Protein 2KDN (pdb70)

CATH classification: 3.30.300.90

Radius of gyration: 14.61 Å; Cα contacts (8 Å, |Δi|>4): 121; chains: 1; bounding box: 39×32×35 Å

Structure (mmCIF, N/CA/C/O backbone):
data_2KDN
#
_entry.id   2KDN
#
loop_
_atom_site.group_PDB
_atom_site.id
_atom_site.type_symbol
_atom_site.label_atom_id
_atom_site.label_alt_id
_atom_site.label_comp_id
_atom_site.label_asym_id
_atom_site.label_entity_id
_atom_site.label_seq_id
_atom_site.pdbx_PDB_ins_code
_atom_site.Cartn_x
_atom_site.Cartn_y
_atom_site.Cartn_z
_atom_site.occupancy
_atom_site.B_iso_or_equiv
_atom_site.auth_seq_id
_atom_site.auth_comp_id
_atom_site.auth_asym_id
_atom_site.auth_atom_id
_atom_site.pdbx_PDB_model_num
ATOM 1 N N . MET A 1 1 ? 23.202 -7.676 -58.547 1.00 34.77 1 MET A N 1
ATOM 2 C CA . MET A 1 1 ? 23.295 -7.493 -57.081 1.00 34.67 1 MET A CA 1
ATOM 3 C C . MET A 1 1 ? 22.211 -6.535 -56.605 1.00 34.12 1 MET A C 1
ATOM 4 O O . MET A 1 1 ? 21.767 -5.670 -57.358 1.00 34.13 1 MET A O 1
ATOM 20 N N . GLY A 1 2 ? 21.778 -6.703 -55.364 1.00 33.70 2 GLY A N 1
ATOM 21 C CA . GLY A 1 2 ? 20.760 -5.840 -54.805 1.00 33.20 2 GLY A CA 1
ATOM 22 C C . GLY A 1 2 ? 20.176 -6.417 -53.537 1.00 32.51 2 GLY A C 1
ATOM 23 O O . GLY A 1 2 ? 20.913 -6.713 -52.591 1.00 32.38 2 GLY A O 1
ATOM 27 N N . SER A 1 3 ? 18.855 -6.579 -53.523 1.00 32.14 3 SER A N 1
ATOM 28 C CA . SER A 1 3 ? 18.146 -7.179 -52.394 1.00 31.53 3 SER A CA 1
ATOM 29 C C . SER A 1 3 ? 18.305 -6.346 -51.119 1.00 30.66 3 SER A C 1
ATOM 30 O O . SER A 1 3 ? 18.189 -6.870 -50.011 1.00 30.36 3 SER A O 1
ATOM 38 N N . SER A 1 4 ? 18.546 -5.049 -51.278 1.00 30.35 4 SER A N 1
ATOM 39 C CA . SER A 1 4 ? 18.738 -4.163 -50.139 1.00 29.61 4 SER A CA 1
ATOM 40 C C . SER A 1 4 ? 17.411 -3.559 -49.689 1.00 28.85 4 SER A C 1
ATOM 41 O O . SER A 1 4 ? 16.802 -2.754 -50.400 1.00 28.81 4 SER A O 1
ATOM 49 N N . HIS A 1 5 ? 16.959 -3.970 -48.512 1.00 28.34 5 HIS A N 1
ATOM 50 C CA . HIS A 1 5 ? 15.766 -3.404 -47.900 1.00 27.68 5 HIS A CA 1
ATOM 51 C C . HIS A 1 5 ? 15.933 -3.405 -46.386 1.00 27.14 5 HIS A C 1
ATOM 52 O O . HIS A 1 5 ? 15.687 -4.410 -45.719 1.00 26.86 5 HIS A O 1
ATOM 67 N N . HIS A 1 6 ? 16.371 -2.279 -45.853 1.00 27.11 6 HIS A N 1
ATOM 68 C CA . HIS A 1 6 ? 16.733 -2.191 -44.447 1.00 26.72 6 HIS A CA 1
ATOM 69 C C . HIS A 1 6 ? 15.548 -1.770 -43.593 1.00 26.14 6 HIS A C 1
ATOM 70 O O . HIS A 1 6 ? 14.775 -0.885 -43.970 1.00 26.08 6 HIS A O 1
ATOM 85 N N . HIS A 1 7 ? 15.410 -2.408 -42.442 1.00 25.80 7 HIS A N 1
ATOM 86 C CA . HIS A 1 7 ? 14.373 -2.044 -41.489 1.00 25.30 7 HIS A CA 1
ATOM 87 C C . HIS A 1 7 ? 14.859 -0.913 -40.581 1.00 24.72 7 HIS A C 1
ATOM 88 O O . HIS A 1 7 ? 15.233 -1.122 -39.429 1.00 24.71 7 HIS A O 1
ATOM 103 N N . HIS A 1 8 ? 14.885 0.283 -41.147 1.00 24.34 8 HIS A N 1
ATOM 104 C CA . HIS A 1 8 ? 15.306 1.481 -40.431 1.00 23.83 8 HIS A CA 1
ATOM 105 C C . HIS A 1 8 ? 14.228 1.893 -39.432 1.00 23.17 8 HIS A C 1
ATOM 106 O O . HIS A 1 8 ? 13.083 2.130 -39.814 1.00 23.09 8 HIS A O 1
ATOM 121 N N . HIS A 1 9 ? 14.598 1.976 -38.159 1.00 22.79 9 HIS A N 1
ATOM 122 C CA . HIS A 1 9 ? 13.631 2.246 -37.095 1.00 22.26 9 HIS A CA 1
ATOM 123 C C . HIS A 1 9 ? 13.166 3.695 -37.139 1.00 21.56 9 HIS A C 1
ATOM 124 O O . HIS A 1 9 ? 12.001 3.978 -37.407 1.00 21.72 9 HIS A O 1
ATOM 139 N N . HIS A 1 10 ? 14.091 4.605 -36.874 1.00 20.90 10 HIS A N 1
ATOM 140 C CA . HIS A 1 10 ? 13.796 6.030 -36.855 1.00 20.28 10 HIS A CA 1
ATOM 141 C C . HIS A 1 10 ? 15.108 6.801 -36.857 1.00 19.70 10 HIS A C 1
ATOM 142 O O . HIS A 1 10 ? 15.942 6.602 -35.976 1.00 19.62 10 HIS A O 1
ATOM 157 N N . SER A 1 11 ? 15.277 7.675 -37.844 1.00 19.43 11 SER A N 1
ATOM 158 C CA . SER A 1 11 ? 16.556 8.334 -38.100 1.00 19.01 11 SER A CA 1
ATOM 159 C C . SER A 1 11 ? 17.111 9.027 -36.859 1.00 18.01 11 SER A C 1
ATOM 160 O O . SER A 1 11 ? 18.250 8.771 -36.463 1.00 18.01 11 SER A O 1
ATOM 168 N N . SER A 1 12 ? 16.301 9.892 -36.254 1.00 17.26 12 SER A N 1
ATOM 169 C CA . SER A 1 12 ? 16.713 10.641 -35.074 1.00 16.34 12 SER A CA 1
ATOM 170 C C . SER A 1 12 ? 17.958 11.466 -35.401 1.00 16.15 12 SER A C 1
ATOM 171 O O . SER A 1 12 ? 18.949 11.456 -34.666 1.00 16.20 12 SER A O 1
ATOM 179 N N . GLY A 1 13 ? 17.893 12.171 -36.524 1.00 16.12 13 GLY A N 1
ATOM 180 C CA . GLY A 1 13 ? 19.032 12.934 -36.998 1.00 16.13 13 GLY A CA 1
ATOM 181 C C . GLY A 1 13 ? 18.677 13.880 -38.131 1.00 16.30 13 GLY A C 1
ATOM 182 O O . GLY A 1 13 ? 19.299 14.929 -38.287 1.00 16.67 13 GLY A O 1
ATOM 186 N N . ARG A 1 14 ? 17.675 13.519 -38.924 1.00 16.15 14 ARG A N 1
ATOM 187 C CA . ARG A 1 14 ? 17.242 14.356 -40.039 1.00 16.46 14 ARG A CA 1
ATOM 188 C C . ARG A 1 14 ? 16.047 15.193 -39.606 1.00 15.51 14 ARG A C 1
ATOM 189 O O . ARG A 1 14 ? 15.851 16.317 -40.060 1.00 15.72 14 ARG A O 1
ATOM 210 N N . GLU A 1 15 ? 15.271 14.628 -38.696 1.00 14.57 15 GLU A N 1
ATOM 211 C CA . GLU A 1 15 ? 14.055 15.249 -38.198 1.00 13.69 15 GLU A CA 1
ATOM 212 C C . GLU A 1 15 ? 14.354 16.165 -37.010 1.00 12.97 15 GLU A C 1
ATOM 213 O O . GLU A 1 15 ? 13.455 16.535 -36.253 1.00 12.15 15 GLU A O 1
ATOM 225 N N . ASN A 1 16 ? 15.615 16.570 -36.885 1.00 13.44 16 ASN A N 1
ATOM 226 C CA . ASN A 1 16 ? 16.073 17.368 -35.743 1.00 13.06 16 ASN A CA 1
ATOM 227 C C . ASN A 1 16 ? 15.530 18.798 -35.798 1.00 13.07 16 ASN A C 1
ATOM 228 O O . ASN A 1 16 ? 15.788 19.606 -34.900 1.00 12.89 16 ASN A O 1
ATOM 239 N N . LEU A 1 17 ? 14.786 19.106 -36.850 1.00 13.46 17 LEU A N 1
ATOM 240 C CA . LEU A 1 17 ? 14.246 20.444 -37.040 1.00 13.68 17 LEU A CA 1
ATOM 241 C C . LEU A 1 17 ? 12.966 20.648 -36.237 1.00 12.77 17 LEU A C 1
ATOM 242 O O . LEU A 1 17 ? 12.594 21.779 -35.926 1.00 12.88 17 LEU A O 1
ATOM 258 N N . TYR A 1 18 ? 12.289 19.560 -35.897 1.00 12.00 18 TYR A N 1
ATOM 259 C CA . TYR A 1 18 ? 11.022 19.665 -35.190 1.00 11.22 18 TYR A CA 1
ATOM 260 C C . TYR A 1 18 ? 11.195 19.530 -33.683 1.00 10.27 18 TYR A C 1
ATOM 261 O O . TYR A 1 18 ? 11.857 18.617 -33.193 1.00 9.92 18 TYR A O 1
ATOM 279 N N . PHE A 1 19 ? 10.579 20.460 -32.965 1.00 10.05 19 PHE A N 1
ATOM 280 C CA . PHE A 1 19 ? 10.659 20.521 -31.508 1.00 9.38 19 PHE A CA 1
ATOM 281 C C . PHE A 1 19 ? 9.463 19.825 -30.868 1.00 8.44 19 PHE A C 1
ATOM 282 O O . PHE A 1 19 ? 9.224 19.941 -29.667 1.00 7.95 19 PHE A O 1
ATOM 299 N N . GLN A 1 20 ? 8.730 19.085 -31.678 1.00 8.42 20 GLN A N 1
ATOM 300 C CA . GLN A 1 20 ? 7.500 18.442 -31.238 1.00 7.85 20 GLN A CA 1
ATOM 301 C C . GLN A 1 20 ? 7.778 17.118 -30.529 1.00 7.07 20 GLN A C 1
ATOM 302 O O . GLN A 1 20 ? 6.962 16.202 -30.568 1.00 7.05 20 GLN A O 1
ATOM 316 N N . GLY A 1 21 ? 8.920 17.037 -29.858 1.00 6.73 21 GLY A N 1
ATOM 317 C CA . GLY A 1 21 ? 9.252 15.855 -29.093 1.00 6.33 21 GLY A CA 1
ATOM 318 C C . GLY A 1 21 ? 8.641 15.886 -27.707 1.00 5.42 21 GLY A C 1
ATOM 319 O O . GLY A 1 21 ? 8.831 14.964 -26.913 1.00 5.50 21 GLY A O 1
ATOM 323 N N . HIS A 1 22 ? 7.913 16.958 -27.411 1.00 4.89 22 HIS A N 1
ATOM 324 C CA . HIS A 1 22 ? 7.233 17.089 -26.130 1.00 4.23 22 HIS A CA 1
ATOM 325 C C . HIS A 1 22 ? 5.949 16.274 -26.142 1.00 3.24 22 HIS A C 1
ATOM 326 O O . HIS A 1 22 ? 5.155 16.372 -27.077 1.00 3.42 22 HIS A O 1
ATOM 341 N N . MET A 1 23 ? 5.750 15.478 -25.100 1.00 2.70 23 MET A N 1
ATOM 342 C CA . MET A 1 23 ? 4.622 14.556 -25.039 1.00 2.18 23 MET A CA 1
ATOM 343 C C . MET A 1 23 ? 3.289 15.287 -25.074 1.00 1.83 23 MET A C 1
ATOM 344 O O . MET A 1 23 ? 3.002 16.142 -24.235 1.00 2.36 23 MET A O 1
ATOM 358 N N . CYS A 1 24 ? 2.489 14.933 -26.066 1.00 1.24 24 CYS A N 1
ATOM 359 C CA . CYS A 1 24 ? 1.188 15.535 -26.288 1.00 0.95 24 CYS A CA 1
ATOM 360 C C . CYS A 1 24 ? 0.371 14.601 -27.174 1.00 0.84 24 CYS A C 1
ATOM 361 O O . CYS A 1 24 ? 0.922 13.653 -27.739 1.00 0.77 24 CYS A O 1
ATOM 369 N N . ILE A 1 25 ? -0.927 14.859 -27.292 1.00 0.89 25 ILE A N 1
ATOM 370 C CA . ILE A 1 25 ? -1.803 14.041 -28.126 1.00 0.88 25 ILE A CA 1
ATOM 371 C C . ILE A 1 25 ? -1.292 13.993 -29.572 1.00 0.74 25 ILE A C 1
ATOM 372 O O . ILE A 1 25 ? -1.370 12.960 -30.235 1.00 0.71 25 ILE A O 1
ATOM 388 N N . GLN A 1 26 ? -0.732 15.108 -30.036 1.00 0.69 26 GLN A N 1
ATOM 389 C CA . GLN A 1 26 ? -0.176 15.185 -31.383 1.00 0.64 26 GLN A CA 1
ATOM 390 C C . GLN A 1 26 ? 1.036 14.265 -31.516 1.00 0.56 26 GLN A C 1
ATOM 391 O O . GLN A 1 26 ? 1.206 13.585 -32.527 1.00 0.59 26 GLN A O 1
ATOM 405 N N . LYS A 1 27 ? 1.857 14.234 -30.469 1.00 0.56 27 LYS A N 1
ATOM 406 C CA . LYS A 1 27 ? 3.075 13.426 -30.450 1.00 0.60 27 LYS A CA 1
ATOM 407 C C . LYS A 1 27 ? 2.735 11.946 -30.595 1.00 0.58 27 LYS A C 1
ATOM 408 O O . LYS A 1 27 ? 3.418 11.207 -31.305 1.00 0.58 27 LYS A O 1
ATOM 427 N N . VAL A 1 28 ? 1.672 11.525 -29.916 1.00 0.62 28 VAL A N 1
ATOM 428 C CA . VAL A 1 28 ? 1.250 10.131 -29.933 1.00 0.68 28 VAL A CA 1
ATOM 429 C C . VAL A 1 28 ? 0.838 9.706 -31.337 1.00 0.62 28 VAL A C 1
ATOM 430 O O . VAL A 1 28 ? 1.388 8.752 -31.886 1.00 0.62 28 VAL A O 1
ATOM 443 N N . ILE A 1 29 ? -0.104 10.443 -31.919 1.00 0.60 29 ILE A N 1
ATOM 444 C CA . ILE A 1 29 ? -0.605 10.144 -33.262 1.00 0.57 29 ILE A CA 1
ATOM 445 C C . ILE A 1 29 ? 0.532 10.161 -34.284 1.00 0.52 29 ILE A C 1
ATOM 446 O O . ILE A 1 29 ? 0.677 9.233 -35.083 1.00 0.51 29 ILE A O 1
ATOM 462 N N . GLU A 1 30 ? 1.354 11.205 -34.227 1.00 0.53 30 GLU A N 1
ATOM 463 C CA . GLU A 1 30 ? 2.475 11.359 -35.147 1.00 0.55 30 GLU A CA 1
ATOM 464 C C . GLU A 1 30 ? 3.400 10.144 -35.096 1.00 0.55 30 GLU A C 1
ATOM 465 O O . GLU A 1 30 ? 3.703 9.545 -36.127 1.00 0.58 30 GLU A O 1
ATOM 477 N N . ASP A 1 31 ? 3.814 9.766 -33.894 1.00 0.57 31 ASP A N 1
ATOM 478 C CA . ASP A 1 31 ? 4.765 8.674 -33.722 1.00 0.64 31 ASP A CA 1
ATOM 479 C C . ASP A 1 31 ? 4.156 7.337 -34.136 1.00 0.57 31 ASP A C 1
ATOM 480 O O . ASP A 1 31 ? 4.849 6.475 -34.685 1.00 0.61 31 ASP A O 1
ATOM 489 N N . LYS A 1 32 ? 2.859 7.175 -33.896 1.00 0.53 32 LYS A N 1
ATOM 490 C CA . LYS A 1 32 ? 2.178 5.922 -34.203 1.00 0.55 32 LYS A CA 1
ATOM 491 C C . LYS A 1 32 ? 2.187 5.623 -35.699 1.00 0.48 32 LYS A C 1
ATOM 492 O O . LYS A 1 32 ? 2.647 4.556 -36.121 1.00 0.52 32 LYS A O 1
ATOM 511 N N . LEU A 1 33 ? 1.689 6.553 -36.505 1.00 0.44 33 LEU A N 1
ATOM 512 C CA . LEU A 1 33 ? 1.665 6.357 -37.949 1.00 0.44 33 LEU A CA 1
ATOM 513 C C . LEU A 1 33 ? 3.076 6.422 -38.536 1.00 0.46 33 LEU A C 1
ATOM 514 O O . LEU A 1 33 ? 3.367 5.773 -39.545 1.00 0.51 33 LEU A O 1
ATOM 530 N N . SER A 1 34 ? 3.957 7.173 -37.883 1.00 0.47 34 SER A N 1
ATOM 531 C CA . SER A 1 34 ? 5.340 7.295 -38.328 1.00 0.53 34 SER A CA 1
ATOM 532 C C . SER A 1 34 ? 6.061 5.952 -38.214 1.00 0.54 34 SER A C 1
ATOM 533 O O . SER A 1 34 ? 6.825 5.570 -39.094 1.00 0.59 34 SER A O 1
ATOM 541 N N . SER A 1 35 ? 5.784 5.224 -37.142 1.00 0.55 35 SER A N 1
ATOM 542 C CA . SER A 1 35 ? 6.421 3.933 -36.913 1.00 0.62 35 SER A CA 1
ATOM 543 C C . SER A 1 35 ? 5.965 2.896 -37.942 1.00 0.59 35 SER A C 1
ATOM 544 O O . SER A 1 35 ? 6.704 1.964 -38.272 1.00 0.65 35 SER A O 1
ATOM 552 N N . ALA A 1 36 ? 4.753 3.069 -38.454 1.00 0.54 36 ALA A N 1
ATOM 553 C CA . ALA A 1 36 ? 4.159 2.086 -39.347 1.00 0.57 36 ALA A CA 1
ATOM 554 C C . ALA A 1 36 ? 4.529 2.342 -40.804 1.00 0.51 36 ALA A C 1
ATOM 555 O O . ALA A 1 36 ? 5.067 1.464 -41.476 1.00 0.52 36 ALA A O 1
ATOM 562 N N . LEU A 1 37 ? 4.256 3.547 -41.283 1.00 0.50 37 LEU A N 1
ATOM 563 C CA . LEU A 1 37 ? 4.472 3.872 -42.690 1.00 0.53 37 LEU A CA 1
ATOM 564 C C . LEU A 1 37 ? 5.895 4.366 -42.926 1.00 0.52 37 LEU A C 1
ATOM 565 O O . LEU A 1 37 ? 6.368 4.402 -44.063 1.00 0.62 37 LEU A O 1
ATOM 581 N N . LYS A 1 38 ? 6.554 4.744 -41.836 1.00 0.47 38 LYS A N 1
ATOM 582 C CA . LYS A 1 38 ? 7.940 5.212 -41.856 1.00 0.52 38 LYS A CA 1
ATOM 583 C C . LYS A 1 38 ? 8.182 6.288 -42.913 1.00 0.47 38 LYS A C 1
ATOM 584 O O . LYS A 1 38 ? 8.744 6.021 -43.980 1.00 0.54 38 LYS A O 1
ATOM 603 N N . PRO A 1 39 ? 7.743 7.521 -42.636 1.00 0.46 39 PRO A N 1
ATOM 604 C CA . PRO A 1 39 ? 7.983 8.650 -43.508 1.00 0.47 39 PRO A CA 1
ATOM 605 C C . PRO A 1 39 ? 9.293 9.356 -43.172 1.00 0.51 39 PRO A C 1
ATOM 606 O O . PRO A 1 39 ? 9.535 9.730 -42.025 1.00 0.63 39 PRO A O 1
ATOM 617 N N . THR A 1 40 ? 10.143 9.524 -44.176 1.00 0.52 40 THR A N 1
ATOM 618 C CA . THR A 1 40 ? 11.402 10.232 -44.005 1.00 0.61 40 THR A CA 1
ATOM 619 C C . THR A 1 40 ? 11.161 11.691 -43.623 1.00 0.62 40 THR A C 1
ATOM 620 O O . THR A 1 40 ? 12.007 12.334 -43.002 1.00 0.73 40 THR A O 1
ATOM 631 N N . PHE A 1 41 ? 10.000 12.201 -44.011 1.00 0.54 41 PHE A N 1
ATOM 632 C CA . PHE A 1 41 ? 9.584 13.541 -43.646 1.00 0.55 41 PHE A CA 1
ATOM 633 C C . PHE A 1 41 ? 8.090 13.547 -43.353 1.00 0.48 41 PHE A C 1
ATOM 634 O O . PHE A 1 41 ? 7.318 12.851 -44.019 1.00 0.45 41 PHE A O 1
ATOM 651 N N . LEU A 1 42 ? 7.691 14.310 -42.347 1.00 0.50 42 LEU A N 1
ATOM 652 C CA . LEU A 1 42 ? 6.289 14.430 -41.991 1.00 0.48 42 LEU A CA 1
ATOM 653 C C . LEU A 1 42 ? 5.978 15.865 -41.573 1.00 0.54 42 LEU A C 1
ATOM 654 O O . LEU A 1 42 ? 6.532 16.368 -40.596 1.00 0.64 42 LEU A O 1
ATOM 670 N N . GLU A 1 43 ? 5.113 16.525 -42.329 1.00 0.57 43 GLU A N 1
ATOM 671 C CA . GLU A 1 43 ? 4.733 17.901 -42.035 1.00 0.69 43 GLU A CA 1
ATOM 672 C C . GLU A 1 43 ? 3.330 17.940 -41.445 1.00 0.60 43 GLU A C 1
ATOM 673 O O . GLU A 1 43 ? 2.410 17.349 -41.997 1.00 0.53 43 GLU A O 1
ATOM 685 N N . LEU A 1 44 ? 3.167 18.628 -40.329 1.00 0.67 44 LEU A N 1
ATOM 686 C CA . LEU A 1 44 ? 1.866 18.710 -39.680 1.00 0.65 44 LEU A CA 1
ATOM 687 C C . LEU A 1 44 ? 1.380 20.152 -39.622 1.00 0.64 44 LEU A C 1
ATOM 688 O O . LEU A 1 44 ? 1.991 21.004 -38.976 1.00 0.77 44 LEU A O 1
ATOM 704 N N . VAL A 1 45 ? 0.282 20.419 -40.310 1.00 0.57 45 VAL A N 1
ATOM 705 C CA . VAL A 1 45 ? -0.310 21.749 -40.334 1.00 0.63 45 VAL A CA 1
ATOM 706 C C . VAL A 1 45 ? -1.752 21.691 -39.834 1.00 0.60 45 VAL A C 1
ATOM 707 O O . VAL A 1 45 ? -2.459 20.711 -40.075 1.00 0.56 45 VAL A O 1
ATOM 720 N N . ASP A 1 46 ? -2.175 22.727 -39.120 1.00 0.76 46 ASP A N 1
ATOM 721 C CA . ASP A 1 46 ? -3.557 22.816 -38.664 1.00 0.83 46 ASP A CA 1
ATOM 722 C C . ASP A 1 46 ? -4.485 23.129 -39.827 1.00 0.80 46 ASP A C 1
ATOM 723 O O . ASP A 1 46 ? -4.399 24.193 -40.442 1.00 0.99 46 ASP A O 1
ATOM 732 N N . LYS A 1 47 ? -5.357 22.189 -40.137 1.00 0.81 47 LYS A N 1
ATOM 733 C CA . LYS A 1 47 ? -6.378 22.394 -41.142 1.00 1.03 47 LYS A CA 1
ATOM 734 C C . LYS A 1 47 ? -7.703 21.942 -40.556 1.00 1.12 47 LYS A C 1
ATOM 735 O O . LYS A 1 47 ? -8.163 20.826 -40.808 1.00 1.66 47 LYS A O 1
ATOM 754 N N . SER A 1 48 ? -8.277 22.804 -39.728 1.00 1.40 48 SER A N 1
ATOM 755 C CA . SER A 1 48 ? -9.488 22.484 -38.998 1.00 1.68 48 SER A CA 1
ATOM 756 C C . SER A 1 48 ? -10.671 22.312 -39.947 1.00 1.52 48 SER A C 1
ATOM 757 O O . SER A 1 48 ? -10.919 23.162 -40.804 1.00 1.97 48 SER A O 1
ATOM 765 N N . CYS A 1 49 ? -11.384 21.203 -39.785 1.00 2.02 49 CYS A N 1
ATOM 766 C CA . CYS A 1 49 ? -12.555 20.903 -40.603 1.00 2.76 49 CYS A CA 1
ATOM 767 C C . CYS A 1 49 ? -13.687 21.880 -40.298 1.00 2.78 49 CYS A C 1
ATOM 768 O O . CYS A 1 49 ? -14.581 22.095 -41.118 1.00 3.32 49 CYS A O 1
ATOM 776 N N . GLY A 1 50 ? -13.633 22.478 -39.114 1.00 2.67 50 GLY A N 1
ATOM 777 C CA . GLY A 1 50 ? -14.652 23.424 -38.710 1.00 2.93 50 GLY A CA 1
ATOM 778 C C . GLY A 1 50 ? -15.028 23.247 -37.260 1.00 2.80 50 GLY A C 1
ATOM 779 O O . GLY A 1 50 ? -15.281 24.215 -36.546 1.00 3.16 50 GLY A O 1
ATOM 783 N N . CYS A 1 51 ? -15.062 22.001 -36.827 1.00 2.72 51 CYS A N 1
ATOM 784 C CA . CYS A 1 51 ? -15.353 21.685 -35.443 1.00 2.86 51 CYS A CA 1
ATOM 785 C C . CYS A 1 51 ? -14.095 21.182 -34.747 1.00 2.48 51 CYS A C 1
ATOM 786 O O . CYS A 1 51 ? -13.709 20.020 -34.899 1.00 3.01 51 CYS A O 1
ATOM 794 N N . GLY A 1 52 ? -13.435 22.075 -34.023 1.00 2.09 52 GLY A N 1
ATOM 795 C CA . GLY A 1 52 ? -12.255 21.701 -33.273 1.00 2.20 52 GLY A CA 1
ATOM 796 C C . GLY A 1 52 ? -11.016 21.592 -34.142 1.00 1.68 52 GLY A C 1
ATOM 797 O O . GLY A 1 52 ? -11.078 21.779 -35.360 1.00 2.26 52 GLY A O 1
ATOM 801 N N . THR A 1 53 ? -9.895 21.283 -33.510 1.00 1.51 53 THR A N 1
ATOM 802 C CA . THR A 1 53 ? -8.626 21.150 -34.206 1.00 1.81 53 THR A CA 1
ATOM 803 C C . THR A 1 53 ? -8.627 19.939 -35.139 1.00 1.47 53 THR A C 1
ATOM 804 O O . THR A 1 53 ? -9.163 18.880 -34.811 1.00 1.48 53 THR A O 1
ATOM 815 N N . SER A 1 54 ? -8.052 20.119 -36.318 1.00 1.25 54 SER A N 1
ATOM 816 C CA . SER A 1 54 ? -7.903 19.041 -37.276 1.00 1.00 54 SER A CA 1
ATOM 817 C C . SER A 1 54 ? -6.500 19.100 -37.869 1.00 0.82 54 SER A C 1
ATOM 818 O O . SER A 1 54 ? -5.944 20.186 -38.048 1.00 0.89 54 SER A O 1
ATOM 826 N N . PHE A 1 55 ? -5.930 17.952 -38.186 1.00 0.67 55 PHE A N 1
ATOM 827 C CA . PHE A 1 55 ? -4.545 17.907 -38.616 1.00 0.60 55 PHE A CA 1
ATOM 828 C C . PHE A 1 55 ? -4.449 17.531 -40.080 1.00 0.52 55 PHE A C 1
ATOM 829 O O . PHE A 1 55 ? -5.106 16.596 -40.542 1.00 0.50 55 PHE A O 1
ATOM 846 N N . ASP A 1 56 ? -3.645 18.286 -40.807 1.00 0.51 56 ASP A N 1
ATOM 847 C CA . ASP A 1 56 ? -3.378 18.001 -42.203 1.00 0.52 56 ASP A CA 1
ATOM 848 C C . ASP A 1 56 ? -1.896 17.706 -42.355 1.00 0.50 56 ASP A C 1
ATOM 849 O O . ASP A 1 56 ? -1.059 18.602 -42.229 1.00 0.55 56 ASP A O 1
ATOM 858 N N . ALA A 1 57 ? -1.574 16.449 -42.602 1.00 0.48 57 ALA A N 1
ATOM 859 C CA . ALA A 1 57 ? -0.189 16.012 -42.585 1.00 0.48 57 ALA A CA 1
ATOM 860 C C . ALA A 1 57 ? 0.311 15.646 -43.971 1.00 0.44 57 ALA A C 1
ATOM 861 O O . ALA A 1 57 ? -0.277 14.815 -44.660 1.00 0.46 57 ALA A O 1
ATOM 868 N N . VAL A 1 58 ? 1.400 16.274 -44.369 1.00 0.42 58 VAL A N 1
ATOM 869 C CA . VAL A 1 58 ? 2.064 15.945 -45.615 1.00 0.41 58 VAL A CA 1
ATOM 870 C C . VAL A 1 58 ? 3.103 14.865 -45.364 1.00 0.39 58 VAL A C 1
ATOM 871 O O . VAL A 1 58 ? 4.060 15.078 -44.614 1.00 0.41 58 VAL A O 1
ATOM 884 N N . ILE A 1 59 ? 2.913 13.707 -45.972 1.00 0.38 59 ILE A N 1
ATOM 885 C CA . ILE A 1 59 ? 3.809 12.593 -45.746 1.00 0.40 59 ILE A CA 1
ATOM 886 C C . ILE A 1 59 ? 4.851 12.506 -46.851 1.00 0.44 59 ILE A C 1
ATOM 887 O O . ILE A 1 59 ? 4.582 12.834 -48.008 1.00 0.65 59 ILE A O 1
ATOM 903 N N . VAL A 1 60 ? 6.042 12.094 -46.475 1.00 0.39 60 VAL A N 1
ATOM 904 C CA . VAL A 1 60 ? 7.106 11.847 -47.424 1.00 0.42 60 VAL A CA 1
ATOM 905 C C . VAL A 1 60 ? 7.728 10.488 -47.127 1.00 0.40 60 VAL A C 1
ATOM 906 O O . VAL A 1 60 ? 8.556 10.361 -46.225 1.00 0.44 60 VAL A O 1
ATOM 919 N N . SER A 1 61 ? 7.304 9.466 -47.859 1.00 0.39 61 SER A N 1
ATOM 920 C CA . SER A 1 61 ? 7.740 8.105 -47.574 1.00 0.42 61 SER A CA 1
ATOM 921 C C . SER A 1 61 ? 7.922 7.283 -48.845 1.00 0.42 61 SER A C 1
ATOM 922 O O . SER A 1 61 ? 7.119 7.358 -49.777 1.00 0.43 61 SER A O 1
ATOM 930 N N . ASN A 1 62 ? 8.993 6.500 -48.866 1.00 0.51 62 ASN A N 1
ATOM 931 C CA . ASN A 1 62 ? 9.262 5.555 -49.949 1.00 0.57 62 ASN A CA 1
ATOM 932 C C . ASN A 1 62 ? 8.242 4.419 -49.963 1.00 0.56 62 ASN A C 1
ATOM 933 O O . ASN A 1 62 ? 8.082 3.730 -50.969 1.00 0.59 62 ASN A O 1
ATOM 944 N N . ASN A 1 63 ? 7.558 4.219 -48.845 1.00 0.57 63 ASN A N 1
ATOM 945 C CA . ASN A 1 63 ? 6.578 3.140 -48.721 1.00 0.66 63 ASN A CA 1
ATOM 946 C C . ASN A 1 63 ? 5.444 3.326 -49.728 1.00 0.67 63 ASN A C 1
ATOM 947 O O . ASN A 1 63 ? 4.764 2.374 -50.110 1.00 0.86 63 ASN A O 1
ATOM 958 N N . PHE A 1 64 ? 5.265 4.559 -50.178 1.00 0.60 64 PHE A N 1
ATOM 959 C CA . PHE A 1 64 ? 4.153 4.902 -51.047 1.00 0.67 64 PHE A CA 1
ATOM 960 C C . PHE A 1 64 ? 4.583 5.036 -52.508 1.00 0.60 64 PHE A C 1
ATOM 961 O O . PHE A 1 64 ? 3.738 5.185 -53.392 1.00 0.65 64 PHE A O 1
ATOM 978 N N . GLU A 1 65 ? 5.887 4.950 -52.775 1.00 0.58 65 GLU A N 1
ATOM 979 C CA . GLU A 1 65 ? 6.388 5.136 -54.139 1.00 0.61 65 GLU A CA 1
ATOM 980 C C . GLU A 1 65 ? 6.222 3.859 -54.952 1.00 0.65 65 GLU A C 1
ATOM 981 O O . GLU A 1 65 ? 6.393 3.858 -56.172 1.00 0.75 65 GLU A O 1
ATOM 993 N N . ASP A 1 66 ? 5.870 2.777 -54.265 1.00 0.69 66 ASP A N 1
ATOM 994 C CA . ASP A 1 66 ? 5.660 1.488 -54.914 1.00 0.84 66 ASP A CA 1
ATOM 995 C C . ASP A 1 66 ? 4.319 1.490 -55.649 1.00 0.80 66 ASP A C 1
ATOM 996 O O . ASP A 1 66 ? 4.005 0.571 -56.404 1.00 0.93 66 ASP A O 1
ATOM 1005 N N . LYS A 1 67 ? 3.537 2.547 -55.403 1.00 0.78 67 LYS A N 1
ATOM 1006 C CA . LYS A 1 67 ? 2.257 2.779 -56.077 1.00 0.88 67 LYS A CA 1
ATOM 1007 C C . LYS A 1 67 ? 1.203 1.755 -55.667 1.00 0.78 67 LYS A C 1
ATOM 1008 O O . LYS A 1 67 ? 0.187 1.591 -56.344 1.00 0.86 67 LYS A O 1
ATOM 1027 N N . LYS A 1 68 ? 1.435 1.089 -54.544 1.00 0.83 68 LYS A N 1
ATOM 1028 C CA . LYS A 1 68 ? 0.454 0.166 -53.986 1.00 0.90 68 LYS A CA 1
ATOM 1029 C C . LYS A 1 68 ? -0.750 0.940 -53.460 1.00 0.82 68 LYS A C 1
ATOM 1030 O O . LYS A 1 68 ? -0.774 1.343 -52.300 1.00 0.87 68 LYS A O 1
ATOM 1049 N N . LEU A 1 69 ? -1.739 1.157 -54.319 1.00 0.84 69 LEU A N 1
ATOM 1050 C CA . LEU A 1 69 ? -2.900 1.961 -53.960 1.00 0.91 69 LEU A CA 1
ATOM 1051 C C . LEU A 1 69 ? -3.680 1.297 -52.831 1.00 0.85 69 LEU A C 1
ATOM 1052 O O . LEU A 1 69 ? -3.835 1.869 -51.752 1.00 0.83 69 LEU A O 1
ATOM 1068 N N . LEU A 1 70 ? -4.148 0.084 -53.079 1.00 0.89 70 LEU A N 1
ATOM 1069 C CA . LEU A 1 70 ? -4.957 -0.631 -52.103 1.00 0.91 70 LEU A CA 1
ATOM 1070 C C . LEU A 1 70 ? -4.139 -1.001 -50.869 1.00 0.79 70 LEU A C 1
ATOM 1071 O O . LEU A 1 70 ? -4.665 -1.042 -49.758 1.00 0.80 70 LEU A O 1
ATOM 1087 N N . ASP A 1 71 ? -2.847 -1.239 -51.064 1.00 0.72 71 ASP A N 1
ATOM 1088 C CA . ASP A 1 71 ? -1.991 -1.685 -49.972 1.00 0.70 71 ASP A CA 1
ATOM 1089 C C . ASP A 1 71 ? -1.696 -0.539 -49.014 1.00 0.63 71 ASP A C 1
ATOM 1090 O O . ASP A 1 71 ? -1.770 -0.705 -47.801 1.00 0.63 71 ASP A O 1
ATOM 1099 N N . ARG A 1 72 ? -1.388 0.631 -49.550 1.00 0.67 72 ARG A N 1
ATOM 1100 C CA . ARG A 1 72 ? -1.143 1.786 -48.700 1.00 0.74 72 ARG A CA 1
ATOM 1101 C C . ARG A 1 72 ? -2.448 2.227 -48.039 1.00 0.67 72 ARG A C 1
ATOM 1102 O O . ARG A 1 72 ? -2.453 2.699 -46.908 1.00 0.68 72 ARG A O 1
ATOM 1123 N N . HIS A 1 73 ? -3.559 2.030 -48.745 1.00 0.68 73 HIS A N 1
ATOM 1124 C CA . HIS A 1 73 ? -4.879 2.358 -48.220 1.00 0.71 73 HIS A CA 1
ATOM 1125 C C . HIS A 1 73 ? -5.213 1.473 -47.019 1.00 0.62 73 HIS A C 1
ATOM 1126 O O . HIS A 1 73 ? -5.599 1.973 -45.964 1.00 0.62 73 HIS A O 1
ATOM 1141 N N . ARG A 1 74 ? -5.035 0.163 -47.178 1.00 0.60 74 ARG A N 1
ATOM 1142 C CA . ARG A 1 74 ? -5.335 -0.786 -46.108 1.00 0.59 74 ARG A CA 1
ATOM 1143 C C . ARG A 1 74 ? -4.426 -0.547 -44.900 1.00 0.51 74 ARG A C 1
ATOM 1144 O O . ARG A 1 74 ? -4.884 -0.581 -43.759 1.00 0.52 74 ARG A O 1
ATOM 1165 N N . LEU A 1 75 ? -3.146 -0.273 -45.154 1.00 0.47 75 LEU A N 1
ATOM 1166 C CA . LEU A 1 75 ? -2.188 -0.014 -44.082 1.00 0.46 75 LEU A CA 1
ATOM 1167 C C . LEU A 1 75 ? -2.556 1.251 -43.317 1.00 0.42 75 LEU A C 1
ATOM 1168 O O . LEU A 1 75 ? -2.637 1.240 -42.085 1.00 0.42 75 LEU A O 1
ATOM 1184 N N . VAL A 1 76 ? -2.792 2.337 -44.051 1.00 0.45 76 VAL A N 1
ATOM 1185 C CA . VAL A 1 76 ? -3.169 3.606 -43.440 1.00 0.50 76 VAL A CA 1
ATOM 1186 C C . VAL A 1 76 ? -4.419 3.447 -42.580 1.00 0.48 76 VAL A C 1
ATOM 1187 O O . VAL A 1 76 ? -4.451 3.892 -41.438 1.00 0.50 76 VAL A O 1
ATOM 1200 N N . ASN A 1 77 ? -5.434 2.784 -43.117 1.00 0.48 77 ASN A N 1
ATOM 1201 C CA . ASN A 1 77 ? -6.697 2.628 -42.400 1.00 0.53 77 ASN A CA 1
ATOM 1202 C C . ASN A 1 77 ? -6.534 1.757 -41.156 1.00 0.49 77 ASN A C 1
ATOM 1203 O O . ASN A 1 77 ? -7.242 1.951 -40.170 1.00 0.54 77 ASN A O 1
ATOM 1214 N N . THR A 1 78 ? -5.596 0.818 -41.193 1.00 0.45 78 THR A N 1
ATOM 1215 C CA . THR A 1 78 ? -5.374 -0.078 -40.065 1.00 0.50 78 THR A CA 1
ATOM 1216 C C . THR A 1 78 ? -4.816 0.678 -38.855 1.00 0.46 78 THR A C 1
ATOM 1217 O O . THR A 1 78 ? -5.260 0.476 -37.724 1.00 0.50 78 THR A O 1
ATOM 1228 N N . ILE A 1 79 ? -3.851 1.559 -39.090 1.00 0.44 79 ILE A N 1
ATOM 1229 C CA . ILE A 1 79 ? -3.255 2.332 -38.003 1.00 0.45 79 ILE A CA 1
ATOM 1230 C C . ILE A 1 79 ? -4.137 3.532 -37.648 1.00 0.45 79 ILE A C 1
ATOM 1231 O O . ILE A 1 79 ? -4.387 3.821 -36.471 1.00 0.50 79 ILE A O 1
ATOM 1247 N N . LEU A 1 80 ? -4.644 4.207 -38.670 1.00 0.45 80 LEU A N 1
ATOM 1248 C CA . LEU A 1 80 ? -5.497 5.364 -38.456 1.00 0.52 80 LEU A CA 1
ATOM 1249 C C . LEU A 1 80 ? -6.875 4.946 -37.962 1.00 0.56 80 LEU A C 1
ATOM 1250 O O . LEU A 1 80 ? -7.713 5.789 -37.660 1.00 0.63 80 LEU A O 1
ATOM 1266 N N . LYS A 1 81 ? -7.100 3.639 -37.881 1.00 0.57 81 LYS A N 1
ATOM 1267 C CA . LYS A 1 81 ? -8.278 3.101 -37.216 1.00 0.68 81 LYS A CA 1
ATOM 1268 C C . LYS A 1 81 ? -8.393 3.700 -35.820 1.00 0.68 81 LYS A C 1
ATOM 1269 O O . LYS A 1 81 ? -9.337 4.421 -35.523 1.00 0.72 81 LYS A O 1
ATOM 1288 N N . GLU A 1 82 ? -7.412 3.421 -34.975 1.00 0.69 82 GLU A N 1
ATOM 1289 C CA . GLU A 1 82 ? -7.406 3.962 -33.623 1.00 0.73 82 GLU A CA 1
ATOM 1290 C C . GLU A 1 82 ? -7.022 5.435 -33.644 1.00 0.67 82 GLU A C 1
ATOM 1291 O O . GLU A 1 82 ? -7.498 6.224 -32.831 1.00 0.68 82 GLU A O 1
ATOM 1303 N N . GLU A 1 83 ? -6.157 5.785 -34.584 1.00 0.64 83 GLU A N 1
ATOM 1304 C CA . GLU A 1 83 ? -5.618 7.137 -34.698 1.00 0.64 83 GLU A CA 1
ATOM 1305 C C . GLU A 1 83 ? -6.725 8.181 -34.773 1.00 0.55 83 GLU A C 1
ATOM 1306 O O . GLU A 1 83 ? -6.789 9.118 -33.973 1.00 0.58 83 GLU A O 1
ATOM 1318 N N . LEU A 1 84 ? -7.589 7.987 -35.756 1.00 0.49 84 LEU A N 1
ATOM 1319 C CA . LEU A 1 84 ? -8.762 8.838 -35.977 1.00 0.48 84 LEU A CA 1
ATOM 1320 C C . LEU A 1 84 ? -9.595 9.042 -34.712 1.00 0.52 84 LEU A C 1
ATOM 1321 O O . LEU A 1 84 ? -10.231 10.081 -34.565 1.00 0.58 84 LEU A O 1
ATOM 1337 N N . GLN A 1 85 ? -9.621 8.056 -33.812 1.00 0.57 85 GLN A N 1
ATOM 1338 C CA . GLN A 1 85 ? -10.418 8.165 -32.582 1.00 0.67 85 GLN A CA 1
ATOM 1339 C C . GLN A 1 85 ? -10.067 9.429 -31.793 1.00 0.70 85 GLN A C 1
ATOM 1340 O O . GLN A 1 85 ? -10.880 9.935 -31.020 1.00 0.81 85 GLN A O 1
ATOM 1354 N N . ASN A 1 86 ? -8.858 9.937 -31.994 1.00 0.64 86 ASN A N 1
ATOM 1355 C CA . ASN A 1 86 ? -8.383 11.090 -31.238 1.00 0.71 86 ASN A CA 1
ATOM 1356 C C . ASN A 1 86 ? -8.446 12.372 -32.063 1.00 0.67 86 ASN A C 1
ATOM 1357 O O . ASN A 1 86 ? -8.091 13.447 -31.578 1.00 0.77 86 ASN A O 1
ATOM 1368 N N . ILE A 1 87 ? -8.905 12.264 -33.303 1.00 0.61 87 ILE A N 1
ATOM 1369 C CA . ILE A 1 87 ? -8.938 13.411 -34.203 1.00 0.62 87 ILE A CA 1
ATOM 1370 C C . ILE A 1 87 ? -10.340 13.604 -34.765 1.00 0.67 87 ILE A C 1
ATOM 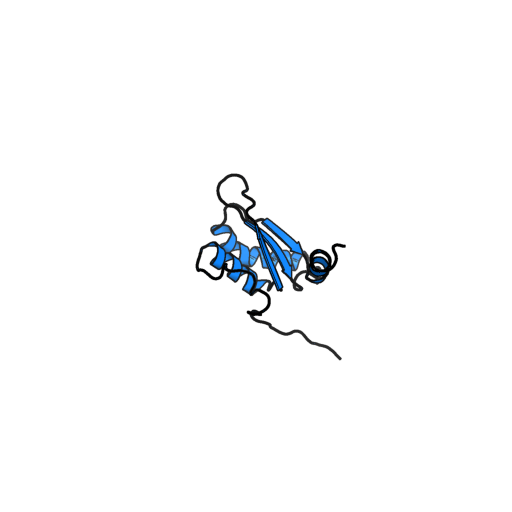1371 O O . ILE A 1 87 ? -11.028 12.635 -35.082 1.00 0.77 87 ILE A O 1
ATOM 1387 N N . HIS A 1 88 ? -10.776 14.850 -34.871 1.00 0.71 88 HIS A N 1
ATOM 1388 C CA . HIS A 1 88 ? -12.064 15.137 -35.483 1.00 0.80 88 HIS A CA 1
ATOM 1389 C C . HIS A 1 88 ? -11.993 14.874 -36.985 1.00 0.76 88 HIS A C 1
ATOM 1390 O O . HIS A 1 88 ? -12.910 14.299 -37.568 1.00 0.89 88 HIS A O 1
ATOM 1405 N N . ALA A 1 89 ? -10.893 15.291 -37.601 1.00 0.69 89 ALA A N 1
ATOM 1406 C CA . ALA A 1 89 ? -10.674 15.067 -39.024 1.00 0.68 89 ALA A CA 1
ATOM 1407 C C . ALA A 1 89 ? -9.187 15.124 -39.354 1.00 0.62 89 ALA A C 1
ATOM 1408 O O . ALA A 1 89 ? -8.560 16.177 -39.246 1.00 0.73 89 ALA A O 1
ATOM 1415 N N . PHE A 1 90 ? -8.621 13.984 -39.718 1.00 0.52 90 PHE A N 1
ATOM 1416 C CA . PHE A 1 90 ? -7.225 13.926 -40.130 1.00 0.47 90 PHE A CA 1
ATOM 1417 C C . PHE A 1 90 ? -7.120 13.818 -41.647 1.00 0.48 90 PHE A C 1
ATOM 1418 O O . PHE A 1 90 ? -7.659 12.890 -42.254 1.00 0.63 90 PHE A O 1
ATOM 1435 N N . SER A 1 91 ? -6.432 14.776 -42.245 1.00 0.44 91 SER A N 1
ATOM 1436 C CA . SER A 1 91 ? -6.199 14.778 -43.678 1.00 0.48 91 SER A CA 1
ATOM 1437 C C . SER A 1 91 ? -4.717 14.528 -43.954 1.00 0.45 91 SER A C 1
ATOM 1438 O O . SER A 1 91 ? -3.860 14.926 -43.161 1.00 0.52 91 SER A O 1
ATOM 1446 N N . MET A 1 92 ? -4.410 13.862 -45.056 1.00 0.48 92 MET A N 1
ATOM 1447 C CA . MET A 1 92 ? -3.025 13.552 -45.378 1.00 0.48 92 MET A CA 1
ATOM 1448 C C . MET A 1 92 ? -2.721 13.820 -46.850 1.00 0.53 92 MET A C 1
ATOM 1449 O O . MET A 1 92 ? -3.560 13.595 -47.722 1.00 0.62 92 MET A O 1
ATOM 1463 N N . LYS A 1 93 ? -1.525 14.327 -47.109 1.00 0.52 93 LYS A N 1
ATOM 1464 C CA . LYS A 1 93 ? -1.032 14.502 -48.468 1.00 0.59 93 LYS A CA 1
ATOM 1465 C C . LYS A 1 93 ? 0.079 13.502 -48.731 1.00 0.49 93 LYS A C 1
ATOM 1466 O O . LYS A 1 93 ? 1.147 13.575 -48.133 1.00 0.42 93 LYS A O 1
ATOM 1485 N N . CYS A 1 94 ? -0.186 12.569 -49.617 1.00 0.56 94 CYS A N 1
ATOM 1486 C CA . CYS A 1 94 ? 0.753 11.498 -49.901 1.00 0.54 94 CYS A CA 1
ATOM 1487 C C . CYS A 1 94 ? 1.807 11.941 -50.911 1.00 0.52 94 CYS A C 1
ATOM 1488 O O . CYS A 1 94 ? 1.485 12.276 -52.052 1.00 0.64 94 CYS A O 1
ATOM 1496 N N . HIS A 1 95 ? 3.061 11.972 -50.477 1.00 0.44 95 HIS A N 1
ATOM 1497 C CA . HIS A 1 95 ? 4.168 12.296 -51.368 1.00 0.50 95 HIS A CA 1
ATOM 1498 C C . HIS A 1 95 ? 5.412 11.478 -51.030 1.00 0.44 95 HIS A C 1
ATOM 1499 O O . HIS A 1 95 ? 5.490 10.835 -49.981 1.00 0.44 95 HIS A O 1
ATOM 1514 N N . THR A 1 96 ? 6.375 11.501 -51.939 1.00 0.46 96 THR A N 1
ATOM 1515 C CA . THR A 1 96 ? 7.613 10.763 -51.777 1.00 0.49 96 THR A CA 1
ATOM 1516 C C . THR A 1 96 ? 8.798 11.713 -51.632 1.00 0.46 96 THR A C 1
ATOM 1517 O O . THR A 1 96 ? 8.693 12.895 -51.967 1.00 0.47 96 THR A O 1
ATOM 1528 N N . PRO A 1 97 ? 9.944 11.213 -51.139 1.00 0.47 97 PRO A N 1
ATOM 1529 C CA . PRO A 1 97 ? 11.168 12.014 -51.005 1.00 0.48 97 PRO A CA 1
ATOM 1530 C C . PRO A 1 97 ? 11.657 12.533 -52.350 1.00 0.52 97 PRO A C 1
ATOM 1531 O O . PRO A 1 97 ? 12.355 13.542 -52.421 1.00 0.54 97 PRO A O 1
ATOM 1542 N N . LEU A 1 98 ? 11.272 11.837 -53.414 1.00 0.60 98 LEU A N 1
ATOM 1543 C CA . LEU A 1 98 ? 11.630 12.240 -54.767 1.00 0.71 98 LEU A CA 1
ATOM 1544 C C . LEU A 1 98 ? 10.946 13.557 -55.118 1.00 0.66 98 LEU A C 1
ATOM 1545 O O . LEU A 1 98 ? 11.591 14.503 -55.578 1.00 0.71 98 LEU A O 1
ATOM 1561 N N . GLU A 1 99 ? 9.641 13.621 -54.873 1.00 0.65 99 GLU A N 1
ATOM 1562 C CA . GLU A 1 99 ? 8.870 14.820 -55.164 1.00 0.72 99 GLU A CA 1
ATOM 1563 C C . GLU A 1 99 ? 9.114 15.888 -54.103 1.00 0.64 99 GLU A C 1
ATOM 1564 O O . GLU A 1 99 ? 9.063 17.083 -54.389 1.00 0.71 99 GLU A O 1
ATOM 1576 N N . TYR A 1 100 ? 9.392 15.453 -52.879 1.00 0.57 100 TYR A N 1
ATOM 1577 C CA . TYR A 1 100 ? 9.698 16.377 -51.793 1.00 0.63 100 TYR A CA 1
ATOM 1578 C C . TYR A 1 100 ? 11.020 17.098 -52.045 1.00 0.66 100 TYR A C 1
ATOM 1579 O O . TYR A 1 100 ? 11.132 18.302 -51.812 1.00 0.76 100 TYR A O 1
ATOM 1597 N N . ASP A 1 101 ? 12.014 16.359 -52.532 1.00 0.66 101 ASP A N 1
ATOM 1598 C CA . ASP A 1 101 ? 13.316 16.938 -52.854 1.00 0.78 101 ASP A CA 1
ATOM 1599 C C . ASP A 1 101 ? 13.169 18.071 -53.856 1.00 0.81 101 ASP A C 1
ATOM 1600 O O . ASP A 1 101 ? 13.851 19.090 -53.765 1.00 0.93 101 ASP A O 1
ATOM 1609 N N . LYS A 1 102 ? 12.262 17.890 -54.803 1.00 0.75 102 LYS A N 1
ATOM 1610 C CA . LYS A 1 102 ? 11.993 18.900 -55.808 1.00 0.84 102 LYS A CA 1
ATOM 1611 C C . LYS A 1 102 ? 11.572 20.202 -55.155 1.00 0.89 102 LYS A C 1
ATOM 1612 O O . LYS A 1 102 ? 12.110 21.258 -55.465 1.00 1.05 102 LYS A O 1
ATOM 1631 N N . LEU A 1 103 ? 10.640 20.104 -54.221 1.00 0.83 103 LEU A N 1
ATOM 1632 C CA . LEU A 1 103 ? 10.067 21.273 -53.564 1.00 0.97 103 LEU A CA 1
ATOM 1633 C C . LEU A 1 103 ? 11.098 21.996 -52.698 1.00 1.12 103 LEU A C 1
ATOM 1634 O O . LEU A 1 103 ? 11.176 23.226 -52.696 1.00 1.31 103 LEU A O 1
ATOM 1650 N N . LYS A 1 104 ? 11.897 21.226 -51.975 1.00 1.09 104 LYS A N 1
ATOM 1651 C CA . LYS A 1 104 ? 12.814 21.793 -50.995 1.00 1.27 104 LYS A CA 1
ATOM 1652 C C . LYS A 1 104 ? 14.120 22.279 -51.630 1.00 1.37 104 LYS A C 1
ATOM 1653 O O . LYS A 1 104 ? 14.641 23.329 -51.256 1.00 1.56 104 LYS A O 1
ATOM 1672 N N . SER A 1 105 ? 14.651 21.517 -52.577 1.00 1.32 105 SER A N 1
ATOM 1673 C CA . SER A 1 105 ? 15.972 21.800 -53.121 1.00 1.51 105 SER A CA 1
ATOM 1674 C C . SER A 1 105 ? 15.923 22.864 -54.213 1.00 1.66 105 SER A C 1
ATOM 1675 O O . SER A 1 105 ? 16.676 23.837 -54.173 1.00 1.77 105 SER A O 1
ATOM 1683 N N . LYS A 1 106 ? 15.036 22.692 -55.182 1.00 1.79 106 LYS A N 1
ATOM 1684 C CA . LYS A 1 106 ? 14.995 23.607 -56.319 1.00 2.10 106 LYS A CA 1
ATOM 1685 C C . LYS A 1 106 ? 13.669 24.356 -56.416 1.00 2.28 106 LYS A C 1
ATOM 1686 O O . LYS A 1 106 ? 13.648 25.585 -56.478 1.00 2.61 106 LYS A O 1
ATOM 1705 N N . GLY A 1 107 ? 12.572 23.628 -56.419 1.00 2.51 107 GLY A N 1
ATOM 1706 C CA . GLY A 1 107 ? 11.274 24.240 -56.587 1.00 2.97 107 GLY A CA 1
ATOM 1707 C C . GLY A 1 107 ? 10.406 23.450 -57.539 1.00 3.39 107 GLY A C 1
ATOM 1708 O O . GLY A 1 107 ? 9.221 23.254 -57.294 1.00 3.92 107 GLY A O 1
ATOM 1712 N N . SER A 1 108 ? 11.003 22.984 -58.628 1.00 3.41 108 SER A N 1
ATOM 1713 C CA . SER A 1 108 ? 10.290 22.186 -59.613 1.00 4.00 108 SER A CA 1
ATOM 1714 C C . SER A 1 108 ? 11.196 21.085 -60.155 1.00 4.47 108 SER A C 1
ATOM 1715 O O . SER A 1 108 ? 12.145 21.405 -60.896 1.00 4.98 108 SER A O 1
ATOM 1724 N N . MET A 1 1 ? 1.908 -0.978 0.947 1.00 34.77 1 MET A N 2
ATOM 1725 C CA . MET A 1 1 ? 2.051 -0.920 -0.524 1.00 34.67 1 MET A CA 2
ATOM 1726 C C . MET A 1 1 ? 3.313 -1.648 -0.957 1.00 34.12 1 MET A C 2
ATOM 1727 O O . MET A 1 1 ? 4.302 -1.681 -0.224 1.00 34.13 1 MET A O 2
ATOM 1743 N N . GLY A 1 2 ? 3.272 -2.252 -2.131 1.00 33.70 2 GLY A N 2
ATOM 1744 C CA . GLY A 1 2 ? 4.414 -2.998 -2.613 1.00 33.20 2 GLY A CA 2
ATOM 1745 C C . GLY A 1 2 ? 5.057 -2.350 -3.818 1.00 32.51 2 GLY A C 2
ATOM 1746 O O . GLY A 1 2 ? 4.748 -1.209 -4.158 1.00 32.38 2 GLY A O 2
ATOM 1750 N N . SER A 1 3 ? 5.954 -3.079 -4.461 1.00 32.14 3 SER A N 2
ATOM 1751 C CA . SER A 1 3 ? 6.622 -2.592 -5.653 1.00 31.53 3 SER A CA 2
ATOM 1752 C C . SER A 1 3 ? 5.771 -2.861 -6.891 1.00 30.66 3 SER A C 2
ATOM 1753 O O . SER A 1 3 ? 6.081 -2.397 -7.986 1.00 30.36 3 SER A O 2
ATOM 1761 N N . SER A 1 4 ? 4.695 -3.613 -6.704 1.00 30.35 4 SER A N 2
ATOM 1762 C CA . SER A 1 4 ? 3.770 -3.900 -7.785 1.00 29.61 4 SER A CA 2
ATOM 1763 C C . SER A 1 4 ? 2.863 -2.699 -8.035 1.00 28.85 4 SER A C 2
ATOM 1764 O O . SER A 1 4 ? 2.060 -2.321 -7.179 1.00 28.81 4 SER A O 2
ATOM 1772 N N . HIS A 1 5 ? 3.010 -2.092 -9.202 1.00 28.34 5 HIS A N 2
ATOM 1773 C CA . HIS A 1 5 ? 2.249 -0.900 -9.545 1.00 27.68 5 HIS A CA 2
ATOM 1774 C C . HIS A 1 5 ? 1.024 -1.247 -10.379 1.00 27.14 5 HIS A C 2
ATOM 1775 O O . HIS A 1 5 ? 0.913 -2.349 -10.915 1.00 26.86 5 HIS A O 2
ATOM 1790 N N . HIS A 1 6 ? 0.117 -0.288 -10.492 1.00 27.11 6 HIS A N 2
ATOM 1791 C CA . HIS A 1 6 ? -1.087 -0.456 -11.289 1.00 26.72 6 HIS A CA 2
ATOM 1792 C C . HIS A 1 6 ? -0.842 0.053 -12.700 1.00 26.14 6 HIS A C 2
ATOM 1793 O O . HIS A 1 6 ? 0.104 0.806 -12.941 1.00 26.08 6 HIS A O 2
ATOM 1808 N N . HIS A 1 7 ? -1.685 -0.353 -13.633 1.00 25.80 7 HIS A N 2
ATOM 1809 C CA . HIS A 1 7 ? -1.519 0.038 -15.025 1.00 25.30 7 HIS A CA 2
ATOM 1810 C C . HIS A 1 7 ? -2.752 0.774 -15.531 1.00 24.72 7 HIS A C 2
ATOM 1811 O O . HIS A 1 7 ? -3.756 0.158 -15.889 1.00 24.71 7 HIS A O 2
ATOM 1826 N N . HIS A 1 8 ? -2.683 2.097 -15.526 1.00 24.34 8 HIS A N 2
ATOM 1827 C CA . HIS A 1 8 ? -3.758 2.919 -16.066 1.00 23.83 8 HIS A CA 2
ATOM 1828 C C . HIS A 1 8 ? -3.564 3.124 -17.561 1.00 23.17 8 HIS A C 2
ATOM 1829 O O . HIS A 1 8 ? -2.649 3.830 -17.986 1.00 23.09 8 HIS A O 2
ATOM 1844 N N . HIS A 1 9 ? -4.425 2.504 -18.355 1.00 22.79 9 HIS A N 2
ATOM 1845 C CA . HIS A 1 9 ? -4.313 2.581 -19.807 1.00 22.26 9 HIS A CA 2
ATOM 1846 C C . HIS A 1 9 ? -5.150 3.733 -20.348 1.00 21.56 9 HIS A C 2
ATOM 1847 O O . HIS A 1 9 ? -6.098 4.174 -19.696 1.00 21.72 9 HIS A O 2
ATOM 1862 N N . HIS A 1 10 ? -4.794 4.200 -21.543 1.00 20.90 10 HIS A N 2
ATOM 1863 C CA . HIS A 1 10 ? -5.432 5.361 -22.165 1.00 20.28 10 HIS A CA 2
ATOM 1864 C C . HIS A 1 10 ? -5.180 6.609 -21.318 1.00 19.70 10 HIS A C 2
ATOM 1865 O O . HIS A 1 10 ? -6.069 7.100 -20.621 1.00 19.62 10 HIS A O 2
ATOM 1880 N N . SER A 1 11 ? -3.949 7.090 -21.359 1.00 19.43 11 SER A N 2
ATOM 1881 C CA . SER A 1 11 ? -3.556 8.276 -20.618 1.00 19.01 11 SER A CA 2
ATOM 1882 C C . SER A 1 11 ? -2.373 8.942 -21.310 1.00 18.01 11 SER A C 2
ATOM 1883 O O . SER A 1 11 ? -1.268 8.394 -21.341 1.00 18.01 11 SER A O 2
ATOM 1891 N N . SER A 1 12 ? -2.606 10.113 -21.880 1.00 17.26 12 SER A N 2
ATOM 1892 C CA . SER A 1 12 ? -1.577 10.810 -22.625 1.00 16.34 12 SER A CA 2
ATOM 1893 C C . SER A 1 12 ? -0.841 11.814 -21.744 1.00 16.15 12 SER A C 2
ATOM 1894 O O . SER A 1 12 ? -1.242 12.974 -21.633 1.00 16.20 12 SER A O 2
ATOM 1902 N N . GLY A 1 13 ? 0.215 11.345 -21.093 1.00 16.12 13 GLY A N 2
ATOM 1903 C CA . GLY A 1 13 ? 1.044 12.227 -20.301 1.00 16.13 13 GLY A CA 2
ATOM 1904 C C . GLY A 1 13 ? 1.163 11.789 -18.857 1.00 16.30 13 GLY A C 2
ATOM 1905 O O . GLY A 1 13 ? 0.745 12.508 -17.951 1.00 16.67 13 GLY A O 2
ATOM 1909 N N . ARG A 1 14 ? 1.738 10.616 -18.628 1.00 16.15 14 ARG A N 2
ATOM 1910 C CA . ARG A 1 14 ? 1.950 10.143 -17.267 1.00 16.46 14 ARG A CA 2
ATOM 1911 C C . ARG A 1 14 ? 3.332 10.567 -16.791 1.00 15.51 14 ARG A C 2
ATOM 1912 O O . ARG A 1 14 ? 3.495 11.055 -15.672 1.00 15.72 14 ARG A O 2
ATOM 1933 N N . GLU A 1 15 ? 4.321 10.402 -17.659 1.00 14.57 15 GLU A N 2
ATOM 1934 C CA . GLU A 1 15 ? 5.673 10.868 -17.385 1.00 13.69 15 GLU A CA 2
ATOM 1935 C C . GLU A 1 15 ? 5.842 12.309 -17.861 1.00 12.97 15 GLU A C 2
ATOM 1936 O O . GLU A 1 15 ? 6.917 12.711 -18.303 1.00 12.15 15 GLU A O 2
ATOM 1948 N N . ASN A 1 16 ? 4.778 13.096 -17.711 1.00 13.44 16 ASN A N 2
ATOM 1949 C CA . ASN A 1 16 ? 4.751 14.490 -18.167 1.00 13.06 16 ASN A CA 2
ATOM 1950 C C . ASN A 1 16 ? 5.787 15.341 -17.435 1.00 13.07 16 ASN A C 2
ATOM 1951 O O . ASN A 1 16 ? 6.027 16.493 -17.799 1.00 12.89 16 ASN A O 2
ATOM 1962 N N . LEU A 1 17 ? 6.399 14.768 -16.408 1.00 13.46 17 LEU A N 2
ATOM 1963 C CA . LEU A 1 17 ? 7.432 15.453 -15.647 1.00 13.68 17 LEU A CA 2
ATOM 1964 C C . LEU A 1 17 ? 8.705 15.577 -16.478 1.00 12.77 17 LEU A C 2
ATOM 1965 O O . LEU A 1 17 ? 9.535 16.457 -16.240 1.00 12.88 17 LEU A O 2
ATOM 1981 N N . TYR A 1 18 ? 8.843 14.692 -17.458 1.00 12.00 18 TYR A N 2
ATOM 1982 C CA . TYR A 1 18 ? 9.978 14.720 -18.368 1.00 11.22 18 TYR A CA 2
ATOM 1983 C C . TYR A 1 18 ? 9.774 15.809 -19.411 1.00 10.27 18 TYR A C 2
ATOM 1984 O O . TYR A 1 18 ? 8.706 15.897 -20.016 1.00 9.92 18 TYR A O 2
ATOM 2002 N N . PHE A 1 19 ? 10.790 16.629 -19.639 1.00 10.05 19 PHE A N 2
ATOM 2003 C CA . PHE A 1 19 ? 10.676 17.700 -20.625 1.00 9.38 19 PHE A CA 2
ATOM 2004 C C . PHE A 1 19 ? 10.705 17.114 -22.034 1.00 8.44 19 PHE A C 2
ATOM 2005 O O . PHE A 1 19 ? 10.123 17.667 -22.963 1.00 7.95 19 PHE A O 2
ATOM 2022 N N . GLN A 1 20 ? 11.372 15.974 -22.175 1.00 8.42 20 GLN A N 2
ATOM 2023 C CA . GLN A 1 20 ? 11.491 15.305 -23.466 1.00 7.85 20 GLN A CA 2
ATOM 2024 C C . GLN A 1 20 ? 10.377 14.285 -23.652 1.00 7.07 20 GLN A C 2
ATOM 2025 O O . GLN A 1 20 ? 10.326 13.574 -24.655 1.00 7.05 20 GLN A O 2
ATOM 2039 N N . GLY A 1 21 ? 9.477 14.228 -22.682 1.00 6.73 21 GLY A N 2
ATOM 2040 C CA . GLY A 1 21 ? 8.404 13.262 -22.726 1.00 6.33 21 GLY A CA 2
ATOM 2041 C C . GLY A 1 21 ? 7.179 13.751 -21.996 1.00 5.42 21 GLY A C 2
ATOM 2042 O O . GLY A 1 21 ? 6.602 13.030 -21.187 1.00 5.50 21 GLY A O 2
ATOM 2046 N N . HIS A 1 22 ? 6.785 14.987 -22.280 1.00 4.89 22 HIS A N 2
ATOM 2047 C CA . HIS A 1 22 ? 5.600 15.567 -21.659 1.00 4.23 22 HIS A CA 2
ATOM 2048 C C . HIS A 1 22 ? 4.364 14.861 -22.203 1.00 3.24 22 HIS A C 2
ATOM 2049 O O . HIS A 1 22 ? 3.310 14.837 -21.564 1.00 3.42 22 HIS A O 2
ATOM 2064 N N . MET A 1 23 ? 4.531 14.302 -23.401 1.00 2.70 23 MET A N 2
ATOM 2065 C CA . MET A 1 23 ? 3.554 13.418 -24.020 1.00 2.18 23 MET A CA 2
ATOM 2066 C C . MET A 1 23 ? 2.323 14.188 -24.484 1.00 1.83 23 MET A C 2
ATOM 2067 O O . MET A 1 23 ? 1.249 14.104 -23.884 1.00 2.36 23 MET A O 2
ATOM 2081 N N . CYS A 1 24 ? 2.504 14.964 -25.541 1.00 1.24 24 CYS A N 2
ATOM 2082 C CA . CYS A 1 24 ? 1.398 15.653 -26.183 1.00 0.95 24 CYS A CA 2
ATOM 2083 C C . CYS A 1 24 ? 0.601 14.666 -27.024 1.00 0.84 24 CYS A C 2
ATOM 2084 O O . CYS A 1 24 ? 1.184 13.861 -27.751 1.00 0.77 24 CYS A O 2
ATOM 2092 N N . ILE A 1 25 ? -0.724 14.737 -26.930 1.00 0.89 25 ILE A N 2
ATOM 2093 C CA . ILE A 1 25 ? -1.602 13.803 -27.628 1.00 0.88 25 ILE A CA 2
ATOM 2094 C C . ILE A 1 25 ? -1.341 13.824 -29.136 1.00 0.74 25 ILE A C 2
ATOM 2095 O O . ILE A 1 25 ? -1.333 12.779 -29.788 1.00 0.71 25 ILE A O 2
ATOM 2111 N N . GLN A 1 26 ? -1.087 15.013 -29.676 1.00 0.69 26 GLN A N 2
ATOM 2112 C CA . GLN A 1 26 ? -0.778 15.160 -31.092 1.00 0.64 26 GLN A CA 2
ATOM 2113 C C . GLN A 1 26 ? 0.495 14.396 -31.437 1.00 0.56 26 GLN A C 2
ATOM 2114 O O . GLN A 1 26 ? 0.551 13.679 -32.434 1.00 0.59 26 GLN A O 2
ATOM 2128 N N . LYS A 1 27 ? 1.504 14.524 -30.582 1.00 0.56 27 LYS A N 2
ATOM 2129 C CA . LYS A 1 27 ? 2.796 13.891 -30.824 1.00 0.60 27 LYS A CA 2
ATOM 2130 C C . LYS A 1 27 ? 2.705 12.378 -30.650 1.00 0.58 27 LYS A C 2
ATOM 2131 O O . LYS A 1 27 ? 3.489 11.632 -31.240 1.00 0.58 27 LYS A O 2
ATOM 2150 N N . VAL A 1 28 ? 1.752 11.933 -29.834 1.00 0.62 28 VAL A N 2
ATOM 2151 C CA . VAL A 1 28 ? 1.509 10.507 -29.647 1.00 0.68 28 VAL A CA 2
ATOM 2152 C C . VAL A 1 28 ? 1.098 9.867 -30.965 1.00 0.62 28 VAL A C 2
ATOM 2153 O O . VAL A 1 28 ? 1.709 8.900 -31.413 1.00 0.62 28 VAL A O 2
ATOM 2166 N N . ILE A 1 29 ? 0.070 10.434 -31.587 1.00 0.60 29 ILE A N 2
ATOM 2167 C CA . ILE A 1 29 ? -0.414 9.950 -32.876 1.00 0.57 29 ILE A CA 2
ATOM 2168 C C . ILE A 1 29 ? 0.686 10.066 -33.931 1.00 0.52 29 ILE A C 2
ATOM 2169 O O . ILE A 1 29 ? 0.916 9.133 -34.703 1.00 0.51 29 ILE A O 2
ATOM 2185 N N . GLU A 1 30 ? 1.381 11.204 -33.929 1.00 0.53 30 GLU A N 2
ATOM 2186 C CA . GLU A 1 30 ? 2.490 11.439 -34.851 1.00 0.55 30 GLU A CA 2
ATOM 2187 C C . GLU A 1 30 ? 3.514 10.315 -34.800 1.00 0.55 30 GLU A C 2
ATOM 2188 O O . GLU A 1 30 ? 3.857 9.733 -35.822 1.00 0.58 30 GLU A O 2
ATOM 2200 N N . ASP A 1 31 ? 3.974 9.985 -33.600 1.00 0.57 31 ASP A N 2
ATOM 2201 C CA . ASP A 1 31 ? 4.999 8.958 -33.428 1.00 0.64 31 ASP A CA 2
ATOM 2202 C C . ASP A 1 31 ? 4.438 7.581 -33.745 1.00 0.57 31 ASP A C 2
ATOM 2203 O O . ASP A 1 31 ? 5.144 6.701 -34.236 1.00 0.61 31 ASP A O 2
ATOM 2212 N N . LYS A 1 32 ? 3.154 7.420 -33.486 1.00 0.53 32 LYS A N 2
ATOM 2213 C CA . LYS A 1 32 ? 2.482 6.147 -33.653 1.00 0.55 32 LYS A CA 2
ATOM 2214 C C . LYS A 1 32 ? 2.381 5.768 -35.133 1.00 0.48 32 LYS A C 2
ATOM 2215 O O . LYS A 1 32 ? 2.835 4.692 -35.532 1.00 0.52 32 LYS A O 2
ATOM 2234 N N . LEU A 1 33 ? 1.818 6.654 -35.951 1.00 0.44 33 LEU A N 2
ATOM 2235 C CA . LEU A 1 33 ? 1.745 6.403 -37.387 1.00 0.44 33 LEU A CA 2
ATOM 2236 C C . LEU A 1 33 ? 3.127 6.529 -38.039 1.00 0.46 33 LEU A C 2
ATOM 2237 O O . LEU A 1 33 ? 3.396 5.898 -39.065 1.00 0.51 33 LEU A O 2
ATOM 2253 N N . SER A 1 34 ? 4.003 7.334 -37.437 1.00 0.47 34 SER A N 2
ATOM 2254 C CA . SER A 1 34 ? 5.375 7.472 -37.920 1.00 0.53 34 SER A CA 2
ATOM 2255 C C . SER A 1 34 ? 6.097 6.137 -37.840 1.00 0.54 34 SER A C 2
ATOM 2256 O O . SER A 1 34 ? 6.777 5.737 -38.772 1.00 0.59 34 SER A O 2
ATOM 2264 N N . SER A 1 35 ? 5.923 5.443 -36.731 1.00 0.55 35 SER A N 2
ATOM 2265 C CA . SER A 1 35 ? 6.565 4.155 -36.531 1.00 0.62 35 SER A CA 2
ATOM 2266 C C . SER A 1 35 ? 6.055 3.124 -37.546 1.00 0.59 35 SER A C 2
ATOM 2267 O O . SER A 1 35 ? 6.768 2.183 -37.906 1.00 0.65 35 SER A O 2
ATOM 2275 N N . ALA A 1 36 ? 4.823 3.313 -38.016 1.00 0.54 36 ALA A N 2
ATOM 2276 C CA . ALA A 1 36 ? 4.207 2.375 -38.945 1.00 0.57 36 ALA A CA 2
ATOM 2277 C C . ALA A 1 36 ? 4.672 2.602 -40.385 1.00 0.51 36 ALA A C 2
ATOM 2278 O O . ALA A 1 36 ? 5.163 1.677 -41.037 1.00 0.52 36 ALA A O 2
ATOM 2285 N N . LEU A 1 37 ? 4.525 3.828 -40.877 1.00 0.50 37 LEU A N 2
ATOM 2286 C CA . LEU A 1 37 ? 4.820 4.127 -42.281 1.00 0.53 37 LEU A CA 2
ATOM 2287 C C . LEU A 1 37 ? 6.223 4.707 -42.453 1.00 0.52 37 LEU A C 2
ATOM 2288 O O . LEU A 1 37 ? 6.907 4.427 -43.441 1.00 0.62 37 LEU A O 2
ATOM 2304 N N . LYS A 1 38 ? 6.634 5.499 -41.473 1.00 0.47 38 LYS A N 2
ATOM 2305 C CA . LYS A 1 38 ? 7.923 6.188 -41.478 1.00 0.52 38 LYS A CA 2
ATOM 2306 C C . LYS A 1 38 ? 8.101 7.102 -42.684 1.00 0.47 38 LYS A C 2
ATOM 2307 O O . LYS A 1 38 ? 8.632 6.701 -43.722 1.00 0.54 38 LYS A O 2
ATOM 2326 N N . PRO A 1 39 ? 7.639 8.353 -42.565 1.00 0.46 39 PRO A N 2
ATOM 2327 C CA . PRO A 1 39 ? 7.890 9.379 -43.563 1.00 0.47 39 PRO A CA 2
ATOM 2328 C C . PRO A 1 39 ? 9.255 10.026 -43.362 1.00 0.51 39 PRO A C 2
ATOM 2329 O O . PRO A 1 39 ? 9.655 10.311 -42.232 1.00 0.63 39 PRO A O 2
ATOM 2340 N N . THR A 1 40 ? 9.973 10.250 -44.448 1.00 0.52 40 THR A N 2
ATOM 2341 C CA . THR A 1 40 ? 11.271 10.888 -44.375 1.00 0.61 40 THR A CA 2
ATOM 2342 C C . THR A 1 40 ? 11.095 12.391 -44.185 1.00 0.62 40 THR A C 2
ATOM 2343 O O . THR A 1 40 ? 11.973 13.080 -43.659 1.00 0.73 40 THR A O 2
ATOM 2354 N N . PHE A 1 41 ? 9.937 12.880 -44.607 1.00 0.54 41 PHE A N 2
ATOM 2355 C CA . PHE A 1 41 ? 9.536 14.253 -44.366 1.00 0.55 41 PHE A CA 2
ATOM 2356 C C . PHE A 1 41 ? 8.075 14.279 -43.931 1.00 0.48 41 PHE A C 2
ATOM 2357 O O . PHE A 1 41 ? 7.204 13.753 -44.626 1.00 0.45 41 PHE A O 2
ATOM 2374 N N . LEU A 1 42 ? 7.815 14.867 -42.773 1.00 0.50 42 LEU A N 2
ATOM 2375 C CA . LEU A 1 42 ? 6.465 14.913 -42.228 1.00 0.48 42 LEU A CA 2
ATOM 2376 C C . LEU A 1 42 ? 6.151 16.311 -41.708 1.00 0.54 42 LEU A C 2
ATOM 2377 O O . LEU A 1 42 ? 6.766 16.777 -40.749 1.00 0.64 42 LEU A O 2
ATOM 2393 N N . GLU A 1 43 ? 5.208 16.980 -42.352 1.00 0.57 43 GLU A N 2
ATOM 2394 C CA . GLU A 1 43 ? 4.809 18.317 -41.939 1.00 0.69 43 GLU A CA 2
ATOM 2395 C C . GLU A 1 43 ? 3.335 18.357 -41.578 1.00 0.60 43 GLU A C 2
ATOM 2396 O O . GLU A 1 43 ? 2.481 17.982 -42.377 1.00 0.53 43 GLU A O 2
ATOM 2408 N N . LEU A 1 44 ? 3.039 18.812 -40.375 1.00 0.67 44 LEU A N 2
ATOM 2409 C CA . LEU A 1 44 ? 1.660 18.992 -39.964 1.00 0.65 44 LEU A CA 2
ATOM 2410 C C . LEU A 1 44 ? 1.145 20.358 -40.387 1.00 0.64 44 LEU A C 2
ATOM 2411 O O . LEU A 1 44 ? 1.710 21.394 -40.025 1.00 0.77 44 LEU A O 2
ATOM 2427 N N . VAL A 1 45 ? 0.079 20.347 -41.161 1.00 0.57 45 VAL A N 2
ATOM 2428 C CA . VAL A 1 45 ? -0.585 21.562 -41.581 1.00 0.63 45 VAL A CA 2
ATOM 2429 C C . VAL A 1 45 ? -1.897 21.695 -40.829 1.00 0.60 45 VAL A C 2
ATOM 2430 O O . VAL A 1 45 ? -2.823 20.902 -41.028 1.00 0.56 45 VAL A O 2
ATOM 2443 N N . ASP A 1 46 ? -1.960 22.673 -39.943 1.00 0.76 46 ASP A N 2
ATOM 2444 C CA . ASP A 1 46 ? -3.140 22.885 -39.120 1.00 0.83 46 ASP A CA 2
ATOM 2445 C C . ASP A 1 46 ? -4.296 23.381 -39.984 1.00 0.80 46 ASP A C 2
ATOM 2446 O O . ASP A 1 46 ? -4.333 24.547 -40.381 1.00 0.99 46 ASP A O 2
ATOM 2455 N N . LYS A 1 47 ? -5.215 22.478 -40.302 1.00 0.81 47 LYS A N 2
ATOM 2456 C CA . LYS A 1 47 ? -6.349 22.795 -41.165 1.00 1.03 47 LYS A CA 2
ATOM 2457 C C . LYS A 1 47 ? -7.407 23.586 -40.409 1.00 1.12 47 LYS A C 2
ATOM 2458 O O . LYS A 1 47 ? -7.369 23.680 -39.182 1.00 1.66 47 LYS A O 2
ATOM 2477 N N . SER A 1 48 ? -8.345 24.153 -41.150 1.00 1.40 48 SER A N 2
ATOM 2478 C CA . SER A 1 48 ? -9.457 24.870 -40.556 1.00 1.68 48 SER A CA 2
ATOM 2479 C C . SER A 1 48 ? -10.310 23.925 -39.714 1.00 1.52 48 SER A C 2
ATOM 2480 O O . SER A 1 48 ? -10.673 22.838 -40.167 1.00 1.97 48 SER A O 2
ATOM 2488 N N . CYS A 1 49 ? -10.594 24.334 -38.487 1.00 2.02 49 CYS A N 2
ATOM 2489 C CA . CYS A 1 49 ? -11.364 23.514 -37.563 1.00 2.76 49 CYS A CA 2
ATOM 2490 C C . CYS A 1 49 ? -12.774 23.250 -38.091 1.00 2.78 49 CYS A C 2
ATOM 2491 O O . CYS A 1 49 ? -13.109 22.116 -38.437 1.00 3.32 49 CYS A O 2
ATOM 2499 N N . GLY A 1 50 ? -13.588 24.298 -38.162 1.00 2.67 50 GLY A N 2
ATOM 2500 C CA . GLY A 1 50 ? -14.946 24.159 -38.658 1.00 2.93 50 GLY A CA 2
ATOM 2501 C C . GLY A 1 50 ? -15.827 23.355 -37.721 1.00 2.80 50 GLY A C 2
ATOM 2502 O O . GLY A 1 50 ? -16.568 23.921 -36.916 1.00 3.16 50 GLY A O 2
ATOM 2506 N N . CYS A 1 51 ? -15.742 22.039 -37.817 1.00 2.72 51 CYS A N 2
ATOM 2507 C CA . CYS A 1 51 ? -16.544 21.154 -36.987 1.00 2.86 51 CYS A CA 2
ATOM 2508 C C . CYS A 1 51 ? -15.772 20.722 -35.743 1.00 2.48 51 CYS A C 2
ATOM 2509 O O . CYS A 1 51 ? -16.361 20.268 -34.760 1.00 3.01 51 CYS A O 2
ATOM 2517 N N . GLY A 1 52 ? -14.452 20.859 -35.794 1.00 2.09 52 GLY A N 2
ATOM 2518 C CA . GLY A 1 52 ? -13.624 20.494 -34.663 1.00 2.20 52 GLY A CA 2
ATOM 2519 C C . GLY A 1 52 ? -12.156 20.458 -35.024 1.00 1.68 52 GLY A C 2
ATOM 2520 O O . GLY A 1 52 ? -11.784 20.786 -36.148 1.00 2.26 52 GLY A O 2
ATOM 2524 N N . THR A 1 53 ? -11.328 20.055 -34.071 1.00 1.51 53 THR A N 2
ATOM 2525 C CA . THR A 1 53 ? -9.886 19.986 -34.272 1.00 1.81 53 THR A CA 2
ATOM 2526 C C . THR A 1 53 ? -9.531 19.057 -35.433 1.00 1.47 53 THR A C 2
ATOM 2527 O O . THR A 1 53 ? -9.777 17.847 -35.375 1.00 1.48 53 THR A O 2
ATOM 2538 N N . SER A 1 54 ? -8.957 19.632 -36.478 1.00 1.25 54 SER A N 2
ATOM 2539 C CA . SER A 1 54 ? -8.630 18.882 -37.677 1.00 1.00 54 SER A CA 2
ATOM 2540 C C . SER A 1 54 ? -7.165 19.072 -38.058 1.00 0.82 54 SER A C 2
ATOM 2541 O O . SER A 1 54 ? -6.715 20.193 -38.304 1.00 0.89 54 SER A O 2
ATOM 2549 N N . PHE A 1 55 ? -6.430 17.973 -38.110 1.00 0.67 55 PHE A N 2
ATOM 2550 C CA . PHE A 1 55 ? -5.016 18.014 -38.460 1.00 0.60 55 PHE A CA 2
ATOM 2551 C C . PHE A 1 55 ? -4.787 17.364 -39.813 1.00 0.52 55 PHE A C 2
ATOM 2552 O O . PHE A 1 55 ? -5.384 16.339 -40.119 1.00 0.50 55 PHE A O 2
ATOM 2569 N N . ASP A 1 56 ? -3.935 17.971 -40.619 1.00 0.51 56 ASP A N 2
ATOM 2570 C CA . ASP A 1 56 ? -3.564 17.408 -41.911 1.00 0.52 56 ASP A CA 2
ATOM 2571 C C . ASP A 1 56 ? -2.080 17.086 -41.909 1.00 0.50 56 ASP A C 2
ATOM 2572 O O . ASP A 1 56 ? -1.256 17.955 -41.652 1.00 0.55 56 ASP A O 2
ATOM 2581 N N . ALA A 1 57 ? -1.739 15.841 -42.172 1.00 0.48 57 ALA A N 2
ATOM 2582 C CA . ALA A 1 57 ? -0.351 15.419 -42.126 1.00 0.48 57 ALA A CA 2
ATOM 2583 C C . ALA A 1 57 ? 0.200 15.216 -43.526 1.00 0.44 57 ALA A C 2
ATOM 2584 O O . ALA A 1 57 ? -0.270 14.351 -44.273 1.00 0.46 57 ALA A O 2
ATOM 2591 N N . VAL A 1 58 ? 1.179 16.026 -43.890 1.00 0.42 58 VAL A N 2
ATOM 2592 C CA . VAL A 1 58 ? 1.879 15.846 -45.145 1.00 0.41 58 VAL A CA 2
ATOM 2593 C C . VAL A 1 58 ? 2.925 14.763 -44.965 1.00 0.39 58 VAL A C 2
ATOM 2594 O O . VAL A 1 58 ? 3.921 14.958 -44.265 1.00 0.41 58 VAL A O 2
ATOM 2607 N N . ILE A 1 59 ? 2.700 13.635 -45.603 1.00 0.38 59 ILE A N 2
ATOM 2608 C CA . ILE A 1 59 ? 3.544 12.478 -45.421 1.00 0.40 59 ILE A CA 2
ATOM 2609 C C . ILE A 1 59 ? 4.337 12.191 -46.691 1.00 0.44 59 ILE A C 2
ATOM 2610 O O . ILE A 1 59 ? 3.791 11.770 -47.715 1.00 0.65 59 ILE A O 2
ATOM 2626 N N . VAL A 1 60 ? 5.624 12.473 -46.619 1.00 0.39 60 VAL A N 2
ATOM 2627 C CA . VAL A 1 60 ? 6.547 12.166 -47.691 1.00 0.42 60 VAL A CA 2
ATOM 2628 C C . VAL A 1 60 ? 7.367 10.956 -47.287 1.00 0.40 60 VAL A C 2
ATOM 2629 O O . VAL A 1 60 ? 8.230 11.050 -46.416 1.00 0.44 60 VAL A O 2
ATOM 2642 N N . SER A 1 61 ? 7.087 9.811 -47.890 1.00 0.39 61 SER A N 2
ATOM 2643 C CA . SER A 1 61 ? 7.676 8.568 -47.413 1.00 0.42 61 SER A CA 2
ATOM 2644 C C . SER A 1 61 ? 8.036 7.616 -48.543 1.00 0.42 61 SER A C 2
ATOM 2645 O O . SER A 1 61 ? 7.366 7.567 -49.578 1.00 0.43 61 SER A O 2
ATOM 2653 N N . ASN A 1 62 ? 9.104 6.857 -48.319 1.00 0.51 62 ASN A N 2
ATOM 2654 C CA . ASN A 1 62 ? 9.520 5.793 -49.211 1.00 0.57 62 ASN A CA 2
ATOM 2655 C C . ASN A 1 62 ? 8.468 4.691 -49.268 1.00 0.56 62 ASN A C 2
ATOM 2656 O O . ASN A 1 62 ? 8.403 3.933 -50.235 1.00 0.59 62 ASN A O 2
ATOM 2667 N N . ASN A 1 63 ? 7.637 4.622 -48.235 1.00 0.57 63 ASN A N 2
ATOM 2668 C CA . ASN A 1 63 ? 6.618 3.582 -48.129 1.00 0.66 63 ASN A CA 2
ATOM 2669 C C . ASN A 1 63 ? 5.614 3.706 -49.263 1.00 0.67 63 ASN A C 2
ATOM 2670 O O . ASN A 1 63 ? 5.125 2.710 -49.792 1.00 0.86 63 ASN A O 2
ATOM 2681 N N . PHE A 1 64 ? 5.324 4.940 -49.650 1.00 0.60 64 PHE A N 2
ATOM 2682 C CA . PHE A 1 64 ? 4.383 5.184 -50.727 1.00 0.67 64 PHE A CA 2
ATOM 2683 C C . PHE A 1 64 ? 5.133 5.485 -52.021 1.00 0.60 64 PHE A C 2
ATOM 2684 O O . PHE A 1 64 ? 4.548 5.909 -53.014 1.00 0.65 64 PHE A O 2
ATOM 2701 N N . GLU A 1 65 ? 6.437 5.234 -52.015 1.00 0.58 65 GLU A N 2
ATOM 2702 C CA . GLU A 1 65 ? 7.244 5.398 -53.193 1.00 0.61 65 GLU A CA 2
ATOM 2703 C C . GLU A 1 65 ? 7.073 4.157 -54.060 1.00 0.65 65 GLU A C 2
ATOM 2704 O O . GLU A 1 65 ? 7.158 4.214 -55.290 1.00 0.75 65 GLU A O 2
ATOM 2716 N N . ASP A 1 66 ? 6.789 3.037 -53.396 1.00 0.69 66 ASP A N 2
ATOM 2717 C CA . ASP A 1 66 ? 6.308 1.842 -54.078 1.00 0.84 66 ASP A CA 2
ATOM 2718 C C . ASP A 1 66 ? 5.038 2.204 -54.839 1.00 0.80 66 ASP A C 2
ATOM 2719 O O . ASP A 1 66 ? 4.823 1.767 -55.971 1.00 0.93 66 ASP A O 2
ATOM 2728 N N . LYS A 1 67 ? 4.206 3.007 -54.175 1.00 0.78 67 LYS A N 2
ATOM 2729 C CA . LYS A 1 67 ? 3.158 3.790 -54.825 1.00 0.88 67 LYS A CA 2
ATOM 2730 C C . LYS A 1 67 ? 1.947 2.946 -55.246 1.00 0.78 67 LYS A C 2
ATOM 2731 O O . LYS A 1 67 ? 1.200 3.323 -56.150 1.00 0.86 67 LYS A O 2
ATOM 2750 N N . LYS A 1 68 ? 1.728 1.819 -54.576 1.00 0.83 68 LYS A N 2
ATOM 2751 C CA . LYS A 1 68 ? 0.490 1.075 -54.759 1.00 0.90 68 LYS A CA 2
ATOM 2752 C C . LYS A 1 68 ? -0.655 1.788 -54.050 1.00 0.82 68 LYS A C 2
ATOM 2753 O O . LYS A 1 68 ? -0.603 2.007 -52.838 1.00 0.87 68 LYS A O 2
ATOM 2772 N N . LEU A 1 69 ? -1.696 2.134 -54.793 1.00 0.84 69 LEU A N 2
ATOM 2773 C CA . LEU A 1 69 ? -2.792 2.911 -54.226 1.00 0.91 69 LEU A CA 2
ATOM 2774 C C . LEU A 1 69 ? -3.658 2.047 -53.311 1.00 0.85 69 LEU A C 2
ATOM 2775 O O . LEU A 1 69 ? -4.200 2.538 -52.319 1.00 0.83 69 LEU A O 2
ATOM 2791 N N . LEU A 1 70 ? -3.774 0.760 -53.630 1.00 0.89 70 LEU A N 2
ATOM 2792 C CA . LEU A 1 70 ? -4.534 -0.152 -52.780 1.00 0.91 70 LEU A CA 2
ATOM 2793 C C . LEU A 1 70 ? -3.826 -0.346 -51.439 1.00 0.79 70 LEU A C 2
ATOM 2794 O O . LEU A 1 70 ? -4.467 -0.540 -50.404 1.00 0.80 70 LEU A O 2
ATOM 2810 N N . ASP A 1 71 ? -2.498 -0.259 -51.460 1.00 0.72 71 ASP A N 2
ATOM 2811 C CA . ASP A 1 71 ? -1.700 -0.413 -50.249 1.00 0.70 71 ASP A CA 2
ATOM 2812 C C . ASP A 1 71 ? -1.862 0.820 -49.368 1.00 0.63 71 ASP A C 2
ATOM 2813 O O . ASP A 1 71 ? -1.918 0.724 -48.144 1.00 0.63 71 ASP A O 2
ATOM 2822 N N . ARG A 1 72 ? -1.956 1.977 -50.015 1.00 0.67 72 ARG A N 2
ATOM 2823 C CA . ARG A 1 72 ? -2.278 3.226 -49.333 1.00 0.74 72 ARG A CA 2
ATOM 2824 C C . ARG A 1 72 ? -3.618 3.086 -48.616 1.00 0.67 72 ARG A C 2
ATOM 2825 O O . ARG A 1 72 ? -3.755 3.435 -47.446 1.00 0.68 72 ARG A O 2
ATOM 2846 N N . HIS A 1 73 ? -4.593 2.554 -49.342 1.00 0.68 73 HIS A N 2
ATOM 2847 C CA . HIS A 1 73 ? -5.943 2.352 -48.826 1.00 0.71 73 HIS A CA 2
ATOM 2848 C C . HIS A 1 73 ? -5.932 1.482 -47.567 1.00 0.62 73 HIS A C 2
ATOM 2849 O O . HIS A 1 73 ? -6.445 1.880 -46.515 1.00 0.62 73 HIS A O 2
ATOM 2864 N N . ARG A 1 74 ? -5.330 0.306 -47.674 1.00 0.60 74 ARG A N 2
ATOM 2865 C CA . ARG A 1 74 ? -5.387 -0.672 -46.596 1.00 0.59 74 ARG A CA 2
ATOM 2866 C C . ARG A 1 74 ? -4.558 -0.246 -45.381 1.00 0.51 74 ARG A C 2
ATOM 2867 O O . ARG A 1 74 ? -5.046 -0.316 -44.253 1.00 0.52 74 ARG A O 2
ATOM 2888 N N . LEU A 1 75 ? -3.327 0.210 -45.601 1.00 0.47 75 LEU A N 2
ATOM 2889 C CA . LEU A 1 75 ? -2.444 0.571 -44.492 1.00 0.46 75 LEU A CA 2
ATOM 2890 C C . LEU A 1 75 ? -3.004 1.729 -43.679 1.00 0.42 75 LEU A C 2
ATOM 2891 O O . LEU A 1 75 ? -3.022 1.675 -42.449 1.00 0.42 75 LEU A O 2
ATOM 2907 N N . VAL A 1 76 ? -3.471 2.765 -44.365 1.00 0.45 76 VAL A N 2
ATOM 2908 C CA . VAL A 1 76 ? -4.049 3.917 -43.685 1.00 0.50 76 VAL A CA 2
ATOM 2909 C C . VAL A 1 76 ? -5.223 3.488 -42.813 1.00 0.48 76 VAL A C 2
ATOM 2910 O O . VAL A 1 76 ? -5.289 3.835 -41.638 1.00 0.50 76 VAL A O 2
ATOM 2923 N N . ASN A 1 77 ? -6.127 2.697 -43.373 1.00 0.48 77 ASN A N 2
ATOM 2924 C CA . ASN A 1 77 ? -7.290 2.246 -42.619 1.00 0.53 77 ASN A CA 2
ATOM 2925 C C . ASN A 1 77 ? -6.891 1.314 -41.475 1.00 0.49 77 ASN A C 2
ATOM 2926 O O . ASN A 1 77 ? -7.534 1.313 -40.431 1.00 0.54 77 ASN A O 2
ATOM 2937 N N . THR A 1 78 ? -5.817 0.545 -41.665 1.00 0.45 78 THR A N 2
ATOM 2938 C CA . THR A 1 78 ? -5.368 -0.408 -40.648 1.00 0.50 78 THR A CA 2
ATOM 2939 C C . THR A 1 78 ? -4.980 0.297 -39.345 1.00 0.46 78 THR A C 2
ATOM 2940 O O . THR A 1 78 ? -5.595 0.068 -38.303 1.00 0.50 78 THR A O 2
ATOM 2951 N N . ILE A 1 79 ? -3.980 1.170 -39.406 1.00 0.44 79 ILE A N 2
ATOM 2952 C CA . ILE A 1 79 ? -3.486 1.830 -38.202 1.00 0.45 79 ILE A CA 2
ATOM 2953 C C . ILE A 1 79 ? -4.443 2.930 -37.755 1.00 0.45 79 ILE A C 2
ATOM 2954 O O . ILE A 1 79 ? -4.772 3.047 -36.567 1.00 0.50 79 ILE A O 2
ATOM 2970 N N . LEU A 1 80 ? -4.915 3.712 -38.715 1.00 0.45 80 LEU A N 2
ATOM 2971 C CA . LEU A 1 80 ? -5.693 4.895 -38.401 1.00 0.52 80 LEU A CA 2
ATOM 2972 C C . LEU A 1 80 ? -7.132 4.559 -38.023 1.00 0.56 80 LEU A C 2
ATOM 2973 O O . LEU A 1 80 ? -7.868 5.439 -37.594 1.00 0.63 80 LEU A O 2
ATOM 2989 N N . LYS A 1 81 ? -7.533 3.297 -38.173 1.00 0.57 81 LYS A N 2
ATOM 2990 C CA . LYS A 1 81 ? -8.829 2.849 -37.663 1.00 0.68 81 LYS A CA 2
ATOM 2991 C C . LYS A 1 81 ? -8.989 3.274 -36.207 1.00 0.68 81 LYS A C 2
ATOM 2992 O O . LYS A 1 81 ? -9.862 4.065 -35.867 1.00 0.72 81 LYS A O 2
ATOM 3011 N N . GLU A 1 82 ? -8.113 2.756 -35.365 1.00 0.69 82 GLU A N 2
ATOM 3012 C CA . GLU A 1 82 ? -8.095 3.102 -33.954 1.00 0.73 82 GLU A CA 2
ATOM 3013 C C . GLU A 1 82 ? -7.503 4.494 -33.747 1.00 0.67 82 GLU A C 2
ATOM 3014 O O . GLU A 1 82 ? -7.916 5.228 -32.854 1.00 0.68 82 GLU A O 2
ATOM 3026 N N . GLU A 1 83 ? -6.549 4.845 -34.590 1.00 0.64 83 GLU A N 2
ATOM 3027 C CA . GLU A 1 83 ? -5.833 6.108 -34.471 1.00 0.64 83 GLU A CA 2
ATOM 3028 C C . GLU A 1 83 ? -6.778 7.304 -34.481 1.00 0.55 83 GLU A C 2
ATOM 3029 O O . GLU A 1 83 ? -6.751 8.153 -33.588 1.00 0.58 83 GLU A O 2
ATOM 3041 N N . LEU A 1 84 ? -7.607 7.346 -35.513 1.00 0.49 84 LEU A N 2
ATOM 3042 C CA . LEU A 1 84 ? -8.599 8.412 -35.702 1.00 0.48 84 LEU A CA 2
ATOM 3043 C C . LEU A 1 84 ? -9.452 8.644 -34.457 1.00 0.52 84 LEU A C 2
ATOM 3044 O O . LEU A 1 84 ? -9.906 9.762 -34.239 1.00 0.58 84 LEU A O 2
ATOM 3060 N N . GLN A 1 85 ? -9.686 7.601 -33.662 1.00 0.57 85 GLN A N 2
ATOM 3061 C CA . GLN A 1 85 ? -10.524 7.721 -32.463 1.00 0.67 85 GLN A CA 2
ATOM 3062 C C . GLN A 1 85 ? -10.033 8.855 -31.561 1.00 0.70 85 GLN A C 2
ATOM 3063 O O . GLN A 1 85 ? -10.810 9.461 -30.823 1.00 0.81 85 GLN A O 2
ATOM 3077 N N . ASN A 1 86 ? -8.742 9.140 -31.644 1.00 0.64 86 ASN A N 2
ATOM 3078 C CA . ASN A 1 86 ? -8.108 10.129 -30.782 1.00 0.71 86 ASN A CA 2
ATOM 3079 C C . ASN A 1 86 ? -8.212 11.537 -31.366 1.00 0.67 86 ASN A C 2
ATOM 3080 O O . ASN A 1 86 ? -7.846 12.514 -30.713 1.00 0.77 86 ASN A O 2
ATOM 3091 N N . ILE A 1 87 ? -8.715 11.640 -32.591 1.00 0.61 87 ILE A N 2
ATOM 3092 C CA . ILE A 1 87 ? -8.804 12.922 -33.284 1.00 0.62 87 ILE A CA 2
ATOM 3093 C C . ILE A 1 87 ? -10.241 13.170 -33.740 1.00 0.67 87 ILE A C 2
ATOM 3094 O O . ILE A 1 87 ? -11.034 12.236 -33.827 1.00 0.77 87 ILE A O 2
ATOM 3110 N N . HIS A 1 88 ? -10.584 14.421 -34.018 1.00 0.71 88 HIS A N 2
ATOM 3111 C CA . HIS A 1 88 ? -11.898 14.728 -34.568 1.00 0.80 88 HIS A CA 2
ATOM 3112 C C . HIS A 1 88 ? -11.905 14.427 -36.061 1.00 0.76 88 HIS A C 2
ATOM 3113 O O . HIS A 1 88 ? -12.747 13.679 -36.552 1.00 0.89 88 HIS A O 2
ATOM 3128 N N . ALA A 1 89 ? -10.962 15.023 -36.774 1.00 0.69 89 ALA A N 2
ATOM 3129 C CA . ALA A 1 89 ? -10.824 14.793 -38.201 1.00 0.68 89 ALA A CA 2
ATOM 3130 C C . ALA A 1 89 ? -9.356 14.825 -38.598 1.00 0.62 89 ALA A C 2
ATOM 3131 O O . ALA A 1 89 ? -8.686 15.848 -38.454 1.00 0.73 89 ALA A O 2
ATOM 3138 N N . PHE A 1 90 ? -8.847 13.696 -39.062 1.00 0.52 90 PHE A N 2
ATOM 3139 C CA . PHE A 1 90 ? -7.471 13.622 -39.514 1.00 0.47 90 PHE A CA 2
ATOM 3140 C C . PHE A 1 90 ? -7.411 13.496 -41.032 1.00 0.48 90 PHE A C 2
ATOM 3141 O O . PHE A 1 90 ? -8.080 12.652 -41.628 1.00 0.63 90 PHE A O 2
ATOM 3158 N N . SER A 1 91 ? -6.611 14.353 -41.637 1.00 0.44 91 SER A N 2
ATOM 3159 C CA . SER A 1 91 ? -6.399 14.350 -43.068 1.00 0.48 91 SER A CA 2
ATOM 3160 C C . SER A 1 91 ? -4.946 13.994 -43.360 1.00 0.45 91 SER A C 2
ATOM 3161 O O . SER A 1 91 ? -4.053 14.323 -42.577 1.00 0.52 91 SER A O 2
ATOM 3169 N N . MET A 1 92 ? -4.711 13.307 -44.463 1.00 0.48 92 MET A N 2
ATOM 3170 C CA . MET A 1 92 ? -3.363 12.916 -44.837 1.00 0.48 92 MET A CA 2
ATOM 3171 C C . MET A 1 92 ? -3.075 13.314 -46.279 1.00 0.53 92 MET A C 2
ATOM 3172 O O . MET A 1 92 ? -3.876 13.055 -47.180 1.00 0.62 92 MET A O 2
ATOM 3186 N N . LYS A 1 93 ? -1.945 13.965 -46.489 1.00 0.52 93 LYS A N 2
ATOM 3187 C CA . LYS A 1 93 ? -1.522 14.335 -47.827 1.00 0.59 93 LYS A CA 2
ATOM 3188 C C . LYS A 1 93 ? -0.263 13.558 -48.177 1.00 0.49 93 LYS A C 2
ATOM 3189 O O . LYS A 1 93 ? 0.802 13.826 -47.635 1.00 0.42 93 LYS A O 2
ATOM 3208 N N . CYS A 1 94 ? -0.377 12.603 -49.081 1.00 0.56 94 CYS A N 2
ATOM 3209 C CA . CYS A 1 94 ? 0.736 11.709 -49.368 1.00 0.54 94 CYS A CA 2
ATOM 3210 C C . CYS A 1 94 ? 1.588 12.235 -50.513 1.00 0.52 94 CYS A C 2
ATOM 3211 O O . CYS A 1 94 ? 1.071 12.794 -51.483 1.00 0.64 94 CYS A O 2
ATOM 3219 N N . HIS A 1 95 ? 2.897 12.076 -50.382 1.00 0.44 95 HIS A N 2
ATOM 3220 C CA . HIS A 1 95 ? 3.822 12.481 -51.423 1.00 0.50 95 HIS A CA 2
ATOM 3221 C C . HIS A 1 95 ? 5.096 11.641 -51.336 1.00 0.44 95 HIS A C 2
ATOM 3222 O O . HIS A 1 95 ? 5.437 11.111 -50.270 1.00 0.44 95 HIS A O 2
ATOM 3237 N N . THR A 1 96 ? 5.784 11.501 -52.454 1.00 0.46 96 THR A N 2
ATOM 3238 C CA . THR A 1 96 ? 6.977 10.681 -52.512 1.00 0.49 96 THR A CA 2
ATOM 3239 C C . THR A 1 96 ? 8.251 11.508 -52.350 1.00 0.46 96 THR A C 2
ATOM 3240 O O . THR A 1 96 ? 8.304 12.678 -52.739 1.00 0.47 96 THR A O 2
ATOM 3251 N N . PRO A 1 97 ? 9.293 10.897 -51.757 1.00 0.47 97 PRO A N 2
ATOM 3252 C CA . PRO A 1 97 ? 10.559 11.578 -51.451 1.00 0.48 97 PRO A CA 2
ATOM 3253 C C . PRO A 1 97 ? 11.347 11.963 -52.698 1.00 0.52 97 PRO A C 2
ATOM 3254 O O . PRO A 1 97 ? 11.995 13.005 -52.728 1.00 0.54 97 PRO A O 2
ATOM 3265 N N . LEU A 1 98 ? 11.283 11.123 -53.725 1.00 0.60 98 LEU A N 2
ATOM 3266 C CA . LEU A 1 98 ? 11.978 11.397 -54.978 1.00 0.71 98 LEU A CA 2
ATOM 3267 C C . LEU A 1 98 ? 11.490 12.708 -55.574 1.00 0.66 98 LEU A C 2
ATOM 3268 O O . LEU A 1 98 ? 12.283 13.571 -55.946 1.00 0.71 98 LEU A O 2
ATOM 3284 N N . GLU A 1 99 ? 10.179 12.856 -55.632 1.00 0.65 99 GLU A N 2
ATOM 3285 C CA . GLU A 1 99 ? 9.561 14.075 -56.123 1.00 0.72 99 GLU A CA 2
ATOM 3286 C C . GLU A 1 99 ? 9.850 15.252 -55.188 1.00 0.64 99 GLU A C 2
ATOM 3287 O O . GLU A 1 99 ? 10.003 16.389 -55.635 1.00 0.71 99 GLU A O 2
ATOM 3299 N N . TYR A 1 100 ? 9.937 14.971 -53.890 1.00 0.57 100 TYR A N 2
ATOM 3300 C CA . TYR A 1 100 ? 10.223 16.004 -52.897 1.00 0.63 100 TYR A CA 2
ATOM 3301 C C . TYR A 1 100 ? 11.663 16.505 -53.012 1.00 0.66 100 TYR A C 2
ATOM 3302 O O . TYR A 1 100 ? 11.938 17.684 -52.779 1.00 0.76 100 TYR A O 2
ATOM 3320 N N . ASP A 1 101 ? 12.576 15.613 -53.375 1.00 0.66 101 ASP A N 2
ATOM 3321 C CA . ASP A 1 101 ? 13.991 15.962 -53.492 1.00 0.78 101 ASP A CA 2
ATOM 3322 C C . ASP A 1 101 ? 14.196 17.101 -54.492 1.00 0.81 101 ASP A C 2
ATOM 3323 O O . ASP A 1 101 ? 15.047 17.969 -54.297 1.00 0.93 101 ASP A O 2
ATOM 3332 N N . LYS A 1 102 ? 13.388 17.115 -55.545 1.00 0.75 102 LYS A N 2
ATOM 3333 C CA . LYS A 1 102 ? 13.473 18.172 -56.545 1.00 0.84 102 LYS A CA 2
ATOM 3334 C C . LYS A 1 102 ? 12.866 19.463 -56.006 1.00 0.89 102 LYS A C 2
ATOM 3335 O O . LYS A 1 102 ? 13.285 20.562 -56.375 1.00 1.05 102 LYS A O 2
ATOM 3354 N N . LEU A 1 103 ? 11.892 19.319 -55.112 1.00 0.83 103 LEU A N 2
ATOM 3355 C CA . LEU A 1 103 ? 11.230 20.463 -54.497 1.00 0.97 103 LEU A CA 2
ATOM 3356 C C . LEU A 1 103 ? 12.190 21.212 -53.583 1.00 1.12 103 LEU A C 2
ATOM 3357 O O . LEU A 1 103 ? 12.289 22.437 -53.641 1.00 1.31 103 LEU A O 2
ATOM 3373 N N . LYS A 1 104 ? 12.900 20.469 -52.744 1.00 1.09 104 LYS A N 2
ATOM 3374 C CA . LYS A 1 104 ? 13.864 21.065 -51.824 1.00 1.27 104 LYS A CA 2
ATOM 3375 C C . LYS A 1 104 ? 15.110 21.542 -52.565 1.00 1.37 104 LYS A C 2
ATOM 3376 O O . LYS A 1 104 ? 15.916 22.297 -52.022 1.00 1.56 104 LYS A O 2
ATOM 3395 N N . SER A 1 105 ? 15.280 21.075 -53.794 1.00 1.32 105 SER A N 2
ATOM 3396 C CA . SER A 1 105 ? 16.392 21.507 -54.623 1.00 1.51 105 SER A CA 2
ATOM 3397 C C . SER A 1 105 ? 16.066 22.854 -55.263 1.00 1.66 105 SER A C 2
ATOM 3398 O O . SER A 1 105 ? 16.924 23.729 -55.366 1.00 1.77 105 SER A O 2
ATOM 3406 N N . LYS A 1 106 ? 14.814 23.007 -55.685 1.00 1.79 106 LYS A N 2
ATOM 3407 C CA . LYS A 1 106 ? 14.344 24.246 -56.301 1.00 2.10 106 LYS A CA 2
ATOM 3408 C C . LYS A 1 106 ? 12.825 24.247 -56.420 1.00 2.28 106 LYS A C 2
ATOM 3409 O O . LYS A 1 106 ? 12.163 25.256 -56.172 1.00 2.61 106 LYS A O 2
ATOM 3428 N N . GLY A 1 107 ? 12.287 23.108 -56.811 1.00 2.51 107 GLY A N 2
ATOM 3429 C CA . GLY A 1 107 ? 10.855 22.973 -56.984 1.00 2.97 107 GLY A CA 2
ATOM 3430 C C . GLY A 1 107 ? 10.492 22.666 -58.420 1.00 3.39 107 GLY A C 2
ATOM 3431 O O . GLY A 1 107 ? 9.395 22.990 -58.876 1.00 3.92 107 GLY A O 2
ATOM 3435 N N . SER A 1 108 ? 11.414 22.037 -59.132 1.00 3.41 108 SER A N 2
ATOM 3436 C CA . SER A 1 108 ? 11.211 21.714 -60.531 1.00 4.00 108 SER A CA 2
ATOM 3437 C C . SER A 1 108 ? 11.738 20.309 -60.810 1.00 4.47 108 SER A C 2
ATOM 3438 O O . SER A 1 108 ? 10.912 19.377 -60.915 1.00 4.98 108 SER A O 2
ATOM 3447 N N . MET A 1 1 ? -15.321 9.209 7.952 1.00 34.77 1 MET A N 3
ATOM 3448 C CA . MET A 1 1 ? -16.365 9.278 6.907 1.00 34.67 1 MET A CA 3
ATOM 3449 C C . MET A 1 1 ? -15.759 8.959 5.546 1.00 34.12 1 MET A C 3
ATOM 3450 O O . MET A 1 1 ? -14.573 8.649 5.451 1.00 34.13 1 MET A O 3
ATOM 3466 N N . GLY A 1 2 ? -16.569 9.038 4.498 1.00 33.70 2 GLY A N 3
ATOM 3467 C CA . GLY A 1 2 ? -16.064 8.794 3.162 1.00 33.20 2 GLY A CA 3
ATOM 3468 C C . GLY A 1 2 ? -16.600 7.512 2.565 1.00 32.51 2 GLY A C 3
ATOM 3469 O O . GLY A 1 2 ? -15.968 6.909 1.697 1.00 32.38 2 GLY A O 3
ATOM 3473 N N . SER A 1 3 ? -17.764 7.087 3.028 1.00 32.14 3 SER A N 3
ATOM 3474 C CA . SER A 1 3 ? -18.399 5.889 2.502 1.00 31.53 3 SER A CA 3
ATOM 3475 C C . SER A 1 3 ? -19.512 6.271 1.534 1.00 30.66 3 SER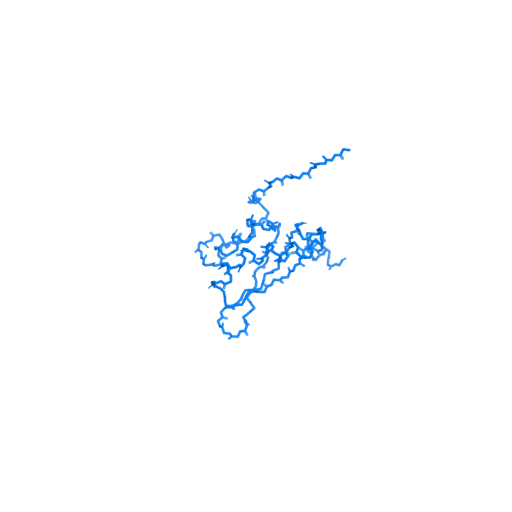 A C 3
ATOM 3476 O O . SER A 1 3 ? -20.129 5.414 0.900 1.00 30.36 3 SER A O 3
ATOM 3484 N N . SER A 1 4 ? -19.748 7.568 1.424 1.00 30.35 4 SER A N 3
ATOM 3485 C CA . SER A 1 4 ? -20.812 8.092 0.589 1.00 29.61 4 SER A CA 3
ATOM 3486 C C . SER A 1 4 ? -20.221 8.809 -0.618 1.00 28.85 4 SER A C 3
ATOM 3487 O O . SER A 1 4 ? -19.147 9.405 -0.524 1.00 28.81 4 SER A O 3
ATOM 3495 N N . HIS A 1 5 ? -20.910 8.758 -1.751 1.00 28.34 5 HIS A N 3
ATOM 3496 C CA . HIS A 1 5 ? -20.397 9.393 -2.957 1.00 27.68 5 HIS A CA 3
ATOM 3497 C C . HIS A 1 5 ? -20.928 10.819 -3.107 1.00 27.14 5 HIS A C 3
ATOM 3498 O O . HIS A 1 5 ? -21.958 11.057 -3.726 1.00 26.86 5 HIS A O 3
ATOM 3513 N N . HIS A 1 6 ? -20.225 11.766 -2.498 1.00 27.11 6 HIS A N 3
ATOM 3514 C CA . HIS A 1 6 ? -20.562 13.181 -2.646 1.00 26.72 6 HIS A CA 3
ATOM 3515 C C . HIS A 1 6 ? -19.504 13.891 -3.480 1.00 26.14 6 HIS A C 3
ATOM 3516 O O . HIS A 1 6 ? -19.458 15.119 -3.524 1.00 26.08 6 HIS A O 3
ATOM 3531 N N . HIS A 1 7 ? -18.656 13.110 -4.138 1.00 25.80 7 HIS A N 3
ATOM 3532 C CA . HIS A 1 7 ? -17.573 13.657 -4.947 1.00 25.30 7 HIS A CA 3
ATOM 3533 C C . HIS A 1 7 ? -17.044 12.599 -5.910 1.00 24.72 7 HIS A C 3
ATOM 3534 O O . HIS A 1 7 ? -16.992 11.416 -5.575 1.00 24.71 7 HIS A O 3
ATOM 3549 N N . HIS A 1 8 ? -16.675 13.031 -7.106 1.00 24.34 8 HIS A N 3
ATOM 3550 C CA . HIS A 1 8 ? -16.138 12.134 -8.122 1.00 23.83 8 HIS A CA 3
ATOM 3551 C C . HIS A 1 8 ? -14.613 12.108 -8.034 1.00 23.17 8 HIS A C 3
ATOM 3552 O O . HIS A 1 8 ? -13.994 13.108 -7.669 1.00 23.09 8 HIS A O 3
ATOM 3567 N N . HIS A 1 9 ? -14.011 10.970 -8.350 1.00 22.79 9 HIS A N 3
ATOM 3568 C CA . HIS A 1 9 ? -12.555 10.847 -8.328 1.00 22.26 9 HIS A CA 3
ATOM 3569 C C . HIS A 1 9 ? -11.942 11.376 -9.620 1.00 21.56 9 HIS A C 3
ATOM 3570 O O . HIS A 1 9 ? -12.640 11.931 -10.472 1.00 21.72 9 HIS A O 3
ATOM 3585 N N . HIS A 1 10 ? -10.635 11.208 -9.756 1.00 20.90 10 HIS A N 3
ATOM 3586 C CA . HIS A 1 10 ? -9.914 11.726 -10.911 1.00 20.28 10 HIS A CA 3
ATOM 3587 C C . HIS A 1 10 ? -9.716 10.655 -11.971 1.00 19.70 10 HIS A C 3
ATOM 3588 O O . HIS A 1 10 ? -9.246 9.556 -11.683 1.00 19.62 10 HIS A O 3
ATOM 3603 N N . SER A 1 11 ? -10.077 10.993 -13.199 1.00 19.43 11 SER A N 3
ATOM 3604 C CA . SER A 1 11 ? -9.871 10.114 -14.336 1.00 19.01 11 SER A CA 3
ATOM 3605 C C . SER A 1 11 ? -8.482 10.350 -14.943 1.00 18.01 11 SER A C 3
ATOM 3606 O O . SER A 1 11 ? -7.527 10.646 -14.219 1.00 18.01 11 SER A O 3
ATOM 3614 N N . SER A 1 12 ? -8.362 10.205 -16.259 1.00 17.26 12 SER A N 3
ATOM 3615 C CA . SER A 1 12 ? -7.099 10.458 -16.941 1.00 16.34 12 SER A CA 3
ATOM 3616 C C . SER A 1 12 ? -6.688 11.918 -16.748 1.00 16.15 12 SER A C 3
ATOM 3617 O O . SER A 1 12 ? -7.490 12.831 -16.964 1.00 16.20 12 SER A O 3
ATOM 3625 N N . GLY A 1 13 ? -5.454 12.128 -16.318 1.00 16.12 13 GLY A N 3
ATOM 3626 C CA . GLY A 1 13 ? -4.980 13.465 -16.024 1.00 16.13 13 GLY A CA 3
ATOM 3627 C C . GLY A 1 13 ? -4.352 13.548 -14.648 1.00 16.30 13 GLY A C 3
ATOM 3628 O O . GLY A 1 13 ? -3.883 14.602 -14.226 1.00 16.67 13 GLY A O 3
ATOM 3632 N N . ARG A 1 14 ? -4.346 12.423 -13.950 1.00 16.15 14 ARG A N 3
ATOM 3633 C CA . ARG A 1 14 ? -3.766 12.337 -12.616 1.00 16.46 14 ARG A CA 3
ATOM 3634 C C . ARG A 1 14 ? -2.320 11.864 -12.710 1.00 15.51 14 ARG A C 3
ATOM 3635 O O . ARG A 1 14 ? -1.488 12.176 -11.860 1.00 15.72 14 ARG A O 3
ATOM 3656 N N . GLU A 1 15 ? -2.031 11.126 -13.772 1.00 14.57 15 GLU A N 3
ATOM 3657 C CA . GLU A 1 15 ? -0.716 10.543 -13.979 1.00 13.69 15 GLU A CA 3
ATOM 3658 C C . GLU A 1 15 ? 0.209 11.513 -14.708 1.00 12.97 15 GLU A C 3
ATOM 3659 O O . GLU A 1 15 ? 1.262 11.123 -15.213 1.00 12.15 15 GLU A O 3
ATOM 3671 N N . ASN A 1 16 ? -0.167 12.790 -14.724 1.00 13.44 16 ASN A N 3
ATOM 3672 C CA . ASN A 1 16 ? 0.647 13.821 -15.366 1.00 13.06 16 ASN A CA 3
ATOM 3673 C C . ASN A 1 16 ? 1.935 14.049 -14.579 1.00 13.07 16 ASN A C 3
ATOM 3674 O O . ASN A 1 16 ? 2.836 14.758 -15.027 1.00 12.89 16 ASN A O 3
ATOM 3685 N N . LEU A 1 17 ? 2.007 13.445 -13.398 1.00 13.46 17 LEU A N 3
ATOM 3686 C CA . LEU A 1 17 ? 3.195 13.522 -12.561 1.00 13.68 17 LEU A CA 3
ATOM 3687 C C . LEU A 1 17 ? 4.347 12.749 -13.197 1.00 12.77 17 LEU A C 3
ATOM 3688 O O . LEU A 1 17 ? 5.516 12.985 -12.885 1.00 12.88 17 LEU A O 3
ATOM 3704 N N . TYR A 1 18 ? 4.008 11.841 -14.100 1.00 12.00 18 TYR A N 3
ATOM 3705 C CA . TYR A 1 18 ? 5.003 11.048 -14.804 1.00 11.22 18 TYR A CA 3
ATOM 3706 C C . TYR A 1 18 ? 5.155 11.561 -16.230 1.00 10.27 18 TYR A C 3
ATOM 3707 O O . TYR A 1 18 ? 4.170 11.956 -16.856 1.00 9.92 18 TYR A O 3
ATOM 3725 N N . PHE A 1 19 ? 6.383 11.549 -16.741 1.00 10.05 19 PHE A N 3
ATOM 3726 C CA . PHE A 1 19 ? 6.667 12.087 -18.075 1.00 9.38 19 PHE A CA 3
ATOM 3727 C C . PHE A 1 19 ? 5.864 11.359 -19.154 1.00 8.44 19 PHE A C 3
ATOM 3728 O O . PHE A 1 19 ? 5.353 11.981 -20.083 1.00 7.95 19 PHE A O 3
ATOM 3745 N N . GLN A 1 20 ? 5.725 10.047 -19.010 1.00 8.42 20 GLN A N 3
ATOM 3746 C CA . GLN A 1 20 ? 4.986 9.247 -19.983 1.00 7.85 20 GLN A CA 3
ATOM 3747 C C . GLN A 1 20 ? 3.505 9.172 -19.627 1.00 7.07 20 GLN A C 3
ATOM 3748 O O . GLN A 1 20 ? 2.743 8.432 -20.249 1.00 7.05 20 GLN A O 3
ATOM 3762 N N . GLY A 1 21 ? 3.101 9.951 -18.631 1.00 6.73 21 GLY A N 3
ATOM 3763 C CA . GLY A 1 21 ? 1.724 9.924 -18.180 1.00 6.33 21 GLY A CA 3
ATOM 3764 C C . GLY A 1 21 ? 0.886 10.995 -18.840 1.00 5.42 21 GLY A C 3
ATOM 3765 O O . GLY A 1 21 ? -0.335 11.011 -18.705 1.00 5.50 21 GLY A O 3
ATOM 3769 N N . HIS A 1 22 ? 1.544 11.896 -19.556 1.00 4.89 22 HIS A N 3
ATOM 3770 C CA . HIS A 1 22 ? 0.848 12.971 -20.248 1.00 4.23 22 HIS A CA 3
ATOM 3771 C C . HIS A 1 22 ? 1.599 13.348 -21.521 1.00 3.24 22 HIS A C 3
ATOM 3772 O O . HIS A 1 22 ? 2.726 13.834 -21.475 1.00 3.42 22 HIS A O 3
ATOM 3787 N N . MET A 1 23 ? 0.983 13.089 -22.659 1.00 2.70 23 MET A N 3
ATOM 3788 C CA . MET A 1 23 ? 1.593 13.403 -23.939 1.00 2.18 23 MET A CA 3
ATOM 3789 C C . MET A 1 23 ? 0.611 14.164 -24.811 1.00 1.83 23 MET A C 3
ATOM 3790 O O . MET A 1 23 ? -0.594 13.925 -24.754 1.00 2.36 23 MET A O 3
ATOM 3804 N N . CYS A 1 24 ? 1.132 15.087 -25.603 1.00 1.24 24 CYS A N 3
ATOM 3805 C CA . CYS A 1 24 ? 0.308 15.895 -26.486 1.00 0.95 24 CYS A CA 3
ATOM 3806 C C . CYS A 1 24 ? -0.336 15.030 -27.566 1.00 0.84 24 CYS A C 3
ATOM 3807 O O . CYS A 1 24 ? 0.263 14.057 -28.029 1.00 0.77 24 CYS A O 3
ATOM 3815 N N . ILE A 1 25 ? -1.550 15.395 -27.964 1.00 0.89 25 ILE A N 3
ATOM 3816 C CA . ILE A 1 25 ? -2.292 14.655 -28.984 1.00 0.88 25 ILE A CA 3
ATOM 3817 C C . ILE A 1 25 ? -1.491 14.569 -30.290 1.00 0.74 25 ILE A C 3
ATOM 3818 O O . ILE A 1 25 ? -1.533 13.565 -30.997 1.00 0.71 25 ILE A O 3
ATOM 3834 N N . GLN A 1 26 ? -0.732 15.619 -30.580 1.00 0.69 26 GLN A N 3
ATOM 3835 C CA . GLN A 1 26 ? 0.103 15.659 -31.772 1.00 0.64 26 GLN A CA 3
ATOM 3836 C C . GLN A 1 26 ? 1.211 14.608 -31.698 1.00 0.56 26 GLN A C 3
ATOM 3837 O O . GLN A 1 26 ? 1.532 13.959 -32.690 1.00 0.59 26 GLN A O 3
ATOM 3851 N N . LYS A 1 27 ? 1.772 14.433 -30.506 1.00 0.56 27 LYS A N 3
ATOM 3852 C CA . LYS A 1 27 ? 2.900 13.534 -30.314 1.00 0.60 27 LYS A CA 3
ATOM 3853 C C . LYS A 1 27 ? 2.484 12.079 -30.504 1.00 0.58 27 LYS A C 3
ATOM 3854 O O . LYS A 1 27 ? 3.163 11.324 -31.198 1.00 0.58 27 LYS A O 3
ATOM 3873 N N . VAL A 1 28 ? 1.371 11.690 -29.896 1.00 0.62 28 VAL A N 3
ATOM 3874 C CA . VAL A 1 28 ? 0.923 10.307 -29.973 1.00 0.68 28 VAL A CA 3
ATOM 3875 C C . VAL A 1 28 ? 0.555 9.924 -31.410 1.00 0.62 28 VAL A C 3
ATOM 3876 O O . VAL A 1 28 ? 0.992 8.883 -31.899 1.00 0.62 28 VAL A O 3
ATOM 3889 N N . ILE A 1 29 ? -0.200 10.785 -32.093 1.00 0.60 29 ILE A N 3
ATOM 3890 C CA . ILE A 1 29 ? -0.586 10.534 -33.486 1.00 0.57 29 ILE A CA 3
ATOM 3891 C C . ILE A 1 29 ? 0.653 10.427 -34.381 1.00 0.52 29 ILE A C 3
ATOM 3892 O O . ILE A 1 29 ? 0.790 9.488 -35.166 1.00 0.51 29 ILE A O 3
ATOM 3908 N N . GLU A 1 30 ? 1.570 11.379 -34.235 1.00 0.53 30 GLU A N 3
ATOM 3909 C CA . GLU A 1 30 ? 2.780 11.402 -35.048 1.00 0.55 30 GLU A CA 3
ATOM 3910 C C . GLU A 1 30 ? 3.591 10.126 -34.847 1.00 0.55 30 GLU A C 3
ATOM 3911 O O . GLU A 1 30 ? 4.089 9.535 -35.807 1.00 0.58 30 GLU A O 3
ATOM 3923 N N . ASP A 1 31 ? 3.691 9.688 -33.602 1.00 0.57 31 ASP A N 3
ATOM 3924 C CA . ASP A 1 31 ? 4.514 8.538 -33.264 1.00 0.64 31 ASP A CA 3
ATOM 3925 C C . ASP A 1 31 ? 3.936 7.250 -33.842 1.00 0.57 31 ASP A C 3
ATOM 3926 O O . ASP A 1 31 ? 4.682 6.363 -34.270 1.00 0.61 31 ASP A O 3
ATOM 3935 N N . LYS A 1 32 ? 2.609 7.159 -33.877 1.00 0.53 32 LYS A N 3
ATOM 3936 C CA . LYS A 1 32 ? 1.938 5.964 -34.382 1.00 0.55 32 LYS A CA 3
ATOM 3937 C C . LYS A 1 32 ? 2.216 5.766 -35.869 1.00 0.48 32 LYS A C 3
ATOM 3938 O O . LYS A 1 32 ? 2.724 4.721 -36.286 1.00 0.52 32 LYS A O 3
ATOM 3957 N N . LEU A 1 33 ? 1.908 6.785 -36.662 1.00 0.44 33 LEU A N 3
ATOM 3958 C CA . LEU A 1 33 ? 2.020 6.679 -38.111 1.00 0.44 33 LEU A CA 3
ATOM 3959 C C . LEU A 1 33 ? 3.476 6.656 -38.576 1.00 0.46 33 LEU A C 3
ATOM 3960 O O . LEU A 1 33 ? 3.792 6.049 -39.600 1.00 0.51 33 LEU A O 3
ATOM 3976 N N . SER A 1 34 ? 4.367 7.290 -37.823 1.00 0.47 34 SER A N 3
ATOM 3977 C CA . SER A 1 34 ? 5.778 7.311 -38.186 1.00 0.53 34 SER A CA 3
ATOM 3978 C C . SER A 1 34 ? 6.404 5.926 -38.028 1.00 0.54 34 SER A C 3
ATOM 3979 O O . SER A 1 34 ? 7.155 5.473 -38.890 1.00 0.59 34 SER A O 3
ATOM 3987 N N . SER A 1 35 ? 6.074 5.256 -36.933 1.00 0.55 35 SER A N 3
ATOM 3988 C CA . SER A 1 35 ? 6.626 3.941 -36.649 1.00 0.62 35 SER A CA 3
ATOM 3989 C C . SER A 1 35 ? 6.046 2.885 -37.593 1.00 0.59 35 SER A C 3
ATOM 3990 O O . SER A 1 35 ? 6.687 1.873 -37.888 1.00 0.65 35 SER A O 3
ATOM 3998 N N . ALA A 1 36 ? 4.830 3.127 -38.074 1.00 0.54 36 ALA A N 3
ATOM 3999 C CA . ALA A 1 36 ? 4.151 2.182 -38.948 1.00 0.57 36 ALA A CA 3
ATOM 4000 C C . ALA A 1 36 ? 4.502 2.407 -40.419 1.00 0.51 36 ALA A C 3
ATOM 4001 O O . ALA A 1 36 ? 4.956 1.489 -41.104 1.00 0.52 36 ALA A O 3
ATOM 4008 N N . LEU A 1 37 ? 4.298 3.627 -40.900 1.00 0.50 37 LEU A N 3
ATOM 4009 C CA . LEU A 1 37 ? 4.457 3.923 -42.322 1.00 0.53 37 LEU A CA 3
ATOM 4010 C C . LEU A 1 37 ? 5.917 4.157 -42.693 1.00 0.52 37 LEU A C 3
ATOM 4011 O O . LEU A 1 37 ? 6.334 3.821 -43.803 1.00 0.62 37 LEU A O 3
ATOM 4027 N N . LYS A 1 38 ? 6.684 4.707 -41.753 1.00 0.47 38 LYS A N 3
ATOM 4028 C CA . LYS A 1 38 ? 8.087 5.075 -41.980 1.00 0.52 38 LYS A CA 3
ATOM 4029 C C . LYS A 1 38 ? 8.199 6.194 -43.016 1.00 0.47 38 LYS A C 3
ATOM 4030 O O . LYS A 1 38 ? 8.551 5.950 -44.173 1.00 0.54 38 LYS A O 3
ATOM 4049 N N . PRO A 1 39 ? 7.866 7.433 -42.636 1.00 0.46 39 PRO A N 3
ATOM 4050 C CA . PRO A 1 39 ? 8.000 8.576 -43.518 1.00 0.47 39 PRO A CA 3
ATOM 4051 C C . PRO A 1 39 ? 9.379 9.223 -43.425 1.00 0.51 39 PRO A C 3
ATOM 4052 O O . PRO A 1 39 ? 9.906 9.435 -42.332 1.00 0.63 39 PRO A O 3
ATOM 4063 N N . THR A 1 40 ? 9.960 9.532 -44.577 1.00 0.52 40 THR A N 3
ATOM 4064 C CA . THR A 1 40 ? 11.234 10.230 -44.628 1.00 0.61 40 THR A CA 3
ATOM 4065 C C . THR A 1 40 ? 11.053 11.666 -44.137 1.00 0.62 40 THR A C 3
ATOM 4066 O O . THR A 1 40 ? 11.964 12.266 -43.567 1.00 0.73 40 THR A O 3
ATOM 4077 N N . PHE A 1 41 ? 9.859 12.199 -44.368 1.00 0.54 41 PHE A N 3
ATOM 4078 C CA . PHE A 1 41 ? 9.485 13.513 -43.872 1.00 0.55 41 PHE A CA 3
ATOM 4079 C C . PHE A 1 41 ? 8.027 13.488 -43.433 1.00 0.48 41 PHE A C 3
ATOM 4080 O O . PHE A 1 41 ? 7.173 12.953 -44.141 1.00 0.45 41 PHE A O 3
ATOM 4097 N N . LEU A 1 42 ? 7.747 14.047 -42.266 1.00 0.50 42 LEU A N 3
ATOM 4098 C CA . LEU A 1 42 ? 6.392 14.057 -41.732 1.00 0.48 42 LEU A CA 3
ATOM 4099 C C . LEU A 1 42 ? 6.130 15.386 -41.029 1.00 0.54 42 LEU A C 3
ATOM 4100 O O . LEU A 1 42 ? 6.896 15.798 -40.159 1.00 0.64 42 LEU A O 3
ATOM 4116 N N . GLU A 1 43 ? 5.059 16.061 -41.421 1.00 0.57 43 GLU A N 3
ATOM 4117 C CA . GLU A 1 43 ? 4.696 17.327 -40.802 1.00 0.69 43 GLU A CA 3
ATOM 4118 C C . GLU A 1 43 ? 3.193 17.402 -40.556 1.00 0.60 43 GLU A C 3
ATOM 4119 O O . GLU A 1 43 ? 2.392 17.164 -41.460 1.00 0.53 43 GLU A O 3
ATOM 4131 N N . LEU A 1 44 ? 2.819 17.715 -39.322 1.00 0.67 44 LEU A N 3
ATOM 4132 C CA . LEU A 1 44 ? 1.415 17.877 -38.967 1.00 0.65 44 LEU A CA 3
ATOM 4133 C C . LEU A 1 44 ? 1.010 19.332 -39.160 1.00 0.64 44 LEU A C 3
ATOM 4134 O O . LEU A 1 44 ? 1.522 20.220 -38.476 1.00 0.77 44 LEU A O 3
ATOM 4150 N N . VAL A 1 45 ? 0.098 19.577 -40.084 1.00 0.57 45 VAL A N 3
ATOM 4151 C CA . VAL A 1 45 ? -0.345 20.931 -40.372 1.00 0.63 45 VAL A CA 3
ATOM 4152 C C . VAL A 1 45 ? -1.772 21.150 -39.878 1.00 0.60 45 VAL A C 3
ATOM 4153 O O . VAL A 1 45 ? -2.703 20.469 -40.311 1.00 0.56 45 VAL A O 3
ATOM 4166 N N . ASP A 1 46 ? -1.929 22.082 -38.951 1.00 0.76 46 ASP A N 3
ATOM 4167 C CA . ASP A 1 46 ? -3.253 22.480 -38.489 1.00 0.83 46 ASP A CA 3
ATOM 4168 C C . ASP A 1 46 ? -3.746 23.642 -39.334 1.00 0.80 46 ASP A C 3
ATOM 4169 O O . ASP A 1 46 ? -3.064 24.665 -39.451 1.00 0.99 46 ASP A O 3
ATOM 4178 N N . LYS A 1 47 ? -4.905 23.477 -39.949 1.00 0.81 47 LYS A N 3
ATOM 4179 C CA . LYS A 1 47 ? -5.461 24.524 -40.784 1.00 1.03 47 LYS A CA 3
ATOM 4180 C C . LYS A 1 47 ? -6.954 24.694 -40.520 1.00 1.12 47 LYS A C 3
ATOM 4181 O O . LYS A 1 47 ? -7.785 24.029 -41.143 1.00 1.66 47 LYS A O 3
ATOM 4200 N N . SER A 1 48 ? -7.270 25.559 -39.560 1.00 1.40 48 SER A N 3
ATOM 4201 C CA . SER A 1 48 ? -8.648 25.931 -39.252 1.00 1.68 48 SER A CA 3
ATOM 4202 C C . SER A 1 48 ? -9.525 24.711 -38.967 1.00 1.52 48 SER A C 3
ATOM 4203 O O . SER A 1 48 ? -10.491 24.439 -39.687 1.00 1.97 48 SER A O 3
ATOM 4211 N N . CYS A 1 49 ? -9.182 23.978 -37.918 1.00 2.02 49 CYS A N 3
ATOM 4212 C CA . CYS A 1 49 ? -9.975 22.837 -37.497 1.00 2.76 49 CYS A CA 3
ATOM 4213 C C . CYS A 1 49 ? -11.240 23.316 -36.789 1.00 2.78 49 CYS A C 3
ATOM 4214 O O . CYS A 1 49 ? -11.181 23.886 -35.699 1.00 3.32 49 CYS A O 3
ATOM 4222 N N . GLY A 1 50 ? -12.380 23.104 -37.431 1.00 2.67 50 GLY A N 3
ATOM 4223 C CA . GLY A 1 50 ? -13.633 23.612 -36.912 1.00 2.93 50 GLY A CA 3
ATOM 4224 C C . GLY A 1 50 ? -14.193 22.775 -35.780 1.00 2.80 50 GLY A C 3
ATOM 4225 O O . GLY A 1 50 ? -14.627 23.310 -34.762 1.00 3.16 50 GLY A O 3
ATOM 4229 N N . CYS A 1 51 ? -14.195 21.462 -35.955 1.00 2.72 51 CYS A N 3
ATOM 4230 C CA . CYS A 1 51 ? -14.781 20.570 -34.964 1.00 2.86 51 CYS A CA 3
ATOM 4231 C C . CYS A 1 51 ? -13.707 19.795 -34.209 1.00 2.48 51 CYS A C 3
ATOM 4232 O O . CYS A 1 51 ? -13.143 18.831 -34.728 1.00 3.01 51 CYS A O 3
ATOM 4240 N N . GLY A 1 52 ? -13.425 20.233 -32.988 1.00 2.09 52 GLY A N 3
ATOM 4241 C CA . GLY A 1 52 ? -12.457 19.550 -32.152 1.00 2.20 52 GLY A CA 3
ATOM 4242 C C . GLY A 1 52 ? -11.042 19.716 -32.658 1.00 1.68 52 GLY A C 3
ATOM 4243 O O . GLY A 1 52 ? -10.376 20.708 -32.359 1.00 2.26 52 GLY A O 3
ATOM 4247 N N . THR A 1 53 ? -10.586 18.751 -33.438 1.00 1.51 53 THR A N 3
ATOM 4248 C CA . THR A 1 53 ? -9.251 18.793 -33.990 1.00 1.81 53 THR A CA 3
ATOM 4249 C C . THR A 1 53 ? -9.191 18.016 -35.304 1.00 1.47 53 THR A C 3
ATOM 4250 O O . THR A 1 53 ? -9.754 16.922 -35.428 1.00 1.48 53 THR A O 3
ATOM 4261 N N . SER A 1 54 ? -8.531 18.611 -36.283 1.00 1.25 54 SER A N 3
ATOM 4262 C CA . SER A 1 54 ? -8.363 18.010 -37.592 1.00 1.00 54 SER A CA 3
ATOM 4263 C C . SER A 1 54 ? -7.010 18.420 -38.159 1.00 0.82 54 SER A C 3
ATOM 4264 O O . SER A 1 54 ? -6.735 19.608 -38.325 1.00 0.89 54 SER A O 3
ATOM 4272 N N . PHE A 1 55 ? -6.160 17.443 -38.428 1.00 0.67 55 PHE A N 3
ATOM 4273 C CA . PHE A 1 55 ? -4.814 17.720 -38.905 1.00 0.60 55 PHE A CA 3
ATOM 4274 C C . PHE A 1 55 ? -4.652 17.280 -40.349 1.00 0.52 55 PHE A C 3
ATOM 4275 O O . PHE A 1 55 ? -5.130 16.213 -40.734 1.00 0.50 55 PHE A O 3
ATOM 4292 N N . ASP A 1 56 ? -3.994 18.108 -41.145 1.00 0.51 56 ASP A N 3
ATOM 4293 C CA . ASP A 1 56 ? -3.558 17.701 -42.470 1.00 0.52 56 ASP A CA 3
ATOM 4294 C C . ASP A 1 56 ? -2.072 17.395 -42.395 1.00 0.50 56 ASP A C 3
ATOM 4295 O O . ASP A 1 56 ? -1.254 18.294 -42.204 1.00 0.55 56 ASP A O 3
ATOM 4304 N N . ALA A 1 57 ? -1.722 16.133 -42.514 1.00 0.48 57 ALA A N 3
ATOM 4305 C CA . ALA A 1 57 ? -0.352 15.712 -42.286 1.00 0.48 57 ALA A CA 3
ATOM 4306 C C . ALA A 1 57 ? 0.348 15.392 -43.589 1.00 0.44 57 ALA A C 3
ATOM 4307 O O . ALA A 1 57 ? -0.058 14.489 -44.319 1.00 0.46 57 ALA A O 3
ATOM 4314 N N . VAL A 1 58 ? 1.393 16.147 -43.882 1.00 0.42 58 VAL A N 3
ATOM 4315 C CA . VAL A 1 58 ? 2.198 15.894 -45.059 1.00 0.41 58 VAL A CA 3
ATOM 4316 C C . VAL A 1 58 ? 3.043 14.652 -44.824 1.00 0.39 58 VAL A C 3
ATOM 4317 O O . VAL A 1 58 ? 3.959 14.653 -43.997 1.00 0.41 58 VAL A O 3
ATOM 4330 N N . ILE A 1 59 ? 2.721 13.598 -45.548 1.00 0.38 59 ILE A N 3
ATOM 4331 C CA . ILE A 1 59 ? 3.410 12.337 -45.409 1.00 0.40 59 ILE A CA 3
ATOM 4332 C C . ILE A 1 59 ? 4.309 12.112 -46.615 1.00 0.44 59 ILE A C 3
ATOM 4333 O O . ILE A 1 59 ? 3.847 11.888 -47.737 1.00 0.65 59 ILE A O 3
ATOM 4349 N N . VAL A 1 60 ? 5.599 12.235 -46.381 1.00 0.39 60 VAL A N 3
ATOM 4350 C CA . VAL A 1 60 ? 6.589 11.992 -47.406 1.00 0.42 60 VAL A CA 3
ATOM 4351 C C . VAL A 1 60 ? 7.312 10.693 -47.096 1.00 0.40 60 VAL A C 3
ATOM 4352 O O . VAL A 1 60 ? 8.137 10.643 -46.191 1.00 0.44 60 VAL A O 3
ATOM 4365 N N . SER A 1 61 ? 6.979 9.638 -47.821 1.00 0.39 61 SER A N 3
ATOM 4366 C CA . SER A 1 61 ? 7.532 8.324 -47.534 1.00 0.42 61 SER A CA 3
ATOM 4367 C C . SER A 1 61 ? 7.748 7.525 -48.810 1.00 0.42 61 SER A C 3
ATOM 4368 O O . SER A 1 61 ? 7.067 7.738 -49.815 1.00 0.43 61 SER A O 3
ATOM 4376 N N . ASN A 1 62 ? 8.704 6.608 -48.754 1.00 0.51 62 ASN A N 3
ATOM 4377 C CA . ASN A 1 62 ? 8.966 5.689 -49.853 1.00 0.57 62 ASN A CA 3
ATOM 4378 C C . ASN A 1 62 ? 7.804 4.724 -50.028 1.00 0.56 62 ASN A C 3
ATOM 4379 O O . ASN A 1 62 ? 7.630 4.125 -51.082 1.00 0.59 62 ASN A O 3
ATOM 4390 N N . ASN A 1 63 ? 6.992 4.595 -48.989 1.00 0.57 63 ASN A N 3
ATOM 4391 C CA . ASN A 1 63 ? 5.821 3.729 -49.037 1.00 0.66 63 ASN A CA 3
ATOM 4392 C C . ASN A 1 63 ? 4.827 4.234 -50.086 1.00 0.67 63 ASN A C 3
ATOM 4393 O O . ASN A 1 63 ? 3.962 3.494 -50.554 1.00 0.86 63 ASN A O 3
ATOM 4404 N N . PHE A 1 64 ? 4.968 5.499 -50.466 1.00 0.60 64 PHE A N 3
ATOM 4405 C CA . PHE A 1 64 ? 4.064 6.104 -51.431 1.00 0.67 64 PHE A CA 3
ATOM 4406 C C . PHE A 1 64 ? 4.611 5.999 -52.857 1.00 0.60 64 PHE A C 3
ATOM 4407 O O . PHE A 1 64 ? 3.850 6.090 -53.822 1.00 0.65 64 PHE A O 3
ATOM 4424 N N . GLU A 1 65 ? 5.921 5.780 -53.003 1.00 0.58 65 GLU A N 3
ATOM 4425 C CA . GLU A 1 65 ? 6.528 5.748 -54.335 1.00 0.61 65 GLU A CA 3
ATOM 4426 C C . GLU A 1 65 ? 6.108 4.488 -55.082 1.00 0.65 65 GLU A C 3
ATOM 4427 O O . GLU A 1 65 ? 6.172 4.432 -56.309 1.00 0.75 65 GLU A O 3
ATOM 4439 N N . ASP A 1 66 ? 5.660 3.488 -54.332 1.00 0.69 66 ASP A N 3
ATOM 4440 C CA . ASP A 1 66 ? 5.134 2.261 -54.921 1.00 0.84 66 ASP A CA 3
ATOM 4441 C C . ASP A 1 66 ? 3.811 2.528 -55.619 1.00 0.80 66 ASP A C 3
ATOM 4442 O O . ASP A 1 66 ? 3.377 1.749 -56.470 1.00 0.93 66 ASP A O 3
ATOM 4451 N N . LYS A 1 67 ? 3.171 3.634 -55.232 1.00 0.78 67 LYS A N 3
ATOM 4452 C CA . LYS A 1 67 ? 1.916 4.078 -55.837 1.00 0.88 67 LYS A CA 3
ATOM 4453 C C . LYS A 1 67 ? 0.801 3.065 -55.578 1.00 0.78 67 LYS A C 3
ATOM 4454 O O . LYS A 1 67 ? -0.220 3.057 -56.264 1.00 0.86 67 LYS A O 3
ATOM 4473 N N . LYS A 1 68 ? 1.003 2.224 -54.567 1.00 0.83 68 LYS A N 3
ATOM 4474 C CA . LYS A 1 68 ? 0.042 1.189 -54.213 1.00 0.90 68 LYS A CA 3
ATOM 4475 C C . LYS A 1 68 ? -1.104 1.785 -53.405 1.00 0.82 68 LYS A C 3
ATOM 4476 O O . LYS A 1 68 ? -0.957 2.060 -52.212 1.00 0.87 68 LYS A O 3
ATOM 4495 N N . LEU A 1 69 ? -2.240 1.987 -54.057 1.00 0.84 69 LEU A N 3
ATOM 4496 C CA . LEU A 1 69 ? -3.389 2.598 -53.409 1.00 0.91 69 LEU A CA 3
ATOM 4497 C C . LEU A 1 69 ? -3.957 1.677 -52.335 1.00 0.85 69 LEU A C 3
ATOM 4498 O O . LEU A 1 69 ? -4.250 2.118 -51.225 1.00 0.83 69 LEU A O 3
ATOM 4514 N N . LEU A 1 70 ? -4.079 0.396 -52.658 1.00 0.89 70 LEU A N 3
ATOM 4515 C CA . LEU A 1 70 ? -4.629 -0.577 -51.725 1.00 0.91 70 LEU A CA 3
ATOM 4516 C C . LEU A 1 70 ? -3.695 -0.791 -50.532 1.00 0.79 70 LEU A C 3
ATOM 4517 O O . LEU A 1 70 ? -4.152 -1.054 -49.420 1.00 0.80 70 LEU A O 3
ATOM 4533 N N . ASP A 1 71 ? -2.392 -0.656 -50.756 1.00 0.72 71 ASP A N 3
ATOM 4534 C CA . ASP A 1 71 ? -1.418 -0.865 -49.689 1.00 0.70 71 ASP A CA 3
ATOM 4535 C C . ASP A 1 71 ? -1.426 0.287 -48.700 1.00 0.63 71 ASP A C 3
ATOM 4536 O O . ASP A 1 71 ? -1.430 0.068 -47.492 1.00 0.63 71 ASP A O 3
ATOM 4545 N N . ARG A 1 72 ? -1.453 1.518 -49.197 1.00 0.67 72 ARG A N 3
ATOM 4546 C CA . ARG A 1 72 ? -1.528 2.661 -48.300 1.00 0.74 72 ARG A CA 3
ATOM 4547 C C . ARG A 1 72 ? -2.888 2.685 -47.604 1.00 0.67 72 ARG A C 3
ATOM 4548 O O . ARG A 1 72 ? -2.998 3.091 -46.452 1.00 0.68 72 ARG A O 3
ATOM 4569 N N . HIS A 1 73 ? -3.912 2.206 -48.305 1.00 0.68 73 HIS A N 3
ATOM 4570 C CA . HIS A 1 73 ? -5.255 2.100 -47.741 1.00 0.71 73 HIS A CA 3
ATOM 4571 C C . HIS A 1 73 ? -5.270 1.112 -46.575 1.00 0.62 73 HIS A C 3
ATOM 4572 O O . HIS A 1 73 ? -5.734 1.439 -45.485 1.00 0.62 73 HIS A O 3
ATOM 4587 N N . ARG A 1 74 ? -4.733 -0.085 -46.806 1.00 0.60 74 ARG A N 3
ATOM 4588 C CA . ARG A 1 74 ? -4.739 -1.137 -45.792 1.00 0.59 74 ARG A CA 3
ATOM 4589 C C . ARG A 1 74 ? -3.917 -0.719 -44.568 1.00 0.51 74 ARG A C 3
ATOM 4590 O O . ARG A 1 74 ? -4.320 -0.965 -43.430 1.00 0.52 74 ARG A O 3
ATOM 4611 N N . LEU A 1 75 ? -2.785 -0.058 -44.806 1.00 0.47 75 LEU A N 3
ATOM 4612 C CA . LEU A 1 75 ? -1.920 0.401 -43.721 1.00 0.46 75 LEU A CA 3
ATOM 4613 C C . LEU A 1 75 ? -2.606 1.481 -42.894 1.00 0.42 75 LEU A C 3
ATOM 4614 O O . LEU A 1 75 ? -2.689 1.378 -41.665 1.00 0.42 75 LEU A O 3
ATOM 4630 N N . VAL A 1 76 ? -3.106 2.506 -43.573 1.00 0.45 76 VAL A N 3
ATOM 4631 C CA . VAL A 1 76 ? -3.768 3.614 -42.902 1.00 0.50 76 VAL A CA 3
ATOM 4632 C C . VAL A 1 76 ? -4.945 3.123 -42.071 1.00 0.48 76 VAL A C 3
ATOM 4633 O O . VAL A 1 76 ? -5.094 3.508 -40.919 1.00 0.50 76 VAL A O 3
ATOM 4646 N N . ASN A 1 77 ? -5.768 2.252 -42.636 1.00 0.48 77 ASN A N 3
ATOM 4647 C CA . ASN A 1 77 ? -6.931 1.755 -41.910 1.00 0.53 77 ASN A CA 3
ATOM 4648 C C . ASN A 1 77 ? -6.515 0.980 -40.662 1.00 0.49 77 ASN A C 3
ATOM 4649 O O . ASN A 1 77 ? -7.103 1.158 -39.602 1.00 0.54 77 ASN A O 3
ATOM 4660 N N . THR A 1 78 ? -5.482 0.152 -40.783 1.00 0.45 78 THR A N 3
ATOM 4661 C CA . THR A 1 78 ? -5.055 -0.707 -39.682 1.00 0.50 78 THR A CA 3
ATOM 4662 C C . THR A 1 78 ? -4.679 0.100 -38.432 1.00 0.46 78 THR A C 3
ATOM 4663 O O . THR A 1 78 ? -5.218 -0.138 -37.346 1.00 0.50 78 THR A O 3
ATOM 4674 N N . ILE A 1 79 ? -3.766 1.055 -38.579 1.00 0.44 79 ILE A N 3
ATOM 4675 C CA . ILE A 1 79 ? -3.278 1.816 -37.428 1.00 0.45 79 ILE A CA 3
ATOM 4676 C C . ILE A 1 79 ? -4.160 3.034 -37.163 1.00 0.45 79 ILE A C 3
ATOM 4677 O O . ILE A 1 79 ? -4.614 3.276 -36.033 1.00 0.50 79 ILE A O 3
ATOM 4693 N N . LEU A 1 80 ? -4.434 3.782 -38.217 1.00 0.45 80 LEU A N 3
ATOM 4694 C CA . LEU A 1 80 ? -5.144 5.038 -38.079 1.00 0.52 80 LEU A CA 3
ATOM 4695 C C . LEU A 1 80 ? -6.621 4.819 -37.778 1.00 0.56 80 LEU A C 3
ATOM 4696 O O . LEU A 1 80 ? -7.344 5.776 -37.553 1.00 0.63 80 LEU A O 3
ATOM 4712 N N . LYS A 1 81 ? -7.076 3.566 -37.771 1.00 0.57 81 LYS A N 3
ATOM 4713 C CA . LYS A 1 81 ? -8.406 3.263 -37.253 1.00 0.68 81 LYS A CA 3
ATOM 4714 C C . LYS A 1 81 ? -8.522 3.781 -35.828 1.00 0.68 81 LYS A C 3
ATOM 4715 O O . LYS A 1 81 ? -9.343 4.644 -35.532 1.00 0.72 81 LYS A O 3
ATOM 4734 N N . GLU A 1 82 ? -7.658 3.272 -34.960 1.00 0.69 82 GLU A N 3
ATOM 4735 C CA . GLU A 1 82 ? -7.643 3.679 -33.564 1.00 0.73 82 GLU A CA 3
ATOM 4736 C C . GLU A 1 82 ? -7.191 5.128 -33.442 1.00 0.67 82 GLU A C 3
ATOM 4737 O O . GLU A 1 82 ? -7.636 5.853 -32.551 1.00 0.68 82 GLU A O 3
ATOM 4749 N N . GLU A 1 83 ? -6.302 5.535 -34.343 1.00 0.64 83 GLU A N 3
ATOM 4750 C CA . GLU A 1 83 ? -5.835 6.915 -34.407 1.00 0.64 83 GLU A CA 3
ATOM 4751 C C . GLU A 1 83 ? -7.010 7.888 -34.527 1.00 0.55 83 GLU A C 3
ATOM 4752 O O . GLU A 1 83 ? -7.172 8.799 -33.707 1.00 0.58 83 GLU A O 3
ATOM 4764 N N . LEU A 1 84 ? -7.836 7.660 -35.549 1.00 0.49 84 LEU A N 3
ATOM 4765 C CA . LEU A 1 84 ? -9.009 8.492 -35.848 1.00 0.48 84 LEU A CA 3
ATOM 4766 C C . LEU A 1 84 ? -9.901 8.698 -34.632 1.00 0.52 84 LEU A C 3
ATOM 4767 O O . LEU A 1 84 ? -10.564 9.723 -34.530 1.00 0.58 84 LEU A O 3
ATOM 4783 N N . GLN A 1 85 ? -9.938 7.723 -33.732 1.00 0.57 85 GLN A N 3
ATOM 4784 C CA . GLN A 1 85 ? -10.821 7.791 -32.568 1.00 0.67 85 GLN A CA 3
ATOM 4785 C C . GLN A 1 85 ? -10.601 9.082 -31.773 1.00 0.70 85 GLN A C 3
ATOM 4786 O O . GLN A 1 85 ? -11.506 9.559 -31.088 1.00 0.81 85 GLN A O 3
ATOM 4800 N N . ASN A 1 86 ? -9.403 9.653 -31.877 1.00 0.64 86 ASN A N 3
ATOM 4801 C CA . ASN A 1 86 ? -9.059 10.852 -31.119 1.00 0.71 86 ASN A CA 3
ATOM 4802 C C . ASN A 1 86 ? -9.016 12.086 -32.020 1.00 0.67 86 ASN A C 3
ATOM 4803 O O . ASN A 1 86 ? -8.606 13.165 -31.590 1.00 0.77 86 ASN A O 3
ATOM 4814 N N . ILE A 1 87 ? -9.450 11.926 -33.265 1.00 0.61 87 ILE A N 3
ATOM 4815 C CA . ILE A 1 87 ? -9.435 13.019 -34.236 1.00 0.62 87 ILE A CA 3
ATOM 4816 C C . ILE A 1 87 ? -10.810 13.145 -34.888 1.00 0.67 87 ILE A C 3
ATOM 4817 O O . ILE A 1 87 ? -11.571 12.184 -34.922 1.00 0.77 87 ILE A O 3
ATOM 4833 N N . HIS A 1 88 ? -11.140 14.322 -35.397 1.00 0.71 88 HIS A N 3
ATOM 4834 C CA . HIS A 1 88 ? -12.391 14.487 -36.119 1.00 0.80 88 HIS A CA 3
ATOM 4835 C C . HIS A 1 88 ? -12.191 14.127 -37.586 1.00 0.76 88 HIS A C 3
ATOM 4836 O O . HIS A 1 88 ? -12.815 13.198 -38.100 1.00 0.89 88 HIS A O 3
ATOM 4851 N N . ALA A 1 89 ? -11.312 14.857 -38.257 1.00 0.69 89 ALA A N 3
ATOM 4852 C CA . ALA A 1 89 ? -11.015 14.584 -39.653 1.00 0.68 89 ALA A CA 3
ATOM 4853 C C . ALA A 1 89 ? -9.522 14.685 -39.922 1.00 0.62 89 ALA A C 3
ATOM 4854 O O . ALA A 1 89 ? -8.988 15.772 -40.136 1.00 0.73 89 ALA A O 3
ATOM 4861 N N . PHE A 1 90 ? -8.846 13.549 -39.876 1.00 0.52 90 PHE A N 3
ATOM 4862 C CA . PHE A 1 90 ? -7.429 13.504 -40.186 1.00 0.47 90 PHE A CA 3
ATOM 4863 C C . PHE A 1 90 ? -7.223 13.380 -41.692 1.00 0.48 90 PHE A C 3
ATOM 4864 O O . PHE A 1 90 ? -7.684 12.425 -42.317 1.00 0.63 90 PHE A O 3
ATOM 4881 N N . SER A 1 91 ? -6.550 14.357 -42.268 1.00 0.44 91 SER A N 3
ATOM 4882 C CA . SER A 1 91 ? -6.230 14.341 -43.683 1.00 0.48 91 SER A CA 3
ATOM 4883 C C . SER A 1 91 ? -4.723 14.189 -43.864 1.00 0.45 91 SER A C 3
ATOM 4884 O O . SER A 1 91 ? -3.949 14.498 -42.958 1.00 0.52 91 SER A O 3
ATOM 4892 N N . MET A 1 92 ? -4.305 13.700 -45.017 1.00 0.48 92 MET A N 3
ATOM 4893 C CA . MET A 1 92 ? -2.890 13.509 -45.280 1.00 0.48 92 MET A CA 3
ATOM 4894 C C . MET A 1 92 ? -2.529 14.016 -46.668 1.00 0.53 92 MET A C 3
ATOM 4895 O O . MET A 1 92 ? -3.270 13.812 -47.629 1.00 0.62 92 MET A O 3
ATOM 4909 N N . LYS A 1 93 ? -1.401 14.696 -46.759 1.00 0.52 93 LYS A N 3
ATOM 4910 C CA . LYS A 1 93 ? -0.891 15.169 -48.032 1.00 0.59 93 LYS A CA 3
ATOM 4911 C C . LYS A 1 93 ? 0.250 14.253 -48.462 1.00 0.49 93 LYS A C 3
ATOM 4912 O O . LYS A 1 93 ? 1.327 14.279 -47.875 1.00 0.42 93 LYS A O 3
ATOM 4931 N N . CYS A 1 94 ? 0.010 13.451 -49.484 1.00 0.56 94 CYS A N 3
ATOM 4932 C CA . CYS A 1 94 ? 0.935 12.384 -49.847 1.00 0.54 94 CYS A CA 3
ATOM 4933 C C . CYS A 1 94 ? 2.011 12.870 -50.811 1.00 0.52 94 CYS A C 3
ATOM 4934 O O . CYS A 1 94 ? 1.704 13.478 -51.838 1.00 0.64 94 CYS A O 3
ATOM 4942 N N . HIS A 1 95 ? 3.268 12.616 -50.464 1.00 0.44 95 HIS A N 3
ATOM 4943 C CA . HIS A 1 95 ? 4.392 12.916 -51.345 1.00 0.50 95 HIS A CA 3
ATOM 4944 C C . HIS A 1 95 ? 5.521 11.915 -51.136 1.00 0.44 95 HIS A C 3
ATOM 4945 O O . HIS A 1 95 ? 5.579 11.225 -50.118 1.00 0.44 95 HIS A O 3
ATOM 4960 N N . THR A 1 96 ? 6.404 11.834 -52.113 1.00 0.46 96 THR A N 3
ATOM 4961 C CA . THR A 1 96 ? 7.575 10.982 -52.026 1.00 0.49 96 THR A CA 3
ATOM 4962 C C . THR A 1 96 ? 8.841 11.820 -51.856 1.00 0.46 96 THR A C 3
ATOM 4963 O O . THR A 1 96 ? 8.848 13.013 -52.174 1.00 0.47 96 THR A O 3
ATOM 4974 N N . PRO A 1 97 ? 9.928 11.211 -51.345 1.00 0.47 97 PRO A N 3
ATOM 4975 C CA . PRO A 1 97 ? 11.219 11.891 -51.199 1.00 0.48 97 PRO A CA 3
ATOM 4976 C C . PRO A 1 97 ? 11.752 12.391 -52.539 1.00 0.52 97 PRO A C 3
ATOM 4977 O O . PRO A 1 97 ? 12.502 13.362 -52.595 1.00 0.54 97 PRO A O 3
ATOM 4988 N N . LEU A 1 98 ? 11.341 11.726 -53.615 1.00 0.60 98 LEU A N 3
ATOM 4989 C CA . LEU A 1 98 ? 11.717 12.133 -54.962 1.00 0.71 98 LEU A CA 3
ATOM 4990 C C . LEU A 1 98 ? 11.160 13.518 -55.261 1.00 0.66 98 LEU A C 3
ATOM 4991 O O . LEU A 1 98 ? 11.885 14.408 -55.700 1.00 0.71 98 LEU A O 3
ATOM 5007 N N . GLU A 1 99 ? 9.871 13.693 -54.998 1.00 0.65 99 GLU A N 3
ATOM 5008 C CA . GLU A 1 99 ? 9.219 14.986 -55.173 1.00 0.72 99 GLU A CA 3
ATOM 5009 C C . GLU A 1 99 ? 9.872 16.031 -54.283 1.00 0.64 99 GLU A C 3
ATOM 5010 O O . GLU A 1 99 ? 10.213 17.123 -54.733 1.00 0.71 99 GLU A O 3
ATOM 5022 N N . TYR A 1 100 ? 10.063 15.670 -53.017 1.00 0.57 100 TYR A N 3
ATOM 5023 C CA . TYR A 1 100 ? 10.629 16.581 -52.031 1.00 0.63 100 TYR A CA 3
ATOM 5024 C C . TYR A 1 100 ? 12.032 17.026 -52.436 1.00 0.66 100 TYR A C 3
ATOM 5025 O O . TYR A 1 100 ? 12.386 18.192 -52.273 1.00 0.76 100 TYR A O 3
ATOM 5043 N N . ASP A 1 101 ? 12.814 16.104 -52.985 1.00 0.66 101 ASP A N 3
ATOM 5044 C CA . ASP A 1 101 ? 14.176 16.407 -53.416 1.00 0.78 101 ASP A CA 3
ATOM 5045 C C . ASP A 1 101 ? 14.175 17.487 -54.491 1.00 0.81 101 ASP A C 3
ATOM 5046 O O . ASP A 1 101 ? 15.043 18.365 -54.510 1.00 0.93 101 ASP A O 3
ATOM 5055 N N . LYS A 1 102 ? 13.185 17.433 -55.373 1.00 0.75 102 LYS A N 3
ATOM 5056 C CA . LYS A 1 102 ? 13.057 18.425 -56.429 1.00 0.84 102 LYS A CA 3
ATOM 5057 C C . LYS A 1 102 ? 12.605 19.763 -55.849 1.00 0.89 102 LYS A C 3
ATOM 5058 O O . LYS A 1 102 ? 12.993 20.825 -56.340 1.00 1.05 102 LYS A O 3
ATOM 5077 N N . LEU A 1 103 ? 11.806 19.700 -54.789 1.00 0.83 103 LEU A N 3
ATOM 5078 C CA . LEU A 1 103 ? 11.333 20.901 -54.107 1.00 0.97 103 LEU A CA 3
ATOM 5079 C C . LEU A 1 103 ? 12.497 21.663 -53.480 1.00 1.12 103 LEU A C 3
ATOM 5080 O O . LEU A 1 103 ? 12.551 22.888 -53.543 1.00 1.31 103 LEU A O 3
ATOM 5096 N N . LYS A 1 104 ? 13.429 20.931 -52.874 1.00 1.09 104 LYS A N 3
ATOM 5097 C CA . LYS A 1 104 ? 14.626 21.549 -52.299 1.00 1.27 104 LYS A CA 3
ATOM 5098 C C . LYS A 1 104 ? 15.455 22.183 -53.402 1.00 1.37 104 LYS A C 3
ATOM 5099 O O . LYS A 1 104 ? 15.967 23.292 -53.264 1.00 1.56 104 LYS A O 3
ATOM 5118 N N . SER A 1 105 ? 15.579 21.448 -54.496 1.00 1.32 105 SER A N 3
ATOM 5119 C CA . SER A 1 105 ? 16.441 21.829 -55.600 1.00 1.51 105 SER A CA 3
ATOM 5120 C C . SER A 1 105 ? 15.901 23.050 -56.344 1.00 1.66 105 SER A C 3
ATOM 5121 O O . SER A 1 105 ? 16.458 24.145 -56.242 1.00 1.77 105 SER A O 3
ATOM 5129 N N . LYS A 1 106 ? 14.814 22.865 -57.082 1.00 1.79 106 LYS A N 3
ATOM 5130 C CA . LYS A 1 106 ? 14.254 23.939 -57.889 1.00 2.10 106 LYS A CA 3
ATOM 5131 C C . LYS A 1 106 ? 13.071 24.597 -57.192 1.00 2.28 106 LYS A C 3
ATOM 5132 O O . LYS A 1 106 ? 12.878 25.810 -57.289 1.00 2.61 106 LYS A O 3
ATOM 5151 N N . GLY A 1 107 ? 12.284 23.796 -56.496 1.00 2.51 107 GLY A N 3
ATOM 5152 C CA . GLY A 1 107 ? 11.108 24.314 -55.826 1.00 2.97 107 GLY A CA 3
ATOM 5153 C C . GLY A 1 107 ? 9.829 23.863 -56.496 1.00 3.39 107 GLY A C 3
ATOM 5154 O O . GLY A 1 107 ? 8.752 24.396 -56.226 1.00 3.92 107 GLY A O 3
ATOM 5158 N N . SER A 1 108 ? 9.954 22.887 -57.383 1.00 3.41 108 SER A N 3
ATOM 5159 C CA . SER A 1 108 ? 8.816 22.330 -58.095 1.00 4.00 108 SER A CA 3
ATOM 5160 C C . SER A 1 108 ? 9.165 20.924 -58.563 1.00 4.47 108 SER A C 3
ATOM 5161 O O . SER A 1 108 ? 8.674 20.503 -59.632 1.00 4.98 108 SER A O 3
ATOM 5170 N N . MET A 1 1 ? 29.478 9.285 10.130 1.00 34.77 1 MET A N 4
ATOM 5171 C CA . MET A 1 1 ? 29.038 8.981 11.510 1.00 34.67 1 MET A CA 4
ATOM 5172 C C . MET A 1 1 ? 27.748 8.176 11.463 1.00 34.12 1 MET A C 4
ATOM 5173 O O . MET A 1 1 ? 27.762 6.949 11.550 1.00 34.13 1 MET A O 4
ATOM 5189 N N . GLY A 1 2 ? 26.636 8.877 11.304 1.00 33.70 2 GLY A N 4
ATOM 5190 C CA . GLY A 1 2 ? 25.374 8.221 11.070 1.00 33.20 2 GLY A CA 4
ATOM 5191 C C . GLY A 1 2 ? 25.003 8.290 9.607 1.00 32.51 2 GLY A C 4
ATOM 5192 O O . GLY A 1 2 ? 24.719 9.371 9.088 1.00 32.38 2 GLY A O 4
ATOM 5196 N N . SER A 1 3 ? 25.041 7.142 8.942 1.00 32.14 3 SER A N 4
ATOM 5197 C CA . SER A 1 3 ? 24.756 7.062 7.516 1.00 31.53 3 SER A CA 4
ATOM 5198 C C . SER A 1 3 ? 23.417 7.719 7.192 1.00 30.66 3 SER A C 4
ATOM 5199 O O . SER A 1 3 ? 22.356 7.221 7.576 1.00 30.36 3 SER A O 4
ATOM 5207 N N . SER A 1 4 ? 23.479 8.851 6.507 1.00 30.35 4 SER A N 4
ATOM 5208 C CA . SER A 1 4 ? 22.286 9.602 6.169 1.00 29.61 4 SER A CA 4
ATOM 5209 C C . SER A 1 4 ? 21.582 8.969 4.973 1.00 28.85 4 SER A C 4
ATOM 5210 O O . SER A 1 4 ? 22.134 8.901 3.874 1.00 28.81 4 SER A O 4
ATOM 5218 N N . HIS A 1 5 ? 20.371 8.485 5.206 1.00 28.34 5 HIS A N 4
ATOM 5219 C CA . HIS A 1 5 ? 19.603 7.815 4.169 1.00 27.68 5 HIS A CA 4
ATOM 5220 C C . HIS A 1 5 ? 18.471 8.708 3.685 1.00 27.14 5 HIS A C 4
ATOM 5221 O O . HIS A 1 5 ? 18.237 9.780 4.244 1.00 26.86 5 HIS A O 4
ATOM 5236 N N . HIS A 1 6 ? 17.766 8.269 2.655 1.00 27.11 6 HIS A N 4
ATOM 5237 C CA . HIS A 1 6 ? 16.731 9.087 2.035 1.00 26.72 6 HIS A CA 4
ATOM 5238 C C . HIS A 1 6 ? 15.357 8.647 2.513 1.00 26.14 6 HIS A C 4
ATOM 5239 O O . HIS A 1 6 ? 15.124 7.460 2.747 1.00 26.08 6 HIS A O 4
ATOM 5254 N N . HIS A 1 7 ? 14.451 9.597 2.664 1.00 25.80 7 HIS A N 4
ATOM 5255 C CA . HIS A 1 7 ? 13.082 9.277 3.032 1.00 25.30 7 HIS A CA 4
ATOM 5256 C C . HIS A 1 7 ? 12.227 9.186 1.780 1.00 24.72 7 HIS A C 4
ATOM 5257 O O . HIS A 1 7 ? 12.527 9.823 0.770 1.00 24.71 7 HIS A O 4
ATOM 5272 N N . HIS A 1 8 ? 11.176 8.384 1.842 1.00 24.34 8 HIS A N 4
ATOM 5273 C CA . HIS A 1 8 ? 10.360 8.114 0.670 1.00 23.83 8 HIS A CA 4
ATOM 5274 C C . HIS A 1 8 ? 9.526 9.336 0.298 1.00 23.17 8 HIS A C 4
ATOM 5275 O O . HIS A 1 8 ? 8.778 9.866 1.118 1.00 23.09 8 HIS A O 4
ATOM 5290 N N . HIS A 1 9 ? 9.663 9.774 -0.945 1.00 22.79 9 HIS A N 4
ATOM 5291 C CA . HIS A 1 9 ? 8.934 10.934 -1.439 1.00 22.26 9 HIS A CA 4
ATOM 5292 C C . HIS A 1 9 ? 7.909 10.492 -2.475 1.00 21.56 9 HIS A C 4
ATOM 5293 O O . HIS A 1 9 ? 7.891 9.325 -2.874 1.00 21.72 9 HIS A O 4
ATOM 5308 N N . HIS A 1 10 ? 7.056 11.411 -2.904 1.00 20.90 10 HIS A N 4
ATOM 5309 C CA . HIS A 1 10 ? 6.078 11.095 -3.934 1.00 20.28 10 HIS A CA 4
ATOM 5310 C C . HIS A 1 10 ? 6.654 11.394 -5.316 1.00 19.70 10 HIS A C 4
ATOM 5311 O O . HIS A 1 10 ? 7.049 12.523 -5.614 1.00 19.62 10 HIS A O 4
ATOM 5326 N N . SER A 1 11 ? 6.734 10.365 -6.139 1.00 19.43 11 SER A N 4
ATOM 5327 C CA . SER A 1 11 ? 7.227 10.512 -7.494 1.00 19.01 11 SER A CA 4
ATOM 5328 C C . SER A 1 11 ? 6.063 10.769 -8.449 1.00 18.01 11 SER A C 4
ATOM 5329 O O . SER A 1 11 ? 4.910 10.484 -8.121 1.00 18.01 11 SER A O 4
ATOM 5337 N N . SER A 1 12 ? 6.358 11.294 -9.630 1.00 17.26 12 SER A N 4
ATOM 5338 C CA . SER A 1 12 ? 5.315 11.644 -10.585 1.00 16.34 12 SER A CA 4
ATOM 5339 C C . SER A 1 12 ? 4.947 10.451 -11.459 1.00 16.15 12 SER A C 4
ATOM 5340 O O . SER A 1 12 ? 4.174 10.565 -12.410 1.00 16.20 12 SER A O 4
ATOM 5348 N N . GLY A 1 13 ? 5.474 9.295 -11.091 1.00 16.12 13 GLY A N 4
ATOM 5349 C CA . GLY A 1 13 ? 5.157 8.066 -11.794 1.00 16.13 13 GLY A CA 4
ATOM 5350 C C . GLY A 1 13 ? 3.887 7.436 -11.258 1.00 16.30 13 GLY A C 4
ATOM 5351 O O . GLY A 1 13 ? 3.567 6.294 -11.561 1.00 16.67 13 GLY A O 4
ATOM 5355 N N . ARG A 1 14 ? 3.169 8.206 -10.457 1.00 16.15 14 ARG A N 4
ATOM 5356 C CA . ARG A 1 14 ? 1.927 7.764 -9.837 1.00 16.46 14 ARG A CA 4
ATOM 5357 C C . ARG A 1 14 ? 0.794 7.681 -10.853 1.00 15.51 14 ARG A C 4
ATOM 5358 O O . ARG A 1 14 ? -0.057 6.794 -10.784 1.00 15.72 14 ARG A O 4
ATOM 5379 N N . GLU A 1 15 ? 0.787 8.607 -11.797 1.00 14.57 15 GLU A N 4
ATOM 5380 C CA . GLU A 1 15 ? -0.300 8.701 -12.756 1.00 13.69 15 GLU A CA 4
ATOM 5381 C C . GLU A 1 15 ? 0.205 8.514 -14.180 1.00 12.97 15 GLU A C 4
ATOM 5382 O O . GLU A 1 15 ? 0.091 9.398 -15.030 1.00 12.15 15 GLU A O 4
ATOM 5394 N N . ASN A 1 16 ? 0.761 7.339 -14.421 1.00 13.44 16 ASN A N 4
ATOM 5395 C CA . ASN A 1 16 ? 1.259 6.958 -15.741 1.00 13.06 16 ASN A CA 4
ATOM 5396 C C . ASN A 1 16 ? 0.149 6.304 -16.558 1.00 13.07 16 ASN A C 4
ATOM 5397 O O . ASN A 1 16 ? 0.372 5.846 -17.680 1.00 12.89 16 ASN A O 4
ATOM 5408 N N . LEU A 1 17 ? -1.046 6.270 -15.983 1.00 13.46 17 LEU A N 4
ATOM 5409 C CA . LEU A 1 17 ? -2.182 5.599 -16.602 1.00 13.68 17 LEU A CA 4
ATOM 5410 C C . LEU A 1 17 ? -2.756 6.407 -17.764 1.00 12.77 17 LEU A C 4
ATOM 5411 O O . LEU A 1 17 ? -3.250 5.838 -18.736 1.00 12.88 17 LEU A O 4
ATOM 5427 N N . TYR A 1 18 ? -2.682 7.730 -17.668 1.00 12.00 18 TYR A N 4
ATOM 5428 C CA . TYR A 1 18 ? -3.260 8.589 -18.690 1.00 11.22 18 TYR A CA 4
ATOM 5429 C C . TYR A 1 18 ? -2.320 8.705 -19.882 1.00 10.27 18 TYR A C 4
ATOM 5430 O O . TYR A 1 18 ? -1.489 9.612 -19.942 1.00 9.92 18 TYR A O 4
ATOM 5448 N N . PHE A 1 19 ? -2.449 7.789 -20.824 1.00 10.05 19 PHE A N 4
ATOM 5449 C CA . PHE A 1 19 ? -1.595 7.797 -22.007 1.00 9.38 19 PHE A CA 4
ATOM 5450 C C . PHE A 1 19 ? -2.141 8.754 -23.062 1.00 8.44 19 PHE A C 4
ATOM 5451 O O . PHE A 1 19 ? -1.454 9.096 -24.022 1.00 7.95 19 PHE A O 4
ATOM 5468 N N . GLN A 1 20 ? -3.377 9.191 -22.871 1.00 8.42 20 GLN A N 4
ATOM 5469 C CA . GLN A 1 20 ? -3.977 10.193 -23.740 1.00 7.85 20 GLN A CA 4
ATOM 5470 C C . GLN A 1 20 ? -4.607 11.293 -22.893 1.00 7.07 20 GLN A C 4
ATOM 5471 O O . GLN A 1 20 ? -5.357 12.134 -23.385 1.00 7.05 20 GLN A O 4
ATOM 5485 N N . GLY A 1 21 ? -4.274 11.284 -21.608 1.00 6.73 21 GLY A N 4
ATOM 5486 C CA . GLY A 1 21 ? -4.946 12.151 -20.662 1.00 6.33 21 GLY A CA 4
ATOM 5487 C C . GLY A 1 21 ? -4.243 13.473 -20.433 1.00 5.42 21 GLY A C 4
ATOM 5488 O O . GLY A 1 21 ? -4.882 14.522 -20.435 1.00 5.50 21 GLY A O 4
ATOM 5492 N N . HIS A 1 22 ? -2.934 13.439 -20.222 1.00 4.89 22 HIS A N 4
ATOM 5493 C CA . HIS A 1 22 ? -2.212 14.658 -19.874 1.00 4.23 22 HIS A CA 4
ATOM 5494 C C . HIS A 1 22 ? -0.988 14.857 -20.763 1.00 3.24 22 HIS A C 4
ATOM 5495 O O . HIS A 1 22 ? -0.093 15.634 -20.438 1.00 3.42 22 HIS A O 4
ATOM 5510 N N . MET A 1 23 ? -0.959 14.167 -21.892 1.00 2.70 23 MET A N 4
ATOM 5511 C CA . MET A 1 23 ? 0.137 14.314 -22.842 1.00 2.18 23 MET A CA 4
ATOM 5512 C C . MET A 1 23 ? -0.397 14.845 -24.165 1.00 1.83 23 MET A C 4
ATOM 5513 O O . MET A 1 23 ? -1.583 14.702 -24.456 1.00 2.36 23 MET A O 4
ATOM 5527 N N . CYS A 1 24 ? 0.476 15.465 -24.952 1.00 1.24 24 CYS A N 4
ATOM 5528 C CA . CYS A 1 24 ? 0.085 16.037 -26.234 1.00 0.95 24 CYS A CA 4
ATOM 5529 C C . CYS A 1 24 ? -0.457 14.961 -27.166 1.00 0.84 24 CYS A C 4
ATOM 5530 O O . CYS A 1 24 ? 0.297 14.128 -27.672 1.00 0.77 24 CYS A O 4
ATOM 5538 N N . ILE A 1 25 ? -1.769 14.988 -27.385 1.00 0.89 25 ILE A N 4
ATOM 5539 C CA . ILE A 1 25 ? -2.436 14.001 -28.229 1.00 0.88 25 ILE A CA 4
ATOM 5540 C C . ILE A 1 25 ? -1.870 14.025 -29.651 1.00 0.74 25 ILE A C 4
ATOM 5541 O O . ILE A 1 25 ? -1.827 13.001 -30.332 1.00 0.71 25 ILE A O 4
ATOM 5557 N N . GLN A 1 26 ? -1.409 15.197 -30.080 1.00 0.69 26 GLN A N 4
ATOM 5558 C CA . GLN A 1 26 ? -0.802 15.351 -31.396 1.00 0.64 26 GLN A CA 4
ATOM 5559 C C . GLN A 1 26 ? 0.428 14.458 -31.523 1.00 0.56 26 GLN A C 4
ATOM 5560 O O . GLN A 1 26 ? 0.622 13.790 -32.537 1.00 0.59 26 GLN A O 4
ATOM 5574 N N . LYS A 1 27 ? 1.242 14.438 -30.475 1.00 0.56 27 LYS A N 4
ATOM 5575 C CA . LYS A 1 27 ? 2.452 13.629 -30.457 1.00 0.60 27 LYS A CA 4
ATOM 5576 C C . LYS A 1 27 ? 2.110 12.139 -30.444 1.00 0.58 27 LYS A C 4
ATOM 5577 O O . LYS A 1 27 ? 2.795 11.338 -31.074 1.00 0.58 27 LYS A O 4
ATOM 5596 N N . VAL A 1 28 ? 1.046 11.780 -29.735 1.00 0.62 28 VAL A N 4
ATOM 5597 C CA . VAL A 1 28 ? 0.607 10.390 -29.667 1.00 0.68 28 VAL A CA 4
ATOM 5598 C C . VAL A 1 28 ? 0.314 9.850 -31.066 1.00 0.62 28 VAL A C 4
ATOM 5599 O O . VAL A 1 28 ? 0.837 8.811 -31.468 1.00 0.62 28 VAL A O 4
ATOM 5612 N N . ILE A 1 29 ? -0.512 10.581 -31.807 1.00 0.60 29 ILE A N 4
ATOM 5613 C CA . ILE A 1 29 ? -0.864 10.202 -33.174 1.00 0.57 29 ILE A CA 4
ATOM 5614 C C . ILE A 1 29 ? 0.371 10.241 -34.077 1.00 0.52 29 ILE A C 4
ATOM 5615 O O . ILE A 1 29 ? 0.642 9.291 -34.810 1.00 0.51 29 ILE A O 4
ATOM 5631 N N . GLU A 1 30 ? 1.134 11.331 -33.985 1.00 0.53 30 GLU A N 4
ATOM 5632 C CA . GLU A 1 30 ? 2.330 11.507 -34.805 1.00 0.55 30 GLU A CA 4
ATOM 5633 C C . GLU A 1 30 ? 3.279 10.328 -34.641 1.00 0.55 30 GLU A C 4
ATOM 5634 O O . GLU A 1 30 ? 3.675 9.704 -35.620 1.00 0.58 30 GLU A O 4
ATOM 5646 N N . ASP A 1 31 ? 3.601 10.003 -33.396 1.00 0.57 31 ASP A N 4
ATOM 5647 C CA . ASP A 1 31 ? 4.584 8.968 -33.110 1.00 0.64 31 ASP A CA 4
ATOM 5648 C C . ASP A 1 31 ? 4.082 7.600 -33.558 1.00 0.57 31 ASP A C 4
ATOM 5649 O O . ASP A 1 31 ? 4.869 6.747 -33.968 1.00 0.61 31 ASP A O 4
ATOM 5658 N N . LYS A 1 32 ? 2.770 7.405 -33.509 1.00 0.53 32 LYS A N 4
ATOM 5659 C CA . LYS A 1 32 ? 2.180 6.127 -33.882 1.00 0.55 32 LYS A CA 4
ATOM 5660 C C . LYS A 1 32 ? 2.286 5.886 -35.388 1.00 0.48 32 LYS A C 4
ATOM 5661 O O . LYS A 1 32 ? 2.851 4.877 -35.820 1.00 0.52 32 LYS A O 4
ATOM 5680 N N . LEU A 1 33 ? 1.773 6.815 -36.187 1.00 0.44 33 LEU A N 4
ATOM 5681 C CA . LEU A 1 33 ? 1.800 6.654 -37.638 1.00 0.44 33 LEU A CA 4
ATOM 5682 C C . LEU A 1 33 ? 3.218 6.816 -38.185 1.00 0.46 33 LEU A C 4
ATOM 5683 O O . LEU A 1 33 ? 3.556 6.253 -39.228 1.00 0.51 33 LEU A O 4
ATOM 5699 N N . SER A 1 34 ? 4.050 7.565 -37.471 1.00 0.47 34 SER A N 4
ATOM 5700 C CA . SER A 1 34 ? 5.438 7.761 -37.872 1.00 0.53 34 SER A CA 4
ATOM 5701 C C . SER A 1 34 ? 6.204 6.448 -37.769 1.00 0.54 34 SER A C 4
ATOM 5702 O O . SER A 1 34 ? 6.973 6.094 -38.659 1.00 0.59 34 SER A O 4
ATOM 5710 N N . SER A 1 35 ? 5.962 5.710 -36.692 1.00 0.55 35 SER A N 4
ATOM 5711 C CA . SER A 1 35 ? 6.621 4.428 -36.482 1.00 0.62 35 SER A CA 4
ATOM 5712 C C . SER A 1 35 ? 6.083 3.369 -37.448 1.00 0.59 35 SER A C 4
ATOM 5713 O O . SER A 1 35 ? 6.781 2.419 -37.804 1.00 0.65 35 SER A O 4
ATOM 5721 N N . ALA A 1 36 ? 4.838 3.547 -37.877 1.00 0.54 36 ALA A N 4
ATOM 5722 C CA . ALA A 1 36 ? 4.190 2.596 -38.775 1.00 0.57 36 ALA A CA 4
ATOM 5723 C C . ALA A 1 36 ? 4.611 2.816 -40.226 1.00 0.51 36 ALA A C 4
ATOM 5724 O O . ALA A 1 36 ? 5.044 1.881 -40.903 1.00 0.52 36 ALA A O 4
ATOM 5731 N N . LEU A 1 37 ? 4.487 4.050 -40.698 1.00 0.50 37 LEU A N 4
ATOM 5732 C CA . LEU A 1 37 ? 4.780 4.364 -42.094 1.00 0.53 37 LEU A CA 4
ATOM 5733 C C . LEU A 1 37 ? 6.272 4.598 -42.306 1.00 0.52 37 LEU A C 4
ATOM 5734 O O . LEU A 1 37 ? 6.848 4.129 -43.289 1.00 0.62 37 LEU A O 4
ATOM 5750 N N . LYS A 1 38 ? 6.881 5.318 -41.364 1.00 0.47 38 LYS A N 4
ATOM 5751 C CA . LYS A 1 38 ? 8.282 5.732 -41.452 1.00 0.52 38 LYS A CA 4
ATOM 5752 C C . LYS A 1 38 ? 8.548 6.535 -42.724 1.00 0.47 38 LYS A C 4
ATOM 5753 O O . LYS A 1 38 ? 8.959 5.998 -43.755 1.00 0.54 38 LYS A O 4
ATOM 5772 N N . PRO A 1 39 ? 8.268 7.844 -42.669 1.00 0.46 39 PRO A N 4
ATOM 5773 C CA . PRO A 1 39 ? 8.463 8.747 -43.787 1.00 0.47 39 PRO A CA 4
ATOM 5774 C C . PRO A 1 39 ? 9.832 9.421 -43.777 1.00 0.51 39 PRO A C 4
ATOM 5775 O O . PRO A 1 39 ? 10.432 9.624 -42.722 1.00 0.63 39 PRO A O 4
ATOM 5786 N N . THR A 1 40 ? 10.320 9.761 -44.961 1.00 0.52 40 THR A N 4
ATOM 5787 C CA . THR A 1 40 ? 11.566 10.495 -45.091 1.00 0.61 40 THR A CA 4
ATOM 5788 C C . THR A 1 40 ? 11.340 11.969 -44.759 1.00 0.62 40 THR A C 4
ATOM 5789 O O . THR A 1 40 ? 12.253 12.679 -44.334 1.00 0.73 40 THR A O 4
ATOM 5800 N N . PHE A 1 41 ? 10.111 12.418 -44.977 1.00 0.54 41 PHE A N 4
ATOM 5801 C CA . PHE A 1 41 ? 9.686 13.753 -44.599 1.00 0.55 41 PHE A CA 4
ATOM 5802 C C . PHE A 1 41 ? 8.255 13.692 -44.081 1.00 0.48 41 PHE A C 4
ATOM 5803 O O . PHE A 1 41 ? 7.400 13.058 -44.697 1.00 0.45 41 PHE A O 4
ATOM 5820 N N . LEU A 1 42 ? 8.002 14.320 -42.948 1.00 0.50 42 LEU A N 4
ATOM 5821 C CA . LEU A 1 42 ? 6.665 14.328 -42.367 1.00 0.48 42 LEU A CA 4
ATOM 5822 C C . LEU A 1 42 ? 6.370 15.682 -41.739 1.00 0.54 42 LEU A C 4
ATOM 5823 O O . LEU A 1 42 ? 7.095 16.132 -40.853 1.00 0.64 42 LEU A O 4
ATOM 5839 N N . GLU A 1 43 ? 5.316 16.334 -42.205 1.00 0.57 43 GLU A N 4
ATOM 5840 C CA . GLU A 1 43 ? 4.919 17.617 -41.652 1.00 0.69 43 GLU A CA 4
ATOM 5841 C C . GLU A 1 43 ? 3.471 17.578 -41.182 1.00 0.60 43 GLU A C 4
ATOM 5842 O O . GLU A 1 43 ? 2.550 17.380 -41.976 1.00 0.53 43 GLU A O 4
ATOM 5854 N N . LEU A 1 44 ? 3.279 17.740 -39.882 1.00 0.67 44 LEU A N 4
ATOM 5855 C CA . LEU A 1 44 ? 1.947 17.852 -39.314 1.00 0.65 44 LEU A CA 4
ATOM 5856 C C . LEU A 1 44 ? 1.497 19.301 -39.382 1.00 0.64 44 LEU A C 4
ATOM 5857 O O . LEU A 1 44 ? 2.095 20.174 -38.751 1.00 0.77 44 LEU A O 4
ATOM 5873 N N . VAL A 1 45 ? 0.457 19.559 -40.151 1.00 0.57 45 VAL A N 4
ATOM 5874 C CA . VAL A 1 45 ? -0.030 20.914 -40.331 1.00 0.63 45 VAL A CA 4
ATOM 5875 C C . VAL A 1 45 ? -1.328 21.126 -39.564 1.00 0.60 45 VAL A C 4
ATOM 5876 O O . VAL A 1 45 ? -2.353 20.509 -39.869 1.00 0.56 45 VAL A O 4
ATOM 5889 N N . ASP A 1 46 ? -1.270 21.978 -38.551 1.00 0.76 46 ASP A N 4
ATOM 5890 C CA . ASP A 1 46 ? -2.459 22.349 -37.799 1.00 0.83 46 ASP A CA 4
ATOM 5891 C C . ASP A 1 46 ? -3.340 23.263 -38.635 1.00 0.80 46 ASP A C 4
ATOM 5892 O O . ASP A 1 46 ? -3.005 24.428 -38.862 1.00 0.99 46 ASP A O 4
ATOM 5901 N N . LYS A 1 47 ? -4.439 22.715 -39.122 1.00 0.81 47 LYS A N 4
ATOM 5902 C CA . LYS A 1 47 ? -5.406 23.479 -39.892 1.00 1.03 47 LYS A CA 4
ATOM 5903 C C . LYS A 1 47 ? -6.809 23.190 -39.384 1.00 1.12 47 LYS A C 4
ATOM 5904 O O . LYS A 1 47 ? -7.403 22.165 -39.723 1.00 1.66 47 LYS A O 4
ATOM 5923 N N . SER A 1 48 ? -7.314 24.077 -38.538 1.00 1.40 48 SER A N 4
ATOM 5924 C CA . SER A 1 48 ? -8.646 23.928 -37.978 1.00 1.68 48 SER A CA 4
ATOM 5925 C C . SER A 1 48 ? -9.700 24.015 -39.075 1.00 1.52 48 SER A C 4
ATOM 5926 O O . SER A 1 48 ? -9.920 25.073 -39.670 1.00 1.97 48 SER A O 4
ATOM 5934 N N . CYS A 1 49 ? -10.336 22.886 -39.344 1.00 2.02 49 CYS A N 4
ATOM 5935 C CA . CYS A 1 49 ? -11.368 22.803 -40.360 1.00 2.76 49 CYS A CA 4
ATOM 5936 C C . CYS A 1 49 ? -12.685 23.353 -39.819 1.00 2.78 49 CYS A C 4
ATOM 5937 O O . CYS A 1 49 ? -13.632 23.587 -40.570 1.00 3.32 49 CYS A O 4
ATOM 5945 N N . GLY A 1 50 ? -12.728 23.578 -38.510 1.00 2.67 50 GLY A N 4
ATOM 5946 C CA . GLY A 1 50 ? -13.919 24.115 -37.883 1.00 2.93 50 GLY A CA 4
ATOM 5947 C C . GLY A 1 50 ? -14.002 23.776 -36.408 1.00 2.80 50 GLY A C 4
ATOM 5948 O O . GLY A 1 50 ? -14.071 24.668 -35.559 1.00 3.16 50 GLY A O 4
ATOM 5952 N N . CYS A 1 51 ? -13.992 22.485 -36.104 1.00 2.72 51 CYS A N 4
ATOM 5953 C CA . CYS A 1 51 ? -14.110 22.011 -34.730 1.00 2.86 51 CYS A CA 4
ATOM 5954 C C . CYS A 1 51 ? -12.843 22.296 -33.927 1.00 2.48 51 CYS A C 4
ATOM 5955 O O . CYS A 1 51 ? -12.900 22.534 -32.720 1.00 3.01 51 CYS A O 4
ATOM 5963 N N . GLY A 1 52 ? -11.704 22.267 -34.602 1.00 2.09 52 GLY A N 4
ATOM 5964 C CA . GLY A 1 52 ? -10.440 22.500 -33.935 1.00 2.20 52 GLY A CA 4
ATOM 5965 C C . GLY A 1 52 ? -9.560 21.269 -33.956 1.00 1.68 52 GLY A C 4
ATOM 5966 O O . GLY A 1 52 ? -8.365 21.355 -34.247 1.00 2.26 52 GLY A O 4
ATOM 5970 N N . THR A 1 53 ? -10.154 20.120 -33.668 1.00 1.51 53 THR A N 4
ATOM 5971 C CA . THR A 1 53 ? -9.427 18.863 -33.663 1.00 1.81 53 THR A CA 4
ATOM 5972 C C . THR A 1 53 ? -9.305 18.297 -35.080 1.00 1.47 53 THR A C 4
ATOM 5973 O O . THR A 1 53 ? -9.852 17.237 -35.402 1.00 1.48 53 THR A O 4
ATOM 5984 N N . SER A 1 54 ? -8.597 19.031 -35.927 1.00 1.25 54 SER A N 4
ATOM 5985 C CA . SER A 1 54 ? -8.398 18.639 -37.310 1.00 1.00 54 SER A CA 4
ATOM 5986 C C . SER A 1 54 ? -6.945 18.859 -37.721 1.00 0.82 54 SER A C 4
ATOM 5987 O O . SER A 1 54 ? -6.449 19.988 -37.714 1.00 0.89 54 SER A O 4
ATOM 5995 N N . PHE A 1 55 ? -6.265 17.776 -38.066 1.00 0.67 55 PHE A N 4
ATOM 5996 C CA . PHE A 1 55 ? -4.861 17.842 -38.432 1.00 0.60 55 PHE A CA 4
ATOM 5997 C C . PHE A 1 55 ? -4.641 17.228 -39.803 1.00 0.52 55 PHE A C 4
ATOM 5998 O O . PHE A 1 55 ? -5.214 16.187 -40.126 1.00 0.50 55 PHE A O 4
ATOM 6015 N N . ASP A 1 56 ? -3.820 17.885 -40.603 1.00 0.51 56 ASP A N 4
ATOM 6016 C CA . ASP A 1 56 ? -3.492 17.401 -41.934 1.00 0.52 56 ASP A CA 4
ATOM 6017 C C . ASP A 1 56 ? -2.014 17.043 -41.995 1.00 0.50 56 ASP A C 4
ATOM 6018 O O . ASP A 1 56 ? -1.153 17.877 -41.708 1.00 0.55 56 ASP A O 4
ATOM 6027 N N . ALA A 1 57 ? -1.722 15.798 -42.332 1.00 0.48 57 ALA A N 4
ATOM 6028 C CA . ALA A 1 57 ? -0.353 15.309 -42.301 1.00 0.48 57 ALA A CA 4
ATOM 6029 C C . ALA A 1 57 ? 0.217 15.132 -43.700 1.00 0.44 57 ALA A C 4
ATOM 6030 O O . ALA A 1 57 ? -0.264 14.308 -44.480 1.00 0.46 57 ALA A O 4
ATOM 6037 N N . VAL A 1 58 ? 1.243 15.905 -44.012 1.00 0.42 58 VAL A N 4
ATOM 6038 C CA . VAL A 1 58 ? 1.964 15.739 -45.261 1.00 0.41 58 VAL A CA 4
ATOM 6039 C C . VAL A 1 58 ? 2.998 14.632 -45.099 1.00 0.39 58 VAL A C 4
ATOM 6040 O O . VAL A 1 58 ? 3.967 14.776 -44.348 1.00 0.41 58 VAL A O 4
ATOM 6053 N N . ILE A 1 59 ? 2.777 13.523 -45.785 1.00 0.38 59 ILE A N 4
ATOM 6054 C CA . ILE A 1 59 ? 3.622 12.354 -45.636 1.00 0.40 59 ILE A CA 4
ATOM 6055 C C . ILE A 1 59 ? 4.424 12.104 -46.913 1.00 0.44 59 ILE A C 4
ATOM 6056 O O . ILE A 1 59 ? 3.871 11.840 -47.983 1.00 0.65 59 ILE A O 4
ATOM 6072 N N . VAL A 1 60 ? 5.733 12.233 -46.785 1.00 0.39 60 VAL A N 4
ATOM 6073 C CA . VAL A 1 60 ? 6.658 11.964 -47.873 1.00 0.42 60 VAL A CA 4
ATOM 6074 C C . VAL A 1 60 ? 7.524 10.762 -47.516 1.00 0.40 60 VAL A C 4
ATOM 6075 O O . VAL A 1 60 ? 8.404 10.861 -46.662 1.00 0.44 60 VAL A O 4
ATOM 6088 N N . SER A 1 61 ? 7.274 9.622 -48.147 1.00 0.39 61 SER A N 4
ATOM 6089 C CA . SER A 1 61 ? 7.971 8.398 -47.761 1.00 0.42 61 SER A CA 4
ATOM 6090 C C . SER A 1 61 ? 8.229 7.466 -48.940 1.00 0.42 61 SER A C 4
ATOM 6091 O O . SER A 1 61 ? 7.498 7.470 -49.931 1.00 0.43 61 SER A O 4
ATOM 6099 N N . ASN A 1 62 ? 9.288 6.664 -48.807 1.00 0.51 62 ASN A N 4
ATOM 6100 C CA . ASN A 1 62 ? 9.602 5.603 -49.760 1.00 0.57 62 ASN A CA 4
ATOM 6101 C C . ASN A 1 62 ? 8.548 4.508 -49.705 1.00 0.56 62 ASN A C 4
ATOM 6102 O O . ASN A 1 62 ? 8.374 3.752 -50.661 1.00 0.59 62 ASN A O 4
ATOM 6113 N N . ASN A 1 63 ? 7.839 4.436 -48.583 1.00 0.57 63 ASN A N 4
ATOM 6114 C CA . ASN A 1 63 ? 6.786 3.441 -48.398 1.00 0.66 63 ASN A CA 4
ATOM 6115 C C . ASN A 1 63 ? 5.641 3.701 -49.372 1.00 0.67 63 ASN A C 4
ATOM 6116 O O . ASN A 1 63 ? 4.892 2.795 -49.734 1.00 0.86 63 ASN A O 4
ATOM 6127 N N . PHE A 1 64 ? 5.533 4.948 -49.813 1.00 0.60 64 PHE A N 4
ATOM 6128 C CA . PHE A 1 64 ? 4.508 5.341 -50.767 1.00 0.67 64 PHE A CA 4
ATOM 6129 C C . PHE A 1 64 ? 5.109 5.492 -52.165 1.00 0.60 64 PHE A C 4
ATOM 6130 O O . PHE A 1 64 ? 4.395 5.720 -53.139 1.00 0.65 64 PHE A O 4
ATOM 6147 N N . GLU A 1 65 ? 6.422 5.311 -52.274 1.00 0.58 65 GLU A N 4
ATOM 6148 C CA . GLU A 1 65 ? 7.112 5.529 -53.522 1.00 0.61 65 GLU A CA 4
ATOM 6149 C C . GLU A 1 65 ? 6.774 4.407 -54.495 1.00 0.65 65 GLU A C 4
ATOM 6150 O O . GLU A 1 65 ? 6.643 4.634 -55.696 1.00 0.75 65 GLU A O 4
ATOM 6162 N N . ASP A 1 66 ? 6.567 3.210 -53.959 1.00 0.69 66 ASP A N 4
ATOM 6163 C CA . ASP A 1 66 ? 6.172 2.066 -54.775 1.00 0.84 66 ASP A CA 4
ATOM 6164 C C . ASP A 1 66 ? 4.802 2.328 -55.402 1.00 0.80 66 ASP A C 4
ATOM 6165 O O . ASP A 1 66 ? 4.389 1.641 -56.336 1.00 0.93 66 ASP A O 4
ATOM 6174 N N . LYS A 1 67 ? 4.119 3.350 -54.871 1.00 0.78 67 LYS A N 4
ATOM 6175 C CA . LYS A 1 67 ? 2.852 3.839 -55.410 1.00 0.88 67 LYS A CA 4
ATOM 6176 C C . LYS A 1 67 ? 1.763 2.774 -55.329 1.00 0.78 67 LYS A C 4
ATOM 6177 O O . LYS A 1 67 ? 1.055 2.500 -56.299 1.00 0.86 67 LYS A O 4
ATOM 6196 N N . LYS A 1 68 ? 1.626 2.199 -54.142 1.00 0.83 68 LYS A N 4
ATOM 6197 C CA . LYS A 1 68 ? 0.625 1.176 -53.889 1.00 0.90 68 LYS A CA 4
ATOM 6198 C C . LYS A 1 68 ? -0.683 1.810 -53.430 1.00 0.82 68 LYS A C 4
ATOM 6199 O O . LYS A 1 68 ? -0.851 2.123 -52.251 1.00 0.87 68 LYS A O 4
ATOM 6218 N N . LEU A 1 69 ? -1.596 2.011 -54.374 1.00 0.84 69 LEU A N 4
ATOM 6219 C CA . LEU A 1 69 ? -2.888 2.632 -54.092 1.00 0.91 69 LEU A CA 4
ATOM 6220 C C . LEU A 1 69 ? -3.645 1.889 -52.993 1.00 0.85 69 LEU A C 4
ATOM 6221 O O . LEU A 1 69 ? -3.889 2.431 -51.914 1.00 0.83 69 LEU A O 4
ATOM 6237 N N . LEU A 1 70 ? -4.007 0.646 -53.270 1.00 0.89 70 LEU A N 4
ATOM 6238 C CA . LEU A 1 70 ? -4.823 -0.134 -52.350 1.00 0.91 70 LEU A CA 4
ATOM 6239 C C . LEU A 1 70 ? -4.075 -0.427 -51.050 1.00 0.79 70 LEU A C 4
ATOM 6240 O O . LEU A 1 70 ? -4.685 -0.502 -49.982 1.00 0.80 70 LEU A O 4
ATOM 6256 N N . ASP A 1 71 ? -2.752 -0.550 -51.131 1.00 0.72 71 ASP A N 4
ATOM 6257 C CA . ASP A 1 71 ? -1.955 -0.905 -49.961 1.00 0.70 71 ASP A CA 4
ATOM 6258 C C . ASP A 1 71 ? -1.837 0.254 -48.984 1.00 0.63 71 ASP A C 4
ATOM 6259 O O . ASP A 1 71 ? -1.846 0.044 -47.774 1.00 0.63 71 ASP A O 4
ATOM 6268 N N . ARG A 1 72 ? -1.739 1.480 -49.486 1.00 0.67 72 ARG A N 4
ATOM 6269 C CA . ARG A 1 72 ? -1.720 2.632 -48.592 1.00 0.74 72 ARG A CA 4
ATOM 6270 C C . ARG A 1 72 ? -3.096 2.808 -47.965 1.00 0.67 72 ARG A C 4
ATOM 6271 O O . ARG A 1 72 ? -3.220 3.228 -46.818 1.00 0.68 72 ARG A O 4
ATOM 6292 N N . HIS A 1 73 ? -4.126 2.460 -48.729 1.00 0.68 73 HIS A N 4
ATOM 6293 C CA . HIS A 1 73 ? -5.503 2.564 -48.269 1.00 0.71 73 HIS A CA 4
ATOM 6294 C C . HIS A 1 73 ? -5.743 1.610 -47.100 1.00 0.62 73 HIS A C 4
ATOM 6295 O O . HIS A 1 73 ? -6.266 2.006 -46.056 1.00 0.62 73 HIS A O 4
ATOM 6310 N N . ARG A 1 74 ? -5.338 0.359 -47.281 1.00 0.60 74 ARG A N 4
ATOM 6311 C CA . ARG A 1 74 ? -5.529 -0.670 -46.265 1.00 0.59 74 ARG A CA 4
ATOM 6312 C C . ARG A 1 74 ? -4.637 -0.426 -45.044 1.00 0.51 74 ARG A C 4
ATOM 6313 O O . ARG A 1 74 ? -5.076 -0.599 -43.906 1.00 0.52 74 ARG A O 4
ATOM 6334 N N . LEU A 1 75 ? -3.395 -0.012 -45.283 1.00 0.47 75 LEU A N 4
ATOM 6335 C CA . LEU A 1 75 ? -2.440 0.203 -44.203 1.00 0.46 75 LEU A CA 4
ATOM 6336 C C . LEU A 1 75 ? -2.895 1.347 -43.298 1.00 0.42 75 LEU A C 4
ATOM 6337 O O . LEU A 1 75 ? -2.904 1.215 -42.070 1.00 0.42 75 LEU A O 4
ATOM 6353 N N . VAL A 1 76 ? -3.291 2.457 -43.916 1.00 0.45 76 VAL A N 4
ATOM 6354 C CA . VAL A 1 76 ? -3.798 3.609 -43.178 1.00 0.50 76 VAL A CA 4
ATOM 6355 C C . VAL A 1 76 ? -4.996 3.215 -42.320 1.00 0.48 76 VAL A C 4
ATOM 6356 O O . VAL A 1 76 ? -5.038 3.515 -41.133 1.00 0.50 76 VAL A O 4
ATOM 6369 N N . ASN A 1 77 ? -5.947 2.511 -42.915 1.00 0.48 77 ASN A N 4
ATOM 6370 C CA . ASN A 1 77 ? -7.147 2.087 -42.195 1.00 0.53 77 ASN A CA 4
ATOM 6371 C C . ASN A 1 77 ? -6.803 1.177 -41.021 1.00 0.49 77 ASN A C 4
ATOM 6372 O O . ASN A 1 77 ? -7.460 1.221 -39.984 1.00 0.54 77 ASN A O 4
ATOM 6383 N N . THR A 1 78 ? -5.760 0.374 -41.177 1.00 0.45 78 THR A N 4
ATOM 6384 C CA . THR A 1 78 ? -5.357 -0.567 -40.140 1.00 0.50 78 THR A CA 4
ATOM 6385 C C . THR A 1 78 ? -4.916 0.152 -38.858 1.00 0.46 78 THR A C 4
ATOM 6386 O O . THR A 1 78 ? -5.468 -0.093 -37.787 1.00 0.50 78 THR A O 4
ATOM 6397 N N . ILE A 1 79 ? -3.937 1.048 -38.966 1.00 0.44 79 ILE A N 4
ATOM 6398 C CA . ILE A 1 79 ? -3.437 1.761 -37.785 1.00 0.45 79 ILE A CA 4
ATOM 6399 C C . ILE A 1 79 ? -4.407 2.866 -37.369 1.00 0.45 79 ILE A C 4
ATOM 6400 O O . ILE A 1 79 ? -4.777 2.990 -36.190 1.00 0.50 79 ILE A O 4
ATOM 6416 N N . LEU A 1 80 ? -4.849 3.645 -38.345 1.00 0.45 80 LEU A N 4
ATOM 6417 C CA . LEU A 1 80 ? -5.691 4.794 -38.072 1.00 0.52 80 LEU A CA 4
ATOM 6418 C C . LEU A 1 80 ? -7.103 4.375 -37.688 1.00 0.56 80 LEU A C 4
ATOM 6419 O O . LEU A 1 80 ? -7.923 5.221 -37.372 1.00 0.63 80 LEU A O 4
ATOM 6435 N N . LYS A 1 81 ? -7.399 3.080 -37.722 1.00 0.57 81 LYS A N 4
ATOM 6436 C CA . LYS A 1 81 ? -8.660 2.592 -37.168 1.00 0.68 81 LYS A CA 4
ATOM 6437 C C . LYS A 1 81 ? -8.843 3.135 -35.754 1.00 0.68 81 LYS A C 4
ATOM 6438 O O . LYS A 1 81 ? -9.755 3.907 -35.491 1.00 0.72 81 LYS A O 4
ATOM 6457 N N . GLU A 1 82 ? -7.952 2.746 -34.853 1.00 0.69 82 GLU A N 4
ATOM 6458 C CA . GLU A 1 82 ? -7.991 3.240 -33.483 1.00 0.73 82 GLU A CA 4
ATOM 6459 C C . GLU A 1 82 ? -7.481 4.680 -33.415 1.00 0.67 82 GLU A C 4
ATOM 6460 O O . GLU A 1 82 ? -7.996 5.493 -32.648 1.00 0.68 82 GLU A O 4
ATOM 6472 N N . GLU A 1 83 ? -6.477 4.990 -34.231 1.00 0.64 83 GLU A N 4
ATOM 6473 C CA . GLU A 1 83 ? -5.854 6.313 -34.209 1.00 0.64 83 GLU A CA 4
ATOM 6474 C C . GLU A 1 83 ? -6.877 7.432 -34.455 1.00 0.55 83 GLU A C 4
ATOM 6475 O O . GLU A 1 83 ? -6.903 8.429 -33.728 1.00 0.58 83 GLU A O 4
ATOM 6487 N N . LEU A 1 84 ? -7.737 7.237 -35.451 1.00 0.49 84 LEU A N 4
ATOM 6488 C CA . LEU A 1 84 ? -8.737 8.237 -35.838 1.00 0.48 84 LEU A CA 4
ATOM 6489 C C . LEU A 1 84 ? -9.645 8.628 -34.683 1.00 0.52 84 LEU A C 4
ATOM 6490 O O . LEU A 1 84 ? -10.127 9.753 -34.639 1.00 0.58 84 LEU A O 4
ATOM 6506 N N . GLN A 1 85 ? -9.895 7.699 -33.760 1.00 0.57 85 GLN A N 4
ATOM 6507 C CA . GLN A 1 85 ? -10.846 7.937 -32.667 1.00 0.67 85 GLN A CA 4
ATOM 6508 C C . GLN A 1 85 ? -10.492 9.201 -31.881 1.00 0.70 85 GLN A C 4
ATOM 6509 O O . GLN A 1 85 ? -11.355 9.820 -31.259 1.00 0.81 85 GLN A O 4
ATOM 6523 N N . ASN A 1 86 ? -9.221 9.581 -31.922 1.00 0.64 86 ASN A N 4
ATOM 6524 C CA . ASN A 1 86 ? -8.730 10.705 -31.137 1.00 0.71 86 ASN A CA 4
ATOM 6525 C C . ASN A 1 86 ? -8.810 12.005 -31.929 1.00 0.67 86 ASN A C 4
ATOM 6526 O O . ASN A 1 86 ? -8.523 13.080 -31.404 1.00 0.77 86 ASN A O 4
ATOM 6537 N N . ILE A 1 87 ? -9.201 11.904 -33.191 1.00 0.61 87 ILE A N 4
ATOM 6538 C CA . ILE A 1 87 ? -9.250 13.064 -34.069 1.00 0.62 87 ILE A CA 4
ATOM 6539 C C . ILE A 1 87 ? -10.645 13.219 -34.657 1.00 0.67 87 ILE A C 4
ATOM 6540 O O . ILE A 1 87 ? -11.268 12.239 -35.057 1.00 0.77 87 ILE A O 4
ATOM 6556 N N . HIS A 1 88 ? -11.140 14.445 -34.709 1.00 0.71 88 HIS A N 4
ATOM 6557 C CA . HIS A 1 88 ? -12.442 14.699 -35.306 1.00 0.80 88 HIS A CA 4
ATOM 6558 C C . HIS A 1 88 ? -12.329 14.641 -36.823 1.00 0.76 88 HIS A C 4
ATOM 6559 O O . HIS A 1 88 ? -13.133 13.992 -37.492 1.00 0.89 88 HIS A O 4
ATOM 6574 N N . ALA A 1 89 ? -11.327 15.321 -37.364 1.00 0.69 89 ALA A N 4
ATOM 6575 C CA . ALA A 1 89 ? -11.115 15.340 -38.801 1.00 0.68 89 ALA A CA 4
ATOM 6576 C C . ALA A 1 89 ? -9.631 15.287 -39.140 1.00 0.62 89 ALA A C 4
ATOM 6577 O O . ALA A 1 89 ? -8.938 16.301 -39.107 1.00 0.73 89 ALA A O 4
ATOM 6584 N N . PHE A 1 90 ? -9.141 14.094 -39.426 1.00 0.52 90 PHE A N 4
ATOM 6585 C CA . PHE A 1 90 ? -7.764 13.927 -39.864 1.00 0.47 90 PHE A CA 4
ATOM 6586 C C . PHE A 1 90 ? -7.690 13.954 -41.389 1.00 0.48 90 PHE A C 4
ATOM 6587 O O . PHE A 1 90 ? -8.605 13.494 -42.074 1.00 0.63 90 PHE A O 4
ATOM 6604 N N . SER A 1 91 ? -6.616 14.521 -41.911 1.00 0.44 91 SER A N 4
ATOM 6605 C CA . SER A 1 91 ? -6.374 14.538 -43.343 1.00 0.48 91 SER A CA 4
ATOM 6606 C C . SER A 1 91 ? -4.920 14.183 -43.624 1.00 0.45 91 SER A C 4
ATOM 6607 O O . SER A 1 91 ? -4.076 14.248 -42.726 1.00 0.52 91 SER A O 4
ATOM 6615 N N . MET A 1 92 ? -4.624 13.800 -44.857 1.00 0.48 92 MET A N 4
ATOM 6616 C CA . MET A 1 92 ? -3.271 13.412 -45.218 1.00 0.48 92 MET A CA 4
ATOM 6617 C C . MET A 1 92 ? -2.948 13.836 -46.645 1.00 0.53 92 MET A C 4
ATOM 6618 O O . MET A 1 92 ? -3.832 13.910 -47.500 1.00 0.62 92 MET A O 4
ATOM 6632 N N . LYS A 1 93 ? -1.683 14.137 -46.885 1.00 0.52 93 LYS A N 4
ATOM 6633 C CA . LYS A 1 93 ? -1.202 14.437 -48.224 1.00 0.59 93 LYS A CA 4
ATOM 6634 C C . LYS A 1 93 ? -0.033 13.516 -48.543 1.00 0.49 93 LYS A C 4
ATOM 6635 O O . LYS A 1 93 ? 1.048 13.660 -47.980 1.00 0.42 93 LYS A O 4
ATOM 6654 N N . CYS A 1 94 ? -0.252 12.567 -49.440 1.00 0.56 94 CYS A N 4
ATOM 6655 C CA . CYS A 1 94 ? 0.744 11.542 -49.720 1.00 0.54 94 CYS A CA 4
ATOM 6656 C C . CYS A 1 94 ? 1.635 11.928 -50.898 1.00 0.52 94 CYS A C 4
ATOM 6657 O O . CYS A 1 94 ? 1.144 12.225 -51.987 1.00 0.64 94 CYS A O 4
ATOM 6665 N N . HIS A 1 95 ? 2.945 11.931 -50.666 1.00 0.44 95 HIS A N 4
ATOM 6666 C CA . HIS A 1 95 ? 3.918 12.215 -51.716 1.00 0.50 95 HIS A CA 4
ATOM 6667 C C . HIS A 1 95 ? 5.215 11.442 -51.488 1.00 0.44 95 HIS A C 4
ATOM 6668 O O . HIS A 1 95 ? 5.388 10.768 -50.464 1.00 0.44 95 HIS A O 4
ATOM 6683 N N . THR A 1 96 ? 6.125 11.535 -52.450 1.00 0.46 96 THR A N 4
ATOM 6684 C CA . THR A 1 96 ? 7.376 10.804 -52.376 1.00 0.49 96 THR A CA 4
ATOM 6685 C C . THR A 1 96 ? 8.573 11.751 -52.300 1.00 0.46 96 THR A C 4
ATOM 6686 O O . THR A 1 96 ? 8.458 12.957 -52.579 1.00 0.47 96 THR A O 4
ATOM 6697 N N . PRO A 1 97 ? 9.742 11.214 -51.904 1.00 0.47 97 PRO A N 4
ATOM 6698 C CA . PRO A 1 97 ? 10.982 11.986 -51.822 1.00 0.48 97 PRO A CA 4
ATOM 6699 C C . PRO A 1 97 ? 11.353 12.618 -53.155 1.00 0.52 97 PRO A C 4
ATOM 6700 O O . PRO A 1 97 ? 12.108 13.575 -53.191 1.00 0.54 97 PRO A O 4
ATOM 6711 N N . LEU A 1 98 ? 10.815 12.080 -54.246 1.00 0.60 98 LEU A N 4
ATOM 6712 C CA . LEU A 1 98 ? 11.061 12.637 -55.569 1.00 0.71 98 LEU A CA 4
ATOM 6713 C C . LEU A 1 98 ? 10.521 14.055 -55.651 1.00 0.66 98 LEU A C 4
ATOM 6714 O O . LEU A 1 98 ? 11.238 14.979 -56.031 1.00 0.71 98 LEU A O 4
ATOM 6730 N N . GLU A 1 99 ? 9.263 14.229 -55.265 1.00 0.65 99 GLU A N 4
ATOM 6731 C CA . GLU A 1 99 ? 8.657 15.551 -55.252 1.00 0.72 99 GLU A CA 4
ATOM 6732 C C . GLU A 1 99 ? 9.399 16.469 -54.295 1.00 0.64 99 GLU A C 4
ATOM 6733 O O . GLU A 1 99 ? 9.718 17.605 -54.638 1.00 0.71 99 GLU A O 4
ATOM 6745 N N . TYR A 1 100 ? 9.685 15.972 -53.094 1.00 0.57 100 TYR A N 4
ATOM 6746 C CA . TYR A 1 100 ? 10.346 16.799 -52.087 1.00 0.63 100 TYR A CA 4
ATOM 6747 C C . TYR A 1 100 ? 11.778 17.150 -52.493 1.00 0.66 100 TYR A C 4
ATOM 6748 O O . TYR A 1 100 ? 12.212 18.290 -52.331 1.00 0.76 100 TYR A O 4
ATOM 6766 N N . ASP A 1 101 ? 12.505 16.174 -53.026 1.00 0.66 101 ASP A N 4
ATOM 6767 C CA . ASP A 1 101 ? 13.896 16.389 -53.417 1.00 0.78 101 ASP A CA 4
ATOM 6768 C C . ASP A 1 101 ? 13.979 17.397 -54.551 1.00 0.81 101 ASP A C 4
ATOM 6769 O O . ASP A 1 101 ? 14.922 18.178 -54.631 1.00 0.93 101 ASP A O 4
ATOM 6778 N N . LYS A 1 102 ? 12.973 17.399 -55.417 1.00 0.75 102 LYS A N 4
ATOM 6779 C CA . LYS A 1 102 ? 12.924 18.355 -56.510 1.00 0.84 102 LYS A CA 4
ATOM 6780 C C . LYS A 1 102 ? 12.562 19.750 -56.001 1.00 0.89 102 LYS A C 4
ATOM 6781 O O . LYS A 1 102 ? 12.835 20.746 -56.665 1.00 1.05 102 LYS A O 4
ATOM 6800 N N . LEU A 1 103 ? 11.960 19.826 -54.819 1.00 0.83 103 LEU A N 4
ATOM 6801 C CA . LEU A 1 103 ? 11.680 21.115 -54.194 1.00 0.97 103 LEU A CA 4
ATOM 6802 C C . LEU A 1 103 ? 12.981 21.759 -53.726 1.00 1.12 103 LEU A C 4
ATOM 6803 O O . LEU A 1 103 ? 13.255 22.918 -54.019 1.00 1.31 103 LEU A O 4
ATOM 6819 N N . LYS A 1 104 ? 13.787 20.989 -53.005 1.00 1.09 104 LYS A N 4
ATOM 6820 C CA . LYS A 1 104 ? 15.114 21.446 -52.594 1.00 1.27 104 LYS A CA 4
ATOM 6821 C C . LYS A 1 104 ? 16.042 21.581 -53.806 1.00 1.37 104 LYS A C 4
ATOM 6822 O O . LYS A 1 104 ? 17.018 22.329 -53.769 1.00 1.56 104 LYS A O 4
ATOM 6841 N N . SER A 1 105 ? 15.731 20.851 -54.872 1.00 1.32 105 SER A N 4
ATOM 6842 C CA . SER A 1 105 ? 16.496 20.924 -56.111 1.00 1.51 105 SER A CA 4
ATOM 6843 C C . SER A 1 105 ? 16.174 22.217 -56.863 1.00 1.66 105 SER A C 4
ATOM 6844 O O . SER A 1 105 ? 16.962 23.162 -56.853 1.00 1.77 105 SER A O 4
ATOM 6852 N N . LYS A 1 106 ? 15.008 22.265 -57.498 1.00 1.79 106 LYS A N 4
ATOM 6853 C CA . LYS A 1 106 ? 14.588 23.442 -58.241 1.00 2.10 106 LYS A CA 4
ATOM 6854 C C . LYS A 1 106 ? 13.660 24.317 -57.402 1.00 2.28 106 LYS A C 4
ATOM 6855 O O . LYS A 1 106 ? 13.906 25.511 -57.236 1.00 2.61 106 LYS A O 4
ATOM 6874 N N . GLY A 1 107 ? 12.599 23.722 -56.866 1.00 2.51 107 GLY A N 4
ATOM 6875 C CA . GLY A 1 107 ? 11.658 24.477 -56.054 1.00 2.97 107 GLY A CA 4
ATOM 6876 C C . GLY A 1 107 ? 10.324 24.689 -56.741 1.00 3.39 107 GLY A C 4
ATOM 6877 O O . GLY A 1 107 ? 9.404 25.267 -56.165 1.00 3.92 107 GLY A O 4
ATOM 6881 N N . SER A 1 108 ? 10.216 24.229 -57.977 1.00 3.41 108 SER A N 4
ATOM 6882 C CA . SER A 1 108 ? 8.983 24.369 -58.728 1.00 4.00 108 SER A CA 4
ATOM 6883 C C . SER A 1 108 ? 8.449 22.986 -59.101 1.00 4.47 108 SER A C 4
ATOM 6884 O O . SER A 1 108 ? 8.709 22.527 -60.232 1.00 4.98 108 SER A O 4
ATOM 6893 N N . MET A 1 1 ? -21.332 -31.075 -50.141 1.00 34.77 1 MET A N 5
ATOM 6894 C CA . MET A 1 1 ? -22.478 -31.122 -49.203 1.00 34.67 1 MET A CA 5
ATOM 6895 C C . MET A 1 1 ? -22.045 -31.778 -47.903 1.00 34.12 1 MET A C 5
ATOM 6896 O O . MET A 1 1 ? -21.796 -32.983 -47.856 1.00 34.13 1 MET A O 5
ATOM 6912 N N . GLY A 1 2 ? -21.959 -30.983 -46.848 1.00 33.70 2 GLY A N 5
ATOM 6913 C CA . GLY A 1 2 ? -21.390 -31.460 -45.606 1.00 33.20 2 GLY A CA 5
ATOM 6914 C C . GLY A 1 2 ? -19.896 -31.232 -45.587 1.00 32.51 2 GLY A C 5
ATOM 6915 O O . GLY A 1 2 ? -19.188 -31.688 -44.688 1.00 32.38 2 GLY A O 5
ATOM 6919 N N . SER A 1 3 ? -19.426 -30.513 -46.597 1.00 32.14 3 SER A N 5
ATOM 6920 C CA . SER A 1 3 ? -18.014 -30.243 -46.764 1.00 31.53 3 SER A CA 5
ATOM 6921 C C . SER A 1 3 ? -17.670 -28.877 -46.183 1.00 30.66 3 SER A C 5
ATOM 6922 O O . SER A 1 3 ? -17.707 -27.862 -46.883 1.00 30.36 3 SER A O 5
ATOM 6930 N N . SER A 1 4 ? -17.377 -28.849 -44.896 1.00 30.35 4 SER A N 5
ATOM 6931 C CA . SER A 1 4 ? -17.048 -27.608 -44.219 1.00 29.61 4 SER A CA 5
ATOM 6932 C C . SER A 1 4 ? -15.638 -27.154 -44.581 1.00 28.85 4 SER A C 5
ATOM 6933 O O . SER A 1 4 ? -14.707 -27.959 -44.622 1.00 28.81 4 SER A O 5
ATOM 6941 N N . HIS A 1 5 ? -15.491 -25.869 -44.863 1.00 28.34 5 HIS A N 5
ATOM 6942 C CA . HIS A 1 5 ? -14.200 -25.306 -45.237 1.00 27.68 5 HIS A CA 5
ATOM 6943 C C . HIS A 1 5 ? -13.722 -24.356 -44.153 1.00 27.14 5 HIS A C 5
ATOM 6944 O O . HIS A 1 5 ? -14.377 -23.354 -43.866 1.00 26.86 5 HIS A O 5
ATOM 6959 N N . HIS A 1 6 ? -12.592 -24.670 -43.539 1.00 27.11 6 HIS A N 5
ATOM 6960 C CA . HIS A 1 6 ? -12.093 -23.864 -42.435 1.00 26.72 6 HIS A CA 5
ATOM 6961 C C . HIS A 1 6 ? -10.696 -23.334 -42.703 1.00 26.14 6 HIS A C 5
ATOM 6962 O O . HIS A 1 6 ? -9.705 -24.048 -42.546 1.00 26.08 6 HIS A O 5
ATOM 6977 N N . HIS A 1 7 ? -10.626 -22.082 -43.127 1.00 25.80 7 HIS A N 5
ATOM 6978 C CA . HIS A 1 7 ? -9.352 -21.392 -43.228 1.00 25.30 7 HIS A CA 5
ATOM 6979 C C . HIS A 1 7 ? -8.914 -20.933 -41.850 1.00 24.72 7 HIS A C 5
ATOM 6980 O O . HIS A 1 7 ? -9.722 -20.427 -41.068 1.00 24.71 7 HIS A O 5
ATOM 6995 N N . HIS A 1 8 ? -7.645 -21.127 -41.550 1.00 24.34 8 HIS A N 5
ATOM 6996 C CA . HIS A 1 8 ? -7.101 -20.724 -40.267 1.00 23.83 8 HIS A CA 5
ATOM 6997 C C . HIS A 1 8 ? -6.875 -19.224 -40.249 1.00 23.17 8 HIS A C 5
ATOM 6998 O O . HIS A 1 8 ? -6.069 -18.700 -41.022 1.00 23.09 8 HIS A O 5
ATOM 7013 N N . HIS A 1 9 ? -7.606 -18.528 -39.395 1.00 22.79 9 HIS A N 5
ATOM 7014 C CA . HIS A 1 9 ? -7.428 -17.094 -39.259 1.00 22.26 9 HIS A CA 5
ATOM 7015 C C . HIS A 1 9 ? -6.466 -16.810 -38.117 1.00 21.56 9 HIS A C 5
ATOM 7016 O O . HIS A 1 9 ? -6.516 -17.465 -37.076 1.00 21.72 9 HIS A O 5
ATOM 7031 N N . HIS A 1 10 ? -5.576 -15.861 -38.321 1.00 20.90 10 HIS A N 5
ATOM 7032 C CA . HIS A 1 10 ? -4.606 -15.513 -37.301 1.00 20.28 10 HIS A CA 5
ATOM 7033 C C . HIS A 1 10 ? -5.136 -14.368 -36.453 1.00 19.70 10 HIS A C 5
ATOM 7034 O O . HIS A 1 10 ? -5.074 -13.204 -36.857 1.00 19.62 10 HIS A O 5
ATOM 7049 N N . SER A 1 11 ? -5.690 -14.707 -35.299 1.00 19.43 11 SER A N 5
ATOM 7050 C CA . SER A 1 11 ? -6.206 -13.707 -34.384 1.00 19.01 11 SER A CA 5
ATOM 7051 C C . SER A 1 11 ? -5.045 -12.905 -33.810 1.00 18.01 11 SER A C 5
ATOM 7052 O O . SER A 1 11 ? -4.071 -13.476 -33.313 1.00 18.01 11 SER A O 5
ATOM 7060 N N . SER A 1 12 ? -5.137 -11.589 -33.904 1.00 17.26 12 SER A N 5
ATOM 7061 C CA . SER A 1 12 ? -4.050 -10.723 -33.489 1.00 16.34 12 SER A CA 5
ATOM 7062 C C . SER A 1 12 ? -4.467 -9.882 -32.288 1.00 16.15 12 SER A C 5
ATOM 7063 O O . SER A 1 12 ? -5.652 -9.606 -32.088 1.00 16.20 12 SER A O 5
ATOM 7071 N N . GLY A 1 13 ? -3.488 -9.484 -31.491 1.00 16.12 13 GLY A N 5
ATOM 7072 C CA . GLY A 1 13 ? -3.761 -8.690 -30.313 1.00 16.13 13 GLY A CA 5
ATOM 7073 C C . GLY A 1 13 ? -2.641 -8.786 -29.307 1.00 16.30 13 GLY A C 5
ATOM 7074 O O . GLY A 1 13 ? -2.820 -9.317 -28.214 1.00 16.67 13 GLY A O 5
ATOM 7078 N N . ARG A 1 14 ? -1.477 -8.277 -29.678 1.00 16.15 14 ARG A N 5
ATOM 7079 C CA . ARG A 1 14 ? -0.305 -8.350 -28.818 1.00 16.46 14 ARG A CA 5
ATOM 7080 C C . ARG A 1 14 ? -0.180 -7.070 -28.005 1.00 15.51 14 ARG A C 5
ATOM 7081 O O . ARG A 1 14 ? -0.085 -7.102 -26.780 1.00 15.72 14 ARG A O 5
ATOM 7102 N N . GLU A 1 15 ? -0.220 -5.941 -28.696 1.00 14.57 15 GLU A N 5
ATOM 7103 C CA . GLU A 1 15 ? -0.140 -4.639 -28.047 1.00 13.69 15 GLU A CA 5
ATOM 7104 C C . GLU A 1 15 ? -1.539 -4.126 -27.721 1.00 12.97 15 GLU A C 5
ATOM 7105 O O . GLU A 1 15 ? -1.747 -2.933 -27.512 1.00 12.15 15 GLU A O 5
ATOM 7117 N N . ASN A 1 16 ? -2.485 -5.057 -27.630 1.00 13.44 16 ASN A N 5
ATOM 7118 C CA . ASN A 1 16 ? -3.897 -4.725 -27.411 1.00 13.06 16 ASN A CA 5
ATOM 7119 C C . ASN A 1 16 ? -4.159 -4.155 -26.013 1.00 13.07 16 ASN A C 5
ATOM 7120 O O . ASN A 1 16 ? -5.301 -3.866 -25.660 1.00 12.89 16 ASN A O 5
ATOM 7131 N N . LEU A 1 17 ? -3.103 -3.997 -25.224 1.00 13.46 17 LEU A N 5
ATOM 7132 C CA . LEU A 1 17 ? -3.218 -3.422 -23.888 1.00 13.68 17 LEU A CA 5
ATOM 7133 C C . LEU A 1 17 ? -2.475 -2.094 -23.815 1.00 12.77 17 LEU A C 5
ATOM 7134 O O . LEU A 1 17 ? -2.614 -1.342 -22.851 1.00 12.88 17 LEU A O 5
ATOM 7150 N N . TYR A 1 18 ? -1.692 -1.804 -24.841 1.00 12.00 18 TYR A N 5
ATOM 7151 C CA . TYR A 1 18 ? -0.745 -0.706 -24.779 1.00 11.22 18 TYR A CA 5
ATOM 7152 C C . TYR A 1 18 ? -1.058 0.354 -25.826 1.00 10.27 18 TYR A C 5
ATOM 7153 O O . TYR A 1 18 ? -0.831 0.155 -27.019 1.00 9.92 18 TYR A O 5
ATOM 7171 N N . PHE A 1 19 ? -1.599 1.473 -25.369 1.00 10.05 19 PHE A N 5
ATOM 7172 C CA . PHE A 1 19 ? -1.925 2.582 -26.255 1.00 9.38 19 PHE A CA 5
ATOM 7173 C C . PHE A 1 19 ? -0.856 3.674 -26.187 1.00 8.44 19 PHE A C 5
ATOM 7174 O O . PHE A 1 19 ? -0.841 4.585 -27.013 1.00 7.95 19 PHE A O 5
ATOM 7191 N N . GLN A 1 20 ? 0.043 3.558 -25.205 1.00 8.42 20 GLN A N 5
ATOM 7192 C CA . GLN A 1 20 ? 1.160 4.497 -25.037 1.00 7.85 20 GLN A CA 5
ATOM 7193 C C . GLN A 1 20 ? 0.676 5.940 -24.879 1.00 7.07 20 GLN A C 5
ATOM 7194 O O . GLN A 1 20 ? 1.289 6.870 -25.400 1.00 7.05 20 GLN A O 5
ATOM 7208 N N . GLY A 1 21 ? -0.383 6.128 -24.102 1.00 6.73 21 GLY A N 5
ATOM 7209 C CA . GLY A 1 21 ? -0.958 7.452 -23.932 1.00 6.33 21 GLY A CA 5
ATOM 7210 C C . GLY A 1 21 ? -0.215 8.297 -22.912 1.00 5.42 21 GLY A C 5
ATOM 7211 O O . GLY A 1 21 ? -0.815 9.127 -22.231 1.00 5.50 21 GLY A O 5
ATOM 7215 N N . HIS A 1 22 ? 1.092 8.089 -22.807 1.00 4.89 22 HIS A N 5
ATOM 7216 C CA . HIS A 1 22 ? 1.921 8.871 -21.894 1.00 4.23 22 HIS A CA 5
ATOM 7217 C C . HIS A 1 22 ? 2.648 9.976 -22.655 1.00 3.24 22 HIS A C 5
ATOM 7218 O O . HIS A 1 22 ? 3.537 10.638 -22.124 1.00 3.42 22 HIS A O 5
ATOM 7233 N N . MET A 1 23 ? 2.254 10.164 -23.906 1.00 2.70 23 MET A N 5
ATOM 7234 C CA . MET A 1 23 ? 2.789 11.235 -24.734 1.00 2.18 23 MET A CA 5
ATOM 7235 C C . MET A 1 23 ? 1.706 12.277 -24.978 1.00 1.83 23 MET A C 5
ATOM 7236 O O . MET A 1 23 ? 0.531 12.023 -24.702 1.00 2.36 23 MET A O 5
ATOM 7250 N N . CYS A 1 24 ? 2.096 13.441 -25.478 1.00 1.24 24 CYS A N 5
ATOM 7251 C CA . CYS A 1 24 ? 1.137 14.474 -25.851 1.00 0.95 24 CYS A CA 5
ATOM 7252 C C . CYS A 1 24 ? 0.246 13.966 -26.979 1.00 0.84 24 CYS A C 5
ATOM 7253 O O . CYS A 1 24 ? 0.698 13.189 -27.816 1.00 0.77 24 CYS A O 5
ATOM 7261 N N . ILE A 1 25 ? -1.009 14.412 -26.997 1.00 0.89 25 ILE A N 5
ATOM 7262 C CA . ILE A 1 25 ? -2.003 13.927 -27.958 1.00 0.88 25 ILE A CA 5
ATOM 7263 C C . ILE A 1 25 ? -1.476 13.954 -29.402 1.00 0.74 25 ILE A C 5
ATOM 7264 O O . ILE A 1 25 ? -1.578 12.958 -30.130 1.00 0.71 25 ILE A O 5
ATOM 7280 N N . GLN A 1 26 ? -0.881 15.074 -29.798 1.00 0.69 26 GLN A N 5
ATOM 7281 C CA . GLN A 1 26 ? -0.359 15.221 -31.148 1.00 0.64 26 GLN A CA 5
ATOM 7282 C C . GLN A 1 26 ? 0.767 14.225 -31.391 1.00 0.56 26 GLN A C 5
ATOM 7283 O O . GLN A 1 26 ? 0.811 13.566 -32.426 1.00 0.59 26 GLN A O 5
ATOM 7297 N N . LYS A 1 27 ? 1.656 14.102 -30.410 1.00 0.56 27 LYS A N 5
ATOM 7298 C CA . LYS A 1 27 ? 2.802 13.210 -30.519 1.00 0.60 27 LYS A CA 5
ATOM 7299 C C . LYS A 1 27 ? 2.362 11.755 -30.606 1.00 0.58 27 LYS A C 5
ATOM 7300 O O . LYS A 1 27 ? 2.980 10.963 -31.314 1.00 0.58 27 LYS A O 5
ATOM 7319 N N . VAL A 1 28 ? 1.296 11.408 -29.887 1.00 0.62 28 VAL A N 5
ATOM 7320 C CA . VAL A 1 28 ? 0.776 10.045 -29.914 1.00 0.68 28 VAL A CA 5
ATOM 7321 C C . VAL A 1 28 ? 0.391 9.653 -31.333 1.00 0.62 28 VAL A C 5
ATOM 7322 O O . VAL A 1 28 ? 0.902 8.674 -31.869 1.00 0.62 28 VAL A O 5
ATOM 7335 N N . ILE A 1 29 ? -0.472 10.448 -31.955 1.00 0.60 29 ILE A N 5
ATOM 7336 C CA . ILE A 1 29 ? -0.917 10.159 -33.315 1.00 0.57 29 ILE A CA 5
ATOM 7337 C C . ILE A 1 29 ? 0.246 10.287 -34.300 1.00 0.52 29 ILE A C 5
ATOM 7338 O O . ILE A 1 29 ? 0.425 9.443 -35.182 1.00 0.51 29 ILE A O 5
ATOM 7354 N N . GLU A 1 30 ? 1.053 11.327 -34.114 1.00 0.53 30 GLU A N 5
ATOM 7355 C CA . GLU A 1 30 ? 2.177 11.612 -34.999 1.00 0.55 30 GLU A CA 5
ATOM 7356 C C . GLU A 1 30 ? 3.160 10.445 -35.050 1.00 0.55 30 GLU A C 5
ATOM 7357 O O . GLU A 1 30 ? 3.495 9.950 -36.127 1.00 0.58 30 GLU A O 5
ATOM 7369 N N . ASP A 1 31 ? 3.596 9.990 -33.884 1.00 0.57 31 ASP A N 5
ATOM 7370 C CA . ASP A 1 31 ? 4.652 8.985 -33.805 1.00 0.64 31 ASP A CA 5
ATOM 7371 C C . ASP A 1 31 ? 4.126 7.615 -34.209 1.00 0.57 31 ASP A C 5
ATOM 7372 O O . ASP A 1 31 ? 4.857 6.799 -34.770 1.00 0.61 31 ASP A O 5
ATOM 7381 N N . LYS A 1 32 ? 2.849 7.374 -33.938 1.00 0.53 32 LYS A N 5
ATOM 7382 C CA . LYS A 1 32 ? 2.213 6.107 -34.283 1.00 0.55 32 LYS A CA 5
ATOM 7383 C C . LYS A 1 32 ? 2.244 5.855 -35.787 1.00 0.48 32 LYS A C 5
ATOM 7384 O O . LYS A 1 32 ? 2.752 4.827 -36.240 1.00 0.52 32 LYS A O 5
ATOM 7403 N N . LEU A 1 33 ? 1.716 6.796 -36.564 1.00 0.44 33 LEU A N 5
ATOM 7404 C CA . LEU A 1 33 ? 1.689 6.644 -38.014 1.00 0.44 33 LEU A CA 5
ATOM 7405 C C . LEU A 1 33 ? 3.095 6.763 -38.598 1.00 0.46 33 LEU A C 5
ATOM 7406 O O . LEU A 1 33 ? 3.391 6.191 -39.649 1.00 0.51 33 LEU A O 5
ATOM 7422 N N . SER A 1 34 ? 3.968 7.484 -37.903 1.00 0.47 34 SER A N 5
ATOM 7423 C CA . SER A 1 34 ? 5.360 7.588 -38.315 1.00 0.53 34 SER A CA 5
ATOM 7424 C C . SER A 1 34 ? 6.074 6.255 -38.126 1.00 0.54 34 SER A C 5
ATOM 7425 O O . SER A 1 34 ? 6.955 5.902 -38.898 1.00 0.59 34 SER A O 5
ATOM 7433 N N . SER A 1 35 ? 5.695 5.518 -37.095 1.00 0.55 35 SER A N 5
ATOM 7434 C CA . SER A 1 35 ? 6.230 4.185 -36.876 1.00 0.62 35 SER A CA 5
ATOM 7435 C C . SER A 1 35 ? 5.677 3.201 -37.910 1.00 0.59 35 SER A C 5
ATOM 7436 O O . SER A 1 35 ? 6.374 2.286 -38.348 1.00 0.65 35 SER A O 5
ATOM 7444 N N . ALA A 1 36 ? 4.425 3.414 -38.307 1.00 0.54 36 ALA A N 5
ATOM 7445 C CA . ALA A 1 36 ? 3.748 2.519 -39.240 1.00 0.57 36 ALA A CA 5
ATOM 7446 C C . ALA A 1 36 ? 4.274 2.677 -40.665 1.00 0.51 36 ALA A C 5
ATOM 7447 O O . ALA A 1 36 ? 4.703 1.704 -41.285 1.00 0.52 36 ALA A O 5
ATOM 7454 N N . LEU A 1 37 ? 4.248 3.904 -41.179 1.00 0.50 37 LEU A N 5
ATOM 7455 C CA . LEU A 1 37 ? 4.662 4.159 -42.559 1.00 0.53 37 LEU A CA 5
ATOM 7456 C C . LEU A 1 37 ? 6.156 4.449 -42.638 1.00 0.52 37 LEU A C 5
ATOM 7457 O O . LEU A 1 37 ? 6.796 4.172 -43.652 1.00 0.62 37 LEU A O 5
ATOM 7473 N N . LYS A 1 38 ? 6.692 5.012 -41.561 1.00 0.47 38 LYS A N 5
ATOM 7474 C CA . LYS A 1 38 ? 8.122 5.294 -41.439 1.00 0.52 38 LYS A CA 5
ATOM 7475 C C . LYS A 1 38 ? 8.592 6.266 -42.523 1.00 0.47 38 LYS A C 5
ATOM 7476 O O . LYS A 1 38 ? 9.162 5.865 -43.539 1.00 0.54 38 LYS A O 5
ATOM 7495 N N . PRO A 1 39 ? 8.322 7.565 -42.328 1.00 0.46 39 PRO A N 5
ATOM 7496 C CA . PRO A 1 39 ? 8.647 8.600 -43.292 1.00 0.47 39 PRO A CA 5
ATOM 7497 C C . PRO A 1 39 ? 9.987 9.282 -43.021 1.00 0.51 39 PRO A C 5
ATOM 7498 O O . PRO A 1 39 ? 10.524 9.217 -41.913 1.00 0.63 39 PRO A O 5
ATOM 7509 N N . THR A 1 40 ? 10.518 9.933 -44.045 1.00 0.52 40 THR A N 5
ATOM 7510 C CA . THR A 1 40 ? 11.722 10.733 -43.912 1.00 0.61 40 THR A CA 5
ATOM 7511 C C . THR A 1 40 ? 11.341 12.134 -43.455 1.00 0.62 40 THR A C 5
ATOM 7512 O O . THR A 1 40 ? 12.003 12.742 -42.610 1.00 0.73 40 THR A O 5
ATOM 7523 N N . PHE A 1 41 ? 10.244 12.625 -44.016 1.00 0.54 41 PHE A N 5
ATOM 7524 C CA . PHE A 1 41 ? 9.685 13.909 -43.640 1.00 0.55 41 PHE A CA 5
ATOM 7525 C C . PHE A 1 41 ? 8.238 13.724 -43.213 1.00 0.48 41 PHE A C 5
ATOM 7526 O O . PHE A 1 41 ? 7.442 13.110 -43.929 1.00 0.45 41 PHE A O 5
ATOM 7543 N N . LEU A 1 42 ? 7.907 14.236 -42.041 1.00 0.50 42 LEU A N 5
ATOM 7544 C CA . LEU A 1 42 ? 6.568 14.098 -41.495 1.00 0.48 42 LEU A CA 5
ATOM 7545 C C . LEU A 1 42 ? 6.168 15.401 -40.816 1.00 0.54 42 LEU A C 5
ATOM 7546 O O . LEU A 1 42 ? 6.793 15.818 -39.840 1.00 0.64 42 LEU A O 5
ATOM 7562 N N . GLU A 1 43 ? 5.147 16.054 -41.345 1.00 0.57 43 GLU A N 5
ATOM 7563 C CA . GLU A 1 43 ? 4.713 17.338 -40.815 1.00 0.69 43 GLU A CA 5
ATOM 7564 C C . GLU A 1 43 ? 3.211 17.360 -40.571 1.00 0.60 43 GLU A C 5
ATOM 7565 O O . GLU A 1 43 ? 2.428 16.947 -41.424 1.00 0.53 43 GLU A O 5
ATOM 7577 N N . LEU A 1 44 ? 2.820 17.832 -39.394 1.00 0.67 44 LEU A N 5
ATOM 7578 C CA . LEU A 1 44 ? 1.415 18.051 -39.084 1.00 0.65 44 LEU A CA 5
ATOM 7579 C C . LEU A 1 44 ? 1.123 19.542 -39.037 1.00 0.64 44 LEU A C 5
ATOM 7580 O O . LEU A 1 44 ? 1.660 20.263 -38.195 1.00 0.77 44 LEU A O 5
ATOM 7596 N N . VAL A 1 45 ? 0.287 20.005 -39.950 1.00 0.57 45 VAL A N 5
ATOM 7597 C CA . VAL A 1 45 ? -0.108 21.403 -39.967 1.00 0.63 45 VAL A CA 5
ATOM 7598 C C . VAL A 1 45 ? -1.537 21.566 -39.479 1.00 0.60 45 VAL A C 5
ATOM 7599 O O . VAL A 1 45 ? -2.367 20.665 -39.640 1.00 0.56 45 VAL A O 5
ATOM 7612 N N . ASP A 1 46 ? -1.805 22.708 -38.864 1.00 0.76 46 ASP A N 5
ATOM 7613 C CA . ASP A 1 46 ? -3.148 23.033 -38.403 1.00 0.83 46 ASP A CA 5
ATOM 7614 C C . ASP A 1 46 ? -4.089 23.161 -39.589 1.00 0.80 46 ASP A C 5
ATOM 7615 O O . ASP A 1 46 ? -3.875 23.984 -40.480 1.00 0.99 46 ASP A O 5
ATOM 7624 N N . LYS A 1 47 ? -5.114 22.332 -39.605 1.00 0.81 47 LYS A N 5
ATOM 7625 C CA . LYS A 1 47 ? -6.108 22.369 -40.660 1.00 1.03 47 LYS A CA 5
ATOM 7626 C C . LYS A 1 47 ? -7.469 22.649 -40.044 1.00 1.12 47 LYS A C 5
ATOM 7627 O O . LYS A 1 47 ? -8.182 21.726 -39.665 1.00 1.66 47 LYS A O 5
ATOM 7646 N N . SER A 1 48 ? -7.804 23.923 -39.906 1.00 1.40 48 SER A N 5
ATOM 7647 C CA . SER A 1 48 ? -9.034 24.324 -39.239 1.00 1.68 48 SER A CA 5
ATOM 7648 C C . SER A 1 48 ? -10.270 23.773 -39.951 1.00 1.52 48 SER A C 5
ATOM 7649 O O . SER A 1 48 ? -10.675 24.274 -41.00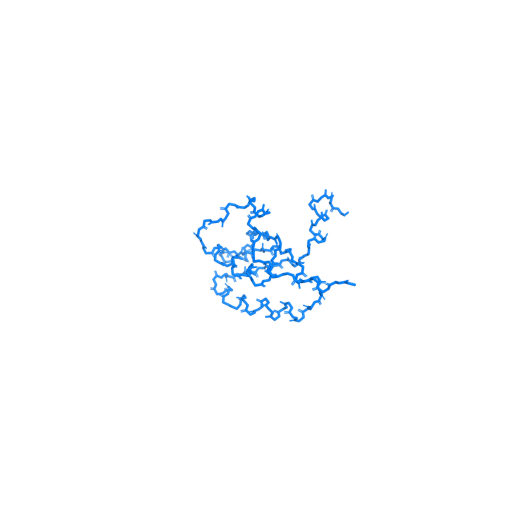3 1.00 1.97 48 SER A O 5
ATOM 7657 N N . CYS A 1 49 ? -10.836 22.715 -39.389 1.00 2.02 49 CYS A N 5
ATOM 7658 C CA . CYS A 1 49 ? -12.091 22.172 -39.875 1.00 2.76 49 CYS A CA 5
ATOM 7659 C C . CYS A 1 49 ? -13.213 22.541 -38.913 1.00 2.78 49 CYS A C 5
ATOM 7660 O O . CYS A 1 49 ? -14.085 23.341 -39.249 1.00 3.32 49 CYS A O 5
ATOM 7668 N N . GLY A 1 50 ? -13.174 21.994 -37.703 1.00 2.67 50 GLY A N 5
ATOM 7669 C CA . GLY A 1 50 ? -14.157 22.367 -36.705 1.00 2.93 50 GLY A CA 5
ATOM 7670 C C . GLY A 1 50 ? -14.342 21.323 -35.622 1.00 2.80 50 GLY A C 5
ATOM 7671 O O . GLY A 1 50 ? -14.248 20.124 -35.888 1.00 3.16 50 GLY A O 5
ATOM 7675 N N . CYS A 1 51 ? -14.587 21.802 -34.403 1.00 2.72 51 CYS A N 5
ATOM 7676 C CA . CYS A 1 51 ? -14.915 20.955 -33.255 1.00 2.86 51 CYS A CA 5
ATOM 7677 C C . CYS A 1 51 ? -13.833 19.916 -32.959 1.00 2.48 51 CYS A C 5
ATOM 7678 O O . CYS A 1 51 ? -13.920 18.770 -33.393 1.00 3.01 51 CYS A O 5
ATOM 7686 N N . GLY A 1 52 ? -12.811 20.323 -32.224 1.00 2.09 52 GLY A N 5
ATOM 7687 C CA . GLY A 1 52 ? -11.782 19.390 -31.819 1.00 2.20 52 GLY A CA 5
ATOM 7688 C C . GLY A 1 52 ? -10.541 19.488 -32.679 1.00 1.68 52 GLY A C 5
ATOM 7689 O O . GLY A 1 52 ? -10.328 20.492 -33.363 1.00 2.26 52 GLY A O 5
ATOM 7693 N N . THR A 1 53 ? -9.725 18.447 -32.650 1.00 1.51 53 THR A N 5
ATOM 7694 C CA . THR A 1 53 ? -8.474 18.441 -33.387 1.00 1.81 53 THR A CA 5
ATOM 7695 C C . THR A 1 53 ? -8.702 18.192 -34.875 1.00 1.47 53 THR A C 5
ATOM 7696 O O . THR A 1 53 ? -9.495 17.330 -35.268 1.00 1.48 53 THR A O 5
ATOM 7707 N N . SER A 1 54 ? -8.026 18.975 -35.699 1.00 1.25 54 SER A N 5
ATOM 7708 C CA . SER A 1 54 ? -8.075 18.808 -37.141 1.00 1.00 54 SER A CA 5
ATOM 7709 C C . SER A 1 54 ? -6.701 19.123 -37.730 1.00 0.82 54 SER A C 5
ATOM 7710 O O . SER A 1 54 ? -6.224 20.257 -37.650 1.00 0.89 54 SER A O 5
ATOM 7718 N N . PHE A 1 55 ? -6.054 18.115 -38.298 1.00 0.67 55 PHE A N 5
ATOM 7719 C CA . PHE A 1 55 ? -4.677 18.261 -38.753 1.00 0.60 55 PHE A CA 5
ATOM 7720 C C . PHE A 1 55 ? -4.494 17.741 -40.169 1.00 0.52 55 PHE A C 5
ATOM 7721 O O . PHE A 1 55 ? -5.160 16.791 -40.589 1.00 0.50 55 PHE A O 5
ATOM 7738 N N . ASP A 1 56 ? -3.589 18.377 -40.894 1.00 0.51 56 ASP A N 5
ATOM 7739 C CA . ASP A 1 56 ? -3.197 17.919 -42.217 1.00 0.52 56 ASP A CA 5
ATOM 7740 C C . ASP A 1 56 ? -1.769 17.394 -42.139 1.00 0.50 56 ASP A C 5
ATOM 7741 O O . ASP A 1 56 ? -0.854 18.130 -41.766 1.00 0.55 56 ASP A O 5
ATOM 7750 N N . ALA A 1 57 ? -1.581 16.125 -42.446 1.00 0.48 57 ALA A N 5
ATOM 7751 C CA . ALA A 1 57 ? -0.273 15.507 -42.309 1.00 0.48 57 ALA A CA 5
ATOM 7752 C C . ALA A 1 57 ? 0.378 15.260 -43.659 1.00 0.44 57 ALA A C 5
ATOM 7753 O O . ALA A 1 57 ? -0.181 14.581 -44.520 1.00 0.46 57 ALA A O 5
ATOM 7760 N N . VAL A 1 58 ? 1.565 15.816 -43.833 1.00 0.42 58 VAL A N 5
ATOM 7761 C CA . VAL A 1 58 ? 2.353 15.569 -45.026 1.00 0.41 58 VAL A CA 5
ATOM 7762 C C . VAL A 1 58 ? 3.325 14.427 -44.757 1.00 0.39 58 VAL A C 5
ATOM 7763 O O . VAL A 1 58 ? 4.254 14.565 -43.960 1.00 0.41 58 VAL A O 5
ATOM 7776 N N . ILE A 1 59 ? 3.096 13.295 -45.408 1.00 0.38 59 ILE A N 5
ATOM 7777 C CA . ILE A 1 59 ? 3.929 12.126 -45.203 1.00 0.40 59 ILE A CA 5
ATOM 7778 C C . ILE A 1 59 ? 4.797 11.864 -46.427 1.00 0.44 59 ILE A C 5
ATOM 7779 O O . ILE A 1 59 ? 4.301 11.613 -47.529 1.00 0.65 59 ILE A O 5
ATOM 7795 N N . VAL A 1 60 ? 6.098 11.980 -46.225 1.00 0.39 60 VAL A N 5
ATOM 7796 C CA . VAL A 1 60 ? 7.079 11.695 -47.255 1.00 0.42 60 VAL A CA 5
ATOM 7797 C C . VAL A 1 60 ? 7.869 10.452 -46.859 1.00 0.40 60 VAL A C 5
ATOM 7798 O O . VAL A 1 60 ? 8.695 10.502 -45.950 1.00 0.44 60 VAL A O 5
ATOM 7811 N N . SER A 1 61 ? 7.602 9.334 -47.518 1.00 0.39 61 SER A N 5
ATOM 7812 C CA . SER A 1 61 ? 8.180 8.063 -47.111 1.00 0.42 61 SER A CA 5
ATOM 7813 C C . SER A 1 61 ? 8.494 7.161 -48.298 1.00 0.42 61 SER A C 5
ATOM 7814 O O . SER A 1 61 ? 7.904 7.296 -49.372 1.00 0.43 61 SER A O 5
ATOM 7822 N N . ASN A 1 62 ? 9.456 6.264 -48.093 1.00 0.51 62 ASN A N 5
ATOM 7823 C CA . ASN A 1 62 ? 9.763 5.213 -49.058 1.00 0.57 62 ASN A CA 5
ATOM 7824 C C . ASN A 1 62 ? 8.608 4.223 -49.164 1.00 0.56 62 ASN A C 5
ATOM 7825 O O . ASN A 1 62 ? 8.484 3.508 -50.146 1.00 0.59 62 ASN A O 5
ATOM 7836 N N . ASN A 1 63 ? 7.744 4.203 -48.157 1.00 0.57 63 ASN A N 5
ATOM 7837 C CA . ASN A 1 63 ? 6.620 3.267 -48.129 1.00 0.66 63 ASN A CA 5
ATOM 7838 C C . ASN A 1 63 ? 5.580 3.622 -49.203 1.00 0.67 63 ASN A C 5
ATOM 7839 O O . ASN A 1 63 ? 4.543 2.976 -49.319 1.00 0.86 63 ASN A O 5
ATOM 7850 N N . PHE A 1 64 ? 5.866 4.652 -49.992 1.00 0.60 64 PHE A N 5
ATOM 7851 C CA . PHE A 1 64 ? 4.957 5.078 -51.045 1.00 0.67 64 PHE A CA 5
ATOM 7852 C C . PHE A 1 64 ? 5.663 5.105 -52.408 1.00 0.60 64 PHE A C 5
ATOM 7853 O O . PHE A 1 64 ? 5.070 5.489 -53.417 1.00 0.65 64 PHE A O 5
ATOM 7870 N N . GLU A 1 65 ? 6.924 4.669 -52.454 1.00 0.58 65 GLU A N 5
ATOM 7871 C CA . GLU A 1 65 ? 7.688 4.725 -53.705 1.00 0.61 65 GLU A CA 5
ATOM 7872 C C . GLU A 1 65 ? 7.244 3.643 -54.684 1.00 0.65 65 GLU A C 5
ATOM 7873 O O . GLU A 1 65 ? 7.630 3.655 -55.852 1.00 0.75 65 GLU A O 5
ATOM 7885 N N . ASP A 1 66 ? 6.416 2.724 -54.210 1.00 0.69 66 ASP A N 5
ATOM 7886 C CA . ASP A 1 66 ? 5.917 1.643 -55.046 1.00 0.84 66 ASP A CA 5
ATOM 7887 C C . ASP A 1 66 ? 4.656 2.088 -55.775 1.00 0.80 66 ASP A C 5
ATOM 7888 O O . ASP A 1 66 ? 4.162 1.396 -56.670 1.00 0.93 66 ASP A O 5
ATOM 7897 N N . LYS A 1 67 ? 4.145 3.252 -55.367 1.00 0.78 67 LYS A N 5
ATOM 7898 C CA . LYS A 1 67 ? 3.023 3.909 -56.033 1.00 0.88 67 LYS A CA 5
ATOM 7899 C C . LYS A 1 67 ? 1.743 3.072 -55.925 1.00 0.78 67 LYS A C 5
ATOM 7900 O O . LYS A 1 67 ? 0.836 3.191 -56.748 1.00 0.86 67 LYS A O 5
ATOM 7919 N N . LYS A 1 68 ? 1.662 2.236 -54.901 1.00 0.83 68 LYS A N 5
ATOM 7920 C CA . LYS A 1 68 ? 0.460 1.451 -54.667 1.00 0.90 68 LYS A CA 5
ATOM 7921 C C . LYS A 1 68 ? -0.440 2.177 -53.675 1.00 0.82 68 LYS A C 5
ATOM 7922 O O . LYS A 1 68 ? -0.340 1.988 -52.460 1.00 0.87 68 LYS A O 5
ATOM 7941 N N . LEU A 1 69 ? -1.321 3.016 -54.203 1.00 0.84 69 LEU A N 5
ATOM 7942 C CA . LEU A 1 69 ? -2.158 3.870 -53.372 1.00 0.91 69 LEU A CA 5
ATOM 7943 C C . LEU A 1 69 ? -3.185 3.048 -52.606 1.00 0.85 69 LEU A C 5
ATOM 7944 O O . LEU A 1 69 ? -3.581 3.412 -51.499 1.00 0.83 69 LEU A O 5
ATOM 7960 N N . LEU A 1 70 ? -3.608 1.933 -53.187 1.00 0.89 70 LEU A N 5
ATOM 7961 C CA . LEU A 1 70 ? -4.544 1.042 -52.515 1.00 0.91 70 LEU A CA 5
ATOM 7962 C C . LEU A 1 70 ? -3.887 0.391 -51.300 1.00 0.79 70 LEU A C 5
ATOM 7963 O O . LEU A 1 70 ? -4.541 0.155 -50.284 1.00 0.80 70 LEU A O 5
ATOM 7979 N N . ASP A 1 71 ? -2.588 0.123 -51.402 1.00 0.72 71 ASP A N 5
ATOM 7980 C CA . ASP A 1 71 ? -1.849 -0.462 -50.290 1.00 0.70 71 ASP A CA 5
ATOM 7981 C C . ASP A 1 71 ? -1.617 0.594 -49.216 1.00 0.63 71 ASP A C 5
ATOM 7982 O O . ASP A 1 71 ? -1.740 0.321 -48.024 1.00 0.63 71 ASP A O 5
ATOM 7991 N N . ARG A 1 72 ? -1.305 1.811 -49.650 1.00 0.67 72 ARG A N 5
ATOM 7992 C CA . ARG A 1 72 ? -1.182 2.941 -48.736 1.00 0.74 72 ARG A CA 5
ATOM 7993 C C . ARG A 1 72 ? -2.506 3.146 -48.000 1.00 0.67 72 ARG A C 5
ATOM 7994 O O . ARG A 1 72 ? -2.532 3.344 -46.787 1.00 0.68 72 ARG A O 5
ATOM 8015 N N . HIS A 1 73 ? -3.598 3.080 -48.752 1.00 0.68 73 HIS A N 5
ATOM 8016 C CA . HIS A 1 73 ? -4.945 3.221 -48.204 1.00 0.71 73 HIS A CA 5
ATOM 8017 C C . HIS A 1 73 ? -5.215 2.175 -47.118 1.00 0.62 73 HIS A C 5
ATOM 8018 O O . HIS A 1 73 ? -5.552 2.525 -45.989 1.00 0.62 73 HIS A O 5
ATOM 8033 N N . ARG A 1 74 ? -5.036 0.901 -47.460 1.00 0.60 74 ARG A N 5
ATOM 8034 C CA . ARG A 1 74 ? -5.352 -0.196 -46.544 1.00 0.59 74 ARG A CA 5
ATOM 8035 C C . ARG A 1 74 ? -4.508 -0.131 -45.266 1.00 0.51 74 ARG A C 5
ATOM 8036 O O . ARG A 1 74 ? -5.022 -0.348 -44.169 1.00 0.52 74 ARG A O 5
ATOM 8057 N N . LEU A 1 75 ? -3.223 0.182 -45.404 1.00 0.47 75 LEU A N 5
ATOM 8058 C CA . LEU A 1 75 ? -2.330 0.266 -44.250 1.00 0.46 75 LEU A CA 5
ATOM 8059 C C . LEU A 1 75 ? -2.759 1.390 -43.315 1.00 0.42 75 LEU A C 5
ATOM 8060 O O . LEU A 1 75 ? -2.931 1.181 -42.108 1.00 0.42 75 LEU A O 5
ATOM 8076 N N . VAL A 1 76 ? -2.953 2.576 -43.885 1.00 0.45 76 VAL A N 5
ATOM 8077 C CA . VAL A 1 76 ? -3.370 3.740 -43.115 1.00 0.50 76 VAL A CA 5
ATOM 8078 C C . VAL A 1 76 ? -4.666 3.459 -42.362 1.00 0.48 76 VAL A C 5
ATOM 8079 O O . VAL A 1 76 ? -4.771 3.747 -41.175 1.00 0.50 76 VAL A O 5
ATOM 8092 N N . ASN A 1 77 ? -5.634 2.862 -43.046 1.00 0.48 77 ASN A N 5
ATOM 8093 C CA . ASN A 1 77 ? -6.928 2.570 -42.434 1.00 0.53 77 ASN A CA 5
ATOM 8094 C C . ASN A 1 77 ? -6.791 1.565 -41.294 1.00 0.49 77 ASN A C 5
ATOM 8095 O O . ASN A 1 77 ? -7.547 1.615 -40.326 1.00 0.54 77 ASN A O 5
ATOM 8106 N N . THR A 1 78 ? -5.820 0.666 -41.408 1.00 0.45 78 THR A N 5
ATOM 8107 C CA . THR A 1 78 ? -5.617 -0.369 -40.401 1.00 0.50 78 THR A CA 5
ATOM 8108 C C . THR A 1 78 ? -5.179 0.232 -39.062 1.00 0.46 78 THR A C 5
ATOM 8109 O O . THR A 1 78 ? -5.751 -0.083 -38.019 1.00 0.50 78 THR A O 5
ATOM 8120 N N . ILE A 1 79 ? -4.175 1.103 -39.093 1.00 0.44 79 ILE A N 5
ATOM 8121 C CA . ILE A 1 79 ? -3.684 1.723 -37.860 1.00 0.45 79 ILE A CA 5
ATOM 8122 C C . ILE A 1 79 ? -4.600 2.872 -37.430 1.00 0.45 79 ILE A C 5
ATOM 8123 O O . ILE A 1 79 ? -5.003 2.974 -36.260 1.00 0.50 79 ILE A O 5
ATOM 8139 N N . LEU A 1 80 ? -4.962 3.716 -38.384 1.00 0.45 80 LEU A N 5
ATOM 8140 C CA . LEU A 1 80 ? -5.752 4.896 -38.084 1.00 0.52 80 LEU A CA 5
ATOM 8141 C C . LEU A 1 80 ? -7.199 4.540 -37.768 1.00 0.56 80 LEU A C 5
ATOM 8142 O O . LEU A 1 80 ? -7.976 5.408 -37.390 1.00 0.63 80 LEU A O 5
ATOM 8158 N N . LYS A 1 81 ? -7.560 3.269 -37.915 1.00 0.57 81 LYS A N 5
ATOM 8159 C CA . LYS A 1 81 ? -8.862 2.791 -37.466 1.00 0.68 81 LYS A CA 5
ATOM 8160 C C . LYS A 1 81 ? -9.124 3.243 -36.028 1.00 0.68 81 LYS A C 5
ATOM 8161 O O . LYS A 1 81 ? -10.053 4.007 -35.770 1.00 0.72 81 LYS A O 5
ATOM 8180 N N . GLU A 1 82 ? -8.317 2.770 -35.096 1.00 0.69 82 GLU A N 5
ATOM 8181 C CA . GLU A 1 82 ? -8.425 3.207 -33.714 1.00 0.73 82 GLU A CA 5
ATOM 8182 C C . GLU A 1 82 ? -7.851 4.612 -33.551 1.00 0.67 82 GLU A C 5
ATOM 8183 O O . GLU A 1 82 ? -8.376 5.432 -32.803 1.00 0.68 82 GLU A O 5
ATOM 8195 N N . GLU A 1 83 ? -6.769 4.873 -34.275 1.00 0.64 83 GLU A N 5
ATOM 8196 C CA . GLU A 1 83 ? -6.021 6.124 -34.162 1.00 0.64 83 GLU A CA 5
ATOM 8197 C C . GLU A 1 83 ? -6.911 7.358 -34.324 1.00 0.55 83 GLU A C 5
ATOM 8198 O O . GLU A 1 83 ? -6.946 8.239 -33.458 1.00 0.58 83 GLU A O 5
ATOM 8210 N N . LEU A 1 84 ? -7.618 7.391 -35.443 1.00 0.49 84 LEU A N 5
ATOM 8211 C CA . LEU A 1 84 ? -8.481 8.516 -35.827 1.00 0.48 84 LEU A CA 5
ATOM 8212 C C . LEU A 1 84 ? -9.443 8.945 -34.724 1.00 0.52 84 LEU A C 5
ATOM 8213 O O . LEU A 1 84 ? -9.811 10.111 -34.673 1.00 0.58 84 LEU A O 5
ATOM 8229 N N . GLN A 1 85 ? -9.875 8.013 -33.871 1.00 0.57 85 GLN A N 5
ATOM 8230 C CA . GLN A 1 85 ? -10.865 8.319 -32.827 1.00 0.67 85 GLN A CA 5
ATOM 8231 C C . GLN A 1 85 ? -10.458 9.547 -32.003 1.00 0.70 85 GLN A C 5
ATOM 8232 O O . GLN A 1 85 ? -11.311 10.252 -31.458 1.00 0.81 85 GLN A O 5
ATOM 8246 N N . ASN A 1 86 ? -9.155 9.796 -31.918 1.00 0.64 86 ASN A N 5
ATOM 8247 C CA . ASN A 1 86 ? -8.632 10.915 -31.138 1.00 0.71 86 ASN A CA 5
ATOM 8248 C C . ASN A 1 86 ? -8.798 12.237 -31.883 1.00 0.67 86 ASN A C 5
ATOM 8249 O O . ASN A 1 86 ? -8.871 13.302 -31.270 1.00 0.77 86 ASN A O 5
ATOM 8260 N N . ILE A 1 87 ? -8.874 12.158 -33.202 1.00 0.61 87 ILE A N 5
ATOM 8261 C CA . ILE A 1 87 ? -8.953 13.341 -34.046 1.00 0.62 87 ILE A CA 5
ATOM 8262 C C . ILE A 1 87 ? -10.385 13.522 -34.533 1.00 0.67 87 ILE A C 5
ATOM 8263 O O . ILE A 1 87 ? -11.157 12.565 -34.559 1.00 0.77 87 ILE A O 5
ATOM 8279 N N . HIS A 1 88 ? -10.752 14.736 -34.898 1.00 0.71 88 HIS A N 5
ATOM 8280 C CA . HIS A 1 88 ? -12.082 14.976 -35.435 1.00 0.80 88 HIS A CA 5
ATOM 8281 C C . HIS A 1 88 ? -12.034 15.020 -36.956 1.00 0.76 88 HIS A C 5
ATOM 8282 O O . HIS A 1 88 ? -12.949 14.554 -37.631 1.00 0.89 88 HIS A O 5
ATOM 8297 N N . ALA A 1 89 ? -10.960 15.580 -37.489 1.00 0.69 89 ALA A N 5
ATOM 8298 C CA . ALA A 1 89 ? -10.783 15.657 -38.931 1.00 0.68 89 ALA A CA 5
ATOM 8299 C C . ALA A 1 89 ? -9.309 15.566 -39.297 1.00 0.62 89 ALA A C 5
ATOM 8300 O O . ALA A 1 89 ? -8.578 16.553 -39.228 1.00 0.73 89 ALA A O 5
ATOM 8307 N N . PHE A 1 90 ? -8.868 14.370 -39.648 1.00 0.52 90 PHE A N 5
ATOM 8308 C CA . PHE A 1 90 ? -7.488 14.164 -40.060 1.00 0.47 90 PHE A CA 5
ATOM 8309 C C . PHE A 1 90 ? -7.381 14.078 -41.580 1.00 0.48 90 PHE A C 5
ATOM 8310 O O . PHE A 1 90 ? -8.195 13.426 -42.236 1.00 0.63 90 PHE A O 5
ATOM 8327 N N . SER A 1 91 ? -6.385 14.749 -42.129 1.00 0.44 91 SER A N 5
ATOM 8328 C CA . SER A 1 91 ? -6.119 14.717 -43.558 1.00 0.48 91 SER A CA 5
ATOM 8329 C C . SER A 1 91 ? -4.668 14.303 -43.787 1.00 0.45 91 SER A C 5
ATOM 8330 O O . SER A 1 91 ? -3.821 14.524 -42.923 1.00 0.52 91 SER A O 5
ATOM 8338 N N . MET A 1 92 ? -4.378 13.688 -44.929 1.00 0.48 92 MET A N 5
ATOM 8339 C CA . MET A 1 92 ? -3.026 13.216 -45.202 1.00 0.48 92 MET A CA 5
ATOM 8340 C C . MET A 1 92 ? -2.660 13.387 -46.675 1.00 0.53 92 MET A C 5
ATOM 8341 O O . MET A 1 92 ? -3.453 13.089 -47.571 1.00 0.62 92 MET A O 5
ATOM 8355 N N . LYS A 1 93 ? -1.457 13.898 -46.913 1.00 0.52 93 LYS A N 5
ATOM 8356 C CA . LYS A 1 93 ? -0.917 14.013 -48.263 1.00 0.59 93 LYS A CA 5
ATOM 8357 C C . LYS A 1 93 ? 0.334 13.162 -48.380 1.00 0.49 93 LYS A C 5
ATOM 8358 O O . LYS A 1 93 ? 1.373 13.484 -47.802 1.00 0.42 93 LYS A O 5
ATOM 8377 N N . CYS A 1 94 ? 0.231 12.077 -49.120 1.00 0.56 94 CYS A N 5
ATOM 8378 C CA . CYS A 1 94 ? 1.344 11.147 -49.248 1.00 0.54 94 CYS A CA 5
ATOM 8379 C C . CYS A 1 94 ? 2.208 11.471 -50.462 1.00 0.52 94 CYS A C 5
ATOM 8380 O O . CYS A 1 94 ? 1.706 11.680 -51.566 1.00 0.64 94 CYS A O 5
ATOM 8388 N N . HIS A 1 95 ? 3.512 11.538 -50.235 1.00 0.44 95 HIS A N 5
ATOM 8389 C CA . HIS A 1 95 ? 4.474 11.799 -51.296 1.00 0.50 95 HIS A CA 5
ATOM 8390 C C . HIS A 1 95 ? 5.747 11.003 -51.052 1.00 0.44 95 HIS A C 5
ATOM 8391 O O . HIS A 1 95 ? 5.952 10.456 -49.969 1.00 0.44 95 HIS A O 5
ATOM 8406 N N . THR A 1 96 ? 6.596 10.936 -52.061 1.00 0.46 96 THR A N 5
ATOM 8407 C CA . THR A 1 96 ? 7.878 10.271 -51.934 1.00 0.49 96 THR A CA 5
ATOM 8408 C C . THR A 1 96 ? 8.985 11.303 -51.751 1.00 0.46 96 THR A C 5
ATOM 8409 O O . THR A 1 96 ? 8.800 12.474 -52.088 1.00 0.47 96 THR A O 5
ATOM 8420 N N . PRO A 1 97 ? 10.143 10.895 -51.201 1.00 0.47 97 PRO A N 5
ATOM 8421 C CA . PRO A 1 97 ? 11.307 11.780 -51.080 1.00 0.48 97 PRO A CA 5
ATOM 8422 C C . PRO A 1 97 ? 11.751 12.294 -52.443 1.00 0.52 97 PRO A C 5
ATOM 8423 O O . PRO A 1 97 ? 12.279 13.395 -52.565 1.00 0.54 97 PRO A O 5
ATOM 8434 N N . LEU A 1 98 ? 11.506 11.483 -53.470 1.00 0.60 98 LEU A N 5
ATOM 8435 C CA . LEU A 1 98 ? 11.815 11.859 -54.839 1.00 0.71 98 LEU A CA 5
ATOM 8436 C C . LEU A 1 98 ? 10.884 12.982 -55.289 1.00 0.66 98 LEU A C 5
ATOM 8437 O O . LEU A 1 98 ? 11.326 13.967 -55.873 1.00 0.71 98 LEU A O 5
ATOM 8453 N N . GLU A 1 99 ? 9.594 12.831 -54.998 1.00 0.65 99 GLU A N 5
ATOM 8454 C CA . GLU A 1 99 ? 8.606 13.854 -55.327 1.00 0.72 99 GLU A CA 5
ATOM 8455 C C . GLU A 1 99 ? 8.923 15.153 -54.589 1.00 0.64 99 GLU A C 5
ATOM 8456 O O . GLU A 1 99 ? 8.858 16.241 -55.162 1.00 0.71 99 GLU A O 5
ATOM 8468 N N . TYR A 1 100 ? 9.289 15.019 -53.318 1.00 0.57 100 TYR A N 5
ATOM 8469 C CA . TYR A 1 100 ? 9.662 16.164 -52.499 1.00 0.63 100 TYR A CA 5
ATOM 8470 C C . TYR A 1 100 ? 10.930 16.819 -53.044 1.00 0.66 100 TYR A C 5
ATOM 8471 O O . TYR A 1 100 ? 11.095 18.037 -52.959 1.00 0.76 100 TYR A O 5
ATOM 8489 N N . ASP A 1 101 ? 11.809 16.002 -53.619 1.00 0.66 101 ASP A N 5
ATOM 8490 C CA . ASP A 1 101 ? 13.081 16.472 -54.167 1.00 0.78 101 ASP A CA 5
ATOM 8491 C C . ASP A 1 101 ? 12.861 17.514 -55.264 1.00 0.81 101 ASP A C 5
ATOM 8492 O O . ASP A 1 101 ? 13.621 18.475 -55.381 1.00 0.93 101 ASP A O 5
ATOM 8501 N N . LYS A 1 102 ? 11.810 17.331 -56.061 1.00 0.75 102 LYS A N 5
ATOM 8502 C CA . LYS A 1 102 ? 11.470 18.307 -57.091 1.00 0.84 102 LYS A CA 5
ATOM 8503 C C . LYS A 1 102 ? 11.099 19.641 -56.460 1.00 0.89 102 LYS A C 5
ATOM 8504 O O . LYS A 1 102 ? 11.562 20.688 -56.898 1.00 1.05 102 LYS A O 5
ATOM 8523 N N . LEU A 1 103 ? 10.289 19.587 -55.411 1.00 0.83 103 LEU A N 5
ATOM 8524 C CA . LEU A 1 103 ? 9.792 20.792 -54.753 1.00 0.97 103 LEU A CA 5
ATOM 8525 C C . LEU A 1 103 ? 10.941 21.599 -54.151 1.00 1.12 103 LEU A C 5
ATOM 8526 O O . LEU A 1 103 ? 11.084 22.795 -54.418 1.00 1.31 103 LEU A O 5
ATOM 8542 N N . LYS A 1 104 ? 11.774 20.923 -53.368 1.00 1.09 104 LYS A N 5
ATOM 8543 C CA . LYS A 1 104 ? 12.894 21.565 -52.680 1.00 1.27 104 LYS A CA 5
ATOM 8544 C C . LYS A 1 104 ? 13.970 22.030 -53.661 1.00 1.37 104 LYS A C 5
ATOM 8545 O O . LYS A 1 104 ? 14.802 22.874 -53.322 1.00 1.56 104 LYS A O 5
ATOM 8564 N N . SER A 1 105 ? 13.951 21.478 -54.869 1.00 1.32 105 SER A N 5
ATOM 8565 C CA . SER A 1 105 ? 14.922 21.838 -55.899 1.00 1.51 105 SER A CA 5
ATOM 8566 C C . SER A 1 105 ? 14.806 23.317 -56.270 1.00 1.66 105 SER A C 5
ATOM 8567 O O . SER A 1 105 ? 15.772 23.932 -56.719 1.00 1.77 105 SER A O 5
ATOM 8575 N N . LYS A 1 106 ? 13.624 23.881 -56.081 1.00 1.79 106 LYS A N 5
ATOM 8576 C CA . LYS A 1 106 ? 13.413 25.300 -56.332 1.00 2.10 106 LYS A CA 5
ATOM 8577 C C . LYS A 1 106 ? 13.016 26.014 -55.052 1.00 2.28 106 LYS A C 5
ATOM 8578 O O . LYS A 1 106 ? 13.451 27.138 -54.790 1.00 2.61 106 LYS A O 5
ATOM 8597 N N . GLY A 1 107 ? 12.190 25.358 -54.259 1.00 2.51 107 GLY A N 5
ATOM 8598 C CA . GLY A 1 107 ? 11.763 25.922 -52.998 1.00 2.97 107 GLY A CA 5
ATOM 8599 C C . GLY A 1 107 ? 10.344 26.433 -53.067 1.00 3.39 107 GLY A C 5
ATOM 8600 O O . GLY A 1 107 ? 10.058 27.555 -52.653 1.00 3.92 107 GLY A O 5
ATOM 8604 N N . SER A 1 108 ? 9.460 25.609 -53.605 1.00 3.41 108 SER A N 5
ATOM 8605 C CA . SER A 1 108 ? 8.061 25.967 -53.747 1.00 4.00 108 SER A CA 5
ATOM 8606 C C . SER A 1 108 ? 7.282 25.508 -52.518 1.00 4.47 108 SER A C 5
ATOM 8607 O O . SER A 1 108 ? 6.968 26.361 -51.657 1.00 4.98 108 SER A O 5
ATOM 8616 N N . MET A 1 1 ? -15.291 10.102 -51.581 1.00 34.77 1 MET A N 6
ATOM 8617 C CA . MET A 1 1 ? -14.745 10.251 -52.949 1.00 34.67 1 MET A CA 6
ATOM 8618 C C . MET A 1 1 ? -14.784 11.709 -53.383 1.00 34.12 1 MET A C 6
ATOM 8619 O O . MET A 1 1 ? -15.788 12.395 -53.204 1.00 34.13 1 MET A O 6
ATOM 8635 N N . GLY A 1 2 ? -13.678 12.177 -53.939 1.00 33.70 2 GLY A N 6
ATOM 8636 C CA . GLY A 1 2 ? -13.601 13.537 -54.426 1.00 33.20 2 GLY A CA 6
ATOM 8637 C C . GLY A 1 2 ? -12.171 13.935 -54.706 1.00 32.51 2 GLY A C 6
ATOM 8638 O O . GLY A 1 2 ? -11.245 13.221 -54.317 1.00 32.38 2 GLY A O 6
ATOM 8642 N N . SER A 1 3 ? -11.977 15.057 -55.380 1.00 32.14 3 SER A N 6
ATOM 8643 C CA . SER A 1 3 ? -10.640 15.530 -55.690 1.00 31.53 3 SER A CA 6
ATOM 8644 C C . SER A 1 3 ? -9.992 16.111 -54.435 1.00 30.66 3 SER A C 6
ATOM 8645 O O . SER A 1 3 ? -10.145 17.293 -54.125 1.00 30.36 3 SER A O 6
ATOM 8653 N N . SER A 1 4 ? -9.300 15.260 -53.695 1.00 30.35 4 SER A N 6
ATOM 8654 C CA . SER A 1 4 ? -8.699 15.659 -52.435 1.00 29.61 4 SER A CA 6
ATOM 8655 C C . SER A 1 4 ? -7.334 16.302 -52.660 1.00 28.85 4 SER A C 6
ATOM 8656 O O . SER A 1 4 ? -6.314 15.618 -52.733 1.00 28.81 4 SER A O 6
ATOM 8664 N N . HIS A 1 5 ? -7.324 17.621 -52.799 1.00 28.34 5 HIS A N 6
ATOM 8665 C CA . HIS A 1 5 ? -6.084 18.356 -53.006 1.00 27.68 5 HIS A CA 6
ATOM 8666 C C . HIS A 1 5 ? -5.552 18.887 -51.682 1.00 27.14 5 HIS A C 6
ATOM 8667 O O . HIS A 1 5 ? -6.068 18.549 -50.617 1.00 26.86 5 HIS A O 6
ATOM 8682 N N . HIS A 1 6 ? -4.514 19.705 -51.751 1.00 27.11 6 HIS A N 6
ATOM 8683 C CA . HIS A 1 6 ? -3.947 20.307 -50.557 1.00 26.72 6 HIS A CA 6
ATOM 8684 C C . HIS A 1 6 ? -3.929 21.823 -50.705 1.00 26.14 6 HIS A C 6
ATOM 8685 O O . HIS A 1 6 ? -4.332 22.550 -49.794 1.00 26.08 6 HIS A O 6
ATOM 8700 N N . HIS A 1 7 ? -3.446 22.274 -51.867 1.00 25.80 7 HIS A N 6
ATOM 8701 C CA . HIS A 1 7 ? -3.372 23.694 -52.237 1.00 25.30 7 HIS A CA 6
ATOM 8702 C C . HIS A 1 7 ? -2.330 24.441 -51.404 1.00 24.72 7 HIS A C 6
ATOM 8703 O O . HIS A 1 7 ? -1.455 25.110 -51.950 1.00 24.71 7 HIS A O 6
ATOM 8718 N N . HIS A 1 8 ? -2.434 24.324 -50.087 1.00 24.34 8 HIS A N 6
ATOM 8719 C CA . HIS A 1 8 ? -1.471 24.939 -49.185 1.00 23.83 8 HIS A CA 6
ATOM 8720 C C . HIS A 1 8 ? -0.107 24.301 -49.408 1.00 23.17 8 HIS A C 6
ATOM 8721 O O . HIS A 1 8 ? -0.002 23.077 -49.518 1.00 23.09 8 HIS A O 6
ATOM 8736 N N . HIS A 1 9 ? 0.922 25.129 -49.478 1.00 22.79 9 HIS A N 6
ATOM 8737 C CA . HIS A 1 9 ? 2.232 24.684 -49.942 1.00 22.26 9 HIS A CA 6
ATOM 8738 C C . HIS A 1 9 ? 3.053 24.055 -48.821 1.00 21.56 9 HIS A C 6
ATOM 8739 O O . HIS A 1 9 ? 3.129 22.832 -48.708 1.00 21.72 9 HIS A O 6
ATOM 8754 N N . HIS A 1 10 ? 3.652 24.893 -47.990 1.00 20.90 10 HIS A N 6
ATOM 8755 C CA . HIS A 1 10 ? 4.588 24.433 -46.975 1.00 20.28 10 HIS A CA 6
ATOM 8756 C C . HIS A 1 10 ? 4.437 25.262 -45.709 1.00 19.70 10 HIS A C 6
ATOM 8757 O O . HIS A 1 10 ? 4.366 26.491 -45.770 1.00 19.62 10 HIS A O 6
ATOM 8772 N N . SER A 1 11 ? 4.379 24.588 -44.574 1.00 19.43 11 SER A N 6
ATOM 8773 C CA . SER A 1 11 ? 4.195 25.254 -43.296 1.00 19.01 11 SER A CA 6
ATOM 8774 C C . SER A 1 11 ? 5.510 25.280 -42.523 1.00 18.01 11 SER A C 6
ATOM 8775 O O . SER A 1 11 ? 6.582 25.090 -43.099 1.00 18.01 11 SER A O 6
ATOM 8783 N N . SER A 1 12 ? 5.439 25.539 -41.226 1.00 17.26 12 SER A N 6
ATOM 8784 C CA . SER A 1 12 ? 6.625 25.507 -40.393 1.00 16.34 12 SER A CA 6
ATOM 8785 C C . SER A 1 12 ? 6.733 24.168 -39.663 1.00 16.15 12 SER A C 6
ATOM 8786 O O . SER A 1 12 ? 6.530 24.083 -38.452 1.00 16.20 12 SER A O 6
ATOM 8794 N N . GLY A 1 13 ? 7.036 23.121 -40.420 1.00 16.12 13 GLY A N 6
ATOM 8795 C CA . GLY A 1 13 ? 7.205 21.795 -39.852 1.00 16.13 13 GLY A CA 6
ATOM 8796 C C . GLY A 1 13 ? 8.617 21.302 -40.064 1.00 16.30 13 GLY A C 6
ATOM 8797 O O . GLY A 1 13 ? 8.892 20.105 -40.049 1.00 16.67 13 GLY A O 6
ATOM 8801 N N . ARG A 1 14 ? 9.507 22.258 -40.236 1.00 16.15 14 ARG A N 6
ATOM 8802 C CA . ARG A 1 14 ? 10.905 22.002 -40.555 1.00 16.46 14 ARG A CA 6
ATOM 8803 C C . ARG A 1 14 ? 11.637 21.335 -39.388 1.00 15.51 14 ARG A C 6
ATOM 8804 O O . ARG A 1 14 ? 12.543 20.530 -39.589 1.00 15.72 14 ARG A O 6
ATOM 8825 N N . GLU A 1 15 ? 11.231 21.669 -38.171 1.00 14.57 15 GLU A N 6
ATOM 8826 C CA . GLU A 1 15 ? 11.937 21.222 -36.979 1.00 13.69 15 GLU A CA 6
ATOM 8827 C C . GLU A 1 15 ? 10.967 20.597 -35.985 1.00 12.97 15 GLU A C 6
ATOM 8828 O O . GLU A 1 15 ? 11.316 20.335 -34.833 1.00 12.15 15 GLU A O 6
ATOM 8840 N N . ASN A 1 16 ? 9.753 20.329 -36.448 1.00 13.44 16 ASN A N 6
ATOM 8841 C CA . ASN A 1 16 ? 8.687 19.851 -35.572 1.00 13.06 16 ASN A CA 6
ATOM 8842 C C . ASN A 1 16 ? 8.918 18.399 -35.163 1.00 13.07 16 ASN A C 6
ATOM 8843 O O . ASN A 1 16 ? 8.214 17.871 -34.309 1.00 12.89 16 ASN A O 6
ATOM 8854 N N . LEU A 1 17 ? 9.933 17.773 -35.750 1.00 13.46 17 LEU A N 6
ATOM 8855 C CA . LEU A 1 17 ? 10.202 16.350 -35.536 1.00 13.68 17 LEU A CA 6
ATOM 8856 C C . LEU A 1 17 ? 10.757 16.078 -34.134 1.00 12.77 17 LEU A C 6
ATOM 8857 O O . LEU A 1 17 ? 11.025 14.930 -33.778 1.00 12.88 17 LEU A O 6
ATOM 8873 N N . TYR A 1 18 ? 10.936 17.129 -33.350 1.00 12.00 18 TYR A N 6
ATOM 8874 C CA . TYR A 1 18 ? 11.413 16.987 -31.982 1.00 11.22 18 TYR A CA 6
ATOM 8875 C C . TYR A 1 18 ? 10.244 17.002 -31.006 1.00 10.27 18 TYR A C 6
ATOM 8876 O O . TYR A 1 18 ? 9.371 17.864 -31.080 1.00 9.92 18 TYR A O 6
ATOM 8894 N N . PHE A 1 19 ? 10.234 16.038 -30.096 1.00 10.05 19 PHE A N 6
ATOM 8895 C CA . PHE A 1 19 ? 9.120 15.866 -29.170 1.00 9.38 19 PHE A CA 6
ATOM 8896 C C . PHE A 1 19 ? 9.357 16.676 -27.903 1.00 8.44 19 PHE A C 6
ATOM 8897 O O . PHE A 1 19 ? 8.413 17.116 -27.245 1.00 7.95 19 PHE A O 6
ATOM 8914 N N . GLN A 1 20 ? 10.635 16.833 -27.559 1.00 8.42 20 GLN A N 6
ATOM 8915 C CA . GLN A 1 20 ? 11.054 17.632 -26.404 1.00 7.85 20 GLN A CA 6
ATOM 8916 C C . GLN A 1 20 ? 10.594 16.989 -25.096 1.00 7.07 20 GLN A C 6
ATOM 8917 O O . GLN A 1 20 ? 10.525 17.645 -24.058 1.00 7.05 20 GLN A O 6
ATOM 8931 N N . GLY A 1 21 ? 10.284 15.698 -25.153 1.00 6.73 21 GLY A N 6
ATOM 8932 C CA . GLY A 1 21 ? 9.856 14.979 -23.967 1.00 6.33 21 GLY A CA 6
ATOM 8933 C C . GLY A 1 21 ? 8.379 15.159 -23.672 1.00 5.42 21 GLY A C 6
ATOM 8934 O O . GLY A 1 21 ? 7.854 14.576 -22.726 1.00 5.50 21 GLY A O 6
ATOM 8938 N N . HIS A 1 22 ? 7.706 15.966 -24.479 1.00 4.89 22 HIS A N 6
ATOM 8939 C CA . HIS A 1 22 ? 6.290 16.240 -24.273 1.00 4.23 22 HIS A CA 6
ATOM 8940 C C . HIS A 1 22 ? 5.442 15.333 -25.149 1.00 3.24 22 HIS A C 6
ATOM 8941 O O . HIS A 1 22 ? 5.388 15.508 -26.368 1.00 3.42 22 HIS A O 6
ATOM 8956 N N . MET A 1 23 ? 4.781 14.363 -24.529 1.00 2.70 23 MET A N 6
ATOM 8957 C CA . MET A 1 23 ? 3.944 13.423 -25.266 1.00 2.18 23 MET A CA 6
ATOM 8958 C C . MET A 1 23 ? 2.586 14.046 -25.595 1.00 1.83 23 MET A C 6
ATOM 8959 O O . MET A 1 23 ? 1.541 13.620 -25.099 1.00 2.36 23 MET A O 6
ATOM 8973 N N . CYS A 1 24 ? 2.620 15.072 -26.431 1.00 1.24 24 CYS A N 6
ATOM 8974 C CA . CYS A 1 24 ? 1.414 15.766 -26.857 1.00 0.95 24 CYS A CA 6
ATOM 8975 C C . CYS A 1 24 ? 0.575 14.859 -27.754 1.00 0.84 24 CYS A C 6
ATOM 8976 O O . CYS A 1 24 ? 1.110 13.938 -28.380 1.00 0.77 24 CYS A O 6
ATOM 8984 N N . ILE A 1 25 ? -0.729 15.123 -27.822 1.00 0.89 25 ILE A N 6
ATOM 8985 C CA . ILE A 1 25 ? -1.636 14.306 -28.625 1.00 0.88 25 ILE A CA 6
ATOM 8986 C C . ILE A 1 25 ? -1.171 14.246 -30.083 1.00 0.74 25 ILE A C 6
ATOM 8987 O O . ILE A 1 25 ? -1.281 13.206 -30.732 1.00 0.71 25 ILE A O 6
ATOM 9003 N N . GLN A 1 26 ? -0.614 15.352 -30.574 1.00 0.69 26 GLN A N 6
ATOM 9004 C CA . GLN A 1 26 ? -0.038 15.399 -31.914 1.00 0.64 26 GLN A CA 6
ATOM 9005 C C . GLN A 1 26 ? 0.978 14.276 -32.106 1.00 0.56 26 GLN A C 6
ATOM 9006 O O . GLN A 1 26 ? 0.908 13.522 -33.072 1.00 0.59 26 GLN A O 6
ATOM 9020 N N . LYS A 1 27 ? 1.897 14.157 -31.159 1.00 0.56 27 LYS A N 6
ATOM 9021 C CA . LYS A 1 27 ? 2.997 13.208 -31.269 1.00 0.60 27 LYS A CA 6
ATOM 9022 C C . LYS A 1 27 ? 2.532 11.769 -31.110 1.00 0.58 27 LYS A C 6
ATOM 9023 O O . LYS A 1 27 ? 3.186 10.850 -31.589 1.00 0.58 27 LYS A O 6
ATOM 9042 N N . VAL A 1 28 ? 1.405 11.571 -30.441 1.00 0.62 28 VAL A N 6
ATOM 9043 C CA . VAL A 1 28 ? 0.836 10.237 -30.307 1.00 0.68 28 VAL A CA 6
ATOM 9044 C C . VAL A 1 28 ? 0.361 9.736 -31.671 1.00 0.62 28 VAL A C 6
ATOM 9045 O O . VAL A 1 28 ? 0.732 8.639 -32.117 1.00 0.62 28 VAL A O 6
ATOM 9058 N N . ILE A 1 29 ? -0.448 10.559 -32.331 1.00 0.60 29 ILE A N 6
ATOM 9059 C CA . ILE A 1 29 ? -0.918 10.275 -33.683 1.00 0.57 29 ILE A CA 6
ATOM 9060 C C . ILE A 1 29 ? 0.271 10.164 -34.634 1.00 0.52 29 ILE A C 6
ATOM 9061 O O . ILE A 1 29 ? 0.396 9.201 -35.394 1.00 0.51 29 ILE A O 6
ATOM 9077 N N . GLU A 1 30 ? 1.153 11.149 -34.548 1.00 0.53 30 GLU A N 6
ATOM 9078 C CA . GLU A 1 30 ? 2.327 11.234 -35.403 1.00 0.55 30 GLU A CA 6
ATOM 9079 C C . GLU A 1 30 ? 3.180 9.971 -35.294 1.00 0.55 30 GLU A C 6
ATOM 9080 O O . GLU A 1 30 ? 3.539 9.370 -36.304 1.00 0.58 30 GLU A O 6
ATOM 9092 N N . ASP A 1 31 ? 3.476 9.568 -34.061 1.00 0.57 31 ASP A N 6
ATOM 9093 C CA . ASP A 1 31 ? 4.321 8.401 -33.803 1.00 0.64 31 ASP A CA 6
ATOM 9094 C C . ASP A 1 31 ? 3.773 7.149 -34.471 1.00 0.57 31 ASP A C 6
ATOM 9095 O O . ASP A 1 31 ? 4.497 6.450 -35.183 1.00 0.61 31 ASP A O 6
ATOM 9104 N N . LYS A 1 32 ? 2.493 6.869 -34.252 1.00 0.53 32 LYS A N 6
ATOM 9105 C CA . LYS A 1 32 ? 1.898 5.641 -34.767 1.00 0.55 32 LYS A CA 6
ATOM 9106 C C . LYS A 1 32 ? 1.905 5.586 -36.294 1.00 0.48 32 LYS A C 6
ATOM 9107 O O . LYS A 1 32 ? 2.300 4.572 -36.871 1.00 0.52 32 LYS A O 6
ATOM 9126 N N . LEU A 1 33 ? 1.496 6.663 -36.953 1.00 0.44 33 LEU A N 6
ATOM 9127 C CA . LEU A 1 33 ? 1.478 6.669 -38.413 1.00 0.44 33 LEU A CA 6
ATOM 9128 C C . LEU A 1 33 ? 2.898 6.718 -38.974 1.00 0.46 33 LEU A C 6
ATOM 9129 O O . LEU A 1 33 ? 3.167 6.200 -40.059 1.00 0.51 33 LEU A O 6
ATOM 9145 N N . SER A 1 34 ? 3.811 7.319 -38.218 1.00 0.47 34 SER A N 6
ATOM 9146 C CA . SER A 1 34 ? 5.209 7.379 -38.611 1.00 0.53 34 SER A CA 6
ATOM 9147 C C . SER A 1 34 ? 5.835 5.991 -38.538 1.00 0.54 34 SER A C 6
ATOM 9148 O O . SER A 1 34 ? 6.649 5.622 -39.377 1.00 0.59 34 SER A O 6
ATOM 9156 N N . SER A 1 35 ? 5.434 5.216 -37.543 1.00 0.55 35 SER A N 6
ATOM 9157 C CA . SER A 1 35 ? 5.943 3.862 -37.384 1.00 0.62 35 SER A CA 6
ATOM 9158 C C . SER A 1 35 ? 5.385 2.932 -38.461 1.00 0.59 35 SER A C 6
ATOM 9159 O O . SER A 1 35 ? 6.027 1.955 -38.845 1.00 0.65 35 SER A O 6
ATOM 9167 N N . ALA A 1 36 ? 4.194 3.251 -38.955 1.00 0.54 36 ALA A N 6
ATOM 9168 C CA . ALA A 1 36 ? 3.513 2.397 -39.921 1.00 0.57 36 ALA A CA 6
ATOM 9169 C C . ALA A 1 36 ? 4.050 2.594 -41.338 1.00 0.51 36 ALA A C 6
ATOM 9170 O O . ALA A 1 36 ? 4.465 1.636 -41.988 1.00 0.52 36 ALA A O 6
ATOM 9177 N N . LEU A 1 37 ? 4.043 3.835 -41.815 1.00 0.50 37 LEU A N 6
ATOM 9178 C CA . LEU A 1 37 ? 4.482 4.123 -43.180 1.00 0.53 37 LEU A CA 6
ATOM 9179 C C . LEU A 1 37 ? 5.983 4.389 -43.217 1.00 0.52 37 LEU A C 6
ATOM 9180 O O . LEU A 1 37 ? 6.631 4.182 -44.243 1.00 0.62 37 LEU A O 6
ATOM 9196 N N . LYS A 1 38 ? 6.514 4.839 -42.084 1.00 0.47 38 LYS A N 6
ATOM 9197 C CA . LYS A 1 38 ? 7.945 5.098 -41.919 1.00 0.52 38 LYS A CA 6
ATOM 9198 C C . LYS A 1 38 ? 8.440 6.149 -42.915 1.00 0.47 38 LYS A C 6
ATOM 9199 O O . LYS A 1 38 ? 9.045 5.827 -43.940 1.00 0.54 38 LYS A O 6
ATOM 9218 N N . PRO A 1 39 ? 8.166 7.429 -42.626 1.00 0.46 39 PRO A N 6
ATOM 9219 C CA . PRO A 1 39 ? 8.531 8.534 -43.492 1.00 0.47 39 PRO A CA 6
ATOM 9220 C C . PRO A 1 39 ? 9.881 9.152 -43.140 1.00 0.51 39 PRO A C 6
ATOM 9221 O O . PRO A 1 39 ? 10.369 9.029 -42.015 1.00 0.63 39 PRO A O 6
ATOM 9232 N N . THR A 1 40 ? 10.478 9.823 -44.111 1.00 0.52 40 THR A N 6
ATOM 9233 C CA . THR A 1 40 ? 11.711 10.548 -43.887 1.00 0.61 40 THR A CA 6
ATOM 9234 C C . THR A 1 40 ? 11.400 11.974 -43.452 1.00 0.62 40 THR A C 6
ATOM 9235 O O . THR A 1 40 ? 12.173 12.600 -42.724 1.00 0.73 40 THR A O 6
ATOM 9246 N N . PHE A 1 41 ? 10.249 12.472 -43.891 1.00 0.54 41 PHE A N 6
ATOM 9247 C CA . PHE A 1 41 ? 9.806 13.807 -43.523 1.00 0.55 41 PHE A CA 6
ATOM 9248 C C . PHE A 1 41 ? 8.315 13.797 -43.210 1.00 0.48 41 PHE A C 6
ATOM 9249 O O . PHE A 1 41 ? 7.534 13.122 -43.885 1.00 0.45 41 PHE A O 6
ATOM 9266 N N . LEU A 1 42 ? 7.933 14.533 -42.176 1.00 0.50 42 LEU A N 6
ATOM 9267 C CA . LEU A 1 42 ? 6.540 14.633 -41.773 1.00 0.48 42 LEU A CA 6
ATOM 9268 C C . LEU A 1 42 ? 6.250 16.060 -41.317 1.00 0.54 42 LEU A C 6
ATOM 9269 O O . LEU A 1 42 ? 6.837 16.538 -40.344 1.00 0.64 42 LEU A O 6
ATOM 9285 N N . GLU A 1 43 ? 5.372 16.743 -42.031 1.00 0.57 43 GLU A N 6
ATOM 9286 C CA . GLU A 1 43 ? 4.987 18.096 -41.657 1.00 0.69 43 GLU A CA 6
ATOM 9287 C C . GLU A 1 43 ? 3.521 18.135 -41.259 1.00 0.60 43 GLU A C 6
ATOM 9288 O O . GLU A 1 43 ? 2.653 17.655 -41.990 1.00 0.53 43 GLU A O 6
ATOM 9300 N N . LEU A 1 44 ? 3.258 18.687 -40.085 1.00 0.67 44 LEU A N 6
ATOM 9301 C CA . LEU A 1 44 ? 1.903 18.795 -39.576 1.00 0.65 44 LEU A CA 6
ATOM 9302 C C . LEU A 1 44 ? 1.356 20.191 -39.830 1.00 0.64 44 LEU A C 6
ATOM 9303 O O . LEU A 1 44 ? 1.867 21.180 -39.305 1.00 0.77 44 LEU A O 6
ATOM 9319 N N . VAL A 1 45 ? 0.323 20.255 -40.648 1.00 0.57 45 VAL A N 6
ATOM 9320 C CA . VAL A 1 45 ? -0.327 21.508 -40.981 1.00 0.63 45 VAL A CA 6
ATOM 9321 C C . VAL A 1 45 ? -1.639 21.617 -40.209 1.00 0.60 45 VAL A C 6
ATOM 9322 O O . VAL A 1 45 ? -2.294 20.608 -39.940 1.00 0.56 45 VAL A O 6
ATOM 9335 N N . ASP A 1 46 ? -2.001 22.829 -39.829 1.00 0.76 46 ASP A N 6
ATOM 9336 C CA . ASP A 1 46 ? -3.248 23.061 -39.117 1.00 0.83 46 ASP A CA 6
ATOM 9337 C C . ASP A 1 46 ? -4.430 22.836 -40.056 1.00 0.80 46 ASP A C 6
ATOM 9338 O O . ASP A 1 46 ? -4.457 23.367 -41.168 1.00 0.99 46 ASP A O 6
ATOM 9347 N N . LYS A 1 47 ? -5.393 22.041 -39.613 1.00 0.81 47 LYS A N 6
ATOM 9348 C CA . LYS A 1 47 ? -6.569 21.749 -40.419 1.00 1.03 47 LYS A CA 6
ATOM 9349 C C . LYS A 1 47 ? -7.475 22.971 -40.482 1.00 1.12 47 LYS A C 6
ATOM 9350 O O . LYS A 1 47 ? -8.154 23.208 -41.483 1.00 1.66 47 LYS A O 6
ATOM 9369 N N . SER A 1 48 ? -7.465 23.742 -39.406 1.00 1.40 48 SER A N 6
ATOM 9370 C CA . SER A 1 48 ? -8.300 24.921 -39.285 1.00 1.68 48 SER A CA 6
ATOM 9371 C C . SER A 1 48 ? -7.917 25.674 -38.018 1.00 1.52 48 SER A C 6
ATOM 9372 O O . SER A 1 48 ? -8.321 25.299 -36.913 1.00 1.97 48 SER A O 6
ATOM 9380 N N . CYS A 1 49 ? -7.106 26.713 -38.187 1.00 2.02 49 CYS A N 6
ATOM 9381 C CA . CYS A 1 49 ? -6.656 27.529 -37.071 1.00 2.76 49 CYS A CA 6
ATOM 9382 C C . CYS A 1 49 ? -7.841 28.051 -36.272 1.00 2.78 49 CYS A C 6
ATOM 9383 O O . CYS A 1 49 ? -8.634 28.865 -36.758 1.00 3.32 49 CYS A O 6
ATOM 9391 N N . GLY A 1 50 ? -7.972 27.535 -35.064 1.00 2.67 50 GLY A N 6
ATOM 9392 C CA . GLY A 1 50 ? -9.084 27.888 -34.216 1.00 2.93 50 GLY A CA 6
ATOM 9393 C C . GLY A 1 50 ? -9.555 26.702 -33.404 1.00 2.80 50 GLY A C 6
ATOM 9394 O O . GLY A 1 50 ? -10.031 26.860 -32.279 1.00 3.16 50 GLY A O 6
ATOM 9398 N N . CYS A 1 51 ? -9.415 25.512 -33.974 1.00 2.72 51 CYS A N 6
ATOM 9399 C CA . CYS A 1 51 ? -9.798 24.286 -33.290 1.00 2.86 51 CYS A CA 6
ATOM 9400 C C . CYS A 1 51 ? -8.677 23.255 -33.381 1.00 2.48 51 CYS A C 6
ATOM 9401 O O . CYS A 1 51 ? -8.464 22.642 -34.430 1.00 3.01 51 CYS A O 6
ATOM 9409 N N . GLY A 1 52 ? -7.964 23.061 -32.278 1.00 2.09 52 GLY A N 6
ATOM 9410 C CA . GLY A 1 52 ? -6.850 22.130 -32.262 1.00 2.20 52 GLY A CA 6
ATOM 9411 C C . GLY A 1 52 ? -7.297 20.703 -32.023 1.00 1.68 52 GLY A C 6
ATOM 9412 O O . GLY A 1 52 ? -6.818 20.034 -31.107 1.00 2.26 52 GLY A O 6
ATOM 9416 N N . THR A 1 53 ? -8.223 20.240 -32.847 1.00 1.51 53 THR A N 6
ATOM 9417 C CA . THR A 1 53 ? -8.757 18.895 -32.719 1.00 1.81 53 THR A CA 6
ATOM 9418 C C . THR A 1 53 ? -8.638 18.138 -34.045 1.00 1.47 53 THR A C 6
ATOM 9419 O O . THR A 1 53 ? -8.993 16.965 -34.145 1.00 1.48 53 THR A O 6
ATOM 9430 N N . SER A 1 54 ? -8.116 18.809 -35.061 1.00 1.25 54 SER A N 6
ATOM 9431 C CA . SER A 1 54 ? -7.955 18.202 -36.372 1.00 1.00 54 SER A CA 6
ATOM 9432 C C . SER A 1 54 ? -6.604 18.577 -36.965 1.00 0.82 54 SER A C 6
ATOM 9433 O O . SER A 1 54 ? -6.173 19.725 -36.856 1.00 0.89 54 SER A O 6
ATOM 9441 N N . PHE A 1 55 ? -5.935 17.613 -37.587 1.00 0.67 55 PHE A N 6
ATOM 9442 C CA . PHE A 1 55 ? -4.594 17.840 -38.105 1.00 0.60 55 PHE A CA 6
ATOM 9443 C C . PHE A 1 55 ? -4.479 17.428 -39.567 1.00 0.52 55 PHE A C 6
ATOM 9444 O O . PHE A 1 55 ? -5.212 16.557 -40.047 1.00 0.50 55 PHE A O 6
ATOM 9461 N N . ASP A 1 56 ? -3.565 18.076 -40.266 1.00 0.51 56 ASP A N 6
ATOM 9462 C CA . ASP A 1 56 ? -3.230 17.731 -41.637 1.00 0.52 56 ASP A CA 6
ATOM 9463 C C . ASP A 1 56 ? -1.798 17.208 -41.661 1.00 0.50 56 ASP A C 6
ATOM 9464 O O . ASP A 1 56 ? -0.923 17.789 -41.029 1.00 0.55 56 ASP A O 6
ATOM 9473 N N . ALA A 1 57 ? -1.556 16.108 -42.348 1.00 0.48 57 ALA A N 6
ATOM 9474 C CA . ALA A 1 57 ? -0.238 15.496 -42.316 1.00 0.48 57 ALA A CA 6
ATOM 9475 C C . ALA A 1 57 ? 0.343 15.301 -43.706 1.00 0.44 57 ALA A C 6
ATOM 9476 O O . ALA A 1 57 ? -0.241 14.619 -44.556 1.00 0.46 57 ALA A O 6
ATOM 9483 N N . VAL A 1 58 ? 1.496 15.908 -43.931 1.00 0.42 58 VAL A N 6
ATOM 9484 C CA . VAL A 1 58 ? 2.256 15.663 -45.140 1.00 0.41 58 VAL A CA 6
ATOM 9485 C C . VAL A 1 58 ? 3.256 14.542 -44.879 1.00 0.39 58 VAL A C 6
ATOM 9486 O O . VAL A 1 58 ? 4.212 14.714 -44.119 1.00 0.41 58 VAL A O 6
ATOM 9499 N N . ILE A 1 59 ? 3.027 13.398 -45.500 1.00 0.38 59 ILE A N 6
ATOM 9500 C CA . ILE A 1 59 ? 3.870 12.237 -45.280 1.00 0.40 59 ILE A CA 6
ATOM 9501 C C . ILE A 1 59 ? 4.785 12.007 -46.473 1.00 0.44 59 ILE A C 6
ATOM 9502 O O . ILE A 1 59 ? 4.323 11.838 -47.599 1.00 0.65 59 ILE A O 6
ATOM 9518 N N . VAL A 1 60 ? 6.083 12.038 -46.216 1.00 0.39 60 VAL A N 6
ATOM 9519 C CA . VAL A 1 60 ? 7.079 11.822 -47.253 1.00 0.42 60 VAL A CA 6
ATOM 9520 C C . VAL A 1 60 ? 7.879 10.552 -46.966 1.00 0.40 60 VAL A C 6
ATOM 9521 O O . VAL A 1 60 ? 8.702 10.532 -46.045 1.00 0.44 60 VAL A O 6
ATOM 9534 N N . SER A 1 61 ? 7.625 9.496 -47.738 1.00 0.39 61 SER A N 6
ATOM 9535 C CA . SER A 1 61 ? 8.311 8.220 -47.546 1.00 0.42 61 SER A CA 6
ATOM 9536 C C . SER A 1 61 ? 8.371 7.428 -48.850 1.00 0.42 61 SER A C 6
ATOM 9537 O O . SER A 1 61 ? 7.530 7.602 -49.736 1.00 0.43 61 SER A O 6
ATOM 9545 N N . ASN A 1 62 ? 9.382 6.578 -48.971 1.00 0.51 62 ASN A N 6
ATOM 9546 C CA . ASN A 1 62 ? 9.507 5.683 -50.118 1.00 0.57 62 ASN A CA 6
ATOM 9547 C C . ASN A 1 62 ? 8.407 4.630 -50.145 1.00 0.56 62 ASN A C 6
ATOM 9548 O O . ASN A 1 62 ? 8.155 4.027 -51.173 1.00 0.59 62 ASN A O 6
ATOM 9559 N N . ASN A 1 63 ? 7.758 4.387 -49.013 1.00 0.57 63 ASN A N 6
ATOM 9560 C CA . ASN A 1 63 ? 6.716 3.358 -48.939 1.00 0.66 63 ASN A CA 6
ATOM 9561 C C . ASN A 1 63 ? 5.655 3.550 -50.036 1.00 0.67 63 ASN A C 6
ATOM 9562 O O . ASN A 1 63 ? 5.023 2.590 -50.473 1.00 0.86 63 ASN A O 6
ATOM 9573 N N . PHE A 1 64 ? 5.500 4.785 -50.508 1.00 0.60 64 PHE A N 6
ATOM 9574 C CA . PHE A 1 64 ? 4.448 5.110 -51.466 1.00 0.67 64 PHE A CA 6
ATOM 9575 C C . PHE A 1 64 ? 4.968 5.192 -52.915 1.00 0.60 64 PHE A C 6
ATOM 9576 O O . PHE A 1 64 ? 4.184 5.415 -53.842 1.00 0.65 64 PHE A O 6
ATOM 9593 N N . GLU A 1 65 ? 6.272 4.995 -53.134 1.00 0.58 65 GLU A N 6
ATOM 9594 C CA . GLU A 1 65 ? 6.818 5.087 -54.501 1.00 0.61 65 GLU A CA 6
ATOM 9595 C C . GLU A 1 65 ? 6.418 3.887 -55.348 1.00 0.65 65 GLU A C 6
ATOM 9596 O O . GLU A 1 65 ? 6.502 3.926 -56.574 1.00 0.75 65 GLU A O 6
ATOM 9608 N N . ASP A 1 66 ? 5.951 2.833 -54.694 1.00 0.69 66 ASP A N 6
ATOM 9609 C CA . ASP A 1 66 ? 5.570 1.610 -55.389 1.00 0.84 66 ASP A CA 6
ATOM 9610 C C . ASP A 1 66 ? 4.180 1.759 -56.000 1.00 0.80 66 ASP A C 6
ATOM 9611 O O . ASP A 1 66 ? 3.620 0.808 -56.550 1.00 0.93 66 ASP A O 6
ATOM 9620 N N . LYS A 1 67 ? 3.633 2.974 -55.889 1.00 0.78 67 LYS A N 6
ATOM 9621 C CA . LYS A 1 67 ? 2.324 3.316 -56.449 1.00 0.88 67 LYS A CA 6
ATOM 9622 C C . LYS A 1 67 ? 1.225 2.483 -55.803 1.00 0.78 67 LYS A C 6
ATOM 9623 O O . LYS A 1 67 ? 0.171 2.252 -56.398 1.00 0.86 67 LYS A O 6
ATOM 9642 N N . LYS A 1 68 ? 1.470 2.055 -54.573 1.00 0.83 68 LYS A N 6
ATOM 9643 C CA . LYS A 1 68 ? 0.534 1.201 -53.864 1.00 0.90 68 LYS A CA 6
ATOM 9644 C C . LYS A 1 68 ? -0.562 2.005 -53.188 1.00 0.82 68 LYS A C 6
ATOM 9645 O O . LYS A 1 68 ? -0.378 2.539 -52.094 1.00 0.87 68 LYS A O 6
ATOM 9664 N N . LEU A 1 69 ? -1.699 2.083 -53.853 1.00 0.84 69 LEU A N 6
ATOM 9665 C CA . LEU A 1 69 ? -2.867 2.735 -53.292 1.00 0.91 69 LEU A CA 6
ATOM 9666 C C . LEU A 1 69 ? -3.461 1.840 -52.213 1.00 0.85 69 LEU A C 6
ATOM 9667 O O . LEU A 1 69 ? -3.798 2.303 -51.124 1.00 0.83 69 LEU A O 6
ATOM 9683 N N . LEU A 1 70 ? -3.553 0.546 -52.513 1.00 0.89 70 LEU A N 6
ATOM 9684 C CA . LEU A 1 70 ? -4.142 -0.411 -51.584 1.00 0.91 70 LEU A CA 6
ATOM 9685 C C . LEU A 1 70 ? -3.273 -0.590 -50.337 1.00 0.79 70 LEU A C 6
ATOM 9686 O O . LEU A 1 70 ? -3.797 -0.793 -49.243 1.00 0.80 70 LEU A O 6
ATOM 9702 N N . ASP A 1 71 ? -1.952 -0.489 -50.492 1.00 0.72 71 ASP A N 6
ATOM 9703 C CA . ASP A 1 71 ? -1.048 -0.589 -49.346 1.00 0.70 71 ASP A CA 6
ATOM 9704 C C . ASP A 1 71 ? -1.251 0.604 -48.426 1.00 0.63 71 ASP A C 6
ATOM 9705 O O . ASP A 1 71 ? -1.466 0.445 -47.225 1.00 0.63 71 ASP A O 6
ATOM 9714 N N . ARG A 1 72 ? -1.225 1.795 -49.012 1.00 0.67 72 ARG A N 6
ATOM 9715 C CA . ARG A 1 72 ? -1.480 3.027 -48.276 1.00 0.74 72 ARG A CA 6
ATOM 9716 C C . ARG A 1 72 ? -2.856 2.954 -47.616 1.00 0.67 72 ARG A C 6
ATOM 9717 O O . ARG A 1 72 ? -3.024 3.310 -46.450 1.00 0.68 72 ARG A O 6
ATOM 9738 N N . HIS A 1 73 ? -3.830 2.468 -48.372 1.00 0.68 73 HIS A N 6
ATOM 9739 C CA . HIS A 1 73 ? -5.203 2.342 -47.900 1.00 0.71 73 HIS A CA 6
ATOM 9740 C C . HIS A 1 73 ? -5.304 1.401 -46.697 1.00 0.62 73 HIS A C 6
ATOM 9741 O O . HIS A 1 73 ? -5.887 1.759 -45.673 1.00 0.62 73 HIS A O 6
ATOM 9756 N N . ARG A 1 74 ? -4.736 0.206 -46.819 1.00 0.60 74 ARG A N 6
ATOM 9757 C CA . ARG A 1 74 ? -4.881 -0.806 -45.779 1.00 0.59 74 ARG A CA 6
ATOM 9758 C C . ARG A 1 74 ? -4.046 -0.459 -44.545 1.00 0.51 74 ARG A C 6
ATOM 9759 O O . ARG A 1 74 ? -4.475 -0.704 -43.418 1.00 0.52 74 ARG A O 6
ATOM 9780 N N . LEU A 1 75 ? -2.871 0.130 -44.754 1.00 0.47 75 LEU A N 6
ATOM 9781 C CA . LEU A 1 75 ? -2.021 0.551 -43.641 1.00 0.46 75 LEU A CA 6
ATOM 9782 C C . LEU A 1 75 ? -2.699 1.640 -42.826 1.00 0.42 75 LEU A C 6
ATOM 9783 O O . LEU A 1 75 ? -2.795 1.544 -41.601 1.00 0.42 75 LEU A O 6
ATOM 9799 N N . VAL A 1 76 ? -3.182 2.668 -43.514 1.00 0.45 76 VAL A N 6
ATOM 9800 C CA . VAL A 1 76 ? -3.854 3.778 -42.854 1.00 0.50 76 VAL A CA 6
ATOM 9801 C C . VAL A 1 76 ? -5.065 3.292 -42.066 1.00 0.48 76 VAL A C 6
ATOM 9802 O O . VAL A 1 76 ? -5.224 3.633 -40.904 1.00 0.50 76 VAL A O 6
ATOM 9815 N N . ASN A 1 77 ? -5.894 2.466 -42.684 1.00 0.48 77 ASN A N 6
ATOM 9816 C CA . ASN A 1 77 ? -7.100 1.979 -42.021 1.00 0.53 77 ASN A CA 6
ATOM 9817 C C . ASN A 1 77 ? -6.768 1.154 -40.780 1.00 0.49 77 ASN A C 6
ATOM 9818 O O . ASN A 1 77 ? -7.445 1.270 -39.762 1.00 0.54 77 ASN A O 6
ATOM 9829 N N . THR A 1 78 ? -5.710 0.355 -40.854 1.00 0.45 78 THR A N 6
ATOM 9830 C CA . THR A 1 78 ? -5.330 -0.517 -39.747 1.00 0.50 78 THR A CA 6
ATOM 9831 C C . THR A 1 78 ? -4.990 0.276 -38.480 1.00 0.46 78 THR A C 6
ATOM 9832 O O . THR A 1 78 ? -5.607 0.081 -37.431 1.00 0.50 78 THR A O 6
ATOM 9843 N N . ILE A 1 79 ? -4.018 1.174 -38.582 1.00 0.44 79 ILE A N 6
ATOM 9844 C CA . ILE A 1 79 ? -3.546 1.916 -37.414 1.00 0.45 79 ILE A CA 6
ATOM 9845 C C . ILE A 1 79 ? -4.468 3.094 -37.110 1.00 0.45 79 ILE A C 6
ATOM 9846 O O . ILE A 1 79 ? -4.883 3.311 -35.963 1.00 0.50 79 ILE A O 6
ATOM 9862 N N . LEU A 1 80 ? -4.819 3.836 -38.149 1.00 0.45 80 LEU A N 6
ATOM 9863 C CA . LEU A 1 80 ? -5.606 5.041 -37.977 1.00 0.52 80 LEU A CA 6
ATOM 9864 C C . LEU A 1 80 ? -7.061 4.718 -37.672 1.00 0.56 80 LEU A C 6
ATOM 9865 O O . LEU A 1 80 ? -7.842 5.619 -37.399 1.00 0.63 80 LEU A O 6
ATOM 9881 N N . LYS A 1 81 ? -7.428 3.436 -37.714 1.00 0.57 81 LYS A N 6
ATOM 9882 C CA . LYS A 1 81 ? -8.730 3.013 -37.210 1.00 0.68 81 LYS A CA 6
ATOM 9883 C C . LYS A 1 81 ? -8.953 3.584 -35.814 1.00 0.68 81 LYS A C 6
ATOM 9884 O O . LYS A 1 81 ? -9.846 4.398 -35.602 1.00 0.72 81 LYS A O 6
ATOM 9903 N N . GLU A 1 82 ? -8.120 3.169 -34.876 1.00 0.69 82 GLU A N 6
ATOM 9904 C CA . GLU A 1 82 ? -8.212 3.644 -33.506 1.00 0.73 82 GLU A CA 6
ATOM 9905 C C . GLU A 1 82 ? -7.671 5.068 -33.401 1.00 0.67 82 GLU A C 6
ATOM 9906 O O . GLU A 1 82 ? -8.109 5.857 -32.568 1.00 0.68 82 GLU A O 6
ATOM 9918 N N . GLU A 1 83 ? -6.713 5.381 -34.263 1.00 0.64 83 GLU A N 6
ATOM 9919 C CA . GLU A 1 83 ? -6.082 6.696 -34.278 1.00 0.64 83 GLU A CA 6
ATOM 9920 C C . GLU A 1 83 ? -7.101 7.817 -34.462 1.00 0.55 83 GLU A C 6
ATOM 9921 O O . GLU A 1 83 ? -7.195 8.737 -33.642 1.00 0.58 83 GLU A O 6
ATOM 9933 N N . LEU A 1 84 ? -7.870 7.710 -35.539 1.00 0.49 84 LEU A N 6
ATOM 9934 C CA . LEU A 1 84 ? -8.885 8.702 -35.911 1.00 0.48 84 LEU A CA 6
ATOM 9935 C C . LEU A 1 84 ? -9.816 9.048 -34.758 1.00 0.52 84 LEU A C 6
ATOM 9936 O O . LEU A 1 84 ? -10.327 10.161 -34.697 1.00 0.58 84 LEU A O 6
ATOM 9952 N N . GLN A 1 85 ? -10.060 8.093 -33.864 1.00 0.57 85 GLN A N 6
ATOM 9953 C CA . GLN A 1 85 ? -10.992 8.299 -32.756 1.00 0.67 85 GLN A CA 6
ATOM 9954 C C . GLN A 1 85 ? -10.645 9.567 -31.970 1.00 0.70 85 GLN A C 6
ATOM 9955 O O . GLN A 1 85 ? -11.526 10.243 -31.437 1.00 0.81 85 GLN A O 6
ATOM 9969 N N . ASN A 1 86 ? -9.360 9.900 -31.932 1.00 0.64 86 ASN A N 6
ATOM 9970 C CA . ASN A 1 86 ? -8.879 11.034 -31.149 1.00 0.71 86 ASN A CA 6
ATOM 9971 C C . ASN A 1 86 ? -8.730 12.286 -32.014 1.00 0.67 86 ASN A C 6
ATOM 9972 O O . ASN A 1 86 ? -8.254 13.324 -31.548 1.00 0.77 86 ASN A O 6
ATOM 9983 N N . ILE A 1 87 ? -9.151 12.192 -33.271 1.00 0.61 87 ILE A N 6
ATOM 9984 C CA . ILE A 1 87 ? -9.042 13.307 -34.205 1.00 0.62 87 ILE A CA 6
ATOM 9985 C C . ILE A 1 87 ? -10.414 13.664 -34.764 1.00 0.67 87 ILE A C 6
ATOM 9986 O O . ILE A 1 87 ? -11.192 12.782 -35.124 1.00 0.77 87 ILE A O 6
ATOM 10002 N N . HIS A 1 88 ? -10.707 14.950 -34.841 1.00 0.71 88 HIS A N 6
ATOM 10003 C CA . HIS A 1 88 ? -11.983 15.408 -35.380 1.00 0.80 88 HIS A CA 6
ATOM 10004 C C . HIS A 1 88 ? -12.008 15.235 -36.894 1.00 0.76 88 HIS A C 6
ATOM 10005 O O . HIS A 1 88 ? -13.030 14.864 -37.472 1.00 0.89 88 HIS A O 6
ATOM 10020 N N . ALA A 1 89 ? -10.875 15.504 -37.526 1.00 0.69 89 ALA A N 6
ATOM 10021 C CA . ALA A 1 89 ? -10.741 15.363 -38.969 1.00 0.68 89 ALA A CA 6
ATOM 10022 C C . ALA A 1 89 ? -9.272 15.309 -39.363 1.00 0.62 89 ALA A C 6
ATOM 10023 O O . ALA A 1 89 ? -8.587 16.332 -39.379 1.00 0.73 89 ALA A O 6
ATOM 10030 N N . PHE A 1 90 ? -8.782 14.114 -39.640 1.00 0.52 90 PHE A N 6
ATOM 10031 C CA . PHE A 1 90 ? -7.405 13.945 -40.072 1.00 0.47 90 PHE A CA 6
ATOM 10032 C C . PHE A 1 90 ? -7.330 13.917 -41.595 1.00 0.48 90 PHE A C 6
ATOM 10033 O O . PHE A 1 90 ? -8.198 13.353 -42.256 1.00 0.63 90 PHE A O 6
ATOM 10050 N N . SER A 1 91 ? -6.309 14.552 -42.143 1.00 0.44 91 SER A N 6
ATOM 10051 C CA . SER A 1 91 ? -6.078 14.539 -43.579 1.00 0.48 91 SER A CA 6
ATOM 10052 C C . SER A 1 91 ? -4.638 14.131 -43.854 1.00 0.45 91 SER A C 6
ATOM 10053 O O . SER A 1 91 ? -3.734 14.540 -43.132 1.00 0.52 91 SER A O 6
ATOM 10061 N N . MET A 1 92 ? -4.426 13.321 -44.881 1.00 0.48 92 MET A N 6
ATOM 10062 C CA . MET A 1 92 ? -3.082 12.872 -45.212 1.00 0.48 92 MET A CA 6
ATOM 10063 C C . MET A 1 92 ? -2.784 13.091 -46.691 1.00 0.53 92 MET A C 6
ATOM 10064 O O . MET A 1 92 ? -3.604 12.782 -47.560 1.00 0.62 92 MET A O 6
ATOM 10078 N N . LYS A 1 93 ? -1.618 13.649 -46.971 1.00 0.52 93 LYS A N 6
ATOM 10079 C CA . LYS A 1 93 ? -1.165 13.813 -48.341 1.00 0.59 93 LYS A CA 6
ATOM 10080 C C . LYS A 1 93 ? 0.196 13.154 -48.520 1.00 0.49 93 LYS A C 6
ATOM 10081 O O . LYS A 1 93 ? 1.185 13.561 -47.910 1.00 0.42 93 LYS A O 6
ATOM 10100 N N . CYS A 1 94 ? 0.237 12.135 -49.364 1.00 0.56 94 CYS A N 6
ATOM 10101 C CA . CYS A 1 94 ? 1.436 11.333 -49.535 1.00 0.54 94 CYS A CA 6
ATOM 10102 C C . CYS A 1 94 ? 2.347 11.902 -50.618 1.00 0.52 94 CYS A C 6
ATOM 10103 O O . CYS A 1 94 ? 1.894 12.300 -51.693 1.00 0.64 94 CYS A O 6
ATOM 10111 N N . HIS A 1 95 ? 3.630 11.965 -50.299 1.00 0.44 95 HIS A N 6
ATOM 10112 C CA . HIS A 1 95 ? 4.662 12.381 -51.236 1.00 0.50 95 HIS A CA 6
ATOM 10113 C C . HIS A 1 95 ? 5.864 11.458 -51.106 1.00 0.44 95 HIS A C 6
ATOM 10114 O O . HIS A 1 95 ? 6.091 10.866 -50.050 1.00 0.44 95 HIS A O 6
ATOM 10129 N N . THR A 1 96 ? 6.619 11.332 -52.174 1.00 0.46 96 THR A N 6
ATOM 10130 C CA . THR A 1 96 ? 7.853 10.577 -52.146 1.00 0.49 96 THR A CA 6
ATOM 10131 C C . THR A 1 96 ? 9.031 11.504 -51.855 1.00 0.46 96 THR A C 6
ATOM 10132 O O . THR A 1 96 ? 8.980 12.687 -52.189 1.00 0.47 96 THR A O 6
ATOM 10143 N N . PRO A 1 97 ? 10.099 10.992 -51.216 1.00 0.47 97 PRO A N 6
ATOM 10144 C CA . PRO A 1 97 ? 11.281 11.798 -50.871 1.00 0.48 97 PRO A CA 6
ATOM 10145 C C . PRO A 1 97 ? 11.904 12.452 -52.095 1.00 0.52 97 PRO A C 6
ATOM 10146 O O . PRO A 1 97 ? 12.455 13.551 -52.018 1.00 0.54 97 PRO A O 6
ATOM 10157 N N . LEU A 1 98 ? 11.795 11.769 -53.225 1.00 0.60 98 LEU A N 6
ATOM 10158 C CA . LEU A 1 98 ? 12.269 12.303 -54.492 1.00 0.71 98 LEU A CA 6
ATOM 10159 C C . LEU A 1 98 ? 11.416 13.496 -54.914 1.00 0.66 98 LEU A C 6
ATOM 10160 O O . LEU A 1 98 ? 11.938 14.567 -55.207 1.00 0.71 98 LEU A O 6
ATOM 10176 N N . GLU A 1 99 ? 10.102 13.316 -54.910 1.00 0.65 99 GLU A N 6
ATOM 10177 C CA . GLU A 1 99 ? 9.180 14.370 -55.330 1.00 0.72 99 GLU A CA 6
ATOM 10178 C C . GLU A 1 99 ? 9.186 15.542 -54.357 1.00 0.64 99 GLU A C 6
ATOM 10179 O O . GLU A 1 99 ? 8.891 16.675 -54.740 1.00 0.71 99 GLU A O 6
ATOM 10191 N N . TYR A 1 100 ? 9.505 15.277 -53.097 1.00 0.57 100 TYR A N 6
ATOM 10192 C CA . TYR A 1 100 ? 9.671 16.347 -52.126 1.00 0.63 100 TYR A CA 6
ATOM 10193 C C . TYR A 1 100 ? 10.981 17.080 -52.386 1.00 0.66 100 TYR A C 6
ATOM 10194 O O . TYR A 1 100 ? 11.087 18.288 -52.167 1.00 0.76 100 TYR A O 6
ATOM 10212 N N . ASP A 1 101 ? 11.974 16.338 -52.864 1.00 0.66 101 ASP A N 6
ATOM 10213 C CA . ASP A 1 101 ? 13.268 16.912 -53.201 1.00 0.78 101 ASP A CA 6
ATOM 10214 C C . ASP A 1 101 ? 13.096 17.984 -54.266 1.00 0.81 101 ASP A C 6
ATOM 10215 O O . ASP A 1 101 ? 13.677 19.061 -54.172 1.00 0.93 101 ASP A O 6
ATOM 10224 N N . LYS A 1 102 ? 12.259 17.689 -55.258 1.00 0.75 102 LYS A N 6
ATOM 10225 C CA . LYS A 1 102 ? 11.947 18.644 -56.318 1.00 0.84 102 LYS A CA 6
ATOM 10226 C C . LYS A 1 102 ? 11.392 19.945 -55.737 1.00 0.89 102 LYS A C 6
ATOM 10227 O O . LYS A 1 102 ? 11.621 21.023 -56.281 1.00 1.05 102 LYS A O 6
ATOM 10246 N N . LEU A 1 103 ? 10.674 19.830 -54.625 1.00 0.83 103 LEU A N 6
ATOM 10247 C CA . LEU A 1 103 ? 10.016 20.974 -54.004 1.00 0.97 103 LEU A CA 6
ATOM 10248 C C . LEU A 1 103 ? 10.989 21.825 -53.193 1.00 1.12 103 LEU A C 6
ATOM 10249 O O . LEU A 1 103 ? 10.901 23.054 -53.198 1.00 1.31 103 LEU A O 6
ATOM 10265 N N . LYS A 1 104 ? 11.900 21.180 -52.473 1.00 1.09 104 LYS A N 6
ATOM 10266 C CA . LYS A 1 104 ? 12.804 21.908 -51.589 1.00 1.27 104 LYS A CA 6
ATOM 10267 C C . LYS A 1 104 ? 14.106 22.310 -52.285 1.00 1.37 104 LYS A C 6
ATOM 10268 O O . LYS A 1 104 ? 14.709 23.318 -51.928 1.00 1.56 104 LYS A O 6
ATOM 10287 N N . SER A 1 105 ? 14.539 21.537 -53.278 1.00 1.32 105 SER A N 6
ATOM 10288 C CA . SER A 1 105 ? 15.805 21.818 -53.950 1.00 1.51 105 SER A CA 6
ATOM 10289 C C . SER A 1 105 ? 15.684 23.035 -54.863 1.00 1.66 105 SER A C 6
ATOM 10290 O O . SER A 1 105 ? 16.609 23.840 -54.960 1.00 1.77 105 SER A O 6
ATOM 10298 N N . LYS A 1 106 ? 14.538 23.174 -55.518 1.00 1.79 106 LYS A N 6
ATOM 10299 C CA . LYS A 1 106 ? 14.321 24.279 -56.440 1.00 2.10 106 LYS A CA 6
ATOM 10300 C C . LYS A 1 106 ? 12.837 24.543 -56.647 1.00 2.28 106 LYS A C 6
ATOM 10301 O O . LYS A 1 106 ? 11.989 23.968 -55.968 1.00 2.61 106 LYS A O 6
ATOM 10320 N N . GLY A 1 107 ? 12.542 25.418 -57.592 1.00 2.51 107 GLY A N 6
ATOM 10321 C CA . GLY A 1 107 ? 11.166 25.721 -57.937 1.00 2.97 107 GLY A CA 6
ATOM 10322 C C . GLY A 1 107 ? 10.937 25.617 -59.429 1.00 3.39 107 GLY A C 6
ATOM 10323 O O . GLY A 1 107 ? 9.862 25.939 -59.933 1.00 3.92 107 GLY A O 6
ATOM 10327 N N . SER A 1 108 ? 11.966 25.183 -60.137 1.00 3.41 108 SER A N 6
ATOM 10328 C CA . SER A 1 108 ? 11.904 25.022 -61.577 1.00 4.00 108 SER A CA 6
ATOM 10329 C C . SER A 1 108 ? 12.569 23.703 -61.959 1.00 4.47 108 SER A C 6
ATOM 10330 O O . SER A 1 108 ? 13.814 23.629 -61.912 1.00 4.98 108 SER A O 6
ATOM 10339 N N . MET A 1 1 ? 21.771 20.739 -26.226 1.00 34.77 1 MET A N 7
ATOM 10340 C CA . MET A 1 1 ? 22.241 20.327 -24.882 1.00 34.67 1 MET A CA 7
ATOM 10341 C C . MET A 1 1 ? 21.521 21.118 -23.801 1.00 34.12 1 MET A C 7
ATOM 10342 O O . MET A 1 1 ? 20.818 22.087 -24.097 1.00 34.13 1 MET A O 7
ATOM 10358 N N . GLY A 1 2 ? 21.695 20.700 -22.554 1.00 33.70 2 GLY A N 7
ATOM 10359 C CA . GLY A 1 2 ? 21.032 21.361 -21.452 1.00 33.20 2 GLY A CA 7
ATOM 10360 C C . GLY A 1 2 ? 19.579 20.952 -21.352 1.00 32.51 2 GLY A C 7
ATOM 10361 O O . GLY A 1 2 ? 19.269 19.762 -21.281 1.00 32.38 2 GLY A O 7
ATOM 10365 N N . SER A 1 3 ? 18.690 21.927 -21.353 1.00 32.14 3 SER A N 7
ATOM 10366 C CA . SER A 1 3 ? 17.266 21.656 -21.327 1.00 31.53 3 SER A CA 7
ATOM 10367 C C . SER A 1 3 ? 16.537 22.676 -22.199 1.00 30.66 3 SER A C 7
ATOM 10368 O O . SER A 1 3 ? 16.715 23.886 -22.039 1.00 30.36 3 SER A O 7
ATOM 10376 N N . SER A 1 4 ? 15.736 22.187 -23.132 1.00 30.35 4 SER A N 7
ATOM 10377 C CA . SER A 1 4 ? 15.061 23.052 -24.085 1.00 29.61 4 SER A CA 7
ATOM 10378 C C . SER A 1 4 ? 13.772 23.618 -23.498 1.00 28.85 4 SER A C 7
ATOM 10379 O O . SER A 1 4 ? 12.692 23.057 -23.680 1.00 28.81 4 SER A O 7
ATOM 10387 N N . HIS A 1 5 ? 13.891 24.715 -22.764 1.00 28.34 5 HIS A N 7
ATOM 10388 C CA . HIS A 1 5 ? 12.723 25.371 -22.193 1.00 27.68 5 HIS A CA 7
ATOM 10389 C C . HIS A 1 5 ? 12.586 26.796 -22.710 1.00 27.14 5 HIS A C 7
ATOM 10390 O O . HIS A 1 5 ? 12.998 27.754 -22.063 1.00 26.86 5 HIS A O 7
ATOM 10405 N N . HIS A 1 6 ? 12.041 26.908 -23.911 1.00 27.11 6 HIS A N 7
ATOM 10406 C CA . HIS A 1 6 ? 11.719 28.195 -24.517 1.00 26.72 6 HIS A CA 7
ATOM 10407 C C . HIS A 1 6 ? 10.639 27.979 -25.569 1.00 26.14 6 HIS A C 7
ATOM 10408 O O . HIS A 1 6 ? 10.917 27.577 -26.699 1.00 26.08 6 HIS A O 7
ATOM 10423 N N . HIS A 1 7 ? 9.399 28.207 -25.173 1.00 25.80 7 HIS A N 7
ATOM 10424 C CA . HIS A 1 7 ? 8.259 27.844 -25.999 1.00 25.30 7 HIS A CA 7
ATOM 10425 C C . HIS A 1 7 ? 7.771 29.017 -26.839 1.00 24.72 7 HIS A C 7
ATOM 10426 O O . HIS A 1 7 ? 7.592 30.125 -26.337 1.00 24.71 7 HIS A O 7
ATOM 10441 N N . HIS A 1 8 ? 7.584 28.755 -28.123 1.00 24.34 8 HIS A N 7
ATOM 10442 C CA . HIS A 1 8 ? 6.959 29.699 -29.036 1.00 23.83 8 HIS A CA 7
ATOM 10443 C C . HIS A 1 8 ? 6.021 28.959 -29.975 1.00 23.17 8 HIS A C 7
ATOM 10444 O O . HIS A 1 8 ? 6.427 28.000 -30.633 1.00 23.09 8 HIS A O 7
ATOM 10459 N N . HIS A 1 9 ? 4.772 29.393 -30.046 1.00 22.79 9 HIS A N 7
ATOM 10460 C CA . HIS A 1 9 ? 3.829 28.790 -30.974 1.00 22.26 9 HIS A CA 7
ATOM 10461 C C . HIS A 1 9 ? 4.035 29.404 -32.350 1.00 21.56 9 HIS A C 7
ATOM 10462 O O . HIS A 1 9 ? 3.238 30.217 -32.815 1.00 21.72 9 HIS A O 7
ATOM 10477 N N . HIS A 1 10 ? 5.144 29.041 -32.963 1.00 20.90 10 HIS A N 7
ATOM 10478 C CA . HIS A 1 10 ? 5.506 29.558 -34.273 1.00 20.28 10 HIS A CA 7
ATOM 10479 C C . HIS A 1 10 ? 4.833 28.765 -35.384 1.00 19.70 10 HIS A C 7
ATOM 10480 O O . HIS A 1 10 ? 4.178 27.753 -35.124 1.00 19.62 10 HIS A O 7
ATOM 10495 N N . SER A 1 11 ? 5.012 29.235 -36.613 1.00 19.43 11 SER A N 7
ATOM 10496 C CA . SER A 1 11 ? 4.373 28.645 -37.781 1.00 19.01 11 SER A CA 7
ATOM 10497 C C . SER A 1 11 ? 4.663 27.149 -37.886 1.00 18.01 11 SER A C 7
ATOM 10498 O O . SER A 1 11 ? 5.824 26.720 -37.865 1.00 18.01 11 SER A O 7
ATOM 10506 N N . SER A 1 12 ? 3.605 26.362 -37.999 1.00 17.26 12 SER A N 7
ATOM 10507 C CA . SER A 1 12 ? 3.735 24.925 -38.129 1.00 16.34 12 SER A CA 7
ATOM 10508 C C . SER A 1 12 ? 4.129 24.557 -39.552 1.00 16.15 12 SER A C 7
ATOM 10509 O O . SER A 1 12 ? 3.281 24.349 -40.421 1.00 16.20 12 SER A O 7
ATOM 10517 N N . GLY A 1 13 ? 5.430 24.533 -39.782 1.00 16.12 13 GLY A N 7
ATOM 10518 C CA . GLY A 1 13 ? 5.958 24.176 -41.076 1.00 16.13 13 GLY A CA 7
ATOM 10519 C C . GLY A 1 13 ? 7.444 24.432 -41.151 1.00 16.30 13 GLY A C 7
ATOM 10520 O O . GLY A 1 13 ? 8.248 23.523 -40.960 1.00 16.67 13 GLY A O 7
ATOM 10524 N N . ARG A 1 14 ? 7.796 25.696 -41.345 1.00 16.15 14 ARG A N 7
ATOM 10525 C CA . ARG A 1 14 ? 9.190 26.108 -41.527 1.00 16.46 14 ARG A CA 7
ATOM 10526 C C . ARG A 1 14 ? 10.060 25.703 -40.336 1.00 15.51 14 ARG A C 7
ATOM 10527 O O . ARG A 1 14 ? 11.261 25.485 -40.478 1.00 15.72 14 ARG A O 7
ATOM 10548 N N . GLU A 1 15 ? 9.447 25.601 -39.164 1.00 14.57 15 GLU A N 7
ATOM 10549 C CA . GLU A 1 15 ? 10.190 25.347 -37.940 1.00 13.69 15 GLU A CA 7
ATOM 10550 C C . GLU A 1 15 ? 9.387 24.479 -36.973 1.00 12.97 15 GLU A C 7
ATOM 10551 O O . GLU A 1 15 ? 9.468 24.645 -35.757 1.00 12.15 15 GLU A O 7
ATOM 10563 N N . ASN A 1 16 ? 8.635 23.525 -37.511 1.00 13.44 16 ASN A N 7
ATOM 10564 C CA . ASN A 1 16 ? 7.799 22.672 -36.665 1.00 13.06 16 ASN A CA 7
ATOM 10565 C C . ASN A 1 16 ? 8.502 21.353 -36.350 1.00 13.07 16 ASN A C 7
ATOM 10566 O O . ASN A 1 16 ? 8.163 20.682 -35.378 1.00 12.89 16 ASN A O 7
ATOM 10577 N N . LEU A 1 17 ? 9.514 21.012 -37.144 1.00 13.46 17 LEU A N 7
ATOM 10578 C CA . LEU A 1 17 ? 10.211 19.730 -36.995 1.00 13.68 17 LEU A CA 7
ATOM 10579 C C . LEU A 1 17 ? 11.264 19.790 -35.891 1.00 12.77 17 LEU A C 7
ATOM 10580 O O . LEU A 1 17 ? 12.018 18.838 -35.692 1.00 12.88 17 LEU A O 7
ATOM 10596 N N . TYR A 1 18 ? 11.323 20.904 -35.181 1.00 12.00 18 TYR A N 7
ATOM 10597 C CA . TYR A 1 18 ? 12.342 21.089 -34.158 1.00 11.22 18 TYR A CA 7
ATOM 10598 C C . TYR A 1 18 ? 11.967 20.411 -32.842 1.00 10.27 18 TYR A C 7
ATOM 10599 O O . TYR A 1 18 ? 10.904 19.802 -32.712 1.00 9.92 18 TYR A O 7
ATOM 10617 N N . PHE A 1 19 ? 12.850 20.554 -31.864 1.00 10.05 19 PHE A N 7
ATOM 10618 C CA . PHE A 1 19 ? 12.761 19.830 -30.599 1.00 9.38 19 PHE A CA 7
ATOM 10619 C C . PHE A 1 19 ? 11.574 20.259 -29.733 1.00 8.44 19 PHE A C 7
ATOM 10620 O O . PHE A 1 19 ? 11.287 19.619 -28.719 1.00 7.95 19 PHE A O 7
ATOM 10637 N N . GLN A 1 20 ? 10.878 21.324 -30.121 1.00 8.42 20 GLN A N 7
ATOM 10638 C CA . GLN A 1 20 ? 9.761 21.817 -29.320 1.00 7.85 20 GLN A CA 7
ATOM 10639 C C . GLN A 1 20 ? 8.554 20.894 -29.468 1.00 7.07 20 GLN A C 7
ATOM 10640 O O . GLN A 1 20 ? 7.615 20.944 -28.675 1.00 7.05 20 GLN A O 7
ATOM 10654 N N . GLY A 1 21 ? 8.607 20.030 -30.475 1.00 6.73 21 GLY A N 7
ATOM 10655 C CA . GLY A 1 21 ? 7.526 19.101 -30.717 1.00 6.33 21 GLY A CA 7
ATOM 10656 C C . GLY A 1 21 ? 7.749 17.783 -30.011 1.00 5.42 21 GLY A C 7
ATOM 10657 O O . GLY A 1 21 ? 8.100 16.784 -30.637 1.00 5.50 21 GLY A O 7
ATOM 10661 N N . HIS A 1 22 ? 7.568 17.787 -28.700 1.00 4.89 22 HIS A N 7
ATOM 10662 C CA . HIS A 1 22 ? 7.725 16.579 -27.905 1.00 4.23 22 HIS A CA 7
ATOM 10663 C C . HIS A 1 22 ? 6.365 15.995 -27.547 1.00 3.24 22 HIS A C 7
ATOM 10664 O O . HIS A 1 22 ? 5.386 16.240 -28.251 1.00 3.42 22 HIS A O 7
ATOM 10679 N N . MET A 1 23 ? 6.315 15.218 -26.465 1.00 2.70 23 MET A N 7
ATOM 10680 C CA . MET A 1 23 ? 5.096 14.514 -26.068 1.00 2.18 23 MET A CA 7
ATOM 10681 C C . MET A 1 23 ? 3.887 15.451 -26.025 1.00 1.83 23 MET A C 7
ATOM 10682 O O . MET A 1 23 ? 3.930 16.530 -25.423 1.00 2.36 23 MET A O 7
ATOM 10696 N N . CYS A 1 24 ? 2.823 15.018 -26.686 1.00 1.24 24 CYS A N 7
ATOM 10697 C CA . CYS A 1 24 ? 1.611 15.801 -26.855 1.00 0.95 24 CYS A CA 7
ATOM 10698 C C . CYS A 1 24 ? 0.593 14.934 -27.583 1.00 0.84 24 CYS A C 7
ATOM 10699 O O . CYS A 1 24 ? 0.968 13.914 -28.160 1.00 0.77 24 CYS A O 7
ATOM 10707 N N . ILE A 1 25 ? -0.677 15.324 -27.568 1.00 0.89 25 ILE A N 7
ATOM 10708 C CA . ILE A 1 25 ? -1.706 14.579 -28.289 1.00 0.88 25 ILE A CA 7
ATOM 10709 C C . ILE A 1 25 ? -1.368 14.519 -29.782 1.00 0.74 25 ILE A C 7
ATOM 10710 O O . ILE A 1 25 ? -1.537 13.484 -30.433 1.00 0.71 25 ILE A O 7
ATOM 10726 N N . GLN A 1 26 ? -0.844 15.624 -30.304 1.00 0.69 26 GLN A N 7
ATOM 10727 C CA . GLN A 1 26 ? -0.407 15.686 -31.692 1.00 0.64 26 GLN A CA 7
ATOM 10728 C C . GLN A 1 26 ? 0.742 14.709 -31.926 1.00 0.56 26 GLN A C 7
ATOM 10729 O O . GLN A 1 26 ? 0.796 14.034 -32.950 1.00 0.59 26 GLN A O 7
ATOM 10743 N N . LYS A 1 27 ? 1.636 14.618 -30.949 1.00 0.56 27 LYS A N 7
ATOM 10744 C CA . LYS A 1 27 ? 2.788 13.734 -31.040 1.00 0.60 27 LYS A CA 7
ATOM 10745 C C . LYS A 1 27 ? 2.357 12.275 -30.964 1.00 0.58 27 LYS A C 7
ATOM 10746 O O . LYS A 1 27 ? 2.961 11.417 -31.595 1.00 0.58 27 LYS A O 7
ATOM 10765 N N . VAL A 1 28 ? 1.312 12.000 -30.193 1.00 0.62 28 VAL A N 7
ATOM 10766 C CA . VAL A 1 28 ? 0.776 10.647 -30.106 1.00 0.68 28 VAL A CA 7
ATOM 10767 C C . VAL A 1 28 ? 0.374 10.150 -31.490 1.00 0.62 28 VAL A C 7
ATOM 10768 O O . VAL A 1 28 ? 0.823 9.095 -31.928 1.00 0.62 28 VAL A O 7
ATOM 10781 N N . ILE A 1 29 ? -0.443 10.935 -32.181 1.00 0.60 29 ILE A N 7
ATOM 10782 C CA . ILE A 1 29 ? -0.899 10.572 -33.520 1.00 0.57 29 ILE A CA 7
ATOM 10783 C C . ILE A 1 29 ? 0.257 10.608 -34.528 1.00 0.52 29 ILE A C 7
ATOM 10784 O O . ILE A 1 29 ? 0.426 9.679 -35.321 1.00 0.51 29 ILE A O 7
ATOM 10800 N N . GLU A 1 30 ? 1.063 11.666 -34.474 1.00 0.53 30 GLU A N 7
ATOM 10801 C CA . GLU A 1 30 ? 2.154 11.853 -35.429 1.00 0.55 30 GLU A CA 7
ATOM 10802 C C . GLU A 1 30 ? 3.163 10.711 -35.335 1.00 0.55 30 GLU A C 7
ATOM 10803 O O . GLU A 1 30 ? 3.459 10.054 -36.329 1.00 0.58 30 GLU A O 7
ATOM 10815 N N . ASP A 1 31 ? 3.641 10.441 -34.126 1.00 0.57 31 ASP A N 7
ATOM 10816 C CA . ASP A 1 31 ? 4.674 9.428 -33.921 1.00 0.64 31 ASP A CA 7
ATOM 10817 C C . ASP A 1 31 ? 4.118 8.031 -34.168 1.00 0.57 31 ASP A C 7
ATOM 10818 O O . ASP A 1 31 ? 4.856 7.117 -34.544 1.00 0.61 31 ASP A O 7
ATOM 10827 N N . LYS A 1 32 ? 2.816 7.874 -33.963 1.00 0.53 32 LYS A N 7
ATOM 10828 C CA . LYS A 1 32 ? 2.156 6.599 -34.194 1.00 0.55 32 LYS A CA 7
ATOM 10829 C C . LYS A 1 32 ? 2.248 6.189 -35.659 1.00 0.48 32 LYS A C 7
ATOM 10830 O O . LYS A 1 32 ? 2.756 5.112 -35.980 1.00 0.52 32 LYS A O 7
ATOM 10849 N N . LEU A 1 33 ? 1.784 7.059 -36.549 1.00 0.44 33 LEU A N 7
ATOM 10850 C CA . LEU A 1 33 ? 1.833 6.775 -37.977 1.00 0.44 33 LEU A CA 7
ATOM 10851 C C . LEU A 1 33 ? 3.255 6.911 -38.517 1.00 0.46 33 LEU A C 7
ATOM 10852 O O . LEU A 1 33 ? 3.640 6.214 -39.458 1.00 0.51 33 LEU A O 7
ATOM 10868 N N . SER A 1 34 ? 4.039 7.791 -37.903 1.00 0.47 34 SER A N 7
ATOM 10869 C CA . SER A 1 34 ? 5.418 8.017 -38.319 1.00 0.53 34 SER A CA 7
ATOM 10870 C C . SER A 1 34 ? 6.258 6.759 -38.120 1.00 0.54 34 SER A C 7
ATOM 10871 O O . SER A 1 34 ? 6.921 6.296 -39.042 1.00 0.59 34 SER A O 7
ATOM 10879 N N . SER A 1 35 ? 6.207 6.195 -36.920 1.00 0.55 35 SER A N 7
ATOM 10880 C CA . SER A 1 35 ? 7.005 5.021 -36.603 1.00 0.62 35 SER A CA 7
ATOM 10881 C C . SER A 1 35 ? 6.477 3.781 -37.322 1.00 0.59 35 SER A C 7
ATOM 10882 O O . SER A 1 35 ? 7.234 2.848 -37.606 1.00 0.65 35 SER A O 7
ATOM 10890 N N . ALA A 1 36 ? 5.184 3.774 -37.619 1.00 0.54 36 ALA A N 7
ATOM 10891 C CA . ALA A 1 36 ? 4.559 2.639 -38.285 1.00 0.57 36 ALA A CA 7
ATOM 10892 C C . ALA A 1 36 ? 4.892 2.606 -39.776 1.00 0.51 36 ALA A C 7
ATOM 10893 O O . ALA A 1 36 ? 5.382 1.600 -40.284 1.00 0.52 36 ALA A O 7
ATOM 10900 N N . LEU A 1 37 ? 4.630 3.710 -40.467 1.00 0.50 37 LEU A N 7
ATOM 10901 C CA . LEU A 1 37 ? 4.835 3.777 -41.911 1.00 0.53 37 LEU A CA 7
ATOM 10902 C C . LEU A 1 37 ? 6.286 4.094 -42.251 1.00 0.52 37 LEU A C 7
ATOM 10903 O O . LEU A 1 37 ? 6.819 3.598 -43.244 1.00 0.62 37 LEU A O 7
ATOM 10919 N N . LYS A 1 38 ? 6.908 4.918 -41.410 1.00 0.47 38 LYS A N 7
ATOM 10920 C CA . LYS A 1 38 ? 8.287 5.369 -41.603 1.00 0.52 38 LYS A CA 7
ATOM 10921 C C . LYS A 1 38 ? 8.446 6.186 -42.884 1.00 0.47 38 LYS A C 7
ATOM 10922 O O . LYS A 1 38 ? 8.769 5.657 -43.950 1.00 0.54 38 LYS A O 7
ATOM 10941 N N . PRO A 1 39 ? 8.179 7.495 -42.795 1.00 0.46 39 PRO A N 7
ATOM 10942 C CA . PRO A 1 39 ? 8.370 8.420 -43.895 1.00 0.47 39 PRO A CA 7
ATOM 10943 C C . PRO A 1 39 ? 9.733 9.112 -43.837 1.00 0.51 39 PRO A C 7
ATOM 10944 O O . PRO A 1 39 ? 10.356 9.196 -42.776 1.00 0.63 39 PRO A O 7
ATOM 10955 N N . THR A 1 40 ? 10.196 9.606 -44.975 1.00 0.52 40 THR A N 7
ATOM 10956 C CA . THR A 1 40 ? 11.437 10.358 -45.024 1.00 0.61 40 THR A CA 7
ATOM 10957 C C . THR A 1 40 ? 11.190 11.781 -44.539 1.00 0.62 40 THR A C 7
ATOM 10958 O O . THR A 1 40 ? 12.074 12.431 -43.979 1.00 0.73 40 THR A O 7
ATOM 10969 N N . PHE A 1 41 ? 9.967 12.245 -44.758 1.00 0.54 41 PHE A N 7
ATOM 10970 C CA . PHE A 1 41 ? 9.533 13.546 -44.282 1.00 0.55 41 PHE A CA 7
ATOM 10971 C C . PHE A 1 41 ? 8.089 13.467 -43.807 1.00 0.48 41 PHE A C 7
ATOM 10972 O O . PHE A 1 41 ? 7.242 12.875 -44.477 1.00 0.45 41 PHE A O 7
ATOM 10989 N N . LEU A 1 42 ? 7.823 14.049 -42.649 1.00 0.50 42 LEU A N 7
ATOM 10990 C CA . LEU A 1 42 ? 6.482 14.069 -42.088 1.00 0.48 42 LEU A CA 7
ATOM 10991 C C . LEU A 1 42 ? 6.231 15.429 -41.450 1.00 0.54 42 LEU A C 7
ATOM 10992 O O . LEU A 1 42 ? 6.877 15.787 -40.466 1.00 0.64 42 LEU A O 7
ATOM 11008 N N . GLU A 1 43 ? 5.321 16.197 -42.031 1.00 0.57 43 GLU A N 7
ATOM 11009 C CA . GLU A 1 43 ? 4.958 17.490 -41.474 1.00 0.69 43 GLU A CA 7
ATOM 11010 C C . GLU A 1 43 ? 3.519 17.453 -40.984 1.00 0.60 43 GLU A C 7
ATOM 11011 O O . GLU A 1 43 ? 2.604 17.141 -41.746 1.00 0.53 43 GLU A O 7
ATOM 11023 N N . LEU A 1 44 ? 3.326 17.742 -39.712 1.00 0.67 44 LEU A N 7
ATOM 11024 C CA . LEU A 1 44 ? 1.997 17.745 -39.132 1.00 0.65 44 LEU A CA 7
ATOM 11025 C C . LEU A 1 44 ? 1.463 19.170 -39.085 1.00 0.64 44 LEU A C 7
ATOM 11026 O O . LEU A 1 44 ? 2.005 20.019 -38.377 1.00 0.77 44 LEU A O 7
ATOM 11042 N N . VAL A 1 45 ? 0.402 19.429 -39.829 1.00 0.57 45 VAL A N 7
ATOM 11043 C CA . VAL A 1 45 ? -0.156 20.767 -39.918 1.00 0.63 45 VAL A CA 7
ATOM 11044 C C . VAL A 1 45 ? -1.536 20.822 -39.274 1.00 0.60 45 VAL A C 7
ATOM 11045 O O . VAL A 1 45 ? -2.358 19.923 -39.470 1.00 0.56 45 VAL A O 7
ATOM 11058 N N . ASP A 1 46 ? -1.773 21.863 -38.482 1.00 0.76 46 ASP A N 7
ATOM 11059 C CA . ASP A 1 46 ? -3.104 22.127 -37.950 1.00 0.83 46 ASP A CA 7
ATOM 11060 C C . ASP A 1 46 ? -4.028 22.524 -39.089 1.00 0.80 46 ASP A C 7
ATOM 11061 O O . ASP A 1 46 ? -3.849 23.568 -39.716 1.00 0.99 46 ASP A O 7
ATOM 11070 N N . LYS A 1 47 ? -4.993 21.670 -39.369 1.00 0.81 47 LYS A N 7
ATOM 11071 C CA . LYS A 1 47 ? -5.861 21.852 -40.520 1.00 1.03 47 LYS A CA 7
ATOM 11072 C C . LYS A 1 47 ? -6.996 22.820 -40.195 1.00 1.12 47 LYS A C 7
ATOM 11073 O O . LYS A 1 47 ? -7.508 23.510 -41.081 1.00 1.66 47 LYS A O 7
ATOM 11092 N N . SER A 1 48 ? -7.367 22.875 -38.914 1.00 1.40 48 SER A N 7
ATOM 11093 C CA . SER A 1 48 ? -8.460 23.730 -38.445 1.00 1.68 48 SER A CA 7
ATOM 11094 C C . SER A 1 48 ? -9.770 23.415 -39.173 1.00 1.52 48 SER A C 7
ATOM 11095 O O . SER A 1 48 ? -10.641 24.276 -39.308 1.00 1.97 48 SER A O 7
ATOM 11103 N N . CYS A 1 49 ? -9.914 22.176 -39.623 1.00 2.02 49 CYS A N 7
ATOM 11104 C CA . CYS A 1 49 ? -11.115 21.757 -40.322 1.00 2.76 49 CYS A CA 7
ATOM 11105 C C . CYS A 1 49 ? -12.153 21.283 -39.313 1.00 2.78 49 CYS A C 7
ATOM 11106 O O . CYS A 1 49 ? -11.997 20.234 -38.685 1.00 3.32 49 CYS A O 7
ATOM 11114 N N . GLY A 1 50 ? -13.199 22.073 -39.143 1.00 2.67 50 GLY A N 7
ATOM 11115 C CA . GLY A 1 50 ? -14.204 21.759 -38.155 1.00 2.93 50 GLY A CA 7
ATOM 11116 C C . GLY A 1 50 ? -13.856 22.355 -36.809 1.00 2.80 50 GLY A C 7
ATOM 11117 O O . GLY A 1 50 ? -13.786 23.576 -36.667 1.00 3.16 50 GLY A O 7
ATOM 11121 N N . CYS A 1 51 ? -13.629 21.497 -35.824 1.00 2.72 51 CYS A N 7
ATOM 11122 C CA . CYS A 1 51 ? -13.251 21.934 -34.486 1.00 2.86 51 CYS A CA 7
ATOM 11123 C C . CYS A 1 51 ? -12.427 20.853 -33.796 1.00 2.48 51 CYS A C 7
ATOM 11124 O O . CYS A 1 51 ? -12.525 19.675 -34.146 1.00 3.01 51 CYS A O 7
ATOM 11132 N N . GLY A 1 52 ? -11.615 21.259 -32.830 1.00 2.09 52 GLY A N 7
ATOM 11133 C CA . GLY A 1 52 ? -10.844 20.307 -32.056 1.00 2.20 52 GLY A CA 7
ATOM 11134 C C . GLY A 1 52 ? -9.600 19.839 -32.775 1.00 1.68 52 GLY A C 7
ATOM 11135 O O . GLY A 1 52 ? -8.913 20.628 -33.430 1.00 2.26 52 GLY A O 7
ATOM 11139 N N . THR A 1 53 ? -9.304 18.554 -32.649 1.00 1.51 53 THR A N 7
ATOM 11140 C CA . THR A 1 53 ? -8.135 17.977 -33.281 1.00 1.81 53 THR A CA 7
ATOM 11141 C C . THR A 1 53 ? -8.350 17.801 -34.781 1.00 1.47 53 THR A C 7
ATOM 11142 O O . THR A 1 53 ? -9.047 16.889 -35.229 1.00 1.48 53 THR A O 7
ATOM 11153 N N . SER A 1 54 ? -7.771 18.702 -35.553 1.00 1.25 54 SER A N 7
ATOM 11154 C CA . SER A 1 54 ? -7.829 18.615 -36.996 1.00 1.00 54 SER A CA 7
ATOM 11155 C C . SER A 1 54 ? -6.416 18.647 -37.552 1.00 0.82 54 SER A C 7
ATOM 11156 O O . SER A 1 54 ? -5.716 19.655 -37.436 1.00 0.89 54 SER A O 7
ATOM 11164 N N . PHE A 1 55 ? -5.996 17.548 -38.153 1.00 0.67 55 PHE A N 7
ATOM 11165 C CA . PHE A 1 55 ? -4.618 17.406 -38.580 1.00 0.60 55 PHE A CA 7
ATOM 11166 C C . PHE A 1 55 ? -4.531 17.078 -40.060 1.00 0.52 55 PHE A C 7
ATOM 11167 O O . PHE A 1 55 ? -5.238 16.199 -40.555 1.00 0.50 55 PHE A O 7
ATOM 11184 N N . ASP A 1 56 ? -3.665 17.792 -40.753 1.00 0.51 56 ASP A N 7
ATOM 11185 C CA . ASP A 1 56 ? -3.331 17.471 -42.127 1.00 0.52 56 ASP A CA 7
ATOM 11186 C C . ASP A 1 56 ? -1.867 17.082 -42.159 1.00 0.50 56 ASP A C 7
ATOM 11187 O O . ASP A 1 56 ? -0.993 17.897 -41.853 1.00 0.55 56 ASP A O 7
ATOM 11196 N N . ALA A 1 57 ? -1.599 15.833 -42.479 1.00 0.48 57 ALA A N 7
ATOM 11197 C CA . ALA A 1 57 ? -0.252 15.307 -42.375 1.00 0.48 57 ALA A CA 7
ATOM 11198 C C . ALA A 1 57 ? 0.386 15.139 -43.739 1.00 0.44 57 ALA A C 7
ATOM 11199 O O . ALA A 1 57 ? -0.097 14.373 -44.577 1.00 0.46 57 ALA A O 7
ATOM 11206 N N . VAL A 1 58 ? 1.467 15.863 -43.961 1.00 0.42 58 VAL A N 7
ATOM 11207 C CA . VAL A 1 58 ? 2.248 15.699 -45.167 1.00 0.41 58 VAL A CA 7
ATOM 11208 C C . VAL A 1 58 ? 3.156 14.488 -45.008 1.00 0.39 58 VAL A C 7
ATOM 11209 O O . VAL A 1 58 ? 4.096 14.506 -44.210 1.00 0.41 58 VAL A O 7
ATOM 11222 N N . ILE A 1 59 ? 2.864 13.444 -45.757 1.00 0.38 59 ILE A N 7
ATOM 11223 C CA . ILE A 1 59 ? 3.594 12.199 -45.650 1.00 0.40 59 ILE A CA 7
ATOM 11224 C C . ILE A 1 59 ? 4.396 11.943 -46.921 1.00 0.44 59 ILE A C 7
ATOM 11225 O O . ILE A 1 59 ? 3.844 11.754 -48.008 1.00 0.65 59 ILE A O 7
ATOM 11241 N N . VAL A 1 60 ? 5.706 11.997 -46.776 1.00 0.39 60 VAL A N 7
ATOM 11242 C CA . VAL A 1 60 ? 6.617 11.690 -47.859 1.00 0.42 60 VAL A CA 7
ATOM 11243 C C . VAL A 1 60 ? 7.326 10.381 -47.551 1.00 0.40 60 VAL A C 7
ATOM 11244 O O . VAL A 1 60 ? 8.157 10.325 -46.647 1.00 0.44 60 VAL A O 7
ATOM 11257 N N . SER A 1 61 ? 6.987 9.328 -48.277 1.00 0.39 61 SER A N 7
ATOM 11258 C CA . SER A 1 61 ? 7.507 8.005 -47.945 1.00 0.42 61 SER A CA 7
ATOM 11259 C C . SER A 1 61 ? 7.673 7.120 -49.176 1.00 0.42 61 SER A C 7
ATOM 11260 O O . SER A 1 61 ? 7.011 7.313 -50.200 1.00 0.43 61 SER A O 7
ATOM 11268 N N . ASN A 1 62 ? 8.582 6.156 -49.055 1.00 0.51 62 ASN A N 7
ATOM 11269 C CA . ASN A 1 62 ? 8.876 5.196 -50.115 1.00 0.57 62 ASN A CA 7
ATOM 11270 C C . ASN A 1 62 ? 7.692 4.263 -50.374 1.00 0.56 62 ASN A C 7
ATOM 11271 O O . ASN A 1 62 ? 7.611 3.637 -51.430 1.00 0.59 62 ASN A O 7
ATOM 11282 N N . ASN A 1 63 ? 6.777 4.159 -49.412 1.00 0.57 63 ASN A N 7
ATOM 11283 C CA . ASN A 1 63 ? 5.606 3.294 -49.579 1.00 0.66 63 ASN A CA 7
ATOM 11284 C C . ASN A 1 63 ? 4.661 3.841 -50.651 1.00 0.67 63 ASN A C 7
ATOM 11285 O O . ASN A 1 63 ? 3.917 3.087 -51.280 1.00 0.86 63 ASN A O 7
ATOM 11296 N N . PHE A 1 64 ? 4.708 5.148 -50.873 1.00 0.60 64 PHE A N 7
ATOM 11297 C CA . PHE A 1 64 ? 3.910 5.775 -51.918 1.00 0.67 64 PHE A CA 7
ATOM 11298 C C . PHE A 1 64 ? 4.655 5.704 -53.247 1.00 0.60 64 PHE A C 7
ATOM 11299 O O . PHE A 1 64 ? 4.084 5.924 -54.317 1.00 0.65 64 PHE A O 7
ATOM 11316 N N . GLU A 1 65 ? 5.931 5.357 -53.163 1.00 0.58 65 GLU A N 7
ATOM 11317 C CA . GLU A 1 65 ? 6.785 5.235 -54.321 1.00 0.61 65 GLU A CA 7
ATOM 11318 C C . GLU A 1 65 ? 6.568 3.862 -54.958 1.00 0.65 65 GLU A C 7
ATOM 11319 O O . GLU A 1 65 ? 6.769 3.670 -56.156 1.00 0.75 65 GLU A O 7
ATOM 11331 N N . ASP A 1 66 ? 6.112 2.917 -54.135 1.00 0.69 66 ASP A N 7
ATOM 11332 C CA . ASP A 1 66 ? 5.721 1.591 -54.610 1.00 0.84 66 ASP A CA 7
ATOM 11333 C C . ASP A 1 66 ? 4.469 1.721 -55.481 1.00 0.80 66 ASP A C 7
ATOM 11334 O O . ASP A 1 66 ? 4.164 0.851 -56.296 1.00 0.93 66 ASP A O 7
ATOM 11343 N N . LYS A 1 67 ? 3.754 2.834 -55.281 1.00 0.78 67 LYS A N 7
ATOM 11344 C CA . LYS A 1 67 ? 2.538 3.161 -56.031 1.00 0.88 67 LYS A CA 7
ATOM 11345 C C . LYS A 1 67 ? 1.425 2.153 -55.736 1.00 0.78 67 LYS A C 7
ATOM 11346 O O . LYS A 1 67 ? 0.490 1.974 -56.519 1.00 0.86 67 LYS A O 7
ATOM 11365 N N . LYS A 1 68 ? 1.518 1.508 -54.584 1.00 0.83 68 LYS A N 7
ATOM 11366 C CA . LYS A 1 68 ? 0.500 0.559 -54.173 1.00 0.90 68 LYS A CA 7
ATOM 11367 C C . LYS A 1 68 ? -0.576 1.265 -53.363 1.00 0.82 68 LYS A C 7
ATOM 11368 O O . LYS A 1 68 ? -0.482 1.376 -52.140 1.00 0.87 68 LYS A O 7
ATOM 11387 N N . LEU A 1 69 ? -1.590 1.754 -54.066 1.00 0.84 69 LEU A N 7
ATOM 11388 C CA . LEU A 1 69 ? -2.652 2.538 -53.453 1.00 0.91 69 LEU A CA 7
ATOM 11389 C C . LEU A 1 69 ? -3.400 1.712 -52.409 1.00 0.85 69 LEU A C 7
ATOM 11390 O O . LEU A 1 69 ? -3.589 2.159 -51.277 1.00 0.83 69 LEU A O 7
ATOM 11406 N N . LEU A 1 70 ? -3.815 0.509 -52.785 1.00 0.89 70 LEU A N 7
ATOM 11407 C CA . LEU A 1 70 ? -4.566 -0.355 -51.881 1.00 0.91 70 LEU A CA 7
ATOM 11408 C C . LEU A 1 70 ? -3.736 -0.753 -50.658 1.00 0.79 70 LEU A C 7
ATOM 11409 O O . LEU A 1 70 ? -4.278 -0.926 -49.567 1.00 0.80 70 LEU A O 7
ATOM 11425 N N . ASP A 1 71 ? -2.423 -0.873 -50.827 1.00 0.72 71 ASP A N 7
ATOM 11426 C CA . ASP A 1 71 ? -1.554 -1.269 -49.724 1.00 0.70 71 ASP A CA 7
ATOM 11427 C C . ASP A 1 71 ? -1.370 -0.134 -48.726 1.00 0.63 71 ASP A C 7
ATOM 11428 O O . ASP A 1 71 ? -1.487 -0.341 -47.521 1.00 0.63 71 ASP A O 7
ATOM 11437 N N . ARG A 1 72 ? -1.101 1.072 -49.214 1.00 0.67 72 ARG A N 7
ATOM 11438 C CA . ARG A 1 72 ? -0.988 2.222 -48.321 1.00 0.74 72 ARG A CA 7
ATOM 11439 C C . ARG A 1 72 ? -2.352 2.539 -47.704 1.00 0.67 72 ARG A C 7
ATOM 11440 O O . ARG A 1 72 ? -2.437 3.071 -46.603 1.00 0.68 72 ARG A O 7
ATOM 11461 N N . HIS A 1 73 ? -3.414 2.175 -48.416 1.00 0.68 73 HIS A N 7
ATOM 11462 C CA . HIS A 1 73 ? -4.781 2.352 -47.928 1.00 0.71 73 HIS A CA 7
ATOM 11463 C C . HIS A 1 73 ? -5.072 1.378 -46.793 1.00 0.62 73 HIS A C 7
ATOM 11464 O O . HIS A 1 73 ? -5.569 1.777 -45.743 1.00 0.62 73 HIS A O 7
ATOM 11479 N N . ARG A 1 74 ? -4.734 0.107 -46.999 1.00 0.60 74 ARG A N 7
ATOM 11480 C CA . ARG A 1 74 ? -4.994 -0.928 -46.003 1.00 0.59 74 ARG A CA 7
ATOM 11481 C C . ARG A 1 74 ? -4.202 -0.659 -44.722 1.00 0.51 74 ARG A C 7
ATOM 11482 O O . ARG A 1 74 ? -4.679 -0.929 -43.619 1.00 0.52 74 ARG A O 7
ATOM 11503 N N . LEU A 1 75 ? -2.997 -0.110 -44.875 1.00 0.47 75 LEU A N 7
ATOM 11504 C CA . LEU A 1 75 ? -2.167 0.247 -43.730 1.00 0.46 75 LEU A CA 7
ATOM 11505 C C . LEU A 1 75 ? -2.795 1.404 -42.966 1.00 0.42 75 LEU A C 7
ATOM 11506 O O . LEU A 1 75 ? -2.967 1.335 -41.747 1.00 0.42 75 LEU A O 7
ATOM 11522 N N . VAL A 1 76 ? -3.154 2.459 -43.695 1.00 0.45 76 VAL A N 7
ATOM 11523 C CA . VAL A 1 76 ? -3.806 3.620 -43.101 1.00 0.50 76 VAL A CA 7
ATOM 11524 C C . VAL A 1 76 ? -5.091 3.213 -42.388 1.00 0.48 76 VAL A C 7
ATOM 11525 O O . VAL A 1 76 ? -5.370 3.685 -41.295 1.00 0.50 76 VAL A O 7
ATOM 11538 N N . ASN A 1 77 ? -5.858 2.320 -42.995 1.00 0.48 77 ASN A N 7
ATOM 11539 C CA . ASN A 1 77 ? -7.096 1.847 -42.384 1.00 0.53 77 ASN A CA 7
ATOM 11540 C C . ASN A 1 77 ? -6.822 1.133 -41.063 1.00 0.49 77 ASN A C 7
ATOM 11541 O O . ASN A 1 77 ? -7.480 1.395 -40.058 1.00 0.54 77 ASN A O 7
ATOM 11552 N N . THR A 1 78 ? -5.826 0.256 -41.063 1.00 0.45 78 THR A N 7
ATOM 11553 C CA . THR A 1 78 ? -5.530 -0.566 -39.896 1.00 0.50 78 THR A CA 7
ATOM 11554 C C . THR A 1 78 ? -5.057 0.289 -38.717 1.00 0.46 78 THR A C 7
ATOM 11555 O O . THR A 1 78 ? -5.519 0.123 -37.585 1.00 0.50 78 THR A O 7
ATOM 11566 N N . ILE A 1 79 ? -4.150 1.212 -38.999 1.00 0.44 79 ILE A N 7
ATOM 11567 C CA . ILE A 1 79 ? -3.556 2.051 -37.967 1.00 0.45 79 ILE A CA 7
ATOM 11568 C C . ILE A 1 79 ? -4.515 3.161 -37.546 1.00 0.45 79 ILE A C 7
ATOM 11569 O O . ILE A 1 79 ? -4.805 3.349 -36.354 1.00 0.50 79 ILE A O 7
ATOM 11585 N N . LEU A 1 80 ? -5.034 3.872 -38.531 1.00 0.45 80 LEU A N 7
ATOM 11586 C CA . LEU A 1 80 ? -5.853 5.037 -38.268 1.00 0.52 80 LEU A CA 7
ATOM 11587 C C . LEU A 1 80 ? -7.263 4.655 -37.840 1.00 0.56 80 LEU A C 7
ATOM 11588 O O . LEU A 1 80 ? -8.053 5.524 -37.508 1.00 0.63 80 LEU A O 7
ATOM 11604 N N . LYS A 1 81 ? -7.581 3.367 -37.841 1.00 0.57 81 LYS A N 7
ATOM 11605 C CA . LYS A 1 81 ? -8.854 2.910 -37.296 1.00 0.68 81 LYS A CA 7
ATOM 11606 C C . LYS A 1 81 ? -9.033 3.460 -35.880 1.00 0.68 81 LYS A C 7
ATOM 11607 O O . LYS A 1 81 ? -9.942 4.248 -35.621 1.00 0.72 81 LYS A O 7
ATOM 11626 N N . GLU A 1 82 ? -8.154 3.050 -34.970 1.00 0.69 82 GLU A N 7
ATOM 11627 C CA . GLU A 1 82 ? -8.158 3.595 -33.617 1.00 0.73 82 GLU A CA 7
ATOM 11628 C C . GLU A 1 82 ? -7.562 5.002 -33.585 1.00 0.67 82 GLU A C 7
ATOM 11629 O O . GLU A 1 82 ? -7.939 5.819 -32.749 1.00 0.68 82 GLU A O 7
ATOM 11641 N N . GLU A 1 83 ? -6.622 5.273 -34.487 1.00 0.64 83 GLU A N 7
ATOM 11642 C CA . GLU A 1 83 ? -5.960 6.574 -34.545 1.00 0.64 83 GLU A CA 7
ATOM 11643 C C . GLU A 1 83 ? -6.972 7.716 -34.655 1.00 0.55 83 GLU A C 7
ATOM 11644 O O . GLU A 1 83 ? -6.974 8.646 -33.842 1.00 0.58 83 GLU A O 7
ATOM 11656 N N . LEU A 1 84 ? -7.831 7.616 -35.665 1.00 0.49 84 LEU A N 7
ATOM 11657 C CA . LEU A 1 84 ? -8.873 8.612 -35.941 1.00 0.48 84 LEU A CA 7
ATOM 11658 C C . LEU A 1 84 ? -9.697 8.945 -34.704 1.00 0.52 84 LEU A C 7
ATOM 11659 O O . LEU A 1 84 ? -10.199 10.053 -34.590 1.00 0.58 84 LEU A O 7
ATOM 11675 N N . GLN A 1 85 ? -9.866 7.983 -33.797 1.00 0.57 85 GLN A N 7
ATOM 11676 C CA . GLN A 1 85 ? -10.693 8.194 -32.604 1.00 0.67 85 GLN A CA 7
ATOM 11677 C C . GLN A 1 85 ? -10.238 9.435 -31.829 1.00 0.70 85 GLN A C 7
ATOM 11678 O O . GLN A 1 85 ? -11.038 10.088 -31.162 1.00 0.81 85 GLN A O 7
ATOM 11692 N N . ASN A 1 86 ? -8.955 9.767 -31.937 1.00 0.64 86 ASN A N 7
ATOM 11693 C CA . ASN A 1 86 ? -8.392 10.904 -31.213 1.00 0.71 86 ASN A CA 7
ATOM 11694 C C . ASN A 1 86 ? -8.485 12.181 -32.038 1.00 0.67 86 ASN A C 7
ATOM 11695 O O . ASN A 1 86 ? -8.188 13.273 -31.549 1.00 0.77 86 ASN A O 7
ATOM 11706 N N . ILE A 1 87 ? -8.908 12.044 -33.286 1.00 0.61 87 ILE A N 7
ATOM 11707 C CA . ILE A 1 87 ? -8.947 13.164 -34.211 1.00 0.62 87 ILE A CA 7
ATOM 11708 C C . ILE A 1 87 ? -10.389 13.474 -34.591 1.00 0.67 87 ILE A C 7
ATOM 11709 O O . ILE A 1 87 ? -11.226 12.576 -34.662 1.00 0.77 87 ILE A O 7
ATOM 11725 N N . HIS A 1 88 ? -10.689 14.738 -34.815 1.00 0.71 88 HIS A N 7
ATOM 11726 C CA . HIS A 1 88 ? -12.020 15.121 -35.248 1.00 0.80 88 HIS A CA 7
ATOM 11727 C C . HIS A 1 88 ? -12.064 15.233 -36.768 1.00 0.76 88 HIS A C 7
ATOM 11728 O O . HIS A 1 88 ? -13.105 15.019 -37.386 1.00 0.89 88 HIS A O 7
ATOM 11743 N N . ALA A 1 89 ? -10.925 15.562 -37.364 1.00 0.69 89 ALA A N 7
ATOM 11744 C CA . ALA A 1 89 ? -10.822 15.660 -38.813 1.00 0.68 89 ALA A CA 7
ATOM 11745 C C . ALA A 1 89 ? -9.372 15.528 -39.268 1.00 0.62 89 ALA A C 7
ATOM 11746 O O . ALA A 1 89 ? -8.613 16.497 -39.238 1.00 0.73 89 ALA A O 7
ATOM 11753 N N . PHE A 1 90 ? -8.983 14.316 -39.642 1.00 0.52 90 PHE A N 7
ATOM 11754 C CA . PHE A 1 90 ? -7.649 14.070 -40.174 1.00 0.47 90 PHE A CA 7
ATOM 11755 C C . PHE A 1 90 ? -7.680 14.003 -41.700 1.00 0.48 90 PHE A C 7
ATOM 11756 O O . PHE A 1 90 ? -8.650 13.529 -42.292 1.00 0.63 90 PHE A O 7
ATOM 11773 N N . SER A 1 91 ? -6.625 14.499 -42.326 1.00 0.44 91 SER A N 7
ATOM 11774 C CA . SER A 1 91 ? -6.447 14.378 -43.763 1.00 0.48 91 SER A CA 7
ATOM 11775 C C . SER A 1 91 ? -4.971 14.153 -44.075 1.00 0.45 91 SER A C 7
ATOM 11776 O O . SER A 1 91 ? -4.100 14.641 -43.355 1.00 0.52 91 SER A O 7
ATOM 11784 N N . MET A 1 92 ? -4.689 13.401 -45.127 1.00 0.48 92 MET A N 7
ATOM 11785 C CA . MET A 1 92 ? -3.314 13.075 -45.469 1.00 0.48 92 MET A CA 7
ATOM 11786 C C . MET A 1 92 ? -2.919 13.684 -46.808 1.00 0.53 92 MET A C 7
ATOM 11787 O O . MET A 1 92 ? -3.691 13.669 -47.772 1.00 0.62 92 MET A O 7
ATOM 11801 N N . LYS A 1 93 ? -1.721 14.235 -46.851 1.00 0.52 93 LYS A N 7
ATOM 11802 C CA . LYS A 1 93 ? -1.155 14.767 -48.074 1.00 0.59 93 LYS A CA 7
ATOM 11803 C C . LYS A 1 93 ? 0.017 13.874 -48.478 1.00 0.49 93 LYS A C 7
ATOM 11804 O O . LYS A 1 93 ? 1.062 13.899 -47.837 1.00 0.42 93 LYS A O 7
ATOM 11823 N N . CYS A 1 94 ? -0.141 13.098 -49.540 1.00 0.56 94 CYS A N 7
ATOM 11824 C CA . CYS A 1 94 ? 0.829 12.049 -49.854 1.00 0.54 94 CYS A CA 7
ATOM 11825 C C . CYS A 1 94 ? 1.808 12.470 -50.944 1.00 0.52 94 CYS A C 7
ATOM 11826 O O . CYS A 1 94 ? 1.410 12.925 -52.016 1.00 0.64 94 CYS A O 7
ATOM 11834 N N . HIS A 1 95 ? 3.097 12.307 -50.661 1.00 0.44 95 HIS A N 7
ATOM 11835 C CA . HIS A 1 95 ? 4.146 12.657 -51.610 1.00 0.50 95 HIS A CA 7
ATOM 11836 C C . HIS A 1 95 ? 5.290 11.648 -51.577 1.00 0.44 95 HIS A C 7
ATOM 11837 O O . HIS A 1 95 ? 5.469 10.902 -50.603 1.00 0.44 95 HIS A O 7
ATOM 11852 N N . THR A 1 96 ? 6.057 11.639 -52.655 1.00 0.46 96 THR A N 7
ATOM 11853 C CA . THR A 1 96 ? 7.222 10.787 -52.776 1.00 0.49 96 THR A CA 7
ATOM 11854 C C . THR A 1 96 ? 8.504 11.593 -52.567 1.00 0.46 96 THR A C 7
ATOM 11855 O O . THR A 1 96 ? 8.549 12.789 -52.870 1.00 0.47 96 THR A O 7
ATOM 11866 N N . PRO A 1 97 ? 9.559 10.951 -52.035 1.00 0.47 97 PRO A N 7
ATOM 11867 C CA . PRO A 1 97 ? 10.838 11.617 -51.754 1.00 0.48 97 PRO A CA 7
ATOM 11868 C C . PRO A 1 97 ? 11.507 12.172 -53.010 1.00 0.52 97 PRO A C 7
ATOM 11869 O O . PRO A 1 97 ? 12.295 13.117 -52.934 1.00 0.54 97 PRO A O 7
ATOM 11880 N N . LEU A 1 98 ? 11.184 11.587 -54.158 1.00 0.60 98 LEU A N 7
ATOM 11881 C CA . LEU A 1 98 ? 11.738 12.037 -55.428 1.00 0.71 98 LEU A CA 7
ATOM 11882 C C . LEU A 1 98 ? 11.318 13.482 -55.693 1.00 0.66 98 LEU A C 7
ATOM 11883 O O . LEU A 1 98 ? 12.153 14.346 -55.955 1.00 0.71 98 LEU A O 7
ATOM 11899 N N . GLU A 1 99 ? 10.022 13.740 -55.592 1.00 0.65 99 GLU A N 7
ATOM 11900 C CA . GLU A 1 99 ? 9.491 15.081 -55.769 1.00 0.72 99 GLU A CA 7
ATOM 11901 C C . GLU A 1 99 ? 9.830 15.968 -54.576 1.00 0.64 99 GLU A C 7
ATOM 11902 O O . GLU A 1 99 ? 10.052 17.169 -54.730 1.00 0.71 99 GLU A O 7
ATOM 11914 N N . TYR A 1 100 ? 9.880 15.370 -53.389 1.00 0.57 100 TYR A N 7
ATOM 11915 C CA . TYR A 1 100 ? 10.204 16.110 -52.170 1.00 0.63 100 TYR A CA 7
ATOM 11916 C C . TYR A 1 100 ? 11.574 16.774 -52.274 1.00 0.66 100 TYR A C 7
ATOM 11917 O O . TYR A 1 100 ? 11.753 17.910 -51.833 1.00 0.76 100 TYR A O 7
ATOM 11935 N N . ASP A 1 101 ? 12.533 16.066 -52.863 1.00 0.66 101 ASP A N 7
ATOM 11936 C CA . ASP A 1 101 ? 13.880 16.603 -53.045 1.00 0.78 101 ASP A CA 7
ATOM 11937 C C . ASP A 1 101 ? 13.837 17.908 -53.833 1.00 0.81 101 ASP A C 7
ATOM 11938 O O . ASP A 1 101 ? 14.590 18.839 -53.557 1.00 0.93 101 ASP A O 7
ATOM 11947 N N . LYS A 1 102 ? 12.926 17.982 -54.793 1.00 0.75 102 LYS A N 7
ATOM 11948 C CA . LYS A 1 102 ? 12.789 19.174 -55.617 1.00 0.84 102 LYS A CA 7
ATOM 11949 C C . LYS A 1 102 ? 12.212 20.321 -54.799 1.00 0.89 102 LYS A C 7
ATOM 11950 O O . LYS A 1 102 ? 12.600 21.472 -54.976 1.00 1.05 102 LYS A O 7
ATOM 11969 N N . LEU A 1 103 ? 11.306 19.990 -53.884 1.00 0.83 103 LEU A N 7
ATOM 11970 C CA . LEU A 1 103 ? 10.648 20.988 -53.044 1.00 0.97 103 LEU A CA 7
ATOM 11971 C C . LEU A 1 103 ? 11.648 21.671 -52.116 1.00 1.12 103 LEU A C 7
ATOM 11972 O O . LEU A 1 103 ? 11.623 22.893 -51.947 1.00 1.31 103 LEU A O 7
ATOM 11988 N N . LYS A 1 104 ? 12.531 20.882 -51.518 1.00 1.09 104 LYS A N 7
ATOM 11989 C CA . LYS A 1 104 ? 13.560 21.424 -50.637 1.00 1.27 104 LYS A CA 7
ATOM 11990 C C . LYS A 1 104 ? 14.678 22.086 -51.442 1.00 1.37 104 LYS A C 7
ATOM 11991 O O . LYS A 1 104 ? 15.296 23.051 -50.987 1.00 1.56 104 LYS A O 7
ATOM 12010 N N . SER A 1 105 ? 14.932 21.570 -52.639 1.00 1.32 105 SER A N 7
ATOM 12011 C CA . SER A 1 105 ? 15.970 22.121 -53.500 1.00 1.51 105 SER A CA 7
ATOM 12012 C C . SER A 1 105 ? 15.560 23.495 -54.031 1.00 1.66 105 SER A C 7
ATOM 12013 O O . SER A 1 105 ? 16.369 24.424 -54.068 1.00 1.77 105 SER A O 7
ATOM 12021 N N . LYS A 1 106 ? 14.300 23.624 -54.439 1.00 1.79 106 LYS A N 7
ATOM 12022 C CA . LYS A 1 106 ? 13.788 24.906 -54.912 1.00 2.10 106 LYS A CA 7
ATOM 12023 C C . LYS A 1 106 ? 13.650 25.874 -53.743 1.00 2.28 106 LYS A C 7
ATOM 12024 O O . LYS A 1 106 ? 14.062 27.029 -53.823 1.00 2.61 106 LYS A O 7
ATOM 12043 N N . GLY A 1 107 ? 13.073 25.386 -52.656 1.00 2.51 107 GLY A N 7
ATOM 12044 C CA . GLY A 1 107 ? 12.924 26.194 -51.467 1.00 2.97 107 GLY A CA 7
ATOM 12045 C C . GLY A 1 107 ? 11.524 26.748 -51.337 1.00 3.39 107 GLY A C 7
ATOM 12046 O O . GLY A 1 107 ? 11.334 27.909 -50.975 1.00 3.92 107 GLY A O 7
ATOM 12050 N N . SER A 1 108 ? 10.547 25.919 -51.665 1.00 3.41 108 SER A N 7
ATOM 12051 C CA . SER A 1 108 ? 9.145 26.288 -51.561 1.00 4.00 108 SER A CA 7
ATOM 12052 C C . SER A 1 108 ? 8.299 25.031 -51.422 1.00 4.47 108 SER A C 7
ATOM 12053 O O . SER A 1 108 ? 8.001 24.647 -50.272 1.00 4.98 108 SER A O 7
ATOM 12062 N N . MET A 1 1 ? 18.666 -2.952 -1.993 1.00 34.77 1 MET A N 8
ATOM 12063 C CA . MET A 1 1 ? 17.689 -1.840 -1.981 1.00 34.67 1 MET A CA 8
ATOM 12064 C C . MET A 1 1 ? 16.324 -2.349 -1.540 1.00 34.12 1 MET A C 8
ATOM 12065 O O . MET A 1 1 ? 15.823 -3.343 -2.066 1.00 34.13 1 MET A O 8
ATOM 12081 N N . GLY A 1 2 ? 15.732 -1.679 -0.562 1.00 33.70 2 GLY A N 8
ATOM 12082 C CA . GLY A 1 2 ? 14.426 -2.078 -0.076 1.00 33.20 2 GLY A CA 8
ATOM 12083 C C . GLY A 1 2 ? 13.657 -0.918 0.518 1.00 32.51 2 GLY A C 8
ATOM 12084 O O . GLY A 1 2 ? 13.204 -0.980 1.660 1.00 32.38 2 GLY A O 8
ATOM 12088 N N . SER A 1 3 ? 13.511 0.143 -0.256 1.00 32.14 3 SER A N 8
ATOM 12089 C CA . SER A 1 3 ? 12.809 1.330 0.203 1.00 31.53 3 SER A CA 8
ATOM 12090 C C . SER A 1 3 ? 11.534 1.546 -0.606 1.00 30.66 3 SER A C 8
ATOM 12091 O O . SER A 1 3 ? 11.587 1.865 -1.792 1.00 30.36 3 SER A O 8
ATOM 12099 N N . SER A 1 4 ? 10.395 1.354 0.041 1.00 30.35 4 SER A N 8
ATOM 12100 C CA . SER A 1 4 ? 9.107 1.528 -0.607 1.00 29.61 4 SER A CA 8
ATOM 12101 C C . SER A 1 4 ? 8.234 2.473 0.214 1.00 28.85 4 SER A C 8
ATOM 12102 O O . SER A 1 4 ? 7.788 2.129 1.312 1.00 28.81 4 SER A O 8
ATOM 12110 N N . HIS A 1 5 ? 8.014 3.672 -0.307 1.00 28.34 5 HIS A N 8
ATOM 12111 C CA . HIS A 1 5 ? 7.211 4.668 0.389 1.00 27.68 5 HIS A CA 8
ATOM 12112 C C . HIS A 1 5 ? 6.322 5.430 -0.586 1.00 27.14 5 HIS A C 8
ATOM 12113 O O . HIS A 1 5 ? 6.804 6.077 -1.513 1.00 26.86 5 HIS A O 8
ATOM 12128 N N . HIS A 1 6 ? 5.020 5.332 -0.383 1.00 27.11 6 HIS A N 8
ATOM 12129 C CA . HIS A 1 6 ? 4.065 6.082 -1.184 1.00 26.72 6 HIS A CA 8
ATOM 12130 C C . HIS A 1 6 ? 3.371 7.132 -0.329 1.00 26.14 6 HIS A C 8
ATOM 12131 O O . HIS A 1 6 ? 2.519 6.809 0.494 1.00 26.08 6 HIS A O 8
ATOM 12146 N N . HIS A 1 7 ? 3.758 8.385 -0.516 1.00 25.80 7 HIS A N 8
ATOM 12147 C CA . HIS A 1 7 ? 3.161 9.490 0.224 1.00 25.30 7 HIS A CA 8
ATOM 12148 C C . HIS A 1 7 ? 1.773 9.807 -0.322 1.00 24.72 7 HIS A C 8
ATOM 12149 O O . HIS A 1 7 ? 1.636 10.303 -1.439 1.00 24.71 7 HIS A O 8
ATOM 12164 N N . HIS A 1 8 ? 0.748 9.522 0.469 1.00 24.34 8 HIS A N 8
ATOM 12165 C CA . HIS A 1 8 ? -0.626 9.740 0.039 1.00 23.83 8 HIS A CA 8
ATOM 12166 C C . HIS A 1 8 ? -1.086 11.149 0.377 1.00 23.17 8 HIS A C 8
ATOM 12167 O O . HIS A 1 8 ? -1.649 11.402 1.444 1.00 23.09 8 HIS A O 8
ATOM 12182 N N . HIS A 1 9 ? -0.796 12.062 -0.535 1.00 22.79 9 HIS A N 8
ATOM 12183 C CA . HIS A 1 9 ? -1.225 13.451 -0.448 1.00 22.26 9 HIS A CA 8
ATOM 12184 C C . HIS A 1 9 ? -0.752 14.177 -1.694 1.00 21.56 9 HIS A C 8
ATOM 12185 O O . HIS A 1 9 ? 0.295 14.823 -1.694 1.00 21.72 9 HIS A O 8
ATOM 12200 N N . HIS A 1 10 ? -1.503 14.025 -2.766 1.00 20.90 10 HIS A N 8
ATOM 12201 C CA . HIS A 1 10 ? -1.115 14.593 -4.047 1.00 20.28 10 HIS A CA 8
ATOM 12202 C C . HIS A 1 10 ? -1.689 15.993 -4.218 1.00 19.70 10 HIS A C 8
ATOM 12203 O O . HIS A 1 10 ? -2.900 16.197 -4.130 1.00 19.62 10 HIS A O 8
ATOM 12218 N N . SER A 1 11 ? -0.809 16.957 -4.425 1.00 19.43 11 SER A N 8
ATOM 12219 C CA . SER A 1 11 ? -1.225 18.313 -4.730 1.00 19.01 11 SER A CA 8
ATOM 12220 C C . SER A 1 11 ? -1.707 18.379 -6.177 1.00 18.01 11 SER A C 8
ATOM 12221 O O . SER A 1 11 ? -1.212 17.644 -7.034 1.00 18.01 11 SER A O 8
ATOM 12229 N N . SER A 1 12 ? -2.666 19.246 -6.446 1.00 17.26 12 SER A N 8
ATOM 12230 C CA . SER A 1 12 ? -3.282 19.307 -7.759 1.00 16.34 12 SER A CA 8
ATOM 12231 C C . SER A 1 12 ? -2.616 20.362 -8.636 1.00 16.15 12 SER A C 8
ATOM 12232 O O . SER A 1 12 ? -2.797 21.566 -8.434 1.00 16.20 12 SER A O 8
ATOM 12240 N N . GLY A 1 13 ? -1.826 19.900 -9.596 1.00 16.12 13 GLY A N 8
ATOM 12241 C CA . GLY A 1 13 ? -1.187 20.799 -10.533 1.00 16.13 13 GLY A CA 8
ATOM 12242 C C . GLY A 1 13 ? 0.206 21.193 -10.096 1.00 16.30 13 GLY A C 8
ATOM 12243 O O . GLY A 1 13 ? 0.601 22.342 -10.243 1.00 16.67 13 GLY A O 8
ATOM 12247 N N . ARG A 1 14 ? 0.954 20.233 -9.565 1.00 16.15 14 ARG A N 8
ATOM 12248 C CA . ARG A 1 14 ? 2.312 20.483 -9.087 1.00 16.46 14 ARG A CA 8
ATOM 12249 C C . ARG A 1 14 ? 3.231 20.846 -10.244 1.00 15.51 14 ARG A C 8
ATOM 12250 O O . ARG A 1 14 ? 4.092 21.717 -10.126 1.00 15.72 14 ARG A O 8
ATOM 12271 N N . GLU A 1 15 ? 3.035 20.173 -11.368 1.00 14.57 15 GLU A N 8
ATOM 12272 C CA . GLU A 1 15 ? 3.891 20.356 -12.530 1.00 13.69 15 GLU A CA 8
ATOM 12273 C C . GLU A 1 15 ? 3.414 21.515 -13.401 1.00 12.97 15 GLU A C 8
ATOM 12274 O O . GLU A 1 15 ? 3.629 21.521 -14.613 1.00 12.15 15 GLU A O 8
ATOM 12286 N N . ASN A 1 16 ? 2.806 22.516 -12.772 1.00 13.44 16 ASN A N 8
ATOM 12287 C CA . ASN A 1 16 ? 2.326 23.701 -13.486 1.00 13.06 16 ASN A CA 8
ATOM 12288 C C . ASN A 1 16 ? 3.494 24.502 -14.059 1.00 13.07 16 ASN A C 8
ATOM 12289 O O . ASN A 1 16 ? 3.300 25.402 -14.875 1.00 12.89 16 ASN A O 8
ATOM 12300 N N . LEU A 1 17 ? 4.703 24.180 -13.606 1.00 13.46 17 LEU A N 8
ATOM 12301 C CA . LEU A 1 17 ? 5.914 24.783 -14.146 1.00 13.68 17 LEU A CA 8
ATOM 12302 C C . LEU A 1 17 ? 6.162 24.268 -15.556 1.00 12.77 17 LEU A C 8
ATOM 12303 O O . LEU A 1 17 ? 6.758 24.949 -16.391 1.00 12.88 17 LEU A O 8
ATOM 12319 N N . TYR A 1 18 ? 5.696 23.055 -15.807 1.00 12.00 18 TYR A N 8
ATOM 12320 C CA . TYR A 1 18 ? 5.836 22.432 -17.109 1.00 11.22 18 TYR A CA 8
ATOM 12321 C C . TYR A 1 18 ? 4.564 22.633 -17.915 1.00 10.27 18 TYR A C 8
ATOM 12322 O O . TYR A 1 18 ? 3.535 23.033 -17.374 1.00 9.92 18 TYR A O 8
ATOM 12340 N N . PHE A 1 19 ? 4.631 22.342 -19.204 1.00 10.05 19 PHE A N 8
ATOM 12341 C CA . PHE A 1 19 ? 3.500 22.562 -20.095 1.00 9.38 19 PHE A CA 8
ATOM 12342 C C . PHE A 1 19 ? 2.697 21.282 -20.288 1.00 8.44 19 PHE A C 8
ATOM 12343 O O . PHE A 1 19 ? 1.878 21.187 -21.203 1.00 7.95 19 PHE A O 8
ATOM 12360 N N . GLN A 1 20 ? 2.934 20.309 -19.407 1.00 8.42 20 GLN A N 8
ATOM 12361 C CA . GLN A 1 20 ? 2.235 19.022 -19.449 1.00 7.85 20 GLN A CA 8
ATOM 12362 C C . GLN A 1 20 ? 2.568 18.273 -20.732 1.00 7.07 20 GLN A C 8
ATOM 12363 O O . GLN A 1 20 ? 1.739 17.552 -21.283 1.00 7.05 20 GLN A O 8
ATOM 12377 N N . GLY A 1 21 ? 3.804 18.425 -21.180 1.00 6.73 21 GLY A N 8
ATOM 12378 C CA . GLY A 1 21 ? 4.234 17.780 -22.398 1.00 6.33 21 GLY A CA 8
ATOM 12379 C C . GLY A 1 21 ? 5.087 16.563 -22.125 1.00 5.42 21 GLY A C 8
ATOM 12380 O O . GLY A 1 21 ? 6.277 16.552 -22.430 1.00 5.50 21 GLY A O 8
ATOM 12384 N N . HIS A 1 22 ? 4.482 15.543 -21.530 1.00 4.89 22 HIS A N 8
ATOM 12385 C CA . HIS A 1 22 ? 5.179 14.286 -21.290 1.00 4.23 22 HIS A CA 8
ATOM 12386 C C . HIS A 1 22 ? 5.172 13.492 -22.582 1.00 3.24 22 HIS A C 8
ATOM 12387 O O . HIS A 1 22 ? 6.206 13.290 -23.218 1.00 3.42 22 HIS A O 8
ATOM 12402 N N . MET A 1 23 ? 3.980 13.061 -22.963 1.00 2.70 23 MET A N 8
ATOM 12403 C CA . MET A 1 23 ? 3.750 12.450 -24.258 1.00 2.18 23 MET A CA 8
ATOM 12404 C C . MET A 1 23 ? 2.587 13.157 -24.933 1.00 1.83 23 MET A C 8
ATOM 12405 O O . MET A 1 23 ? 1.428 12.797 -24.731 1.00 2.36 23 MET A O 8
ATOM 12419 N N . CYS A 1 24 ? 2.904 14.203 -25.689 1.00 1.24 24 CYS A N 8
ATOM 12420 C CA . CYS A 1 24 ? 1.888 14.999 -26.363 1.00 0.95 24 CYS A CA 8
ATOM 12421 C C . CYS A 1 24 ? 1.067 14.130 -27.304 1.00 0.84 24 CYS A C 8
ATOM 12422 O O . CYS A 1 24 ? 1.611 13.531 -28.230 1.00 0.77 24 CYS A O 8
ATOM 12430 N N . ILE A 1 25 ? -0.238 14.066 -27.050 1.00 0.89 25 ILE A N 8
ATOM 12431 C CA . ILE A 1 25 ? -1.150 13.232 -27.829 1.00 0.88 25 ILE A CA 8
ATOM 12432 C C . ILE A 1 25 ? -1.022 13.503 -29.333 1.00 0.74 25 ILE A C 8
ATOM 12433 O O . ILE A 1 25 ? -1.190 12.596 -30.153 1.00 0.71 25 ILE A O 8
ATOM 12449 N N . GLN A 1 26 ? -0.705 14.743 -29.685 1.00 0.69 26 GLN A N 8
ATOM 12450 C CA . GLN A 1 26 ? -0.486 15.109 -31.075 1.00 0.64 26 GLN A CA 8
ATOM 12451 C C . GLN A 1 26 ? 0.673 14.303 -31.653 1.00 0.56 26 GLN A C 8
ATOM 12452 O O . GLN A 1 26 ? 0.519 13.602 -32.656 1.00 0.59 26 GLN A O 8
ATOM 12466 N N . LYS A 1 27 ? 1.821 14.372 -30.991 1.00 0.56 27 LYS A N 8
ATOM 12467 C CA . LYS A 1 27 ? 3.011 13.679 -31.459 1.00 0.60 27 LYS A CA 8
ATOM 12468 C C . LYS A 1 27 ? 2.893 12.168 -31.262 1.00 0.58 27 LYS A C 8
ATOM 12469 O O . LYS A 1 27 ? 3.584 11.395 -31.922 1.00 0.58 27 LYS A O 8
ATOM 12488 N N . VAL A 1 28 ? 2.025 11.747 -30.348 1.00 0.62 28 VAL A N 8
ATOM 12489 C CA . VAL A 1 28 ? 1.756 10.325 -30.167 1.00 0.68 28 VAL A CA 8
ATOM 12490 C C . VAL A 1 28 ? 1.222 9.735 -31.467 1.00 0.62 28 VAL A C 8
ATOM 12491 O O . VAL A 1 28 ? 1.670 8.680 -31.912 1.00 0.62 28 VAL A O 8
ATOM 12504 N N . ILE A 1 29 ? 0.287 10.444 -32.085 1.00 0.60 29 ILE A N 8
ATOM 12505 C CA . ILE A 1 29 ? -0.239 10.046 -33.385 1.00 0.57 29 ILE A CA 8
ATOM 12506 C C . ILE A 1 29 ? 0.855 10.150 -34.449 1.00 0.52 29 ILE A C 8
ATOM 12507 O O . ILE A 1 29 ? 0.994 9.261 -35.293 1.00 0.51 29 ILE A O 8
ATOM 12523 N N . GLU A 1 30 ? 1.649 11.221 -34.376 1.00 0.53 30 GLU A N 8
ATOM 12524 C CA . GLU A 1 30 ? 2.759 11.429 -35.307 1.00 0.55 30 GLU A CA 8
ATOM 12525 C C . GLU A 1 30 ? 3.683 10.219 -35.335 1.00 0.55 30 GLU A C 8
ATOM 12526 O O . GLU A 1 30 ? 3.969 9.667 -36.396 1.00 0.58 30 GLU A O 8
ATOM 12538 N N . ASP A 1 31 ? 4.126 9.798 -34.156 1.00 0.57 31 ASP A N 8
ATOM 12539 C CA . ASP A 1 31 ? 5.103 8.722 -34.044 1.00 0.64 31 ASP A CA 8
ATOM 12540 C C . ASP A 1 31 ? 4.454 7.369 -34.304 1.00 0.57 31 ASP A C 8
ATOM 12541 O O . ASP A 1 31 ? 5.092 6.454 -34.820 1.00 0.61 31 ASP A O 8
ATOM 12550 N N . LYS A 1 32 ? 3.179 7.254 -33.960 1.00 0.53 32 LYS A N 8
ATOM 12551 C CA . LYS A 1 32 ? 2.445 6.010 -34.147 1.00 0.55 32 LYS A CA 8
ATOM 12552 C C . LYS A 1 32 ? 2.405 5.623 -35.624 1.00 0.48 32 LYS A C 8
ATOM 12553 O O . LYS A 1 32 ? 2.790 4.512 -35.992 1.00 0.52 32 LYS A O 8
ATOM 12572 N N . LEU A 1 33 ? 1.972 6.548 -36.473 1.00 0.44 33 LEU A N 8
ATOM 12573 C CA . LEU A 1 33 ? 1.933 6.287 -37.907 1.00 0.44 33 LEU A CA 8
ATOM 12574 C C . LEU A 1 33 ? 3.342 6.320 -38.501 1.00 0.46 33 LEU A C 8
ATOM 12575 O O . LEU A 1 33 ? 3.616 5.667 -39.508 1.00 0.51 33 LEU A O 8
ATOM 12591 N N . SER A 1 34 ? 4.238 7.059 -37.853 1.00 0.47 34 SER A N 8
ATOM 12592 C CA . SER A 1 34 ? 5.621 7.163 -38.307 1.00 0.53 34 SER A CA 8
ATOM 12593 C C . SER A 1 34 ? 6.336 5.823 -38.148 1.00 0.54 34 SER A C 8
ATOM 12594 O O . SER A 1 34 ? 7.110 5.415 -39.009 1.00 0.59 34 SER A O 8
ATOM 12602 N N . SER A 1 35 ? 6.055 5.131 -37.054 1.00 0.55 35 SER A N 8
ATOM 12603 C CA . SER A 1 35 ? 6.656 3.831 -36.799 1.00 0.62 35 SER A CA 8
ATOM 12604 C C . SER A 1 35 ? 6.086 2.771 -37.740 1.00 0.59 35 SER A C 8
ATOM 12605 O O . SER A 1 35 ? 6.752 1.788 -38.061 1.00 0.65 35 SER A O 8
ATOM 12613 N N . ALA A 1 36 ? 4.855 2.984 -38.188 1.00 0.54 36 ALA A N 8
ATOM 12614 C CA . ALA A 1 36 ? 4.162 2.002 -39.008 1.00 0.57 36 ALA A CA 8
ATOM 12615 C C . ALA A 1 36 ? 4.466 2.175 -40.497 1.00 0.51 36 ALA A C 8
ATOM 12616 O O . ALA A 1 36 ? 4.727 1.198 -41.197 1.00 0.52 36 ALA A O 8
ATOM 12623 N N . LEU A 1 37 ? 4.428 3.411 -40.979 1.00 0.50 37 LEU A N 8
ATOM 12624 C CA . LEU A 1 37 ? 4.633 3.679 -42.403 1.00 0.53 37 LEU A CA 8
ATOM 12625 C C . LEU A 1 37 ? 6.086 4.048 -42.697 1.00 0.52 37 LEU A C 8
ATOM 12626 O O . LEU A 1 37 ? 6.551 3.917 -43.831 1.00 0.62 37 LEU A O 8
ATOM 12642 N N . LYS A 1 38 ? 6.785 4.506 -41.664 1.00 0.47 38 LYS A N 8
ATOM 12643 C CA . LYS A 1 38 ? 8.182 4.933 -41.762 1.00 0.52 38 LYS A CA 8
ATOM 12644 C C . LYS A 1 38 ? 8.379 6.023 -42.820 1.00 0.47 38 LYS A C 8
ATOM 12645 O O . LYS A 1 38 ? 8.768 5.750 -43.958 1.00 0.54 38 LYS A O 8
ATOM 12664 N N . PRO A 1 39 ? 8.068 7.277 -42.468 1.00 0.46 39 PRO A N 8
ATOM 12665 C CA . PRO A 1 39 ? 8.363 8.423 -43.299 1.00 0.47 39 PRO A CA 8
ATOM 12666 C C . PRO A 1 39 ? 9.710 9.049 -42.940 1.00 0.51 39 PRO A C 8
ATOM 12667 O O . PRO A 1 39 ? 10.060 9.171 -41.763 1.00 0.63 39 PRO A O 8
ATOM 12678 N N . THR A 1 40 ? 10.463 9.442 -43.952 1.00 0.52 40 THR A N 8
ATOM 12679 C CA . THR A 1 40 ? 11.740 10.098 -43.738 1.00 0.61 40 THR A CA 8
ATOM 12680 C C . THR A 1 40 ? 11.513 11.541 -43.305 1.00 0.62 40 THR A C 8
ATOM 12681 O O . THR A 1 40 ? 12.334 12.134 -42.601 1.00 0.73 40 THR A O 8
ATOM 12692 N N . PHE A 1 41 ? 10.378 12.086 -43.720 1.00 0.54 41 PHE A N 8
ATOM 12693 C CA . PHE A 1 41 ? 9.977 13.427 -43.330 1.00 0.55 41 PHE A CA 8
ATOM 12694 C C . PHE A 1 41 ? 8.475 13.460 -43.067 1.00 0.48 41 PHE A C 8
ATOM 12695 O O . PHE A 1 41 ? 7.693 12.859 -43.808 1.00 0.45 41 PHE A O 8
ATOM 12712 N N . LEU A 1 42 ? 8.080 14.137 -41.999 1.00 0.50 42 LEU A N 8
ATOM 12713 C CA . LEU A 1 42 ? 6.672 14.263 -41.653 1.00 0.48 42 LEU A CA 8
ATOM 12714 C C . LEU A 1 42 ? 6.353 15.697 -41.244 1.00 0.54 42 LEU A C 8
ATOM 12715 O O . LEU A 1 42 ? 6.892 16.209 -40.259 1.00 0.64 42 LEU A O 8
ATOM 12731 N N . GLU A 1 43 ? 5.487 16.344 -42.010 1.00 0.57 43 GLU A N 8
ATOM 12732 C CA . GLU A 1 43 ? 5.129 17.731 -41.753 1.00 0.69 43 GLU A CA 8
ATOM 12733 C C . GLU A 1 43 ? 3.672 17.834 -41.313 1.00 0.60 43 GLU A C 8
ATOM 12734 O O . GLU A 1 43 ? 2.759 17.506 -42.074 1.00 0.53 43 GLU A O 8
ATOM 12746 N N . LEU A 1 44 ? 3.462 18.265 -40.075 1.00 0.67 44 LEU A N 8
ATOM 12747 C CA . LEU A 1 44 ? 2.117 18.437 -39.544 1.00 0.65 44 LEU A CA 8
ATOM 12748 C C . LEU A 1 44 ? 1.661 19.877 -39.731 1.00 0.64 44 LEU A C 8
ATOM 12749 O O . LEU A 1 44 ? 2.261 20.809 -39.187 1.00 0.77 44 LEU A O 8
ATOM 12765 N N . VAL A 1 45 ? 0.607 20.058 -40.513 1.00 0.57 45 VAL A N 8
ATOM 12766 C CA . VAL A 1 45 ? 0.084 21.383 -40.792 1.00 0.63 45 VAL A CA 8
ATOM 12767 C C . VAL A 1 45 ? -1.364 21.508 -40.335 1.00 0.60 45 VAL A C 8
ATOM 12768 O O . VAL A 1 45 ? -2.209 20.678 -40.674 1.00 0.56 45 VAL A O 8
ATOM 12781 N N . ASP A 1 46 ? -1.646 22.540 -39.551 1.00 0.76 46 ASP A N 8
ATOM 12782 C CA . ASP A 1 46 ? -3.018 22.847 -39.179 1.00 0.83 46 ASP A CA 8
ATOM 12783 C C . ASP A 1 46 ? -3.728 23.495 -40.357 1.00 0.80 46 ASP A C 8
ATOM 12784 O O . ASP A 1 46 ? -3.531 24.674 -40.655 1.00 0.99 46 ASP A O 8
ATOM 12793 N N . LYS A 1 47 ? -4.527 22.703 -41.046 1.00 0.81 47 LYS A N 8
ATOM 12794 C CA . LYS A 1 47 ? -5.203 23.160 -42.246 1.00 1.03 47 LYS A CA 8
ATOM 12795 C C . LYS A 1 47 ? -6.661 23.487 -41.932 1.00 1.12 47 LYS A C 8
ATOM 12796 O O . LYS A 1 47 ? -7.519 23.518 -42.816 1.00 1.66 47 LYS A O 8
ATOM 12815 N N . SER A 1 48 ? -6.929 23.740 -40.658 1.00 1.40 48 SER A N 8
ATOM 12816 C CA . SER A 1 48 ? -8.247 24.160 -40.227 1.00 1.68 48 SER A CA 8
ATOM 12817 C C . SER A 1 48 ? -8.295 25.680 -40.161 1.00 1.52 48 SER A C 8
ATOM 12818 O O . SER A 1 48 ? -7.374 26.314 -39.650 1.00 1.97 48 SER A O 8
ATOM 12826 N N . CYS A 1 49 ? -9.360 26.261 -40.687 1.00 2.02 49 CYS A N 8
ATOM 12827 C CA . CYS A 1 49 ? -9.506 27.708 -40.705 1.00 2.76 49 CYS A CA 8
ATOM 12828 C C . CYS A 1 49 ? -10.427 28.180 -39.585 1.00 2.78 49 CYS A C 8
ATOM 12829 O O . CYS A 1 49 ? -10.794 29.355 -39.519 1.00 3.32 49 CYS A O 8
ATOM 12837 N N . GLY A 1 50 ? -10.789 27.261 -38.701 1.00 2.67 50 GLY A N 8
ATOM 12838 C CA . GLY A 1 50 ? -11.695 27.595 -37.624 1.00 2.93 50 GLY A CA 8
ATOM 12839 C C . GLY A 1 50 ? -11.109 27.310 -36.257 1.00 2.80 50 GLY A C 8
ATOM 12840 O O . GLY A 1 50 ? -10.202 28.004 -35.806 1.00 3.16 50 GLY A O 8
ATOM 12844 N N . CYS A 1 51 ? -11.618 26.274 -35.605 1.00 2.72 51 CYS A N 8
ATOM 12845 C CA . CYS A 1 51 ? -11.224 25.960 -34.234 1.00 2.86 51 CYS A CA 8
ATOM 12846 C C . CYS A 1 51 ? -10.000 25.044 -34.183 1.00 2.48 51 CYS A C 8
ATOM 12847 O O . CYS A 1 51 ? -9.549 24.665 -33.101 1.00 3.01 51 CYS A O 8
ATOM 12855 N N . GLY A 1 52 ? -9.459 24.700 -35.343 1.00 2.09 52 GLY A N 8
ATOM 12856 C CA . GLY A 1 52 ? -8.378 23.734 -35.389 1.00 2.20 52 GLY A CA 8
ATOM 12857 C C . GLY A 1 52 ? -8.917 22.325 -35.291 1.00 1.68 52 GLY A C 8
ATOM 12858 O O . GLY A 1 52 ? -8.392 21.486 -34.558 1.00 2.26 52 GLY A O 8
ATOM 12862 N N . THR A 1 53 ? -9.975 22.076 -36.044 1.00 1.51 53 THR A N 8
ATOM 12863 C CA . THR A 1 53 ? -10.722 20.833 -35.956 1.00 1.81 53 THR A CA 8
ATOM 12864 C C . THR A 1 53 ? -10.128 19.754 -36.866 1.00 1.47 53 THR A C 8
ATOM 12865 O O . THR A 1 53 ? -10.543 18.593 -36.831 1.00 1.48 53 THR A O 8
ATOM 12876 N N . SER A 1 54 ? -9.143 20.130 -37.670 1.00 1.25 54 SER A N 8
ATOM 12877 C CA . SER A 1 54 ? -8.579 19.211 -38.640 1.00 1.00 54 SER A CA 8
ATOM 12878 C C . SER A 1 54 ? -7.060 19.323 -38.713 1.00 0.82 54 SER A C 8
ATOM 12879 O O . SER A 1 54 ? -6.504 20.422 -38.706 1.00 0.89 54 SER A O 8
ATOM 12887 N N . PHE A 1 55 ? -6.398 18.178 -38.787 1.00 0.67 55 PHE A N 8
ATOM 12888 C CA . PHE A 1 55 ? -4.955 18.132 -38.972 1.00 0.60 55 PHE A CA 8
ATOM 12889 C C . PHE A 1 55 ? -4.637 17.577 -40.350 1.00 0.52 55 PHE A C 8
ATOM 12890 O O . PHE A 1 55 ? -5.243 16.600 -40.785 1.00 0.50 55 PHE A O 8
ATOM 12907 N N . ASP A 1 56 ? -3.697 18.208 -41.032 1.00 0.51 56 ASP A N 8
ATOM 12908 C CA . ASP A 1 56 ? -3.289 17.766 -42.354 1.00 0.52 56 ASP A CA 8
ATOM 12909 C C . ASP A 1 56 ? -1.812 17.398 -42.332 1.00 0.50 56 ASP A C 8
ATOM 12910 O O . ASP A 1 56 ? -0.959 18.235 -42.027 1.00 0.55 56 ASP A O 8
ATOM 12919 N N . ALA A 1 57 ? -1.515 16.144 -42.618 1.00 0.48 57 ALA A N 8
ATOM 12920 C CA . ALA A 1 57 ? -0.152 15.651 -42.523 1.00 0.48 57 ALA A CA 8
ATOM 12921 C C . ALA A 1 57 ? 0.441 15.366 -43.893 1.00 0.44 57 ALA A C 8
ATOM 12922 O O . ALA A 1 57 ? -0.106 14.580 -44.673 1.00 0.46 57 ALA A O 8
ATOM 12929 N N . VAL A 1 58 ? 1.558 16.010 -44.180 1.00 0.42 58 VAL A N 8
ATOM 12930 C CA . VAL A 1 58 ? 2.301 15.743 -45.396 1.00 0.41 58 VAL A CA 8
ATOM 12931 C C . VAL A 1 58 ? 3.343 14.668 -45.122 1.00 0.39 58 VAL A C 8
ATOM 12932 O O . VAL A 1 58 ? 4.296 14.892 -44.370 1.00 0.41 58 VAL A O 8
ATOM 12945 N N . ILE A 1 59 ? 3.148 13.496 -45.708 1.00 0.38 59 ILE A N 8
ATOM 12946 C CA . ILE A 1 59 ? 4.037 12.377 -45.454 1.00 0.40 59 ILE A CA 8
ATOM 12947 C C . ILE A 1 59 ? 5.051 12.241 -46.579 1.00 0.44 59 ILE A C 8
ATOM 12948 O O . ILE A 1 59 ? 4.721 12.418 -47.751 1.00 0.65 59 ILE A O 8
ATOM 12964 N N . VAL A 1 60 ? 6.287 11.974 -46.208 1.00 0.39 60 VAL A N 8
ATOM 12965 C CA . VAL A 1 60 ? 7.336 11.700 -47.168 1.00 0.42 60 VAL A CA 8
ATOM 12966 C C . VAL A 1 60 ? 7.969 10.355 -46.840 1.00 0.40 60 VAL A C 8
ATOM 12967 O O . VAL A 1 60 ? 8.786 10.255 -45.925 1.00 0.44 60 VAL A O 8
ATOM 12980 N N . SER A 1 61 ? 7.568 9.315 -47.561 1.00 0.39 61 SER A N 8
ATOM 12981 C CA . SER A 1 61 ? 8.021 7.966 -47.253 1.00 0.42 61 SER A CA 8
ATOM 12982 C C . SER A 1 61 ? 8.339 7.174 -48.515 1.00 0.42 61 SER A C 8
ATOM 12983 O O . SER A 1 61 ? 7.728 7.378 -49.563 1.00 0.43 61 SER A O 8
ATOM 12991 N N . ASN A 1 62 ? 9.314 6.275 -48.398 1.00 0.51 62 ASN A N 8
ATOM 12992 C CA . ASN A 1 62 ? 9.657 5.348 -49.476 1.00 0.57 62 ASN A CA 8
ATOM 12993 C C . ASN A 1 62 ? 8.533 4.342 -49.712 1.00 0.56 62 ASN A C 8
ATOM 12994 O O . ASN A 1 62 ? 8.457 3.727 -50.771 1.00 0.59 62 ASN A O 8
ATOM 13005 N N . ASN A 1 63 ? 7.658 4.188 -48.726 1.00 0.57 63 ASN A N 8
ATOM 13006 C CA . ASN A 1 63 ? 6.591 3.188 -48.784 1.00 0.66 63 ASN A CA 8
ATOM 13007 C C . ASN A 1 63 ? 5.717 3.357 -50.029 1.00 0.67 63 ASN A C 8
ATOM 13008 O O . ASN A 1 63 ? 5.345 2.377 -50.677 1.00 0.86 63 ASN A O 8
ATOM 13019 N N . PHE A 1 64 ? 5.422 4.600 -50.385 1.00 0.60 64 PHE A N 8
ATOM 13020 C CA . PHE A 1 64 ? 4.453 4.873 -51.440 1.00 0.67 64 PHE A CA 8
ATOM 13021 C C . PHE A 1 64 ? 5.128 5.055 -52.805 1.00 0.60 64 PHE A C 8
ATOM 13022 O O . PHE A 1 64 ? 4.459 5.346 -53.795 1.00 0.65 64 PHE A O 8
ATOM 13039 N N . GLU A 1 65 ? 6.442 4.842 -52.881 1.00 0.58 65 GLU A N 8
ATOM 13040 C CA . GLU A 1 65 ? 7.153 5.034 -54.148 1.00 0.61 65 GLU A CA 8
ATOM 13041 C C . GLU A 1 65 ? 6.848 3.886 -55.106 1.00 0.65 65 GLU A C 8
ATOM 13042 O O . GLU A 1 65 ? 7.109 3.973 -56.307 1.00 0.75 65 GLU A O 8
ATOM 13054 N N . ASP A 1 66 ? 6.282 2.812 -54.558 1.00 0.69 66 ASP A N 8
ATOM 13055 C CA . ASP A 1 66 ? 5.831 1.679 -55.359 1.00 0.84 66 ASP A CA 8
ATOM 13056 C C . ASP A 1 66 ? 4.461 1.983 -55.959 1.00 0.80 66 ASP A C 8
ATOM 13057 O O . ASP A 1 66 ? 3.994 1.292 -56.866 1.00 0.93 66 ASP A O 8
ATOM 13066 N N . LYS A 1 67 ? 3.842 3.050 -55.450 1.00 0.78 67 LYS A N 8
ATOM 13067 C CA . LYS A 1 67 ? 2.518 3.496 -55.887 1.00 0.88 67 LYS A CA 8
ATOM 13068 C C . LYS A 1 67 ? 1.446 2.487 -55.480 1.00 0.78 67 LYS A C 8
ATOM 13069 O O . LYS A 1 67 ? 0.474 2.270 -56.203 1.00 0.86 67 LYS A O 8
ATOM 13088 N N . LYS A 1 68 ? 1.627 1.883 -54.311 1.00 0.83 68 LYS A N 8
ATOM 13089 C CA . LYS A 1 68 ? 0.661 0.928 -53.776 1.00 0.90 68 LYS A CA 8
ATOM 13090 C C . LYS A 1 68 ? -0.602 1.632 -53.294 1.00 0.82 68 LYS A C 8
ATOM 13091 O O . LYS A 1 68 ? -0.658 2.124 -52.165 1.00 0.87 68 LYS A O 8
ATOM 13110 N N . LEU A 1 69 ? -1.612 1.676 -54.149 1.00 0.84 69 LEU A N 8
ATOM 13111 C CA . LEU A 1 69 ? -2.873 2.315 -53.804 1.00 0.91 69 LEU A CA 8
ATOM 13112 C C . LEU A 1 69 ? -3.644 1.438 -52.824 1.00 0.85 69 LEU A C 8
ATOM 13113 O O . LEU A 1 69 ? -4.129 1.913 -51.795 1.00 0.83 69 LEU A O 8
ATOM 13129 N N . LEU A 1 70 ? -3.734 0.151 -53.133 1.00 0.89 70 LEU A N 8
ATOM 13130 C CA . LEU A 1 70 ? -4.484 -0.776 -52.294 1.00 0.91 70 LEU A CA 8
ATOM 13131 C C . LEU A 1 70 ? -3.812 -0.960 -50.934 1.00 0.79 70 LEU A C 8
ATOM 13132 O O . LEU A 1 70 ? -4.491 -1.148 -49.921 1.00 0.80 70 LEU A O 8
ATOM 13148 N N . ASP A 1 71 ? -2.483 -0.875 -50.899 1.00 0.72 71 ASP A N 8
ATOM 13149 C CA . ASP A 1 71 ? -1.755 -1.016 -49.644 1.00 0.70 71 ASP A CA 8
ATOM 13150 C C . ASP A 1 71 ? -1.909 0.221 -48.775 1.00 0.63 71 ASP A C 8
ATOM 13151 O O . ASP A 1 71 ? -2.131 0.105 -47.572 1.00 0.63 71 ASP A O 8
ATOM 13160 N N . ARG A 1 72 ? -1.825 1.411 -49.370 1.00 0.67 72 ARG A N 8
ATOM 13161 C CA . ARG A 1 72 ? -2.005 2.634 -48.592 1.00 0.74 72 ARG A CA 8
ATOM 13162 C C . ARG A 1 72 ? -3.424 2.685 -48.042 1.00 0.67 72 ARG A C 8
ATOM 13163 O O . ARG A 1 72 ? -3.674 3.281 -47.001 1.00 0.68 72 ARG A O 8
ATOM 13184 N N . HIS A 1 73 ? -4.350 2.057 -48.753 1.00 0.68 73 HIS A N 8
ATOM 13185 C CA . HIS A 1 73 ? -5.732 1.966 -48.305 1.00 0.71 73 HIS A CA 8
ATOM 13186 C C . HIS A 1 73 ? -5.815 1.133 -47.030 1.00 0.62 73 HIS A C 8
ATOM 13187 O O . HIS A 1 73 ? -6.236 1.625 -45.985 1.00 0.62 73 HIS A O 8
ATOM 13202 N N . ARG A 1 74 ? -5.362 -0.111 -47.117 1.00 0.60 74 ARG A N 8
ATOM 13203 C CA . ARG A 1 74 ? -5.474 -1.055 -46.010 1.00 0.59 74 ARG A CA 8
ATOM 13204 C C . ARG A 1 74 ? -4.663 -0.598 -44.795 1.00 0.51 74 ARG A C 8
ATOM 13205 O O . ARG A 1 74 ? -5.134 -0.683 -43.660 1.00 0.52 74 ARG A O 8
ATOM 13226 N N . LEU A 1 75 ? -3.457 -0.088 -45.033 1.00 0.47 75 LEU A N 8
ATOM 13227 C CA . LEU A 1 75 ? -2.579 0.331 -43.947 1.00 0.46 75 LEU A CA 8
ATOM 13228 C C . LEU A 1 75 ? -3.161 1.530 -43.211 1.00 0.42 75 LEU A C 8
ATOM 13229 O O . LEU A 1 75 ? -3.291 1.512 -41.987 1.00 0.42 75 LEU A O 8
ATOM 13245 N N . VAL A 1 76 ? -3.527 2.561 -43.965 1.00 0.45 76 VAL A N 8
ATOM 13246 C CA . VAL A 1 76 ? -4.082 3.775 -43.381 1.00 0.50 76 VAL A CA 8
ATOM 13247 C C . VAL A 1 76 ? -5.341 3.473 -42.576 1.00 0.48 76 VAL A C 8
ATOM 13248 O O . VAL A 1 76 ? -5.492 3.950 -41.460 1.00 0.50 76 VAL A O 8
ATOM 13261 N N . ASN A 1 77 ? -6.229 2.660 -43.127 1.00 0.48 77 ASN A N 8
ATOM 13262 C CA . ASN A 1 77 ? -7.485 2.359 -42.449 1.00 0.53 77 ASN A CA 8
ATOM 13263 C C . ASN A 1 77 ? -7.242 1.626 -41.133 1.00 0.49 77 ASN A C 8
ATOM 13264 O O . ASN A 1 77 ? -7.842 1.961 -40.119 1.00 0.54 77 ASN A O 8
ATOM 13275 N N . THR A 1 78 ? -6.333 0.659 -41.147 1.00 0.45 78 THR A N 8
ATOM 13276 C CA . THR A 1 78 ? -6.096 -0.191 -39.983 1.00 0.50 78 THR A CA 8
ATOM 13277 C C . THR A 1 78 ? -5.471 0.587 -38.816 1.00 0.46 78 THR A C 8
ATOM 13278 O O . THR A 1 78 ? -5.845 0.399 -37.657 1.00 0.50 78 THR A O 8
ATOM 13289 N N . ILE A 1 79 ? -4.529 1.464 -39.128 1.00 0.44 79 ILE A N 8
ATOM 13290 C CA . ILE A 1 79 ? -3.785 2.190 -38.102 1.00 0.45 79 ILE A CA 8
ATOM 13291 C C . ILE A 1 79 ? -4.487 3.505 -37.748 1.00 0.45 79 ILE A C 8
ATOM 13292 O O . ILE A 1 79 ? -4.795 3.796 -36.572 1.00 0.50 79 ILE A O 8
ATOM 13308 N N . LEU A 1 80 ? -4.781 4.286 -38.777 1.00 0.45 80 LEU A N 8
ATOM 13309 C CA . LEU A 1 80 ? -5.433 5.566 -38.582 1.00 0.52 80 LEU A CA 8
ATOM 13310 C C . LEU A 1 80 ? -6.854 5.368 -38.083 1.00 0.56 80 LEU A C 8
ATOM 13311 O O . LEU A 1 80 ? -7.510 6.323 -37.697 1.00 0.63 80 LEU A O 8
ATOM 13327 N N . LYS A 1 81 ? -7.326 4.121 -38.104 1.00 0.57 81 LYS A N 8
ATOM 13328 C CA . LYS A 1 81 ? -8.530 3.748 -37.376 1.00 0.68 81 LYS A CA 8
ATOM 13329 C C . LYS A 1 81 ? -8.462 4.302 -35.958 1.00 0.68 81 LYS A C 8
ATOM 13330 O O . LYS A 1 81 ? -9.327 5.063 -35.534 1.00 0.72 81 LYS A O 8
ATOM 13349 N N . GLU A 1 82 ? -7.408 3.937 -35.239 1.00 0.69 82 GLU A N 8
ATOM 13350 C CA . GLU A 1 82 ? -7.245 4.385 -33.869 1.00 0.73 82 GLU A CA 8
ATOM 13351 C C . GLU A 1 82 ? -6.815 5.846 -33.813 1.00 0.67 82 GLU A C 8
ATOM 13352 O O . GLU A 1 82 ? -7.153 6.552 -32.863 1.00 0.68 82 GLU A O 8
ATOM 13364 N N . GLU A 1 83 ? -6.077 6.297 -34.825 1.00 0.64 83 GLU A N 8
ATOM 13365 C CA . GLU A 1 83 ? -5.728 7.728 -34.929 1.00 0.64 83 GLU A CA 8
ATOM 13366 C C . GLU A 1 83 ? -6.965 8.593 -34.840 1.00 0.55 83 GLU A C 8
ATOM 13367 O O . GLU A 1 83 ? -7.087 9.485 -33.998 1.00 0.58 83 GLU A O 8
ATOM 13379 N N . LEU A 1 84 ? -7.871 8.286 -35.742 1.00 0.49 84 LEU A N 8
ATOM 13380 C CA . LEU A 1 84 ? -9.162 8.980 -35.860 1.00 0.48 84 LEU A CA 8
ATOM 13381 C C . LEU A 1 84 ? -9.909 9.078 -34.529 1.00 0.52 84 LEU A C 8
ATOM 13382 O O . LEU A 1 84 ? -10.662 10.021 -34.321 1.00 0.58 84 LEU A O 8
ATOM 13398 N N . GLN A 1 85 ? -9.730 8.105 -33.640 1.00 0.57 85 GLN A N 8
ATOM 13399 C CA . GLN A 1 85 ? -10.421 8.140 -32.348 1.00 0.67 85 GLN A CA 8
ATOM 13400 C C . GLN A 1 85 ? -10.050 9.407 -31.575 1.00 0.70 85 GLN A C 8
ATOM 13401 O O . GLN A 1 85 ? -10.804 9.864 -30.716 1.00 0.81 85 GLN A O 8
ATOM 13415 N N . ASN A 1 86 ? -8.892 9.972 -31.899 1.00 0.64 86 ASN A N 8
ATOM 13416 C CA . ASN A 1 86 ? -8.397 11.165 -31.220 1.00 0.71 86 ASN A CA 8
ATOM 13417 C C . ASN A 1 86 ? -8.615 12.415 -32.072 1.00 0.67 86 ASN A C 8
ATOM 13418 O O . ASN A 1 86 ? -8.682 13.529 -31.550 1.00 0.77 86 ASN A O 8
ATOM 13429 N N . ILE A 1 87 ? -8.737 12.229 -33.381 1.00 0.61 87 ILE A N 8
ATOM 13430 C CA . ILE A 1 87 ? -8.838 13.357 -34.299 1.00 0.62 87 ILE A CA 8
ATOM 13431 C C . ILE A 1 87 ? -10.232 13.451 -34.896 1.00 0.67 87 ILE A C 8
ATOM 13432 O O . ILE A 1 87 ? -10.789 12.456 -35.349 1.00 0.77 87 ILE A O 8
ATOM 13448 N N . HIS A 1 88 ? -10.787 14.647 -34.913 1.00 0.71 88 HIS A N 8
ATOM 13449 C CA . HIS A 1 88 ? -12.103 14.853 -35.500 1.00 0.80 88 HIS A CA 8
ATOM 13450 C C . HIS A 1 88 ? -12.024 14.749 -37.020 1.00 0.76 88 HIS A C 8
ATOM 13451 O O . HIS A 1 88 ? -12.878 14.130 -37.656 1.00 0.89 88 HIS A O 8
ATOM 13466 N N . ALA A 1 89 ? -10.998 15.358 -37.598 1.00 0.69 89 ALA A N 8
ATOM 13467 C CA . ALA A 1 89 ? -10.799 15.308 -39.038 1.00 0.68 89 ALA A CA 8
ATOM 13468 C C . ALA A 1 89 ? -9.314 15.278 -39.380 1.00 0.62 89 ALA A C 8
ATOM 13469 O O . ALA A 1 89 ? -8.616 16.285 -39.260 1.00 0.73 89 ALA A O 8
ATOM 13476 N N . PHE A 1 90 ? -8.827 14.114 -39.773 1.00 0.52 90 PHE A N 8
ATOM 13477 C CA . PHE A 1 90 ? -7.445 13.979 -40.199 1.00 0.47 90 PHE A CA 8
ATOM 13478 C C . PHE A 1 90 ? -7.360 13.842 -41.716 1.00 0.48 90 PHE A C 8
ATOM 13479 O O . PHE A 1 90 ? -8.101 13.069 -42.326 1.00 0.63 90 PHE A O 8
ATOM 13496 N N . SER A 1 91 ? -6.462 14.603 -42.315 1.00 0.44 91 SER A N 8
ATOM 13497 C CA . SER A 1 91 ? -6.221 14.534 -43.744 1.00 0.48 91 SER A CA 8
ATOM 13498 C C . SER A 1 91 ? -4.749 14.239 -43.996 1.00 0.45 91 SER A C 8
ATOM 13499 O O . SER A 1 91 ? -3.885 14.672 -43.230 1.00 0.52 91 SER A O 8
ATOM 13507 N N . MET A 1 92 ? -4.459 13.493 -45.049 1.00 0.48 92 MET A N 8
ATOM 13508 C CA . MET A 1 92 ? -3.091 13.089 -45.320 1.00 0.48 92 MET A CA 8
ATOM 13509 C C . MET A 1 92 ? -2.715 13.332 -46.777 1.00 0.53 92 MET A C 8
ATOM 13510 O O . MET A 1 92 ? -3.514 13.103 -47.694 1.00 0.62 92 MET A O 8
ATOM 13524 N N . LYS A 1 93 ? -1.503 13.823 -46.978 1.00 0.52 93 LYS A N 8
ATOM 13525 C CA . LYS A 1 93 ? -0.933 13.956 -48.308 1.00 0.59 93 LYS A CA 8
ATOM 13526 C C . LYS A 1 93 ? 0.179 12.940 -48.480 1.00 0.49 93 LYS A C 8
ATOM 13527 O O . LYS A 1 93 ? 1.242 13.059 -47.870 1.00 0.42 93 LYS A O 8
ATOM 13546 N N . CYS A 1 94 ? -0.075 11.940 -49.299 1.00 0.56 94 CYS A N 8
ATOM 13547 C CA . CYS A 1 94 ? 0.878 10.860 -49.497 1.00 0.54 94 CYS A CA 8
ATOM 13548 C C . CYS A 1 94 ? 1.924 11.260 -50.527 1.00 0.52 94 CYS A C 8
ATOM 13549 O O . CYS A 1 94 ? 1.669 11.237 -51.733 1.00 0.64 94 CYS A O 8
ATOM 13557 N N . HIS A 1 95 ? 3.089 11.671 -50.047 1.00 0.44 95 HIS A N 8
ATOM 13558 C CA . HIS A 1 95 ? 4.156 12.121 -50.932 1.00 0.50 95 HIS A CA 8
ATOM 13559 C C . HIS A 1 95 ? 5.395 11.246 -50.799 1.00 0.44 95 HIS A C 8
ATOM 13560 O O . HIS A 1 95 ? 5.557 10.502 -49.827 1.00 0.44 95 HIS A O 8
ATOM 13575 N N . THR A 1 96 ? 6.266 11.349 -51.785 1.00 0.46 96 THR A N 8
ATOM 13576 C CA . THR A 1 96 ? 7.504 10.602 -51.803 1.00 0.49 96 THR A CA 8
ATOM 13577 C C . THR A 1 96 ? 8.707 11.547 -51.788 1.00 0.46 96 THR A C 8
ATOM 13578 O O . THR A 1 96 ? 8.591 12.714 -52.175 1.00 0.47 96 THR A O 8
ATOM 13589 N N . PRO A 1 97 ? 9.872 11.061 -51.321 1.00 0.47 97 PRO A N 8
ATOM 13590 C CA . PRO A 1 97 ? 11.088 11.879 -51.198 1.00 0.48 97 PRO A CA 8
ATOM 13591 C C . PRO A 1 97 ? 11.533 12.479 -52.525 1.00 0.52 97 PRO A C 8
ATOM 13592 O O . PRO A 1 97 ? 12.159 13.537 -52.553 1.00 0.54 97 PRO A O 8
ATOM 13603 N N . LEU A 1 98 ? 11.204 11.802 -53.617 1.00 0.60 98 LEU A N 8
ATOM 13604 C CA . LEU A 1 98 ? 11.543 12.285 -54.949 1.00 0.71 98 LEU A CA 8
ATOM 13605 C C . LEU A 1 98 ? 10.885 13.643 -55.196 1.00 0.66 98 LEU A C 8
ATOM 13606 O O . LEU A 1 98 ? 11.546 14.606 -55.578 1.00 0.71 98 LEU A O 8
ATOM 13622 N N . GLU A 1 99 ? 9.583 13.709 -54.952 1.00 0.65 99 GLU A N 8
ATOM 13623 C CA . GLU A 1 99 ? 8.829 14.946 -55.104 1.00 0.72 99 GLU A CA 8
ATOM 13624 C C . GLU A 1 99 ? 9.289 15.984 -54.089 1.00 0.64 99 GLU A C 8
ATOM 13625 O O . GLU A 1 99 ? 9.481 17.153 -54.424 1.00 0.71 99 GLU A O 8
ATOM 13637 N N . TYR A 1 100 ? 9.480 15.545 -52.850 1.00 0.57 100 TYR A N 8
ATOM 13638 C CA . TYR A 1 100 ? 9.906 16.434 -51.776 1.00 0.63 100 TYR A CA 8
ATOM 13639 C C . TYR A 1 100 ? 11.249 17.083 -52.105 1.00 0.66 100 TYR A C 8
ATOM 13640 O O . TYR A 1 100 ? 11.471 18.256 -51.806 1.00 0.76 100 TYR A O 8
ATOM 13658 N N . ASP A 1 101 ? 12.131 16.314 -52.738 1.00 0.66 101 ASP A N 8
ATOM 13659 C CA . ASP A 1 101 ? 13.448 16.803 -53.145 1.00 0.78 101 ASP A CA 8
ATOM 13660 C C . ASP A 1 101 ? 13.308 18.015 -54.066 1.00 0.81 101 ASP A C 8
ATOM 13661 O O . ASP A 1 101 ? 14.125 18.939 -54.038 1.00 0.93 101 ASP A O 8
ATOM 13670 N N . LYS A 1 102 ? 12.260 17.996 -54.880 1.00 0.75 102 LYS A N 8
ATOM 13671 C CA . LYS A 1 102 ? 11.952 19.110 -55.765 1.00 0.84 102 LYS A CA 8
ATOM 13672 C C . LYS A 1 102 ? 11.269 20.233 -54.991 1.00 0.89 102 LYS A C 8
ATOM 13673 O O . LYS A 1 102 ? 11.620 21.404 -55.147 1.00 1.05 102 LYS A O 8
ATOM 13692 N N . LEU A 1 103 ? 10.303 19.862 -54.154 1.00 0.83 103 LEU A N 8
ATOM 13693 C CA . LEU A 1 103 ? 9.495 20.824 -53.402 1.00 0.97 103 LEU A CA 8
ATOM 13694 C C . LEU A 1 103 ? 10.351 21.688 -52.479 1.00 1.12 103 LEU A C 8
ATOM 13695 O O . LEU A 1 103 ? 10.169 22.904 -52.410 1.00 1.31 103 LEU A O 8
ATOM 13711 N N . LYS A 1 104 ? 11.283 21.054 -51.777 1.00 1.09 104 LYS A N 8
ATOM 13712 C CA . LYS A 1 104 ? 12.159 21.759 -50.845 1.00 1.27 104 LYS A CA 8
ATOM 13713 C C . LYS A 1 104 ? 13.043 22.770 -51.578 1.00 1.37 104 LYS A C 8
ATOM 13714 O O . LYS A 1 104 ? 13.437 23.792 -51.017 1.00 1.56 104 LYS A O 8
ATOM 13733 N N . SER A 1 105 ? 13.359 22.472 -52.831 1.00 1.32 105 SER A N 8
ATOM 13734 C CA . SER A 1 105 ? 14.223 23.328 -53.623 1.00 1.51 105 SER A CA 8
ATOM 13735 C C . SER A 1 105 ? 13.411 24.464 -54.232 1.00 1.66 105 SER A C 8
ATOM 13736 O O . SER A 1 105 ? 13.776 25.637 -54.125 1.00 1.77 105 SER A O 8
ATOM 13744 N N . LYS A 1 106 ? 12.294 24.105 -54.847 1.00 1.79 106 LYS A N 8
ATOM 13745 C CA . LYS A 1 106 ? 11.408 25.088 -55.468 1.00 2.10 106 LYS A CA 8
ATOM 13746 C C . LYS A 1 106 ? 9.969 24.590 -55.512 1.00 2.28 106 LYS A C 8
ATOM 13747 O O . LYS A 1 106 ? 9.035 25.328 -55.207 1.00 2.61 106 LYS A O 8
ATOM 13766 N N . GLY A 1 107 ? 9.804 23.339 -55.894 1.00 2.51 107 GLY A N 8
ATOM 13767 C CA . GLY A 1 107 ? 8.476 22.776 -56.048 1.00 2.97 107 GLY A CA 8
ATOM 13768 C C . GLY A 1 107 ? 7.994 22.891 -57.475 1.00 3.39 107 GLY A C 8
ATOM 13769 O O . GLY A 1 107 ? 6.793 22.971 -57.735 1.00 3.92 107 GLY A O 8
ATOM 13773 N N . SER A 1 108 ? 8.945 22.901 -58.398 1.00 3.41 108 SER A N 8
ATOM 13774 C CA . SER A 1 108 ? 8.652 23.075 -59.805 1.00 4.00 108 SER A CA 8
ATOM 13775 C C . SER A 1 108 ? 9.719 22.365 -60.633 1.00 4.47 108 SER A C 8
ATOM 13776 O O . SER A 1 108 ? 10.842 22.905 -60.754 1.00 4.98 108 SER A O 8
ATOM 13785 N N . MET A 1 1 ? 0.505 -12.796 -43.740 1.00 34.77 1 MET A N 9
ATOM 13786 C CA . MET A 1 1 ? 1.375 -12.823 -44.937 1.00 34.67 1 MET A CA 9
ATOM 13787 C C . MET A 1 1 ? 2.178 -11.534 -45.037 1.00 34.12 1 MET A C 9
ATOM 13788 O O . MET A 1 1 ? 1.763 -10.496 -44.521 1.00 34.13 1 MET A O 9
ATOM 13804 N N . GLY A 1 2 ? 3.324 -11.605 -45.698 1.00 33.70 2 GLY A N 9
ATOM 13805 C CA . GLY A 1 2 ? 4.158 -10.436 -45.867 1.00 33.20 2 GLY A CA 9
ATOM 13806 C C . GLY A 1 2 ? 5.627 -10.762 -45.722 1.00 32.51 2 GLY A C 9
ATOM 13807 O O . GLY A 1 2 ? 6.003 -11.935 -45.650 1.00 32.38 2 GLY A O 9
ATOM 13811 N N . SER A 1 3 ? 6.456 -9.732 -45.676 1.00 32.14 3 SER A N 9
ATOM 13812 C CA . SER A 1 3 ? 7.889 -9.911 -45.528 1.00 31.53 3 SER A CA 9
ATOM 13813 C C . SER A 1 3 ? 8.269 -9.979 -44.053 1.00 30.66 3 SER A C 9
ATOM 13814 O O . SER A 1 3 ? 7.552 -9.466 -43.191 1.00 30.36 3 SER A O 9
ATOM 13822 N N . SER A 1 4 ? 9.399 -10.604 -43.762 1.00 30.35 4 SER A N 9
ATOM 13823 C CA . SER A 1 4 ? 9.838 -10.764 -42.389 1.00 29.61 4 SER A CA 9
ATOM 13824 C C . SER A 1 4 ? 10.528 -9.489 -41.907 1.00 28.85 4 SER A C 9
ATOM 13825 O O . SER A 1 4 ? 11.754 -9.430 -41.785 1.00 28.81 4 SER A O 9
ATOM 13833 N N . HIS A 1 5 ? 9.729 -8.453 -41.682 1.00 28.34 5 HIS A N 9
ATOM 13834 C CA . HIS A 1 5 ? 10.233 -7.173 -41.196 1.00 27.68 5 HIS A CA 9
ATOM 13835 C C . HIS A 1 5 ? 9.435 -6.708 -39.986 1.00 27.14 5 HIS A C 9
ATOM 13836 O O . HIS A 1 5 ? 9.351 -5.515 -39.706 1.00 26.86 5 HIS A O 9
ATOM 13851 N N . HIS A 1 6 ? 8.877 -7.662 -39.251 1.00 27.11 6 HIS A N 9
ATOM 13852 C CA . HIS A 1 6 ? 8.083 -7.353 -38.058 1.00 26.72 6 HIS A CA 9
ATOM 13853 C C . HIS A 1 6 ? 8.974 -7.101 -36.840 1.00 26.14 6 HIS A C 9
ATOM 13854 O O . HIS A 1 6 ? 8.574 -7.347 -35.702 1.00 26.08 6 HIS A O 9
ATOM 13869 N N . HIS A 1 7 ? 10.167 -6.580 -37.083 1.00 25.80 7 HIS A N 9
ATOM 13870 C CA . HIS A 1 7 ? 11.120 -6.313 -36.017 1.00 25.30 7 HIS A CA 9
ATOM 13871 C C . HIS A 1 7 ? 10.842 -4.951 -35.385 1.00 24.72 7 HIS A C 9
ATOM 13872 O O . HIS A 1 7 ? 11.358 -3.931 -35.833 1.00 24.71 7 HIS A O 9
ATOM 13887 N N . HIS A 1 8 ? 10.001 -4.943 -34.360 1.00 24.34 8 HIS A N 9
ATOM 13888 C CA . HIS A 1 8 ? 9.685 -3.716 -33.639 1.00 23.83 8 HIS A CA 9
ATOM 13889 C C . HIS A 1 8 ? 9.850 -3.931 -32.141 1.00 23.17 8 HIS A C 9
ATOM 13890 O O . HIS A 1 8 ? 9.483 -4.983 -31.612 1.00 23.09 8 HIS A O 9
ATOM 13905 N N . HIS A 1 9 ? 10.403 -2.935 -31.467 1.00 22.79 9 HIS A N 9
ATOM 13906 C CA . HIS A 1 9 ? 10.747 -3.055 -30.056 1.00 22.26 9 HIS A CA 9
ATOM 13907 C C . HIS A 1 9 ? 9.804 -2.223 -29.192 1.00 21.56 9 HIS A C 9
ATOM 13908 O O . HIS A 1 9 ? 9.710 -1.008 -29.357 1.00 21.72 9 HIS A O 9
ATOM 13923 N N . HIS A 1 10 ? 9.112 -2.880 -28.273 1.00 20.90 10 HIS A N 9
ATOM 13924 C CA . HIS A 1 10 ? 8.236 -2.185 -27.338 1.00 20.28 10 HIS A CA 9
ATOM 13925 C C . HIS A 1 10 ? 8.983 -1.964 -26.024 1.00 19.70 10 HIS A C 9
ATOM 13926 O O . HIS A 1 10 ? 9.043 -2.851 -25.175 1.00 19.62 10 HIS A O 9
ATOM 13941 N N . SER A 1 11 ? 9.567 -0.785 -25.879 1.00 19.43 11 SER A N 9
ATOM 13942 C CA . SER A 1 11 ? 10.410 -0.480 -24.732 1.00 19.01 11 SER A CA 9
ATOM 13943 C C . SER A 1 11 ? 9.595 -0.040 -23.516 1.00 18.01 11 SER A C 9
ATOM 13944 O O . SER A 1 11 ? 9.653 -0.672 -22.459 1.00 18.01 11 SER A O 9
ATOM 13952 N N . SER A 1 12 ? 8.853 1.046 -23.661 1.00 17.26 12 SER A N 9
ATOM 13953 C CA . SER A 1 12 ? 8.085 1.593 -22.552 1.00 16.34 12 SER A CA 9
ATOM 13954 C C . SER A 1 12 ? 6.769 0.840 -22.374 1.00 16.15 12 SER A C 9
ATOM 13955 O O . SER A 1 12 ? 5.863 0.942 -23.204 1.00 16.20 12 SER A O 9
ATOM 13963 N N . GLY A 1 13 ? 6.686 0.058 -21.305 1.00 16.12 13 GLY A N 9
ATOM 13964 C CA . GLY A 1 13 ? 5.458 -0.640 -20.987 1.00 16.13 13 GLY A CA 9
ATOM 13965 C C . GLY A 1 13 ? 5.305 -0.890 -19.500 1.00 16.30 13 GLY A C 9
ATOM 13966 O O . GLY A 1 13 ? 4.416 -1.625 -19.073 1.00 16.67 13 GLY A O 9
ATOM 13970 N N . ARG A 1 14 ? 6.165 -0.266 -18.706 1.00 16.15 14 ARG A N 9
ATOM 13971 C CA . ARG A 1 14 ? 6.154 -0.470 -17.263 1.00 16.46 14 ARG A CA 9
ATOM 13972 C C . ARG A 1 14 ? 5.406 0.662 -16.556 1.00 15.51 14 ARG A C 9
ATOM 13973 O O . ARG A 1 14 ? 4.851 0.476 -15.475 1.00 15.72 14 ARG A O 9
ATOM 13994 N N . GLU A 1 15 ? 5.374 1.827 -17.188 1.00 14.57 15 GLU A N 9
ATOM 13995 C CA . GLU A 1 15 ? 4.872 3.034 -16.545 1.00 13.69 15 GLU A CA 9
ATOM 13996 C C . GLU A 1 15 ? 3.687 3.626 -17.300 1.00 12.97 15 GLU A C 9
ATOM 13997 O O . GLU A 1 15 ? 3.368 4.805 -17.151 1.00 12.15 15 GLU A O 9
ATOM 14009 N N . ASN A 1 16 ? 3.004 2.791 -18.075 1.00 13.44 16 ASN A N 9
ATOM 14010 C CA . ASN A 1 16 ? 1.839 3.242 -18.840 1.00 13.06 16 ASN A CA 9
ATOM 14011 C C . ASN A 1 16 ? 0.631 3.429 -17.930 1.00 13.07 16 ASN A C 9
ATOM 14012 O O . ASN A 1 16 ? -0.444 3.824 -18.382 1.00 12.89 16 ASN A O 9
ATOM 14023 N N . LEU A 1 17 ? 0.815 3.141 -16.647 1.00 13.46 17 LEU A N 9
ATOM 14024 C CA . LEU A 1 17 ? -0.254 3.270 -15.666 1.00 13.68 17 LEU A CA 9
ATOM 14025 C C . LEU A 1 17 ? -0.369 4.712 -15.186 1.00 12.77 17 LEU A C 9
ATOM 14026 O O . LEU A 1 17 ? -1.388 5.115 -14.625 1.00 12.88 17 LEU A O 9
ATOM 14042 N N . TYR A 1 18 ? 0.683 5.487 -15.413 1.00 12.00 18 TYR A N 9
ATOM 14043 C CA . TYR A 1 18 ? 0.718 6.872 -14.980 1.00 11.22 18 TYR A CA 9
ATOM 14044 C C . TYR A 1 18 ? 0.435 7.798 -16.155 1.00 10.27 18 TYR A C 9
ATOM 14045 O O . TYR A 1 18 ? 1.251 7.929 -17.069 1.00 9.92 18 TYR A O 9
ATOM 14063 N N . PHE A 1 19 ? -0.732 8.433 -16.128 1.00 10.05 19 PHE A N 9
ATOM 14064 C CA . PHE A 1 19 ? -1.156 9.310 -17.215 1.00 9.38 19 PHE A CA 9
ATOM 14065 C C . PHE A 1 19 ? -0.280 10.556 -17.281 1.00 8.44 19 PHE A C 9
ATOM 14066 O O . PHE A 1 19 ? -0.126 11.160 -18.341 1.00 7.95 19 PHE A O 9
ATOM 14083 N N . GLN A 1 20 ? 0.320 10.897 -16.146 1.00 8.42 20 GLN A N 9
ATOM 14084 C CA . GLN A 1 20 ? 1.131 12.104 -16.016 1.00 7.85 20 GLN A CA 9
ATOM 14085 C C . GLN A 1 20 ? 2.314 12.105 -16.981 1.00 7.07 20 GLN A C 9
ATOM 14086 O O . GLN A 1 20 ? 2.831 13.163 -17.337 1.00 7.05 20 GLN A O 9
ATOM 14100 N N . GLY A 1 21 ? 2.733 10.919 -17.406 1.00 6.73 21 GLY A N 9
ATOM 14101 C CA . GLY A 1 21 ? 3.903 10.806 -18.256 1.00 6.33 21 GLY A CA 9
ATOM 14102 C C . GLY A 1 21 ? 3.568 10.720 -19.734 1.00 5.42 21 GLY A C 9
ATOM 14103 O O . GLY A 1 21 ? 4.389 10.270 -20.530 1.00 5.50 21 GLY A O 9
ATOM 14107 N N . HIS A 1 22 ? 2.362 11.136 -20.107 1.00 4.89 22 HIS A N 9
ATOM 14108 C CA . HIS A 1 22 ? 1.968 11.146 -21.513 1.00 4.23 22 HIS A CA 9
ATOM 14109 C C . HIS A 1 22 ? 0.804 12.105 -21.754 1.00 3.24 22 HIS A C 9
ATOM 14110 O O . HIS A 1 22 ? -0.292 11.699 -22.144 1.00 3.42 22 HIS A O 9
ATOM 14125 N N . MET A 1 23 ? 1.051 13.386 -21.535 1.00 2.70 23 MET A N 9
ATOM 14126 C CA . MET A 1 23 ? 0.008 14.394 -21.678 1.00 2.18 23 MET A CA 9
ATOM 14127 C C . MET A 1 23 ? -0.055 14.912 -23.113 1.00 1.83 23 MET A C 9
ATOM 14128 O O . MET A 1 23 ? -0.986 15.625 -23.486 1.00 2.36 23 MET A O 9
ATOM 14142 N N . CYS A 1 24 ? 0.937 14.547 -23.913 1.00 1.24 24 CYS A N 9
ATOM 14143 C CA . CYS A 1 24 ? 1.005 14.991 -25.299 1.00 0.95 24 CYS A CA 9
ATOM 14144 C C . CYS A 1 24 ? 0.284 14.018 -26.227 1.00 0.84 24 CYS A C 9
ATOM 14145 O O . CYS A 1 24 ? 0.885 13.075 -26.758 1.00 0.77 24 CYS A O 9
ATOM 14153 N N . ILE A 1 25 ? -1.010 14.245 -26.413 1.00 0.89 25 ILE A N 9
ATOM 14154 C CA . ILE A 1 25 ? -1.823 13.364 -27.235 1.00 0.88 25 ILE A CA 9
ATOM 14155 C C . ILE A 1 25 ? -1.411 13.439 -28.707 1.00 0.74 25 ILE A C 9
ATOM 14156 O O . ILE A 1 25 ? -1.416 12.424 -29.404 1.00 0.71 25 ILE A O 9
ATOM 14172 N N . GLN A 1 26 ? -1.024 14.627 -29.174 1.00 0.69 26 GLN A N 9
ATOM 14173 C CA . GLN A 1 26 ? -0.615 14.784 -30.565 1.00 0.64 26 GLN A CA 9
ATOM 14174 C C . GLN A 1 26 ? 0.610 13.929 -30.850 1.00 0.56 26 GLN A C 9
ATOM 14175 O O . GLN A 1 26 ? 0.730 13.350 -31.923 1.00 0.59 26 GLN A O 9
ATOM 14189 N N . LYS A 1 27 ? 1.502 13.832 -29.872 1.00 0.56 27 LYS A N 9
ATOM 14190 C CA . LYS A 1 27 ? 2.704 13.018 -30.019 1.00 0.60 27 LYS A CA 9
ATOM 14191 C C . LYS A 1 27 ? 2.338 11.542 -30.138 1.00 0.58 27 LYS A C 9
ATOM 14192 O O . LYS A 1 27 ? 2.868 10.837 -30.997 1.00 0.58 27 LYS A O 9
ATOM 14211 N N . VAL A 1 28 ? 1.424 11.084 -29.288 1.00 0.62 28 VAL A N 9
ATOM 14212 C CA . VAL A 1 28 ? 0.975 9.693 -29.328 1.00 0.68 28 VAL A CA 9
ATOM 14213 C C . VAL A 1 28 ? 0.475 9.319 -30.728 1.00 0.62 28 VAL A C 9
ATOM 14214 O O . VAL A 1 28 ? 0.954 8.355 -31.336 1.00 0.62 28 VAL A O 9
ATOM 14227 N N . ILE A 1 29 ? -0.468 10.103 -31.239 1.00 0.60 29 ILE A N 9
ATOM 14228 C CA . ILE A 1 29 ? -1.017 9.876 -32.572 1.00 0.57 29 ILE A CA 9
ATOM 14229 C C . ILE A 1 29 ? 0.070 10.005 -33.642 1.00 0.52 29 ILE A C 9
ATOM 14230 O O . ILE A 1 29 ? 0.301 9.077 -34.420 1.00 0.51 29 ILE A O 9
ATOM 14246 N N . GLU A 1 30 ? 0.758 11.144 -33.641 1.00 0.53 30 GLU A N 9
ATOM 14247 C CA . GLU A 1 30 ? 1.748 11.466 -34.665 1.00 0.55 30 GLU A CA 9
ATOM 14248 C C . GLU A 1 30 ? 2.816 10.387 -34.778 1.00 0.55 30 GLU A C 9
ATOM 14249 O O . GLU A 1 30 ? 3.065 9.859 -35.859 1.00 0.58 30 GLU A O 9
ATOM 14261 N N . ASP A 1 31 ? 3.424 10.040 -33.654 1.00 0.57 31 ASP A N 9
ATOM 14262 C CA . ASP A 1 31 ? 4.590 9.174 -33.679 1.00 0.64 31 ASP A CA 9
ATOM 14263 C C . ASP A 1 31 ? 4.202 7.730 -33.952 1.00 0.57 31 ASP A C 9
ATOM 14264 O O . ASP A 1 31 ? 4.981 6.976 -34.535 1.00 0.61 31 ASP A O 9
ATOM 14273 N N . LYS A 1 32 ? 2.990 7.341 -33.559 1.00 0.53 32 LYS A N 9
ATOM 14274 C CA . LYS A 1 32 ? 2.541 5.976 -33.784 1.00 0.55 32 LYS A CA 9
ATOM 14275 C C . LYS A 1 32 ? 2.348 5.711 -35.276 1.00 0.48 32 LYS A C 9
ATOM 14276 O O . LYS A 1 32 ? 2.840 4.710 -35.801 1.00 0.52 32 LYS A O 9
ATOM 14295 N N . LEU A 1 33 ? 1.656 6.614 -35.964 1.00 0.44 33 LEU A N 9
ATOM 14296 C CA . LEU A 1 33 ? 1.423 6.445 -37.394 1.00 0.44 33 LEU A CA 9
ATOM 14297 C C . LEU A 1 33 ? 2.702 6.702 -38.190 1.00 0.46 33 LEU A C 9
ATOM 14298 O O . LEU A 1 33 ? 2.916 6.105 -39.249 1.00 0.51 33 LEU A O 9
ATOM 14314 N N . SER A 1 34 ? 3.566 7.566 -37.665 1.00 0.47 34 SER A N 9
ATOM 14315 C CA . SER A 1 34 ? 4.832 7.865 -38.323 1.00 0.53 34 SER A CA 9
ATOM 14316 C C . SER A 1 34 ? 5.783 6.678 -38.245 1.00 0.54 34 SER A C 9
ATOM 14317 O O . SER A 1 34 ? 6.545 6.432 -39.169 1.00 0.59 34 SER A O 9
ATOM 14325 N N . SER A 1 35 ? 5.737 5.941 -37.147 1.00 0.55 35 SER A N 9
ATOM 14326 C CA . SER A 1 35 ? 6.575 4.759 -37.000 1.00 0.62 35 SER A CA 9
ATOM 14327 C C . SER A 1 35 ? 6.093 3.624 -37.903 1.00 0.59 35 SER A C 9
ATOM 14328 O O . SER A 1 35 ? 6.879 2.778 -38.324 1.00 0.65 35 SER A O 9
ATOM 14336 N N . ALA A 1 36 ? 4.798 3.622 -38.206 1.00 0.54 36 ALA A N 9
ATOM 14337 C CA . ALA A 1 36 ? 4.204 2.572 -39.025 1.00 0.57 36 ALA A CA 9
ATOM 14338 C C . ALA A 1 36 ? 4.530 2.757 -40.506 1.00 0.51 36 ALA A C 9
ATOM 14339 O O . ALA A 1 36 ? 4.963 1.821 -41.178 1.00 0.52 36 ALA A O 9
ATOM 14346 N N . LEU A 1 37 ? 4.312 3.963 -41.014 1.00 0.50 37 LEU A N 9
ATOM 14347 C CA . LEU A 1 37 ? 4.575 4.254 -42.420 1.00 0.53 37 LEU A CA 9
ATOM 14348 C C . LEU A 1 37 ? 6.046 4.601 -42.625 1.00 0.52 37 LEU A C 9
ATOM 14349 O O . LEU A 1 37 ? 6.624 4.309 -43.673 1.00 0.62 37 LEU A O 9
ATOM 14365 N N . LYS A 1 38 ? 6.627 5.207 -41.597 1.00 0.47 38 LYS A N 9
ATOM 14366 C CA . LYS A 1 38 ? 8.006 5.692 -41.606 1.00 0.52 38 LYS A CA 9
ATOM 14367 C C . LYS A 1 38 ? 8.259 6.653 -42.766 1.00 0.47 38 LYS A C 9
ATOM 14368 O O . LYS A 1 38 ? 8.663 6.251 -43.857 1.00 0.54 38 LYS A O 9
ATOM 14387 N N . PRO A 1 39 ? 8.011 7.945 -42.544 1.00 0.46 39 PRO A N 9
ATOM 14388 C CA . PRO A 1 39 ? 8.223 8.969 -43.550 1.00 0.47 39 PRO A CA 9
ATOM 14389 C C . PRO A 1 39 ? 9.636 9.544 -43.513 1.00 0.51 39 PRO A C 9
ATOM 14390 O O . PRO A 1 39 ? 10.190 9.794 -42.442 1.00 0.63 39 PRO A O 9
ATOM 14401 N N . THR A 1 40 ? 10.219 9.743 -44.686 1.00 0.52 40 THR A N 9
ATOM 14402 C CA . THR A 1 40 ? 11.504 10.410 -44.793 1.00 0.61 40 THR A CA 9
ATOM 14403 C C . THR A 1 40 ? 11.347 11.890 -44.450 1.00 0.62 40 THR A C 9
ATOM 14404 O O . THR A 1 40 ? 12.261 12.529 -43.925 1.00 0.73 40 THR A O 9
ATOM 14415 N N . PHE A 1 41 ? 10.158 12.413 -44.733 1.00 0.54 41 PHE A N 9
ATOM 14416 C CA . PHE A 1 41 ? 9.803 13.780 -44.392 1.00 0.55 41 PHE A CA 9
ATOM 14417 C C . PHE A 1 41 ? 8.356 13.816 -43.918 1.00 0.48 41 PHE A C 9
ATOM 14418 O O . PHE A 1 41 ? 7.465 13.296 -44.591 1.00 0.45 41 PHE A O 9
ATOM 14435 N N . LEU A 1 42 ? 8.129 14.403 -42.755 1.00 0.50 42 LEU A N 9
ATOM 14436 C CA . LEU A 1 42 ? 6.792 14.473 -42.184 1.00 0.48 42 LEU A CA 9
ATOM 14437 C C . LEU A 1 42 ? 6.548 15.872 -41.628 1.00 0.54 42 LEU A C 9
ATOM 14438 O O . LEU A 1 42 ? 7.339 16.377 -40.832 1.00 0.64 42 LEU A O 9
ATOM 14454 N N . GLU A 1 43 ? 5.464 16.496 -42.064 1.00 0.57 43 GLU A N 9
ATOM 14455 C CA . GLU A 1 43 ? 5.120 17.838 -41.615 1.00 0.69 43 GLU A CA 9
ATOM 14456 C C . GLU A 1 43 ? 3.666 17.869 -41.149 1.00 0.60 43 GLU A C 9
ATOM 14457 O O . GLU A 1 43 ? 2.771 17.426 -41.872 1.00 0.53 43 GLU A O 9
ATOM 14469 N N . LEU A 1 44 ? 3.436 18.368 -39.939 1.00 0.67 44 LEU A N 9
ATOM 14470 C CA . LEU A 1 44 ? 2.084 18.470 -39.406 1.00 0.65 44 LEU A CA 9
ATOM 14471 C C . LEU A 1 44 ? 1.529 19.859 -39.674 1.00 0.64 44 LEU A C 9
ATOM 14472 O O . LEU A 1 44 ? 2.030 20.854 -39.145 1.00 0.77 44 LEU A O 9
ATOM 14488 N N . VAL A 1 45 ? 0.486 19.920 -40.475 1.00 0.57 45 VAL A N 9
ATOM 14489 C CA . VAL A 1 45 ? -0.105 21.187 -40.867 1.00 0.63 45 VAL A CA 9
ATOM 14490 C C . VAL A 1 45 ? -1.391 21.433 -40.095 1.00 0.60 45 VAL A C 9
ATOM 14491 O O . VAL A 1 45 ? -2.321 20.622 -40.142 1.00 0.56 45 VAL A O 9
ATOM 14504 N N . ASP A 1 46 ? -1.431 22.541 -39.374 1.00 0.76 46 ASP A N 9
ATOM 14505 C CA . ASP A 1 46 ? -2.621 22.933 -38.636 1.00 0.83 46 ASP A CA 9
ATOM 14506 C C . ASP A 1 46 ? -3.723 23.316 -39.609 1.00 0.80 46 ASP A C 9
ATOM 14507 O O . ASP A 1 46 ? -3.615 24.317 -40.323 1.00 0.99 46 ASP A O 9
ATOM 14516 N N . LYS A 1 47 ? -4.763 22.501 -39.670 1.00 0.81 47 LYS A N 9
ATOM 14517 C CA . LYS A 1 47 ? -5.874 22.773 -40.557 1.00 1.03 47 LYS A CA 9
ATOM 14518 C C . LYS A 1 47 ? -6.791 23.792 -39.899 1.00 1.12 47 LYS A C 9
ATOM 14519 O O . LYS A 1 47 ? -7.356 23.534 -38.838 1.00 1.66 47 LYS A O 9
ATOM 14538 N N . SER A 1 48 ? -6.917 24.945 -40.538 1.00 1.40 48 SER A N 9
ATOM 14539 C CA . SER A 1 48 ? -7.574 26.098 -39.943 1.00 1.68 48 SER A CA 9
ATOM 14540 C C . SER A 1 48 ? -9.030 25.805 -39.579 1.00 1.52 48 SER A C 9
ATOM 14541 O O . SER A 1 48 ? -9.866 25.554 -40.453 1.00 1.97 48 SER A O 9
ATOM 14549 N N . CYS A 1 49 ? -9.308 25.823 -38.281 1.00 2.02 49 CYS A N 9
ATOM 14550 C CA . CYS A 1 49 ? -10.663 25.698 -37.761 1.00 2.76 49 CYS A CA 9
ATOM 14551 C C . CYS A 1 49 ? -10.698 26.190 -36.318 1.00 2.78 49 CYS A C 9
ATOM 14552 O O . CYS A 1 49 ? -9.676 26.164 -35.627 1.00 3.32 49 CYS A O 9
ATOM 14560 N N . GLY A 1 50 ? -11.860 26.645 -35.869 1.00 2.67 50 GLY A N 9
ATOM 14561 C CA . GLY A 1 50 ? -11.971 27.222 -34.542 1.00 2.93 50 GLY A CA 9
ATOM 14562 C C . GLY A 1 50 ? -11.918 26.192 -33.432 1.00 2.80 50 GLY A C 9
ATOM 14563 O O . GLY A 1 50 ? -10.975 26.171 -32.638 1.00 3.16 50 GLY A O 9
ATOM 14567 N N . CYS A 1 51 ? -12.926 25.338 -33.371 1.00 2.72 51 CYS A N 9
ATOM 14568 C CA . CYS A 1 51 ? -13.023 24.343 -32.309 1.00 2.86 51 CYS A CA 9
ATOM 14569 C C . CYS A 1 51 ? -13.046 22.935 -32.889 1.00 2.48 51 CYS A C 9
ATOM 14570 O O . CYS A 1 51 ? -13.373 21.967 -32.201 1.00 3.01 51 CYS A O 9
ATOM 14578 N N . GLY A 1 52 ? -12.690 22.829 -34.160 1.00 2.09 52 GLY A N 9
ATOM 14579 C CA . GLY A 1 52 ? -12.699 21.545 -34.826 1.00 2.20 52 GLY A CA 9
ATOM 14580 C C . GLY A 1 52 ? -11.513 20.687 -34.443 1.00 1.68 52 GLY A C 9
ATOM 14581 O O . GLY A 1 52 ? -11.661 19.488 -34.222 1.00 2.26 52 GLY A O 9
ATOM 14585 N N . THR A 1 53 ? -10.344 21.312 -34.347 1.00 1.51 53 THR A N 9
ATOM 14586 C CA . THR A 1 53 ? -9.097 20.608 -34.068 1.00 1.81 53 THR A CA 9
ATOM 14587 C C . THR A 1 53 ? -8.809 19.578 -35.163 1.00 1.47 53 THR A C 9
ATOM 14588 O O . THR A 1 53 ? -9.127 18.393 -35.031 1.00 1.48 53 THR A O 9
ATOM 14599 N N . SER A 1 54 ? -8.233 20.047 -36.257 1.00 1.25 54 SER A N 9
ATOM 14600 C CA . SER A 1 54 ? -7.954 19.195 -37.400 1.00 1.00 54 SER A CA 9
ATOM 14601 C C . SER A 1 54 ? -6.505 19.340 -37.847 1.00 0.82 54 SER A C 9
ATOM 14602 O O . SER A 1 54 ? -5.952 20.441 -37.846 1.00 0.89 54 SER A O 9
ATOM 14610 N N . PHE A 1 55 ? -5.894 18.229 -38.227 1.00 0.67 55 PHE A N 9
ATOM 14611 C CA . PHE A 1 55 ? -4.502 18.233 -38.647 1.00 0.60 55 PHE A CA 9
ATOM 14612 C C . PHE A 1 55 ? -4.346 17.571 -40.006 1.00 0.52 55 PHE A C 9
ATOM 14613 O O . PHE A 1 55 ? -4.904 16.505 -40.254 1.00 0.50 55 PHE A O 9
ATOM 14630 N N . ASP A 1 56 ? -3.598 18.222 -40.879 1.00 0.51 56 ASP A N 9
ATOM 14631 C CA . ASP A 1 56 ? -3.309 17.693 -42.205 1.00 0.52 56 ASP A CA 9
ATOM 14632 C C . ASP A 1 56 ? -1.828 17.355 -42.283 1.00 0.50 56 ASP A C 9
ATOM 14633 O O . ASP A 1 56 ? -0.978 18.235 -42.166 1.00 0.55 56 ASP A O 9
ATOM 14642 N N . ALA A 1 57 ? -1.516 16.085 -42.448 1.00 0.48 57 ALA A N 9
ATOM 14643 C CA . ALA A 1 57 ? -0.138 15.634 -42.356 1.00 0.48 57 ALA A CA 9
ATOM 14644 C C . ALA A 1 57 ? 0.440 15.310 -43.722 1.00 0.44 57 ALA A C 9
ATOM 14645 O O . ALA A 1 57 ? -0.057 14.435 -44.435 1.00 0.46 57 ALA A O 9
ATOM 14652 N N . VAL A 1 58 ? 1.495 16.021 -44.080 1.00 0.42 58 VAL A N 9
ATOM 14653 C CA . VAL A 1 58 ? 2.197 15.770 -45.324 1.00 0.41 58 VAL A CA 9
ATOM 14654 C C . VAL A 1 58 ? 3.203 14.647 -45.117 1.00 0.39 58 VAL A C 9
ATOM 14655 O O . VAL A 1 58 ? 4.190 14.812 -44.397 1.00 0.41 58 VAL A O 9
ATOM 14668 N N . ILE A 1 59 ? 2.940 13.506 -45.736 1.00 0.38 59 ILE A N 9
ATOM 14669 C CA . ILE A 1 59 ? 3.782 12.337 -45.567 1.00 0.40 59 ILE A CA 9
ATOM 14670 C C . ILE A 1 59 ? 4.601 12.083 -46.829 1.00 0.44 59 ILE A C 9
ATOM 14671 O O . ILE A 1 59 ? 4.072 11.724 -47.884 1.00 0.65 59 ILE A O 9
ATOM 14687 N N . VAL A 1 60 ? 5.892 12.329 -46.713 1.00 0.39 60 VAL A N 9
ATOM 14688 C CA . VAL A 1 60 ? 6.833 12.053 -47.782 1.00 0.42 60 VAL A CA 9
ATOM 14689 C C . VAL A 1 60 ? 7.664 10.833 -47.409 1.00 0.40 60 VAL A C 9
ATOM 14690 O O . VAL A 1 60 ? 8.498 10.898 -46.505 1.00 0.44 60 VAL A O 9
ATOM 14703 N N . SER A 1 61 ? 7.423 9.720 -48.082 1.00 0.39 61 SER A N 9
ATOM 14704 C CA . SER A 1 61 ? 8.039 8.458 -47.702 1.00 0.42 61 SER A CA 9
ATOM 14705 C C . SER A 1 61 ? 8.175 7.512 -48.887 1.00 0.42 61 SER A C 9
ATOM 14706 O O . SER A 1 61 ? 7.437 7.612 -49.868 1.00 0.43 61 SER A O 9
ATOM 14714 N N . ASN A 1 62 ? 9.143 6.602 -48.784 1.00 0.51 62 ASN A N 9
ATOM 14715 C CA . ASN A 1 62 ? 9.312 5.529 -49.760 1.00 0.57 62 ASN A CA 9
ATOM 14716 C C . ASN A 1 62 ? 8.084 4.620 -49.773 1.00 0.56 62 ASN A C 9
ATOM 14717 O O . ASN A 1 62 ? 7.856 3.885 -50.732 1.00 0.59 62 ASN A O 9
ATOM 14728 N N . ASN A 1 63 ? 7.305 4.682 -48.692 1.00 0.57 63 ASN A N 9
ATOM 14729 C CA . ASN A 1 63 ? 6.051 3.936 -48.569 1.00 0.66 63 ASN A CA 9
ATOM 14730 C C . ASN A 1 63 ? 5.165 4.133 -49.798 1.00 0.67 63 ASN A C 9
ATOM 14731 O O . ASN A 1 63 ? 4.647 3.173 -50.369 1.00 0.86 63 ASN A O 9
ATOM 14742 N N . PHE A 1 64 ? 5.026 5.380 -50.216 1.00 0.60 64 PHE A N 9
ATOM 14743 C CA . PHE A 1 64 ? 4.139 5.729 -51.315 1.00 0.67 64 PHE A CA 9
ATOM 14744 C C . PHE A 1 64 ? 4.905 5.769 -52.641 1.00 0.60 64 PHE A C 9
ATOM 14745 O O . PHE A 1 64 ? 4.339 6.040 -53.698 1.00 0.65 64 PHE A O 9
ATOM 14762 N N . GLU A 1 65 ? 6.188 5.441 -52.587 1.00 0.58 65 GLU A N 9
ATOM 14763 C CA . GLU A 1 65 ? 7.045 5.506 -53.741 1.00 0.61 65 GLU A CA 9
ATOM 14764 C C . GLU A 1 65 ? 6.924 4.209 -54.541 1.00 0.65 65 GLU A C 9
ATOM 14765 O O . GLU A 1 65 ? 7.121 4.184 -55.753 1.00 0.75 65 GLU A O 9
ATOM 14777 N N . ASP A 1 66 ? 6.532 3.142 -53.854 1.00 0.69 66 ASP A N 9
ATOM 14778 C CA . ASP A 1 66 ? 6.387 1.833 -54.484 1.00 0.84 66 ASP A CA 9
ATOM 14779 C C . ASP A 1 66 ? 5.089 1.770 -55.299 1.00 0.80 66 ASP A C 9
ATOM 14780 O O . ASP A 1 66 ? 4.760 0.742 -55.893 1.00 0.93 66 ASP A O 9
ATOM 14789 N N . LYS A 1 67 ? 4.365 2.894 -55.310 1.00 0.78 67 LYS A N 9
ATOM 14790 C CA . LYS A 1 67 ? 3.143 3.071 -56.106 1.00 0.88 67 LYS A CA 9
ATOM 14791 C C . LYS A 1 67 ? 1.983 2.215 -55.603 1.00 0.78 67 LYS A C 9
ATOM 14792 O O . LYS A 1 67 ? 0.952 2.112 -56.268 1.00 0.86 67 LYS A O 9
ATOM 14811 N N . LYS A 1 68 ? 2.125 1.619 -54.432 1.00 0.83 68 LYS A N 9
ATOM 14812 C CA . LYS A 1 68 ? 1.070 0.762 -53.916 1.00 0.90 68 LYS A CA 9
ATOM 14813 C C . LYS A 1 68 ? 0.018 1.596 -53.199 1.00 0.82 68 LYS A C 9
ATOM 14814 O O . LYS A 1 68 ? 0.107 1.831 -51.992 1.00 0.87 68 LYS A O 9
ATOM 14833 N N . LEU A 1 69 ? -0.977 2.047 -53.949 1.00 0.84 69 LEU A N 9
ATOM 14834 C CA . LEU A 1 69 ? -2.046 2.856 -53.384 1.00 0.91 69 LEU A CA 9
ATOM 14835 C C . LEU A 1 69 ? -2.993 2.005 -52.545 1.00 0.85 69 LEU A C 9
ATOM 14836 O O . LEU A 1 69 ? -3.524 2.464 -51.536 1.00 0.83 69 LEU A O 9
ATOM 14852 N N . LEU A 1 70 ? -3.195 0.761 -52.964 1.00 0.89 70 LEU A N 9
ATOM 14853 C CA . LEU A 1 70 ? -4.052 -0.154 -52.223 1.00 0.91 70 LEU A CA 9
ATOM 14854 C C . LEU A 1 70 ? -3.426 -0.524 -50.876 1.00 0.79 70 LEU A C 9
ATOM 14855 O O . LEU A 1 70 ? -4.135 -0.696 -49.883 1.00 0.80 70 LEU A O 9
ATOM 14871 N N . ASP A 1 71 ? -2.100 -0.612 -50.834 1.00 0.72 71 ASP A N 9
ATOM 14872 C CA . ASP A 1 71 ? -1.407 -0.987 -49.607 1.00 0.70 71 ASP A CA 9
ATOM 14873 C C . ASP A 1 71 ? -1.413 0.153 -48.604 1.00 0.63 71 ASP A C 9
ATOM 14874 O O . ASP A 1 71 ? -1.712 -0.058 -47.433 1.00 0.63 71 ASP A O 9
ATOM 14883 N N . ARG A 1 72 ? -1.102 1.364 -49.051 1.00 0.67 72 ARG A N 9
ATOM 14884 C CA . ARG A 1 72 ? -1.156 2.513 -48.155 1.00 0.74 72 ARG A CA 9
ATOM 14885 C C . ARG A 1 72 ? -2.581 2.700 -47.633 1.00 0.67 72 ARG A C 9
ATOM 14886 O O . ARG A 1 72 ? -2.782 3.087 -46.489 1.00 0.68 72 ARG A O 9
ATOM 14907 N N . HIS A 1 73 ? -3.563 2.394 -48.478 1.00 0.68 73 HIS A N 9
ATOM 14908 C CA . HIS A 1 73 ? -4.966 2.508 -48.098 1.00 0.71 73 HIS A CA 9
ATOM 14909 C C . HIS A 1 73 ? -5.289 1.524 -46.974 1.00 0.62 73 HIS A C 9
ATOM 14910 O O . HIS A 1 73 ? -5.844 1.909 -45.946 1.00 0.62 73 HIS A O 9
ATOM 14925 N N . ARG A 1 74 ? -4.918 0.262 -47.173 1.00 0.60 74 ARG A N 9
ATOM 14926 C CA . ARG A 1 74 ? -5.209 -0.790 -46.201 1.00 0.59 74 ARG A CA 9
ATOM 14927 C C . ARG A 1 74 ? -4.442 -0.557 -44.896 1.00 0.51 74 ARG A C 9
ATOM 14928 O O . ARG A 1 74 ? -4.959 -0.818 -43.810 1.00 0.52 74 ARG A O 9
ATOM 14949 N N . LEU A 1 75 ? -3.215 -0.049 -45.006 1.00 0.47 75 LEU A N 9
ATOM 14950 C CA . LEU A 1 75 ? -2.401 0.246 -43.830 1.00 0.46 75 LEU A CA 9
ATOM 14951 C C . LEU A 1 75 ? -3.011 1.385 -43.027 1.00 0.42 75 LEU A C 9
ATOM 14952 O O . LEU A 1 75 ? -3.257 1.248 -41.826 1.00 0.42 75 LEU A O 9
ATOM 14968 N N . VAL A 1 76 ? -3.270 2.502 -43.702 1.00 0.45 76 VAL A N 9
ATOM 14969 C CA . VAL A 1 76 ? -3.856 3.671 -43.060 1.00 0.50 76 VAL A CA 9
ATOM 14970 C C . VAL A 1 76 ? -5.197 3.327 -42.425 1.00 0.48 76 VAL A C 9
ATOM 14971 O O . VAL A 1 76 ? -5.460 3.704 -41.291 1.00 0.50 76 VAL A O 9
ATOM 14984 N N . ASN A 1 77 ? -6.029 2.585 -43.141 1.00 0.48 77 ASN A N 9
ATOM 14985 C CA . ASN A 1 77 ? -7.348 2.227 -42.632 1.00 0.53 77 ASN A CA 9
ATOM 14986 C C . ASN A 1 77 ? -7.252 1.385 -41.365 1.00 0.49 77 ASN A C 9
ATOM 14987 O O . ASN A 1 77 ? -7.991 1.614 -40.416 1.00 0.54 77 ASN A O 9
ATOM 14998 N N . THR A 1 78 ? -6.329 0.432 -41.340 1.00 0.45 78 THR A N 9
ATOM 14999 C CA . THR A 1 78 ? -6.227 -0.494 -40.214 1.00 0.50 78 THR A CA 9
ATOM 15000 C C . THR A 1 78 ? -5.736 0.212 -38.947 1.00 0.46 78 THR A C 9
ATOM 15001 O O . THR A 1 78 ? -6.331 0.079 -37.878 1.00 0.50 78 THR A O 9
ATOM 15012 N N . ILE A 1 79 ? -4.661 0.974 -39.081 1.00 0.44 79 ILE A N 9
ATOM 15013 C CA . ILE A 1 79 ? -4.052 1.654 -37.943 1.00 0.45 79 ILE A CA 9
ATOM 15014 C C . ILE A 1 79 ? -4.883 2.865 -37.532 1.00 0.45 79 ILE A C 9
ATOM 15015 O O . ILE A 1 79 ? -5.259 3.026 -36.362 1.00 0.50 79 ILE A O 9
ATOM 15031 N N . LEU A 1 80 ? -5.199 3.700 -38.508 1.00 0.45 80 LEU A N 9
ATOM 15032 C CA . LEU A 1 80 ? -5.910 4.932 -38.241 1.00 0.52 80 LEU A CA 9
ATOM 15033 C C . LEU A 1 80 ? -7.388 4.676 -37.991 1.00 0.56 80 LEU A C 9
ATOM 15034 O O . LEU A 1 80 ? -8.111 5.594 -37.650 1.00 0.63 80 LEU A O 9
ATOM 15050 N N . LYS A 1 81 ? -7.839 3.435 -38.153 1.00 0.57 81 LYS A N 9
ATOM 15051 C CA . LYS A 1 81 ? -9.203 3.086 -37.770 1.00 0.68 81 LYS A CA 9
ATOM 15052 C C . LYS A 1 81 ? -9.456 3.521 -36.334 1.00 0.68 81 LYS A C 9
ATOM 15053 O O . LYS A 1 81 ? -10.282 4.392 -36.069 1.00 0.72 81 LYS A O 9
ATOM 15072 N N . GLU A 1 82 ? -8.719 2.925 -35.416 1.00 0.69 82 GLU A N 9
ATOM 15073 C CA . GLU A 1 82 ? -8.829 3.262 -34.008 1.00 0.73 82 GLU A CA 9
ATOM 15074 C C . GLU A 1 82 ? -8.150 4.599 -33.711 1.00 0.67 82 GLU A C 9
ATOM 15075 O O . GLU A 1 82 ? -8.565 5.324 -32.810 1.00 0.68 82 GLU A O 9
ATOM 15087 N N . GLU A 1 83 ? -7.105 4.917 -34.473 1.00 0.64 83 GLU A N 9
ATOM 15088 C CA . GLU A 1 83 ? -6.385 6.176 -34.309 1.00 0.64 83 GLU A CA 9
ATOM 15089 C C . GLU A 1 83 ? -7.324 7.381 -34.430 1.00 0.55 83 GLU A C 9
ATOM 15090 O O . GLU A 1 83 ? -7.395 8.224 -33.532 1.00 0.58 83 GLU A O 9
ATOM 15102 N N . LEU A 1 84 ? -8.052 7.429 -35.547 1.00 0.49 84 LEU A N 9
ATOM 15103 C CA . LEU A 1 84 ? -8.983 8.519 -35.854 1.00 0.48 84 LEU A CA 9
ATOM 15104 C C . LEU A 1 84 ? -9.943 8.805 -34.708 1.00 0.52 84 LEU A C 9
ATOM 15105 O O . LEU A 1 84 ? -10.392 9.930 -34.559 1.00 0.58 84 LEU A O 9
ATOM 15121 N N . GLN A 1 85 ? -10.286 7.785 -33.921 1.00 0.57 85 GLN A N 9
ATOM 15122 C CA . GLN A 1 85 ? -11.257 7.949 -32.838 1.00 0.67 85 GLN A CA 9
ATOM 15123 C C . GLN A 1 85 ? -10.851 9.088 -31.890 1.00 0.70 85 GLN A C 9
ATOM 15124 O O . GLN A 1 85 ? -11.706 9.734 -31.283 1.00 0.81 85 GLN A O 9
ATOM 15138 N N . ASN A 1 86 ? -9.549 9.346 -31.782 1.00 0.64 86 ASN A N 9
ATOM 15139 C CA . ASN A 1 86 ? -9.045 10.389 -30.886 1.00 0.71 86 ASN A CA 9
ATOM 15140 C C . ASN A 1 86 ? -8.904 11.720 -31.622 1.00 0.67 86 ASN A C 9
ATOM 15141 O O . ASN A 1 86 ? -8.482 12.723 -31.045 1.00 0.77 86 ASN A O 9
ATOM 15152 N N . ILE A 1 87 ? -9.262 11.722 -32.897 1.00 0.61 87 ILE A N 9
ATOM 15153 C CA . ILE A 1 87 ? -9.128 12.905 -33.732 1.00 0.62 87 ILE A CA 9
ATOM 15154 C C . ILE A 1 87 ? -10.487 13.295 -34.298 1.00 0.67 87 ILE A C 9
ATOM 15155 O O . ILE A 1 87 ? -11.302 12.434 -34.622 1.00 0.77 87 ILE A O 9
ATOM 15171 N N . HIS A 1 88 ? -10.740 14.585 -34.407 1.00 0.71 88 HIS A N 9
ATOM 15172 C CA . HIS A 1 88 ? -11.983 15.052 -34.997 1.00 0.80 88 HIS A CA 9
ATOM 15173 C C . HIS A 1 88 ? -11.904 14.943 -36.514 1.00 0.76 88 HIS A C 9
ATOM 15174 O O . HIS A 1 88 ? -12.832 14.458 -37.162 1.00 0.89 88 HIS A O 9
ATOM 15189 N N . ALA A 1 89 ? -10.788 15.394 -37.074 1.00 0.69 89 ALA A N 9
ATOM 15190 C CA . ALA A 1 89 ? -10.571 15.325 -38.511 1.00 0.68 89 ALA A CA 9
ATOM 15191 C C . ALA A 1 89 ? -9.081 15.279 -38.837 1.00 0.62 89 ALA A C 9
ATOM 15192 O O . ALA A 1 89 ? -8.385 16.293 -38.756 1.00 0.73 89 ALA A O 9
ATOM 15199 N N . PHE A 1 90 ? -8.589 14.094 -39.166 1.00 0.52 90 PHE A N 9
ATOM 15200 C CA . PHE A 1 90 ? -7.207 13.935 -39.591 1.00 0.47 90 PHE A CA 9
ATOM 15201 C C . PHE A 1 90 ? -7.135 13.786 -41.108 1.00 0.48 90 PHE A C 9
ATOM 15202 O O . PHE A 1 90 ? -7.879 13.004 -41.700 1.00 0.63 90 PHE A O 9
ATOM 15219 N N . SER A 1 91 ? -6.244 14.543 -41.724 1.00 0.44 91 SER A N 9
ATOM 15220 C CA . SER A 1 91 ? -6.032 14.481 -43.159 1.00 0.48 91 SER A CA 9
ATOM 15221 C C . SER A 1 91 ? -4.572 14.142 -43.444 1.00 0.45 91 SER A C 9
ATOM 15222 O O . SER A 1 91 ? -3.706 14.349 -42.591 1.00 0.52 91 SER A O 9
ATOM 15230 N N . MET A 1 92 ? -4.300 13.605 -44.625 1.00 0.48 92 MET A N 9
ATOM 15231 C CA . MET A 1 92 ? -2.941 13.241 -44.993 1.00 0.48 92 MET A CA 9
ATOM 15232 C C . MET A 1 92 ? -2.693 13.488 -46.478 1.00 0.53 92 MET A C 9
ATOM 15233 O O . MET A 1 92 ? -3.560 13.241 -47.317 1.00 0.62 92 MET A O 9
ATOM 15247 N N . LYS A 1 93 ? -1.509 13.993 -46.785 1.00 0.52 93 LYS A N 9
ATOM 15248 C CA . LYS A 1 93 ? -1.098 14.244 -48.161 1.00 0.59 93 LYS A CA 9
ATOM 15249 C C . LYS A 1 93 ? 0.166 13.450 -48.457 1.00 0.49 93 LYS A C 9
ATOM 15250 O O . LYS A 1 93 ? 1.234 13.763 -47.935 1.00 0.42 93 LYS A O 9
ATOM 15269 N N . CYS A 1 94 ? 0.046 12.418 -49.276 1.00 0.56 94 CYS A N 9
ATOM 15270 C CA . CYS A 1 94 ? 1.155 11.502 -49.502 1.00 0.54 94 CYS A CA 9
ATOM 15271 C C . CYS A 1 94 ? 1.909 11.816 -50.788 1.00 0.52 94 CYS A C 9
ATOM 15272 O O . CYS A 1 94 ? 1.311 11.996 -51.850 1.00 0.64 94 CYS A O 9
ATOM 15280 N N . HIS A 1 95 ? 3.229 11.886 -50.676 1.00 0.44 95 HIS A N 9
ATOM 15281 C CA . HIS A 1 95 ? 4.103 12.057 -51.827 1.00 0.50 95 HIS A CA 9
ATOM 15282 C C . HIS A 1 95 ? 5.438 11.368 -51.581 1.00 0.44 95 HIS A C 9
ATOM 15283 O O . HIS A 1 95 ? 5.686 10.844 -50.496 1.00 0.44 95 HIS A O 9
ATOM 15298 N N . THR A 1 96 ? 6.293 11.370 -52.590 1.00 0.46 96 THR A N 9
ATOM 15299 C CA . THR A 1 96 ? 7.564 10.673 -52.514 1.00 0.49 96 THR A CA 9
ATOM 15300 C C . THR A 1 96 ? 8.714 11.646 -52.281 1.00 0.46 96 THR A C 9
ATOM 15301 O O . THR A 1 96 ? 8.588 12.845 -52.549 1.00 0.47 96 THR A O 9
ATOM 15312 N N . PRO A 1 97 ? 9.854 11.142 -51.771 1.00 0.47 97 PRO A N 9
ATOM 15313 C CA . PRO A 1 97 ? 11.056 11.954 -51.570 1.00 0.48 97 PRO A CA 9
ATOM 15314 C C . PRO A 1 97 ? 11.584 12.512 -52.885 1.00 0.52 97 PRO A C 9
ATOM 15315 O O . PRO A 1 97 ? 12.223 13.559 -52.910 1.00 0.54 97 PRO A O 9
ATOM 15326 N N . LEU A 1 98 ? 11.290 11.809 -53.976 1.00 0.60 98 LEU A N 9
ATOM 15327 C CA . LEU A 1 98 ? 11.696 12.237 -55.306 1.00 0.71 98 LEU A CA 9
ATOM 15328 C C . LEU A 1 98 ? 11.013 13.560 -55.644 1.00 0.66 98 LEU A C 9
ATOM 15329 O O . LEU A 1 98 ? 11.661 14.521 -56.067 1.00 0.71 98 LEU A O 9
ATOM 15345 N N . GLU A 1 99 ? 9.703 13.603 -55.428 1.00 0.65 99 GLU A N 9
ATOM 15346 C CA . GLU A 1 99 ? 8.919 14.810 -55.659 1.00 0.72 99 GLU A CA 9
ATOM 15347 C C . GLU A 1 99 ? 9.404 15.943 -54.765 1.00 0.64 99 GLU A C 9
ATOM 15348 O O . GLU A 1 99 ? 9.660 17.052 -55.234 1.00 0.71 99 GLU A O 9
ATOM 15360 N N . TYR A 1 100 ? 9.539 15.647 -53.475 1.00 0.57 100 TYR A N 9
ATOM 15361 C CA . TYR A 1 100 ? 9.973 16.639 -52.500 1.00 0.63 100 TYR A CA 9
ATOM 15362 C C . TYR A 1 100 ? 11.353 17.184 -52.856 1.00 0.66 100 TYR A C 9
ATOM 15363 O O . TYR A 1 100 ? 11.591 18.391 -52.782 1.00 0.76 100 TYR A O 9
ATOM 15381 N N . ASP A 1 101 ? 12.252 16.290 -53.254 1.00 0.66 101 ASP A N 9
ATOM 15382 C CA . ASP A 1 101 ? 13.617 16.668 -53.608 1.00 0.78 101 ASP A CA 9
ATOM 15383 C C . ASP A 1 101 ? 13.624 17.630 -54.790 1.00 0.81 101 ASP A C 9
ATOM 15384 O O . ASP A 1 101 ? 14.416 18.566 -54.830 1.00 0.93 101 ASP A O 9
ATOM 15393 N N . LYS A 1 102 ? 12.724 17.405 -55.740 1.00 0.75 102 LYS A N 9
ATOM 15394 C CA . LYS A 1 102 ? 12.590 18.291 -56.895 1.00 0.84 102 LYS A CA 9
ATOM 15395 C C . LYS A 1 102 ? 12.120 19.679 -56.468 1.00 0.89 102 LYS A C 9
ATOM 15396 O O . LYS A 1 102 ? 12.583 20.694 -56.998 1.00 1.05 102 LYS A O 9
ATOM 15415 N N . LEU A 1 103 ? 11.218 19.715 -55.495 1.00 0.83 103 LEU A N 9
ATOM 15416 C CA . LEU A 1 103 ? 10.674 20.974 -54.997 1.00 0.97 103 LEU A CA 9
ATOM 15417 C C . LEU A 1 103 ? 11.761 21.795 -54.305 1.00 1.12 103 LEU A C 9
ATOM 15418 O O . LEU A 1 103 ? 11.944 22.974 -54.600 1.00 1.31 103 LEU A O 9
ATOM 15434 N N . LYS A 1 104 ? 12.487 21.156 -53.394 1.00 1.09 104 LYS A N 9
ATOM 15435 C CA . LYS A 1 104 ? 13.540 21.831 -52.639 1.00 1.27 104 LYS A CA 9
ATOM 15436 C C . LYS A 1 104 ? 14.746 22.153 -53.521 1.00 1.37 104 LYS A C 9
ATOM 15437 O O . LYS A 1 104 ? 15.455 23.131 -53.276 1.00 1.56 104 LYS A O 9
ATOM 15456 N N . SER A 1 105 ? 14.972 21.329 -54.539 1.00 1.32 105 SER A N 9
ATOM 15457 C CA . SER A 1 105 ? 16.121 21.488 -55.422 1.00 1.51 105 SER A CA 9
ATOM 15458 C C . SER A 1 105 ? 16.096 22.845 -56.120 1.00 1.66 105 SER A C 9
ATOM 15459 O O . SER A 1 105 ? 17.045 23.626 -56.022 1.00 1.77 105 SER A O 9
ATOM 15467 N N . LYS A 1 106 ? 15.006 23.130 -56.815 1.00 1.79 106 LYS A N 9
ATOM 15468 C CA . LYS A 1 106 ? 14.906 24.364 -57.579 1.00 2.10 106 LYS A CA 9
ATOM 15469 C C . LYS A 1 106 ? 13.717 25.213 -57.134 1.00 2.28 106 LYS A C 9
ATOM 15470 O O . LYS A 1 106 ? 13.881 26.369 -56.743 1.00 2.61 106 LYS A O 9
ATOM 15489 N N . GLY A 1 107 ? 12.526 24.634 -57.178 1.00 2.51 107 GLY A N 9
ATOM 15490 C CA . GLY A 1 107 ? 11.330 25.378 -56.846 1.00 2.97 107 GLY A CA 9
ATOM 15491 C C . GLY A 1 107 ? 10.259 25.228 -57.904 1.00 3.39 107 GLY A C 9
ATOM 15492 O O . GLY A 1 107 ? 9.749 26.216 -58.436 1.00 3.92 107 GLY A O 9
ATOM 15496 N N . SER A 1 108 ? 9.939 23.988 -58.230 1.00 3.41 108 SER A N 9
ATOM 15497 C CA . SER A 1 108 ? 8.886 23.696 -59.183 1.00 4.00 108 SER A CA 9
ATOM 15498 C C . SER A 1 108 ? 7.520 23.838 -58.518 1.00 4.47 108 SER A C 9
ATOM 15499 O O . SER A 1 108 ? 6.877 24.892 -58.699 1.00 4.98 108 SER A O 9
ATOM 15508 N N . MET A 1 1 ? 7.642 13.602 -37.830 1.00 34.77 1 MET A N 10
ATOM 15509 C CA . MET A 1 1 ? 8.986 14.148 -37.531 1.00 34.67 1 MET A CA 10
ATOM 15510 C C . MET A 1 1 ? 9.910 13.038 -37.062 1.00 34.12 1 MET A C 10
ATOM 15511 O O . MET A 1 1 ? 9.498 12.155 -36.312 1.00 34.13 1 MET A O 10
ATOM 15527 N N . GLY A 1 2 ? 11.158 13.084 -37.509 1.00 33.70 2 GLY A N 10
ATOM 15528 C CA . GLY A 1 2 ? 12.109 12.049 -37.164 1.00 33.20 2 GLY A CA 10
ATOM 15529 C C . GLY A 1 2 ? 12.133 10.942 -38.196 1.00 32.51 2 GLY A C 10
ATOM 15530 O O . GLY A 1 2 ? 11.155 10.735 -38.913 1.00 32.38 2 GLY A O 10
ATOM 15534 N N . SER A 1 3 ? 13.252 10.243 -38.288 1.00 32.14 3 SER A N 10
ATOM 15535 C CA . SER A 1 3 ? 13.379 9.133 -39.215 1.00 31.53 3 SER A CA 10
ATOM 15536 C C . SER A 1 3 ? 12.894 7.850 -38.547 1.00 30.66 3 SER A C 10
ATOM 15537 O O . SER A 1 3 ? 13.534 7.344 -37.619 1.00 30.36 3 SER A O 10
ATOM 15545 N N . SER A 1 4 ? 11.760 7.347 -39.019 1.00 30.35 4 SER A N 10
ATOM 15546 C CA . SER A 1 4 ? 11.100 6.191 -38.425 1.00 29.61 4 SER A CA 10
ATOM 15547 C C . SER A 1 4 ? 12.021 4.973 -38.333 1.00 28.85 4 SER A C 10
ATOM 15548 O O . SER A 1 4 ? 12.450 4.417 -39.345 1.00 28.81 4 SER A O 10
ATOM 15556 N N . HIS A 1 5 ? 12.328 4.581 -37.105 1.00 28.34 5 HIS A N 10
ATOM 15557 C CA . HIS A 1 5 ? 13.102 3.374 -36.837 1.00 27.68 5 HIS A CA 10
ATOM 15558 C C . HIS A 1 5 ? 12.501 2.660 -35.641 1.00 27.14 5 HIS A C 10
ATOM 15559 O O . HIS A 1 5 ? 12.853 2.936 -34.497 1.00 26.86 5 HIS A O 10
ATOM 15574 N N . HIS A 1 6 ? 11.574 1.755 -35.904 1.00 27.11 6 HIS A N 10
ATOM 15575 C CA . HIS A 1 6 ? 10.771 1.185 -34.839 1.00 26.72 6 HIS A CA 10
ATOM 15576 C C . HIS A 1 6 ? 11.133 -0.269 -34.553 1.00 26.14 6 HIS A C 10
ATOM 15577 O O . HIS A 1 6 ? 10.702 -1.185 -35.255 1.00 26.08 6 HIS A O 10
ATOM 15592 N N . HIS A 1 7 ? 11.948 -0.459 -33.530 1.00 25.80 7 HIS A N 10
ATOM 15593 C CA . HIS A 1 7 ? 12.176 -1.777 -32.952 1.00 25.30 7 HIS A CA 10
ATOM 15594 C C . HIS A 1 7 ? 11.880 -1.715 -31.464 1.00 24.72 7 HIS A C 10
ATOM 15595 O O . HIS A 1 7 ? 12.791 -1.579 -30.643 1.00 24.71 7 HIS A O 10
ATOM 15610 N N . HIS A 1 8 ? 10.583 -1.767 -31.145 1.00 24.34 8 HIS A N 10
ATOM 15611 C CA . HIS A 1 8 ? 10.062 -1.535 -29.791 1.00 23.83 8 HIS A CA 10
ATOM 15612 C C . HIS A 1 8 ? 10.218 -0.064 -29.391 1.00 23.17 8 HIS A C 10
ATOM 15613 O O . HIS A 1 8 ? 9.282 0.552 -28.884 1.00 23.09 8 HIS A O 10
ATOM 15628 N N . HIS A 1 9 ? 11.402 0.485 -29.629 1.00 22.79 9 HIS A N 10
ATOM 15629 C CA . HIS A 1 9 ? 11.687 1.888 -29.363 1.00 22.26 9 HIS A CA 10
ATOM 15630 C C . HIS A 1 9 ? 10.853 2.779 -30.284 1.00 21.56 9 HIS A C 10
ATOM 15631 O O . HIS A 1 9 ? 10.584 2.420 -31.436 1.00 21.72 9 HIS A O 10
ATOM 15646 N N . HIS A 1 10 ? 10.421 3.917 -29.765 1.00 20.90 10 HIS A N 10
ATOM 15647 C CA . HIS A 1 10 ? 9.661 4.879 -30.555 1.00 20.28 10 HIS A CA 10
ATOM 15648 C C . HIS A 1 10 ? 10.601 5.739 -31.391 1.00 19.70 10 HIS A C 10
ATOM 15649 O O . HIS A 1 10 ? 11.817 5.578 -31.325 1.00 19.62 10 HIS A O 10
ATOM 15664 N N . SER A 1 11 ? 10.043 6.660 -32.160 1.00 19.43 11 SER A N 10
ATOM 15665 C CA . SER A 1 11 ? 10.847 7.553 -32.981 1.00 19.01 11 SER A CA 10
ATOM 15666 C C . SER A 1 11 ? 11.053 8.874 -32.244 1.00 18.01 11 SER A C 10
ATOM 15667 O O . SER A 1 11 ? 11.386 9.902 -32.836 1.00 18.01 11 SER A O 10
ATOM 15675 N N . SER A 1 12 ? 10.874 8.817 -30.934 1.00 17.26 12 SER A N 10
ATOM 15676 C CA . SER A 1 12 ? 10.970 9.987 -30.091 1.00 16.34 12 SER A CA 10
ATOM 15677 C C . SER A 1 12 ? 12.148 9.865 -29.129 1.00 16.15 12 SER A C 10
ATOM 15678 O O . SER A 1 12 ? 12.618 8.763 -28.847 1.00 16.20 12 SER A O 10
ATOM 15686 N N . GLY A 1 13 ? 12.620 11.000 -28.632 1.00 16.12 13 GLY A N 10
ATOM 15687 C CA . GLY A 1 13 ? 13.750 10.998 -27.726 1.00 16.13 13 GLY A CA 10
ATOM 15688 C C . GLY A 1 13 ? 14.677 12.168 -27.970 1.00 16.30 13 GLY A C 10
ATOM 15689 O O . GLY A 1 13 ? 15.895 12.029 -27.912 1.00 16.67 13 GLY A O 10
ATOM 15693 N N . ARG A 1 14 ? 14.100 13.329 -28.239 1.00 16.15 14 ARG A N 10
ATOM 15694 C CA . ARG A 1 14 ? 14.886 14.526 -28.510 1.00 16.46 14 ARG A CA 10
ATOM 15695 C C . ARG A 1 14 ? 14.691 15.533 -27.388 1.00 15.51 14 ARG A C 10
ATOM 15696 O O . ARG A 1 14 ? 15.615 16.233 -26.981 1.00 15.72 14 ARG A O 10
ATOM 15717 N N . GLU A 1 15 ? 13.472 15.565 -26.875 1.00 14.57 15 GLU A N 10
ATOM 15718 C CA . GLU A 1 15 ? 13.078 16.508 -25.842 1.00 13.69 15 GLU A CA 10
ATOM 15719 C C . GLU A 1 15 ? 13.406 15.980 -24.449 1.00 12.97 15 GLU A C 10
ATOM 15720 O O . GLU A 1 15 ? 12.887 16.479 -23.449 1.00 12.15 15 GLU A O 10
ATOM 15732 N N . ASN A 1 16 ? 14.279 14.982 -24.386 1.00 13.44 16 ASN A N 10
ATOM 15733 C CA . ASN A 1 16 ? 14.688 14.401 -23.110 1.00 13.06 16 ASN A CA 10
ATOM 15734 C C . ASN A 1 16 ? 15.749 15.279 -22.457 1.00 13.07 16 ASN A C 10
ATOM 15735 O O . ASN A 1 16 ? 16.077 15.113 -21.284 1.00 12.89 16 ASN A O 10
ATOM 15746 N N . LEU A 1 17 ? 16.276 16.213 -23.237 1.00 13.46 17 LEU A N 10
ATOM 15747 C CA . LEU A 1 17 ? 17.301 17.132 -22.762 1.00 13.68 17 LEU A CA 10
ATOM 15748 C C . LEU A 1 17 ? 16.690 18.199 -21.863 1.00 12.77 17 LEU A C 10
ATOM 15749 O O . LEU A 1 17 ? 17.352 18.755 -20.987 1.00 12.88 17 LEU A O 10
ATOM 15765 N N . TYR A 1 18 ? 15.415 18.475 -22.085 1.00 12.00 18 TYR A N 10
ATOM 15766 C CA . TYR A 1 18 ? 14.721 19.518 -21.350 1.00 11.22 18 TYR A CA 10
ATOM 15767 C C . TYR A 1 18 ? 13.611 18.922 -20.497 1.00 10.27 18 TYR A C 10
ATOM 15768 O O . TYR A 1 18 ? 13.363 17.718 -20.536 1.00 9.92 18 TYR A O 10
ATOM 15786 N N . PHE A 1 19 ? 12.929 19.777 -19.745 1.00 10.05 19 PHE A N 10
ATOM 15787 C CA . PHE A 1 19 ? 11.826 19.356 -18.882 1.00 9.38 19 PHE A CA 10
ATOM 15788 C C . PHE A 1 19 ? 10.543 19.170 -19.692 1.00 8.44 19 PHE A C 10
ATOM 15789 O O . PHE A 1 19 ? 9.448 19.103 -19.134 1.00 7.95 19 PHE A O 10
ATOM 15806 N N . GLN A 1 20 ? 10.699 19.081 -21.010 1.00 8.42 20 GLN A N 10
ATOM 15807 C CA . GLN A 1 20 ? 9.573 18.977 -21.927 1.00 7.85 20 GLN A CA 10
ATOM 15808 C C . GLN A 1 20 ? 8.670 17.797 -21.591 1.00 7.07 20 GLN A C 10
ATOM 15809 O O . GLN A 1 20 ? 7.610 17.977 -20.994 1.00 7.05 20 GLN A O 10
ATOM 15823 N N . GLY A 1 21 ? 9.094 16.594 -21.976 1.00 6.73 21 GLY A N 10
ATOM 15824 C CA . GLY A 1 21 ? 8.267 15.412 -21.786 1.00 6.33 21 GLY A CA 10
ATOM 15825 C C . GLY A 1 21 ? 6.873 15.593 -22.364 1.00 5.42 21 GLY A C 10
ATOM 15826 O O . GLY A 1 21 ? 5.894 15.064 -21.836 1.00 5.50 21 GLY A O 10
ATOM 15830 N N . HIS A 1 22 ? 6.788 16.348 -23.456 1.00 4.89 22 HIS A N 10
ATOM 15831 C CA . HIS A 1 22 ? 5.502 16.706 -24.041 1.00 4.23 22 HIS A CA 10
ATOM 15832 C C . HIS A 1 22 ? 4.898 15.556 -24.844 1.00 3.24 22 HIS A C 10
ATOM 15833 O O . HIS A 1 22 ? 5.030 15.487 -26.064 1.00 3.42 22 HIS A O 10
ATOM 15848 N N . MET A 1 23 ? 4.240 14.647 -24.148 1.00 2.70 23 MET A N 10
ATOM 15849 C CA . MET A 1 23 ? 3.543 13.553 -24.804 1.00 2.18 23 MET A CA 10
ATOM 15850 C C . MET A 1 23 ? 2.117 13.972 -25.128 1.00 1.83 23 MET A C 10
ATOM 15851 O O . MET A 1 23 ? 1.156 13.330 -24.709 1.00 2.36 23 MET A O 10
ATOM 15865 N N . CYS A 1 24 ? 1.994 15.069 -25.865 1.00 1.24 24 CYS A N 10
ATOM 15866 C CA . CYS A 1 24 ? 0.697 15.579 -26.274 1.00 0.95 24 CYS A CA 10
ATOM 15867 C C . CYS A 1 24 ? 0.058 14.632 -27.281 1.00 0.84 24 CYS A C 10
ATOM 15868 O O . CYS A 1 24 ? 0.760 13.935 -28.017 1.00 0.77 24 CYS A O 10
ATOM 15876 N N . ILE A 1 25 ? -1.273 14.623 -27.312 1.00 0.89 25 ILE A N 10
ATOM 15877 C CA . ILE A 1 25 ? -2.029 13.746 -28.202 1.00 0.88 25 ILE A CA 10
ATOM 15878 C C . ILE A 1 25 ? -1.586 13.918 -29.659 1.00 0.74 25 ILE A C 10
ATOM 15879 O O . ILE A 1 25 ? -1.605 12.968 -30.440 1.00 0.71 25 ILE A O 10
ATOM 15895 N N . GLN A 1 26 ? -1.158 15.131 -30.000 1.00 0.69 26 GLN A N 10
ATOM 15896 C CA . GLN A 1 26 ? -0.662 15.429 -31.338 1.00 0.64 26 GLN A CA 10
ATOM 15897 C C . GLN A 1 26 ? 0.537 14.546 -31.671 1.00 0.56 26 GLN A C 10
ATOM 15898 O O . GLN A 1 26 ? 0.560 13.870 -32.699 1.00 0.59 26 GLN A O 10
ATOM 15912 N N . LYS A 1 27 ? 1.521 14.548 -30.781 1.00 0.56 27 LYS A N 10
ATOM 15913 C CA . LYS A 1 27 ? 2.744 13.789 -30.992 1.00 0.60 27 LYS A CA 10
ATOM 15914 C C . LYS A 1 27 ? 2.494 12.290 -30.842 1.00 0.58 27 LYS A C 10
ATOM 15915 O O . LYS A 1 27 ? 3.173 11.479 -31.473 1.00 0.58 27 LYS A O 10
ATOM 15934 N N . VAL A 1 28 ? 1.522 11.924 -30.010 1.00 0.62 28 VAL A N 10
ATOM 15935 C CA . VAL A 1 28 ? 1.161 10.520 -29.834 1.00 0.68 28 VAL A CA 10
ATOM 15936 C C . VAL A 1 28 ? 0.782 9.896 -31.175 1.00 0.62 28 VAL A C 10
ATOM 15937 O O . VAL A 1 28 ? 1.301 8.848 -31.551 1.00 0.62 28 VAL A O 10
ATOM 15950 N N . ILE A 1 29 ? -0.105 10.567 -31.898 1.00 0.60 29 ILE A N 10
ATOM 15951 C CA . ILE A 1 29 ? -0.521 10.111 -33.220 1.00 0.57 29 ILE A CA 10
ATOM 15952 C C . ILE A 1 29 ? 0.645 10.193 -34.208 1.00 0.52 29 ILE A C 10
ATOM 15953 O O . ILE A 1 29 ? 0.848 9.286 -35.019 1.00 0.51 29 ILE A O 10
ATOM 15969 N N . GLU A 1 30 ? 1.424 11.263 -34.100 1.00 0.53 30 GLU A N 10
ATOM 15970 C CA . GLU A 1 30 ? 2.542 11.514 -35.006 1.00 0.55 30 GLU A CA 10
ATOM 15971 C C . GLU A 1 30 ? 3.555 10.367 -34.954 1.00 0.55 30 GLU A C 10
ATOM 15972 O O . GLU A 1 30 ? 3.895 9.782 -35.981 1.00 0.58 30 GLU A O 10
ATOM 15984 N N . ASP A 1 31 ? 3.995 10.020 -33.748 1.00 0.57 31 ASP A N 10
ATOM 15985 C CA . ASP A 1 31 ? 4.969 8.942 -33.557 1.00 0.64 31 ASP A CA 10
ATOM 15986 C C . ASP A 1 31 ? 4.354 7.595 -33.925 1.00 0.57 31 ASP A C 10
ATOM 15987 O O . ASP A 1 31 ? 5.017 6.727 -34.503 1.00 0.61 31 ASP A O 10
ATOM 15996 N N . LYS A 1 32 ? 3.075 7.445 -33.612 1.00 0.53 32 LYS A N 10
ATOM 15997 C CA . LYS A 1 32 ? 2.359 6.196 -33.832 1.00 0.55 32 LYS A CA 10
ATOM 15998 C C . LYS A 1 32 ? 2.258 5.860 -35.320 1.00 0.48 32 LYS A C 10
ATOM 15999 O O . LYS A 1 32 ? 2.638 4.764 -35.740 1.00 0.52 32 LYS A O 10
ATOM 16018 N N . LEU A 1 33 ? 1.769 6.802 -36.123 1.00 0.44 33 LEU A N 10
ATOM 16019 C CA . LEU A 1 33 ? 1.628 6.562 -37.555 1.00 0.44 33 LEU A CA 10
ATOM 16020 C C . LEU A 1 33 ? 2.997 6.533 -38.231 1.00 0.46 33 LEU A C 10
ATOM 16021 O O . LEU A 1 33 ? 3.182 5.856 -39.240 1.00 0.51 33 LEU A O 10
ATOM 16037 N N . SER A 1 34 ? 3.957 7.257 -37.661 1.00 0.47 34 SER A N 10
ATOM 16038 C CA . SER A 1 34 ? 5.316 7.276 -38.186 1.00 0.53 34 SER A CA 10
ATOM 16039 C C . SER A 1 34 ? 5.936 5.885 -38.082 1.00 0.54 34 SER A C 10
ATOM 16040 O O . SER A 1 34 ? 6.529 5.380 -39.036 1.00 0.59 34 SER A O 10
ATOM 16048 N N . SER A 1 35 ? 5.755 5.258 -36.929 1.00 0.55 35 SER A N 10
ATOM 16049 C CA . SER A 1 35 ? 6.309 3.938 -36.668 1.00 0.62 35 SER A CA 10
ATOM 16050 C C . SER A 1 35 ? 5.746 2.881 -37.626 1.00 0.59 35 SER A C 10
ATOM 16051 O O . SER A 1 35 ? 6.405 1.881 -37.917 1.00 0.65 35 SER A O 10
ATOM 16059 N N . ALA A 1 36 ? 4.532 3.106 -38.117 1.00 0.54 36 ALA A N 10
ATOM 16060 C CA . ALA A 1 36 ? 3.878 2.146 -38.998 1.00 0.57 36 ALA A CA 10
ATOM 16061 C C . ALA A 1 36 ? 4.128 2.459 -40.474 1.00 0.51 36 ALA A C 10
ATOM 16062 O O . ALA A 1 36 ? 4.617 1.613 -41.224 1.00 0.52 36 ALA A O 10
ATOM 16069 N N . LEU A 1 37 ? 3.808 3.682 -40.880 1.00 0.50 37 LEU A N 10
ATOM 16070 C CA . LEU A 1 37 ? 3.898 4.079 -42.283 1.00 0.53 37 LEU A CA 10
ATOM 16071 C C . LEU A 1 37 ? 5.347 4.237 -42.722 1.00 0.52 37 LEU A C 10
ATOM 16072 O O . LEU A 1 37 ? 5.678 3.995 -43.884 1.00 0.62 37 LEU A O 10
ATOM 16088 N N . LYS A 1 38 ? 6.199 4.629 -41.780 1.00 0.47 38 LYS A N 10
ATOM 16089 C CA . LYS A 1 38 ? 7.620 4.858 -42.040 1.00 0.52 38 LYS A CA 10
ATOM 16090 C C . LYS A 1 38 ? 7.828 5.965 -43.075 1.00 0.47 38 LYS A C 10
ATOM 16091 O O . LYS A 1 38 ? 8.247 5.706 -44.207 1.00 0.54 38 LYS A O 10
ATOM 16110 N N . PRO A 1 39 ? 7.500 7.215 -42.721 1.00 0.46 39 PRO A N 10
ATOM 16111 C CA . PRO A 1 39 ? 7.777 8.360 -43.561 1.00 0.47 39 PRO A CA 10
ATOM 16112 C C . PRO A 1 39 ? 9.145 8.968 -43.259 1.00 0.51 39 PRO A C 10
ATOM 16113 O O . PRO A 1 39 ? 9.455 9.286 -42.111 1.00 0.63 39 PRO A O 10
ATOM 16124 N N . THR A 1 40 ? 9.962 9.127 -44.292 1.00 0.52 40 THR A N 10
ATOM 16125 C CA . THR A 1 40 ? 11.273 9.736 -44.135 1.00 0.61 40 THR A CA 10
ATOM 16126 C C . THR A 1 40 ? 11.129 11.191 -43.703 1.00 0.62 40 THR A C 10
ATOM 16127 O O . THR A 1 40 ? 12.013 11.758 -43.064 1.00 0.73 40 THR A O 10
ATOM 16138 N N . PHE A 1 41 ? 9.997 11.782 -44.064 1.00 0.54 41 PHE A N 10
ATOM 16139 C CA . PHE A 1 41 ? 9.647 13.116 -43.619 1.00 0.55 41 PHE A CA 10
ATOM 16140 C C . PHE A 1 41 ? 8.150 13.176 -43.333 1.00 0.48 41 PHE A C 10
ATOM 16141 O O . PHE A 1 41 ? 7.351 12.584 -44.060 1.00 0.45 41 PHE A O 10
ATOM 16158 N N . LEU A 1 42 ? 7.781 13.869 -42.268 1.00 0.50 42 LEU A N 10
ATOM 16159 C CA . LEU A 1 42 ? 6.382 14.022 -41.896 1.00 0.48 42 LEU A CA 10
ATOM 16160 C C . LEU A 1 42 ? 6.164 15.433 -41.366 1.00 0.54 42 LEU A C 10
ATOM 16161 O O . LEU A 1 42 ? 6.639 15.773 -40.281 1.00 0.64 42 LEU A O 10
ATOM 16177 N N . GLU A 1 43 ? 5.472 16.255 -42.144 1.00 0.57 43 GLU A N 10
ATOM 16178 C CA . GLU A 1 43 ? 5.221 17.640 -41.762 1.00 0.69 43 GLU A CA 10
ATOM 16179 C C . GLU A 1 43 ? 3.816 17.780 -41.197 1.00 0.60 43 GLU A C 10
ATOM 16180 O O . GLU A 1 43 ? 2.872 17.171 -41.701 1.00 0.53 43 GLU A O 10
ATOM 16192 N N . LEU A 1 44 ? 3.677 18.583 -40.154 1.00 0.67 44 LEU A N 10
ATOM 16193 C CA . LEU A 1 44 ? 2.381 18.784 -39.526 1.00 0.65 44 LEU A CA 10
ATOM 16194 C C . LEU A 1 44 ? 1.833 20.167 -39.845 1.00 0.64 44 LEU A C 10
ATOM 16195 O O . LEU A 1 44 ? 2.461 21.184 -39.548 1.00 0.77 44 LEU A O 10
ATOM 16211 N N . VAL A 1 45 ? 0.674 20.196 -40.473 1.00 0.57 45 VAL A N 10
ATOM 16212 C CA . VAL A 1 45 ? -0.048 21.433 -40.708 1.00 0.63 45 VAL A CA 10
ATOM 16213 C C . VAL A 1 45 ? -1.292 21.451 -39.831 1.00 0.60 45 VAL A C 10
ATOM 16214 O O . VAL A 1 45 ? -2.084 20.505 -39.853 1.00 0.56 45 VAL A O 10
ATOM 16227 N N . ASP A 1 46 ? -1.451 22.499 -39.037 1.00 0.76 46 ASP A N 10
ATOM 16228 C CA . ASP A 1 46 ? -2.618 22.607 -38.176 1.00 0.83 46 ASP A CA 10
ATOM 16229 C C . ASP A 1 46 ? -3.858 22.855 -39.015 1.00 0.80 46 ASP A C 10
ATOM 16230 O O . ASP A 1 46 ? -3.992 23.898 -39.656 1.00 0.99 46 ASP A O 10
ATOM 16239 N N . LYS A 1 47 ? -4.756 21.887 -39.025 1.00 0.81 47 LYS A N 10
ATOM 16240 C CA . LYS A 1 47 ? -5.943 21.974 -39.849 1.00 1.03 47 LYS A CA 10
ATOM 16241 C C . LYS A 1 47 ? -7.087 22.599 -39.066 1.00 1.12 47 LYS A C 10
ATOM 16242 O O . LYS A 1 47 ? -7.955 21.895 -38.547 1.00 1.66 47 LYS A O 10
ATOM 16261 N N . SER A 1 48 ? -7.060 23.917 -38.947 1.00 1.40 48 SER A N 10
ATOM 16262 C CA . SER A 1 48 ? -8.156 24.639 -38.330 1.00 1.68 48 SER A CA 10
ATOM 16263 C C . SER A 1 48 ? -9.385 24.568 -39.230 1.00 1.52 48 SER A C 10
ATOM 16264 O O . SER A 1 48 ? -9.565 25.392 -40.125 1.00 1.97 48 SER A O 10
ATOM 16272 N N . CYS A 1 49 ? -10.204 23.549 -39.015 1.00 2.02 49 CYS A N 10
ATOM 16273 C CA . CYS A 1 49 ? -11.370 23.323 -39.850 1.00 2.76 49 CYS A CA 10
ATOM 16274 C C . CYS A 1 49 ? -12.626 23.856 -39.166 1.00 2.78 49 CYS A C 10
ATOM 16275 O O . CYS A 1 49 ? -13.739 23.697 -39.670 1.00 3.32 49 CYS A O 10
ATOM 16283 N N . GLY A 1 50 ? -12.443 24.470 -38.003 1.00 2.67 50 GLY A N 10
ATOM 16284 C CA . GLY A 1 50 ? -13.550 25.101 -37.309 1.00 2.93 50 GLY A CA 10
ATOM 16285 C C . GLY A 1 50 ? -14.410 24.115 -36.543 1.00 2.80 50 GLY A C 10
ATOM 16286 O O . GLY A 1 50 ? -14.685 24.315 -35.360 1.00 3.16 50 GLY A O 10
ATOM 16290 N N . CYS A 1 51 ? -14.839 23.058 -37.223 1.00 2.72 51 CYS A N 10
ATOM 16291 C CA . CYS A 1 51 ? -15.694 22.039 -36.626 1.00 2.86 51 CYS A CA 10
ATOM 16292 C C . CYS A 1 51 ? -15.060 21.468 -35.357 1.00 2.48 51 CYS A C 10
ATOM 16293 O O . CYS A 1 51 ? -15.641 21.547 -34.273 1.00 3.01 51 CYS A O 10
ATOM 16301 N N . GLY A 1 52 ? -13.856 20.925 -35.496 1.00 2.09 52 GLY A N 10
ATOM 16302 C CA . GLY A 1 52 ? -13.167 20.338 -34.365 1.00 2.20 52 GLY A CA 10
ATOM 16303 C C . GLY A 1 52 ? -11.700 20.118 -34.660 1.00 1.68 52 GLY A C 10
ATOM 16304 O O . GLY A 1 52 ? -11.230 20.475 -35.744 1.00 2.26 52 GLY A O 10
ATOM 16308 N N . THR A 1 53 ? -10.984 19.527 -33.707 1.00 1.51 53 THR A N 10
ATOM 16309 C CA . THR A 1 53 ? -9.555 19.288 -33.859 1.00 1.81 53 THR A CA 10
ATOM 16310 C C . THR A 1 53 ? -9.265 18.458 -35.111 1.00 1.47 53 THR A C 10
ATOM 16311 O O . THR A 1 53 ? -9.794 17.354 -35.297 1.00 1.48 53 THR A O 10
ATOM 16322 N N . SER A 1 54 ? -8.449 19.018 -35.990 1.00 1.25 54 SER A N 10
ATOM 16323 C CA . SER A 1 54 ? -8.107 18.372 -37.239 1.00 1.00 54 SER A CA 10
ATOM 16324 C C . SER A 1 54 ? -6.641 18.632 -37.571 1.00 0.82 54 SER A C 10
ATOM 16325 O O . SER A 1 54 ? -6.076 19.653 -37.166 1.00 0.89 54 SER A O 10
ATOM 16333 N N . PHE A 1 55 ? -6.024 17.712 -38.297 1.00 0.67 55 PHE A N 10
ATOM 16334 C CA . PHE A 1 55 ? -4.621 17.846 -38.661 1.00 0.60 55 PHE A CA 10
ATOM 16335 C C . PHE A 1 55 ? -4.416 17.501 -40.128 1.00 0.52 55 PHE A C 10
ATOM 16336 O O . PHE A 1 55 ? -5.053 16.588 -40.651 1.00 0.50 55 PHE A O 10
ATOM 16353 N N . ASP A 1 56 ? -3.543 18.249 -40.788 1.00 0.51 56 ASP A N 10
ATOM 16354 C CA . ASP A 1 56 ? -3.159 17.960 -42.164 1.00 0.52 56 ASP A CA 10
ATOM 16355 C C . ASP A 1 56 ? -1.698 17.533 -42.177 1.00 0.50 56 ASP A C 10
ATOM 16356 O O . ASP A 1 56 ? -0.809 18.348 -41.950 1.00 0.55 56 ASP A O 10
ATOM 16365 N N . ALA A 1 57 ? -1.443 16.260 -42.414 1.00 0.48 57 ALA A N 10
ATOM 16366 C CA . ALA A 1 57 ? -0.089 15.735 -42.312 1.00 0.48 57 ALA A CA 10
ATOM 16367 C C . ALA A 1 57 ? 0.512 15.471 -43.684 1.00 0.44 57 ALA A C 10
ATOM 16368 O O . ALA A 1 57 ? -0.002 14.659 -44.457 1.00 0.46 57 ALA A O 10
ATOM 16375 N N . VAL A 1 58 ? 1.599 16.160 -43.987 1.00 0.42 58 VAL A N 10
ATOM 16376 C CA . VAL A 1 58 ? 2.303 15.967 -45.243 1.00 0.41 58 VAL A CA 10
ATOM 16377 C C . VAL A 1 58 ? 3.249 14.783 -45.119 1.00 0.39 58 VAL A C 10
ATOM 16378 O O . VAL A 1 58 ? 4.228 14.838 -44.371 1.00 0.41 58 VAL A O 10
ATOM 16391 N N . ILE A 1 59 ? 2.955 13.714 -45.842 1.00 0.38 59 ILE A N 10
ATOM 16392 C CA . ILE A 1 59 ? 3.757 12.511 -45.750 1.00 0.40 59 ILE A CA 10
ATOM 16393 C C . ILE A 1 59 ? 4.783 12.464 -46.868 1.00 0.44 59 ILE A C 10
ATOM 16394 O O . ILE A 1 59 ? 4.537 12.934 -47.979 1.00 0.65 59 ILE A O 10
ATOM 16410 N N . VAL A 1 60 ? 5.937 11.916 -46.550 1.00 0.39 60 VAL A N 10
ATOM 16411 C CA . VAL A 1 60 ? 6.991 11.689 -47.520 1.00 0.42 60 VAL A CA 10
ATOM 16412 C C . VAL A 1 60 ? 7.584 10.316 -47.257 1.00 0.40 60 VAL A C 10
ATOM 16413 O O . VAL A 1 60 ? 8.413 10.158 -46.360 1.00 0.44 60 VAL A O 10
ATOM 16426 N N . SER A 1 61 ? 7.143 9.313 -48.002 1.00 0.39 61 SER A N 10
ATOM 16427 C CA . SER A 1 61 ? 7.514 7.941 -47.677 1.00 0.42 61 SER A CA 10
ATOM 16428 C C . SER A 1 61 ? 7.712 7.069 -48.910 1.00 0.42 61 SER A C 10
ATOM 16429 O O . SER A 1 61 ? 7.107 7.290 -49.958 1.00 0.43 61 SER A O 10
ATOM 16437 N N . ASN A 1 62 ? 8.593 6.076 -48.759 1.00 0.51 62 ASN A N 10
ATOM 16438 C CA . ASN A 1 62 ? 8.813 5.041 -49.771 1.00 0.57 62 ASN A CA 10
ATOM 16439 C C . ASN A 1 62 ? 7.583 4.150 -49.914 1.00 0.56 62 ASN A C 10
ATOM 16440 O O . ASN A 1 62 ? 7.420 3.454 -50.910 1.00 0.59 62 ASN A O 10
ATOM 16451 N N . ASN A 1 63 ? 6.725 4.169 -48.901 1.00 0.57 63 ASN A N 10
ATOM 16452 C CA . ASN A 1 63 ? 5.586 3.254 -48.829 1.00 0.66 63 ASN A CA 10
ATOM 16453 C C . ASN A 1 63 ? 4.694 3.338 -50.071 1.00 0.67 63 ASN A C 10
ATOM 16454 O O . ASN A 1 63 ? 4.124 2.336 -50.498 1.00 0.86 63 ASN A O 10
ATOM 16465 N N . PHE A 1 64 ? 4.587 4.521 -50.664 1.00 0.60 64 PHE A N 10
ATOM 16466 C CA . PHE A 1 64 ? 3.652 4.725 -51.763 1.00 0.67 64 PHE A CA 10
ATOM 16467 C C . PHE A 1 64 ? 4.359 4.780 -53.122 1.00 0.60 64 PHE A C 10
ATOM 16468 O O . PHE A 1 64 ? 3.705 4.856 -54.163 1.00 0.65 64 PHE A O 10
ATOM 16485 N N . GLU A 1 65 ? 5.687 4.704 -53.130 1.00 0.58 65 GLU A N 10
ATOM 16486 C CA . GLU A 1 65 ? 6.429 4.805 -54.389 1.00 0.61 65 GLU A CA 10
ATOM 16487 C C . GLU A 1 65 ? 6.347 3.501 -55.184 1.00 0.65 65 GLU A C 10
ATOM 16488 O O . GLU A 1 65 ? 6.917 3.388 -56.270 1.00 0.75 65 GLU A O 10
ATOM 16500 N N . ASP A 1 66 ? 5.639 2.520 -54.640 1.00 0.69 66 ASP A N 10
ATOM 16501 C CA . ASP A 1 66 ? 5.437 1.250 -55.332 1.00 0.84 66 ASP A CA 10
ATOM 16502 C C . ASP A 1 66 ? 4.187 1.324 -56.210 1.00 0.80 66 ASP A C 10
ATOM 16503 O O . ASP A 1 66 ? 3.911 0.420 -57.001 1.00 0.93 66 ASP A O 10
ATOM 16512 N N . LYS A 1 67 ? 3.438 2.420 -56.045 1.00 0.78 67 LYS A N 10
ATOM 16513 C CA . LYS A 1 67 ? 2.264 2.737 -56.872 1.00 0.88 67 LYS A CA 10
ATOM 16514 C C . LYS A 1 67 ? 1.024 1.920 -56.486 1.00 0.78 67 LYS A C 10
ATOM 16515 O O . LYS A 1 67 ? -0.085 2.244 -56.918 1.00 0.86 67 LYS A O 10
ATOM 16534 N N . LYS A 1 68 ? 1.198 0.863 -55.692 1.00 0.83 68 LYS A N 10
ATOM 16535 C CA . LYS A 1 68 ? 0.063 0.072 -55.226 1.00 0.90 68 LYS A CA 10
ATOM 16536 C C . LYS A 1 68 ? -0.742 0.836 -54.180 1.00 0.82 68 LYS A C 10
ATOM 16537 O O . LYS A 1 68 ? -0.273 1.068 -53.064 1.00 0.87 68 LYS A O 10
ATOM 16556 N N . LEU A 1 69 ? -1.955 1.214 -54.550 1.00 0.84 69 LEU A N 10
ATOM 16557 C CA . LEU A 1 69 ? -2.804 2.019 -53.686 1.00 0.91 69 LEU A CA 10
ATOM 16558 C C . LEU A 1 69 ? -3.372 1.200 -52.529 1.00 0.85 69 LEU A C 10
ATOM 16559 O O . LEU A 1 69 ? -3.579 1.730 -51.435 1.00 0.83 69 LEU A O 10
ATOM 16575 N N . LEU A 1 70 ? -3.603 -0.093 -52.756 1.00 0.89 70 LEU A N 10
ATOM 16576 C CA . LEU A 1 70 ? -4.246 -0.925 -51.741 1.00 0.91 70 LEU A CA 10
ATOM 16577 C C . LEU A 1 70 ? -3.362 -1.077 -50.506 1.00 0.79 70 LEU A C 10
ATOM 16578 O O . LEU A 1 70 ? -3.868 -1.194 -49.388 1.00 0.80 70 LEU A O 10
ATOM 16594 N N . ASP A 1 71 ? -2.048 -1.055 -50.697 1.00 0.72 71 ASP A N 10
ATOM 16595 C CA . ASP A 1 71 ? -1.125 -1.229 -49.586 1.00 0.70 71 ASP A CA 10
ATOM 16596 C C . ASP A 1 71 ? -1.095 0.031 -48.733 1.00 0.63 71 ASP A C 10
ATOM 16597 O O . ASP A 1 71 ? -1.016 -0.030 -47.510 1.00 0.63 71 ASP A O 10
ATOM 16606 N N . ARG A 1 72 ? -1.183 1.179 -49.392 1.00 0.67 72 ARG A N 10
ATOM 16607 C CA . ARG A 1 72 ? -1.286 2.449 -48.690 1.00 0.74 72 ARG A CA 10
ATOM 16608 C C . ARG A 1 72 ? -2.585 2.472 -47.897 1.00 0.67 72 ARG A C 10
ATOM 16609 O O . ARG A 1 72 ? -2.610 2.858 -46.728 1.00 0.68 72 ARG A O 10
ATOM 16630 N N . HIS A 1 73 ? -3.650 2.022 -48.544 1.00 0.68 73 HIS A N 10
ATOM 16631 C CA . HIS A 1 73 ? -4.977 2.003 -47.948 1.00 0.71 73 HIS A CA 10
ATOM 16632 C C . HIS A 1 73 ? -5.014 1.114 -46.705 1.00 0.62 73 HIS A C 10
ATOM 16633 O O . HIS A 1 73 ? -5.477 1.537 -45.646 1.00 0.62 73 HIS A O 10
ATOM 16648 N N . ARG A 1 74 ? -4.513 -0.114 -46.837 1.00 0.60 74 ARG A N 10
ATOM 16649 C CA . ARG A 1 74 ? -4.543 -1.083 -45.739 1.00 0.59 74 ARG A CA 10
ATOM 16650 C C . ARG A 1 74 ? -3.738 -0.583 -44.538 1.00 0.51 74 ARG A C 10
ATOM 16651 O O . ARG A 1 74 ? -4.145 -0.765 -43.390 1.00 0.52 74 ARG A O 10
ATOM 16672 N N . LEU A 1 75 ? -2.605 0.063 -44.802 1.00 0.47 75 LEU A N 10
ATOM 16673 C CA . LEU A 1 75 ? -1.772 0.606 -43.734 1.00 0.46 75 LEU A CA 10
ATOM 16674 C C . LEU A 1 75 ? -2.482 1.753 -43.031 1.00 0.42 75 LEU A C 10
ATOM 16675 O O . LEU A 1 75 ? -2.661 1.736 -41.813 1.00 0.42 75 LEU A O 10
ATOM 16691 N N . VAL A 1 76 ? -2.910 2.739 -43.810 1.00 0.45 76 VAL A N 10
ATOM 16692 C CA . VAL A 1 76 ? -3.566 3.916 -43.259 1.00 0.50 76 VAL A CA 10
ATOM 16693 C C . VAL A 1 76 ? -4.820 3.535 -42.478 1.00 0.48 76 VAL A C 10
ATOM 16694 O O . VAL A 1 76 ? -4.997 3.955 -41.341 1.00 0.50 76 VAL A O 10
ATOM 16707 N N . ASN A 1 77 ? -5.667 2.710 -43.073 1.00 0.48 77 ASN A N 10
ATOM 16708 C CA . ASN A 1 77 ? -6.924 2.332 -42.438 1.00 0.53 77 ASN A CA 10
ATOM 16709 C C . ASN A 1 77 ? -6.688 1.651 -41.097 1.00 0.49 77 ASN A C 10
ATOM 16710 O O . ASN A 1 77 ? -7.290 2.029 -40.099 1.00 0.54 77 ASN A O 10
ATOM 16721 N N . THR A 1 78 ? -5.785 0.680 -41.070 1.00 0.45 78 THR A N 10
ATOM 16722 C CA . THR A 1 78 ? -5.574 -0.139 -39.879 1.00 0.50 78 THR A CA 10
ATOM 16723 C C . THR A 1 78 ? -5.090 0.678 -38.673 1.00 0.46 78 THR A C 10
ATOM 16724 O O . THR A 1 78 ? -5.711 0.642 -37.610 1.00 0.50 78 THR A O 10
ATOM 16735 N N . ILE A 1 79 ? -3.999 1.421 -38.832 1.00 0.44 79 ILE A N 10
ATOM 16736 C CA . ILE A 1 79 ? -3.405 2.137 -37.701 1.00 0.45 79 ILE A CA 10
ATOM 16737 C C . ILE A 1 79 ? -4.082 3.495 -37.491 1.00 0.45 79 ILE A C 10
ATOM 16738 O O . ILE A 1 79 ? -4.505 3.847 -36.372 1.00 0.50 79 ILE A O 10
ATOM 16754 N N . LEU A 1 80 ? -4.228 4.245 -38.575 1.00 0.45 80 LEU A N 10
ATOM 16755 C CA . LEU A 1 80 ? -4.800 5.577 -38.488 1.00 0.52 80 LEU A CA 10
ATOM 16756 C C . LEU A 1 80 ? -6.279 5.507 -38.128 1.00 0.56 80 LEU A C 10
ATOM 16757 O O . LEU A 1 80 ? -6.891 6.522 -37.833 1.00 0.63 80 LEU A O 10
ATOM 16773 N N . LYS A 1 81 ? -6.851 4.303 -38.163 1.00 0.57 81 LYS A N 10
ATOM 16774 C CA . LYS A 1 81 ? -8.150 4.064 -37.547 1.00 0.68 81 LYS A CA 10
ATOM 16775 C C . LYS A 1 81 ? -8.127 4.555 -36.106 1.00 0.68 81 LYS A C 10
ATOM 16776 O O . LYS A 1 81 ? -8.906 5.422 -35.715 1.00 0.72 81 LYS A O 10
ATOM 16795 N N . GLU A 1 82 ? -7.208 3.999 -35.333 1.00 0.69 82 GLU A N 10
ATOM 16796 C CA . GLU A 1 82 ? -7.047 4.365 -33.935 1.00 0.73 82 GLU A CA 10
ATOM 16797 C C . GLU A 1 82 ? -6.699 5.844 -33.801 1.00 0.67 82 GLU A C 10
ATOM 16798 O O . GLU A 1 82 ? -7.141 6.508 -32.863 1.00 0.68 82 GLU A O 10
ATOM 16810 N N . GLU A 1 83 ? -5.904 6.354 -34.743 1.00 0.64 83 GLU A N 10
ATOM 16811 C CA . GLU A 1 83 ? -5.617 7.797 -34.805 1.00 0.64 83 GLU A CA 10
ATOM 16812 C C . GLU A 1 83 ? -6.901 8.588 -34.813 1.00 0.55 83 GLU A C 10
ATOM 16813 O O . GLU A 1 83 ? -7.135 9.469 -33.982 1.00 0.58 83 GLU A O 10
ATOM 16825 N N . LEU A 1 84 ? -7.717 8.237 -35.785 1.00 0.49 84 LEU A N 10
ATOM 16826 C CA . LEU A 1 84 ? -9.030 8.859 -35.996 1.00 0.48 84 LEU A CA 10
ATOM 16827 C C . LEU A 1 84 ? -9.872 8.906 -34.721 1.00 0.52 84 LEU A C 10
ATOM 16828 O O . LEU A 1 84 ? -10.693 9.800 -34.569 1.00 0.58 84 LEU A O 10
ATOM 16844 N N . GLN A 1 85 ? -9.700 7.937 -33.822 1.00 0.57 85 GLN A N 10
ATOM 16845 C CA . GLN A 1 85 ? -10.476 7.918 -32.576 1.00 0.67 85 GLN A CA 10
ATOM 16846 C C . GLN A 1 85 ? -10.187 9.165 -31.739 1.00 0.70 85 GLN A C 10
ATOM 16847 O O . GLN A 1 85 ? -11.013 9.589 -30.929 1.00 0.81 85 GLN A O 10
ATOM 16861 N N . ASN A 1 86 ? -9.006 9.739 -31.938 1.00 0.64 86 ASN A N 10
ATOM 16862 C CA . ASN A 1 86 ? -8.566 10.890 -31.159 1.00 0.71 86 ASN A CA 10
ATOM 16863 C C . ASN A 1 86 ? -8.802 12.191 -31.919 1.00 0.67 86 ASN A C 10
ATOM 16864 O O . ASN A 1 86 ? -9.019 13.241 -31.312 1.00 0.77 86 ASN A O 10
ATOM 16875 N N . ILE A 1 87 ? -8.749 12.114 -33.243 1.00 0.61 87 ILE A N 10
ATOM 16876 C CA . ILE A 1 87 ? -8.925 13.287 -34.095 1.00 0.62 87 ILE A CA 10
ATOM 16877 C C . ILE A 1 87 ? -10.384 13.386 -34.538 1.00 0.67 87 ILE A C 10
ATOM 16878 O O . ILE A 1 87 ? -11.173 12.478 -34.285 1.00 0.77 87 ILE A O 10
ATOM 16894 N N . HIS A 1 88 ? -10.761 14.490 -35.163 1.00 0.71 88 HIS A N 10
ATOM 16895 C CA . HIS A 1 88 ? -12.061 14.565 -35.811 1.00 0.80 88 HIS A CA 10
ATOM 16896 C C . HIS A 1 88 ? -11.908 14.209 -37.282 1.00 0.76 88 HIS A C 10
ATOM 16897 O O . HIS A 1 88 ? -12.507 13.252 -37.768 1.00 0.89 88 HIS A O 10
ATOM 16912 N N . ALA A 1 89 ? -11.086 14.979 -37.978 1.00 0.69 89 ALA A N 10
ATOM 16913 C CA . ALA A 1 89 ? -10.822 14.737 -39.384 1.00 0.68 89 ALA A CA 10
ATOM 16914 C C . ALA A 1 89 ? -9.329 14.811 -39.661 1.00 0.62 89 ALA A C 10
ATOM 16915 O O . ALA A 1 89 ? -8.722 15.879 -39.561 1.00 0.73 89 ALA A O 10
ATOM 16922 N N . PHE A 1 90 ? -8.731 13.676 -39.980 1.00 0.52 90 PHE A N 10
ATOM 16923 C CA . PHE A 1 90 ? -7.318 13.639 -40.308 1.00 0.47 90 PHE A CA 10
ATOM 16924 C C . PHE A 1 90 ? -7.124 13.718 -41.817 1.00 0.48 90 PHE A C 10
ATOM 16925 O O . PHE A 1 90 ? -7.650 12.896 -42.571 1.00 0.63 90 PHE A O 10
ATOM 16942 N N . SER A 1 91 ? -6.380 14.716 -42.246 1.00 0.44 91 SER A N 10
ATOM 16943 C CA . SER A 1 91 ? -6.073 14.896 -43.648 1.00 0.48 91 SER A CA 10
ATOM 16944 C C . SER A 1 91 ? -4.594 14.624 -43.880 1.00 0.45 91 SER A C 10
ATOM 16945 O O . SER A 1 91 ? -3.775 14.798 -42.976 1.00 0.52 91 SER A O 10
ATOM 16953 N N . MET A 1 92 ? -4.252 14.181 -45.076 1.00 0.48 92 MET A N 10
ATOM 16954 C CA . MET A 1 92 ? -2.878 13.834 -45.384 1.00 0.48 92 MET A CA 10
ATOM 16955 C C . MET A 1 92 ? -2.507 14.287 -46.787 1.00 0.53 92 MET A C 10
ATOM 16956 O O . MET A 1 92 ? -3.341 14.289 -47.692 1.00 0.62 92 MET A O 10
ATOM 16970 N N . LYS A 1 93 ? -1.260 14.694 -46.952 1.00 0.52 93 LYS A N 10
ATOM 16971 C CA . LYS A 1 93 ? -0.721 15.018 -48.262 1.00 0.59 93 LYS A CA 10
ATOM 16972 C C . LYS A 1 93 ? 0.215 13.894 -48.686 1.00 0.49 93 LYS A C 10
ATOM 16973 O O . LYS A 1 93 ? 1.254 13.692 -48.064 1.00 0.42 93 LYS A O 10
ATOM 16992 N N . CYS A 1 94 ? -0.142 13.162 -49.726 1.00 0.56 94 CYS A N 10
ATOM 16993 C CA . CYS A 1 94 ? 0.665 12.027 -50.149 1.00 0.54 94 CYS A CA 10
ATOM 16994 C C . CYS A 1 94 ? 1.820 12.476 -51.039 1.00 0.52 94 CYS A C 10
ATOM 16995 O O . CYS A 1 94 ? 1.615 12.938 -52.163 1.00 0.64 94 CYS A O 10
ATOM 17003 N N . HIS A 1 95 ? 3.037 12.378 -50.512 1.00 0.44 95 HIS A N 10
ATOM 17004 C CA . HIS A 1 95 ? 4.229 12.743 -51.270 1.00 0.50 95 HIS A CA 10
ATOM 17005 C C . HIS A 1 95 ? 5.337 11.706 -51.093 1.00 0.44 95 HIS A C 10
ATOM 17006 O O . HIS A 1 95 ? 5.335 10.914 -50.139 1.00 0.44 95 HIS A O 10
ATOM 17021 N N . THR A 1 96 ? 6.278 11.716 -52.024 1.00 0.46 96 THR A N 10
ATOM 17022 C CA . THR A 1 96 ? 7.398 10.792 -52.006 1.00 0.49 96 THR A CA 10
ATOM 17023 C C . THR A 1 96 ? 8.727 11.552 -51.934 1.00 0.46 96 THR A C 10
ATOM 17024 O O . THR A 1 96 ? 8.796 12.723 -52.316 1.00 0.47 96 THR A O 10
ATOM 17035 N N . PRO A 1 97 ? 9.793 10.895 -51.432 1.00 0.47 97 PRO A N 10
ATOM 17036 C CA . PRO A 1 97 ? 11.074 11.553 -51.119 1.00 0.48 97 PRO A CA 10
ATOM 17037 C C . PRO A 1 97 ? 11.710 12.292 -52.299 1.00 0.52 97 PRO A C 10
ATOM 17038 O O . PRO A 1 97 ? 12.054 13.469 -52.183 1.00 0.54 97 PRO A O 10
ATOM 17049 N N . LEU A 1 98 ? 11.861 11.605 -53.427 1.00 0.60 98 LEU A N 10
ATOM 17050 C CA . LEU A 1 98 ? 12.574 12.162 -54.575 1.00 0.71 98 LEU A CA 10
ATOM 17051 C C . LEU A 1 98 ? 11.894 13.425 -55.093 1.00 0.66 98 LEU A C 10
ATOM 17052 O O . LEU A 1 98 ? 12.548 14.441 -55.330 1.00 0.71 98 LEU A O 10
ATOM 17068 N N . GLU A 1 99 ? 10.586 13.356 -55.258 1.00 0.65 99 GLU A N 10
ATOM 17069 C CA . GLU A 1 99 ? 9.814 14.477 -55.771 1.00 0.72 99 GLU A CA 10
ATOM 17070 C C . GLU A 1 99 ? 9.787 15.630 -54.770 1.00 0.64 99 GLU A C 10
ATOM 17071 O O . GLU A 1 99 ? 9.952 16.792 -55.145 1.00 0.71 99 GLU A O 10
ATOM 17083 N N . TYR A 1 100 ? 9.601 15.298 -53.496 1.00 0.57 100 TYR A N 10
ATOM 17084 C CA . TYR A 1 100 ? 9.478 16.310 -52.452 1.00 0.63 100 TYR A CA 10
ATOM 17085 C C . TYR A 1 100 ? 10.764 17.118 -52.302 1.00 0.66 100 TYR A C 10
ATOM 17086 O O . TYR A 1 100 ? 10.723 18.312 -51.997 1.00 0.76 100 TYR A O 10
ATOM 17104 N N . ASP A 1 101 ? 11.902 16.472 -52.525 1.00 0.66 101 ASP A N 10
ATOM 17105 C CA . ASP A 1 101 ? 13.190 17.143 -52.388 1.00 0.78 101 ASP A CA 10
ATOM 17106 C C . ASP A 1 101 ? 13.325 18.286 -53.391 1.00 0.81 101 ASP A C 10
ATOM 17107 O O . ASP A 1 101 ? 13.934 19.315 -53.100 1.00 0.93 101 ASP A O 10
ATOM 17116 N N . LYS A 1 102 ? 12.729 18.116 -54.564 1.00 0.75 102 LYS A N 10
ATOM 17117 C CA . LYS A 1 102 ? 12.783 19.147 -55.593 1.00 0.84 102 LYS A CA 10
ATOM 17118 C C . LYS A 1 102 ? 11.848 20.304 -55.247 1.00 0.89 102 LYS A C 10
ATOM 17119 O O . LYS A 1 102 ? 12.018 21.419 -55.739 1.00 1.05 102 LYS A O 10
ATOM 17138 N N . LEU A 1 103 ? 10.875 20.040 -54.386 1.00 0.83 103 LEU A N 10
ATOM 17139 C CA . LEU A 1 103 ? 9.976 21.083 -53.910 1.00 0.97 103 LEU A CA 10
ATOM 17140 C C . LEU A 1 103 ? 10.699 21.968 -52.898 1.00 1.12 103 LEU A C 10
ATOM 17141 O O . LEU A 1 103 ? 10.767 23.188 -53.057 1.00 1.31 103 LEU A O 10
ATOM 17157 N N . LYS A 1 104 ? 11.281 21.332 -51.879 1.00 1.09 104 LYS A N 10
ATOM 17158 C CA . LYS A 1 104 ? 12.029 22.047 -50.839 1.00 1.27 104 LYS A CA 10
ATOM 17159 C C . LYS A 1 104 ? 13.323 22.644 -51.391 1.00 1.37 104 LYS A C 10
ATOM 17160 O O . LYS A 1 104 ? 14.010 23.399 -50.703 1.00 1.56 104 LYS A O 10
ATOM 17179 N N . SER A 1 105 ? 13.647 22.289 -52.630 1.00 1.32 105 SER A N 10
ATOM 17180 C CA . SER A 1 105 ? 14.818 22.821 -53.316 1.00 1.51 105 SER A CA 10
ATOM 17181 C C . SER A 1 105 ? 14.768 24.349 -53.372 1.00 1.66 105 SER A C 10
ATOM 17182 O O . SER A 1 105 ? 15.799 25.018 -53.302 1.00 1.77 105 SER A O 10
ATOM 17190 N N . LYS A 1 106 ? 13.565 24.897 -53.485 1.00 1.79 106 LYS A N 10
ATOM 17191 C CA . LYS A 1 106 ? 13.387 26.343 -53.501 1.00 2.10 106 LYS A CA 10
ATOM 17192 C C . LYS A 1 106 ? 12.264 26.758 -52.558 1.00 2.28 106 LYS A C 10
ATOM 17193 O O . LYS A 1 106 ? 12.406 27.698 -51.778 1.00 2.61 106 LYS A O 10
ATOM 17212 N N . GLY A 1 107 ? 11.154 26.046 -52.638 1.00 2.51 107 GLY A N 10
ATOM 17213 C CA . GLY A 1 107 ? 10.016 26.334 -51.792 1.00 2.97 107 GLY A CA 10
ATOM 17214 C C . GLY A 1 107 ? 8.724 25.886 -52.435 1.00 3.39 107 GLY A C 10
ATOM 17215 O O . GLY A 1 107 ? 7.861 25.306 -51.781 1.00 3.92 107 GLY A O 10
ATOM 17219 N N . SER A 1 108 ? 8.603 26.150 -53.726 1.00 3.41 108 SER A N 10
ATOM 17220 C CA . SER A 1 108 ? 7.443 25.738 -54.491 1.00 4.00 108 SER A CA 10
ATOM 17221 C C . SER A 1 108 ? 7.851 25.512 -55.943 1.00 4.47 108 SER A C 10
ATOM 17222 O O . SER A 1 108 ? 8.097 26.509 -56.654 1.00 4.98 108 SER A O 10
ATOM 17231 N N . MET A 1 1 ? -4.631 28.749 -31.182 1.00 34.77 1 MET A N 11
ATOM 17232 C CA . MET A 1 1 ? -5.452 29.511 -32.151 1.00 34.67 1 MET A CA 11
ATOM 17233 C C . MET A 1 1 ? -4.558 30.292 -33.105 1.00 34.12 1 MET A C 11
ATOM 17234 O O . MET A 1 1 ? -3.338 30.334 -32.933 1.00 34.13 1 MET A O 11
ATOM 17250 N N . GLY A 1 2 ? -5.173 30.912 -34.104 1.00 33.70 2 GLY A N 11
ATOM 17251 C CA . GLY A 1 2 ? -4.433 31.666 -35.095 1.00 33.20 2 GLY A CA 11
ATOM 17252 C C . GLY A 1 2 ? -5.020 31.480 -36.479 1.00 32.51 2 GLY A C 11
ATOM 17253 O O . GLY A 1 2 ? -6.111 30.924 -36.617 1.00 32.38 2 GLY A O 11
ATOM 17257 N N . SER A 1 3 ? -4.316 31.952 -37.499 1.00 32.14 3 SER A N 11
ATOM 17258 C CA . SER A 1 3 ? -4.751 31.756 -38.874 1.00 31.53 3 SER A CA 11
ATOM 17259 C C . SER A 1 3 ? -4.570 30.298 -39.292 1.00 30.66 3 SER A C 11
ATOM 17260 O O . SER A 1 3 ? -5.508 29.663 -39.777 1.00 30.36 3 SER A O 11
ATOM 17268 N N . SER A 1 4 ? -3.362 29.781 -39.092 1.00 30.35 4 SER A N 11
ATOM 17269 C CA . SER A 1 4 ? -3.039 28.395 -39.402 1.00 29.61 4 SER A CA 11
ATOM 17270 C C . SER A 1 4 ? -1.596 28.109 -39.008 1.00 28.85 4 SER A C 11
ATOM 17271 O O . SER A 1 4 ? -0.661 28.654 -39.598 1.00 28.81 4 SER A O 11
ATOM 17279 N N . HIS A 1 5 ? -1.416 27.279 -37.993 1.00 28.34 5 HIS A N 11
ATOM 17280 C CA . HIS A 1 5 ? -0.078 26.936 -37.529 1.00 27.68 5 HIS A CA 11
ATOM 17281 C C . HIS A 1 5 ? 0.561 25.880 -38.419 1.00 27.14 5 HIS A C 11
ATOM 17282 O O . HIS A 1 5 ? 0.336 24.678 -38.251 1.00 26.86 5 HIS A O 11
ATOM 17297 N N . HIS A 1 6 ? 1.353 26.339 -39.372 1.00 27.11 6 HIS A N 11
ATOM 17298 C CA . HIS A 1 6 ? 2.098 25.444 -40.240 1.00 26.72 6 HIS A CA 11
ATOM 17299 C C . HIS A 1 6 ? 3.395 25.063 -39.550 1.00 26.14 6 HIS A C 11
ATOM 17300 O O . HIS A 1 6 ? 4.273 25.904 -39.370 1.00 26.08 6 HIS A O 11
ATOM 17315 N N . HIS A 1 7 ? 3.514 23.815 -39.130 1.00 25.80 7 HIS A N 11
ATOM 17316 C CA . HIS A 1 7 ? 4.727 23.384 -38.456 1.00 25.30 7 HIS A CA 11
ATOM 17317 C C . HIS A 1 7 ? 5.328 22.155 -39.131 1.00 24.72 7 HIS A C 11
ATOM 17318 O O . HIS A 1 7 ? 4.948 21.016 -38.858 1.00 24.71 7 HIS A O 11
ATOM 17333 N N . HIS A 1 8 ? 6.256 22.403 -40.043 1.00 24.34 8 HIS A N 11
ATOM 17334 C CA . HIS A 1 8 ? 6.942 21.328 -40.748 1.00 23.83 8 HIS A CA 11
ATOM 17335 C C . HIS A 1 8 ? 8.153 20.869 -39.953 1.00 23.17 8 HIS A C 11
ATOM 17336 O O . HIS A 1 8 ? 8.808 21.672 -39.286 1.00 23.09 8 HIS A O 11
ATOM 17351 N N . HIS A 1 9 ? 8.433 19.580 -40.012 1.00 22.79 9 HIS A N 11
ATOM 17352 C CA . HIS A 1 9 ? 9.544 19.002 -39.275 1.00 22.26 9 HIS A CA 11
ATOM 17353 C C . HIS A 1 9 ? 9.949 17.672 -39.893 1.00 21.56 9 HIS A C 11
ATOM 17354 O O . HIS A 1 9 ? 9.313 17.200 -40.837 1.00 21.72 9 HIS A O 11
ATOM 17369 N N . HIS A 1 10 ? 11.003 17.076 -39.362 1.00 20.90 10 HIS A N 11
ATOM 17370 C CA . HIS A 1 10 ? 11.479 15.795 -39.856 1.00 20.28 10 HIS A CA 11
ATOM 17371 C C . HIS A 1 10 ? 10.635 14.681 -39.253 1.00 19.70 10 HIS A C 11
ATOM 17372 O O . HIS A 1 10 ? 10.049 14.858 -38.182 1.00 19.62 10 HIS A O 11
ATOM 17387 N N . SER A 1 11 ? 10.562 13.552 -39.941 1.00 19.43 11 SER A N 11
ATOM 17388 C CA . SER A 1 11 ? 9.726 12.444 -39.506 1.00 19.01 11 SER A CA 11
ATOM 17389 C C . SER A 1 11 ? 10.172 11.906 -38.149 1.00 18.01 11 SER A C 11
ATOM 17390 O O . SER A 1 11 ? 11.372 11.774 -37.882 1.00 18.01 11 SER A O 11
ATOM 17398 N N . SER A 1 12 ? 9.201 11.616 -37.292 1.00 17.26 12 SER A N 11
ATOM 17399 C CA . SER A 1 12 ? 9.481 11.083 -35.971 1.00 16.34 12 SER A CA 11
ATOM 17400 C C . SER A 1 12 ? 9.991 9.647 -36.066 1.00 16.15 12 SER A C 11
ATOM 17401 O O . SER A 1 12 ? 9.218 8.698 -36.151 1.00 16.20 12 SER A O 11
ATOM 17409 N N . GLY A 1 13 ? 11.306 9.510 -36.106 1.00 16.12 13 GLY A N 11
ATOM 17410 C CA . GLY A 1 13 ? 11.920 8.202 -36.144 1.00 16.13 13 GLY A CA 11
ATOM 17411 C C . GLY A 1 13 ? 13.120 8.140 -35.230 1.00 16.30 13 GLY A C 11
ATOM 17412 O O . GLY A 1 13 ? 14.174 7.626 -35.601 1.00 16.67 13 GLY A O 11
ATOM 17416 N N . ARG A 1 14 ? 12.955 8.687 -34.036 1.00 16.15 14 ARG A N 11
ATOM 17417 C CA . ARG A 1 14 ? 14.043 8.756 -33.068 1.00 16.46 14 ARG A CA 11
ATOM 17418 C C . ARG A 1 14 ? 13.608 8.218 -31.708 1.00 15.51 14 ARG A C 11
ATOM 17419 O O . ARG A 1 14 ? 14.333 7.458 -31.071 1.00 15.72 14 ARG A O 11
ATOM 17440 N N . GLU A 1 15 ? 12.418 8.604 -31.271 1.00 14.57 15 GLU A N 11
ATOM 17441 C CA . GLU A 1 15 ? 11.887 8.136 -30.001 1.00 13.69 15 GLU A CA 11
ATOM 17442 C C . GLU A 1 15 ? 10.841 7.056 -30.241 1.00 12.97 15 GLU A C 11
ATOM 17443 O O . GLU A 1 15 ? 10.218 6.554 -29.308 1.00 12.15 15 GLU A O 11
ATOM 17455 N N . ASN A 1 16 ? 10.695 6.690 -31.514 1.00 13.44 16 ASN A N 11
ATOM 17456 C CA . ASN A 1 16 ? 9.744 5.660 -31.951 1.00 13.06 16 ASN A CA 11
ATOM 17457 C C . ASN A 1 16 ? 9.999 4.294 -31.300 1.00 13.07 16 ASN A C 11
ATOM 17458 O O . ASN A 1 16 ? 9.205 3.369 -31.458 1.00 12.89 16 ASN A O 11
ATOM 17469 N N . LEU A 1 17 ? 11.100 4.161 -30.566 1.00 13.46 17 LEU A N 11
ATOM 17470 C CA . LEU A 1 17 ? 11.367 2.927 -29.833 1.00 13.68 17 LEU A CA 11
ATOM 17471 C C . LEU A 1 17 ? 10.608 2.925 -28.512 1.00 12.77 17 LEU A C 11
ATOM 17472 O O . LEU A 1 17 ? 10.489 1.895 -27.849 1.00 12.88 17 LEU A O 11
ATOM 17488 N N . TYR A 1 18 ? 10.096 4.085 -28.132 1.00 12.00 18 TYR A N 11
ATOM 17489 C CA . TYR A 1 18 ? 9.437 4.245 -26.849 1.00 11.22 18 TYR A CA 11
ATOM 17490 C C . TYR A 1 18 ? 8.025 4.775 -27.047 1.00 10.27 18 TYR A C 11
ATOM 17491 O O . TYR A 1 18 ? 7.818 5.976 -27.190 1.00 9.92 18 TYR A O 11
ATOM 17509 N N . PHE A 1 19 ? 7.054 3.870 -27.028 1.00 10.05 19 PHE A N 11
ATOM 17510 C CA . PHE A 1 19 ? 5.654 4.223 -27.274 1.00 9.38 19 PHE A CA 11
ATOM 17511 C C . PHE A 1 19 ? 5.043 4.959 -26.080 1.00 8.44 19 PHE A C 11
ATOM 17512 O O . PHE A 1 19 ? 3.843 5.221 -26.041 1.00 7.95 19 PHE A O 11
ATOM 17529 N N . GLN A 1 20 ? 5.882 5.299 -25.115 1.00 8.42 20 GLN A N 11
ATOM 17530 C CA . GLN A 1 20 ? 5.451 6.039 -23.934 1.00 7.85 20 GLN A CA 11
ATOM 17531 C C . GLN A 1 20 ? 5.546 7.545 -24.166 1.00 7.07 20 GLN A C 11
ATOM 17532 O O . GLN A 1 20 ? 5.510 8.333 -23.220 1.00 7.05 20 GLN A O 11
ATOM 17546 N N . GLY A 1 21 ? 5.657 7.938 -25.434 1.00 6.73 21 GLY A N 11
ATOM 17547 C CA . GLY A 1 21 ? 5.833 9.337 -25.779 1.00 6.33 21 GLY A CA 11
ATOM 17548 C C . GLY A 1 21 ? 4.559 10.150 -25.633 1.00 5.42 21 GLY A C 11
ATOM 17549 O O . GLY A 1 21 ? 4.037 10.682 -26.610 1.00 5.50 21 GLY A O 11
ATOM 17553 N N . HIS A 1 22 ? 4.081 10.276 -24.402 1.00 4.89 22 HIS A N 11
ATOM 17554 C CA . HIS A 1 22 ? 2.871 11.043 -24.119 1.00 4.23 22 HIS A CA 11
ATOM 17555 C C . HIS A 1 22 ? 3.198 12.531 -23.992 1.00 3.24 22 HIS A C 11
ATOM 17556 O O . HIS A 1 22 ? 2.510 13.279 -23.296 1.00 3.42 22 HIS A O 11
ATOM 17571 N N . MET A 1 23 ? 4.247 12.941 -24.699 1.00 2.70 23 MET A N 11
ATOM 17572 C CA . MET A 1 23 ? 4.687 14.333 -24.749 1.00 2.18 23 MET A CA 11
ATOM 17573 C C . MET A 1 23 ? 3.549 15.240 -25.210 1.00 1.83 23 MET A C 11
ATOM 17574 O O . MET A 1 23 ? 3.374 16.350 -24.706 1.00 2.36 23 MET A O 11
ATOM 17588 N N . CYS A 1 24 ? 2.777 14.746 -26.164 1.00 1.24 24 CYS A N 11
ATOM 17589 C CA . CYS A 1 24 ? 1.626 15.459 -26.685 1.00 0.95 24 CYS A CA 11
ATOM 17590 C C . CYS A 1 24 ? 0.747 14.484 -27.448 1.00 0.84 24 CYS A C 11
ATOM 17591 O O . CYS A 1 24 ? 1.255 13.539 -28.051 1.00 0.77 24 CYS A O 11
ATOM 17599 N N . ILE A 1 25 ? -0.561 14.696 -27.406 1.00 0.89 25 ILE A N 11
ATOM 17600 C CA . ILE A 1 25 ? -1.494 13.840 -28.126 1.00 0.88 25 ILE A CA 11
ATOM 17601 C C . ILE A 1 25 ? -1.145 13.785 -29.618 1.00 0.74 25 ILE A C 11
ATOM 17602 O O . ILE A 1 25 ? -1.109 12.711 -30.213 1.00 0.71 25 ILE A O 11
ATOM 17618 N N . GLN A 1 26 ? -0.837 14.940 -30.202 1.00 0.69 26 GLN A N 11
ATOM 17619 C CA . GLN A 1 26 ? -0.470 15.007 -31.612 1.00 0.64 26 GLN A CA 11
ATOM 17620 C C . GLN A 1 26 ? 0.852 14.283 -31.853 1.00 0.56 26 GLN A C 11
ATOM 17621 O O . GLN A 1 26 ? 1.040 13.635 -32.880 1.00 0.59 26 GLN A O 11
ATOM 17635 N N . LYS A 1 27 ? 1.752 14.383 -30.881 1.00 0.56 27 LYS A N 11
ATOM 17636 C CA . LYS A 1 27 ? 3.052 13.729 -30.966 1.00 0.60 27 LYS A CA 11
ATOM 17637 C C . LYS A 1 27 ? 2.882 12.215 -31.053 1.00 0.58 27 LYS A C 11
ATOM 17638 O O . LYS A 1 27 ? 3.596 11.544 -31.798 1.00 0.58 27 LYS A O 11
ATOM 17657 N N . VAL A 1 28 ? 1.924 11.693 -30.292 1.00 0.62 28 VAL A N 11
ATOM 17658 C CA . VAL A 1 28 ? 1.623 10.268 -30.303 1.00 0.68 28 VAL A CA 11
ATOM 17659 C C . VAL A 1 28 ? 1.188 9.831 -31.698 1.00 0.62 28 VAL A C 11
ATOM 17660 O O . VAL A 1 28 ? 1.708 8.856 -32.239 1.00 0.62 28 VAL A O 11
ATOM 17673 N N . ILE A 1 29 ? 0.244 10.573 -32.277 1.00 0.60 29 ILE A N 11
ATOM 17674 C CA . ILE A 1 29 ? -0.248 10.285 -33.622 1.00 0.57 29 ILE A CA 11
ATOM 17675 C C . ILE A 1 29 ? 0.904 10.297 -34.632 1.00 0.52 29 ILE A C 11
ATOM 17676 O O . ILE A 1 29 ? 1.075 9.352 -35.408 1.00 0.51 29 ILE A O 11
ATOM 17692 N N . GLU A 1 30 ? 1.709 11.357 -34.594 1.00 0.53 30 GLU A N 11
ATOM 17693 C CA . GLU A 1 30 ? 2.799 11.529 -35.547 1.00 0.55 30 GLU A CA 11
ATOM 17694 C C . GLU A 1 30 ? 3.790 10.373 -35.499 1.00 0.55 30 GLU A C 11
ATOM 17695 O O . GLU A 1 30 ? 4.103 9.774 -36.528 1.00 0.58 30 GLU A O 11
ATOM 17707 N N . ASP A 1 31 ? 4.279 10.053 -34.308 1.00 0.57 31 ASP A N 11
ATOM 17708 C CA . ASP A 1 31 ? 5.316 9.036 -34.165 1.00 0.64 31 ASP A CA 11
ATOM 17709 C C . ASP A 1 31 ? 4.757 7.647 -34.457 1.00 0.57 31 ASP A C 11
ATOM 17710 O O . ASP A 1 31 ? 5.442 6.799 -35.033 1.00 0.61 31 ASP A O 11
ATOM 17719 N N . LYS A 1 32 ? 3.495 7.434 -34.100 1.00 0.53 32 LYS A N 11
ATOM 17720 C CA . LYS A 1 32 ? 2.849 6.144 -34.299 1.00 0.55 32 LYS A CA 11
ATOM 17721 C C . LYS A 1 32 ? 2.790 5.786 -35.784 1.00 0.48 32 LYS A C 11
ATOM 17722 O O . LYS A 1 32 ? 3.163 4.680 -36.181 1.00 0.52 32 LYS A O 11
ATOM 17741 N N . LEU A 1 33 ? 2.333 6.726 -36.604 1.00 0.44 33 LEU A N 11
ATOM 17742 C CA . LEU A 1 33 ? 2.241 6.487 -38.039 1.00 0.44 33 LEU A CA 11
ATOM 17743 C C . LEU A 1 33 ? 3.628 6.503 -38.677 1.00 0.46 33 LEU A C 11
ATOM 17744 O O . LEU A 1 33 ? 3.858 5.856 -39.701 1.00 0.51 33 LEU A O 11
ATOM 17760 N N . SER A 1 34 ? 4.559 7.217 -38.054 1.00 0.47 34 SER A N 11
ATOM 17761 C CA . SER A 1 34 ? 5.928 7.275 -38.547 1.00 0.53 34 SER A CA 11
ATOM 17762 C C . SER A 1 34 ? 6.646 5.954 -38.295 1.00 0.54 34 SER A C 11
ATOM 17763 O O . SER A 1 34 ? 7.466 5.526 -39.100 1.00 0.59 34 SER A O 11
ATOM 17771 N N . SER A 1 35 ? 6.324 5.307 -37.185 1.00 0.55 35 SER A N 11
ATOM 17772 C CA . SER A 1 35 ? 6.881 3.999 -36.871 1.00 0.62 35 SER A CA 11
ATOM 17773 C C . SER A 1 35 ? 6.379 2.940 -37.851 1.00 0.59 35 SER A C 11
ATOM 17774 O O . SER A 1 35 ? 7.051 1.938 -38.107 1.00 0.65 35 SER A O 11
ATOM 17782 N N . ALA A 1 36 ? 5.193 3.169 -38.401 1.00 0.54 36 ALA A N 11
ATOM 17783 C CA . ALA A 1 36 ? 4.567 2.206 -39.294 1.00 0.57 36 ALA A CA 11
ATOM 17784 C C . ALA A 1 36 ? 4.968 2.436 -40.748 1.00 0.51 36 ALA A C 11
ATOM 17785 O O . ALA A 1 36 ? 5.468 1.533 -41.409 1.00 0.52 36 ALA A O 11
ATOM 17792 N N . LEU A 1 37 ? 4.756 3.653 -41.235 1.00 0.50 37 LEU A N 11
ATOM 17793 C CA . LEU A 1 37 ? 5.011 3.968 -42.638 1.00 0.53 37 LEU A CA 11
ATOM 17794 C C . LEU A 1 37 ? 6.480 4.308 -42.864 1.00 0.52 37 LEU A C 11
ATOM 17795 O O . LEU A 1 37 ? 7.023 4.070 -43.943 1.00 0.62 37 LEU A O 11
ATOM 17811 N N . LYS A 1 38 ? 7.105 4.857 -41.828 1.00 0.47 38 LYS A N 11
ATOM 17812 C CA . LYS A 1 38 ? 8.494 5.312 -41.877 1.00 0.52 38 LYS A CA 11
ATOM 17813 C C . LYS A 1 38 ? 8.707 6.321 -43.009 1.00 0.47 38 LYS A C 11
ATOM 17814 O O . LYS A 1 38 ? 9.200 5.978 -44.087 1.00 0.54 38 LYS A O 11
ATOM 17833 N N . PRO A 1 39 ? 8.300 7.578 -42.791 1.00 0.46 39 PRO A N 11
ATOM 17834 C CA . PRO A 1 39 ? 8.475 8.641 -43.769 1.00 0.47 39 PRO A CA 11
ATOM 17835 C C . PRO A 1 39 ? 9.823 9.344 -43.631 1.00 0.51 39 PRO A C 11
ATOM 17836 O O . PRO A 1 39 ? 10.587 9.075 -42.702 1.00 0.63 39 PRO A O 11
ATOM 17847 N N . THR A 1 40 ? 10.115 10.234 -44.566 1.00 0.52 40 THR A N 11
ATOM 17848 C CA . THR A 1 40 ? 11.314 11.051 -44.502 1.00 0.61 40 THR A CA 11
ATOM 17849 C C . THR A 1 40 ? 10.956 12.488 -44.135 1.00 0.62 40 THR A C 11
ATOM 17850 O O . THR A 1 40 ? 11.755 13.211 -43.536 1.00 0.73 40 THR A O 11
ATOM 17861 N N . PHE A 1 41 ? 9.743 12.889 -44.488 1.00 0.54 41 PHE A N 11
ATOM 17862 C CA . PHE A 1 41 ? 9.245 14.212 -44.147 1.00 0.55 41 PHE A CA 11
ATOM 17863 C C . PHE A 1 41 ? 7.807 14.114 -43.660 1.00 0.48 41 PHE A C 11
ATOM 17864 O O . PHE A 1 41 ? 7.009 13.353 -44.214 1.00 0.45 41 PHE A O 11
ATOM 17881 N N . LEU A 1 42 ? 7.489 14.866 -42.615 1.00 0.50 42 LEU A N 11
ATOM 17882 C CA . LEU A 1 42 ? 6.154 14.853 -42.042 1.00 0.48 42 LEU A CA 11
ATOM 17883 C C . LEU A 1 42 ? 5.751 16.256 -41.600 1.00 0.54 42 LEU A C 11
ATOM 17884 O O . LEU A 1 42 ? 6.380 16.845 -40.715 1.00 0.64 42 LEU A O 11
ATOM 17900 N N . GLU A 1 43 ? 4.718 16.794 -42.223 1.00 0.57 43 GLU A N 11
ATOM 17901 C CA . GLU A 1 43 ? 4.223 18.114 -41.867 1.00 0.69 43 GLU A CA 11
ATOM 17902 C C . GLU A 1 43 ? 2.738 18.061 -41.542 1.00 0.60 43 GLU A C 11
ATOM 17903 O O . GLU A 1 43 ? 1.910 17.848 -42.423 1.00 0.53 43 GLU A O 11
ATOM 17915 N N . LEU A 1 44 ? 2.405 18.231 -40.275 1.00 0.67 44 LEU A N 11
ATOM 17916 C CA . LEU A 1 44 ? 1.012 18.348 -39.879 1.00 0.65 44 LEU A CA 11
ATOM 17917 C C . LEU A 1 44 ? 0.633 19.815 -39.797 1.00 0.64 44 LEU A C 11
ATOM 17918 O O . LEU A 1 44 ? 1.264 20.594 -39.077 1.00 0.77 44 LEU A O 11
ATOM 17934 N N . VAL A 1 45 ? -0.391 20.189 -40.538 1.00 0.57 45 VAL A N 11
ATOM 17935 C CA . VAL A 1 45 ? -0.808 21.573 -40.612 1.00 0.63 45 VAL A CA 11
ATOM 17936 C C . VAL A 1 45 ? -2.052 21.799 -39.771 1.00 0.60 45 VAL A C 11
ATOM 17937 O O . VAL A 1 45 ? -2.998 21.009 -39.820 1.00 0.56 45 VAL A O 11
ATOM 17950 N N . ASP A 1 46 ? -2.025 22.861 -38.978 1.00 0.76 46 ASP A N 11
ATOM 17951 C CA . ASP A 1 46 ? -3.181 23.276 -38.202 1.00 0.83 46 ASP A CA 11
ATOM 17952 C C . ASP A 1 46 ? -4.305 23.683 -39.140 1.00 0.80 46 ASP A C 11
ATOM 17953 O O . ASP A 1 46 ? -4.223 24.696 -39.838 1.00 0.99 46 ASP A O 11
ATOM 17962 N N . LYS A 1 47 ? -5.340 22.861 -39.165 1.00 0.81 47 LYS A N 11
ATOM 17963 C CA . LYS A 1 47 ? -6.433 23.027 -40.099 1.00 1.03 47 LYS A CA 11
ATOM 17964 C C . LYS A 1 47 ? -7.699 23.408 -39.345 1.00 1.12 47 LYS A C 11
ATOM 17965 O O . LYS A 1 47 ? -8.761 22.815 -39.544 1.00 1.66 47 LYS A O 11
ATOM 17984 N N . SER A 1 48 ? -7.569 24.389 -38.462 1.00 1.40 48 SER A N 11
ATOM 17985 C CA . SER A 1 48 ? -8.703 24.889 -37.700 1.00 1.68 48 SER A CA 11
ATOM 17986 C C . SER A 1 48 ? -9.710 25.593 -38.611 1.00 1.52 48 SER A C 11
ATOM 17987 O O . SER A 1 48 ? -9.678 26.816 -38.771 1.00 1.97 48 SER A O 11
ATOM 17995 N N . CYS A 1 49 ? -10.585 24.808 -39.226 1.00 2.02 49 CYS A N 11
ATOM 17996 C CA . CYS A 1 49 ? -11.619 25.343 -40.094 1.00 2.76 49 CYS A CA 11
ATOM 17997 C C . CYS A 1 49 ? -12.763 25.882 -39.242 1.00 2.78 49 CYS A C 11
ATOM 17998 O O . CYS A 1 49 ? -13.651 25.135 -38.824 1.00 3.32 49 CYS A O 11
ATOM 18006 N N . GLY A 1 50 ? -12.714 27.176 -38.960 1.00 2.67 50 GLY A N 11
ATOM 18007 C CA . GLY A 1 50 ? -13.668 27.772 -38.050 1.00 2.93 50 GLY A CA 11
ATOM 18008 C C . GLY A 1 50 ? -13.426 27.323 -36.625 1.00 2.80 50 GLY A C 11
ATOM 18009 O O . GLY A 1 50 ? -12.378 27.617 -36.044 1.00 3.16 50 GLY A O 11
ATOM 18013 N N . CYS A 1 51 ? -14.376 26.584 -36.076 1.00 2.72 51 CYS A N 11
ATOM 18014 C CA . CYS A 1 51 ? -14.257 26.072 -34.722 1.00 2.86 51 CYS A CA 11
ATOM 18015 C C . CYS A 1 51 ? -14.154 24.550 -34.740 1.00 2.48 51 CYS A C 11
ATOM 18016 O O . CYS A 1 51 ? -15.134 23.856 -35.025 1.00 3.01 51 CYS A O 11
ATOM 18024 N N . GLY A 1 52 ? -12.964 24.036 -34.461 1.00 2.09 52 GLY A N 11
ATOM 18025 C CA . GLY A 1 52 ? -12.760 22.604 -34.439 1.00 2.20 52 GLY A CA 11
ATOM 18026 C C . GLY A 1 52 ? -11.299 22.232 -34.578 1.00 1.68 52 GLY A C 11
ATOM 18027 O O . GLY A 1 52 ? -10.578 22.817 -35.387 1.00 2.26 52 GLY A O 11
ATOM 18031 N N . THR A 1 53 ? -10.863 21.266 -33.782 1.00 1.51 53 THR A N 11
ATOM 18032 C CA . THR A 1 53 ? -9.486 20.802 -33.821 1.00 1.81 53 THR A CA 11
ATOM 18033 C C . THR A 1 53 ? -9.295 19.765 -34.927 1.00 1.47 53 THR A C 11
ATOM 18034 O O . THR A 1 53 ? -9.639 18.592 -34.765 1.00 1.48 53 THR A O 11
ATOM 18045 N N . SER A 1 54 ? -8.776 20.209 -36.058 1.00 1.25 54 SER A N 11
ATOM 18046 C CA . SER A 1 54 ? -8.532 19.328 -37.189 1.00 1.00 54 SER A CA 11
ATOM 18047 C C . SER A 1 54 ? -7.154 19.588 -37.787 1.00 0.82 54 SER A C 11
ATOM 18048 O O . SER A 1 54 ? -6.637 20.702 -37.703 1.00 0.89 54 SER A O 11
ATOM 18056 N N . PHE A 1 55 ? -6.556 18.559 -38.376 1.00 0.67 55 PHE A N 11
ATOM 18057 C CA . PHE A 1 55 ? -5.215 18.680 -38.932 1.00 0.60 55 PHE A CA 11
ATOM 18058 C C . PHE A 1 55 ? -5.130 18.053 -40.319 1.00 0.52 55 PHE A C 11
ATOM 18059 O O . PHE A 1 55 ? -5.777 17.041 -40.598 1.00 0.50 55 PHE A O 11
ATOM 18076 N N . ASP A 1 56 ? -4.333 18.671 -41.177 1.00 0.51 56 ASP A N 11
ATOM 18077 C CA . ASP A 1 56 ? -4.056 18.137 -42.505 1.00 0.52 56 ASP A CA 11
ATOM 18078 C C . ASP A 1 56 ? -2.572 17.801 -42.588 1.00 0.50 56 ASP A C 11
ATOM 18079 O O . ASP A 1 56 ? -1.727 18.690 -42.495 1.00 0.55 56 ASP A O 11
ATOM 18088 N N . ALA A 1 57 ? -2.252 16.524 -42.718 1.00 0.48 57 ALA A N 11
ATOM 18089 C CA . ALA A 1 57 ? -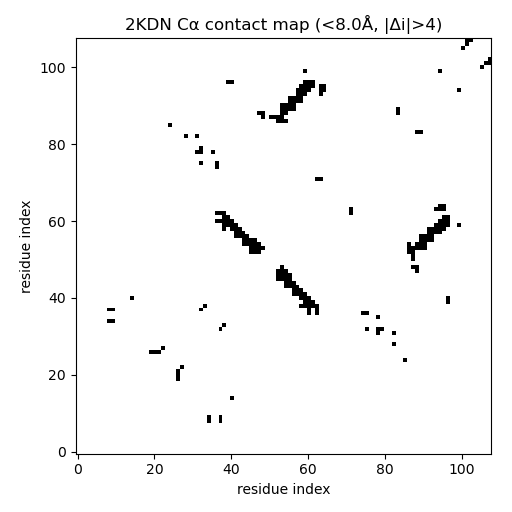0.868 16.077 -42.628 1.00 0.48 57 ALA A CA 11
ATOM 18090 C C . ALA A 1 57 ? -0.325 15.599 -43.964 1.00 0.44 57 ALA A C 11
ATOM 18091 O O . ALA A 1 57 ? -0.907 14.734 -44.614 1.00 0.46 57 ALA A O 11
ATOM 18098 N N . VAL A 1 58 ? 0.803 16.164 -44.357 1.00 0.42 58 VAL A N 11
ATOM 18099 C CA . VAL A 1 58 ? 1.499 15.739 -45.560 1.00 0.41 58 VAL A CA 11
ATOM 18100 C C . VAL A 1 58 ? 2.547 14.686 -45.203 1.00 0.39 58 VAL A C 11
ATOM 18101 O O . VAL A 1 58 ? 3.458 14.947 -44.411 1.00 0.41 58 VAL A O 11
ATOM 18114 N N . ILE A 1 59 ? 2.405 13.501 -45.777 1.00 0.38 59 ILE A N 11
ATOM 18115 C CA . ILE A 1 59 ? 3.315 12.401 -45.500 1.00 0.40 59 ILE A CA 11
ATOM 18116 C C . ILE A 1 59 ? 4.189 12.110 -46.720 1.00 0.44 59 ILE A C 11
ATOM 18117 O O . ILE A 1 59 ? 3.689 11.851 -47.819 1.00 0.65 59 ILE A O 11
ATOM 18133 N N . VAL A 1 60 ? 5.498 12.188 -46.519 1.00 0.39 60 VAL A N 11
ATOM 18134 C CA . VAL A 1 60 ? 6.463 11.902 -47.570 1.00 0.42 60 VAL A CA 11
ATOM 18135 C C . VAL A 1 60 ? 7.272 10.659 -47.209 1.00 0.40 60 VAL A C 11
ATOM 18136 O O . VAL A 1 60 ? 8.109 10.701 -46.305 1.00 0.44 60 VAL A O 11
ATOM 18149 N N . SER A 1 61 ? 7.013 9.553 -47.902 1.00 0.39 61 SER A N 11
ATOM 18150 C CA . SER A 1 61 ? 7.635 8.273 -47.566 1.00 0.42 61 SER A CA 11
ATOM 18151 C C . SER A 1 61 ? 7.788 7.380 -48.795 1.00 0.42 61 SER A C 11
ATOM 18152 O O . SER A 1 61 ? 7.049 7.515 -49.773 1.00 0.43 61 SER A O 11
ATOM 18160 N N . ASN A 1 62 ? 8.761 6.469 -48.732 1.00 0.51 62 ASN A N 11
ATOM 18161 C CA . ASN A 1 62 ? 8.951 5.457 -49.772 1.00 0.57 62 ASN A CA 11
ATOM 18162 C C . ASN A 1 62 ? 7.787 4.478 -49.784 1.00 0.56 62 ASN A C 11
ATOM 18163 O O . ASN A 1 62 ? 7.571 3.772 -50.766 1.00 0.59 62 ASN A O 11
ATOM 18174 N N . ASN A 1 63 ? 7.045 4.436 -48.687 1.00 0.57 63 ASN A N 11
ATOM 18175 C CA . ASN A 1 63 ? 5.929 3.505 -48.536 1.00 0.66 63 ASN A CA 11
ATOM 18176 C C . ASN A 1 63 ? 4.937 3.606 -49.704 1.00 0.67 63 ASN A C 11
ATOM 18177 O O . ASN A 1 63 ? 4.224 2.652 -50.004 1.00 0.86 63 ASN A O 11
ATOM 18188 N N . PHE A 1 64 ? 4.905 4.756 -50.374 1.00 0.60 64 PHE A N 11
ATOM 18189 C CA . PHE A 1 64 ? 3.958 4.971 -51.462 1.00 0.67 64 PHE A CA 11
ATOM 18190 C C . PHE A 1 64 ? 4.629 4.855 -52.841 1.00 0.60 64 PHE A C 11
ATOM 18191 O O . PHE A 1 64 ? 3.946 4.821 -53.864 1.00 0.65 64 PHE A O 11
ATOM 18208 N N . GLU A 1 65 ? 5.957 4.754 -52.876 1.00 0.58 65 GLU A N 11
ATOM 18209 C CA . GLU A 1 65 ? 6.680 4.756 -54.156 1.00 0.61 65 GLU A CA 11
ATOM 18210 C C . GLU A 1 65 ? 6.481 3.438 -54.898 1.00 0.65 65 GLU A C 11
ATOM 18211 O O . GLU A 1 65 ? 6.748 3.343 -56.097 1.00 0.75 65 GLU A O 11
ATOM 18223 N N . ASP A 1 66 ? 5.976 2.437 -54.186 1.00 0.69 66 ASP A N 11
ATOM 18224 C CA . ASP A 1 66 ? 5.798 1.104 -54.751 1.00 0.84 66 ASP A CA 11
ATOM 18225 C C . ASP A 1 66 ? 4.547 1.057 -55.634 1.00 0.80 66 ASP A C 11
ATOM 18226 O O . ASP A 1 66 ? 4.203 0.012 -56.189 1.00 0.93 66 ASP A O 11
ATOM 18235 N N . LYS A 1 67 ? 3.866 2.208 -55.740 1.00 0.78 67 LYS A N 11
ATOM 18236 C CA . LYS A 1 67 ? 2.683 2.372 -56.598 1.00 0.88 67 LYS A CA 11
ATOM 18237 C C . LYS A 1 67 ? 1.473 1.628 -56.021 1.00 0.78 67 LYS A C 11
ATOM 18238 O O . LYS A 1 67 ? 0.386 1.628 -56.601 1.00 0.86 67 LYS A O 11
ATOM 18257 N N . LYS A 1 68 ? 1.658 1.014 -54.864 1.00 0.83 68 LYS A N 11
ATOM 18258 C CA . LYS A 1 68 ? 0.585 0.278 -54.218 1.00 0.90 68 LYS A CA 11
ATOM 18259 C C . LYS A 1 68 ? -0.343 1.235 -53.483 1.00 0.82 68 LYS A C 11
ATOM 18260 O O . LYS A 1 68 ? -0.145 1.532 -52.306 1.00 0.87 68 LYS A O 11
ATOM 18279 N N . LEU A 1 69 ? -1.357 1.713 -54.189 1.00 0.84 69 LEU A N 11
ATOM 18280 C CA . LEU A 1 69 ? -2.316 2.644 -53.615 1.00 0.91 69 LEU A CA 11
ATOM 18281 C C . LEU A 1 69 ? -3.193 1.920 -52.604 1.00 0.85 69 LEU A C 11
ATOM 18282 O O . LEU A 1 69 ? -3.363 2.378 -51.474 1.00 0.83 69 LEU A O 11
ATOM 18298 N N . LEU A 1 70 ? -3.727 0.777 -53.015 1.00 0.89 70 LEU A N 11
ATOM 18299 C CA . LEU A 1 70 ? -4.598 -0.024 -52.159 1.00 0.91 70 LEU A CA 11
ATOM 18300 C C . LEU A 1 70 ? -3.876 -0.483 -50.893 1.00 0.79 70 LEU A C 11
ATOM 18301 O O . LEU A 1 70 ? -4.489 -0.569 -49.831 1.00 0.80 70 LEU A O 11
ATOM 18317 N N . ASP A 1 71 ? -2.576 -0.737 -50.996 1.00 0.72 71 ASP A N 11
ATOM 18318 C CA . ASP A 1 71 ? -1.800 -1.177 -49.842 1.00 0.70 71 ASP A CA 11
ATOM 18319 C C . ASP A 1 71 ? -1.561 -0.012 -48.891 1.00 0.63 71 ASP A C 11
ATOM 18320 O O . ASP A 1 71 ? -1.797 -0.119 -47.687 1.00 0.63 71 ASP A O 11
ATOM 18329 N N . ARG A 1 72 ? -1.124 1.115 -49.444 1.00 0.67 72 ARG A N 11
ATOM 18330 C CA . ARG A 1 72 ? -0.917 2.324 -48.656 1.00 0.74 72 ARG A CA 11
ATOM 18331 C C . ARG A 1 72 ? -2.228 2.735 -47.994 1.00 0.67 72 ARG A C 11
ATOM 18332 O O . ARG A 1 72 ? -2.247 3.226 -46.863 1.00 0.68 72 ARG A O 11
ATOM 18353 N N . HIS A 1 73 ? -3.321 2.528 -48.715 1.00 0.68 73 HIS A N 11
ATOM 18354 C CA . HIS A 1 73 ? -4.652 2.842 -48.217 1.00 0.71 73 HIS A CA 11
ATOM 18355 C C . HIS A 1 73 ? -4.998 1.972 -47.009 1.00 0.62 73 HIS A C 11
ATOM 18356 O O . HIS A 1 73 ? -5.321 2.491 -45.942 1.00 0.62 73 HIS A O 11
ATOM 18371 N N . ARG A 1 74 ? -4.901 0.655 -47.175 1.00 0.60 74 ARG A N 11
ATOM 18372 C CA . ARG A 1 74 ? -5.299 -0.283 -46.126 1.00 0.59 74 ARG A CA 11
ATOM 18373 C C . ARG A 1 74 ? -4.415 -0.163 -44.885 1.00 0.51 74 ARG A C 11
ATOM 18374 O O . ARG A 1 74 ? -4.919 -0.214 -43.762 1.00 0.52 74 ARG A O 11
ATOM 18395 N N . LEU A 1 75 ? -3.110 0.011 -45.078 1.00 0.47 75 LEU A N 11
ATOM 18396 C CA . LEU A 1 75 ? -2.187 0.134 -43.952 1.00 0.46 75 LEU A CA 11
ATOM 18397 C C . LEU A 1 75 ? -2.549 1.332 -43.085 1.00 0.42 75 LEU A C 11
ATOM 18398 O O . LEU A 1 75 ? -2.745 1.202 -41.874 1.00 0.42 75 LEU A O 11
ATOM 18414 N N . VAL A 1 76 ? -2.661 2.494 -43.718 1.00 0.45 76 VAL A N 11
ATOM 18415 C CA . VAL A 1 76 ? -3.011 3.718 -43.011 1.00 0.50 76 VAL A CA 11
ATOM 18416 C C . VAL A 1 76 ? -4.388 3.590 -42.363 1.00 0.48 76 VAL A C 11
ATOM 18417 O O . VAL A 1 76 ? -4.574 3.956 -41.205 1.00 0.50 76 VAL A O 11
ATOM 18430 N N . ASN A 1 77 ? -5.337 3.034 -43.105 1.00 0.48 77 ASN A N 11
ATOM 18431 C CA . ASN A 1 77 ? -6.711 2.905 -42.623 1.00 0.53 77 ASN A CA 11
ATOM 18432 C C . ASN A 1 77 ? -6.809 1.986 -41.410 1.00 0.49 77 ASN A C 11
ATOM 18433 O O . ASN A 1 77 ? -7.601 2.237 -40.513 1.00 0.54 77 ASN A O 11
ATOM 18444 N N . THR A 1 78 ? -6.001 0.935 -41.374 1.00 0.45 78 THR A N 11
ATOM 18445 C CA . THR A 1 78 ? -6.085 -0.041 -40.292 1.00 0.50 78 THR A CA 11
ATOM 18446 C C . THR A 1 78 ? -5.547 0.534 -38.981 1.00 0.46 78 THR A C 11
ATOM 18447 O O . THR A 1 78 ? -6.164 0.381 -37.925 1.00 0.50 78 THR A O 11
ATOM 18458 N N . ILE A 1 79 ? -4.411 1.212 -39.061 1.00 0.44 79 ILE A N 11
ATOM 18459 C CA . ILE A 1 79 ? -3.773 1.786 -37.881 1.00 0.45 79 ILE A CA 11
ATOM 18460 C C . ILE A 1 79 ? -4.494 3.059 -37.446 1.00 0.45 79 ILE A C 11
ATOM 18461 O O . ILE A 1 79 ? -4.892 3.220 -36.278 1.00 0.50 79 ILE A O 11
ATOM 18477 N N . LEU A 1 80 ? -4.691 3.953 -38.401 1.00 0.45 80 LEU A N 11
ATOM 18478 C CA . LEU A 1 80 ? -5.293 5.238 -38.112 1.00 0.52 80 LEU A CA 11
ATOM 18479 C C . LEU A 1 80 ? -6.787 5.108 -37.865 1.00 0.56 80 LEU A C 11
ATOM 18480 O O . LEU A 1 80 ? -7.415 6.064 -37.441 1.00 0.63 80 LEU A O 11
ATOM 18496 N N . LYS A 1 81 ? -7.356 3.932 -38.126 1.00 0.57 81 LYS A N 11
ATOM 18497 C CA . LYS A 1 81 ? -8.744 3.670 -37.757 1.00 0.68 81 LYS A CA 11
ATOM 18498 C C . LYS A 1 81 ? -8.946 3.958 -36.281 1.00 0.68 81 LYS A C 11
ATOM 18499 O O . LYS A 1 81 ? -9.714 4.839 -35.912 1.00 0.72 81 LYS A O 11
ATOM 18518 N N . GLU A 1 82 ? -8.231 3.213 -35.446 1.00 0.69 82 GLU A N 11
ATOM 18519 C CA . GLU A 1 82 ? -8.349 3.346 -34.006 1.00 0.73 82 GLU A CA 11
ATOM 18520 C C . GLU A 1 82 ? -7.709 4.642 -33.543 1.00 0.67 82 GLU A C 11
ATOM 18521 O O . GLU A 1 82 ? -8.123 5.233 -32.546 1.00 0.68 82 GLU A O 11
ATOM 18533 N N . GLU A 1 83 ? -6.695 5.068 -34.280 1.00 0.64 83 GLU A N 11
ATOM 18534 C CA . GLU A 1 83 ? -6.032 6.342 -34.035 1.00 0.64 83 GLU A CA 11
ATOM 18535 C C . GLU A 1 83 ? -7.026 7.509 -34.059 1.00 0.55 83 GLU A C 11
ATOM 18536 O O . GLU A 1 83 ? -7.033 8.367 -33.172 1.00 0.58 83 GLU A O 11
ATOM 18548 N N . LEU A 1 84 ? -7.858 7.510 -35.092 1.00 0.49 84 LEU A N 11
ATOM 18549 C CA . LEU A 1 84 ? -8.863 8.555 -35.327 1.00 0.48 84 LEU A CA 11
ATOM 18550 C C . LEU A 1 84 ? -9.724 8.858 -34.107 1.00 0.52 84 LEU A C 11
ATOM 18551 O O . LEU A 1 84 ? -10.173 9.983 -33.946 1.00 0.58 84 LEU A O 11
ATOM 18567 N N . GLN A 1 85 ? -9.962 7.864 -33.262 1.00 0.57 85 GLN A N 11
ATOM 18568 C CA . GLN A 1 85 ? -10.790 8.047 -32.069 1.00 0.67 85 GLN A CA 11
ATOM 18569 C C . GLN A 1 85 ? -10.285 9.186 -31.170 1.00 0.70 85 GLN A C 11
ATOM 18570 O O . GLN A 1 85 ? -11.029 9.690 -30.328 1.00 0.81 85 GLN A O 11
ATOM 18584 N N . ASN A 1 86 ? -9.031 9.594 -31.350 1.00 0.64 86 ASN A N 11
ATOM 18585 C CA . ASN A 1 86 ? -8.460 10.683 -30.558 1.00 0.71 86 ASN A CA 11
ATOM 18586 C C . ASN A 1 86 ? -8.752 12.042 -31.194 1.00 0.67 86 ASN A C 11
ATOM 18587 O O . ASN A 1 86 ? -8.482 13.086 -30.600 1.00 0.77 86 ASN A O 11
ATOM 18598 N N . ILE A 1 87 ? -9.302 12.022 -32.404 1.00 0.61 87 ILE A N 11
ATOM 18599 C CA . ILE A 1 87 ? -9.587 13.246 -33.151 1.00 0.62 87 ILE A CA 11
ATOM 18600 C C . ILE A 1 87 ? -11.001 13.186 -33.727 1.00 0.67 87 ILE A C 11
ATOM 18601 O O . ILE A 1 87 ? -11.694 12.182 -33.579 1.00 0.77 87 ILE A O 11
ATOM 18617 N N . HIS A 1 88 ? -11.443 14.265 -34.365 1.00 0.71 88 HIS A N 11
ATOM 18618 C CA . HIS A 1 88 ? -12.726 14.243 -35.064 1.00 0.80 88 HIS A CA 11
ATOM 18619 C C . HIS A 1 88 ? -12.534 14.446 -36.565 1.00 0.76 88 HIS A C 11
ATOM 18620 O O . HIS A 1 88 ? -13.447 14.202 -37.351 1.00 0.89 88 HIS A O 11
ATOM 18635 N N . ALA A 1 89 ? -11.342 14.887 -36.958 1.00 0.69 89 ALA A N 11
ATOM 18636 C CA . ALA A 1 89 ? -11.053 15.150 -38.364 1.00 0.68 89 ALA A CA 11
ATOM 18637 C C . ALA A 1 89 ? -9.551 15.216 -38.621 1.00 0.62 89 ALA A C 11
ATOM 18638 O O . ALA A 1 89 ? -8.885 16.179 -38.238 1.00 0.73 89 ALA A O 11
ATOM 18645 N N . PHE A 1 90 ? -9.024 14.173 -39.243 1.00 0.52 90 PHE A N 11
ATOM 18646 C CA . PHE A 1 90 ? -7.624 14.136 -39.642 1.00 0.47 90 PHE A CA 11
ATOM 18647 C C . PHE A 1 90 ? -7.505 13.672 -41.093 1.00 0.48 90 PHE A C 11
ATOM 18648 O O . PHE A 1 90 ? -7.976 12.590 -41.444 1.00 0.63 90 PHE A O 11
ATOM 18665 N N . SER A 1 91 ? -6.896 14.499 -41.932 1.00 0.44 91 SER A N 11
ATOM 18666 C CA . SER A 1 91 ? -6.709 14.164 -43.337 1.00 0.48 91 SER A CA 11
ATOM 18667 C C . SER A 1 91 ? -5.225 14.055 -43.673 1.00 0.45 91 SER A C 11
ATOM 18668 O O . SER A 1 91 ? -4.402 14.784 -43.124 1.00 0.52 91 SER A O 11
ATOM 18676 N N . MET A 1 92 ? -4.884 13.134 -44.567 1.00 0.48 92 MET A N 11
ATOM 18677 C CA . MET A 1 92 ? -3.494 12.919 -44.946 1.00 0.48 92 MET A CA 11
ATOM 18678 C C . MET A 1 92 ? -3.305 13.074 -46.452 1.00 0.53 92 MET A C 11
ATOM 18679 O O . MET A 1 92 ? -4.196 12.753 -47.238 1.00 0.62 92 MET A O 11
ATOM 18693 N N . LYS A 1 93 ? -2.146 13.589 -46.836 1.00 0.52 93 LYS A N 11
ATOM 18694 C CA . LYS A 1 93 ? -1.785 13.760 -48.239 1.00 0.59 93 LYS A CA 11
ATOM 18695 C C . LYS A 1 93 ? -0.449 13.071 -48.492 1.00 0.49 93 LYS A C 11
ATOM 18696 O O . LYS A 1 93 ? 0.554 13.421 -47.873 1.00 0.42 93 LYS A O 11
ATOM 18715 N N . CYS A 1 94 ? -0.428 12.100 -49.392 1.00 0.56 94 CYS A N 11
ATOM 18716 C CA . CYS A 1 94 ? 0.759 11.274 -49.583 1.00 0.54 94 CYS A CA 11
ATOM 18717 C C . CYS A 1 94 ? 1.572 11.693 -50.808 1.00 0.52 94 CYS A C 11
ATOM 18718 O O . CYS A 1 94 ? 1.019 11.968 -51.873 1.00 0.64 94 CYS A O 11
ATOM 18726 N N . HIS A 1 95 ? 2.884 11.759 -50.628 1.00 0.44 95 HIS A N 11
ATOM 18727 C CA . HIS A 1 95 ? 3.823 12.017 -51.716 1.00 0.50 95 HIS A CA 11
ATOM 18728 C C . HIS A 1 95 ? 5.130 11.287 -51.442 1.00 0.44 95 HIS A C 11
ATOM 18729 O O . HIS A 1 95 ? 5.314 10.719 -50.361 1.00 0.44 95 HIS A O 11
ATOM 18744 N N . THR A 1 96 ? 6.034 11.296 -52.407 1.00 0.46 96 THR A N 11
ATOM 18745 C CA . THR A 1 96 ? 7.292 10.589 -52.254 1.00 0.49 96 THR A CA 11
ATOM 18746 C C . THR A 1 96 ? 8.477 11.553 -52.136 1.00 0.46 96 THR A C 11
ATOM 18747 O O . THR A 1 96 ? 8.391 12.720 -52.535 1.00 0.47 96 THR A O 11
ATOM 18758 N N . PRO A 1 97 ? 9.599 11.074 -51.562 1.00 0.47 97 PRO A N 11
ATOM 18759 C CA . PRO A 1 97 ? 10.797 11.892 -51.332 1.00 0.48 97 PRO A CA 11
ATOM 18760 C C . PRO A 1 97 ? 11.401 12.407 -52.625 1.00 0.52 97 PRO A C 11
ATOM 18761 O O . PRO A 1 97 ? 12.193 13.346 -52.618 1.00 0.54 97 PRO A O 11
ATOM 18772 N N . LEU A 1 98 ? 11.034 11.774 -53.726 1.00 0.60 98 LEU A N 11
ATOM 18773 C CA . LEU A 1 98 ? 11.450 12.235 -55.041 1.00 0.71 98 LEU A CA 11
ATOM 18774 C C . LEU A 1 98 ? 10.951 13.658 -55.277 1.00 0.66 98 LEU A C 11
ATOM 18775 O O . LEU A 1 98 ? 11.725 14.544 -55.633 1.00 0.71 98 LEU A O 11
ATOM 18791 N N . GLU A 1 99 ? 9.656 13.873 -55.058 1.00 0.65 99 GLU A N 11
ATOM 18792 C CA . GLU A 1 99 ? 9.071 15.208 -55.144 1.00 0.72 99 GLU A CA 11
ATOM 18793 C C . GLU A 1 99 ? 9.718 16.131 -54.121 1.00 0.64 99 GLU A C 11
ATOM 18794 O O . GLU A 1 99 ? 10.082 17.267 -54.429 1.00 0.71 99 GLU A O 11
ATOM 18806 N N . TYR A 1 100 ? 9.870 15.617 -52.908 1.00 0.57 100 TYR A N 11
ATOM 18807 C CA . TYR A 1 100 ? 10.466 16.374 -51.814 1.00 0.63 100 TYR A CA 11
ATOM 18808 C C . TYR A 1 100 ? 11.874 16.854 -52.167 1.00 0.66 100 TYR A C 11
ATOM 18809 O O . TYR A 1 100 ? 12.240 17.990 -51.871 1.00 0.76 100 TYR A O 11
ATOM 18827 N N . ASP A 1 101 ? 12.650 15.988 -52.812 1.00 0.66 101 ASP A N 11
ATOM 18828 C CA . ASP A 1 101 ? 14.031 16.300 -53.173 1.00 0.78 101 ASP A CA 11
ATOM 18829 C C . ASP A 1 101 ? 14.114 17.533 -54.067 1.00 0.81 101 ASP A C 11
ATOM 18830 O O . ASP A 1 101 ? 15.007 18.365 -53.903 1.00 0.93 101 ASP A O 11
ATOM 18839 N N . LYS A 1 102 ? 13.176 17.662 -54.997 1.00 0.75 102 LYS A N 11
ATOM 18840 C CA . LYS A 1 102 ? 13.157 18.810 -55.893 1.00 0.84 102 LYS A CA 11
ATOM 18841 C C . LYS A 1 102 ? 12.889 20.087 -55.107 1.00 0.89 102 LYS A C 11
ATOM 18842 O O . LYS A 1 102 ? 13.481 21.135 -55.382 1.00 1.05 102 LYS A O 11
ATOM 18861 N N . LEU A 1 103 ? 12.019 19.977 -54.107 1.00 0.83 103 LEU A N 11
ATOM 18862 C CA . LEU A 1 103 ? 11.642 21.115 -53.275 1.00 0.97 103 LEU A CA 11
ATOM 18863 C C . LEU A 1 103 ? 12.832 21.622 -52.465 1.00 1.12 103 LEU A C 11
ATOM 18864 O O . LEU A 1 103 ? 13.124 22.818 -52.458 1.00 1.31 103 LEU A O 11
ATOM 18880 N N . LYS A 1 104 ? 13.519 20.708 -51.785 1.00 1.09 104 LYS A N 11
ATOM 18881 C CA . LYS A 1 104 ? 14.678 21.073 -50.975 1.00 1.27 104 LYS A CA 11
ATOM 18882 C C . LYS A 1 104 ? 15.837 21.544 -51.847 1.00 1.37 104 LYS A C 11
ATOM 18883 O O . LYS A 1 104 ? 16.579 22.447 -51.464 1.00 1.56 104 LYS A O 11
ATOM 18902 N N . SER A 1 105 ? 15.982 20.940 -53.021 1.00 1.32 105 SER A N 11
ATOM 18903 C CA . SER A 1 105 ? 17.068 21.287 -53.926 1.00 1.51 105 SER A CA 11
ATOM 18904 C C . SER A 1 105 ? 16.935 22.738 -54.396 1.00 1.66 105 SER A C 11
ATOM 18905 O O . SER A 1 105 ? 17.886 23.516 -54.311 1.00 1.77 105 SER A O 11
ATOM 18913 N N . LYS A 1 106 ? 15.749 23.101 -54.878 1.00 1.79 106 LYS A N 11
ATOM 18914 C CA . LYS A 1 106 ? 15.488 24.470 -55.317 1.00 2.10 106 LYS A CA 11
ATOM 18915 C C . LYS A 1 106 ? 14.009 24.802 -55.190 1.00 2.28 106 LYS A C 11
ATOM 18916 O O . LYS A 1 106 ? 13.638 25.883 -54.734 1.00 2.61 106 LYS A O 11
ATOM 18935 N N . GLY A 1 107 ? 13.177 23.868 -55.606 1.00 2.51 107 GLY A N 11
ATOM 18936 C CA . GLY A 1 107 ? 11.744 24.043 -55.520 1.00 2.97 107 GLY A CA 11
ATOM 18937 C C . GLY A 1 107 ? 11.047 23.532 -56.758 1.00 3.39 107 GLY A C 11
ATOM 18938 O O . GLY A 1 107 ? 9.951 22.979 -56.682 1.00 3.92 107 GLY A O 11
ATOM 18942 N N . SER A 1 108 ? 11.698 23.707 -57.898 1.00 3.41 108 SER A N 11
ATOM 18943 C CA . SER A 1 108 ? 11.144 23.285 -59.174 1.00 4.00 108 SER A CA 11
ATOM 18944 C C . SER A 1 108 ? 11.294 21.775 -59.339 1.00 4.47 108 SER A C 11
ATOM 18945 O O . SER A 1 108 ? 10.277 21.058 -59.219 1.00 4.98 108 SER A O 11
ATOM 18954 N N . MET A 1 1 ? 16.068 39.654 11.569 1.00 34.77 1 MET A N 12
ATOM 18955 C CA . MET A 1 1 ? 16.831 38.708 12.410 1.00 34.67 1 MET A CA 12
ATOM 18956 C C . MET A 1 1 ? 15.949 37.540 12.829 1.00 34.12 1 MET A C 12
ATOM 18957 O O . MET A 1 1 ? 14.945 37.722 13.519 1.00 34.13 1 MET A O 12
ATOM 18973 N N . GLY A 1 2 ? 16.325 36.346 12.399 1.00 33.70 2 GLY A N 12
ATOM 18974 C CA . GLY A 1 2 ? 15.581 35.157 12.753 1.00 33.20 2 GLY A CA 12
ATOM 18975 C C . GLY A 1 2 ? 16.299 33.895 12.325 1.00 32.51 2 GLY A C 12
ATOM 18976 O O . GLY A 1 2 ? 17.506 33.754 12.537 1.00 32.38 2 GLY A O 12
ATOM 18980 N N . SER A 1 3 ? 15.566 32.979 11.720 1.00 32.14 3 SER A N 12
ATOM 18981 C CA . SER A 1 3 ? 16.141 31.734 11.242 1.00 31.53 3 SER A CA 12
ATOM 18982 C C . SER A 1 3 ? 16.163 31.715 9.718 1.00 30.66 3 SER A C 12
ATOM 18983 O O . SER A 1 3 ? 15.362 32.389 9.068 1.00 30.36 3 SER A O 12
ATOM 18991 N N . SER A 1 4 ? 17.093 30.964 9.152 1.00 30.35 4 SER A N 12
ATOM 18992 C CA . SER A 1 4 ? 17.187 30.824 7.711 1.00 29.61 4 SER A CA 12
ATOM 18993 C C . SER A 1 4 ? 17.544 29.386 7.352 1.00 28.85 4 SER A C 12
ATOM 18994 O O . SER A 1 4 ? 18.714 29.001 7.388 1.00 28.81 4 SER A O 12
ATOM 19002 N N . HIS A 1 5 ? 16.535 28.582 7.047 1.00 28.34 5 HIS A N 12
ATOM 19003 C CA . HIS A 1 5 ? 16.775 27.204 6.652 1.00 27.68 5 HIS A CA 12
ATOM 19004 C C . HIS A 1 5 ? 17.307 27.177 5.225 1.00 27.14 5 HIS A C 12
ATOM 19005 O O . HIS A 1 5 ? 16.548 27.281 4.266 1.00 26.86 5 HIS A O 12
ATOM 19020 N N . HIS A 1 6 ? 18.619 27.070 5.095 1.00 27.11 6 HIS A N 12
ATOM 19021 C CA . HIS A 1 6 ? 19.261 27.175 3.791 1.00 26.72 6 HIS A CA 12
ATOM 19022 C C . HIS A 1 6 ? 19.129 25.886 2.988 1.00 26.14 6 HIS A C 12
ATOM 19023 O O . HIS A 1 6 ? 19.371 24.790 3.499 1.00 26.08 6 HIS A O 12
ATOM 19038 N N . HIS A 1 7 ? 18.726 26.032 1.733 1.00 25.80 7 HIS A N 12
ATOM 19039 C CA . HIS A 1 7 ? 18.614 24.902 0.823 1.00 25.30 7 HIS A CA 12
ATOM 19040 C C . HIS A 1 7 ? 19.633 25.056 -0.299 1.00 24.72 7 HIS A C 12
ATOM 19041 O O . HIS A 1 7 ? 19.898 26.175 -0.744 1.00 24.71 7 HIS A O 12
ATOM 19056 N N . HIS A 1 8 ? 20.214 23.947 -0.737 1.00 24.34 8 HIS A N 12
ATOM 19057 C CA . HIS A 1 8 ? 21.136 23.965 -1.866 1.00 23.83 8 HIS A CA 12
ATOM 19058 C C . HIS A 1 8 ? 21.467 22.545 -2.307 1.00 23.17 8 HIS A C 12
ATOM 19059 O O . HIS A 1 8 ? 22.007 21.758 -1.532 1.00 23.09 8 HIS A O 12
ATOM 19074 N N . HIS A 1 9 ? 21.120 22.218 -3.542 1.00 22.79 9 HIS A N 12
ATOM 19075 C CA . HIS A 1 9 ? 21.482 20.934 -4.122 1.00 22.26 9 HIS A CA 12
ATOM 19076 C C . HIS A 1 9 ? 21.578 21.033 -5.640 1.00 21.56 9 HIS A C 12
ATOM 19077 O O . HIS A 1 9 ? 20.642 21.466 -6.309 1.00 21.72 9 HIS A O 12
ATOM 19092 N N . HIS A 1 10 ? 22.731 20.667 -6.173 1.00 20.90 10 HIS A N 12
ATOM 19093 C CA . HIS A 1 10 ? 22.909 20.583 -7.613 1.00 20.28 10 HIS A CA 12
ATOM 19094 C C . HIS A 1 10 ? 22.496 19.191 -8.070 1.00 19.70 10 HIS A C 12
ATOM 19095 O O . HIS A 1 10 ? 23.280 18.243 -7.991 1.00 19.62 10 HIS A O 12
ATOM 19110 N N . SER A 1 11 ? 21.253 19.067 -8.509 1.00 19.43 11 SER A N 12
ATOM 19111 C CA . SER A 1 11 ? 20.682 17.764 -8.817 1.00 19.01 11 SER A CA 12
ATOM 19112 C C . SER A 1 11 ? 20.115 17.735 -10.232 1.00 18.01 11 SER A C 12
ATOM 19113 O O . SER A 1 11 ? 19.196 18.487 -10.564 1.00 18.01 11 SER A O 12
ATOM 19121 N N . SER A 1 12 ? 20.662 16.865 -11.062 1.00 17.26 12 SER A N 12
ATOM 19122 C CA . SER A 1 12 ? 20.200 16.726 -12.431 1.00 16.34 12 SER A CA 12
ATOM 19123 C C . SER A 1 12 ? 19.713 15.302 -12.692 1.00 16.15 12 SER A C 12
ATOM 19124 O O . SER A 1 12 ? 20.506 14.360 -12.707 1.00 16.20 12 SER A O 12
ATOM 19132 N N . GLY A 1 13 ? 18.405 15.146 -12.875 1.00 16.12 13 GLY A N 12
ATOM 19133 C CA . GLY A 1 13 ? 17.850 13.835 -13.158 1.00 16.13 13 GLY A CA 12
ATOM 19134 C C . GLY A 1 13 ? 16.663 13.495 -12.276 1.00 16.30 13 GLY A C 12
ATOM 19135 O O . GLY A 1 13 ? 16.778 12.698 -11.349 1.00 16.67 13 GLY A O 12
ATOM 19139 N N . ARG A 1 14 ? 15.524 14.107 -12.561 1.00 16.15 14 ARG A N 12
ATOM 19140 C CA . ARG A 1 14 ? 14.293 13.832 -11.818 1.00 16.46 14 ARG A CA 12
ATOM 19141 C C . ARG A 1 14 ? 13.130 13.515 -12.762 1.00 15.51 14 ARG A C 12
ATOM 19142 O O . ARG A 1 14 ? 12.128 12.931 -12.357 1.00 15.72 14 ARG A O 12
ATOM 19163 N N . GLU A 1 15 ? 13.277 13.883 -14.027 1.00 14.57 15 GLU A N 12
ATOM 19164 C CA . GLU A 1 15 ? 12.214 13.721 -15.010 1.00 13.69 15 GLU A CA 12
ATOM 19165 C C . GLU A 1 15 ? 12.262 12.339 -15.663 1.00 12.97 15 GLU A C 12
ATOM 19166 O O . GLU A 1 15 ? 11.502 12.057 -16.589 1.00 12.15 15 GLU A O 12
ATOM 19178 N N . ASN A 1 16 ? 13.130 11.469 -15.157 1.00 13.44 16 ASN A N 12
ATOM 19179 C CA . ASN A 1 16 ? 13.293 10.132 -15.729 1.00 13.06 16 ASN A CA 12
ATOM 19180 C C . ASN A 1 16 ? 12.105 9.241 -15.368 1.00 13.07 16 ASN A C 12
ATOM 19181 O O . ASN A 1 16 ? 11.921 8.168 -15.943 1.00 12.89 16 ASN A O 12
ATOM 19192 N N . LEU A 1 17 ? 11.295 9.703 -14.420 1.00 13.46 17 LEU A N 12
ATOM 19193 C CA . LEU A 1 17 ? 10.103 8.975 -13.995 1.00 13.68 17 LEU A CA 12
ATOM 19194 C C . LEU A 1 17 ? 8.988 9.116 -15.028 1.00 12.77 17 LEU A C 12
ATOM 19195 O O . LEU A 1 17 ? 8.003 8.378 -15.003 1.00 12.88 17 LEU A O 12
ATOM 19211 N N . TYR A 1 18 ? 9.148 10.070 -15.935 1.00 12.00 18 TYR A N 12
ATOM 19212 C CA . TYR A 1 18 ? 8.134 10.345 -16.940 1.00 11.22 18 TYR A CA 12
ATOM 19213 C C . TYR A 1 18 ? 8.532 9.716 -18.268 1.00 10.27 18 TYR A C 12
ATOM 19214 O O . TYR A 1 18 ? 9.621 9.969 -18.780 1.00 9.92 18 TYR A O 12
ATOM 19232 N N . PHE A 1 19 ? 7.645 8.903 -18.821 1.00 10.05 19 PHE A N 12
ATOM 19233 C CA . PHE A 1 19 ? 7.938 8.158 -20.042 1.00 9.38 19 PHE A CA 12
ATOM 19234 C C . PHE A 1 19 ? 7.367 8.866 -21.266 1.00 8.44 19 PHE A C 12
ATOM 19235 O O . PHE A 1 19 ? 7.260 8.277 -22.343 1.00 7.95 19 PHE A O 12
ATOM 19252 N N . GLN A 1 20 ? 7.013 10.140 -21.090 1.00 8.42 20 GLN A N 12
ATOM 19253 C CA . GLN A 1 20 ? 6.463 10.959 -22.169 1.00 7.85 20 GLN A CA 12
ATOM 19254 C C . GLN A 1 20 ? 5.109 10.415 -22.610 1.00 7.07 20 GLN A C 12
ATOM 19255 O O . GLN A 1 20 ? 4.758 10.473 -23.789 1.00 7.05 20 GLN A O 12
ATOM 19269 N N . GLY A 1 21 ? 4.348 9.906 -21.640 1.00 6.73 21 GLY A N 12
ATOM 19270 C CA . GLY A 1 21 ? 3.041 9.342 -21.925 1.00 6.33 21 GLY A CA 12
ATOM 19271 C C . GLY A 1 21 ? 2.111 10.341 -22.578 1.00 5.42 21 GLY A C 12
ATOM 19272 O O . GLY A 1 21 ? 1.438 10.024 -23.558 1.00 5.50 21 GLY A O 12
ATOM 19276 N N . HIS A 1 22 ? 2.078 11.553 -22.042 1.00 4.89 22 HIS A N 12
ATOM 19277 C CA . HIS A 1 22 ? 1.262 12.614 -22.609 1.00 4.23 22 HIS A CA 12
ATOM 19278 C C . HIS A 1 22 ? 2.032 13.933 -22.604 1.00 3.24 22 HIS A C 12
ATOM 19279 O O . HIS A 1 22 ? 2.142 14.608 -21.583 1.00 3.42 22 HIS A O 12
ATOM 19294 N N . MET A 1 23 ? 2.609 14.270 -23.745 1.00 2.70 23 MET A N 12
ATOM 19295 C CA . MET A 1 23 ? 3.345 15.519 -23.879 1.00 2.18 23 MET A CA 12
ATOM 19296 C C . MET A 1 23 ? 2.568 16.472 -24.774 1.00 1.83 23 MET A C 12
ATOM 19297 O O . MET A 1 23 ? 2.398 17.649 -24.459 1.00 2.36 23 MET A O 12
ATOM 19311 N N . CYS A 1 24 ? 2.089 15.941 -25.888 1.00 1.24 24 CYS A N 12
ATOM 19312 C CA . CYS A 1 24 ? 1.299 16.706 -26.836 1.00 0.95 24 CYS A CA 12
ATOM 19313 C C . CYS A 1 24 ? 0.497 15.755 -27.714 1.00 0.84 24 CYS A C 12
ATOM 19314 O O . CYS A 1 24 ? 1.033 14.759 -28.202 1.00 0.77 24 CYS A O 12
ATOM 19322 N N . ILE A 1 25 ? -0.783 16.056 -27.901 1.00 0.89 25 ILE A N 12
ATOM 19323 C CA . ILE A 1 25 ? -1.662 15.213 -28.706 1.00 0.88 25 ILE A CA 12
ATOM 19324 C C . ILE A 1 25 ? -1.165 15.130 -30.153 1.00 0.74 25 ILE A C 12
ATOM 19325 O O . ILE A 1 25 ? -1.292 14.096 -30.804 1.00 0.71 25 ILE A O 12
ATOM 19341 N N . GLN A 1 26 ? -0.562 16.214 -30.631 1.00 0.69 26 GLN A N 12
ATOM 19342 C CA . GLN A 1 26 ? -0.006 16.250 -31.977 1.00 0.64 26 GLN A CA 12
ATOM 19343 C C . GLN A 1 26 ? 1.130 15.238 -32.105 1.00 0.56 26 GLN A C 12
ATOM 19344 O O . GLN A 1 26 ? 1.266 14.569 -33.127 1.00 0.59 26 GLN A O 12
ATOM 19358 N N . LYS A 1 27 ? 1.930 15.125 -31.051 1.00 0.56 27 LYS A N 12
ATOM 19359 C CA . LYS A 1 27 ? 3.029 14.167 -31.016 1.00 0.60 27 LYS A CA 12
ATOM 19360 C C . LYS A 1 27 ? 2.497 12.736 -30.999 1.00 0.58 27 LYS A C 12
ATOM 19361 O O . LYS A 1 27 ? 3.107 11.842 -31.580 1.00 0.58 27 LYS A O 12
ATOM 19380 N N . VAL A 1 28 ? 1.357 12.530 -30.348 1.00 0.62 28 VAL A N 12
ATOM 19381 C CA . VAL A 1 28 ? 0.749 11.205 -30.275 1.00 0.68 28 VAL A CA 12
ATOM 19382 C C . VAL A 1 28 ? 0.450 10.673 -31.674 1.00 0.62 28 VAL A C 12
ATOM 19383 O O . VAL A 1 28 ? 0.914 9.595 -32.050 1.00 0.62 28 VAL A O 12
ATOM 19396 N N . ILE A 1 29 ? -0.303 11.450 -32.443 1.00 0.60 29 ILE A N 12
ATOM 19397 C CA . ILE A 1 29 ? -0.647 11.074 -33.811 1.00 0.57 29 ILE A CA 12
ATOM 19398 C C . ILE A 1 29 ? 0.612 11.000 -34.678 1.00 0.52 29 ILE A C 12
ATOM 19399 O O . ILE A 1 29 ? 0.804 10.051 -35.441 1.00 0.51 29 ILE A O 12
ATOM 19415 N N . GLU A 1 30 ? 1.474 12.002 -34.535 1.00 0.53 30 GLU A N 12
ATOM 19416 C CA . GLU A 1 30 ? 2.727 12.067 -35.281 1.00 0.55 30 GLU A CA 12
ATOM 19417 C C . GLU A 1 30 ? 3.522 10.772 -35.125 1.00 0.55 30 GLU A C 12
ATOM 19418 O O . GLU A 1 30 ? 3.940 10.157 -36.105 1.00 0.58 30 GLU A O 12
ATOM 19430 N N . ASP A 1 31 ? 3.705 10.363 -33.878 1.00 0.57 31 ASP A N 12
ATOM 19431 C CA . ASP A 1 31 ? 4.553 9.225 -33.546 1.00 0.64 31 ASP A CA 12
ATOM 19432 C C . ASP A 1 31 ? 3.904 7.907 -33.965 1.00 0.57 31 ASP A C 12
ATOM 19433 O O . ASP A 1 31 ? 4.583 7.006 -34.459 1.00 0.61 31 ASP A O 12
ATOM 19442 N N . LYS A 1 32 ? 2.588 7.819 -33.799 1.00 0.53 32 LYS A N 12
ATOM 19443 C CA . LYS A 1 32 ? 1.841 6.594 -34.086 1.00 0.55 32 LYS A CA 12
ATOM 19444 C C . LYS A 1 32 ? 1.982 6.179 -35.553 1.00 0.48 32 LYS A C 12
ATOM 19445 O O . LYS A 1 32 ? 2.412 5.063 -35.856 1.00 0.52 32 LYS A O 12
ATOM 19464 N N . LEU A 1 33 ? 1.634 7.080 -36.463 1.00 0.44 33 LEU A N 12
ATOM 19465 C CA . LEU A 1 33 ? 1.705 6.778 -37.888 1.00 0.44 33 LEU A CA 12
ATOM 19466 C C . LEU A 1 33 ? 3.149 6.767 -38.387 1.00 0.46 33 LEU A C 12
ATOM 19467 O O . LEU A 1 33 ? 3.465 6.092 -39.371 1.00 0.51 33 LEU A O 12
ATOM 19483 N N . SER A 1 34 ? 4.030 7.493 -37.703 1.00 0.47 34 SER A N 12
ATOM 19484 C CA . SER A 1 34 ? 5.428 7.554 -38.107 1.00 0.53 34 SER A CA 12
ATOM 19485 C C . SER A 1 34 ? 6.112 6.207 -37.885 1.00 0.54 34 SER A C 12
ATOM 19486 O O . SER A 1 34 ? 6.949 5.791 -38.682 1.00 0.59 34 SER A O 12
ATOM 19494 N N . SER A 1 35 ? 5.747 5.523 -36.810 1.00 0.55 35 SER A N 12
ATOM 19495 C CA . SER A 1 35 ? 6.310 4.211 -36.525 1.00 0.62 35 SER A CA 12
ATOM 19496 C C . SER A 1 35 ? 5.797 3.169 -37.518 1.00 0.59 35 SER A C 12
ATOM 19497 O O . SER A 1 35 ? 6.478 2.183 -37.805 1.00 0.65 35 SER A O 12
ATOM 19505 N N . ALA A 1 36 ? 4.603 3.401 -38.052 1.00 0.54 36 ALA A N 12
ATOM 19506 C CA . ALA A 1 36 ? 3.969 2.443 -38.945 1.00 0.57 36 ALA A CA 12
ATOM 19507 C C . ALA A 1 36 ? 4.427 2.617 -40.392 1.00 0.51 36 ALA A C 12
ATOM 19508 O O . ALA A 1 36 ? 4.910 1.670 -41.015 1.00 0.52 36 ALA A O 12
ATOM 19515 N N . LEU A 1 37 ? 4.284 3.826 -40.923 1.00 0.50 37 LEU A N 12
ATOM 19516 C CA . LEU A 1 37 ? 4.621 4.085 -42.321 1.00 0.53 37 LEU A CA 12
ATOM 19517 C C . LEU A 1 37 ? 6.104 4.388 -42.473 1.00 0.52 37 LEU A C 12
ATOM 19518 O O . LEU A 1 37 ? 6.722 4.014 -43.470 1.00 0.62 37 LEU A O 12
ATOM 19534 N N . LYS A 1 38 ? 6.656 5.058 -41.464 1.00 0.47 38 LYS A N 12
ATOM 19535 C CA . LYS A 1 38 ? 8.075 5.409 -41.417 1.00 0.52 38 LYS A CA 12
ATOM 19536 C C . LYS A 1 38 ? 8.485 6.268 -42.612 1.00 0.47 38 LYS A C 12
ATOM 19537 O O . LYS A 1 38 ? 8.954 5.766 -43.637 1.00 0.54 38 LYS A O 12
ATOM 19556 N N . PRO A 1 39 ? 8.279 7.584 -42.499 1.00 0.46 39 PRO A N 12
ATOM 19557 C CA . PRO A 1 39 ? 8.638 8.533 -43.535 1.00 0.47 39 PRO A CA 12
ATOM 19558 C C . PRO A 1 39 ? 10.025 9.138 -43.326 1.00 0.51 39 PRO A C 12
ATOM 19559 O O . PRO A 1 39 ? 10.582 9.093 -42.227 1.00 0.63 39 PRO A O 12
ATOM 19570 N N . THR A 1 40 ? 10.582 9.698 -44.387 1.00 0.52 40 THR A N 12
ATOM 19571 C CA . THR A 1 40 ? 11.837 10.420 -44.294 1.00 0.61 40 THR A CA 12
ATOM 19572 C C . THR A 1 40 ? 11.551 11.881 -43.983 1.00 0.62 40 THR A C 12
ATOM 19573 O O . THR A 1 40 ? 12.404 12.615 -43.488 1.00 0.73 40 THR A O 12
ATOM 19584 N N . PHE A 1 41 ? 10.327 12.291 -44.288 1.00 0.54 41 PHE A N 12
ATOM 19585 C CA . PHE A 1 41 ? 9.851 13.621 -43.964 1.00 0.55 41 PHE A CA 12
ATOM 19586 C C . PHE A 1 41 ? 8.397 13.546 -43.525 1.00 0.48 41 PHE A C 12
ATOM 19587 O O . PHE A 1 41 ? 7.577 12.896 -44.178 1.00 0.45 41 PHE A O 12
ATOM 19604 N N . LEU A 1 42 ? 8.087 14.193 -42.415 1.00 0.50 42 LEU A N 12
ATOM 19605 C CA . LEU A 1 42 ? 6.738 14.183 -41.878 1.00 0.48 42 LEU A CA 12
ATOM 19606 C C . LEU A 1 42 ? 6.379 15.556 -41.331 1.00 0.54 42 LEU A C 12
ATOM 19607 O O . LEU A 1 42 ? 7.129 16.132 -40.539 1.00 0.64 42 LEU A O 12
ATOM 19623 N N . GLU A 1 43 ? 5.249 16.086 -41.771 1.00 0.57 43 GLU A N 12
ATOM 19624 C CA . GLU A 1 43 ? 4.773 17.370 -41.281 1.00 0.69 43 GLU A CA 12
ATOM 19625 C C . GLU A 1 43 ? 3.269 17.335 -41.062 1.00 0.60 43 GLU A C 12
ATOM 19626 O O . GLU A 1 43 ? 2.505 17.000 -41.967 1.00 0.53 43 GLU A O 12
ATOM 19638 N N . LEU A 1 44 ? 2.853 17.656 -39.846 1.00 0.67 44 LEU A N 12
ATOM 19639 C CA . LEU A 1 44 ? 1.440 17.759 -39.525 1.00 0.65 44 LEU A CA 12
ATOM 19640 C C . LEU A 1 44 ? 0.999 19.211 -39.633 1.00 0.64 44 LEU A C 12
ATOM 19641 O O . LEU A 1 44 ? 1.488 20.076 -38.907 1.00 0.77 44 LEU A O 12
ATOM 19657 N N . VAL A 1 45 ? 0.086 19.464 -40.549 1.00 0.57 45 VAL A N 12
ATOM 19658 C CA . VAL A 1 45 ? -0.376 20.809 -40.833 1.00 0.63 45 VAL A CA 12
ATOM 19659 C C . VAL A 1 45 ? -1.743 21.040 -40.206 1.00 0.60 45 VAL A C 12
ATOM 19660 O O . VAL A 1 45 ? -2.653 20.220 -40.362 1.00 0.56 45 VAL A O 12
ATOM 19673 N N . ASP A 1 46 ? -1.880 22.145 -39.490 1.00 0.76 46 ASP A N 12
ATOM 19674 C CA . ASP A 1 46 ? -3.140 22.492 -38.847 1.00 0.83 46 ASP A CA 12
ATOM 19675 C C . ASP A 1 46 ? -4.093 23.093 -39.870 1.00 0.80 46 ASP A C 12
ATOM 19676 O O . ASP A 1 46 ? -3.964 24.258 -40.249 1.00 0.99 46 ASP A O 12
ATOM 19685 N N . LYS A 1 47 ? -5.037 22.287 -40.334 1.00 0.81 47 LYS A N 12
ATOM 19686 C CA . LYS A 1 47 ? -5.945 22.705 -41.393 1.00 1.03 47 LYS A CA 12
ATOM 19687 C C . LYS A 1 47 ? -7.213 23.304 -40.798 1.00 1.12 47 LYS A C 12
ATOM 19688 O O . LYS A 1 47 ? -8.323 22.838 -41.056 1.00 1.66 47 LYS A O 12
ATOM 19707 N N . SER A 1 48 ? -7.034 24.360 -40.019 1.00 1.40 48 SER A N 12
ATOM 19708 C CA . SER A 1 48 ? -8.131 25.017 -39.326 1.00 1.68 48 SER A CA 12
ATOM 19709 C C . SER A 1 48 ? -8.899 25.967 -40.245 1.00 1.52 48 SER A C 12
ATOM 19710 O O . SER A 1 48 ? -9.667 26.813 -39.780 1.00 1.97 48 SER A O 12
ATOM 19718 N N . CYS A 1 49 ? -8.697 25.809 -41.549 1.00 2.02 49 CYS A N 12
ATOM 19719 C CA . CYS A 1 49 ? -9.395 26.608 -42.547 1.00 2.76 49 CYS A CA 12
ATOM 19720 C C . CYS A 1 49 ? -10.908 26.424 -42.424 1.00 2.78 49 CYS A C 12
ATOM 19721 O O . CYS A 1 49 ? -11.673 27.389 -42.496 1.00 3.32 49 CYS A O 12
ATOM 19729 N N . GLY A 1 50 ? -11.332 25.184 -42.219 1.00 2.67 50 GLY A N 12
ATOM 19730 C CA . GLY A 1 50 ? -12.746 24.902 -42.072 1.00 2.93 50 GLY A CA 12
ATOM 19731 C C . GLY A 1 50 ? -13.005 23.769 -41.103 1.00 2.80 50 GLY A C 12
ATOM 19732 O O . GLY A 1 50 ? -14.072 23.156 -41.120 1.00 3.16 50 GLY A O 12
ATOM 19736 N N . CYS A 1 51 ? -12.024 23.484 -40.258 1.00 2.72 51 CYS A N 12
ATOM 19737 C CA . CYS A 1 51 ? -12.133 22.401 -39.289 1.00 2.86 51 CYS A CA 12
ATOM 19738 C C . CYS A 1 51 ? -11.340 22.734 -38.033 1.00 2.48 51 CYS A C 12
ATOM 19739 O O . CYS A 1 51 ? -10.376 23.495 -38.088 1.00 3.01 51 CYS A O 12
ATOM 19747 N N . GLY A 1 52 ? -11.759 22.178 -36.908 1.00 2.09 52 GLY A N 12
ATOM 19748 C CA . GLY A 1 52 ? -11.038 22.375 -35.669 1.00 2.20 52 GLY A CA 12
ATOM 19749 C C . GLY A 1 52 ? -10.572 21.061 -35.084 1.00 1.68 52 GLY A C 12
ATOM 19750 O O . GLY A 1 52 ? -11.193 20.020 -35.328 1.00 2.26 52 GLY A O 12
ATOM 19754 N N . THR A 1 53 ? -9.482 21.105 -34.319 1.00 1.51 53 THR A N 12
ATOM 19755 C CA . THR A 1 53 ? -8.895 19.917 -33.689 1.00 1.81 53 THR A CA 12
ATOM 19756 C C . THR A 1 53 ? -8.723 18.773 -34.691 1.00 1.47 53 THR A C 12
ATOM 19757 O O . THR A 1 53 ? -9.015 17.613 -34.395 1.00 1.48 53 THR A O 12
ATOM 19768 N N . SER A 1 54 ? -8.239 19.117 -35.877 1.00 1.25 54 SER A N 12
ATOM 19769 C CA . SER A 1 54 ? -8.024 18.144 -36.937 1.00 1.00 54 SER A CA 12
ATOM 19770 C C . SER A 1 54 ? -6.807 18.540 -37.763 1.00 0.82 54 SER A C 12
ATOM 19771 O O . SER A 1 54 ? -6.626 19.713 -38.092 1.00 0.89 54 SER A O 12
ATOM 19779 N N . PHE A 1 55 ? -5.970 17.567 -38.091 1.00 0.67 55 PHE A N 12
ATOM 19780 C CA . PHE A 1 55 ? -4.721 17.848 -38.783 1.00 0.60 55 PHE A CA 12
ATOM 19781 C C . PHE A 1 55 ? -4.644 17.105 -40.109 1.00 0.52 55 PHE A C 12
ATOM 19782 O O . PHE A 1 55 ? -5.377 16.140 -40.340 1.00 0.50 55 PHE A O 12
ATOM 19799 N N . ASP A 1 56 ? -3.757 17.571 -40.971 1.00 0.51 56 ASP A N 12
ATOM 19800 C CA . ASP A 1 56 ? -3.433 16.877 -42.210 1.00 0.52 56 ASP A CA 12
ATOM 19801 C C . ASP A 1 56 ? -1.962 16.499 -42.173 1.00 0.50 56 ASP A C 12
ATOM 19802 O O . ASP A 1 56 ? -1.112 17.348 -41.917 1.00 0.55 56 ASP A O 12
ATOM 19811 N N . ALA A 1 57 ? -1.657 15.238 -42.400 1.00 0.48 57 ALA A N 12
ATOM 19812 C CA . ALA A 1 57 ? -0.290 14.770 -42.258 1.00 0.48 57 ALA A CA 12
ATOM 19813 C C . ALA A 1 57 ? 0.360 14.525 -43.608 1.00 0.44 57 ALA A C 12
ATOM 19814 O O . ALA A 1 57 ? -0.065 13.655 -44.372 1.00 0.46 57 ALA A O 12
ATOM 19821 N N . VAL A 1 58 ? 1.392 15.301 -43.896 1.00 0.42 58 VAL A N 12
ATOM 19822 C CA . VAL A 1 58 ? 2.177 15.096 -45.095 1.00 0.41 58 VAL A CA 12
ATOM 19823 C C . VAL A 1 58 ? 3.189 13.986 -44.847 1.00 0.39 58 VAL A C 12
ATOM 19824 O O . VAL A 1 58 ? 4.124 14.151 -44.060 1.00 0.41 58 VAL A O 12
ATOM 19837 N N . ILE A 1 59 ? 2.988 12.857 -45.505 1.00 0.38 59 ILE A N 12
ATOM 19838 C CA . ILE A 1 59 ? 3.861 11.709 -45.334 1.00 0.40 59 ILE A CA 12
ATOM 19839 C C . ILE A 1 59 ? 4.748 11.539 -46.563 1.00 0.44 59 ILE A C 12
ATOM 19840 O O . ILE A 1 59 ? 4.266 11.296 -47.667 1.00 0.65 59 ILE A O 12
ATOM 19856 N N . VAL A 1 60 ? 6.042 11.720 -46.368 1.00 0.39 60 VAL A N 12
ATOM 19857 C CA . VAL A 1 60 ? 7.011 11.550 -47.438 1.00 0.42 60 VAL A CA 12
ATOM 19858 C C . VAL A 1 60 ? 7.853 10.305 -47.185 1.00 0.40 60 VAL A C 12
ATOM 19859 O O . VAL A 1 60 ? 8.735 10.307 -46.322 1.00 0.44 60 VAL A O 12
ATOM 19872 N N . SER A 1 61 ? 7.563 9.235 -47.916 1.00 0.39 61 SER A N 12
ATOM 19873 C CA . SER A 1 61 ? 8.258 7.971 -47.721 1.00 0.42 61 SER A CA 12
ATOM 19874 C C . SER A 1 61 ? 8.237 7.128 -48.994 1.00 0.42 61 SER A C 12
ATOM 19875 O O . SER A 1 61 ? 7.306 7.205 -49.792 1.00 0.43 61 SER A O 12
ATOM 19883 N N . ASN A 1 62 ? 9.287 6.331 -49.169 1.00 0.51 62 ASN A N 12
ATOM 19884 C CA . ASN A 1 62 ? 9.388 5.397 -50.287 1.00 0.57 62 ASN A CA 12
ATOM 19885 C C . ASN A 1 62 ? 8.354 4.285 -50.170 1.00 0.56 62 ASN A C 12
ATOM 19886 O O . ASN A 1 62 ? 8.082 3.580 -51.138 1.00 0.59 62 ASN A O 12
ATOM 19897 N N . ASN A 1 63 ? 7.820 4.098 -48.966 1.00 0.57 63 ASN A N 12
ATOM 19898 C CA . ASN A 1 63 ? 6.813 3.063 -48.694 1.00 0.66 63 ASN A CA 12
ATOM 19899 C C . ASN A 1 63 ? 5.676 3.064 -49.733 1.00 0.67 63 ASN A C 12
ATOM 19900 O O . ASN A 1 63 ? 5.026 2.042 -49.949 1.00 0.86 63 ASN A O 12
ATOM 19911 N N . PHE A 1 64 ? 5.445 4.203 -50.384 1.00 0.60 64 PHE A N 12
ATOM 19912 C CA . PHE A 1 64 ? 4.373 4.310 -51.368 1.00 0.67 64 PHE A CA 12
ATOM 19913 C C . PHE A 1 64 ? 4.902 4.649 -52.766 1.00 0.60 64 PHE A C 12
ATOM 19914 O O . PHE A 1 64 ? 4.125 5.036 -53.637 1.00 0.65 64 PHE A O 12
ATOM 19931 N N . GLU A 1 65 ? 6.207 4.481 -52.997 1.00 0.58 65 GLU A N 12
ATOM 19932 C CA . GLU A 1 65 ? 6.802 4.865 -54.289 1.00 0.61 65 GLU A CA 12
ATOM 19933 C C . GLU A 1 65 ? 6.331 3.954 -55.422 1.00 0.65 65 GLU A C 12
ATOM 19934 O O . GLU A 1 65 ? 6.468 4.289 -56.598 1.00 0.75 65 GLU A O 12
ATOM 19946 N N . ASP A 1 66 ? 5.762 2.811 -55.065 1.00 0.69 66 ASP A N 12
ATOM 19947 C CA . ASP A 1 66 ? 5.260 1.856 -56.052 1.00 0.84 66 ASP A CA 12
ATOM 19948 C C . ASP A 1 66 ? 3.843 2.242 -56.485 1.00 0.80 66 ASP A C 12
ATOM 19949 O O . ASP A 1 66 ? 3.123 1.450 -57.094 1.00 0.93 66 ASP A O 12
ATOM 19958 N N . LYS A 1 67 ? 3.462 3.483 -56.173 1.00 0.78 67 LYS A N 12
ATOM 19959 C CA . LYS A 1 67 ? 2.112 3.979 -56.435 1.00 0.88 67 LYS A CA 12
ATOM 19960 C C . LYS A 1 67 ? 1.094 3.095 -55.738 1.00 0.78 67 LYS A C 12
ATOM 19961 O O . LYS A 1 67 ? 0.136 2.618 -56.351 1.00 0.86 67 LYS A O 12
ATOM 19980 N N . LYS A 1 68 ? 1.311 2.867 -54.455 1.00 0.83 68 LYS A N 12
ATOM 19981 C CA . LYS A 1 68 ? 0.457 1.973 -53.701 1.00 0.90 68 LYS A CA 12
ATOM 19982 C C . LYS A 1 68 ? -0.859 2.657 -53.360 1.00 0.82 68 LYS A C 12
ATOM 19983 O O . LYS A 1 68 ? -0.985 3.288 -52.313 1.00 0.87 68 LYS A O 12
ATOM 20002 N N . LEU A 1 69 ? -1.830 2.533 -54.251 1.00 0.84 69 LEU A N 12
ATOM 20003 C CA . LEU A 1 69 ? -3.151 3.093 -54.026 1.00 0.91 69 LEU A CA 12
ATOM 20004 C C . LEU A 1 69 ? -3.893 2.257 -52.993 1.00 0.85 69 LEU A C 12
ATOM 20005 O O . LEU A 1 69 ? -4.343 2.763 -51.964 1.00 0.83 69 LEU A O 12
ATOM 20021 N N . LEU A 1 70 ? -3.988 0.966 -53.269 1.00 0.89 70 LEU A N 12
ATOM 20022 C CA . LEU A 1 70 ? -4.700 0.048 -52.392 1.00 0.91 70 LEU A CA 12
ATOM 20023 C C . LEU A 1 70 ? -3.971 -0.105 -51.062 1.00 0.79 70 LEU A C 12
ATOM 20024 O O . LEU A 1 70 ? -4.595 -0.292 -50.019 1.00 0.80 70 LEU A O 12
ATOM 20040 N N . ASP A 1 71 ? -2.646 0.007 -51.094 1.00 0.72 71 ASP A N 12
ATOM 20041 C CA . ASP A 1 71 ? -1.846 -0.144 -49.889 1.00 0.70 71 ASP A CA 12
ATOM 20042 C C . ASP A 1 71 ? -1.997 1.082 -48.997 1.00 0.63 71 ASP A C 12
ATOM 20043 O O . ASP A 1 71 ? -2.033 0.972 -47.776 1.00 0.63 71 ASP A O 12
ATOM 20052 N N . ARG A 1 72 ? -2.119 2.253 -49.621 1.00 0.67 72 ARG A N 12
ATOM 20053 C CA . ARG A 1 72 ? -2.379 3.485 -48.883 1.00 0.74 72 ARG A CA 12
ATOM 20054 C C . ARG A 1 72 ? -3.725 3.376 -48.179 1.00 0.67 72 ARG A C 12
ATOM 20055 O O . ARG A 1 72 ? -3.886 3.818 -47.044 1.00 0.68 72 ARG A O 12
ATOM 20076 N N . HIS A 1 73 ? -4.691 2.779 -48.865 1.00 0.68 73 HIS A N 12
ATOM 20077 C CA . HIS A 1 73 ? -6.028 2.601 -48.316 1.00 0.71 73 HIS A CA 12
ATOM 20078 C C . HIS A 1 73 ? -5.996 1.655 -47.115 1.00 0.62 73 HIS A C 12
ATOM 20079 O O . HIS A 1 73 ? -6.498 1.989 -46.042 1.00 0.62 73 HIS A O 12
ATOM 20094 N N . ARG A 1 74 ? -5.385 0.491 -47.299 1.00 0.60 74 ARG A N 12
ATOM 20095 C CA . ARG A 1 74 ? -5.356 -0.536 -46.261 1.00 0.59 74 ARG A CA 12
ATOM 20096 C C . ARG A 1 74 ? -4.537 -0.092 -45.043 1.00 0.51 74 ARG A C 12
ATOM 20097 O O . ARG A 1 74 ? -5.007 -0.199 -43.911 1.00 0.52 74 ARG A O 12
ATOM 20118 N N . LEU A 1 75 ? -3.331 0.429 -45.273 1.00 0.47 75 LEU A N 12
ATOM 20119 C CA . LEU A 1 75 ? -2.443 0.825 -44.178 1.00 0.46 75 LEU A CA 12
ATOM 20120 C C . LEU A 1 75 ? -3.068 1.919 -43.322 1.00 0.42 75 LEU A C 12
ATOM 20121 O O . LEU A 1 75 ? -3.037 1.847 -42.091 1.00 0.42 75 LEU A O 12
ATOM 20137 N N . VAL A 1 76 ? -3.645 2.921 -43.973 1.00 0.45 76 VAL A N 12
ATOM 20138 C CA . VAL A 1 76 ? -4.308 4.001 -43.258 1.00 0.50 76 VAL A CA 12
ATOM 20139 C C . VAL A 1 76 ? -5.450 3.461 -42.402 1.00 0.48 76 VAL A C 12
ATOM 20140 O O . VAL A 1 76 ? -5.605 3.848 -41.253 1.00 0.50 76 VAL A O 12
ATOM 20153 N N . ASN A 1 77 ? -6.225 2.539 -42.949 1.00 0.48 77 ASN A N 12
ATOM 20154 C CA . ASN A 1 77 ? -7.341 1.961 -42.208 1.00 0.53 77 ASN A CA 12
ATOM 20155 C C . ASN A 1 77 ? -6.848 1.152 -41.010 1.00 0.49 77 ASN A C 12
ATOM 20156 O O . ASN A 1 77 ? -7.391 1.269 -39.914 1.00 0.54 77 ASN A O 12
ATOM 20167 N N . THR A 1 78 ? -5.807 0.355 -41.217 1.00 0.45 78 THR A N 12
ATOM 20168 C CA . THR A 1 78 ? -5.281 -0.511 -40.168 1.00 0.50 78 THR A CA 12
ATOM 20169 C C . THR A 1 78 ? -4.770 0.290 -38.965 1.00 0.46 78 THR A C 12
ATOM 20170 O O . THR A 1 78 ? -5.218 0.078 -37.839 1.00 0.50 78 THR A O 12
ATOM 20181 N N . ILE A 1 79 ? -3.847 1.218 -39.197 1.00 0.44 79 ILE A N 12
ATOM 20182 C CA . ILE A 1 79 ? -3.253 1.976 -38.097 1.00 0.45 79 ILE A CA 12
ATOM 20183 C C . ILE A 1 79 ? -4.185 3.084 -37.617 1.00 0.45 79 ILE A C 12
ATOM 20184 O O . ILE A 1 79 ? -4.450 3.213 -36.416 1.00 0.50 79 ILE A O 12
ATOM 20200 N N . LEU A 1 80 ? -4.711 3.863 -38.554 1.00 0.45 80 LEU A N 12
ATOM 20201 C CA . LEU A 1 80 ? -5.501 5.032 -38.198 1.00 0.52 80 LEU A CA 12
ATOM 20202 C C . LEU A 1 80 ? -6.877 4.644 -37.670 1.00 0.56 80 LEU A C 12
ATOM 20203 O O . LEU A 1 80 ? -7.618 5.500 -37.212 1.00 0.63 80 LEU A O 12
ATOM 20219 N N . LYS A 1 81 ? -7.218 3.359 -37.732 1.00 0.57 81 LYS A N 12
ATOM 20220 C CA . LYS A 1 81 ? -8.385 2.856 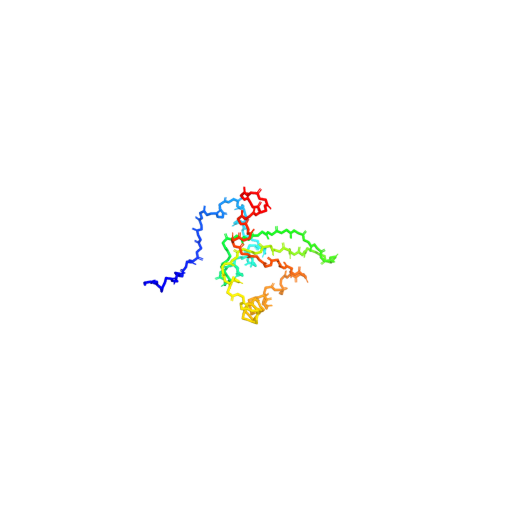-37.014 1.00 0.68 81 LYS A CA 12
ATOM 20221 C C . LYS A 1 81 ? -8.328 3.328 -35.563 1.00 0.68 81 LYS A C 12
ATOM 20222 O O . LYS A 1 81 ? -9.254 3.958 -35.062 1.00 0.72 81 LYS A O 12
ATOM 20241 N N . GLU A 1 82 ? -7.217 3.029 -34.911 1.00 0.69 82 GLU A N 12
ATOM 20242 C CA . GLU A 1 82 ? -6.989 3.436 -33.535 1.00 0.73 82 GLU A CA 12
ATOM 20243 C C . GLU A 1 82 ? -6.654 4.929 -33.460 1.00 0.67 82 GLU A C 12
ATOM 20244 O O . GLU A 1 82 ? -7.113 5.639 -32.568 1.00 0.68 82 GLU A O 12
ATOM 20256 N N . GLU A 1 83 ? -5.854 5.383 -34.417 1.00 0.64 83 GLU A N 12
ATOM 20257 C CA . GLU A 1 83 ? -5.388 6.770 -34.477 1.00 0.64 83 GLU A CA 12
ATOM 20258 C C . GLU A 1 83 ? -6.547 7.767 -34.431 1.00 0.55 83 GLU A C 12
ATOM 20259 O O . GLU A 1 83 ? -6.563 8.691 -33.611 1.00 0.58 83 GLU A O 12
ATOM 20271 N N . LEU A 1 84 ? -7.519 7.545 -35.308 1.00 0.49 84 LEU A N 12
ATOM 20272 C CA . LEU A 1 84 ? -8.685 8.418 -35.467 1.00 0.48 84 LEU A CA 12
ATOM 20273 C C . LEU A 1 84 ? -9.373 8.724 -34.142 1.00 0.52 84 LEU A C 12
ATOM 20274 O O . LEU A 1 84 ? -9.978 9.778 -34.005 1.00 0.58 84 LEU A O 12
ATOM 20290 N N . GLN A 1 85 ? -9.320 7.793 -33.189 1.00 0.57 85 GLN A N 12
ATOM 20291 C CA . GLN A 1 85 ? -10.015 7.965 -31.910 1.00 0.67 85 GLN A CA 12
ATOM 20292 C C . GLN A 1 85 ? -9.665 9.303 -31.244 1.00 0.70 85 GLN A C 12
ATOM 20293 O O . GLN A 1 85 ? -10.461 9.844 -30.478 1.00 0.81 85 GLN A O 12
ATOM 20307 N N . ASN A 1 86 ? -8.483 9.835 -31.544 1.00 0.64 86 ASN A N 12
ATOM 20308 C CA . ASN A 1 86 ? -8.023 11.076 -30.921 1.00 0.71 86 ASN A CA 12
ATOM 20309 C C . ASN A 1 86 ? -8.229 12.272 -31.852 1.00 0.67 86 ASN A C 12
ATOM 20310 O O . ASN A 1 86 ? -7.880 13.403 -31.514 1.00 0.77 86 ASN A O 12
ATOM 20321 N N . ILE A 1 87 ? -8.799 12.021 -33.023 1.00 0.61 87 ILE A N 12
ATOM 20322 C CA . ILE A 1 87 ? -8.965 13.056 -34.039 1.00 0.62 87 ILE A CA 12
ATOM 20323 C C . ILE A 1 87 ? -10.403 13.061 -34.549 1.00 0.67 87 ILE A C 12
ATOM 20324 O O . ILE A 1 87 ? -11.210 12.228 -34.145 1.00 0.77 87 ILE A O 12
ATOM 20340 N N . HIS A 1 88 ? -10.729 14.007 -35.420 1.00 0.71 88 HIS A N 12
ATOM 20341 C CA . HIS A 1 88 ? -12.055 14.043 -36.031 1.00 0.80 88 HIS A CA 12
ATOM 20342 C C . HIS A 1 88 ? -11.931 14.006 -37.545 1.00 0.76 88 HIS A C 12
ATOM 20343 O O . HIS A 1 88 ? -12.178 12.981 -38.183 1.00 0.89 88 HIS A O 12
ATOM 20358 N N . ALA A 1 89 ? -11.511 15.128 -38.108 1.00 0.69 89 ALA A N 12
ATOM 20359 C CA . ALA A 1 89 ? -11.432 15.289 -39.546 1.00 0.68 89 ALA A CA 12
ATOM 20360 C C . ALA A 1 89 ? -9.982 15.215 -40.013 1.00 0.62 89 ALA A C 12
ATOM 20361 O O . ALA A 1 89 ? -9.468 16.146 -40.631 1.00 0.73 89 ALA A O 12
ATOM 20368 N N . PHE A 1 90 ? -9.329 14.103 -39.706 1.00 0.52 90 PHE A N 12
ATOM 20369 C CA . PHE A 1 90 ? -7.925 13.924 -40.048 1.00 0.47 90 PHE A CA 12
ATOM 20370 C C . PHE A 1 90 ? -7.760 13.640 -41.538 1.00 0.48 90 PHE A C 12
ATOM 20371 O O . PHE A 1 90 ? -8.605 12.988 -42.154 1.00 0.63 90 PHE A O 12
ATOM 20388 N N . SER A 1 91 ? -6.673 14.138 -42.105 1.00 0.44 91 SER A N 12
ATOM 20389 C CA . SER A 1 91 ? -6.370 13.930 -43.510 1.00 0.48 91 SER A CA 12
ATOM 20390 C C . SER A 1 91 ? -4.870 13.683 -43.678 1.00 0.45 91 SER A C 12
ATOM 20391 O O . SER A 1 91 ? -4.097 13.887 -42.741 1.00 0.52 91 SER A O 12
ATOM 20399 N N . MET A 1 92 ? -4.461 13.227 -44.856 1.00 0.48 92 MET A N 12
ATOM 20400 C CA . MET A 1 92 ? -3.060 12.922 -45.108 1.00 0.48 92 MET A CA 12
ATOM 20401 C C . MET A 1 92 ? -2.708 13.173 -46.571 1.00 0.53 92 MET A C 12
ATOM 20402 O O . MET A 1 92 ? -3.557 13.044 -47.453 1.00 0.62 92 MET A O 12
ATOM 20416 N N . LYS A 1 93 ? -1.455 13.539 -46.818 1.00 0.52 93 LYS A N 12
ATOM 20417 C CA . LYS A 1 93 ? -0.975 13.767 -48.177 1.00 0.59 93 LYS A CA 12
ATOM 20418 C C . LYS A 1 93 ? 0.257 12.907 -48.448 1.00 0.49 93 LYS A C 12
ATOM 20419 O O . LYS A 1 93 ? 1.331 13.152 -47.895 1.00 0.42 93 LYS A O 12
ATOM 20438 N N . CYS A 1 94 ? 0.096 11.901 -49.297 1.00 0.56 94 CYS A N 12
ATOM 20439 C CA . CYS A 1 94 ? 1.168 10.957 -49.582 1.00 0.54 94 CYS A CA 12
ATOM 20440 C C . CYS A 1 94 ? 2.124 11.492 -50.647 1.00 0.52 94 CYS A C 12
ATOM 20441 O O . CYS A 1 94 ? 1.707 11.904 -51.731 1.00 0.64 94 CYS A O 12
ATOM 20449 N N . HIS A 1 95 ? 3.407 11.493 -50.315 1.00 0.44 95 HIS A N 12
ATOM 20450 C CA . HIS A 1 95 ? 4.455 11.935 -51.226 1.00 0.50 95 HIS A CA 12
ATOM 20451 C C . HIS A 1 95 ? 5.688 11.054 -51.070 1.00 0.44 95 HIS A C 12
ATOM 20452 O O . HIS A 1 95 ? 5.828 10.342 -50.073 1.00 0.44 95 HIS A O 12
ATOM 20467 N N . THR A 1 96 ? 6.575 11.102 -52.048 1.00 0.46 96 THR A N 12
ATOM 20468 C CA . THR A 1 96 ? 7.821 10.359 -51.977 1.00 0.49 96 THR A CA 12
ATOM 20469 C C . THR A 1 96 ? 9.016 11.305 -51.863 1.00 0.46 96 THR A C 12
ATOM 20470 O O . THR A 1 96 ? 8.939 12.464 -52.276 1.00 0.47 96 THR A O 12
ATOM 20481 N N . PRO A 1 97 ? 10.132 10.827 -51.280 1.00 0.47 97 PRO A N 12
ATOM 20482 C CA . PRO A 1 97 ? 11.345 11.638 -51.083 1.00 0.48 97 PRO A CA 12
ATOM 20483 C C . PRO A 1 97 ? 11.910 12.170 -52.393 1.00 0.52 97 PRO A C 12
ATOM 20484 O O . PRO A 1 97 ? 12.572 13.210 -52.420 1.00 0.54 97 PRO A O 12
ATOM 20495 N N . LEU A 1 98 ? 11.640 11.451 -53.474 1.00 0.60 98 LEU A N 12
ATOM 20496 C CA . LEU A 1 98 ? 12.063 11.873 -54.803 1.00 0.71 98 LEU A CA 12
ATOM 20497 C C . LEU A 1 98 ? 11.426 13.214 -55.157 1.00 0.66 98 LEU A C 12
ATOM 20498 O O . LEU A 1 98 ? 12.099 14.129 -55.624 1.00 0.71 98 LEU A O 12
ATOM 20514 N N . GLU A 1 99 ? 10.128 13.320 -54.908 1.00 0.65 99 GLU A N 12
ATOM 20515 C CA . GLU A 1 99 ? 9.389 14.547 -55.171 1.00 0.72 99 GLU A CA 12
ATOM 20516 C C . GLU A 1 99 ? 9.768 15.629 -54.169 1.00 0.64 99 GLU A C 12
ATOM 20517 O O . GLU A 1 99 ? 9.933 16.796 -54.530 1.00 0.71 99 GLU A O 12
ATOM 20529 N N . TYR A 1 100 ? 9.913 15.229 -52.909 1.00 0.57 100 TYR A N 12
ATOM 20530 C CA . TYR A 1 100 ? 10.241 16.164 -51.839 1.00 0.63 100 TYR A CA 12
ATOM 20531 C C . TYR A 1 100 ? 11.531 16.923 -52.132 1.00 0.66 100 TYR A C 12
ATOM 20532 O O . TYR A 1 100 ? 11.612 18.126 -51.887 1.00 0.76 100 TYR A O 12
ATOM 20550 N N . ASP A 1 101 ? 12.530 16.224 -52.663 1.00 0.66 101 ASP A N 12
ATOM 20551 C CA . ASP A 1 101 ? 13.824 16.837 -52.966 1.00 0.78 101 ASP A CA 12
ATOM 20552 C C . ASP A 1 101 ? 13.663 18.008 -53.931 1.00 0.81 101 ASP A C 12
ATOM 20553 O O . ASP A 1 101 ? 14.351 19.021 -53.814 1.00 0.93 101 ASP A O 12
ATOM 20562 N N . LYS A 1 102 ? 12.729 17.881 -54.865 1.00 0.75 102 LYS A N 12
ATOM 20563 C CA . LYS A 1 102 ? 12.476 18.946 -55.825 1.00 0.84 102 LYS A CA 12
ATOM 20564 C C . LYS A 1 102 ? 11.736 20.096 -55.155 1.00 0.89 102 LYS A C 12
ATOM 20565 O O . LYS A 1 102 ? 11.934 21.258 -55.501 1.00 1.05 102 LYS A O 12
ATOM 20584 N N . LEU A 1 103 ? 10.897 19.768 -54.183 1.00 0.83 103 LEU A N 12
ATOM 20585 C CA . LEU A 1 103 ? 10.141 20.776 -53.450 1.00 0.97 103 LEU A CA 12
ATOM 20586 C C . LEU A 1 103 ? 11.070 21.610 -52.575 1.00 1.12 103 LEU A C 12
ATOM 20587 O O . LEU A 1 103 ? 11.077 22.841 -52.656 1.00 1.31 103 LEU A O 12
ATOM 20603 N N . LYS A 1 104 ? 11.878 20.929 -51.765 1.00 1.09 104 LYS A N 12
ATOM 20604 C CA . LYS A 1 104 ? 12.805 21.594 -50.850 1.00 1.27 104 LYS A CA 12
ATOM 20605 C C . LYS A 1 104 ? 13.924 22.307 -51.604 1.00 1.37 104 LYS A C 12
ATOM 20606 O O . LYS A 1 104 ? 14.642 23.124 -51.028 1.00 1.56 104 LYS A O 12
ATOM 20625 N N . SER A 1 105 ? 14.068 21.992 -52.887 1.00 1.32 105 SER A N 12
ATOM 20626 C CA . SER A 1 105 ? 15.084 22.614 -53.726 1.00 1.51 105 SER A CA 12
ATOM 20627 C C . SER A 1 105 ? 14.870 24.129 -53.769 1.00 1.66 105 SER A C 12
ATOM 20628 O O . SER A 1 105 ? 15.826 24.905 -53.835 1.00 1.77 105 SER A O 12
ATOM 20636 N N . LYS A 1 106 ? 13.608 24.542 -53.723 1.00 1.79 106 LYS A N 12
ATOM 20637 C CA . LYS A 1 106 ? 13.269 25.957 -53.665 1.00 2.10 106 LYS A CA 12
ATOM 20638 C C . LYS A 1 106 ? 12.617 26.303 -52.332 1.00 2.28 106 LYS A C 12
ATOM 20639 O O . LYS A 1 106 ? 12.916 27.332 -51.728 1.00 2.61 106 LYS A O 12
ATOM 20658 N N . GLY A 1 107 ? 11.723 25.439 -51.886 1.00 2.51 107 GLY A N 12
ATOM 20659 C CA . GLY A 1 107 ? 11.034 25.660 -50.630 1.00 2.97 107 GLY A CA 12
ATOM 20660 C C . GLY A 1 107 ? 9.588 26.050 -50.848 1.00 3.39 107 GLY A C 12
ATOM 20661 O O . GLY A 1 107 ? 9.052 26.903 -50.143 1.00 3.92 107 GLY A O 12
ATOM 20665 N N . SER A 1 108 ? 8.963 25.425 -51.834 1.00 3.41 108 SER A N 12
ATOM 20666 C CA . SER A 1 108 ? 7.583 25.713 -52.179 1.00 4.00 108 SER A CA 12
ATOM 20667 C C . SER A 1 108 ? 6.663 24.647 -51.593 1.00 4.47 108 SER A C 12
ATOM 20668 O O . SER A 1 108 ? 5.908 24.956 -50.647 1.00 4.98 108 SER A O 12
ATOM 20677 N N . MET A 1 1 ? 4.100 49.258 -61.803 1.00 34.77 1 MET A N 13
ATOM 20678 C CA . MET A 1 1 ? 3.394 48.121 -61.166 1.00 34.67 1 MET A CA 13
ATOM 20679 C C . MET A 1 1 ? 4.304 47.436 -60.160 1.00 34.12 1 MET A C 13
ATOM 20680 O O . MET A 1 1 ? 5.526 47.584 -60.218 1.00 34.13 1 MET A O 13
ATOM 20696 N N . GLY A 1 2 ? 3.713 46.692 -59.237 1.00 33.70 2 GLY A N 13
ATOM 20697 C CA . GLY A 1 2 ? 4.497 46.000 -58.236 1.00 33.20 2 GLY A CA 13
ATOM 20698 C C . GLY A 1 2 ? 3.730 44.883 -57.559 1.00 32.51 2 GLY A C 13
ATOM 20699 O O . GLY A 1 2 ? 2.507 44.955 -57.412 1.00 32.38 2 GLY A O 13
ATOM 20703 N N . SER A 1 3 ? 4.447 43.843 -57.165 1.00 32.14 3 SER A N 13
ATOM 20704 C CA . SER A 1 3 ? 3.863 42.738 -56.425 1.00 31.53 3 SER A CA 13
ATOM 20705 C C . SER A 1 3 ? 4.729 42.434 -55.203 1.00 30.66 3 SER A C 13
ATOM 20706 O O . SER A 1 3 ? 5.768 41.775 -55.308 1.00 30.36 3 SER A O 13
ATOM 20714 N N . SER A 1 4 ? 4.310 42.944 -54.051 1.00 30.35 4 SER A N 13
ATOM 20715 C CA . SER A 1 4 ? 5.095 42.838 -52.828 1.00 29.61 4 SER A CA 13
ATOM 20716 C C . SER A 1 4 ? 5.189 41.392 -52.337 1.00 28.85 4 SER A C 13
ATOM 20717 O O . SER A 1 4 ? 4.197 40.666 -52.341 1.00 28.81 4 SER A O 13
ATOM 20725 N N . HIS A 1 5 ? 6.414 41.007 -51.939 1.00 28.34 5 HIS A N 13
ATOM 20726 C CA . HIS A 1 5 ? 6.757 39.677 -51.392 1.00 27.68 5 HIS A CA 13
ATOM 20727 C C . HIS A 1 5 ? 5.919 38.528 -51.961 1.00 27.14 5 HIS A C 13
ATOM 20728 O O . HIS A 1 5 ? 5.472 37.643 -51.230 1.00 26.86 5 HIS A O 13
ATOM 20743 N N . HIS A 1 6 ? 5.756 38.512 -53.275 1.00 27.11 6 HIS A N 13
ATOM 20744 C CA . HIS A 1 6 ? 4.951 37.484 -53.918 1.00 26.72 6 HIS A CA 13
ATOM 20745 C C . HIS A 1 6 ? 5.835 36.344 -54.418 1.00 26.14 6 HIS A C 13
ATOM 20746 O O . HIS A 1 6 ? 5.362 35.419 -55.075 1.00 26.08 6 HIS A O 13
ATOM 20761 N N . HIS A 1 7 ? 7.127 36.418 -54.107 1.00 25.80 7 HIS A N 13
ATOM 20762 C CA . HIS A 1 7 ? 8.073 35.379 -54.506 1.00 25.30 7 HIS A CA 13
ATOM 20763 C C . HIS A 1 7 ? 8.452 34.510 -53.309 1.00 24.72 7 HIS A C 13
ATOM 20764 O O . HIS A 1 7 ? 9.503 33.865 -53.300 1.00 24.71 7 HIS A O 13
ATOM 20779 N N . HIS A 1 8 ? 7.592 34.493 -52.299 1.00 24.34 8 HIS A N 13
ATOM 20780 C CA . HIS A 1 8 ? 7.842 33.705 -51.096 1.00 23.83 8 HIS A CA 13
ATOM 20781 C C . HIS A 1 8 ? 6.776 32.632 -50.925 1.00 23.17 8 HIS A C 13
ATOM 20782 O O . HIS A 1 8 ? 5.580 32.930 -50.943 1.00 23.09 8 HIS A O 13
ATOM 20797 N N . HIS A 1 9 ? 7.223 31.394 -50.756 1.00 22.79 9 HIS A N 13
ATOM 20798 C CA . HIS A 1 9 ? 6.333 30.258 -50.535 1.00 22.26 9 HIS A CA 13
ATOM 20799 C C . HIS A 1 9 ? 7.160 29.007 -50.286 1.00 21.56 9 HIS A C 13
ATOM 20800 O O . HIS A 1 9 ? 7.941 28.601 -51.145 1.00 21.72 9 HIS A O 13
ATOM 20815 N N . HIS A 1 10 ? 7.001 28.415 -49.114 1.00 20.90 10 HIS A N 13
ATOM 20816 C CA . HIS A 1 10 ? 7.703 27.184 -48.772 1.00 20.28 10 HIS A CA 13
ATOM 20817 C C . HIS A 1 10 ? 6.967 26.427 -47.681 1.00 19.70 10 HIS A C 13
ATOM 20818 O O . HIS A 1 10 ? 6.004 26.934 -47.099 1.00 19.62 10 HIS A O 13
ATOM 20833 N N . SER A 1 11 ? 7.424 25.215 -47.413 1.00 19.43 11 SER A N 13
ATOM 20834 C CA . SER A 1 11 ? 6.889 24.410 -46.331 1.00 19.01 11 SER A CA 13
ATOM 20835 C C . SER A 1 11 ? 7.445 24.906 -44.997 1.00 18.01 11 SER A C 13
ATOM 20836 O O . SER A 1 11 ? 8.485 25.569 -44.970 1.00 18.01 11 SER A O 13
ATOM 20844 N N . SER A 1 12 ? 6.753 24.580 -43.905 1.00 17.26 12 SER A N 13
ATOM 20845 C CA . SER A 1 12 ? 7.142 25.017 -42.563 1.00 16.34 12 SER A CA 13
ATOM 20846 C C . SER A 1 12 ? 7.118 26.545 -42.444 1.00 16.15 12 SER A C 13
ATOM 20847 O O 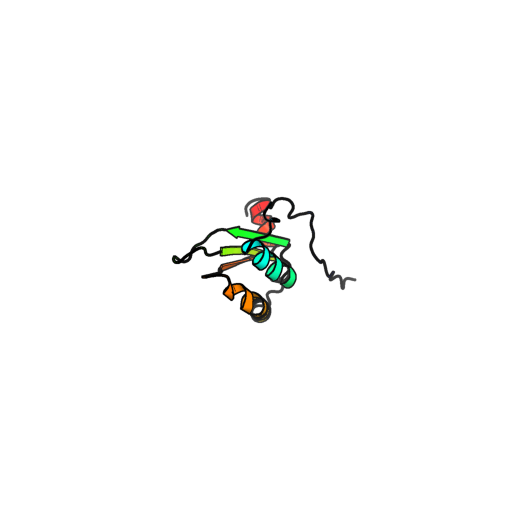. SER A 1 12 ? 8.083 27.227 -42.789 1.00 16.20 12 SER A O 13
ATOM 20855 N N . GLY A 1 13 ? 6.009 27.078 -41.950 1.00 16.12 13 GLY A N 13
ATOM 20856 C CA . GLY A 1 13 ? 5.858 28.515 -41.842 1.00 16.13 13 GLY A CA 13
ATOM 20857 C C . GLY A 1 13 ? 5.359 28.955 -40.478 1.00 16.30 13 GLY A C 13
ATOM 20858 O O . GLY A 1 13 ? 6.048 29.685 -39.769 1.00 16.67 13 GLY A O 13
ATOM 20862 N N . ARG A 1 14 ? 4.167 28.503 -40.103 1.00 16.15 14 ARG A N 13
ATOM 20863 C CA . ARG A 1 14 ? 3.537 28.951 -38.857 1.00 16.46 14 ARG A CA 13
ATOM 20864 C C . ARG A 1 14 ? 3.126 27.763 -37.989 1.00 15.51 14 ARG A C 13
ATOM 20865 O O . ARG A 1 14 ? 2.742 27.923 -36.830 1.00 15.72 14 ARG A O 13
ATOM 20886 N N . GLU A 1 15 ? 3.226 26.578 -38.558 1.00 14.57 15 GLU A N 13
ATOM 20887 C CA . GLU A 1 15 ? 2.794 25.353 -37.903 1.00 13.69 15 GLU A CA 13
ATOM 20888 C C . GLU A 1 15 ? 4.002 24.564 -37.410 1.00 12.97 15 GLU A C 13
ATOM 20889 O O . GLU A 1 15 ? 3.885 23.688 -36.554 1.00 12.15 15 GLU A O 13
ATOM 20901 N N . ASN A 1 16 ? 5.172 24.911 -37.944 1.00 13.44 16 ASN A N 13
ATOM 20902 C CA . ASN A 1 16 ? 6.430 24.242 -37.597 1.00 13.06 16 ASN A CA 13
ATOM 20903 C C . ASN A 1 16 ? 6.847 24.495 -36.143 1.00 13.07 16 ASN A C 13
ATOM 20904 O O . ASN A 1 16 ? 7.929 24.082 -35.722 1.00 12.89 16 ASN A O 13
ATOM 20915 N N . LEU A 1 17 ? 5.992 25.174 -35.380 1.00 13.46 17 LEU A N 13
ATOM 20916 C CA . LEU A 1 17 ? 6.233 25.373 -33.958 1.00 13.68 17 LEU A CA 13
ATOM 20917 C C . LEU A 1 17 ? 6.122 24.043 -33.225 1.00 12.77 17 LEU A C 13
ATOM 20918 O O . LEU A 1 17 ? 6.733 23.845 -32.174 1.00 12.88 17 LEU A O 13
ATOM 20934 N N . TYR A 1 18 ? 5.343 23.127 -33.788 1.00 12.00 18 TYR A N 13
ATOM 20935 C CA . TYR A 1 18 ? 5.245 21.786 -33.252 1.00 11.22 18 TYR A CA 13
ATOM 20936 C C . TYR A 1 18 ? 6.398 20.956 -33.792 1.00 10.27 18 TYR A C 13
ATOM 20937 O O . TYR A 1 18 ? 6.301 20.331 -34.845 1.00 9.92 18 TYR A O 13
ATOM 20955 N N . PHE A 1 19 ? 7.500 20.993 -33.063 1.00 10.05 19 PHE A N 13
ATOM 20956 C CA . PHE A 1 19 ? 8.758 20.404 -33.507 1.00 9.38 19 PHE A CA 13
ATOM 20957 C C . PHE A 1 19 ? 8.927 18.982 -32.982 1.00 8.44 19 PHE A C 13
ATOM 20958 O O . PHE A 1 19 ? 10.044 18.463 -32.938 1.00 7.95 19 PHE A O 13
ATOM 20975 N N . GLN A 1 20 ? 7.813 18.367 -32.582 1.00 8.42 20 GLN A N 13
ATOM 20976 C CA . GLN A 1 20 ? 7.806 16.979 -32.104 1.00 7.85 20 GLN A CA 13
ATOM 20977 C C . GLN A 1 20 ? 8.477 16.862 -30.735 1.00 7.07 20 GLN A C 13
ATOM 20978 O O . GLN A 1 20 ? 8.866 15.774 -30.319 1.00 7.05 20 GLN A O 13
ATOM 20992 N N . GLY A 1 21 ? 8.594 17.983 -30.033 1.00 6.73 21 GLY A N 13
ATOM 20993 C CA . GLY A 1 21 ? 9.275 17.980 -28.751 1.00 6.33 21 GLY A CA 13
ATOM 20994 C C . GLY A 1 21 ? 8.346 17.727 -27.581 1.00 5.42 21 GLY A C 13
ATOM 20995 O O . GLY A 1 21 ? 8.396 16.666 -26.957 1.00 5.50 21 GLY A O 13
ATOM 20999 N N . HIS A 1 22 ? 7.495 18.703 -27.285 1.00 4.89 22 HIS A N 13
ATOM 21000 C CA . HIS A 1 22 ? 6.601 18.622 -26.134 1.00 4.23 22 HIS A CA 13
ATOM 21001 C C . HIS A 1 22 ? 5.538 17.543 -26.344 1.00 3.24 22 HIS A C 13
ATOM 21002 O O . HIS A 1 22 ? 4.931 17.457 -27.414 1.00 3.42 22 HIS A O 13
ATOM 21017 N N . MET A 1 23 ? 5.331 16.724 -25.314 1.00 2.70 23 MET A N 13
ATOM 21018 C CA . MET A 1 23 ? 4.311 15.677 -25.335 1.00 2.18 23 MET A CA 13
ATOM 21019 C C . MET A 1 23 ? 2.934 16.264 -25.632 1.00 1.83 23 MET A C 13
ATOM 21020 O O . MET A 1 23 ? 2.456 17.143 -24.923 1.00 2.36 23 MET A O 13
ATOM 21034 N N . CYS A 1 24 ? 2.309 15.768 -26.684 1.00 1.24 24 CYS A N 13
ATOM 21035 C CA . CYS A 1 24 ? 1.012 16.264 -27.114 1.00 0.95 24 CYS A CA 13
ATOM 21036 C C . CYS A 1 24 ? 0.230 15.135 -27.775 1.00 0.84 24 CYS A C 13
ATOM 21037 O O . CYS A 1 24 ? 0.820 14.129 -28.180 1.00 0.77 24 CYS A O 13
ATOM 21045 N N . ILE A 1 25 ? -1.087 15.293 -27.871 1.00 0.89 25 ILE A N 13
ATOM 21046 C CA . ILE A 1 25 ? -1.927 14.314 -28.553 1.00 0.88 25 ILE A CA 13
ATOM 21047 C C . ILE A 1 25 ? -1.451 14.119 -29.996 1.00 0.74 25 ILE A C 13
ATOM 21048 O O . ILE A 1 25 ? -1.463 13.006 -30.520 1.00 0.71 25 ILE A O 13
ATOM 21064 N N . GLN A 1 26 ? -0.991 15.208 -30.607 1.00 0.69 26 GLN A N 13
ATOM 21065 C CA . GLN A 1 26 ? -0.428 15.166 -31.951 1.00 0.64 26 GLN A CA 13
ATOM 21066 C C . GLN A 1 26 ? 0.760 14.209 -32.004 1.00 0.56 26 GLN A C 13
ATOM 21067 O O . GLN A 1 26 ? 0.858 13.374 -32.903 1.00 0.59 26 GLN A O 13
ATOM 21081 N N . LYS A 1 27 ? 1.642 14.323 -31.013 1.00 0.56 27 LYS A N 13
ATOM 21082 C CA . LYS A 1 27 ? 2.841 13.494 -30.941 1.00 0.60 27 LYS A CA 13
ATOM 21083 C C . LYS A 1 27 ? 2.471 12.014 -30.926 1.00 0.58 27 LYS A C 13
ATOM 21084 O O . LYS A 1 27 ? 3.092 11.207 -31.618 1.00 0.58 27 LYS A O 13
ATOM 21103 N N . VAL A 1 28 ? 1.443 11.677 -30.151 1.00 0.62 28 VAL A N 13
ATOM 21104 C CA . VAL A 1 28 ? 0.974 10.299 -30.039 1.00 0.68 28 VAL A CA 13
ATOM 21105 C C . VAL A 1 28 ? 0.561 9.757 -31.404 1.00 0.62 28 VAL A C 13
ATOM 21106 O O . VAL A 1 28 ? 0.994 8.676 -31.812 1.00 0.62 28 VAL A O 13
ATOM 21119 N N . ILE A 1 29 ? -0.264 10.525 -32.108 1.00 0.60 29 ILE A N 13
ATOM 21120 C CA . ILE A 1 29 ? -0.710 10.154 -33.446 1.00 0.57 29 ILE A CA 13
ATOM 21121 C C . ILE A 1 29 ? 0.490 9.985 -34.375 1.00 0.52 29 ILE A C 13
ATOM 21122 O O . ILE A 1 29 ? 0.596 8.990 -35.094 1.00 0.51 29 ILE A O 13
ATOM 21138 N N . GLU A 1 30 ? 1.413 10.943 -34.320 1.00 0.53 30 GLU A N 13
ATOM 21139 C CA . GLU A 1 30 ? 2.631 10.881 -35.119 1.00 0.55 30 GLU A CA 13
ATOM 21140 C C . GLU A 1 30 ? 3.361 9.561 -34.902 1.00 0.55 30 GLU A C 13
ATOM 21141 O O . GLU A 1 30 ? 3.711 8.873 -35.858 1.00 0.58 30 GLU A O 13
ATOM 21153 N N . ASP A 1 31 ? 3.576 9.209 -33.637 1.00 0.57 31 ASP A N 13
ATOM 21154 C CA . ASP A 1 31 ? 4.328 8.008 -33.285 1.00 0.64 31 ASP A CA 13
ATOM 21155 C C . ASP A 1 31 ? 3.676 6.749 -33.838 1.00 0.57 31 ASP A C 13
ATOM 21156 O O . ASP A 1 31 ? 4.368 5.807 -34.223 1.00 0.61 31 ASP A O 13
ATOM 21165 N N . LYS A 1 32 ? 2.352 6.738 -33.901 1.00 0.53 32 LYS A N 13
ATOM 21166 C CA . LYS A 1 32 ? 1.637 5.563 -34.377 1.00 0.55 32 LYS A CA 13
ATOM 21167 C C . LYS A 1 32 ? 1.821 5.380 -35.881 1.00 0.48 32 LYS A C 13
ATOM 21168 O O . LYS A 1 32 ? 2.302 4.338 -36.332 1.00 0.52 32 LYS A O 13
ATOM 21187 N N . LEU A 1 33 ? 1.483 6.405 -36.653 1.00 0.44 33 LEU A N 13
ATOM 21188 C CA . LEU A 1 33 ? 1.555 6.305 -38.106 1.00 0.44 33 LEU A CA 13
ATOM 21189 C C . LEU A 1 33 ? 3.000 6.234 -38.602 1.00 0.46 33 LEU A C 13
ATOM 21190 O O . LEU A 1 33 ? 3.274 5.626 -39.638 1.00 0.51 33 LEU A O 13
ATOM 21206 N N . SER A 1 34 ? 3.930 6.826 -37.859 1.00 0.47 34 SER A N 13
ATOM 21207 C CA . SER A 1 34 ? 5.332 6.809 -38.261 1.00 0.53 34 SER A CA 13
ATOM 21208 C C . SER A 1 34 ? 5.933 5.419 -38.079 1.00 0.54 34 SER A C 13
ATOM 21209 O O . SER A 1 34 ? 6.790 5.002 -38.852 1.00 0.59 34 SER A O 13
ATOM 21217 N N . SER A 1 35 ? 5.474 4.700 -37.065 1.00 0.55 35 SER A N 13
ATOM 21218 C CA . SER A 1 35 ? 5.947 3.346 -36.826 1.00 0.62 35 SER A CA 13
ATOM 21219 C C . SER A 1 35 ? 5.476 2.403 -37.936 1.00 0.59 35 SER A C 13
ATOM 21220 O O . SER A 1 35 ? 6.196 1.489 -38.337 1.00 0.65 35 SER A O 13
ATOM 21228 N N . ALA A 1 36 ? 4.277 2.651 -38.448 1.00 0.54 36 ALA A N 13
ATOM 21229 C CA . ALA A 1 36 ? 3.675 1.774 -39.444 1.00 0.57 36 ALA A CA 13
ATOM 21230 C C . ALA A 1 36 ? 4.087 2.146 -40.866 1.00 0.51 36 ALA A C 13
ATOM 21231 O O . ALA A 1 36 ? 4.588 1.308 -41.615 1.00 0.52 36 ALA A O 13
ATOM 21238 N N . LEU A 1 37 ? 3.869 3.403 -41.234 1.00 0.50 37 LEU A N 13
ATOM 21239 C CA . LEU A 1 37 ? 4.134 3.863 -42.595 1.00 0.53 37 LEU A CA 13
ATOM 21240 C C . LEU A 1 37 ? 5.612 4.179 -42.781 1.00 0.52 37 LEU A C 13
ATOM 21241 O O . LEU A 1 37 ? 6.121 4.159 -43.902 1.00 0.62 37 LEU A O 13
ATOM 21257 N N . LYS A 1 38 ? 6.281 4.473 -41.669 1.00 0.47 38 LYS A N 13
ATOM 21258 C CA . LYS A 1 38 ? 7.705 4.813 -41.659 1.00 0.52 38 LYS A CA 13
ATOM 21259 C C . LYS A 1 38 ? 8.052 5.882 -42.700 1.00 0.47 38 LYS A C 13
ATOM 21260 O O . LYS A 1 38 ? 8.712 5.596 -43.700 1.00 0.54 38 LYS A O 13
ATOM 21279 N N . PRO A 1 39 ? 7.596 7.127 -42.497 1.00 0.46 39 PRO A N 13
ATOM 21280 C CA . PRO A 1 39 ? 7.929 8.226 -43.390 1.00 0.47 39 PRO A CA 13
ATOM 21281 C C . PRO A 1 39 ? 9.309 8.805 -43.095 1.00 0.51 39 PRO A C 13
ATOM 21282 O O . PRO A 1 39 ? 9.662 9.039 -41.936 1.00 0.63 39 PRO A O 13
ATOM 21293 N N . THR A 1 40 ? 10.085 9.030 -44.145 1.00 0.52 40 THR A N 13
ATOM 21294 C CA . THR A 1 40 ? 11.401 9.623 -44.006 1.00 0.61 40 THR A CA 13
ATOM 21295 C C . THR A 1 40 ? 11.276 11.069 -43.534 1.00 0.62 40 THR A C 13
ATOM 21296 O O . THR A 1 40 ? 12.139 11.582 -42.819 1.00 0.73 40 THR A O 13
ATOM 21307 N N . PHE A 1 41 ? 10.184 11.711 -43.924 1.00 0.54 41 PHE A N 13
ATOM 21308 C CA . PHE A 1 41 ? 9.890 13.064 -43.484 1.00 0.55 41 PHE A CA 13
ATOM 21309 C C . PHE A 1 41 ? 8.400 13.203 -43.199 1.00 0.48 41 PHE A C 13
ATOM 21310 O O . PHE A 1 41 ? 7.567 12.664 -43.929 1.00 0.45 41 PHE A O 13
ATOM 21327 N N . LEU A 1 42 ? 8.071 13.901 -42.127 1.00 0.50 42 LEU A N 13
ATOM 21328 C CA . LEU A 1 42 ? 6.684 14.134 -41.763 1.00 0.48 42 LEU A CA 13
ATOM 21329 C C . LEU A 1 42 ? 6.482 15.594 -41.373 1.00 0.54 42 LEU A C 13
ATOM 21330 O O . LEU A 1 42 ? 7.142 16.100 -40.463 1.00 0.64 42 LEU A O 13
ATOM 21346 N N . GLU A 1 43 ? 5.586 16.271 -42.076 1.00 0.57 43 GLU A N 13
ATOM 21347 C CA . GLU A 1 43 ? 5.295 17.668 -41.788 1.00 0.69 43 GLU A CA 13
ATOM 21348 C C . GLU A 1 43 ? 3.829 17.841 -41.408 1.00 0.60 43 GLU A C 13
ATOM 21349 O O . GLU A 1 43 ? 2.931 17.583 -42.211 1.00 0.53 43 GLU A O 13
ATOM 21361 N N . LEU A 1 44 ? 3.593 18.254 -40.171 1.00 0.67 44 LEU A N 13
ATOM 21362 C CA . LEU A 1 44 ? 2.241 18.490 -39.692 1.00 0.65 44 LEU A CA 13
ATOM 21363 C C . LEU A 1 44 ? 1.857 19.941 -39.933 1.00 0.64 44 LEU A C 13
ATOM 21364 O O . LEU A 1 44 ? 2.457 20.851 -39.365 1.00 0.77 44 LEU A O 13
ATOM 21380 N N . VAL A 1 45 ? 0.863 20.149 -40.778 1.00 0.57 45 VAL A N 13
ATOM 21381 C CA . VAL A 1 45 ? 0.423 21.490 -41.125 1.00 0.63 45 VAL A CA 13
ATOM 21382 C C . VAL A 1 45 ? -0.982 21.736 -40.627 1.00 0.60 45 VAL A C 13
ATOM 21383 O O . VAL A 1 45 ? -1.834 20.841 -40.630 1.00 0.56 45 VAL A O 13
ATOM 21396 N N . ASP A 1 46 ? -1.206 22.952 -40.174 1.00 0.76 46 ASP A N 13
ATOM 21397 C CA . ASP A 1 46 ? -2.501 23.352 -39.693 1.00 0.83 46 ASP A CA 13
ATOM 21398 C C . ASP A 1 46 ? -3.451 23.479 -40.882 1.00 0.80 46 ASP A C 13
ATOM 21399 O O . ASP A 1 46 ? -3.162 24.177 -41.857 1.00 0.99 46 ASP A O 13
ATOM 21408 N N . LYS A 1 47 ? -4.558 22.754 -40.819 1.00 0.81 47 LYS A N 13
ATOM 21409 C CA . LYS A 1 47 ? -5.433 22.602 -41.971 1.00 1.03 47 LYS A CA 13
ATOM 21410 C C . LYS A 1 47 ? -6.139 23.911 -42.308 1.00 1.12 47 LYS A C 13
ATOM 21411 O O . LYS A 1 47 ? -6.964 24.410 -41.537 1.00 1.66 47 LYS A O 13
ATOM 21430 N N . SER A 1 48 ? -5.794 24.460 -43.469 1.00 1.40 48 SER A N 13
ATOM 21431 C CA . SER A 1 48 ? -6.345 25.723 -43.934 1.00 1.68 48 SER A CA 13
ATOM 21432 C C . SER A 1 48 ? -7.862 25.648 -44.084 1.00 1.52 48 SER A C 13
ATOM 21433 O O . SER A 1 48 ? -8.379 24.885 -44.908 1.00 1.97 48 SER A O 13
ATOM 21441 N N . CYS A 1 49 ? -8.555 26.434 -43.259 1.00 2.02 49 CYS A N 13
ATOM 21442 C CA . CYS A 1 49 ? -10.012 26.534 -43.284 1.00 2.76 49 CYS A CA 13
ATOM 21443 C C . CYS A 1 49 ? -10.668 25.235 -42.819 1.00 2.78 49 CYS A C 13
ATOM 21444 O O . CYS A 1 49 ? -11.824 24.958 -43.148 1.00 3.32 49 CYS A O 13
ATOM 21452 N N . GLY A 1 50 ? -9.933 24.446 -42.043 1.00 2.67 50 GLY A N 13
ATOM 21453 C CA . GLY A 1 50 ? -10.502 23.245 -41.468 1.00 2.93 50 GLY A CA 13
ATOM 21454 C C . GLY A 1 50 ? -11.492 23.573 -40.369 1.00 2.80 50 GLY A C 13
ATOM 21455 O O . GLY A 1 50 ? -11.151 24.267 -39.410 1.00 3.16 50 GLY A O 13
ATOM 21459 N N . CYS A 1 51 ? -12.723 23.104 -40.518 1.00 2.72 51 CYS A N 13
ATOM 21460 C CA . CYS A 1 51 ? -13.761 23.367 -39.534 1.00 2.86 51 CYS A CA 13
ATOM 21461 C C . CYS A 1 51 ? -13.527 22.545 -38.270 1.00 2.48 51 CYS A C 13
ATOM 21462 O O . CYS A 1 51 ? -13.954 21.392 -38.173 1.00 3.01 51 CYS A O 13
ATOM 21470 N N . GLY A 1 52 ? -12.833 23.141 -37.315 1.00 2.09 52 GLY A N 13
ATOM 21471 C CA . GLY A 1 52 ? -12.505 22.449 -36.092 1.00 2.20 52 GLY A CA 13
ATOM 21472 C C . GLY A 1 52 ? -11.049 22.042 -36.060 1.00 1.68 52 GLY A C 13
ATOM 21473 O O . GLY A 1 52 ? -10.320 22.267 -37.030 1.00 2.26 52 GLY A O 13
ATOM 21477 N N . THR A 1 53 ? -10.625 21.439 -34.958 1.00 1.51 53 THR A N 13
ATOM 21478 C CA . THR A 1 53 ? -9.249 20.999 -34.811 1.00 1.81 53 THR A CA 13
ATOM 21479 C C . THR A 1 53 ? -8.930 19.910 -35.830 1.00 1.47 53 THR A C 13
ATOM 21480 O O . THR A 1 53 ? -9.266 18.737 -35.643 1.00 1.48 53 THR A O 13
ATOM 21491 N N . SER A 1 54 ? -8.311 20.314 -36.922 1.00 1.25 54 SER A N 13
ATOM 21492 C CA . SER A 1 54 ? -8.012 19.411 -38.011 1.00 1.00 54 SER A CA 13
ATOM 21493 C C . SER A 1 54 ? -6.541 19.497 -38.388 1.00 0.82 54 SER A C 13
ATOM 21494 O O . SER A 1 54 ? -5.958 20.583 -38.424 1.00 0.89 54 SER A O 13
ATOM 21502 N N . PHE A 1 55 ? -5.940 18.349 -38.654 1.00 0.67 55 PHE A N 13
ATOM 21503 C CA . PHE A 1 55 ? -4.535 18.294 -39.016 1.00 0.60 55 PHE A CA 13
ATOM 21504 C C . PHE A 1 55 ? -4.387 17.843 -40.456 1.00 0.52 55 PHE A C 13
ATOM 21505 O O . PHE A 1 55 ? -5.012 16.866 -40.875 1.00 0.50 55 PHE A O 13
ATOM 21522 N N . ASP A 1 56 ? -3.570 18.555 -41.208 1.00 0.51 56 ASP A N 13
ATOM 21523 C CA . ASP A 1 56 ? -3.268 18.162 -42.571 1.00 0.52 56 ASP A CA 13
ATOM 21524 C C . ASP A 1 56 ? -1.794 17.805 -42.650 1.00 0.50 56 ASP A C 13
ATOM 21525 O O . ASP A 1 56 ? -0.928 18.671 -42.538 1.00 0.55 56 ASP A O 13
ATOM 21534 N N . ALA A 1 57 ? -1.513 16.527 -42.813 1.00 0.48 57 ALA A N 13
ATOM 21535 C CA . ALA A 1 57 ? -0.155 16.037 -42.694 1.00 0.48 57 ALA A CA 13
ATOM 21536 C C . ALA A 1 57 ? 0.443 15.697 -44.047 1.00 0.44 57 ALA A C 13
ATOM 21537 O O . ALA A 1 57 ? -0.071 14.850 -44.778 1.00 0.46 57 ALA A O 13
ATOM 21544 N N . VAL A 1 58 ? 1.531 16.372 -44.370 1.00 0.42 58 VAL A N 13
ATOM 21545 C CA . VAL A 1 58 ? 2.295 16.067 -45.561 1.00 0.41 58 VAL A CA 13
ATOM 21546 C C . VAL A 1 58 ? 3.170 14.853 -45.291 1.00 0.39 58 VAL A C 13
ATOM 21547 O O . VAL A 1 58 ? 4.074 14.904 -44.452 1.00 0.41 58 VAL A O 13
ATOM 21560 N N . ILE A 1 59 ? 2.895 13.757 -45.979 1.00 0.38 59 ILE A N 13
ATOM 21561 C CA . ILE A 1 59 ? 3.638 12.533 -45.753 1.00 0.40 59 ILE A CA 13
ATOM 21562 C C . ILE A 1 59 ? 4.748 12.410 -46.782 1.00 0.44 59 ILE A C 13
ATOM 21563 O O . ILE A 1 59 ? 4.556 12.717 -47.958 1.00 0.65 59 ILE A O 13
ATOM 21579 N N . VAL A 1 60 ? 5.918 12.023 -46.317 1.00 0.39 60 VAL A N 13
ATOM 21580 C CA . VAL A 1 60 ? 7.055 11.794 -47.186 1.00 0.42 60 VAL A CA 13
ATOM 21581 C C . VAL A 1 60 ? 7.664 10.442 -46.849 1.00 0.40 60 VAL A C 13
ATOM 21582 O O . VAL A 1 60 ? 8.414 10.317 -45.884 1.00 0.44 60 VAL A O 13
ATOM 21595 N N . SER A 1 61 ? 7.311 9.423 -47.618 1.00 0.39 61 SER A N 13
ATOM 21596 C CA . SER A 1 61 ? 7.720 8.067 -47.290 1.00 0.42 61 SER A CA 13
ATOM 21597 C C . SER A 1 61 ? 7.993 7.236 -48.538 1.00 0.42 61 SER A C 13
ATOM 21598 O O . SER A 1 61 ? 7.415 7.470 -49.603 1.00 0.43 61 SER A O 13
ATOM 21606 N N . ASN A 1 62 ? 8.897 6.270 -48.393 1.00 0.51 62 ASN A N 13
ATOM 21607 C CA . ASN A 1 62 ? 9.152 5.279 -49.431 1.00 0.57 62 ASN A CA 13
ATOM 21608 C C . ASN A 1 62 ? 7.945 4.363 -49.591 1.00 0.56 62 ASN A C 13
ATOM 21609 O O . ASN A 1 62 ? 7.789 3.704 -50.606 1.00 0.59 62 ASN A O 13
ATOM 21620 N N . ASN A 1 63 ? 7.091 4.332 -48.578 1.00 0.57 63 ASN A N 13
ATOM 21621 C CA . ASN A 1 63 ? 5.901 3.477 -48.584 1.00 0.66 63 ASN A CA 13
ATOM 21622 C C . ASN A 1 63 ? 4.941 3.863 -49.721 1.00 0.67 63 ASN A C 13
ATOM 21623 O O . ASN A 1 63 ? 3.975 3.156 -50.002 1.00 0.86 63 ASN A O 13
ATOM 21634 N N . PHE A 1 64 ? 5.217 4.981 -50.381 1.00 0.60 64 PHE A N 13
ATOM 21635 C CA . PHE A 1 64 ? 4.346 5.475 -51.436 1.00 0.67 64 PHE A CA 13
ATOM 21636 C C . PHE A 1 64 ? 5.047 5.493 -52.805 1.00 0.60 64 PHE A C 13
ATOM 21637 O O . PHE A 1 64 ? 4.389 5.633 -53.837 1.00 0.65 64 PHE A O 13
ATOM 21654 N N . GLU A 1 65 ? 6.366 5.308 -52.829 1.00 0.58 65 GLU A N 13
ATOM 21655 C CA . GLU A 1 65 ? 7.123 5.497 -54.071 1.00 0.61 65 GLU A CA 13
ATOM 21656 C C . GLU A 1 65 ? 6.905 4.356 -55.065 1.00 0.65 65 GLU A C 13
ATOM 21657 O O . GLU A 1 65 ? 7.242 4.481 -56.242 1.00 0.75 65 GLU A O 13
ATOM 21669 N N . ASP A 1 66 ? 6.328 3.254 -54.603 1.00 0.69 66 ASP A N 13
ATOM 21670 C CA . ASP A 1 66 ? 6.046 2.128 -55.488 1.00 0.84 66 ASP A CA 13
ATOM 21671 C C . ASP A 1 66 ? 4.642 2.257 -56.067 1.00 0.80 66 ASP A C 13
ATOM 21672 O O . ASP A 1 66 ? 4.118 1.322 -56.677 1.00 0.93 66 ASP A O 13
ATOM 21681 N N . LYS A 1 67 ? 4.038 3.434 -55.864 1.00 0.78 67 LYS A N 13
ATOM 21682 C CA . LYS A 1 67 ? 2.723 3.741 -56.420 1.00 0.88 67 LYS A CA 13
ATOM 21683 C C . LYS A 1 67 ? 1.676 2.836 -55.775 1.00 0.78 67 LYS A C 13
ATOM 21684 O O . LYS A 1 67 ? 0.745 2.363 -56.426 1.00 0.86 67 LYS A O 13
ATOM 21703 N N . LYS A 1 68 ? 1.844 2.613 -54.477 1.00 0.83 68 LYS A N 13
ATOM 21704 C CA . LYS A 1 68 ? 1.013 1.671 -53.743 1.00 0.90 68 LYS A CA 13
ATOM 21705 C C . LYS A 1 68 ? -0.345 2.250 -53.387 1.00 0.82 68 LYS A C 13
ATOM 21706 O O . LYS A 1 68 ? -0.470 3.023 -52.440 1.00 0.87 68 LYS A O 13
ATOM 21725 N N . LEU A 1 69 ? -1.354 1.872 -54.150 1.00 0.84 69 LEU A N 13
ATOM 21726 C CA . LEU A 1 69 ? -2.725 2.208 -53.818 1.00 0.91 69 LEU A CA 13
ATOM 21727 C C . LEU A 1 69 ? -3.205 1.358 -52.650 1.00 0.85 69 LEU A C 13
ATOM 21728 O O . LEU A 1 69 ? -3.561 1.877 -51.591 1.00 0.83 69 LEU A O 13
ATOM 21744 N N . LEU A 1 70 ? -3.186 0.044 -52.846 1.00 0.89 70 LEU A N 13
ATOM 21745 C CA . LEU A 1 70 ? -3.797 -0.875 -51.895 1.00 0.91 70 LEU A CA 13
ATOM 21746 C C . LEU A 1 70 ? -3.044 -0.900 -50.565 1.00 0.79 70 LEU A C 13
ATOM 21747 O O . LEU A 1 70 ? -3.651 -1.030 -49.505 1.00 0.80 70 LEU A O 13
ATOM 21763 N N . ASP A 1 71 ? -1.725 -0.741 -50.618 1.00 0.72 71 ASP A N 13
ATOM 21764 C CA . ASP A 1 71 ? -0.907 -0.828 -49.415 1.00 0.70 71 ASP A CA 13
ATOM 21765 C C . ASP A 1 71 ? -1.066 0.401 -48.538 1.00 0.63 71 ASP A C 13
ATOM 21766 O O . ASP A 1 71 ? -1.205 0.280 -47.324 1.00 0.63 71 ASP A O 13
ATOM 21775 N N . ARG A 1 72 ? -1.068 1.589 -49.136 1.00 0.67 72 ARG A N 13
ATOM 21776 C CA . ARG A 1 72 ? -1.282 2.800 -48.354 1.00 0.74 72 ARG A CA 13
ATOM 21777 C C . ARG A 1 72 ? -2.687 2.785 -47.763 1.00 0.67 72 ARG A C 13
ATOM 21778 O O . ARG A 1 72 ? -2.902 3.221 -46.639 1.00 0.68 72 ARG A O 13
ATOM 21799 N N . HIS A 1 73 ? -3.629 2.238 -48.522 1.00 0.68 73 HIS A N 13
ATOM 21800 C CA . HIS A 1 73 ? -5.011 2.139 -48.081 1.00 0.71 73 HIS A CA 13
ATOM 21801 C C . HIS A 1 73 ? -5.122 1.210 -46.876 1.00 0.62 73 HIS A C 13
ATOM 21802 O O . HIS A 1 73 ? -5.662 1.588 -45.839 1.00 0.62 73 HIS A O 13
ATOM 21817 N N . ARG A 1 74 ? -4.590 0.002 -47.015 1.00 0.60 74 ARG A N 13
ATOM 21818 C CA . ARG A 1 74 ? -4.716 -1.013 -45.975 1.00 0.59 74 ARG A CA 13
ATOM 21819 C C . ARG A 1 74 ? -3.992 -0.589 -44.693 1.00 0.51 74 ARG A C 13
ATOM 21820 O O . ARG A 1 74 ? -4.538 -0.726 -43.599 1.00 0.52 74 ARG A O 13
ATOM 21841 N N . LEU A 1 75 ? -2.783 -0.043 -44.831 1.00 0.47 75 LEU A N 13
ATOM 21842 C CA . LEU A 1 75 ? -2.001 0.374 -43.670 1.00 0.46 75 LEU A CA 13
ATOM 21843 C C . LEU A 1 75 ? -2.680 1.526 -42.941 1.00 0.42 75 LEU A C 13
ATOM 21844 O O . LEU A 1 75 ? -2.842 1.486 -41.721 1.00 0.42 75 LEU A O 13
ATOM 21860 N N . VAL A 1 76 ? -3.088 2.543 -43.689 1.00 0.45 76 VAL A N 13
ATOM 21861 C CA . VAL A 1 76 ? -3.753 3.694 -43.096 1.00 0.50 76 VAL A CA 13
ATOM 21862 C C . VAL A 1 76 ? -5.034 3.273 -42.381 1.00 0.48 76 VAL A C 13
ATOM 21863 O O . VAL A 1 76 ? -5.288 3.701 -41.262 1.00 0.50 76 VAL A O 13
ATOM 21876 N N . ASN A 1 77 ? -5.818 2.410 -43.009 1.00 0.48 77 ASN A N 13
ATOM 21877 C CA . ASN A 1 77 ? -7.074 1.969 -42.413 1.00 0.53 77 ASN A CA 13
ATOM 21878 C C . ASN A 1 77 ? -6.827 1.220 -41.104 1.00 0.49 77 ASN A C 13
ATOM 21879 O O . ASN A 1 77 ? -7.467 1.503 -40.095 1.00 0.54 77 ASN A O 13
ATOM 21890 N N . THR A 1 78 ? -5.875 0.291 -41.118 1.00 0.45 78 THR A N 13
ATOM 21891 C CA . THR A 1 78 ? -5.580 -0.528 -39.945 1.00 0.50 78 THR A CA 13
ATOM 21892 C C . THR A 1 78 ? -5.118 0.317 -38.750 1.00 0.46 78 THR A C 13
ATOM 21893 O O . THR A 1 78 ? -5.717 0.255 -37.675 1.00 0.50 78 THR A O 13
ATOM 21904 N N . ILE A 1 79 ? -4.068 1.112 -38.938 1.00 0.44 79 ILE A N 13
ATOM 21905 C CA . ILE A 1 79 ? -3.492 1.879 -37.834 1.00 0.45 79 ILE A CA 13
ATOM 21906 C C . ILE A 1 79 ? -4.366 3.078 -37.480 1.00 0.45 79 ILE A C 13
ATOM 21907 O O . ILE A 1 79 ? -4.734 3.276 -36.315 1.00 0.50 79 ILE A O 13
ATOM 21923 N N . LEU A 1 80 ? -4.731 3.858 -38.487 1.00 0.45 80 LEU A N 13
ATOM 21924 C CA . LEU A 1 80 ? -5.510 5.061 -38.255 1.00 0.52 80 LEU A CA 13
ATOM 21925 C C . LEU A 1 80 ? -6.943 4.725 -37.868 1.00 0.56 80 LEU A C 13
ATOM 21926 O O . LEU A 1 80 ? -7.708 5.615 -37.543 1.00 0.63 80 LEU A O 13
ATOM 21942 N N . LYS A 1 81 ? -7.312 3.447 -37.904 1.00 0.57 81 LYS A N 13
ATOM 21943 C CA . LYS A 1 81 ? -8.601 3.023 -37.364 1.00 0.68 81 LYS A CA 13
ATOM 21944 C C . LYS A 1 81 ? -8.783 3.585 -35.956 1.00 0.68 81 LYS A C 13
ATOM 21945 O O . LYS A 1 81 ? -9.669 4.399 -35.708 1.00 0.72 81 LYS A O 13
ATOM 21964 N N . GLU A 1 82 ? -7.927 3.156 -35.041 1.00 0.69 82 GLU A N 13
ATOM 21965 C CA . GLU A 1 82 ? -7.963 3.662 -33.681 1.00 0.73 82 GLU A CA 13
ATOM 21966 C C . GLU A 1 82 ? -7.376 5.068 -33.607 1.00 0.67 82 GLU A C 13
ATOM 21967 O O . GLU A 1 82 ? -7.787 5.874 -32.778 1.00 0.68 82 GLU A O 13
ATOM 21979 N N . GLU A 1 83 ? -6.410 5.354 -34.472 1.00 0.64 83 GLU A N 13
ATOM 21980 C CA . GLU A 1 83 ? -5.729 6.645 -34.460 1.00 0.64 83 GLU A CA 13
ATOM 21981 C C . GLU A 1 83 ? -6.722 7.795 -34.657 1.00 0.55 83 GLU A C 13
ATOM 21982 O O . GLU A 1 83 ? -6.675 8.797 -33.939 1.00 0.58 83 GLU A O 13
ATOM 21994 N N . LEU A 1 84 ? -7.642 7.620 -35.605 1.00 0.49 84 LEU A N 13
ATOM 21995 C CA . LEU A 1 84 ? -8.665 8.623 -35.902 1.00 0.48 84 LEU A CA 13
ATOM 21996 C C . LEU A 1 84 ? -9.504 8.953 -34.672 1.00 0.52 84 LEU A C 13
ATOM 21997 O O . LEU A 1 84 ? -9.996 10.071 -34.543 1.00 0.58 84 LEU A O 13
ATOM 22013 N N . GLN A 1 85 ? -9.677 7.973 -33.781 1.00 0.57 85 GLN A N 13
ATOM 22014 C CA . GLN A 1 85 ? -10.513 8.147 -32.587 1.00 0.67 85 GLN A CA 13
ATOM 22015 C C . GLN A 1 85 ? -9.993 9.291 -31.711 1.00 0.70 85 GLN A C 13
ATOM 22016 O O . GLN A 1 85 ? -10.702 9.789 -30.837 1.00 0.81 85 GLN A O 13
ATOM 22030 N N . ASN A 1 86 ? -8.741 9.679 -31.927 1.00 0.64 86 ASN A N 13
ATOM 22031 C CA . ASN A 1 86 ? -8.110 10.714 -31.115 1.00 0.71 86 ASN A CA 13
ATOM 22032 C C . ASN A 1 86 ? -8.070 12.044 -31.861 1.00 0.67 86 ASN A C 13
ATOM 22033 O O . ASN A 1 86 ? -7.528 13.030 -31.361 1.00 0.77 86 ASN A O 13
ATOM 22044 N N . ILE A 1 87 ? -8.647 12.074 -33.055 1.00 0.61 87 ILE A N 13
ATOM 22045 C CA . ILE A 1 87 ? -8.583 13.261 -33.901 1.00 0.62 87 ILE A CA 13
ATOM 22046 C C . ILE A 1 87 ? -9.985 13.724 -34.281 1.00 0.67 87 ILE A C 13
ATOM 22047 O O . ILE A 1 87 ? -10.898 12.911 -34.419 1.00 0.77 87 ILE A O 13
ATOM 22063 N N . HIS A 1 88 ? -10.160 15.030 -34.441 1.00 0.71 88 HIS A N 13
ATOM 22064 C CA . HIS A 1 88 ? -11.435 15.565 -34.906 1.00 0.80 88 HIS A CA 13
ATOM 22065 C C . HIS A 1 88 ? -11.546 15.396 -36.417 1.00 0.76 88 HIS A C 13
ATOM 22066 O O . HIS A 1 88 ? -12.583 14.976 -36.928 1.00 0.89 88 HIS A O 13
ATOM 22081 N N . ALA A 1 89 ? -10.471 15.728 -37.123 1.00 0.69 89 ALA A N 13
ATOM 22082 C CA . ALA A 1 89 ? -10.427 15.585 -38.572 1.00 0.68 89 ALA A CA 13
ATOM 22083 C C . ALA A 1 89 ? -8.985 15.529 -39.059 1.00 0.62 89 ALA A C 13
ATOM 22084 O O . ALA A 1 89 ? -8.276 16.535 -39.052 1.00 0.73 89 ALA A O 13
ATOM 22091 N N . PHE A 1 90 ? -8.544 14.345 -39.445 1.00 0.52 90 PHE A N 13
ATOM 22092 C CA . PHE A 1 90 ? -7.202 14.165 -39.972 1.00 0.47 90 PHE A CA 13
ATOM 22093 C C . PHE A 1 90 ? -7.243 14.020 -41.489 1.00 0.48 90 PHE A C 13
ATOM 22094 O O . PHE A 1 90 ? -8.124 13.356 -42.037 1.00 0.63 90 PHE A O 13
ATOM 22111 N N . SER A 1 91 ? -6.306 14.665 -42.164 1.00 0.44 91 SER A N 13
ATOM 22112 C CA . SER A 1 91 ? -6.173 14.538 -43.606 1.00 0.48 91 SER A CA 13
ATOM 22113 C C . SER A 1 91 ? -4.696 14.478 -43.982 1.00 0.45 91 SER A C 13
ATOM 22114 O O . SER A 1 91 ? -3.864 15.108 -43.334 1.00 0.52 91 SER A O 13
ATOM 22122 N N . MET A 1 92 ? -4.368 13.706 -45.007 1.00 0.48 92 MET A N 13
ATOM 22123 C CA . MET A 1 92 ? -2.977 13.514 -45.387 1.00 0.48 92 MET A CA 13
ATOM 22124 C C . MET A 1 92 ? -2.732 13.905 -46.841 1.00 0.53 92 MET A C 13
ATOM 22125 O O . MET A 1 92 ? -3.635 13.845 -47.679 1.00 0.62 92 MET A O 13
ATOM 22139 N N . LYS A 1 93 ? -1.506 14.323 -47.119 1.00 0.52 93 LYS A N 13
ATOM 22140 C CA . LYS A 1 93 ? -1.061 14.604 -48.475 1.00 0.59 93 LYS A CA 13
ATOM 22141 C C . LYS A 1 93 ? 0.076 13.651 -48.831 1.00 0.49 93 LYS A C 13
ATOM 22142 O O . LYS A 1 93 ? 1.133 13.680 -48.199 1.00 0.42 93 LYS A O 13
ATOM 22161 N N . CYS A 1 94 ? -0.132 12.826 -49.847 1.00 0.56 94 CYS A N 13
ATOM 22162 C CA . CYS A 1 94 ? 0.801 11.749 -50.154 1.00 0.54 94 CYS A CA 13
ATOM 22163 C C . CYS A 1 94 ? 1.968 12.242 -51.004 1.00 0.52 94 CYS A C 13
ATOM 22164 O O . CYS A 1 94 ? 1.784 12.712 -52.125 1.00 0.64 94 CYS A O 13
ATOM 22172 N N . HIS A 1 95 ? 3.172 12.149 -50.449 1.00 0.44 95 HIS A N 13
ATOM 22173 C CA . HIS A 1 95 ? 4.383 12.507 -51.181 1.00 0.50 95 HIS A CA 13
ATOM 22174 C C . HIS A 1 95 ? 5.502 11.522 -50.867 1.00 0.44 95 HIS A C 13
ATOM 22175 O O . HIS A 1 95 ? 5.450 10.796 -49.871 1.00 0.44 95 HIS A O 13
ATOM 22190 N N . THR A 1 96 ? 6.506 11.488 -51.724 1.00 0.46 96 THR A N 13
ATOM 22191 C CA . THR A 1 96 ? 7.682 10.679 -51.478 1.00 0.49 96 THR A CA 13
ATOM 22192 C C . THR A 1 96 ? 8.868 11.592 -51.194 1.00 0.46 96 THR A C 13
ATOM 22193 O O . THR A 1 96 ? 8.777 12.807 -51.401 1.00 0.47 96 THR A O 13
ATOM 22204 N N . PRO A 1 97 ? 9.991 11.037 -50.707 1.00 0.47 97 PRO A N 13
ATOM 22205 C CA . PRO A 1 97 ? 11.223 11.808 -50.521 1.00 0.48 97 PRO A CA 13
ATOM 22206 C C . PRO A 1 97 ? 11.696 12.428 -51.831 1.00 0.52 97 PRO A C 13
ATOM 22207 O O . PRO A 1 97 ? 12.326 13.483 -51.837 1.00 0.54 97 PRO A O 13
ATOM 22218 N N . LEU A 1 98 ? 11.366 11.773 -52.940 1.00 0.60 98 LEU A N 13
ATOM 22219 C CA . LEU A 1 98 ? 11.731 12.266 -54.258 1.00 0.71 98 LEU A CA 13
ATOM 22220 C C . LEU A 1 98 ? 10.874 13.474 -54.615 1.00 0.66 98 LEU A C 13
ATOM 22221 O O . LEU A 1 98 ? 11.393 14.529 -54.977 1.00 0.71 98 LEU A O 13
ATOM 22237 N N . GLU A 1 99 ? 9.560 13.316 -54.484 1.00 0.65 99 GLU A N 13
ATOM 22238 C CA . GLU A 1 99 ? 8.622 14.392 -54.777 1.00 0.72 99 GLU A CA 13
ATOM 22239 C C . GLU A 1 99 ? 8.905 15.620 -53.913 1.00 0.64 99 GLU A C 13
ATOM 22240 O O . GLU A 1 99 ? 9.049 16.727 -54.427 1.00 0.71 99 GLU A O 13
ATOM 22252 N N . TYR A 1 100 ? 9.012 15.415 -52.601 1.00 0.57 100 TYR A N 13
ATOM 22253 C CA . TYR A 1 100 ? 9.179 16.526 -51.667 1.00 0.63 100 TYR A CA 13
ATOM 22254 C C . TYR A 1 100 ? 10.507 17.247 -51.878 1.00 0.66 100 TYR A C 13
ATOM 22255 O O . TYR A 1 100 ? 10.557 18.476 -51.873 1.00 0.76 100 TYR A O 13
ATOM 22273 N N . ASP A 1 101 ? 11.582 16.486 -52.069 1.00 0.66 101 ASP A N 13
ATOM 22274 C CA . ASP A 1 101 ? 12.909 17.080 -52.227 1.00 0.78 101 ASP A CA 13
ATOM 22275 C C . ASP A 1 101 ? 12.965 17.954 -53.475 1.00 0.81 101 ASP A C 13
ATOM 22276 O O . ASP A 1 101 ? 13.656 18.973 -53.505 1.00 0.93 101 ASP A O 13
ATOM 22285 N N . LYS A 1 102 ? 12.227 17.563 -54.504 1.00 0.75 102 LYS A N 13
ATOM 22286 C CA . LYS A 1 102 ? 12.191 18.335 -55.735 1.00 0.84 102 LYS A CA 13
ATOM 22287 C C . LYS A 1 102 ? 11.279 19.557 -55.595 1.00 0.89 102 LYS A C 13
ATOM 22288 O O . LYS A 1 102 ? 11.345 20.481 -56.406 1.00 1.05 102 LYS A O 13
ATOM 22307 N N . LEU A 1 103 ? 10.440 19.566 -54.561 1.00 0.83 103 LEU A N 13
ATOM 22308 C CA . LEU A 1 103 ? 9.592 20.722 -54.267 1.00 0.97 103 LEU A CA 13
ATOM 22309 C C . LEU A 1 103 ? 10.421 21.823 -53.618 1.00 1.12 103 LEU A C 13
ATOM 22310 O O . LEU A 1 103 ? 10.429 22.968 -54.076 1.00 1.31 103 LEU A O 13
ATOM 22326 N N . LYS A 1 104 ? 11.148 21.453 -52.567 1.00 1.09 104 LYS A N 13
ATOM 22327 C CA . LYS A 1 104 ? 12.044 22.378 -51.869 1.00 1.27 104 LYS A CA 13
ATOM 22328 C C . LYS A 1 104 ? 13.197 22.814 -52.771 1.00 1.37 104 LYS A C 13
ATOM 22329 O O . LYS A 1 104 ? 13.972 23.703 -52.421 1.00 1.56 104 LYS A O 13
ATOM 22348 N N . SER A 1 105 ? 13.305 22.175 -53.927 1.00 1.32 105 SER A N 13
ATOM 22349 C CA . SER A 1 105 ? 14.334 22.504 -54.897 1.00 1.51 105 SER A CA 13
ATOM 22350 C C . SER A 1 105 ? 14.028 23.845 -55.572 1.00 1.66 105 SER A C 13
ATOM 22351 O O . SER A 1 105 ? 14.907 24.462 -56.177 1.00 1.77 105 SER A O 13
ATOM 22359 N N . LYS A 1 106 ? 12.782 24.295 -55.465 1.00 1.79 106 LYS A N 13
ATOM 22360 C CA . LYS A 1 106 ? 12.402 25.607 -55.971 1.00 2.10 106 LYS A CA 13
ATOM 22361 C C . LYS A 1 106 ? 11.551 26.336 -54.931 1.00 2.28 106 LYS A C 13
ATOM 22362 O O . LYS A 1 106 ? 11.734 26.147 -53.731 1.00 2.61 106 LYS A O 13
ATOM 22381 N N . GLY A 1 107 ? 10.614 27.150 -55.393 1.00 2.51 107 GLY A N 13
ATOM 22382 C CA . GLY A 1 107 ? 9.823 27.966 -54.492 1.00 2.97 107 GLY A CA 13
ATOM 22383 C C . GLY A 1 107 ? 8.464 27.361 -54.211 1.00 3.39 107 GLY A C 13
ATOM 22384 O O . GLY A 1 107 ? 7.435 28.011 -54.394 1.00 3.92 107 GLY A O 13
ATOM 22388 N N . SER A 1 108 ? 8.462 26.110 -53.791 1.00 3.41 108 SER A N 13
ATOM 22389 C CA . SER A 1 108 ? 7.234 25.426 -53.430 1.00 4.00 108 SER A CA 13
ATOM 22390 C C . SER A 1 108 ? 7.145 25.267 -51.915 1.00 4.47 108 SER A C 13
ATOM 22391 O O . SER A 1 108 ? 6.279 25.926 -51.302 1.00 4.98 108 SER A O 13
ATOM 22400 N N . MET A 1 1 ? 10.009 39.611 -45.528 1.00 34.77 1 MET A N 14
ATOM 22401 C CA . MET A 1 1 ? 9.701 38.662 -44.435 1.00 34.67 1 MET A CA 14
ATOM 22402 C C . MET A 1 1 ? 10.920 37.813 -44.105 1.00 34.12 1 MET A C 14
ATOM 22403 O O . MET A 1 1 ? 11.757 37.544 -44.970 1.00 34.13 1 MET A O 14
ATOM 22419 N N . GLY A 1 2 ? 11.019 37.397 -42.850 1.00 33.70 2 GLY A N 14
ATOM 22420 C CA . GLY A 1 2 ? 12.081 36.503 -42.444 1.00 33.20 2 GLY A CA 14
ATOM 22421 C C . GLY A 1 2 ? 11.590 35.078 -42.316 1.00 32.51 2 GLY A C 14
ATOM 22422 O O . GLY A 1 2 ? 10.904 34.732 -41.352 1.00 32.38 2 GLY A O 14
ATOM 22426 N N . SER A 1 3 ? 11.905 34.260 -43.305 1.00 32.14 3 SER A N 14
ATOM 22427 C CA . SER A 1 3 ? 11.504 32.865 -43.294 1.00 31.53 3 SER A CA 14
ATOM 22428 C C . SER A 1 3 ? 12.519 32.026 -42.524 1.00 30.66 3 SER A C 14
ATOM 22429 O O . SER A 1 3 ? 13.710 32.352 -42.489 1.00 30.36 3 SER A O 14
ATOM 22437 N N . SER A 1 4 ? 12.050 30.941 -41.927 1.00 30.35 4 SER A N 14
ATOM 22438 C CA . SER A 1 4 ? 12.898 30.075 -41.118 1.00 29.61 4 SER A CA 14
ATOM 22439 C C . SER A 1 4 ? 13.691 29.101 -41.994 1.00 28.85 4 SER A C 14
ATOM 22440 O O . SER A 1 4 ? 13.920 27.953 -41.611 1.00 28.81 4 SER A O 14
ATOM 22448 N N . HIS A 1 5 ? 14.136 29.585 -43.152 1.00 28.34 5 HIS A N 14
ATOM 22449 C CA . HIS A 1 5 ? 14.895 28.774 -44.101 1.00 27.68 5 HIS A CA 14
ATOM 22450 C C . HIS A 1 5 ? 16.150 28.210 -43.442 1.00 27.14 5 HIS A C 14
ATOM 22451 O O . HIS A 1 5 ? 17.094 28.947 -43.157 1.00 26.86 5 HIS A O 14
ATOM 22466 N N . HIS A 1 6 ? 16.124 26.903 -43.180 1.00 27.11 6 HIS A N 14
ATOM 22467 C CA . HIS A 1 6 ? 17.236 26.184 -42.547 1.00 26.72 6 HIS A CA 14
ATOM 22468 C C . HIS A 1 6 ? 17.451 26.640 -41.099 1.00 26.14 6 HIS A C 14
ATOM 22469 O O . HIS A 1 6 ? 18.365 26.182 -40.417 1.00 26.08 6 HIS A O 14
ATOM 22484 N N . HIS A 1 7 ? 16.575 27.505 -40.615 1.00 25.80 7 HIS A N 14
ATOM 22485 C CA . HIS A 1 7 ? 16.693 28.047 -39.266 1.00 25.30 7 HIS A CA 14
ATOM 22486 C C . HIS A 1 7 ? 15.877 27.191 -38.299 1.00 24.72 7 HIS A C 14
ATOM 22487 O O . HIS A 1 7 ? 15.482 27.633 -37.221 1.00 24.71 7 HIS A O 14
ATOM 22502 N N . HIS A 1 8 ? 15.644 25.950 -38.690 1.00 24.34 8 HIS A N 14
ATOM 22503 C CA . HIS A 1 8 ? 14.852 25.035 -37.892 1.00 23.83 8 HIS A CA 14
ATOM 22504 C C . HIS A 1 8 ? 15.361 23.610 -38.091 1.00 23.17 8 HIS A C 14
ATOM 22505 O O . HIS A 1 8 ? 16.255 23.378 -38.906 1.00 23.09 8 HIS A O 14
ATOM 22520 N N . HIS A 1 9 ? 14.804 22.664 -37.348 1.00 22.79 9 HIS A N 14
ATOM 22521 C CA . HIS A 1 9 ? 15.226 21.272 -37.431 1.00 22.26 9 HIS A CA 14
ATOM 22522 C C . HIS A 1 9 ? 14.424 20.542 -38.511 1.00 21.56 9 HIS A C 14
ATOM 22523 O O . HIS A 1 9 ? 13.210 20.718 -38.620 1.00 21.72 9 HIS A O 14
ATOM 22538 N N . HIS A 1 10 ? 15.109 19.735 -39.311 1.00 20.90 10 HIS A N 14
ATOM 22539 C CA . HIS A 1 10 ? 14.483 19.054 -40.441 1.00 20.28 10 HIS A CA 14
ATOM 22540 C C . HIS A 1 10 ? 14.000 17.660 -40.032 1.00 19.70 10 HIS A C 14
ATOM 22541 O O . HIS A 1 10 ? 14.601 17.022 -39.164 1.00 19.62 10 HIS A O 14
ATOM 22556 N N . SER A 1 11 ? 12.887 17.225 -40.637 1.00 19.43 11 SER A N 14
ATOM 22557 C CA . SER A 1 11 ? 12.344 15.867 -40.469 1.00 19.01 11 SER A CA 14
ATOM 22558 C C . SER A 1 11 ? 11.627 15.679 -39.124 1.00 18.01 11 SER A C 14
ATOM 22559 O O . SER A 1 11 ? 10.488 15.205 -39.085 1.00 18.01 11 SER A O 14
ATOM 22567 N N . SER A 1 12 ? 12.281 16.059 -38.034 1.00 17.26 12 SER A N 14
ATOM 22568 C CA . SER A 1 12 ? 11.708 15.908 -36.699 1.00 16.34 12 SER A CA 14
ATOM 22569 C C . SER A 1 12 ? 10.888 17.140 -36.315 1.00 16.15 12 SER A C 14
ATOM 22570 O O . SER A 1 12 ? 10.540 17.337 -35.150 1.00 16.20 12 SER A O 14
ATOM 22578 N N . GLY A 1 13 ? 10.532 17.931 -37.317 1.00 16.12 13 GLY A N 14
ATOM 22579 C CA . GLY A 1 13 ? 9.843 19.185 -37.086 1.00 16.13 13 GLY A CA 14
ATOM 22580 C C . GLY A 1 13 ? 8.355 18.986 -36.928 1.00 16.30 13 GLY A C 14
ATOM 22581 O O . GLY A 1 13 ? 7.550 19.734 -37.479 1.00 16.67 13 GLY A O 14
ATOM 22585 N N . ARG A 1 14 ? 8.001 17.964 -36.177 1.00 16.15 14 ARG A N 14
ATOM 22586 C CA . ARG A 1 14 ? 6.614 17.620 -35.942 1.00 16.46 14 ARG A CA 14
ATOM 22587 C C . ARG A 1 14 ? 6.308 17.714 -34.453 1.00 15.51 14 ARG A C 14
ATOM 22588 O O . ARG A 1 14 ? 5.219 18.111 -34.050 1.00 15.72 14 ARG A O 14
ATOM 22609 N N . GLU A 1 15 ? 7.311 17.400 -33.643 1.00 14.57 15 GLU A N 14
ATOM 22610 C CA . GLU A 1 15 ? 7.130 17.325 -32.199 1.00 13.69 15 GLU A CA 14
ATOM 22611 C C . GLU A 1 15 ? 7.641 18.582 -31.506 1.00 12.97 15 GLU A C 14
ATOM 22612 O O . GLU A 1 15 ? 7.489 18.742 -30.293 1.00 12.15 15 GLU A O 14
ATOM 22624 N N . ASN A 1 16 ? 8.218 19.488 -32.283 1.00 13.44 16 ASN A N 14
ATOM 22625 C CA . ASN A 1 16 ? 8.861 20.678 -31.727 1.00 13.06 16 ASN A CA 14
ATOM 22626 C C . ASN A 1 16 ? 7.846 21.688 -31.197 1.00 13.07 16 ASN A C 14
ATOM 22627 O O . ASN A 1 16 ? 8.217 22.743 -30.689 1.00 12.89 16 ASN A O 14
ATOM 22638 N N . LEU A 1 17 ? 6.565 21.366 -31.319 1.00 13.46 17 LEU A N 14
ATOM 22639 C CA . LEU A 1 17 ? 5.518 22.226 -30.786 1.00 13.68 17 LEU A CA 14
ATOM 22640 C C . LEU A 1 17 ? 5.321 21.953 -29.299 1.00 12.77 17 LEU A C 14
ATOM 22641 O O . LEU A 1 17 ? 4.714 22.750 -28.589 1.00 12.88 17 LEU A O 14
ATOM 22657 N N . TYR A 1 18 ? 5.840 20.823 -28.832 1.00 12.00 18 TYR A N 14
ATOM 22658 C CA . TYR A 1 18 ? 5.639 20.412 -27.448 1.00 11.22 18 TYR A CA 14
ATOM 22659 C C . TYR A 1 18 ? 6.967 20.089 -26.774 1.00 10.27 18 TYR A C 14
ATOM 22660 O O . TYR A 1 18 ? 8.000 19.982 -27.438 1.00 9.92 18 TYR A O 14
ATOM 22678 N N . PHE A 1 19 ? 6.931 19.935 -25.454 1.00 10.05 19 PHE A N 14
ATOM 22679 C CA . PHE A 1 19 ? 8.138 19.666 -24.674 1.00 9.38 19 PHE A CA 14
ATOM 22680 C C . PHE A 1 19 ? 8.341 18.166 -24.440 1.00 8.44 19 PHE A C 14
ATOM 22681 O O . PHE A 1 19 ? 9.181 17.770 -23.634 1.00 7.95 19 PHE A O 14
ATOM 22698 N N . GLN A 1 20 ? 7.553 17.346 -25.146 1.00 8.42 20 GLN A N 14
ATOM 22699 C CA . GLN A 1 20 ? 7.698 15.877 -25.145 1.00 7.85 20 GLN A CA 14
ATOM 22700 C C . GLN A 1 20 ? 7.217 15.220 -23.847 1.00 7.07 20 GLN A C 14
ATOM 22701 O O . GLN A 1 20 ? 6.391 14.310 -23.888 1.00 7.05 20 GLN A O 14
ATOM 22715 N N . GLY A 1 21 ? 7.732 15.680 -22.709 1.00 6.73 21 GLY A N 14
ATOM 22716 C CA . GLY A 1 21 ? 7.502 15.002 -21.437 1.00 6.33 21 GLY A CA 14
ATOM 22717 C C . GLY A 1 21 ? 6.097 15.167 -20.874 1.00 5.42 21 GLY A C 14
ATOM 22718 O O . GLY A 1 21 ? 5.917 15.734 -19.794 1.00 5.50 21 GLY A O 14
ATOM 22722 N N . HIS A 1 22 ? 5.107 14.655 -21.592 1.00 4.89 22 HIS A N 14
ATOM 22723 C CA . HIS A 1 22 ? 3.720 14.684 -21.145 1.00 4.23 22 HIS A CA 14
ATOM 22724 C C . HIS A 1 22 ? 2.882 13.841 -22.093 1.00 3.24 22 HIS A C 14
ATOM 22725 O O . HIS A 1 22 ? 3.292 13.614 -23.232 1.00 3.42 22 HIS A O 14
ATOM 22740 N N . MET A 1 23 ? 1.728 13.366 -21.639 1.00 2.70 23 MET A N 14
ATOM 22741 C CA . MET A 1 23 ? 0.845 12.595 -22.508 1.00 2.18 23 MET A CA 14
ATOM 22742 C C . MET A 1 23 ? 0.162 13.510 -23.512 1.00 1.83 23 MET A C 14
ATOM 22743 O O . MET A 1 23 ? -0.980 13.928 -23.324 1.00 2.36 23 MET A O 14
ATOM 22757 N N . CYS A 1 24 ? 0.892 13.840 -24.562 1.00 1.24 24 CYS A N 14
ATOM 22758 C CA . CYS A 1 24 ? 0.395 14.720 -25.598 1.00 0.95 24 CYS A CA 14
ATOM 22759 C C . CYS A 1 24 ? -0.273 13.906 -26.696 1.00 0.84 24 CYS A C 14
ATOM 22760 O O . CYS A 1 24 ? 0.345 13.007 -27.269 1.00 0.77 24 CYS A O 14
ATOM 22768 N N . ILE A 1 25 ? -1.531 14.228 -26.984 1.00 0.89 25 ILE A N 14
ATOM 22769 C CA . ILE A 1 25 ? -2.287 13.534 -28.019 1.00 0.88 25 ILE A CA 14
ATOM 22770 C C . ILE A 1 25 ? -1.551 13.627 -29.358 1.00 0.74 25 ILE A C 14
ATOM 22771 O O . ILE A 1 25 ? -1.533 12.676 -30.135 1.00 0.71 25 ILE A O 14
ATOM 22787 N N . GLN A 1 26 ? -0.903 14.766 -29.587 1.00 0.69 26 GLN A N 14
ATOM 22788 C CA . GLN A 1 26 ? -0.110 14.982 -30.791 1.00 0.64 26 GLN A CA 14
ATOM 22789 C C . GLN A 1 26 ? 0.975 13.918 -30.927 1.00 0.56 26 GLN A C 14
ATOM 22790 O O . GLN A 1 26 ? 1.058 13.226 -31.940 1.00 0.59 26 GLN A O 14
ATOM 22804 N N . LYS A 1 27 ? 1.778 13.769 -29.876 1.00 0.56 27 LYS A N 14
ATOM 22805 C CA . LYS A 1 27 ? 2.940 12.888 -29.912 1.00 0.60 27 LYS A CA 14
ATOM 22806 C C . LYS A 1 27 ? 2.519 11.433 -30.104 1.00 0.58 27 LYS A C 14
ATOM 22807 O O . LYS A 1 27 ? 3.155 10.692 -30.857 1.00 0.58 27 LYS A O 14
ATOM 22826 N N . VAL A 1 28 ? 1.445 11.037 -29.424 1.00 0.62 28 VAL A N 14
ATOM 22827 C CA . VAL A 1 28 ? 0.946 9.664 -29.494 1.00 0.68 28 VAL A CA 14
ATOM 22828 C C . VAL A 1 28 ? 0.554 9.296 -30.921 1.00 0.62 28 VAL A C 14
ATOM 22829 O O . VAL A 1 28 ? 0.930 8.233 -31.424 1.00 0.62 28 VAL A O 14
ATOM 22842 N N . ILE A 1 29 ? -0.189 10.188 -31.568 1.00 0.60 29 ILE A N 14
ATOM 22843 C CA . ILE A 1 29 ? -0.620 9.978 -32.946 1.00 0.57 29 ILE A CA 14
ATOM 22844 C C . ILE A 1 29 ? 0.588 9.804 -33.860 1.00 0.52 29 ILE A C 14
ATOM 22845 O O . ILE A 1 29 ? 0.651 8.864 -34.655 1.00 0.51 29 ILE A O 14
ATOM 22861 N N . GLU A 1 30 ? 1.567 10.690 -33.711 1.00 0.53 30 GLU A N 14
ATOM 22862 C CA . GLU A 1 30 ? 2.781 10.631 -34.513 1.00 0.55 30 GLU A CA 14
ATOM 22863 C C . GLU A 1 30 ? 3.459 9.276 -34.377 1.00 0.55 30 GLU A C 14
ATOM 22864 O O . GLU A 1 30 ? 3.754 8.619 -35.371 1.00 0.58 30 GLU A O 14
ATOM 22876 N N . ASP A 1 31 ? 3.686 8.860 -33.138 1.00 0.57 31 ASP A N 14
ATOM 22877 C CA . ASP A 1 31 ? 4.479 7.666 -32.863 1.00 0.64 31 ASP A CA 14
ATOM 22878 C C . ASP A 1 31 ? 3.845 6.395 -33.415 1.00 0.57 31 ASP A C 14
ATOM 22879 O O . ASP A 1 31 ? 4.554 5.510 -33.894 1.00 0.61 31 ASP A O 14
ATOM 22888 N N . LYS A 1 32 ? 2.524 6.299 -33.366 1.00 0.53 32 LYS A N 14
ATOM 22889 C CA . LYS A 1 32 ? 1.853 5.087 -33.816 1.00 0.55 32 LYS A CA 14
ATOM 22890 C C . LYS A 1 32 ? 1.887 4.957 -35.338 1.00 0.48 32 LYS A C 14
ATOM 22891 O O . LYS A 1 32 ? 2.245 3.900 -35.863 1.00 0.52 32 LYS A O 14
ATOM 22910 N N . LEU A 1 33 ? 1.544 6.026 -36.051 1.00 0.44 33 LEU A N 14
ATOM 22911 C CA . LEU A 1 33 ? 1.535 5.974 -37.512 1.00 0.44 33 LEU A CA 14
ATOM 22912 C C . LEU A 1 33 ? 2.955 5.990 -38.089 1.00 0.46 33 LEU A C 14
ATOM 22913 O O . LEU A 1 33 ? 3.210 5.384 -39.133 1.00 0.51 33 LEU A O 14
ATOM 22929 N N . SER A 1 34 ? 3.885 6.656 -37.405 1.00 0.47 34 SER A N 14
ATOM 22930 C CA . SER A 1 34 ? 5.258 6.759 -37.898 1.00 0.53 34 SER A CA 14
ATOM 22931 C C . SER A 1 34 ? 5.968 5.412 -37.851 1.00 0.54 34 SER A C 14
ATOM 22932 O O . SER A 1 34 ? 6.791 5.118 -38.711 1.00 0.59 34 SER A O 14
ATOM 22940 N N . SER A 1 35 ? 5.641 4.596 -36.856 1.00 0.55 35 SER A N 14
ATOM 22941 C CA . SER A 1 35 ? 6.240 3.273 -36.729 1.00 0.62 35 SER A CA 14
ATOM 22942 C C . SER A 1 35 ? 5.782 2.358 -37.865 1.00 0.59 35 SER A C 14
ATOM 22943 O O . SER A 1 35 ? 6.489 1.428 -38.253 1.00 0.65 35 SER A O 14
ATOM 22951 N N . ALA A 1 36 ? 4.595 2.630 -38.396 1.00 0.54 36 ALA A N 14
ATOM 22952 C CA . ALA A 1 36 ? 4.030 1.806 -39.453 1.00 0.57 36 ALA A CA 14
ATOM 22953 C C . ALA A 1 36 ? 4.435 2.306 -40.839 1.00 0.51 36 ALA A C 14
ATOM 22954 O O . ALA A 1 36 ? 4.954 1.545 -41.657 1.00 0.52 36 ALA A O 14
ATOM 22961 N N . LEU A 1 37 ? 4.204 3.587 -41.098 1.00 0.50 37 LEU A N 14
ATOM 22962 C CA . LEU A 1 37 ? 4.421 4.149 -42.428 1.00 0.53 37 LEU A CA 14
ATOM 22963 C C . LEU A 1 37 ? 5.875 4.567 -42.635 1.00 0.52 37 LEU A C 14
ATOM 22964 O O . LEU A 1 37 ? 6.401 4.469 -43.743 1.00 0.62 37 LEU A O 14
ATOM 22980 N N . LYS A 1 38 ? 6.513 5.016 -41.557 1.00 0.47 38 LYS A N 14
ATOM 22981 C CA . LYS A 1 38 ? 7.898 5.496 -41.594 1.00 0.52 38 LYS A CA 14
ATOM 22982 C C . LYS A 1 38 ? 8.095 6.614 -42.622 1.00 0.47 38 LYS A C 14
ATOM 22983 O O . LYS A 1 38 ? 8.642 6.393 -43.706 1.00 0.54 38 LYS A O 14
ATOM 23002 N N . PRO A 1 39 ? 7.629 7.831 -42.304 1.00 0.46 39 PRO A N 14
ATOM 23003 C CA . PRO A 1 39 ? 7.840 8.995 -43.155 1.00 0.47 39 PRO A CA 14
ATOM 23004 C C . PRO A 1 39 ? 9.210 9.630 -42.926 1.00 0.51 39 PRO A C 14
ATOM 23005 O O . PRO A 1 39 ? 9.628 9.837 -41.781 1.00 0.63 39 PRO A O 14
ATOM 23016 N N . THR A 1 40 ? 9.902 9.939 -44.013 1.00 0.52 40 THR A N 14
ATOM 23017 C CA . THR A 1 40 ? 11.209 10.568 -43.935 1.00 0.61 40 THR A CA 14
ATOM 23018 C C . THR A 1 40 ? 11.055 12.026 -43.517 1.00 0.62 40 THR A C 14
ATOM 23019 O O . THR A 1 40 ? 11.921 12.603 -42.856 1.00 0.73 40 THR A O 14
ATOM 23030 N N . PHE A 1 41 ? 9.928 12.607 -43.906 1.00 0.54 41 PHE A N 14
ATOM 23031 C CA . PHE A 1 41 ? 9.585 13.967 -43.533 1.00 0.55 41 PHE A CA 14
ATOM 23032 C C . PHE A 1 41 ? 8.092 14.051 -43.253 1.00 0.48 41 PHE A C 14
ATOM 23033 O O . PHE A 1 41 ? 7.284 13.544 -44.024 1.00 0.45 41 PHE A O 14
ATOM 23050 N N . LEU A 1 42 ? 7.732 14.669 -42.142 1.00 0.50 42 LEU A N 14
ATOM 23051 C CA . LEU A 1 42 ? 6.332 14.815 -41.772 1.00 0.48 42 LEU A CA 14
ATOM 23052 C C . LEU A 1 42 ? 6.122 16.183 -41.137 1.00 0.54 42 LEU A C 14
ATOM 23053 O O . LEU A 1 42 ? 6.731 16.495 -40.111 1.00 0.64 42 LEU A O 14
ATOM 23069 N N . GLU A 1 43 ? 5.280 16.997 -41.752 1.00 0.57 43 GLU A N 14
ATOM 23070 C CA . GLU A 1 43 ? 5.001 18.327 -41.239 1.00 0.69 43 GLU A CA 14
ATOM 23071 C C . GLU A 1 43 ? 3.532 18.448 -40.851 1.00 0.60 43 GLU A C 14
ATOM 23072 O O . GLU A 1 43 ? 2.639 18.249 -41.680 1.00 0.53 43 GLU A O 14
ATOM 23084 N N . LEU A 1 44 ? 3.292 18.748 -39.582 1.00 0.67 44 LEU A N 14
ATOM 23085 C CA . LEU A 1 44 ? 1.938 18.934 -39.080 1.00 0.65 44 LEU A CA 14
ATOM 23086 C C . LEU A 1 44 ? 1.504 20.381 -39.262 1.00 0.64 44 LEU A C 14
ATOM 23087 O O . LEU A 1 44 ? 2.146 21.301 -38.756 1.00 0.77 44 LEU A O 14
ATOM 23103 N N . VAL A 1 45 ? 0.423 20.578 -39.994 1.00 0.57 45 VAL A N 14
ATOM 23104 C CA . VAL A 1 45 ? -0.099 21.912 -40.239 1.00 0.63 45 VAL A CA 14
ATOM 23105 C C . VAL A 1 45 ? -1.408 22.117 -39.481 1.00 0.60 45 VAL A C 14
ATOM 23106 O O . VAL A 1 45 ? -2.363 21.356 -39.655 1.00 0.56 45 VAL A O 14
ATOM 23119 N N . ASP A 1 46 ? -1.437 23.133 -38.624 1.00 0.76 46 ASP A N 14
ATOM 23120 C CA . ASP A 1 46 ? -2.655 23.479 -37.900 1.00 0.83 46 ASP A CA 14
ATOM 23121 C C . ASP A 1 46 ? -3.689 24.015 -38.878 1.00 0.80 46 ASP A C 14
ATOM 23122 O O . ASP A 1 46 ? -3.599 25.156 -39.333 1.00 0.99 46 ASP A O 14
ATOM 23131 N N . LYS A 1 47 ? -4.652 23.178 -39.221 1.00 0.81 47 LYS A N 14
ATOM 23132 C CA . LYS A 1 47 ? -5.688 23.548 -40.173 1.00 1.03 47 LYS A CA 14
ATOM 23133 C C . LYS A 1 47 ? -6.847 24.208 -39.429 1.00 1.12 47 LYS A C 14
ATOM 23134 O O . LYS A 1 47 ? -8.017 23.912 -39.681 1.00 1.66 47 LYS A O 14
ATOM 23153 N N . SER A 1 48 ? -6.489 25.108 -38.515 1.00 1.40 48 SER A N 14
ATOM 23154 C CA . SER A 1 48 ? -7.444 25.780 -37.647 1.00 1.68 48 SER A CA 14
ATOM 23155 C C . SER A 1 48 ? -8.096 24.774 -36.708 1.00 1.52 48 SER A C 14
ATOM 23156 O O . SER A 1 48 ? -9.235 24.349 -36.916 1.00 1.97 48 SER A O 14
ATOM 23164 N N . CYS A 1 49 ? -7.338 24.364 -35.695 1.00 2.02 49 CYS A N 14
ATOM 23165 C CA . CYS A 1 49 ? -7.825 23.418 -34.701 1.00 2.76 49 CYS A CA 14
ATOM 23166 C C . CYS A 1 49 ? -9.134 23.903 -34.089 1.00 2.78 49 CYS A C 14
ATOM 23167 O O . CYS A 1 49 ? -10.164 23.231 -34.198 1.00 3.32 49 CYS A O 14
ATOM 23175 N N . GLY A 1 50 ? -9.088 25.073 -33.464 1.00 2.67 50 GLY A N 14
ATOM 23176 C CA . GLY A 1 50 ? -10.282 25.686 -32.918 1.00 2.93 50 GLY A CA 14
ATOM 23177 C C . GLY A 1 50 ? -11.021 24.787 -31.949 1.00 2.80 50 GLY A C 14
ATOM 23178 O O . GLY A 1 50 ? -10.418 24.191 -31.055 1.00 3.16 50 GLY A O 14
ATOM 23182 N N . CYS A 1 51 ? -12.324 24.667 -32.150 1.00 2.72 51 CYS A N 14
ATOM 23183 C CA . CYS A 1 51 ? -13.169 23.861 -31.277 1.00 2.86 51 CYS A CA 14
ATOM 23184 C C . CYS A 1 51 ? -13.161 22.397 -31.712 1.00 2.48 51 CYS A C 14
ATOM 23185 O O . CYS A 1 51 ? -14.077 21.635 -31.395 1.00 3.01 51 CYS A O 14
ATOM 23193 N N . GLY A 1 52 ? -12.118 22.009 -32.433 1.00 2.09 52 GLY A N 14
ATOM 23194 C CA . GLY A 1 52 ? -12.008 20.649 -32.907 1.00 2.20 52 GLY A CA 14
ATOM 23195 C C . GLY A 1 52 ? -12.443 20.523 -34.348 1.00 1.68 52 GLY A C 14
ATOM 23196 O O . GLY A 1 52 ? -13.433 19.857 -34.648 1.00 2.26 52 GLY A O 14
ATOM 23200 N N . THR A 1 53 ? -11.720 21.179 -35.242 1.00 1.51 53 THR A N 14
ATOM 23201 C CA . THR A 1 53 ? -12.057 21.144 -36.652 1.00 1.81 53 THR A CA 14
ATOM 23202 C C . THR A 1 53 ? -11.302 20.029 -37.378 1.00 1.47 53 THR A C 14
ATOM 23203 O O . THR A 1 53 ? -11.798 18.907 -37.491 1.00 1.48 53 THR A O 14
ATOM 23214 N N . SER A 1 54 ? -10.096 20.328 -37.853 1.00 1.25 54 SER A N 14
ATOM 23215 C CA . SER A 1 54 ? -9.327 19.373 -38.637 1.00 1.00 54 SER A CA 14
ATOM 23216 C C . SER A 1 54 ? -7.832 19.658 -38.532 1.00 0.82 54 SER A C 14
ATOM 23217 O O . SER A 1 54 ? -7.423 20.781 -38.238 1.00 0.89 54 SER A O 14
ATOM 23225 N N . PHE A 1 55 ? -7.028 18.629 -38.760 1.00 0.67 55 PHE A N 14
ATOM 23226 C CA . PHE A 1 55 ? -5.580 18.777 -38.827 1.00 0.60 55 PHE A CA 14
ATOM 23227 C C . PHE A 1 55 ? -5.071 18.216 -40.143 1.00 0.52 55 PHE A C 14
ATOM 23228 O O . PHE A 1 55 ? -5.502 17.144 -40.574 1.00 0.50 55 PHE A O 14
ATOM 23245 N N . ASP A 1 56 ? -4.165 18.940 -40.781 1.00 0.51 56 ASP A N 14
ATOM 23246 C CA . ASP A 1 56 ? -3.638 18.528 -42.074 1.00 0.52 56 ASP A CA 14
ATOM 23247 C C . ASP A 1 56 ? -2.163 18.173 -41.943 1.00 0.50 56 ASP A C 14
ATOM 23248 O O . ASP A 1 56 ? -1.356 18.989 -41.496 1.00 0.55 56 ASP A O 14
ATOM 23257 N N . ALA A 1 57 ? -1.814 16.953 -42.308 1.00 0.48 57 ALA A N 14
ATOM 23258 C CA . ALA A 1 57 ? -0.450 16.478 -42.140 1.00 0.48 57 ALA A CA 14
ATOM 23259 C C . ALA A 1 57 ? 0.184 16.115 -43.472 1.00 0.44 57 ALA A C 14
ATOM 23260 O O . ALA A 1 57 ? -0.328 15.267 -44.203 1.00 0.46 57 ALA A O 14
ATOM 23267 N N . VAL A 1 58 ? 1.301 16.753 -43.779 1.00 0.42 58 VAL A N 14
ATOM 23268 C CA . VAL A 1 58 ? 2.048 16.437 -44.986 1.00 0.41 58 VAL A CA 14
ATOM 23269 C C . VAL A 1 58 ? 3.014 15.294 -44.703 1.00 0.39 58 VAL A C 14
ATOM 23270 O O . VAL A 1 58 ? 3.977 15.455 -43.949 1.00 0.41 58 VAL A O 14
ATOM 23283 N N . ILE A 1 59 ? 2.744 14.140 -45.292 1.00 0.38 59 ILE A N 14
ATOM 23284 C CA . ILE A 1 59 ? 3.543 12.954 -45.046 1.00 0.40 59 ILE A CA 14
ATOM 23285 C C . ILE A 1 59 ? 4.363 12.592 -46.282 1.00 0.44 59 ILE A C 14
ATOM 23286 O O . ILE A 1 59 ? 3.822 12.297 -47.350 1.00 0.65 59 ILE A O 14
ATOM 23302 N N . VAL A 1 60 ? 5.676 12.657 -46.130 1.00 0.39 60 VAL A N 14
ATOM 23303 C CA . VAL A 1 60 ? 6.603 12.280 -47.185 1.00 0.42 60 VAL A CA 14
ATOM 23304 C C . VAL A 1 60 ? 7.279 10.964 -46.818 1.00 0.40 60 VAL A C 14
ATOM 23305 O O . VAL A 1 60 ? 8.025 10.905 -45.842 1.00 0.44 60 VAL A O 14
ATOM 23318 N N . SER A 1 61 ? 7.016 9.909 -47.575 1.00 0.39 61 SER A N 14
ATOM 23319 C CA . SER A 1 61 ? 7.582 8.606 -47.242 1.00 0.42 61 SER A CA 14
ATOM 23320 C C . SER A 1 61 ? 7.912 7.786 -48.483 1.00 0.42 61 SER A C 14
ATOM 23321 O O . SER A 1 61 ? 7.239 7.884 -49.509 1.00 0.43 61 SER A O 14
ATOM 23329 N N . ASN A 1 62 ? 8.976 6.997 -48.380 1.00 0.51 62 ASN A N 14
ATOM 23330 C CA . ASN A 1 62 ? 9.333 6.029 -49.407 1.00 0.57 62 ASN A CA 14
ATOM 23331 C C . ASN A 1 62 ? 8.292 4.912 -49.484 1.00 0.56 62 ASN A C 14
ATOM 23332 O O . ASN A 1 62 ? 8.152 4.246 -50.504 1.00 0.59 62 ASN A O 14
ATOM 23343 N N . ASN A 1 63 ? 7.560 4.719 -48.392 1.00 0.57 63 ASN A N 14
ATOM 23344 C CA . ASN A 1 63 ? 6.638 3.593 -48.268 1.00 0.66 63 ASN A CA 14
ATOM 23345 C C . ASN A 1 63 ? 5.518 3.643 -49.309 1.00 0.67 63 ASN A C 14
ATOM 23346 O O . ASN A 1 63 ? 5.046 2.601 -49.769 1.00 0.86 63 ASN A O 14
ATOM 23357 N N . PHE A 1 64 ? 5.104 4.843 -49.694 1.00 0.60 64 PHE A N 14
ATOM 23358 C CA . PHE A 1 64 ? 4.019 4.989 -50.660 1.00 0.67 64 PHE A CA 14
ATOM 23359 C C . PHE A 1 64 ? 4.559 5.236 -52.065 1.00 0.60 64 PHE A C 14
ATOM 23360 O O . PHE A 1 64 ? 3.789 5.377 -53.014 1.00 0.65 64 PHE A O 14
ATOM 23377 N N . GLU A 1 65 ? 5.880 5.269 -52.196 1.00 0.58 65 GLU A N 14
ATOM 23378 C CA . GLU A 1 65 ? 6.513 5.633 -53.463 1.00 0.61 65 GLU A CA 14
ATOM 23379 C C . GLU A 1 65 ? 6.338 4.538 -54.520 1.00 0.65 65 GLU A C 14
ATOM 23380 O O . GLU A 1 65 ? 6.462 4.800 -55.717 1.00 0.75 65 GLU A O 14
ATOM 23392 N N . ASP A 1 66 ? 6.023 3.320 -54.079 1.00 0.69 66 ASP A N 14
ATOM 23393 C CA . ASP A 1 66 ? 5.919 2.184 -54.996 1.00 0.84 66 ASP A CA 14
ATOM 23394 C C . ASP A 1 66 ? 4.529 2.129 -55.642 1.00 0.80 66 ASP A C 14
ATOM 23395 O O . ASP A 1 66 ? 4.289 1.345 -56.564 1.00 0.93 66 ASP A O 14
ATOM 23404 N N . LYS A 1 67 ? 3.618 2.962 -55.129 1.00 0.78 67 LYS A N 14
ATOM 23405 C CA . LYS A 1 67 ? 2.307 3.206 -55.749 1.00 0.88 67 LYS A CA 14
ATOM 23406 C C . LYS A 1 67 ? 1.373 1.987 -55.672 1.00 0.78 67 LYS A C 14
ATOM 23407 O O . LYS A 1 67 ? 0.392 1.904 -56.414 1.00 0.86 67 LYS A O 14
ATOM 23426 N N . LYS A 1 68 ? 1.645 1.056 -54.767 1.00 0.83 68 LYS A N 14
ATOM 23427 C CA . LYS A 1 68 ? 0.781 -0.117 -54.619 1.00 0.90 68 LYS A CA 14
ATOM 23428 C C . LYS A 1 68 ? -0.507 0.282 -53.905 1.00 0.82 68 LYS A C 14
ATOM 23429 O O . LYS A 1 68 ? -0.492 0.586 -52.713 1.00 0.87 68 LYS A O 14
ATOM 23448 N N . LEU A 1 69 ? -1.619 0.264 -54.635 1.00 0.84 69 LEU A N 14
ATOM 23449 C CA . LEU A 1 69 ? -2.864 0.863 -54.159 1.00 0.91 69 LEU A CA 14
ATOM 23450 C C . LEU A 1 69 ? -3.439 0.124 -52.952 1.00 0.85 69 LEU A C 14
ATOM 23451 O O . LEU A 1 69 ? -3.794 0.751 -51.956 1.00 0.83 69 LEU A O 14
ATOM 23467 N N . LEU A 1 70 ? -3.521 -1.196 -53.031 1.00 0.89 70 LEU A N 14
ATOM 23468 C CA . LEU A 1 70 ? -4.093 -1.978 -51.941 1.00 0.91 70 LEU A CA 14
ATOM 23469 C C . LEU A 1 70 ? -3.198 -1.923 -50.709 1.00 0.79 70 LEU A C 14
ATOM 23470 O O . LEU A 1 70 ? -3.679 -1.958 -49.577 1.00 0.80 70 LEU A O 14
ATOM 23486 N N . ASP A 1 71 ? -1.897 -1.797 -50.940 1.00 0.72 71 ASP A N 14
ATOM 23487 C CA . ASP A 1 71 ? -0.924 -1.826 -49.861 1.00 0.70 71 ASP A CA 14
ATOM 23488 C C . ASP A 1 71 ? -0.980 -0.529 -49.062 1.00 0.63 71 ASP A C 14
ATOM 23489 O O . ASP A 1 71 ? -1.052 -0.548 -47.835 1.00 0.63 71 ASP A O 14
ATOM 23498 N N . ARG A 1 72 ? -0.985 0.600 -49.766 1.00 0.67 72 ARG A N 14
ATOM 23499 C CA . ARG A 1 72 ? -1.101 1.898 -49.110 1.00 0.74 72 ARG A CA 14
ATOM 23500 C C . ARG A 1 72 ? -2.473 2.057 -48.462 1.00 0.67 72 ARG A C 14
ATOM 23501 O O . ARG A 1 72 ? -2.602 2.675 -47.406 1.00 0.68 72 ARG A O 14
ATOM 23522 N N . HIS A 1 73 ? -3.494 1.482 -49.088 1.00 0.68 73 HIS A N 14
ATOM 23523 C CA . HIS A 1 73 ? -4.851 1.557 -48.561 1.00 0.71 73 HIS A CA 14
ATOM 23524 C C . HIS A 1 73 ? -4.965 0.784 -47.248 1.00 0.62 73 HIS A C 14
ATOM 23525 O O . HIS A 1 73 ? -5.460 1.315 -46.253 1.00 0.62 73 HIS A O 14
ATOM 23540 N N . ARG A 1 74 ? -4.496 -0.463 -47.247 1.00 0.60 74 ARG A N 14
ATOM 23541 C CA . ARG A 1 74 ? -4.626 -1.324 -46.075 1.00 0.59 74 ARG A CA 14
ATOM 23542 C C . ARG A 1 74 ? -3.805 -0.783 -44.904 1.00 0.51 74 ARG A C 14
ATOM 23543 O O . ARG A 1 74 ? -4.241 -0.848 -43.757 1.00 0.52 74 ARG A O 14
ATOM 23564 N N . LEU A 1 75 ? -2.633 -0.232 -45.198 1.00 0.47 75 LEU A N 14
ATOM 23565 C CA . LEU A 1 75 ? -1.785 0.350 -44.164 1.00 0.46 75 LEU A CA 14
ATOM 23566 C C . LEU A 1 75 ? -2.464 1.547 -43.516 1.00 0.42 75 LEU A C 14
ATOM 23567 O O . LEU A 1 75 ? -2.692 1.565 -42.305 1.00 0.42 75 LEU A O 14
ATOM 23583 N N . VAL A 1 76 ? -2.808 2.535 -44.333 1.00 0.45 76 VAL A N 14
ATOM 23584 C CA . VAL A 1 76 ? -3.397 3.770 -43.834 1.00 0.50 76 VAL A CA 14
ATOM 23585 C C . VAL A 1 76 ? -4.673 3.502 -43.042 1.00 0.48 76 VAL A C 14
ATOM 23586 O O . VAL A 1 76 ? -4.817 3.966 -41.919 1.00 0.50 76 VAL A O 14
ATOM 23599 N N . ASN A 1 77 ? -5.584 2.726 -43.612 1.00 0.48 77 ASN A N 14
ATOM 23600 C CA . ASN A 1 77 ? -6.886 2.510 -42.985 1.00 0.53 77 ASN A CA 14
ATOM 23601 C C . ASN A 1 77 ? -6.755 1.750 -41.665 1.00 0.49 77 ASN A C 14
ATOM 23602 O O . ASN A 1 77 ? -7.393 2.109 -40.680 1.00 0.54 77 ASN A O 14
ATOM 23613 N N . THR A 1 78 ? -5.918 0.718 -41.638 1.00 0.45 78 THR A N 14
ATOM 23614 C CA . THR A 1 78 ? -5.778 -0.109 -40.443 1.00 0.50 78 THR A CA 14
ATOM 23615 C C . THR A 1 78 ? -5.232 0.691 -39.257 1.00 0.46 78 THR A C 14
ATOM 23616 O O . THR A 1 78 ? -5.843 0.720 -38.187 1.00 0.50 78 THR A O 14
ATOM 23627 N N . ILE A 1 79 ? -4.095 1.354 -39.444 1.00 0.44 79 ILE A N 14
ATOM 23628 C CA . ILE A 1 79 ? -3.470 2.091 -38.351 1.00 0.45 79 ILE A CA 14
ATOM 23629 C C . ILE A 1 79 ? -4.189 3.411 -38.094 1.00 0.45 79 ILE A C 14
ATOM 23630 O O . ILE A 1 79 ? -4.587 3.704 -36.964 1.00 0.50 79 ILE A O 14
ATOM 23646 N N . LEU A 1 80 ? -4.387 4.189 -39.151 1.00 0.45 80 LEU A N 14
ATOM 23647 C CA . LEU A 1 80 ? -4.888 5.546 -39.004 1.00 0.52 80 LEU A CA 14
ATOM 23648 C C . LEU A 1 80 ? -6.360 5.600 -38.613 1.00 0.56 80 LEU A C 14
ATOM 23649 O O . LEU A 1 80 ? -6.818 6.639 -38.184 1.00 0.63 80 LEU A O 14
ATOM 23665 N N . LYS A 1 81 ? -7.105 4.506 -38.741 1.00 0.57 81 LYS A N 14
ATOM 23666 C CA . LYS A 1 81 ? -8.495 4.513 -38.279 1.00 0.68 81 LYS A CA 14
ATOM 23667 C C . LYS A 1 81 ? -8.537 4.670 -36.763 1.00 0.68 81 LYS A C 14
ATOM 23668 O O . LYS A 1 81 ? -9.171 5.584 -36.233 1.00 0.72 81 LYS A O 14
ATOM 23687 N N . GLU A 1 82 ? -7.855 3.760 -36.079 1.00 0.69 82 GLU A N 14
ATOM 23688 C CA . GLU A 1 82 ? -7.717 3.807 -34.623 1.00 0.73 82 GLU A CA 14
ATOM 23689 C C . GLU A 1 82 ? -7.067 5.127 -34.215 1.00 0.67 82 GLU A C 14
ATOM 23690 O O . GLU A 1 82 ? -7.363 5.693 -33.164 1.00 0.68 82 GLU A O 14
ATOM 23702 N N . GLU A 1 83 ? -6.198 5.609 -35.081 1.00 0.64 83 GLU A N 14
ATOM 23703 C CA . GLU A 1 83 ? -5.527 6.884 -34.902 1.00 0.64 83 GLU A CA 14
ATOM 23704 C C . GLU A 1 83 ? -6.534 8.031 -34.834 1.00 0.55 83 GLU A C 14
ATOM 23705 O O . GLU A 1 83 ? -6.548 8.821 -33.886 1.00 0.58 83 GLU A O 14
ATOM 23717 N N . LEU A 1 84 ? -7.375 8.081 -35.861 1.00 0.49 84 LEU A N 14
ATOM 23718 C CA . LEU A 1 84 ? -8.440 9.086 -35.989 1.00 0.48 84 LEU A CA 14
ATOM 23719 C C . LEU A 1 84 ? -9.286 9.186 -34.728 1.00 0.52 84 LEU A C 14
ATOM 23720 O O . LEU A 1 84 ? -9.825 10.244 -34.442 1.00 0.58 84 LEU A O 14
ATOM 23736 N N . GLN A 1 85 ? -9.435 8.083 -33.997 1.00 0.57 85 GLN A N 14
ATOM 23737 C CA . GLN A 1 85 ? -10.269 8.064 -32.791 1.00 0.67 85 GLN A CA 14
ATOM 23738 C C . GLN A 1 85 ? -9.897 9.202 -31.823 1.00 0.70 85 GLN A C 14
ATOM 23739 O O . GLN A 1 85 ? -10.727 9.640 -31.022 1.00 0.81 85 GLN A O 14
ATOM 23753 N N . ASN A 1 86 ? -8.656 9.680 -31.906 1.00 0.64 86 ASN A N 14
ATOM 23754 C CA . ASN A 1 86 ? -8.175 10.742 -31.019 1.00 0.71 86 ASN A CA 14
ATOM 23755 C C . ASN A 1 86 ? -8.340 12.120 -31.658 1.00 0.67 86 ASN A C 14
ATOM 23756 O O . ASN A 1 86 ? -8.110 13.145 -31.016 1.00 0.77 86 ASN A O 14
ATOM 23767 N N . ILE A 1 87 ? -8.741 12.145 -32.919 1.00 0.61 87 ILE A N 14
ATOM 23768 C CA . ILE A 1 87 ? -8.833 13.389 -33.673 1.00 0.62 87 ILE A CA 14
ATOM 23769 C C . ILE A 1 87 ? -10.266 13.605 -34.144 1.00 0.67 87 ILE A C 14
ATOM 23770 O O . ILE A 1 87 ? -11.004 12.646 -34.345 1.00 0.77 87 ILE A O 14
ATOM 23786 N N . HIS A 1 88 ? -10.674 14.855 -34.306 1.00 0.71 88 HIS A N 14
ATOM 23787 C CA . HIS A 1 88 ? -12.002 15.131 -34.839 1.00 0.80 88 HIS A CA 14
ATOM 23788 C C . HIS A 1 88 ? -12.016 14.877 -36.343 1.00 0.76 88 HIS A C 14
ATOM 23789 O O . HIS A 1 88 ? -12.931 14.248 -36.867 1.00 0.89 88 HIS A O 14
ATOM 23804 N N . ALA A 1 89 ? -10.995 15.376 -37.027 1.00 0.69 89 ALA A N 14
ATOM 23805 C CA . ALA A 1 89 ? -10.847 15.161 -38.456 1.00 0.68 89 ALA A CA 14
ATOM 23806 C C . ALA A 1 89 ? -9.385 15.292 -38.858 1.00 0.62 89 ALA A C 14
ATOM 23807 O O . ALA A 1 89 ? -8.776 16.348 -38.684 1.00 0.73 89 ALA A O 14
ATOM 23814 N N . PHE A 1 90 ? -8.821 14.209 -39.358 1.00 0.52 90 PHE A N 14
ATOM 23815 C CA . PHE A 1 90 ? -7.429 14.191 -39.777 1.00 0.47 90 PHE A CA 14
ATOM 23816 C C . PHE A 1 90 ? -7.322 13.946 -41.277 1.00 0.48 90 PHE A C 14
ATOM 23817 O O . PHE A 1 90 ? -7.821 12.942 -41.786 1.00 0.63 90 PHE A O 14
ATOM 23834 N N . SER A 1 91 ? -6.685 14.869 -41.978 1.00 0.44 91 SER A N 14
ATOM 23835 C CA . SER A 1 91 ? -6.457 14.715 -43.402 1.00 0.48 91 SER A CA 14
ATOM 23836 C C . SER A 1 91 ? -4.963 14.609 -43.689 1.00 0.45 91 SER A C 14
ATOM 23837 O O . SER A 1 91 ? -4.168 15.426 -43.218 1.00 0.52 91 SER A O 14
ATOM 23845 N N . MET A 1 92 ? -4.584 13.592 -44.446 1.00 0.48 92 MET A N 14
ATOM 23846 C CA . MET A 1 92 ? -3.184 13.360 -44.756 1.00 0.48 92 MET A CA 14
ATOM 23847 C C . MET A 1 92 ? -2.891 13.715 -46.207 1.00 0.53 92 MET A C 14
ATOM 23848 O O . MET A 1 92 ? -3.695 13.451 -47.103 1.00 0.62 92 MET A O 14
ATOM 23862 N N . LYS A 1 93 ? -1.749 14.339 -46.424 1.00 0.52 93 LYS A N 14
ATOM 23863 C CA . LYS A 1 93 ? -1.295 14.672 -47.762 1.00 0.59 93 LYS A CA 14
ATOM 23864 C C . LYS A 1 93 ? -0.130 13.770 -48.130 1.00 0.49 93 LYS A C 14
ATOM 23865 O O . LYS A 1 93 ? 0.955 13.884 -47.559 1.00 0.42 93 LYS A O 14
ATOM 23884 N N . CYS A 1 94 ? -0.358 12.873 -49.075 1.00 0.56 94 CYS A N 14
ATOM 23885 C CA . CYS A 1 94 ? 0.634 11.872 -49.429 1.00 0.54 94 CYS A CA 14
ATOM 23886 C C . CYS A 1 94 ? 1.642 12.450 -50.408 1.00 0.52 94 CYS A C 14
ATOM 23887 O O . CYS A 1 94 ? 1.289 12.832 -51.528 1.00 0.64 94 CYS A O 14
ATOM 23895 N N . HIS A 1 95 ? 2.892 12.530 -49.979 1.00 0.44 95 HIS A N 14
ATOM 23896 C CA . HIS A 1 95 ? 3.942 13.087 -50.809 1.00 0.50 95 HIS A CA 14
ATOM 23897 C C . HIS A 1 95 ? 5.142 12.146 -50.849 1.00 0.44 95 HIS A C 14
ATOM 23898 O O . HIS A 1 95 ? 5.523 11.543 -49.840 1.00 0.44 95 HIS A O 14
ATOM 23913 N N . THR A 1 96 ? 5.718 12.009 -52.026 1.00 0.46 96 THR A N 14
ATOM 23914 C CA . THR A 1 96 ? 6.858 11.143 -52.232 1.00 0.49 96 THR A CA 14
ATOM 23915 C C . THR A 1 96 ? 8.170 11.932 -52.208 1.00 0.46 96 THR A C 14
ATOM 23916 O O . THR A 1 96 ? 8.217 13.092 -52.631 1.00 0.47 96 THR A O 14
ATOM 23927 N N . PRO A 1 97 ? 9.250 11.312 -51.703 1.00 0.47 97 PRO A N 14
ATOM 23928 C CA . PRO A 1 97 ? 10.562 11.962 -51.584 1.00 0.48 97 PRO A CA 14
ATOM 23929 C C . PRO A 1 97 ? 11.198 12.263 -52.938 1.00 0.52 97 PRO A C 14
ATOM 23930 O O . PRO A 1 97 ? 12.064 13.135 -53.045 1.00 0.54 97 PRO A O 14
ATOM 23941 N N . LEU A 1 98 ? 10.766 11.546 -53.969 1.00 0.60 98 LEU A N 14
ATOM 23942 C CA . LEU A 1 98 ? 11.254 11.787 -55.318 1.00 0.71 98 LEU A CA 14
ATOM 23943 C C . LEU A 1 98 ? 10.832 13.188 -55.758 1.00 0.66 98 LEU A C 14
ATOM 23944 O O . LEU A 1 98 ? 11.661 13.998 -56.165 1.00 0.71 98 LEU A O 14
ATOM 23960 N N . GLU A 1 99 ? 9.547 13.479 -55.616 1.00 0.65 99 GLU A N 14
ATOM 23961 C CA . GLU A 1 99 ? 9.011 14.786 -55.967 1.00 0.72 99 GLU A CA 14
ATOM 23962 C C . GLU A 1 99 ? 9.479 15.844 -54.973 1.00 0.64 99 GLU A C 14
ATOM 23963 O O . GLU A 1 99 ? 9.628 17.013 -55.321 1.00 0.71 99 GLU A O 14
ATOM 23975 N N . TYR A 1 100 ? 9.714 15.422 -53.733 1.00 0.57 100 TYR A N 14
ATOM 23976 C CA . TYR A 1 100 ? 10.204 16.323 -52.696 1.00 0.63 100 TYR A CA 14
ATOM 23977 C C . TYR A 1 100 ? 11.574 16.878 -53.069 1.00 0.66 100 TYR A C 14
ATOM 23978 O O . TYR A 1 100 ? 11.842 18.064 -52.880 1.00 0.76 100 TYR A O 14
ATOM 23996 N N . ASP A 1 101 ? 12.427 16.017 -53.617 1.00 0.66 101 ASP A N 14
ATOM 23997 C CA . ASP A 1 101 ? 13.772 16.418 -54.021 1.00 0.78 101 ASP A CA 14
ATOM 23998 C C . ASP A 1 101 ? 13.719 17.507 -55.086 1.00 0.81 101 ASP A C 14
ATOM 23999 O O . ASP A 1 101 ? 14.560 18.400 -55.114 1.00 0.93 101 ASP A O 14
ATOM 24008 N N . LYS A 1 102 ? 12.705 17.446 -55.940 1.00 0.75 102 LYS A N 14
ATOM 24009 C CA . LYS A 1 102 ? 12.552 18.425 -57.008 1.00 0.84 102 LYS A CA 14
ATOM 24010 C C . LYS A 1 102 ? 12.130 19.781 -56.449 1.00 0.89 102 LYS A C 14
ATOM 24011 O O . LYS A 1 102 ? 12.389 20.820 -57.058 1.00 1.05 102 LYS A O 14
ATOM 24030 N N . LEU A 1 103 ? 11.492 19.766 -55.285 1.00 0.83 103 LEU A N 14
ATOM 24031 C CA . LEU A 1 103 ? 11.063 20.997 -54.631 1.00 0.97 103 LEU A CA 14
ATOM 24032 C C . LEU A 1 103 ? 12.256 21.701 -53.998 1.00 1.12 103 LEU A C 14
ATOM 24033 O O . LEU A 1 103 ? 12.490 22.882 -54.243 1.00 1.31 103 LEU A O 14
ATOM 24049 N N . LYS A 1 104 ? 13.016 20.959 -53.197 1.00 1.09 104 LYS A N 14
ATOM 24050 C CA . LYS A 1 104 ? 14.216 21.495 -52.549 1.00 1.27 104 LYS A CA 14
ATOM 24051 C C . LYS A 1 104 ? 15.320 21.790 -53.565 1.00 1.37 104 LYS A C 14
ATOM 24052 O O . LYS A 1 104 ? 16.290 22.482 -53.255 1.00 1.56 104 LYS A O 14
ATOM 24071 N N . SER A 1 105 ? 15.179 21.243 -54.765 1.00 1.32 105 SER A N 14
ATOM 24072 C CA . SER A 1 105 ? 16.132 21.483 -55.840 1.00 1.51 105 SER A CA 14
ATOM 24073 C C . SER A 1 105 ? 16.025 22.922 -56.337 1.00 1.66 105 SER A C 14
ATOM 24074 O O . SER A 1 105 ? 17.032 23.615 -56.485 1.00 1.77 105 SER A O 14
ATOM 24082 N N . LYS A 1 106 ? 14.802 23.367 -56.583 1.00 1.79 106 LYS A N 14
ATOM 24083 C CA . LYS A 1 106 ? 14.574 24.696 -57.116 1.00 2.10 106 LYS A CA 14
ATOM 24084 C C . LYS A 1 106 ? 14.139 25.665 -56.022 1.00 2.28 106 LYS A C 14
ATOM 24085 O O . LYS A 1 106 ? 14.090 25.316 -54.842 1.00 2.61 106 LYS A O 14
ATOM 24104 N N . GLY A 1 107 ? 13.823 26.884 -56.430 1.00 2.51 107 GLY A N 14
ATOM 24105 C CA . GLY A 1 107 ? 13.315 27.875 -55.507 1.00 2.97 107 GLY A CA 14
ATOM 24106 C C . GLY A 1 107 ? 12.131 28.612 -56.092 1.00 3.39 107 GLY A C 14
ATOM 24107 O O . GLY A 1 107 ? 11.891 29.779 -55.777 1.00 3.92 107 GLY A O 14
ATOM 24111 N N . SER A 1 108 ? 11.402 27.926 -56.958 1.00 3.41 108 SER A N 14
ATOM 24112 C CA . SER A 1 108 ? 10.249 28.501 -57.627 1.00 4.00 108 SER A CA 14
ATOM 24113 C C . SER A 1 108 ? 9.243 27.403 -57.961 1.00 4.47 108 SER A C 14
ATOM 24114 O O . SER A 1 108 ? 9.404 26.746 -59.011 1.00 4.98 108 SER A O 14
ATOM 24123 N N . MET A 1 1 ? 10.052 21.154 -41.928 1.00 34.77 1 MET A N 15
ATOM 24124 C CA . MET A 1 1 ? 10.327 22.588 -42.166 1.00 34.67 1 MET A CA 15
ATOM 24125 C C . MET A 1 1 ? 9.636 23.436 -41.108 1.00 34.12 1 MET A C 15
ATOM 24126 O O . MET A 1 1 ? 10.230 24.363 -40.561 1.00 34.13 1 MET A O 15
ATOM 24142 N N . GLY A 1 2 ? 8.387 23.103 -40.811 1.00 33.70 2 GLY A N 15
ATOM 24143 C CA . GLY A 1 2 ? 7.656 23.815 -39.785 1.00 33.20 2 GLY A CA 15
ATOM 24144 C C . GLY A 1 2 ? 7.994 23.301 -38.403 1.00 32.51 2 GLY A C 15
ATOM 24145 O O . GLY A 1 2 ? 8.630 23.998 -37.613 1.00 32.38 2 GLY A O 15
ATOM 24149 N N . SER A 1 3 ? 7.595 22.069 -38.122 1.00 32.14 3 SER A N 15
ATOM 24150 C CA . SER A 1 3 ? 7.846 21.457 -36.825 1.00 31.53 3 SER A CA 15
ATOM 24151 C C . SER A 1 3 ? 8.167 19.978 -36.992 1.00 30.66 3 SER A C 15
ATOM 24152 O O . SER A 1 3 ? 7.721 19.138 -36.209 1.00 30.36 3 SER A O 15
ATOM 24160 N N . SER A 1 4 ? 8.966 19.670 -38.001 1.00 30.35 4 SER A N 15
ATOM 24161 C CA . SER A 1 4 ? 9.290 18.293 -38.322 1.00 29.61 4 SER A CA 15
ATOM 24162 C C . SER A 1 4 ? 10.361 17.735 -37.387 1.00 28.85 4 SER A C 15
ATOM 24163 O O . SER A 1 4 ? 11.518 17.563 -37.779 1.00 28.81 4 SER A O 15
ATOM 24171 N N . HIS A 1 5 ? 9.981 17.472 -36.146 1.00 28.34 5 HIS A N 15
ATOM 24172 C CA . HIS A 1 5 ? 10.856 16.773 -35.223 1.00 27.68 5 HIS A CA 15
ATOM 24173 C C . HIS A 1 5 ? 10.545 15.286 -35.315 1.00 27.14 5 HIS A C 15
ATOM 24174 O O . HIS A 1 5 ? 10.175 14.638 -34.335 1.00 26.86 5 HIS A O 15
ATOM 24189 N N . HIS A 1 6 ? 10.704 14.771 -36.522 1.00 27.11 6 HIS A N 15
ATOM 24190 C CA . HIS A 1 6 ? 10.325 13.408 -36.860 1.00 26.72 6 HIS A CA 15
ATOM 24191 C C . HIS A 1 6 ? 11.204 12.391 -36.139 1.00 26.14 6 HIS A C 15
ATOM 24192 O O . HIS A 1 6 ? 10.819 11.233 -35.974 1.00 26.08 6 HIS A O 15
ATOM 24207 N N . HIS A 1 7 ? 12.383 12.820 -35.720 1.00 25.80 7 HIS A N 15
ATOM 24208 C CA . HIS A 1 7 ? 13.256 11.967 -34.935 1.00 25.30 7 HIS A CA 15
ATOM 24209 C C . HIS A 1 7 ? 12.804 11.988 -33.479 1.00 24.72 7 HIS A C 15
ATOM 24210 O O . HIS A 1 7 ? 13.103 12.926 -32.740 1.00 24.71 7 HIS A O 15
ATOM 24225 N N . HIS A 1 8 ? 12.071 10.960 -33.084 1.00 24.34 8 HIS A N 15
ATOM 24226 C CA . HIS A 1 8 ? 11.530 10.878 -31.735 1.00 23.83 8 HIS A CA 15
ATOM 24227 C C . HIS A 1 8 ? 12.477 10.117 -30.826 1.00 23.17 8 HIS A C 15
ATOM 24228 O O . HIS A 1 8 ? 13.545 9.675 -31.251 1.00 23.09 8 HIS A O 15
ATOM 24243 N N . HIS A 1 9 ? 12.085 9.976 -29.573 1.00 22.79 9 HIS A N 15
ATOM 24244 C CA . HIS A 1 9 ? 12.861 9.213 -28.614 1.00 22.26 9 HIS A CA 15
ATOM 24245 C C . HIS A 1 9 ? 11.953 8.289 -27.821 1.00 21.56 9 HIS A C 15
ATOM 24246 O O . HIS A 1 9 ? 11.558 8.593 -26.694 1.00 21.72 9 HIS A O 15
ATOM 24261 N N . HIS A 1 10 ? 11.598 7.172 -28.436 1.00 20.90 10 HIS A N 15
ATOM 24262 C CA . HIS A 1 10 ? 10.766 6.167 -27.793 1.00 20.28 10 HIS A CA 15
ATOM 24263 C C . HIS A 1 10 ? 11.642 5.294 -26.898 1.00 19.70 10 HIS A C 15
ATOM 24264 O O . HIS A 1 10 ? 11.850 4.111 -27.168 1.00 19.62 10 HIS A O 15
ATOM 24279 N N . SER A 1 11 ? 12.165 5.902 -25.839 1.00 19.43 11 SER A N 15
ATOM 24280 C CA . SER A 1 11 ? 13.131 5.254 -24.963 1.00 19.01 11 SER A CA 15
ATOM 24281 C C . SER A 1 11 ? 12.453 4.200 -24.092 1.00 18.01 11 SER A C 15
ATOM 24282 O O . SER A 1 11 ? 13.103 3.287 -23.577 1.00 18.01 11 SER A O 15
ATOM 24290 N N . SER A 1 12 ? 11.145 4.336 -23.931 1.00 17.26 12 SER A N 15
ATOM 24291 C CA . SER A 1 12 ? 10.359 3.369 -23.189 1.00 16.34 12 SER A CA 15
ATOM 24292 C C . SER A 1 12 ? 10.332 2.026 -23.920 1.00 16.15 12 SER A C 15
ATOM 24293 O O . SER A 1 12 ? 9.594 1.842 -24.891 1.00 16.20 12 SER A O 15
ATOM 24301 N N . GLY A 1 13 ? 11.158 1.099 -23.456 1.00 16.12 13 GLY A N 15
ATOM 24302 C CA . GLY A 1 13 ? 11.286 -0.183 -24.115 1.00 16.13 13 GLY A CA 15
ATOM 24303 C C . GLY A 1 13 ? 10.343 -1.222 -23.551 1.00 16.30 13 GLY A C 15
ATOM 24304 O O . GLY A 1 13 ? 9.897 -2.116 -24.268 1.00 16.67 13 GLY A O 15
ATOM 24308 N N . ARG A 1 14 ? 10.032 -1.100 -22.270 1.00 16.15 14 ARG A N 15
ATOM 24309 C CA . ARG A 1 14 ? 9.142 -2.050 -21.609 1.00 16.46 14 ARG A CA 15
ATOM 24310 C C . ARG A 1 14 ? 7.959 -1.331 -20.961 1.00 15.51 14 ARG A C 15
ATOM 24311 O O . ARG A 1 14 ? 6.905 -1.921 -20.740 1.00 15.72 14 ARG A O 15
ATOM 24332 N N . GLU A 1 15 ? 8.137 -0.048 -20.677 1.00 14.57 15 GLU A N 15
ATOM 24333 C CA . GLU A 1 15 ? 7.119 0.741 -20.001 1.00 13.69 15 GLU A CA 15
ATOM 24334 C C . GLU A 1 15 ? 6.288 1.551 -20.995 1.00 12.97 15 GLU A C 15
ATOM 24335 O O . GLU A 1 15 ? 5.532 2.440 -20.605 1.00 12.15 15 GLU A O 15
ATOM 24347 N N . ASN A 1 16 ? 6.402 1.218 -22.277 1.00 13.44 16 ASN A N 15
ATOM 24348 C CA . ASN A 1 16 ? 5.658 1.930 -23.319 1.00 13.06 16 ASN A CA 15
ATOM 24349 C C . ASN A 1 16 ? 4.230 1.407 -23.420 1.00 13.07 16 ASN A C 15
ATOM 24350 O O . ASN A 1 16 ? 3.449 1.861 -24.253 1.00 12.89 16 ASN A O 15
ATOM 24361 N N . LEU A 1 17 ? 3.899 0.450 -22.562 1.00 13.46 17 LEU A N 15
ATOM 24362 C CA . LEU A 1 17 ? 2.560 -0.128 -22.530 1.00 13.68 17 LEU A CA 15
ATOM 24363 C C . LEU A 1 17 ? 1.704 0.579 -21.487 1.00 12.77 17 LEU A C 15
ATOM 24364 O O . LEU A 1 17 ? 0.574 0.175 -21.215 1.00 12.88 17 LEU A O 15
ATOM 24380 N N . TYR A 1 18 ? 2.253 1.633 -20.899 1.00 12.00 18 TYR A N 15
ATOM 24381 C CA . TYR A 1 18 ? 1.566 2.363 -19.845 1.00 11.22 18 TYR A CA 15
ATOM 24382 C C . TYR A 1 18 ? 1.351 3.823 -20.223 1.00 10.27 18 TYR A C 15
ATOM 24383 O O . TYR A 1 18 ? 1.681 4.249 -21.326 1.00 9.92 18 TYR A O 15
ATOM 24401 N N . PHE A 1 19 ? 0.808 4.577 -19.277 1.00 10.05 19 PHE A N 15
ATOM 24402 C CA . PHE A 1 19 ? 0.509 5.994 -19.464 1.00 9.38 19 PHE A CA 15
ATOM 24403 C C . PHE A 1 19 ? 1.706 6.854 -19.062 1.00 8.44 19 PHE A C 15
ATOM 24404 O O . PHE A 1 19 ? 1.567 8.052 -18.806 1.00 7.95 19 PHE A O 15
ATOM 24421 N N . GLN A 1 20 ? 2.869 6.218 -18.991 1.00 8.42 20 GLN A N 15
ATOM 24422 C CA . GLN A 1 20 ? 4.115 6.897 -18.650 1.00 7.85 20 GLN A CA 15
ATOM 24423 C C . GLN A 1 20 ? 4.430 8.005 -19.655 1.00 7.07 20 GLN A C 15
ATOM 24424 O O . GLN A 1 20 ? 4.917 7.739 -20.752 1.00 7.05 20 GLN A O 15
ATOM 24438 N N . GLY A 1 21 ? 4.137 9.242 -19.275 1.00 6.73 21 GLY A N 15
ATOM 24439 C CA . GLY A 1 21 ? 4.416 10.367 -20.144 1.00 6.33 21 GLY A CA 15
ATOM 24440 C C . GLY A 1 21 ? 3.173 10.891 -20.835 1.00 5.42 21 GLY A C 15
ATOM 24441 O O . GLY A 1 21 ? 2.830 10.451 -21.931 1.00 5.50 21 GLY A O 15
ATOM 24445 N N . HIS A 1 22 ? 2.493 11.832 -20.193 1.00 4.89 22 HIS A N 15
ATOM 24446 C CA . HIS A 1 22 ? 1.312 12.460 -20.778 1.00 4.23 22 HIS A CA 15
ATOM 24447 C C . HIS A 1 22 ? 1.741 13.412 -21.886 1.00 3.24 22 HIS A C 15
ATOM 24448 O O . HIS A 1 22 ? 2.390 14.429 -21.624 1.00 3.42 22 HIS A O 15
ATOM 24463 N N . MET A 1 23 ? 1.399 13.077 -23.120 1.00 2.70 23 MET A N 15
ATOM 24464 C CA . MET A 1 23 ? 1.825 13.871 -24.265 1.00 2.18 23 MET A CA 15
ATOM 24465 C C . MET A 1 23 ? 0.631 14.431 -25.026 1.00 1.83 23 MET A C 15
ATOM 24466 O O . MET A 1 23 ? -0.498 13.972 -24.854 1.00 2.36 23 MET A O 15
ATOM 24480 N N . CYS A 1 24 ? 0.899 15.429 -25.859 1.00 1.24 24 CYS A N 15
ATOM 24481 C CA . CYS A 1 24 ? -0.126 16.041 -26.694 1.00 0.95 24 CYS A CA 15
ATOM 24482 C C . CYS A 1 24 ? -0.557 15.088 -27.806 1.00 0.84 24 CYS A C 15
ATOM 24483 O O . CYS A 1 24 ? 0.247 14.291 -28.297 1.00 0.77 24 CYS A O 15
ATOM 24491 N N . ILE A 1 25 ? -1.826 15.192 -28.195 1.00 0.89 25 ILE A N 15
ATOM 24492 C CA . ILE A 1 25 ? -2.410 14.353 -29.238 1.00 0.88 25 ILE A CA 15
ATOM 24493 C C . ILE A 1 25 ? -1.575 14.382 -30.525 1.00 0.74 25 ILE A C 15
ATOM 24494 O O . ILE A 1 25 ? -1.374 13.352 -31.165 1.00 0.71 25 ILE A O 15
ATOM 24510 N N . GLN A 1 26 ? -1.060 15.559 -30.872 1.00 0.69 26 GLN A N 15
ATOM 24511 C CA . GLN A 1 26 ? -0.281 15.737 -32.094 1.00 0.64 26 GLN A CA 15
ATOM 24512 C C . GLN A 1 26 ? 1.017 14.934 -32.035 1.00 0.56 26 GLN A C 15
ATOM 24513 O O . GLN A 1 26 ? 1.437 14.325 -33.022 1.00 0.59 26 GLN A O 15
ATOM 24527 N N . LYS A 1 27 ? 1.627 14.921 -30.859 1.00 0.56 27 LYS A N 15
ATOM 24528 C CA . LYS A 1 27 ? 2.904 14.254 -30.656 1.00 0.60 27 LYS A CA 15
ATOM 24529 C C . LYS A 1 27 ? 2.736 12.737 -30.721 1.00 0.58 27 LYS A C 15
ATOM 24530 O O . LYS A 1 27 ? 3.566 12.033 -31.301 1.00 0.58 27 LYS A O 15
ATOM 24549 N N . VAL A 1 28 ? 1.645 12.248 -30.139 1.00 0.62 28 VAL A N 15
ATOM 24550 C CA . VAL A 1 28 ? 1.365 10.817 -30.101 1.00 0.68 28 VAL A CA 15
ATOM 24551 C C . VAL A 1 28 ? 1.101 10.271 -31.504 1.00 0.62 28 VAL A C 15
ATOM 24552 O O . VAL A 1 28 ? 1.646 9.233 -31.888 1.00 0.62 28 VAL A O 15
ATOM 24565 N N . ILE A 1 29 ? 0.272 10.981 -32.263 1.00 0.60 29 ILE A N 15
ATOM 24566 C CA . ILE A 1 29 ? -0.093 10.562 -33.613 1.00 0.57 29 ILE A CA 15
ATOM 24567 C C . ILE A 1 29 ? 1.138 10.444 -34.514 1.00 0.52 29 ILE A C 15
ATOM 24568 O O . ILE A 1 29 ? 1.336 9.415 -35.163 1.00 0.51 29 ILE A O 15
ATOM 24584 N N . GLU A 1 30 ? 1.986 11.473 -34.525 1.00 0.53 30 GLU A N 15
ATOM 24585 C CA . GLU A 1 30 ? 3.162 11.472 -35.389 1.00 0.55 30 GLU A CA 15
ATOM 24586 C C . GLU A 1 30 ? 4.080 10.307 -35.030 1.00 0.55 30 GLU A C 15
ATOM 24587 O O . GLU A 1 30 ? 4.629 9.650 -35.907 1.00 0.58 30 GLU A O 15
ATOM 24599 N N . ASP A 1 31 ? 4.211 10.032 -33.739 1.00 0.57 31 ASP A N 15
ATOM 24600 C CA . ASP A 1 31 ? 5.055 8.932 -33.274 1.00 0.64 31 ASP A CA 15
ATOM 24601 C C . ASP A 1 31 ? 4.518 7.588 -33.754 1.00 0.57 31 ASP A C 15
ATOM 24602 O O . ASP A 1 31 ? 5.274 6.750 -34.243 1.00 0.61 31 ASP A O 15
ATOM 24611 N N . LYS A 1 32 ? 3.207 7.397 -33.648 1.00 0.53 32 LYS A N 15
ATOM 24612 C CA . LYS A 1 32 ? 2.609 6.104 -33.948 1.00 0.55 32 LYS A CA 15
ATOM 24613 C C . LYS A 1 32 ? 2.640 5.782 -35.442 1.00 0.48 32 LYS A C 15
ATOM 24614 O O . LYS A 1 32 ? 3.182 4.746 -35.842 1.00 0.52 32 LYS A O 15
ATOM 24633 N N . LEU A 1 33 ? 2.089 6.662 -36.269 1.00 0.44 33 LEU A N 15
ATOM 24634 C CA . LEU A 1 33 ? 1.997 6.377 -37.698 1.00 0.44 33 LEU A CA 15
ATOM 24635 C C . LEU A 1 33 ? 3.374 6.375 -38.358 1.00 0.46 33 LEU A C 15
ATOM 24636 O O . LEU A 1 33 ? 3.603 5.647 -39.325 1.00 0.51 33 LEU A O 15
ATOM 24652 N N . SER A 1 34 ? 4.300 7.155 -37.819 1.00 0.47 34 SER A N 15
ATOM 24653 C CA . SER A 1 34 ? 5.651 7.183 -38.352 1.00 0.53 34 SER A CA 15
ATOM 24654 C C . SER A 1 34 ? 6.416 5.916 -37.991 1.00 0.54 34 SER A C 15
ATOM 24655 O O . SER A 1 34 ? 7.215 5.427 -38.786 1.00 0.59 34 SER A O 15
ATOM 24663 N N . SER A 1 35 ? 6.173 5.381 -36.804 1.00 0.55 35 SER A N 15
ATOM 24664 C CA . SER A 1 35 ? 6.802 4.127 -36.406 1.00 0.62 35 SER A CA 15
ATOM 24665 C C . SER A 1 35 ? 6.291 2.960 -37.256 1.00 0.59 35 SER A C 15
ATOM 24666 O O . SER A 1 35 ? 7.004 1.979 -37.466 1.00 0.65 35 SER A O 15
ATOM 24674 N N . ALA A 1 36 ? 5.065 3.081 -37.760 1.00 0.54 36 ALA A N 15
ATOM 24675 C CA . ALA A 1 36 ? 4.443 1.999 -38.515 1.00 0.57 36 ALA A CA 15
ATOM 24676 C C . ALA A 1 36 ? 4.689 2.121 -40.021 1.00 0.51 36 ALA A C 15
ATOM 24677 O O . ALA A 1 36 ? 5.194 1.189 -40.649 1.00 0.52 36 ALA A O 15
ATOM 24684 N N . LEU A 1 37 ? 4.337 3.266 -40.601 1.00 0.50 37 LEU A N 15
ATOM 24685 C CA . LEU A 1 37 ? 4.475 3.465 -42.043 1.00 0.53 37 LEU A CA 15
ATOM 24686 C C . LEU A 1 37 ? 5.918 3.793 -42.405 1.00 0.52 37 LEU A C 15
ATOM 24687 O O . LEU A 1 37 ? 6.363 3.533 -43.524 1.00 0.62 37 LEU A O 15
ATOM 24703 N N . LYS A 1 38 ? 6.627 4.370 -41.442 1.00 0.47 38 LYS A N 15
ATOM 24704 C CA . LYS A 1 38 ? 8.050 4.685 -41.574 1.00 0.52 38 LYS A CA 15
ATOM 24705 C C . LYS A 1 38 ? 8.339 5.633 -42.742 1.00 0.47 38 LYS A C 15
ATOM 24706 O O . LYS A 1 38 ? 8.854 5.222 -43.787 1.00 0.54 38 LYS A O 15
ATOM 24725 N N . PRO A 1 39 ? 7.977 6.918 -42.589 1.00 0.46 39 PRO A N 15
ATOM 24726 C CA . PRO A 1 39 ? 8.330 7.956 -43.543 1.00 0.47 39 PRO A CA 15
ATOM 24727 C C . PRO A 1 39 ? 9.650 8.632 -43.177 1.00 0.51 39 PRO A C 15
ATOM 24728 O O . PRO A 1 39 ? 10.146 8.482 -42.059 1.00 0.63 39 PRO A O 15
ATOM 24739 N N . THR A 1 40 ? 10.214 9.377 -44.112 1.00 0.52 40 THR A N 15
ATOM 24740 C CA . THR A 1 40 ? 11.450 10.097 -43.863 1.00 0.61 40 THR A CA 15
ATOM 24741 C C . THR A 1 40 ? 11.149 11.527 -43.422 1.00 0.62 40 THR A C 15
ATOM 24742 O O . THR A 1 40 ? 11.877 12.110 -42.618 1.00 0.73 40 THR A O 15
ATOM 24753 N N . PHE A 1 41 ? 10.057 12.073 -43.941 1.00 0.54 41 PHE A N 15
ATOM 24754 C CA . PHE A 1 41 ? 9.627 13.420 -43.600 1.00 0.55 41 PHE A CA 15
ATOM 24755 C C . PHE A 1 41 ? 8.135 13.423 -43.282 1.00 0.48 41 PHE A C 15
ATOM 24756 O O . PHE A 1 41 ? 7.345 12.801 -43.993 1.00 0.45 41 PHE A O 15
ATOM 24773 N N . LEU A 1 42 ? 7.762 14.090 -42.197 1.00 0.50 42 LEU A N 15
ATOM 24774 C CA . LEU A 1 42 ? 6.367 14.172 -41.789 1.00 0.48 42 LEU A CA 15
ATOM 24775 C C . LEU A 1 42 ? 6.078 15.566 -41.230 1.00 0.54 42 LEU A C 15
ATOM 24776 O O . LEU A 1 42 ? 6.614 15.942 -40.186 1.00 0.64 42 LEU A O 15
ATOM 24792 N N . GLU A 1 43 ? 5.251 16.328 -41.927 1.00 0.57 43 GLU A N 15
ATOM 24793 C CA . GLU A 1 43 ? 4.910 17.678 -41.491 1.00 0.69 43 GLU A CA 15
ATOM 24794 C C . GLU A 1 43 ? 3.445 17.733 -41.063 1.00 0.60 43 GLU A C 15
ATOM 24795 O O . GLU A 1 43 ? 2.573 17.201 -41.753 1.00 0.53 43 GLU A O 15
ATOM 24807 N N . LEU A 1 44 ? 3.181 18.366 -39.928 1.00 0.67 44 LEU A N 15
ATOM 24808 C CA . LEU A 1 44 ? 1.823 18.457 -39.399 1.00 0.65 44 LEU A CA 15
ATOM 24809 C C . LEU A 1 44 ? 1.303 19.885 -39.478 1.00 0.64 44 LEU A C 15
ATOM 24810 O O . LEU A 1 44 ? 1.930 20.812 -38.969 1.00 0.77 44 LEU A O 15
ATOM 24826 N N . VAL A 1 45 ? 0.157 20.052 -40.120 1.00 0.57 45 VAL A N 15
ATOM 24827 C CA . VAL A 1 45 ? -0.503 21.348 -40.190 1.00 0.63 45 VAL A CA 15
ATOM 24828 C C . VAL A 1 45 ? -1.954 21.211 -39.739 1.00 0.60 45 VAL A C 15
ATOM 24829 O O . VAL A 1 45 ? -2.641 20.272 -40.142 1.00 0.56 45 VAL A O 15
ATOM 24842 N N . ASP A 1 46 ? -2.413 22.121 -38.885 1.00 0.76 46 ASP A N 15
ATOM 24843 C CA . ASP A 1 46 ? -3.814 22.126 -38.470 1.00 0.83 46 ASP A CA 15
ATOM 24844 C C . ASP A 1 46 ? -4.688 22.666 -39.586 1.00 0.80 46 ASP A C 15
ATOM 24845 O O . ASP A 1 46 ? -4.371 23.683 -40.201 1.00 0.99 46 ASP A O 15
ATOM 24854 N N . LYS A 1 47 ? -5.781 21.980 -39.849 1.00 0.81 47 LYS A N 15
ATOM 24855 C CA . LYS A 1 47 ? -6.677 22.370 -40.918 1.00 1.03 47 LYS A CA 15
ATOM 24856 C C . LYS A 1 47 ? -7.788 23.266 -40.378 1.00 1.12 47 LYS A C 15
ATOM 24857 O O . LYS A 1 47 ? -8.539 23.870 -41.145 1.00 1.66 47 LYS A O 15
ATOM 24876 N N . SER A 1 48 ? -7.872 23.348 -39.049 1.00 1.40 48 SER A N 15
ATOM 24877 C CA . SER A 1 48 ? -8.859 24.180 -38.364 1.00 1.68 48 SER A CA 15
ATOM 24878 C C . SER A 1 48 ? -10.287 23.730 -38.678 1.00 1.52 48 SER A C 15
ATOM 24879 O O . SER A 1 48 ? -11.225 24.526 -38.635 1.00 1.97 48 SER A O 15
ATOM 24887 N N . CYS A 1 49 ? -10.449 22.444 -38.960 1.00 2.02 49 CYS A N 15
ATOM 24888 C CA . CYS A 1 49 ? -11.762 21.887 -39.249 1.00 2.76 49 CYS A CA 15
ATOM 24889 C C . CYS A 1 49 ? -12.526 21.671 -37.949 1.00 2.78 49 CYS A C 15
ATOM 24890 O O . CYS A 1 49 ? -12.224 20.756 -37.178 1.00 3.32 49 CYS A O 15
ATOM 24898 N N . GLY A 1 50 ? -13.495 22.539 -37.692 1.00 2.67 50 GLY A N 15
ATOM 24899 C CA . GLY A 1 50 ? -14.255 22.465 -36.465 1.00 2.93 50 GLY A CA 15
ATOM 24900 C C . GLY A 1 50 ? -13.735 23.442 -35.433 1.00 2.80 50 GLY A C 15
ATOM 24901 O O . GLY A 1 50 ? -13.784 24.654 -35.638 1.00 3.16 50 GLY A O 15
ATOM 24905 N N . CYS A 1 51 ? -13.216 22.914 -34.337 1.00 2.72 51 CYS A N 15
ATOM 24906 C CA . CYS A 1 51 ? -12.659 23.742 -33.274 1.00 2.86 51 CYS A CA 15
ATOM 24907 C C . CYS A 1 51 ? -11.131 23.722 -33.318 1.00 2.48 51 CYS A C 15
ATOM 24908 O O . CYS A 1 51 ? -10.461 24.093 -32.353 1.00 3.01 51 CYS A O 15
ATOM 24916 N N . GLY A 1 52 ? -10.586 23.290 -34.450 1.00 2.09 52 GLY A N 15
ATOM 24917 C CA . GLY A 1 52 ? -9.145 23.278 -34.620 1.00 2.20 52 GLY A CA 15
ATOM 24918 C C . GLY A 1 52 ? -8.502 22.024 -34.067 1.00 1.68 52 GLY A C 15
ATOM 24919 O O . GLY A 1 52 ? -7.431 22.079 -33.466 1.00 2.26 52 GLY A O 15
ATOM 24923 N N . THR A 1 53 ? -9.171 20.897 -34.244 1.00 1.51 53 THR A N 15
ATOM 24924 C CA . THR A 1 53 ? -8.619 19.609 -33.857 1.00 1.81 53 THR A CA 15
ATOM 24925 C C . THR A 1 53 ? -8.504 18.707 -35.080 1.00 1.47 53 THR A C 15
ATOM 24926 O O . THR A 1 53 ? -8.986 17.571 -35.095 1.00 1.48 53 THR A O 15
ATOM 24937 N N . SER A 1 54 ? -7.851 19.233 -36.105 1.00 1.25 54 SER A N 15
ATOM 24938 C CA . SER A 1 54 ? -7.735 18.548 -37.378 1.00 1.00 54 SER A CA 15
ATOM 24939 C C . SER A 1 54 ? -6.312 18.638 -37.902 1.00 0.82 54 SER A C 15
ATOM 24940 O O . SER A 1 54 ? -5.723 19.717 -37.924 1.00 0.89 54 SER A O 15
ATOM 24948 N N . PHE A 1 55 ? -5.759 17.519 -38.331 1.00 0.67 55 PHE A N 15
ATOM 24949 C CA . PHE A 1 55 ? -4.392 17.498 -38.811 1.00 0.60 55 PHE A CA 15
ATOM 24950 C C . PHE A 1 55 ? -4.336 17.063 -40.266 1.00 0.52 55 PHE A C 15
ATOM 24951 O O . PHE A 1 55 ? -4.968 16.078 -40.652 1.00 0.50 55 PHE A O 15
ATOM 24968 N N . ASP A 1 56 ? -3.594 17.807 -41.064 1.00 0.51 56 ASP A N 15
ATOM 24969 C CA . ASP A 1 56 ? -3.305 17.420 -42.435 1.00 0.52 56 ASP A CA 15
ATOM 24970 C C . ASP A 1 56 ? -1.815 17.122 -42.529 1.00 0.50 56 ASP A C 15
ATOM 24971 O O . ASP A 1 56 ? -0.985 18.017 -42.349 1.00 0.55 56 ASP A O 15
ATOM 24980 N N . ALA A 1 57 ? -1.475 15.866 -42.761 1.00 0.48 57 ALA A N 15
ATOM 24981 C CA . ALA A 1 57 ? -0.093 15.425 -42.657 1.00 0.48 57 ALA A CA 15
ATOM 24982 C C . ALA A 1 57 ? 0.538 15.184 -44.018 1.00 0.44 57 ALA A C 15
ATOM 24983 O O . ALA A 1 57 ? 0.100 14.324 -44.779 1.00 0.46 57 ALA A O 15
ATOM 24990 N N . VAL A 1 58 ? 1.575 15.949 -44.312 1.00 0.42 58 VAL A N 15
ATOM 24991 C CA . VAL A 1 58 ? 2.344 15.762 -45.529 1.00 0.41 58 VAL A CA 15
ATOM 24992 C C . VAL A 1 58 ? 3.384 14.668 -45.315 1.00 0.39 58 VAL A C 15
ATOM 24993 O O . VAL A 1 58 ? 4.320 14.835 -44.529 1.00 0.41 58 VAL A O 15
ATOM 25006 N N . ILE A 1 59 ? 3.204 13.546 -45.998 1.00 0.38 59 ILE A N 15
ATOM 25007 C CA . ILE A 1 59 ? 4.076 12.400 -45.818 1.00 0.40 59 ILE A CA 15
ATOM 25008 C C . ILE A 1 59 ? 5.099 12.328 -46.940 1.00 0.44 59 ILE A C 15
ATOM 25009 O O . ILE A 1 59 ? 4.793 12.627 -48.095 1.00 0.65 59 ILE A O 15
ATOM 25025 N N . VAL A 1 60 ? 6.317 11.980 -46.584 1.00 0.39 60 VAL A N 15
ATOM 25026 C CA . VAL A 1 60 ? 7.356 11.690 -47.553 1.00 0.42 60 VAL A CA 15
ATOM 25027 C C . VAL A 1 60 ? 7.966 10.337 -47.229 1.00 0.40 60 VAL A C 15
ATOM 25028 O O . VAL A 1 60 ? 8.669 10.190 -46.226 1.00 0.44 60 VAL A O 15
ATOM 25041 N N . SER A 1 61 ? 7.666 9.332 -48.043 1.00 0.39 61 SER A N 15
ATOM 25042 C CA . SER A 1 61 ? 8.101 7.975 -47.747 1.00 0.42 61 SER A CA 15
ATOM 25043 C C . SER A 1 61 ? 8.192 7.118 -49.002 1.00 0.42 61 SER A C 15
ATOM 25044 O O . SER A 1 61 ? 7.514 7.375 -49.998 1.00 0.43 61 SER A O 15
ATOM 25052 N N . ASN A 1 62 ? 9.038 6.089 -48.936 1.00 0.51 62 ASN A N 15
ATOM 25053 C CA . ASN A 1 62 ? 9.150 5.097 -50.000 1.00 0.57 62 ASN A CA 15
ATOM 25054 C C . ASN A 1 62 ? 7.868 4.277 -50.097 1.00 0.56 62 ASN A C 15
ATOM 25055 O O . ASN A 1 62 ? 7.590 3.658 -51.120 1.00 0.59 62 ASN A O 15
ATOM 25066 N N . ASN A 1 63 ? 7.089 4.299 -49.020 1.00 0.57 63 ASN A N 15
ATOM 25067 C CA . ASN A 1 63 ? 5.827 3.561 -48.947 1.00 0.66 63 ASN A CA 15
ATOM 25068 C C . ASN A 1 63 ? 4.875 3.988 -50.068 1.00 0.67 63 ASN A C 15
ATOM 25069 O O . ASN A 1 63 ? 4.071 3.196 -50.556 1.00 0.86 63 ASN A O 15
ATOM 25080 N N . PHE A 1 64 ? 4.983 5.244 -50.483 1.00 0.60 64 PHE A N 15
ATOM 25081 C CA . PHE A 1 64 ? 4.140 5.769 -51.549 1.00 0.67 64 PHE A CA 15
ATOM 25082 C C . PHE A 1 64 ? 4.851 5.666 -52.900 1.00 0.60 64 PHE A C 15
ATOM 25083 O O . PHE A 1 64 ? 4.239 5.828 -53.957 1.00 0.65 64 PHE A O 15
ATOM 25100 N N . GLU A 1 65 ? 6.139 5.356 -52.866 1.00 0.58 65 GLU A N 15
ATOM 25101 C CA . GLU A 1 65 ? 6.939 5.289 -54.046 1.00 0.61 65 GLU A CA 15
ATOM 25102 C C . GLU A 1 65 ? 6.908 3.852 -54.578 1.00 0.65 65 GLU A C 15
ATOM 25103 O O . GLU A 1 65 ? 7.219 3.581 -55.736 1.00 0.75 65 GLU A O 15
ATOM 25115 N N . ASP A 1 66 ? 6.473 2.935 -53.718 1.00 0.69 66 ASP A N 15
ATOM 25116 C CA . ASP A 1 66 ? 6.282 1.537 -54.101 1.00 0.84 66 ASP A CA 15
ATOM 25117 C C . ASP A 1 66 ? 5.026 1.402 -54.965 1.00 0.80 66 ASP A C 15
ATOM 25118 O O . ASP A 1 66 ? 4.655 0.309 -55.397 1.00 0.93 66 ASP A O 15
ATOM 25127 N N . LYS A 1 67 ? 4.383 2.547 -55.202 1.00 0.78 67 LYS A N 15
ATOM 25128 C CA . LYS A 1 67 ? 3.219 2.657 -56.080 1.00 0.88 67 LYS A CA 15
ATOM 25129 C C . LYS A 1 67 ? 2.037 1.877 -55.515 1.00 0.78 67 LYS A C 15
ATOM 25130 O O . LYS A 1 67 ? 1.267 1.267 -56.257 1.00 0.86 67 LYS A O 15
ATOM 25149 N N . LYS A 1 68 ? 1.891 1.914 -54.200 1.00 0.83 68 LYS A N 15
ATOM 25150 C CA . LYS A 1 68 ? 0.778 1.253 -53.539 1.00 0.90 68 LYS A CA 15
ATOM 25151 C C . LYS A 1 68 ? -0.361 2.228 -53.274 1.00 0.82 68 LYS A C 15
ATOM 25152 O O . LYS A 1 68 ? -0.386 2.907 -52.247 1.00 0.87 68 LYS A O 15
ATOM 25171 N N . LEU A 1 69 ? -1.294 2.308 -54.212 1.00 0.84 69 LEU A N 15
ATOM 25172 C CA . LEU A 1 69 ? -2.459 3.160 -54.052 1.00 0.91 69 LEU A CA 15
ATOM 25173 C C . LEU A 1 69 ? -3.414 2.530 -53.042 1.00 0.85 69 LEU A C 15
ATOM 25174 O O . LEU A 1 69 ? -3.755 3.137 -52.026 1.00 0.83 69 LEU A O 15
ATOM 25190 N N . LEU A 1 70 ? -3.834 1.304 -53.324 1.00 0.89 70 LEU A N 15
ATOM 25191 C CA . LEU A 1 70 ? -4.792 0.614 -52.469 1.00 0.91 70 LEU A CA 15
ATOM 25192 C C . LEU A 1 70 ? -4.181 0.266 -51.113 1.00 0.79 70 LEU A C 15
ATOM 25193 O O . LEU A 1 70 ? -4.870 0.264 -50.090 1.00 0.80 70 LEU A O 15
ATOM 25209 N N . ASP A 1 71 ? -2.880 -0.005 -51.104 1.00 0.72 71 ASP A N 15
ATOM 25210 C CA . ASP A 1 71 ? -2.219 -0.492 -49.900 1.00 0.70 71 ASP A CA 15
ATOM 25211 C C . ASP A 1 71 ? -2.040 0.619 -48.876 1.00 0.63 71 ASP A C 15
ATOM 25212 O O . ASP A 1 71 ? -2.218 0.398 -47.681 1.00 0.63 71 ASP A O 15
ATOM 25221 N N . ARG A 1 72 ? -1.719 1.823 -49.336 1.00 0.67 72 ARG A N 15
ATOM 25222 C CA . ARG A 1 72 ? -1.586 2.950 -48.423 1.00 0.74 72 ARG A CA 15
ATOM 25223 C C . ARG A 1 72 ? -2.925 3.228 -47.744 1.00 0.67 72 ARG A C 15
ATOM 25224 O O . ARG A 1 72 ? -2.972 3.597 -46.576 1.00 0.68 72 ARG A O 15
ATOM 25245 N N . HIS A 1 73 ? -4.013 3.016 -48.479 1.00 0.68 73 HIS A N 15
ATOM 25246 C CA . HIS A 1 73 ? -5.350 3.235 -47.943 1.00 0.71 73 HIS A CA 15
ATOM 25247 C C . HIS A 1 73 ? -5.677 2.192 -46.877 1.00 0.62 73 HIS A C 15
ATOM 25248 O O . HIS A 1 73 ? -6.166 2.533 -45.799 1.00 0.62 73 HIS A O 15
ATOM 25263 N N . ARG A 1 74 ? -5.399 0.928 -47.175 1.00 0.60 74 ARG A N 15
ATOM 25264 C CA . ARG A 1 74 ? -5.702 -0.156 -46.245 1.00 0.59 74 ARG A CA 15
ATOM 25265 C C . ARG A 1 74 ? -4.811 -0.074 -45.002 1.00 0.51 74 ARG A C 15
ATOM 25266 O O . ARG A 1 74 ? -5.273 -0.310 -43.885 1.00 0.52 74 ARG A O 15
ATOM 25287 N N . LEU A 1 75 ? -3.543 0.284 -45.194 1.00 0.47 75 LEU A N 15
ATOM 25288 C CA . LEU A 1 75 ? -2.613 0.434 -44.077 1.00 0.46 75 LEU A CA 15
ATOM 25289 C C . LEU A 1 75 ? -3.026 1.589 -43.173 1.00 0.42 75 LEU A C 15
ATOM 25290 O O . LEU A 1 75 ? -3.080 1.437 -41.951 1.00 0.42 75 LEU A O 15
ATOM 25306 N N . VAL A 1 76 ? -3.330 2.735 -43.774 1.00 0.45 76 VAL A N 15
ATOM 25307 C CA . VAL A 1 76 ? -3.788 3.894 -43.017 1.00 0.50 76 VAL A CA 15
ATOM 25308 C C . VAL A 1 76 ? -5.038 3.552 -42.213 1.00 0.48 76 VAL A C 15
ATOM 25309 O O . VAL A 1 76 ? -5.121 3.864 -41.034 1.00 0.50 76 VAL A O 15
ATOM 25322 N N . ASN A 1 77 ? -5.991 2.876 -42.839 1.00 0.48 77 ASN A N 15
ATOM 25323 C CA . ASN A 1 77 ? -7.233 2.522 -42.156 1.00 0.53 77 ASN A CA 15
ATOM 25324 C C . ASN A 1 77 ? -6.993 1.506 -41.044 1.00 0.49 77 ASN A C 15
ATOM 25325 O O . ASN A 1 77 ? -7.701 1.498 -40.044 1.00 0.54 77 ASN A O 15
ATOM 25336 N N . THR A 1 78 ? -5.977 0.667 -41.204 1.00 0.45 78 THR A N 15
ATOM 25337 C CA . THR A 1 78 ? -5.677 -0.359 -40.212 1.00 0.50 78 THR A CA 15
ATOM 25338 C C . THR A 1 78 ? -5.219 0.270 -38.892 1.00 0.46 78 THR A C 15
ATOM 25339 O O . THR A 1 78 ? -5.726 -0.070 -37.822 1.00 0.50 78 THR A O 15
ATOM 25350 N N . ILE A 1 79 ? -4.287 1.205 -38.981 1.00 0.44 79 ILE A N 15
ATOM 25351 C CA . ILE A 1 79 ? -3.730 1.854 -37.798 1.00 0.45 79 ILE A CA 15
ATOM 25352 C C . ILE A 1 79 ? -4.649 2.973 -37.316 1.00 0.45 79 ILE A C 15
ATOM 25353 O O . ILE A 1 79 ? -5.052 3.033 -36.143 1.00 0.50 79 ILE A O 15
ATOM 25369 N N . LEU A 1 80 ? -5.012 3.841 -38.243 1.00 0.45 80 LEU A N 15
ATOM 25370 C CA . LEU A 1 80 ? -5.825 4.996 -37.924 1.00 0.52 80 LEU A CA 15
ATOM 25371 C C . LEU A 1 80 ? -7.275 4.601 -37.683 1.00 0.56 80 LEU A C 15
ATOM 25372 O O . LEU A 1 80 ? -8.102 5.456 -37.415 1.00 0.63 80 LEU A O 15
ATOM 25388 N N . LYS A 1 81 ? -7.596 3.311 -37.793 1.00 0.57 81 LYS A N 15
ATOM 25389 C CA . LYS A 1 81 ? -8.901 2.833 -37.358 1.00 0.68 81 LYS A CA 15
ATOM 25390 C C . LYS A 1 81 ? -9.161 3.326 -35.942 1.00 0.68 81 LYS A C 15
ATOM 25391 O O . LYS A 1 81 ? -10.071 4.115 -35.702 1.00 0.72 81 LYS A O 15
ATOM 25410 N N . GLU A 1 82 ? -8.338 2.872 -35.012 1.00 0.69 82 GLU A N 15
ATOM 25411 C CA . GLU A 1 82 ? -8.431 3.319 -33.635 1.00 0.73 82 GLU A CA 15
ATOM 25412 C C . GLU A 1 82 ? -7.862 4.729 -33.478 1.00 0.67 82 GLU A C 15
ATOM 25413 O O . GLU A 1 82 ? -8.371 5.524 -32.689 1.00 0.68 82 GLU A O 15
ATOM 25425 N N . GLU A 1 83 ? -6.808 5.040 -34.230 1.00 0.64 83 GLU A N 15
ATOM 25426 C CA . GLU A 1 83 ? -6.130 6.331 -34.092 1.00 0.64 83 GLU A CA 15
ATOM 25427 C C . GLU A 1 83 ? -7.079 7.508 -34.366 1.00 0.55 83 GLU A C 15
ATOM 25428 O O . GLU A 1 83 ? -7.065 8.505 -33.641 1.00 0.58 83 GLU A O 15
ATOM 25440 N N . LEU A 1 84 ? -7.925 7.369 -35.389 1.00 0.49 84 LEU A N 15
ATOM 25441 C CA . LEU A 1 84 ? -8.889 8.411 -35.759 1.00 0.48 84 LEU A CA 15
ATOM 25442 C C . LEU A 1 84 ? -9.801 8.788 -34.600 1.00 0.52 84 LEU A C 15
ATOM 25443 O O . LEU A 1 84 ? -10.247 9.928 -34.514 1.00 0.58 84 LEU A O 15
ATOM 25459 N N . GLN A 1 85 ? -10.083 7.831 -33.716 1.00 0.57 85 GLN A N 15
ATOM 25460 C CA . GLN A 1 85 ? -11.037 8.046 -32.626 1.00 0.67 85 GLN A CA 15
ATOM 25461 C C . GLN A 1 85 ? -10.625 9.227 -31.742 1.00 0.70 85 GLN A C 15
ATOM 25462 O O . GLN A 1 85 ? -11.440 9.766 -30.992 1.00 0.81 85 GLN A O 15
ATOM 25476 N N . ASN A 1 86 ? -9.360 9.623 -31.826 1.00 0.64 86 ASN A N 15
ATOM 25477 C CA . ASN A 1 86 ? -8.839 10.699 -30.992 1.00 0.71 86 ASN A CA 15
ATOM 25478 C C . ASN A 1 86 ? -8.768 12.018 -31.759 1.00 0.67 86 ASN A C 15
ATOM 25479 O O . ASN A 1 86 ? -8.436 13.055 -31.185 1.00 0.77 86 ASN A O 15
ATOM 25490 N N . ILE A 1 87 ? -9.089 11.981 -33.047 1.00 0.61 87 ILE A N 15
ATOM 25491 C CA . ILE A 1 87 ? -9.011 13.169 -33.889 1.00 0.62 87 ILE A CA 15
ATOM 25492 C C . ILE A 1 87 ? -10.404 13.555 -34.373 1.00 0.67 87 ILE A C 15
ATOM 25493 O O . ILE A 1 87 ? -11.281 12.702 -34.493 1.00 0.77 87 ILE A O 15
ATOM 25509 N N . HIS A 1 88 ? -10.615 14.837 -34.640 1.00 0.71 88 HIS A N 15
ATOM 25510 C CA . HIS A 1 88 ? -11.892 15.287 -35.172 1.00 0.80 88 HIS A CA 15
ATOM 25511 C C . HIS A 1 88 ? -11.909 15.119 -36.687 1.00 0.76 88 HIS A C 15
ATOM 25512 O O . HIS A 1 88 ? -12.931 14.757 -37.269 1.00 0.89 88 HIS A O 15
ATOM 25527 N N . ALA A 1 89 ? -10.770 15.391 -37.322 1.00 0.69 89 ALA A N 15
ATOM 25528 C CA . ALA A 1 89 ? -10.639 15.238 -38.767 1.00 0.68 89 ALA A CA 15
ATOM 25529 C C . ALA A 1 89 ? -9.172 15.155 -39.178 1.00 0.62 89 ALA A C 15
ATOM 25530 O O . ALA A 1 89 ? -8.441 16.141 -39.101 1.00 0.73 89 ALA A O 15
ATOM 25537 N N . PHE A 1 90 ? -8.735 13.973 -39.580 1.00 0.52 90 PHE A N 15
ATOM 25538 C CA . PHE A 1 90 ? -7.376 13.797 -40.074 1.00 0.47 90 PHE A CA 15
ATOM 25539 C C . PHE A 1 90 ? -7.366 13.633 -41.593 1.00 0.48 90 PHE A C 15
ATOM 25540 O O . PHE A 1 90 ? -8.220 12.951 -42.164 1.00 0.63 90 PHE A O 15
ATOM 25557 N N . SER A 1 91 ? -6.406 14.277 -42.237 1.00 0.44 91 SER A N 15
ATOM 25558 C CA . SER A 1 91 ? -6.207 14.152 -43.671 1.00 0.48 91 SER A CA 15
ATOM 25559 C C . SER A 1 91 ? -4.721 13.958 -43.964 1.00 0.45 91 SER A C 15
ATOM 25560 O O . SER A 1 91 ? -3.876 14.296 -43.132 1.00 0.52 91 SER A O 15
ATOM 25568 N N . MET A 1 92 ? -4.395 13.409 -45.125 1.00 0.48 92 MET A N 15
ATOM 25569 C CA . MET A 1 92 ? -3.007 13.116 -45.447 1.00 0.48 92 MET A CA 15
ATOM 25570 C C . MET A 1 92 ? -2.665 13.506 -46.881 1.00 0.53 92 MET A C 15
ATOM 25571 O O . MET A 1 92 ? -3.509 13.451 -47.776 1.00 0.62 92 MET A O 15
ATOM 25585 N N . LYS A 1 93 ? -1.421 13.915 -47.078 1.00 0.52 93 LYS A N 15
ATOM 25586 C CA . LYS A 1 93 ? -0.895 14.191 -48.404 1.00 0.59 93 LYS A CA 15
ATOM 25587 C C . LYS A 1 93 ? 0.282 13.265 -48.672 1.00 0.49 93 LYS A C 15
ATOM 25588 O O . LYS A 1 93 ? 1.347 13.422 -48.082 1.00 0.42 93 LYS A O 15
ATOM 25607 N N . CYS A 1 94 ? 0.094 12.310 -49.560 1.00 0.56 94 CYS A N 15
ATOM 25608 C CA . CYS A 1 94 ? 1.136 11.338 -49.849 1.00 0.54 94 CYS A CA 15
ATOM 25609 C C . CYS A 1 94 ? 2.128 11.877 -50.875 1.00 0.52 94 CYS A C 15
ATOM 25610 O O . CYS A 1 94 ? 1.751 12.261 -51.982 1.00 0.64 94 CYS A O 15
ATOM 25618 N N . HIS A 1 95 ? 3.397 11.940 -50.486 1.00 0.44 95 HIS A N 15
ATOM 25619 C CA . HIS A 1 95 ? 4.452 12.376 -51.398 1.00 0.50 95 HIS A CA 15
ATOM 25620 C C . HIS A 1 95 ? 5.641 11.416 -51.368 1.00 0.44 95 HIS A C 15
ATOM 25621 O O . HIS A 1 95 ? 5.883 10.722 -50.372 1.00 0.44 95 HIS A O 15
ATOM 25636 N N . THR A 1 96 ? 6.376 11.380 -52.472 1.00 0.46 96 THR A N 15
ATOM 25637 C CA . THR A 1 96 ? 7.569 10.559 -52.582 1.00 0.49 96 THR A CA 15
ATOM 25638 C C . THR A 1 96 ? 8.818 11.390 -52.307 1.00 0.46 96 THR A C 15
ATOM 25639 O O . THR A 1 96 ? 8.847 12.589 -52.592 1.00 0.47 96 THR A O 15
ATOM 25650 N N . PRO A 1 97 ? 9.868 10.769 -51.741 1.00 0.47 97 PRO A N 15
ATOM 25651 C CA . PRO A 1 97 ? 11.120 11.464 -51.422 1.00 0.48 97 PRO A CA 15
ATOM 25652 C C . PRO A 1 97 ? 11.800 12.015 -52.669 1.00 0.52 97 PRO A C 15
ATOM 25653 O O . PRO A 1 97 ? 12.477 13.043 -52.620 1.00 0.54 97 PRO A O 15
ATOM 25664 N N . LEU A 1 98 ? 11.595 11.329 -53.786 1.00 0.60 98 LEU A N 15
ATOM 25665 C CA . LEU A 1 98 ? 12.193 11.722 -55.050 1.00 0.71 98 LEU A CA 15
ATOM 25666 C C . LEU A 1 98 ? 11.625 13.067 -55.500 1.00 0.66 98 LEU A C 15
ATOM 25667 O O . LEU A 1 98 ? 12.373 13.998 -55.794 1.00 0.71 98 LEU A O 15
ATOM 25683 N N . GLU A 1 99 ? 10.300 13.174 -55.524 1.00 0.65 99 GLU A N 15
ATOM 25684 C CA . GLU A 1 99 ? 9.645 14.401 -55.957 1.00 0.72 99 GLU A CA 15
ATOM 25685 C C . GLU A 1 99 ? 9.801 15.490 -54.902 1.00 0.64 99 GLU A C 15
ATOM 25686 O O . GLU A 1 99 ? 9.878 16.676 -55.225 1.00 0.71 99 GLU A O 15
ATOM 25698 N N . TYR A 1 100 ? 9.869 15.072 -53.644 1.00 0.57 100 TYR A N 15
ATOM 25699 C CA . TYR A 1 100 ? 10.007 15.996 -52.524 1.00 0.63 100 TYR A CA 15
ATOM 25700 C C . TYR A 1 100 ? 11.231 16.892 -52.683 1.00 0.66 100 TYR A C 15
ATOM 25701 O O . TYR A 1 100 ? 11.195 18.064 -52.312 1.00 0.76 100 TYR A O 15
ATOM 25719 N N . ASP A 1 101 ? 12.304 16.351 -53.253 1.00 0.66 101 ASP A N 15
ATOM 25720 C CA . ASP A 1 101 ? 13.547 17.106 -53.390 1.00 0.78 101 ASP A CA 15
ATOM 25721 C C . ASP A 1 101 ? 13.349 18.330 -54.279 1.00 0.81 101 ASP A C 15
ATOM 25722 O O . ASP A 1 101 ? 13.908 19.390 -54.013 1.00 0.93 101 ASP A O 15
ATOM 25731 N N . LYS A 1 102 ? 12.524 18.189 -55.315 1.00 0.75 102 LYS A N 15
ATOM 25732 C CA . LYS A 1 102 ? 12.228 19.306 -56.211 1.00 0.84 102 LYS A CA 15
ATOM 25733 C C . LYS A 1 102 ? 11.450 20.388 -55.475 1.00 0.89 102 LYS A C 15
ATOM 25734 O O . LYS A 1 102 ? 11.607 21.579 -55.744 1.00 1.05 102 LYS A O 15
ATOM 25753 N N . LEU A 1 103 ? 10.620 19.965 -54.534 1.00 0.83 103 LEU A N 15
ATOM 25754 C CA . LEU A 1 103 ? 9.822 20.894 -53.747 1.00 0.97 103 LEU A CA 15
ATOM 25755 C C . LEU A 1 103 ? 10.721 21.721 -52.836 1.00 1.12 103 LEU A C 15
ATOM 25756 O O . LEU A 1 103 ? 10.604 22.947 -52.775 1.00 1.31 103 LEU A O 15
ATOM 25772 N N . LYS A 1 104 ? 11.644 21.046 -52.154 1.00 1.09 104 LYS A N 15
ATOM 25773 C CA . LYS A 1 104 ? 12.565 21.712 -51.235 1.00 1.27 104 LYS A CA 15
ATOM 25774 C C . LYS A 1 104 ? 13.661 22.478 -51.978 1.00 1.37 104 LYS A C 15
ATOM 25775 O O . LYS A 1 104 ? 14.435 23.209 -51.357 1.00 1.56 104 LYS A O 15
ATOM 25794 N N . SER A 1 105 ? 13.738 22.305 -53.298 1.00 1.32 105 SER A N 15
ATOM 25795 C CA . SER A 1 105 ? 14.670 23.083 -54.110 1.00 1.51 105 SER A CA 15
ATOM 25796 C C . SER A 1 105 ? 14.362 24.570 -53.976 1.00 1.66 105 SER A C 15
ATOM 25797 O O . SER A 1 105 ? 15.268 25.396 -53.848 1.00 1.77 105 SER A O 15
ATOM 25805 N N . LYS A 1 106 ? 13.078 24.906 -54.006 1.00 1.79 106 LYS A N 15
ATOM 25806 C CA . LYS A 1 106 ? 12.646 26.278 -53.785 1.00 2.10 106 LYS A CA 15
ATOM 25807 C C . LYS A 1 106 ? 12.143 26.450 -52.353 1.00 2.28 106 LYS A C 15
ATOM 25808 O O . LYS A 1 106 ? 12.439 27.449 -51.696 1.00 2.61 106 LYS A O 15
ATOM 25827 N N . GLY A 1 107 ? 11.401 25.460 -51.874 1.00 2.51 107 GLY A N 15
ATOM 25828 C CA . GLY A 1 107 ? 10.927 25.477 -50.504 1.00 2.97 107 GLY A CA 15
ATOM 25829 C C . GLY A 1 107 ? 9.682 26.320 -50.328 1.00 3.39 107 GLY A C 15
ATOM 25830 O O . GLY A 1 107 ? 9.586 27.105 -49.385 1.00 3.92 107 GLY A O 15
ATOM 25834 N N . SER A 1 108 ? 8.734 26.167 -51.239 1.00 3.41 108 SER A N 15
ATOM 25835 C CA . SER A 1 108 ? 7.488 26.906 -51.172 1.00 4.00 108 SER A CA 15
ATOM 25836 C C . SER A 1 108 ? 6.342 26.097 -51.777 1.00 4.47 108 SER A C 15
ATOM 25837 O O . SER A 1 108 ? 6.060 26.257 -52.984 1.00 4.98 108 SER A O 15
ATOM 25846 N N . MET A 1 1 ? -10.801 23.971 -32.158 1.00 34.77 1 MET A N 16
ATOM 25847 C CA . MET A 1 1 ? -9.786 24.704 -31.368 1.00 34.67 1 MET A CA 16
ATOM 25848 C C . MET A 1 1 ? -8.960 25.609 -32.274 1.00 34.12 1 MET A C 16
ATOM 25849 O O . MET A 1 1 ? -8.603 26.725 -31.896 1.00 34.13 1 MET A O 16
ATOM 25865 N N . GLY A 1 2 ? -8.659 25.131 -33.474 1.00 33.70 2 GLY A N 16
ATOM 25866 C CA . GLY A 1 2 ? -7.923 25.939 -34.419 1.00 33.20 2 GLY A CA 16
ATOM 25867 C C . GLY A 1 2 ? -6.427 25.724 -34.319 1.00 32.51 2 GLY A C 16
ATOM 25868 O O . GLY A 1 2 ? -5.969 24.592 -34.151 1.00 32.38 2 GLY A O 16
ATOM 25872 N N . SER A 1 3 ? -5.679 26.817 -34.393 1.00 32.14 3 SER A N 16
ATOM 25873 C CA . SER A 1 3 ? -4.226 26.763 -34.441 1.00 31.53 3 SER A CA 16
ATOM 25874 C C . SER A 1 3 ? -3.619 26.100 -33.211 1.00 30.66 3 SER A C 16
ATOM 25875 O O . SER A 1 3 ? -3.770 26.570 -32.080 1.00 30.36 3 SER A O 16
ATOM 25883 N N . SER A 1 4 ? -2.932 25.002 -33.464 1.00 30.35 4 SER A N 16
ATOM 25884 C CA . SER A 1 4 ? -2.219 24.268 -32.439 1.00 29.61 4 SER A CA 16
ATOM 25885 C C . SER A 1 4 ? -0.756 24.102 -32.852 1.00 28.85 4 SER A C 16
ATOM 25886 O O . SER A 1 4 ? 0.121 23.881 -32.017 1.00 28.81 4 SER A O 16
ATOM 25894 N N . HIS A 1 5 ? -0.498 24.225 -34.152 1.00 28.34 5 HIS A N 16
ATOM 25895 C CA . HIS A 1 5 ? 0.854 24.117 -34.682 1.00 27.68 5 HIS A CA 16
ATOM 25896 C C . HIS A 1 5 ? 1.419 25.506 -34.952 1.00 27.14 5 HIS A C 16
ATOM 25897 O O . HIS A 1 5 ? 0.946 26.215 -35.839 1.00 26.86 5 HIS A O 16
ATOM 25912 N N . HIS A 1 6 ? 2.421 25.894 -34.181 1.00 27.11 6 HIS A N 16
ATOM 25913 C CA . HIS A 1 6 ? 3.055 27.191 -34.360 1.00 26.72 6 HIS A CA 16
ATOM 25914 C C . HIS A 1 6 ? 4.423 27.021 -35.009 1.00 26.14 6 HIS A C 16
ATOM 25915 O O . HIS A 1 6 ? 5.302 26.367 -34.451 1.00 26.08 6 HIS A O 16
ATOM 25930 N N . HIS A 1 7 ? 4.588 27.597 -36.190 1.00 25.80 7 HIS A N 16
ATOM 25931 C CA . HIS A 1 7 ? 5.867 27.552 -36.891 1.00 25.30 7 HIS A CA 16
ATOM 25932 C C . HIS A 1 7 ? 6.884 28.435 -36.172 1.00 24.72 7 HIS A C 16
ATOM 25933 O O . HIS A 1 7 ? 6.601 29.593 -35.866 1.00 24.71 7 HIS A O 16
ATOM 25948 N N . HIS A 1 8 ? 8.055 27.877 -35.897 1.00 24.34 8 HIS A N 16
ATOM 25949 C CA . HIS A 1 8 ? 9.115 28.606 -35.209 1.00 23.83 8 HIS A CA 16
ATOM 25950 C C . HIS A 1 8 ? 9.642 29.714 -36.115 1.00 23.17 8 HIS A C 16
ATOM 25951 O O . HIS A 1 8 ? 10.212 29.439 -37.172 1.00 23.09 8 HIS A O 16
ATOM 25966 N N . HIS A 1 9 ? 9.439 30.961 -35.701 1.00 22.79 9 HIS A N 16
ATOM 25967 C CA . HIS A 1 9 ? 9.782 32.121 -36.522 1.00 22.26 9 HIS A CA 16
ATOM 25968 C C . HIS A 1 9 ? 11.284 32.413 -36.472 1.00 21.56 9 HIS A C 16
ATOM 25969 O O . HIS A 1 9 ? 11.713 33.530 -36.182 1.00 21.72 9 HIS A O 16
ATOM 25984 N N . HIS A 1 10 ? 12.070 31.395 -36.766 1.00 20.90 10 HIS A N 16
ATOM 25985 C CA . HIS A 1 10 ? 13.517 31.512 -36.837 1.00 20.28 10 HIS A CA 16
ATOM 25986 C C . HIS A 1 10 ? 14.079 30.230 -37.423 1.00 19.70 10 HIS A C 16
ATOM 25987 O O . HIS A 1 10 ? 13.671 29.140 -37.021 1.00 19.62 10 HIS A O 16
ATOM 26002 N N . SER A 1 11 ? 14.987 30.364 -38.379 1.00 19.43 11 SER A N 16
ATOM 26003 C CA . SER A 1 11 ? 15.598 29.211 -39.025 1.00 19.01 11 SER A CA 16
ATOM 26004 C C . SER A 1 11 ? 16.264 28.291 -38.000 1.00 18.01 11 SER A C 16
ATOM 26005 O O . SER A 1 11 ? 17.279 28.640 -37.394 1.00 18.01 11 SER A O 16
ATOM 26013 N N . SER A 1 12 ? 15.665 27.126 -37.805 1.00 17.26 12 SER A N 16
ATOM 26014 C CA . SER A 1 12 ? 16.170 26.140 -36.864 1.00 16.34 12 SER A CA 16
ATOM 26015 C C . SER A 1 12 ? 16.169 24.758 -37.506 1.00 16.15 12 SER A C 16
ATOM 26016 O O . SER A 1 12 ? 15.717 23.775 -36.915 1.00 16.20 12 SER A O 16
ATOM 26024 N N . GLY A 1 13 ? 16.712 24.689 -38.713 1.00 16.12 13 GLY A N 16
ATOM 26025 C CA . GLY A 1 13 ? 16.702 23.453 -39.468 1.00 16.13 13 GLY A CA 16
ATOM 26026 C C . GLY A 1 13 ? 17.858 22.543 -39.105 1.00 16.30 13 GLY A C 16
ATOM 26027 O O . GLY A 1 13 ? 18.258 21.696 -39.897 1.00 16.67 13 GLY A O 16
ATOM 26031 N N . ARG A 1 14 ? 18.389 22.718 -37.905 1.00 16.15 14 ARG A N 16
ATOM 26032 C CA . ARG A 1 14 ? 19.500 21.904 -37.438 1.00 16.46 14 ARG A CA 16
ATOM 26033 C C . ARG A 1 14 ? 18.988 20.846 -36.472 1.00 15.51 14 ARG A C 16
ATOM 26034 O O . ARG A 1 14 ? 19.261 19.654 -36.613 1.00 15.72 14 ARG A O 16
ATOM 26055 N N . GLU A 1 15 ? 18.224 21.309 -35.498 1.00 14.57 15 GLU A N 16
ATOM 26056 C CA . GLU A 1 15 ? 17.745 20.472 -34.411 1.00 13.69 15 GLU A CA 16
ATOM 26057 C C . GLU A 1 15 ? 16.321 19.978 -34.654 1.00 12.97 15 GLU A C 16
ATOM 26058 O O . GLU A 1 15 ? 15.879 19.017 -34.024 1.00 12.15 15 GLU A O 16
ATOM 26070 N N . ASN A 1 16 ? 15.611 20.614 -35.584 1.00 13.44 16 ASN A N 16
ATOM 26071 C CA . ASN A 1 16 ? 14.201 20.283 -35.823 1.00 13.06 16 ASN A CA 16
ATOM 26072 C C . ASN A 1 16 ? 14.038 18.949 -36.560 1.00 13.07 16 ASN A C 16
ATOM 26073 O O . ASN A 1 16 ? 12.939 18.591 -36.973 1.00 12.89 16 ASN A O 16
ATOM 26084 N N . LEU A 1 17 ? 15.135 18.213 -36.712 1.00 13.46 17 LEU A N 16
ATOM 26085 C CA . LEU A 1 17 ? 15.087 16.890 -37.329 1.00 13.68 17 LEU A CA 16
ATOM 26086 C C . LEU A 1 17 ? 14.658 15.849 -36.304 1.00 12.77 17 LEU A C 16
ATOM 26087 O O . LEU A 1 17 ? 14.362 14.704 -36.645 1.00 12.88 17 LEU A O 16
ATOM 26103 N N . TYR A 1 18 ? 14.632 16.254 -35.043 1.00 12.00 18 TYR A N 16
ATOM 26104 C CA . TYR A 1 18 ? 14.245 15.365 -33.965 1.00 11.22 18 TYR A CA 16
ATOM 26105 C C . TYR A 1 18 ? 12.864 15.738 -33.446 1.00 10.27 18 TYR A C 16
ATOM 26106 O O . TYR A 1 18 ? 12.617 16.889 -33.093 1.00 9.92 18 TYR A O 16
ATOM 26124 N N . PHE A 1 19 ? 11.979 14.751 -33.384 1.00 10.05 19 PHE A N 16
ATOM 26125 C CA . PHE A 1 19 ? 10.604 14.958 -32.924 1.00 9.38 19 PHE A CA 16
ATOM 26126 C C . PHE A 1 19 ? 10.525 15.074 -31.396 1.00 8.44 19 PHE A C 16
ATOM 26127 O O . PHE A 1 19 ? 9.538 14.663 -30.779 1.00 7.95 19 PHE A O 16
ATOM 26144 N N . GLN A 1 20 ? 11.562 15.641 -30.795 1.00 8.42 20 GLN A N 16
ATOM 26145 C CA . GLN A 1 20 ? 11.613 15.822 -29.350 1.00 7.85 20 GLN A CA 16
ATOM 26146 C C . GLN A 1 20 ? 10.578 16.843 -28.899 1.00 7.07 20 GLN A C 16
ATOM 26147 O O . GLN A 1 20 ? 10.714 18.035 -29.163 1.00 7.05 20 GLN A O 16
ATOM 26161 N N . GLY A 1 21 ? 9.543 16.365 -28.229 1.00 6.73 21 GLY A N 16
ATOM 26162 C CA . GLY A 1 21 ? 8.506 17.247 -27.744 1.00 6.33 21 GLY A CA 16
ATOM 26163 C C . GLY A 1 21 ? 7.986 16.813 -26.394 1.00 5.42 21 GLY A C 16
ATOM 26164 O O . GLY A 1 21 ? 8.649 16.055 -25.680 1.00 5.50 21 GLY A O 16
ATOM 26168 N N . HIS A 1 22 ? 6.796 17.272 -26.055 1.00 4.89 22 HIS A N 16
ATOM 26169 C CA . HIS A 1 22 ? 6.189 16.959 -24.770 1.00 4.23 22 HIS A CA 16
ATOM 26170 C C . HIS A 1 22 ? 5.059 15.953 -24.963 1.00 3.24 22 HIS A C 16
ATOM 26171 O O . HIS A 1 22 ? 4.506 15.847 -26.060 1.00 3.42 22 HIS A O 16
ATOM 26186 N N . MET A 1 23 ? 4.746 15.198 -23.912 1.00 2.70 23 MET A N 16
ATOM 26187 C CA . MET A 1 23 ? 3.616 14.272 -23.932 1.00 2.18 23 MET A CA 16
ATOM 26188 C C . MET A 1 23 ? 2.315 15.009 -24.236 1.00 1.83 23 MET A C 16
ATOM 26189 O O . MET A 1 23 ? 1.738 15.668 -23.368 1.00 2.36 23 MET A O 16
ATOM 26203 N N . CYS A 1 24 ? 1.885 14.919 -25.482 1.00 1.24 24 CYS A N 16
ATOM 26204 C CA . CYS A 1 24 ? 0.656 15.546 -25.931 1.00 0.95 24 CYS A CA 16
ATOM 26205 C C . CYS A 1 24 ? 0.006 14.685 -27.004 1.00 0.84 24 CYS A C 16
ATOM 26206 O O . CYS A 1 24 ? 0.679 13.861 -27.632 1.00 0.77 24 CYS A O 16
ATOM 26214 N N . ILE A 1 25 ? -1.291 14.890 -27.222 1.00 0.89 25 ILE A N 16
ATOM 26215 C CA . ILE A 1 25 ? -2.048 14.127 -28.211 1.00 0.88 25 ILE A CA 16
ATOM 26216 C C . ILE A 1 25 ? -1.397 14.206 -29.597 1.00 0.74 25 ILE A C 16
ATOM 26217 O O . ILE A 1 25 ? -1.448 13.251 -30.369 1.00 0.71 25 ILE A O 16
ATOM 26233 N N . GLN A 1 26 ? -0.756 15.336 -29.891 1.00 0.69 26 GLN A N 16
ATOM 26234 C CA . GLN A 1 26 ? -0.074 15.523 -31.167 1.00 0.64 26 GLN A CA 16
ATOM 26235 C C . GLN A 1 26 ? 0.996 14.458 -31.375 1.00 0.56 26 GLN A C 16
ATOM 26236 O O . GLN A 1 26 ? 1.043 13.814 -32.421 1.00 0.59 26 GLN A O 16
ATOM 26250 N N . LYS A 1 27 ? 1.838 14.259 -30.366 1.00 0.56 27 LYS A N 16
ATOM 26251 C CA . LYS A 1 27 ? 2.938 13.313 -30.478 1.00 0.60 27 LYS A CA 16
ATOM 26252 C C . LYS A 1 27 ? 2.436 11.878 -30.486 1.00 0.58 27 LYS A C 16
ATOM 26253 O O . LYS A 1 27 ? 3.084 11.002 -31.046 1.00 0.58 27 LYS A O 16
ATOM 26272 N N . VAL A 1 28 ? 1.289 11.642 -29.862 1.00 0.62 28 VAL A N 16
ATOM 26273 C CA . VAL A 1 28 ? 0.681 10.316 -29.878 1.00 0.68 28 VAL A CA 16
ATOM 26274 C C . VAL A 1 28 ? 0.410 9.881 -31.317 1.00 0.62 28 VAL A C 16
ATOM 26275 O O . VAL A 1 28 ? 0.866 8.823 -31.755 1.00 0.62 28 VAL A O 16
ATOM 26288 N N . ILE A 1 29 ? -0.307 10.727 -32.047 1.00 0.60 29 ILE A N 16
ATOM 26289 C CA . ILE A 1 29 ? -0.618 10.469 -33.448 1.00 0.57 29 ILE A CA 16
ATOM 26290 C C . ILE A 1 29 ? 0.660 10.466 -34.289 1.00 0.52 29 ILE A C 16
ATOM 26291 O O . ILE A 1 29 ? 0.907 9.537 -35.064 1.00 0.51 29 ILE A O 16
ATOM 26307 N N . GLU A 1 30 ? 1.481 11.497 -34.105 1.00 0.53 30 GLU A N 16
ATOM 26308 C CA . GLU A 1 30 ? 2.688 11.676 -34.904 1.00 0.55 30 GLU A CA 16
ATOM 26309 C C . GLU A 1 30 ? 3.621 10.473 -34.784 1.00 0.55 30 GLU A C 16
ATOM 26310 O O . GLU A 1 30 ? 4.014 9.885 -35.789 1.00 0.58 30 GLU A O 16
ATOM 26322 N N . ASP A 1 31 ? 3.937 10.087 -33.552 1.00 0.57 31 ASP A N 16
ATOM 26323 C CA . ASP A 1 31 ? 4.887 9.004 -33.310 1.00 0.64 31 ASP A CA 16
ATOM 26324 C C . ASP A 1 31 ? 4.323 7.663 -33.759 1.00 0.57 31 ASP A C 16
ATOM 26325 O O . ASP A 1 31 ? 5.070 6.788 -34.202 1.00 0.61 31 ASP A O 16
ATOM 26334 N N . LYS A 1 32 ? 3.008 7.502 -33.659 1.00 0.53 32 LYS A N 16
ATOM 26335 C CA . LYS A 1 32 ? 2.373 6.240 -34.019 1.00 0.55 32 LYS A CA 16
ATOM 26336 C C . LYS A 1 32 ? 2.504 5.969 -35.517 1.00 0.48 32 LYS A C 16
ATOM 26337 O O . LYS A 1 32 ? 3.033 4.929 -35.924 1.00 0.52 32 LYS A O 16
ATOM 26356 N N . LEU A 1 33 ? 2.046 6.906 -36.341 1.00 0.44 33 LEU A N 16
ATOM 26357 C CA . LEU A 1 33 ? 2.124 6.732 -37.785 1.00 0.44 33 LEU A CA 16
ATOM 26358 C C . LEU A 1 33 ? 3.559 6.883 -38.290 1.00 0.46 33 LEU A C 16
ATOM 26359 O O . LEU A 1 33 ? 3.911 6.346 -39.339 1.00 0.51 33 LEU A O 16
ATOM 26375 N N . SER A 1 34 ? 4.392 7.594 -37.535 1.00 0.47 34 SER A N 16
ATOM 26376 C CA . SER A 1 34 ? 5.796 7.742 -37.893 1.00 0.53 34 SER A CA 16
ATOM 26377 C C . SER A 1 34 ? 6.523 6.409 -37.731 1.00 0.54 34 SER A C 16
ATOM 26378 O O . SER A 1 34 ? 7.407 6.070 -38.512 1.00 0.59 34 SER A O 16
ATOM 26386 N N . SER A 1 35 ? 6.139 5.653 -36.714 1.00 0.55 35 SER A N 16
ATOM 26387 C CA . SER A 1 35 ? 6.713 4.335 -36.492 1.00 0.62 35 SER A CA 16
ATOM 26388 C C . SER A 1 35 ? 6.221 3.344 -37.546 1.00 0.59 35 SER A C 16
ATOM 26389 O O . SER A 1 35 ? 7.015 2.642 -38.169 1.00 0.65 35 SER A O 16
ATOM 26397 N N . ALA A 1 36 ? 4.908 3.313 -37.760 1.00 0.54 36 ALA A N 16
ATOM 26398 C CA . ALA A 1 36 ? 4.296 2.319 -38.636 1.00 0.57 36 ALA A CA 16
ATOM 26399 C C . ALA A 1 36 ? 4.540 2.611 -40.118 1.00 0.51 36 ALA A C 16
ATOM 26400 O O . ALA A 1 36 ? 5.044 1.758 -40.847 1.00 0.52 36 ALA A O 16
ATOM 26407 N N . LEU A 1 37 ? 4.180 3.811 -40.561 1.00 0.50 37 LEU A N 16
ATOM 26408 C CA . LEU A 1 37 ? 4.320 4.174 -41.970 1.00 0.53 37 LEU A CA 16
ATOM 26409 C C . LEU A 1 37 ? 5.756 4.579 -42.270 1.00 0.52 37 LEU A C 16
ATOM 26410 O O . LEU A 1 37 ? 6.261 4.351 -43.368 1.00 0.62 37 LEU A O 16
ATOM 26426 N N . LYS A 1 38 ? 6.387 5.190 -41.275 1.00 0.47 38 LYS A N 16
ATOM 26427 C CA . LYS A 1 38 ? 7.799 5.557 -41.326 1.00 0.52 38 LYS A CA 16
ATOM 26428 C C . LYS A 1 38 ? 8.113 6.479 -42.505 1.00 0.47 38 LYS A C 16
ATOM 26429 O O . LYS A 1 38 ? 8.570 6.038 -43.565 1.00 0.54 38 LYS A O 16
ATOM 26448 N N . PRO A 1 39 ? 7.841 7.778 -42.341 1.00 0.46 39 PRO A N 16
ATOM 26449 C CA . PRO A 1 39 ? 8.116 8.782 -43.355 1.00 0.47 39 PRO A CA 16
ATOM 26450 C C . PRO A 1 39 ? 9.536 9.329 -43.254 1.00 0.51 39 PRO A C 16
ATOM 26451 O O . PRO A 1 39 ? 10.105 9.418 -42.168 1.00 0.63 39 PRO A O 16
ATOM 26462 N N . THR A 1 40 ? 10.098 9.687 -44.395 1.00 0.52 40 THR A N 16
ATOM 26463 C CA . THR A 1 40 ? 11.409 10.299 -44.445 1.00 0.61 40 THR A CA 16
ATOM 26464 C C . THR A 1 40 ? 11.290 11.797 -44.184 1.00 0.62 40 THR A C 16
ATOM 26465 O O . THR A 1 40 ? 12.245 12.455 -43.772 1.00 0.73 40 THR A O 16
ATOM 26476 N N . PHE A 1 41 ? 10.096 12.321 -44.430 1.00 0.54 41 PHE A N 16
ATOM 26477 C CA . PHE A 1 41 ? 9.754 13.684 -44.061 1.00 0.55 41 PHE A CA 16
ATOM 26478 C C . PHE A 1 41 ? 8.313 13.722 -43.569 1.00 0.48 41 PHE A C 16
ATOM 26479 O O . PHE A 1 41 ? 7.406 13.230 -44.244 1.00 0.45 41 PHE A O 16
ATOM 26496 N N . LEU A 1 42 ? 8.109 14.285 -42.390 1.00 0.50 42 LEU A N 16
ATOM 26497 C CA . LEU A 1 42 ? 6.782 14.371 -41.804 1.00 0.48 42 LEU A CA 16
ATOM 26498 C C . LEU A 1 42 ? 6.611 15.698 -41.078 1.00 0.54 42 LEU A C 16
ATOM 26499 O O . LEU A 1 42 ? 7.500 16.121 -40.341 1.00 0.64 42 LEU A O 16
ATOM 26515 N N . GLU A 1 43 ? 5.486 16.359 -41.306 1.00 0.57 43 GLU A N 16
ATOM 26516 C CA . GLU A 1 43 ? 5.159 17.578 -40.577 1.00 0.69 43 GLU A CA 16
ATOM 26517 C C . GLU A 1 43 ? 3.650 17.723 -40.428 1.00 0.60 43 GLU A C 16
ATOM 26518 O O . GLU A 1 43 ? 2.891 17.418 -41.351 1.00 0.53 43 GLU A O 16
ATOM 26530 N N . LEU A 1 44 ? 3.221 18.170 -39.255 1.00 0.67 44 LEU A N 16
ATOM 26531 C CA . LEU A 1 44 ? 1.814 18.421 -39.002 1.00 0.65 44 LEU A CA 16
ATOM 26532 C C . LEU A 1 44 ? 1.473 19.848 -39.402 1.00 0.64 44 LEU A C 16
ATOM 26533 O O . LEU A 1 44 ? 2.087 20.802 -38.923 1.00 0.77 44 LEU A O 16
ATOM 26549 N N . VAL A 1 45 ? 0.490 19.991 -40.265 1.00 0.57 45 VAL A N 16
ATOM 26550 C CA . VAL A 1 45 ? 0.089 21.295 -40.753 1.00 0.63 45 VAL A CA 16
ATOM 26551 C C . VAL A 1 45 ? -1.189 21.731 -40.058 1.00 0.60 45 VAL A C 16
ATOM 26552 O O . VAL A 1 45 ? -2.127 20.939 -39.890 1.00 0.56 45 VAL A O 16
ATOM 26565 N N . ASP A 1 46 ? -1.196 22.987 -39.641 1.00 0.76 46 ASP A N 16
ATOM 26566 C CA . ASP A 1 46 ? -2.267 23.536 -38.828 1.00 0.83 46 ASP A CA 16
ATOM 26567 C C . ASP A 1 46 ? -3.554 23.663 -39.631 1.00 0.80 46 ASP A C 16
ATOM 26568 O O . ASP A 1 46 ? -3.688 24.546 -40.479 1.00 0.99 46 ASP A O 16
ATOM 26577 N N . LYS A 1 47 ? -4.495 22.768 -39.377 1.00 0.81 47 LYS A N 16
ATOM 26578 C CA . LYS A 1 47 ? -5.767 22.799 -40.070 1.00 1.03 47 LYS A CA 16
ATOM 26579 C C . LYS A 1 47 ? -6.792 23.554 -39.230 1.00 1.12 47 LYS A C 16
ATOM 26580 O O . LYS A 1 47 ? -7.712 22.966 -38.658 1.00 1.66 47 LYS A O 16
ATOM 26599 N N . SER A 1 48 ? -6.605 24.865 -39.141 1.00 1.40 48 SER A N 16
ATOM 26600 C CA . SER A 1 48 ? -7.518 25.722 -38.399 1.00 1.68 48 SER A CA 16
ATOM 26601 C C . SER A 1 48 ? -8.860 25.816 -39.122 1.00 1.52 48 SER A C 16
ATOM 26602 O O . SER A 1 48 ? -9.865 26.235 -38.542 1.00 1.97 48 SER A O 16
ATOM 26610 N N . CYS A 1 49 ? -8.867 25.429 -40.390 1.00 2.02 49 CYS A N 16
ATOM 26611 C CA . CYS A 1 49 ? -10.091 25.366 -41.167 1.00 2.76 49 CYS A CA 16
ATOM 26612 C C . CYS A 1 49 ? -10.538 23.916 -41.301 1.00 2.78 49 CYS A C 16
ATOM 26613 O O . CYS A 1 49 ? -10.092 23.201 -42.198 1.00 3.32 49 CYS A O 16
ATOM 26621 N N . GLY A 1 50 ? -11.394 23.480 -40.392 1.00 2.67 50 GLY A N 16
ATOM 26622 C CA . GLY A 1 50 ? -11.859 22.111 -40.411 1.00 2.93 50 GLY A CA 16
ATOM 26623 C C . GLY A 1 50 ? -13.014 21.897 -39.464 1.00 2.80 50 GLY A C 16
ATOM 26624 O O . GLY A 1 50 ? -13.875 22.767 -39.323 1.00 3.16 50 GLY A O 16
ATOM 26628 N N . CYS A 1 51 ? -13.031 20.753 -38.802 1.00 2.72 51 CYS A N 16
ATOM 26629 C CA . CYS A 1 51 ? -14.102 20.426 -37.877 1.00 2.86 51 CYS A CA 16
ATOM 26630 C C . CYS A 1 51 ? -13.593 20.456 -36.441 1.00 2.48 51 CYS A C 16
ATOM 26631 O O . CYS A 1 51 ? -13.248 19.416 -35.872 1.00 3.01 51 CYS A O 16
ATOM 26639 N N . GLY A 1 52 ? -13.513 21.655 -35.876 1.00 2.09 52 GLY A N 16
ATOM 26640 C CA . GLY A 1 52 ? -13.042 21.813 -34.513 1.00 2.20 52 GLY A CA 16
ATOM 26641 C C . GLY A 1 52 ? -11.549 21.586 -34.391 1.00 1.68 52 GLY A C 16
ATOM 26642 O O . GLY A 1 52 ? -10.755 22.526 -34.483 1.00 2.26 52 GLY A O 16
ATOM 26646 N N . THR A 1 53 ? -11.166 20.342 -34.183 1.00 1.51 53 THR A N 16
ATOM 26647 C CA . THR A 1 53 ? -9.767 19.980 -34.097 1.00 1.81 53 THR A CA 16
ATOM 26648 C C . THR A 1 53 ? -9.403 19.052 -35.251 1.00 1.47 53 THR A C 16
ATOM 26649 O O . THR A 1 53 ? -9.737 17.863 -35.247 1.00 1.48 53 THR A O 16
ATOM 26660 N N . SER A 1 54 ? -8.758 19.617 -36.257 1.00 1.25 54 SER A N 16
ATOM 26661 C CA . SER A 1 54 ? -8.393 18.873 -37.445 1.00 1.00 54 SER A CA 16
ATOM 26662 C C . SER A 1 54 ? -6.911 19.067 -37.746 1.00 0.82 54 SER A C 16
ATOM 26663 O O . SER A 1 54 ? -6.342 20.112 -37.430 1.00 0.89 54 SER A O 16
ATOM 26671 N N . PHE A 1 55 ? -6.289 18.058 -38.338 1.00 0.67 55 PHE A N 16
ATOM 26672 C CA . PHE A 1 55 ? -4.873 18.126 -38.671 1.00 0.60 55 PHE A CA 16
ATOM 26673 C C . PHE A 1 55 ? -4.628 17.577 -40.067 1.00 0.52 55 PHE A C 16
ATOM 26674 O O . PHE A 1 55 ? -5.282 16.623 -40.490 1.00 0.50 55 PHE A O 16
ATOM 26691 N N . ASP A 1 56 ? -3.697 18.191 -40.779 1.00 0.51 56 ASP A N 16
ATOM 26692 C CA . ASP A 1 56 ? -3.300 17.712 -42.095 1.00 0.52 56 ASP A CA 16
ATOM 26693 C C . ASP A 1 56 ? -1.813 17.419 -42.086 1.00 0.50 56 ASP A C 16
ATOM 26694 O O . ASP A 1 56 ? -1.007 18.321 -41.917 1.00 0.55 56 ASP A O 16
ATOM 26703 N N . ALA A 1 57 ? -1.443 16.165 -42.259 1.00 0.48 57 ALA A N 16
ATOM 26704 C CA . ALA A 1 57 ? -0.054 15.771 -42.088 1.00 0.48 57 ALA A CA 16
ATOM 26705 C C . ALA A 1 57 ? 0.619 15.501 -43.420 1.00 0.44 57 ALA A C 16
ATOM 26706 O O . ALA A 1 57 ? 0.202 14.626 -44.174 1.00 0.46 57 ALA A O 16
ATOM 26713 N N . VAL A 1 58 ? 1.661 16.261 -43.707 1.00 0.42 58 VAL A N 16
ATOM 26714 C CA . VAL A 1 58 ? 2.452 16.033 -44.903 1.00 0.41 58 VAL A CA 16
ATOM 26715 C C . VAL A 1 58 ? 3.342 14.817 -44.691 1.00 0.39 58 VAL A C 16
ATOM 26716 O O . VAL A 1 58 ? 4.273 14.847 -43.879 1.00 0.41 58 VAL A O 16
ATOM 26729 N N . ILE A 1 59 ? 3.041 13.749 -45.412 1.00 0.38 59 ILE A N 16
ATOM 26730 C CA . ILE A 1 59 ? 3.763 12.502 -45.259 1.00 0.40 59 ILE A CA 16
ATOM 26731 C C . ILE A 1 59 ? 4.553 12.182 -46.528 1.00 0.44 59 ILE A C 16
ATOM 26732 O O . ILE A 1 59 ? 3.993 11.913 -47.595 1.00 0.65 59 ILE A O 16
ATOM 26748 N N . VAL A 1 60 ? 5.863 12.274 -46.401 1.00 0.39 60 VAL A N 16
ATOM 26749 C CA . VAL A 1 60 ? 6.772 11.917 -47.471 1.00 0.42 60 VAL A CA 16
ATOM 26750 C C . VAL A 1 60 ? 7.470 10.612 -47.112 1.00 0.40 60 VAL A C 16
ATOM 26751 O O . VAL A 1 60 ? 8.327 10.585 -46.231 1.00 0.44 60 VAL A O 16
ATOM 26764 N N . SER A 1 61 ? 7.084 9.530 -47.769 1.00 0.39 61 SER A N 16
ATOM 26765 C CA . SER A 1 61 ? 7.580 8.214 -47.399 1.00 0.42 61 SER A CA 16
ATOM 26766 C C . SER A 1 61 ? 7.612 7.266 -48.591 1.00 0.42 61 SER A C 16
ATOM 26767 O O . SER A 1 61 ? 6.890 7.447 -49.574 1.00 0.43 61 SER A O 16
ATOM 26775 N N . ASN A 1 62 ? 8.489 6.272 -48.494 1.00 0.51 62 ASN A N 16
ATOM 26776 C CA . ASN A 1 62 ? 8.608 5.221 -49.499 1.00 0.57 62 ASN A CA 16
ATOM 26777 C C . ASN A 1 62 ? 7.319 4.411 -49.623 1.00 0.56 62 ASN A C 16
ATOM 26778 O O . ASN A 1 62 ? 7.105 3.738 -50.626 1.00 0.59 62 ASN A O 16
ATOM 26789 N N . ASN A 1 63 ? 6.463 4.474 -48.606 1.00 0.57 63 ASN A N 16
ATOM 26790 C CA . ASN A 1 63 ? 5.207 3.722 -48.617 1.00 0.66 63 ASN A CA 16
ATOM 26791 C C . ASN A 1 63 ? 4.285 4.195 -49.747 1.00 0.67 63 ASN A C 16
ATOM 26792 O O . ASN A 1 63 ? 3.453 3.434 -50.239 1.00 0.86 63 ASN A O 16
ATOM 26803 N N . PHE A 1 64 ? 4.444 5.447 -50.161 1.00 0.60 64 PHE A N 16
ATOM 26804 C CA . PHE A 1 64 ? 3.676 5.986 -51.278 1.00 0.67 64 PHE A CA 16
ATOM 26805 C C . PHE A 1 64 ? 4.437 5.758 -52.583 1.00 0.60 64 PHE A C 16
ATOM 26806 O O . PHE A 1 64 ? 3.885 5.875 -53.677 1.00 0.65 64 PHE A O 16
ATOM 26823 N N . GLU A 1 65 ? 5.704 5.395 -52.450 1.00 0.58 65 GLU A N 16
ATOM 26824 C CA . GLU A 1 65 ? 6.568 5.146 -53.582 1.00 0.61 65 GLU A CA 16
ATOM 26825 C C . GLU A 1 65 ? 6.415 3.683 -54.010 1.00 0.65 65 GLU A C 16
ATOM 26826 O O . GLU A 1 65 ? 6.841 3.281 -55.093 1.00 0.75 65 GLU A O 16
ATOM 26838 N N . ASP A 1 66 ? 5.741 2.914 -53.157 1.00 0.69 66 ASP A N 16
ATOM 26839 C CA . ASP A 1 66 ? 5.462 1.499 -53.409 1.00 0.84 66 ASP A CA 16
ATOM 26840 C C . ASP A 1 66 ? 4.571 1.341 -54.645 1.00 0.80 66 ASP A C 16
ATOM 26841 O O . ASP A 1 66 ? 4.495 0.264 -55.238 1.00 0.93 66 ASP A O 16
ATOM 26850 N N . LYS A 1 67 ? 3.894 2.438 -55.008 1.00 0.78 67 LYS A N 16
ATOM 26851 C CA . LYS A 1 67 ? 3.046 2.524 -56.207 1.00 0.88 67 LYS A CA 16
ATOM 26852 C C . LYS A 1 67 ? 1.685 1.862 -55.991 1.00 0.78 67 LYS A C 16
ATOM 26853 O O . LYS A 1 67 ? 0.697 2.252 -56.616 1.00 0.86 67 LYS A O 16
ATOM 26872 N N . LYS A 1 68 ? 1.635 0.869 -55.115 1.00 0.83 68 LYS A N 16
ATOM 26873 C CA . LYS A 1 68 ? 0.389 0.177 -54.805 1.00 0.90 68 LYS A CA 16
ATOM 26874 C C . LYS A 1 68 ? -0.535 1.083 -53.997 1.00 0.82 68 LYS A C 16
ATOM 26875 O O . LYS A 1 68 ? -0.375 1.231 -52.783 1.00 0.87 68 LYS A O 16
ATOM 26894 N N . LEU A 1 69 ? -1.505 1.686 -54.673 1.00 0.84 69 LEU A N 16
ATOM 26895 C CA . LEU A 1 69 ? -2.386 2.651 -54.033 1.00 0.91 69 LEU A CA 16
ATOM 26896 C C . LEU A 1 69 ? -3.328 1.974 -53.041 1.00 0.85 69 LEU A C 16
ATOM 26897 O O . LEU A 1 69 ? -3.635 2.541 -51.990 1.00 0.83 69 LEU A O 16
ATOM 26913 N N . LEU A 1 70 ? -3.782 0.768 -53.368 1.00 0.89 70 LEU A N 16
ATOM 26914 C CA . LEU A 1 70 ? -4.669 0.030 -52.476 1.00 0.91 70 LEU A CA 16
ATOM 26915 C C . LEU A 1 70 ? -3.935 -0.393 -51.202 1.00 0.79 70 LEU A C 16
ATOM 26916 O O . LEU A 1 70 ? -4.524 -0.441 -50.121 1.00 0.80 70 LEU A O 16
ATOM 26932 N N . ASP A 1 71 ? -2.641 -0.677 -51.325 1.00 0.72 71 ASP A N 16
ATOM 26933 C CA . ASP A 1 71 ? -1.836 -1.038 -50.168 1.00 0.70 71 ASP A CA 16
ATOM 26934 C C . ASP A 1 71 ? -1.552 0.192 -49.325 1.00 0.63 71 ASP A C 16
ATOM 26935 O O . ASP A 1 71 ? -1.546 0.128 -48.096 1.00 0.63 71 ASP A O 16
ATOM 26944 N N . ARG A 1 72 ? -1.327 1.313 -49.993 1.00 0.67 72 ARG A N 16
ATOM 26945 C CA . ARG A 1 72 ? -1.205 2.595 -49.317 1.00 0.74 72 ARG A CA 16
ATOM 26946 C C . ARG A 1 72 ? -2.476 2.868 -48.515 1.00 0.67 72 ARG A C 16
ATOM 26947 O O . ARG A 1 72 ? -2.420 3.298 -47.363 1.00 0.68 72 ARG A O 16
ATOM 26968 N N . HIS A 1 73 ? -3.615 2.586 -49.134 1.00 0.68 73 HIS A N 16
ATOM 26969 C CA . HIS A 1 73 ? -4.919 2.782 -48.507 1.00 0.71 73 HIS A CA 16
ATOM 26970 C C . HIS A 1 73 ? -5.082 1.883 -47.280 1.00 0.62 73 HIS A C 16
ATOM 26971 O O . HIS A 1 73 ? -5.386 2.361 -46.187 1.00 0.62 73 HIS A O 16
ATOM 26986 N N . ARG A 1 74 ? -4.861 0.585 -47.467 1.00 0.60 74 ARG A N 16
ATOM 26987 C CA . ARG A 1 74 ? -5.072 -0.395 -46.404 1.00 0.59 74 ARG A CA 16
ATOM 26988 C C . ARG A 1 74 ? -4.125 -0.160 -45.225 1.00 0.51 74 ARG A C 16
ATOM 26989 O O . ARG A 1 74 ? -4.515 -0.338 -44.075 1.00 0.52 74 ARG A O 16
ATOM 27010 N N . LEU A 1 75 ? -2.890 0.251 -45.510 1.00 0.47 75 LEU A N 16
ATOM 27011 C CA . LEU A 1 75 ? -1.918 0.530 -44.454 1.00 0.46 75 LEU A CA 16
ATOM 27012 C C . LEU A 1 75 ? -2.379 1.696 -43.590 1.00 0.42 75 LEU A C 16
ATOM 27013 O O . LEU A 1 75 ? -2.396 1.602 -42.359 1.00 0.42 75 LEU A O 16
ATOM 27029 N N . VAL A 1 76 ? -2.764 2.787 -44.240 1.00 0.45 76 VAL A N 16
ATOM 27030 C CA . VAL A 1 76 ? -3.291 3.947 -43.536 1.00 0.50 76 VAL A CA 16
ATOM 27031 C C . VAL A 1 76 ? -4.523 3.559 -42.725 1.00 0.48 76 VAL A C 16
ATOM 27032 O O . VAL A 1 76 ? -4.663 3.948 -41.569 1.00 0.50 76 VAL A O 16
ATOM 27045 N N . ASN A 1 77 ? -5.393 2.757 -43.325 1.00 0.48 77 ASN A N 16
ATOM 27046 C CA . ASN A 1 77 ? -6.605 2.302 -42.652 1.00 0.53 77 ASN A CA 16
ATOM 27047 C C . ASN A 1 77 ? -6.278 1.427 -41.444 1.00 0.49 77 ASN A C 16
ATOM 27048 O O . ASN A 1 77 ? -6.969 1.488 -40.435 1.00 0.54 77 ASN A O 16
ATOM 27059 N N . THR A 1 78 ? -5.219 0.630 -41.545 1.00 0.45 78 THR A N 16
ATOM 27060 C CA . THR A 1 78 ? -4.835 -0.272 -40.462 1.00 0.50 78 THR A CA 16
ATOM 27061 C C . THR A 1 78 ? -4.475 0.501 -39.191 1.00 0.46 78 THR A C 16
ATOM 27062 O O . THR A 1 78 ? -4.997 0.219 -38.111 1.00 0.50 78 THR A O 16
ATOM 27073 N N . ILE A 1 79 ? -3.593 1.484 -39.322 1.00 0.44 79 ILE A N 16
ATOM 27074 C CA . ILE A 1 79 ? -3.133 2.249 -38.165 1.00 0.45 79 ILE A CA 16
ATOM 27075 C C . ILE A 1 79 ? -4.156 3.316 -37.774 1.00 0.45 79 ILE A C 16
ATOM 27076 O O . ILE A 1 79 ? -4.559 3.429 -36.606 1.00 0.50 79 ILE A O 16
ATOM 27092 N N . LEU A 1 80 ? -4.605 4.075 -38.759 1.00 0.45 80 LEU A N 16
ATOM 27093 C CA . LEU A 1 80 ? -5.499 5.187 -38.496 1.00 0.52 80 LEU A CA 16
ATOM 27094 C C . LEU A 1 80 ? -6.911 4.705 -38.184 1.00 0.56 80 LEU A C 16
ATOM 27095 O O . LEU A 1 80 ? -7.786 5.511 -37.891 1.00 0.63 80 LEU A O 16
ATOM 27111 N N . LYS A 1 81 ? -7.127 3.390 -38.242 1.00 0.57 81 LYS A N 16
ATOM 27112 C CA . LYS A 1 81 ? -8.379 2.799 -37.783 1.00 0.68 81 LYS A CA 16
ATOM 27113 C C . LYS A 1 81 ? -8.684 3.286 -36.374 1.00 0.68 81 LYS A C 16
ATOM 27114 O O . LYS A 1 81 ? -9.666 3.985 -36.147 1.00 0.72 81 LYS A O 16
ATOM 27133 N N . GLU A 1 82 ? -7.823 2.923 -35.435 1.00 0.69 82 GLU A N 16
ATOM 27134 C CA . GLU A 1 82 ? -7.956 3.387 -34.065 1.00 0.73 82 GLU A CA 16
ATOM 27135 C C . GLU A 1 82 ? -7.525 4.839 -33.941 1.00 0.67 82 GLU A C 16
ATOM 27136 O O . GLU A 1 82 ? -8.068 5.588 -33.134 1.00 0.68 82 GLU A O 16
ATOM 27148 N N . GLU A 1 83 ? -6.535 5.229 -34.737 1.00 0.64 83 GLU A N 16
ATOM 27149 C CA . GLU A 1 83 ? -5.971 6.568 -34.650 1.00 0.64 83 GLU A CA 16
ATOM 27150 C C . GLU A 1 83 ? -7.036 7.648 -34.797 1.00 0.55 83 GLU A C 16
ATOM 27151 O O . GLU A 1 83 ? -7.163 8.537 -33.955 1.00 0.58 83 GLU A O 16
ATOM 27163 N N . LEU A 1 84 ? -7.792 7.552 -35.878 1.00 0.49 84 LEU A N 16
ATOM 27164 C CA . LEU A 1 84 ? -8.883 8.486 -36.169 1.00 0.48 84 LEU A CA 16
ATOM 27165 C C . LEU A 1 84 ? -9.830 8.665 -34.984 1.00 0.52 84 LEU A C 16
ATOM 27166 O O . LEU A 1 84 ? -10.416 9.731 -34.827 1.00 0.58 84 LEU A O 16
ATOM 27182 N N . GLN A 1 85 ? -9.995 7.629 -34.158 1.00 0.57 85 GLN A N 16
ATOM 27183 C CA . GLN A 1 85 ? -10.897 7.707 -33.004 1.00 0.67 85 GLN A CA 16
ATOM 27184 C C . GLN A 1 85 ? -10.502 8.865 -32.085 1.00 0.70 85 GLN A C 16
ATOM 27185 O O . GLN A 1 85 ? -11.326 9.388 -31.332 1.00 0.81 85 GLN A O 16
ATOM 27199 N N . ASN A 1 86 ? -9.235 9.255 -32.150 1.00 0.64 86 ASN A N 16
ATOM 27200 C CA . ASN A 1 86 ? -8.687 10.277 -31.266 1.00 0.71 86 ASN A CA 16
ATOM 27201 C C . ASN A 1 86 ? -8.797 11.667 -31.884 1.00 0.67 86 ASN A C 16
ATOM 27202 O O . ASN A 1 86 ? -8.575 12.674 -31.211 1.00 0.77 86 ASN A O 16
ATOM 27213 N N . ILE A 1 87 ? -9.143 11.724 -33.163 1.00 0.61 87 ILE A N 16
ATOM 27214 C CA . ILE A 1 87 ? -9.210 12.991 -33.879 1.00 0.62 87 ILE A CA 16
ATOM 27215 C C . ILE A 1 87 ? -10.624 13.209 -34.410 1.00 0.67 87 ILE A C 16
ATOM 27216 O O . ILE A 1 87 ? -11.425 12.277 -34.450 1.00 0.77 87 ILE A O 16
ATOM 27232 N N . HIS A 1 88 ? -10.943 14.434 -34.797 1.00 0.71 88 HIS A N 16
ATOM 27233 C CA . HIS A 1 88 ? -12.232 14.703 -35.411 1.00 0.80 88 HIS A CA 16
ATOM 27234 C C . HIS A 1 88 ? -12.108 14.589 -36.924 1.00 0.76 88 HIS A C 16
ATOM 27235 O O . HIS A 1 88 ? -12.932 13.955 -37.579 1.00 0.89 88 HIS A O 16
ATOM 27250 N N . ALA A 1 89 ? -11.066 15.200 -37.470 1.00 0.69 89 ALA A N 16
ATOM 27251 C CA . ALA A 1 89 ? -10.803 15.131 -38.898 1.00 0.68 89 ALA A CA 16
ATOM 27252 C C . ALA A 1 89 ? -9.305 15.184 -39.168 1.00 0.62 89 ALA A C 16
ATOM 27253 O O . ALA A 1 89 ? -8.661 16.210 -38.951 1.00 0.73 89 ALA A O 16
ATOM 27260 N N . PHE A 1 90 ? -8.748 14.066 -39.599 1.00 0.52 90 PHE A N 16
ATOM 27261 C CA . PHE A 1 90 ? -7.337 14.004 -39.938 1.00 0.47 90 PHE A CA 16
ATOM 27262 C C . PHE A 1 90 ? -7.156 13.687 -41.416 1.00 0.48 90 PHE A C 16
ATOM 27263 O O . PHE A 1 90 ? -7.721 12.719 -41.924 1.00 0.63 90 PHE A O 16
ATOM 27280 N N . SER A 1 91 ? -6.378 14.510 -42.099 1.00 0.44 91 SER A N 16
ATOM 27281 C CA . SER A 1 91 ? -6.041 14.265 -43.489 1.00 0.48 91 SER A CA 16
ATOM 27282 C C . SER A 1 91 ? -4.526 14.241 -43.646 1.00 0.45 91 SER A C 16
ATOM 27283 O O . SER A 1 91 ? -3.798 14.631 -42.730 1.00 0.52 91 SER A O 16
ATOM 27291 N N . MET A 1 92 ? -4.045 13.773 -44.786 1.00 0.48 92 MET A N 16
ATOM 27292 C CA . MET A 1 92 ? -2.614 13.672 -45.009 1.00 0.48 92 MET A CA 16
ATOM 27293 C C . MET A 1 92 ? -2.259 13.993 -46.458 1.00 0.53 92 MET A C 16
ATOM 27294 O O . MET A 1 92 ? -3.029 13.707 -47.377 1.00 0.62 92 MET A O 16
ATOM 27308 N N . LYS A 1 93 ? -1.098 14.604 -46.646 1.00 0.52 93 LYS A N 16
ATOM 27309 C CA . LYS A 1 93 ? -0.577 14.868 -47.976 1.00 0.59 93 LYS A CA 16
ATOM 27310 C C . LYS A 1 93 ? 0.415 13.778 -48.344 1.00 0.49 93 LYS A C 16
ATOM 27311 O O . LYS A 1 93 ? 1.514 13.718 -47.799 1.00 0.42 93 LYS A O 16
ATOM 27330 N N . CYS A 1 94 ? 0.025 12.930 -49.277 1.00 0.56 94 CYS A N 16
ATOM 27331 C CA . CYS A 1 94 ? 0.825 11.775 -49.643 1.00 0.54 94 CYS A CA 16
ATOM 27332 C C . CYS A 1 94 ? 1.797 12.117 -50.764 1.00 0.52 94 CYS A C 16
ATOM 27333 O O . CYS A 1 94 ? 1.391 12.389 -51.895 1.00 0.64 94 CYS A O 16
ATOM 27341 N N . HIS A 1 95 ? 3.082 12.127 -50.436 1.00 0.44 95 HIS A N 16
ATOM 27342 C CA . HIS A 1 95 ? 4.123 12.438 -51.407 1.00 0.50 95 HIS A CA 16
ATOM 27343 C C . HIS A 1 95 ? 5.314 11.501 -51.238 1.00 0.44 95 HIS A C 16
ATOM 27344 O O . HIS A 1 95 ? 5.516 10.921 -50.170 1.00 0.44 95 HIS A O 16
ATOM 27359 N N . THR A 1 96 ? 6.090 11.344 -52.299 1.00 0.46 96 THR A N 16
ATOM 27360 C CA . THR A 1 96 ? 7.280 10.514 -52.257 1.00 0.49 96 THR A CA 16
ATOM 27361 C C . THR A 1 96 ? 8.516 11.375 -52.041 1.00 0.46 96 THR A C 16
ATOM 27362 O O . THR A 1 96 ? 8.520 12.554 -52.395 1.00 0.47 96 THR A O 16
ATOM 27373 N N . PRO A 1 97 ? 9.582 10.810 -51.450 1.00 0.47 97 PRO A N 16
ATOM 27374 C CA . PRO A 1 97 ? 10.855 11.521 -51.281 1.00 0.48 97 PRO A CA 16
ATOM 27375 C C . PRO A 1 97 ? 11.490 11.842 -52.629 1.00 0.52 97 PRO A C 16
ATOM 27376 O O . PRO A 1 97 ? 12.301 12.759 -52.753 1.00 0.54 97 PRO A O 16
ATOM 27387 N N . LEU A 1 98 ? 11.092 11.078 -53.639 1.00 0.60 98 LEU A N 16
ATOM 27388 C CA . LEU A 1 98 ? 11.562 11.282 -54.998 1.00 0.71 98 LEU A CA 16
ATOM 27389 C C . LEU A 1 98 ? 10.997 12.594 -55.539 1.00 0.66 98 LEU A C 16
ATOM 27390 O O . LEU A 1 98 ? 11.712 13.393 -56.146 1.00 0.71 98 LEU A O 16
ATOM 27406 N N . GLU A 1 99 ? 9.714 12.810 -55.285 1.00 0.65 99 GLU A N 16
ATOM 27407 C CA . GLU A 1 99 ? 9.033 14.029 -55.698 1.00 0.72 99 GLU A CA 16
ATOM 27408 C C . GLU A 1 99 ? 9.424 15.186 -54.781 1.00 0.64 99 GLU A C 16
ATOM 27409 O O . GLU A 1 99 ? 9.564 16.326 -55.223 1.00 0.71 99 GLU A O 16
ATOM 27421 N N . TYR A 1 100 ? 9.616 14.875 -53.501 1.00 0.57 100 TYR A N 16
ATOM 27422 C CA . TYR A 1 100 ? 10.029 15.866 -52.512 1.00 0.63 100 TYR A CA 16
ATOM 27423 C C . TYR A 1 100 ? 11.354 16.512 -52.907 1.00 0.66 100 TYR A C 16
ATOM 27424 O O . TYR A 1 100 ? 11.589 17.682 -52.619 1.00 0.76 100 TYR A O 16
ATOM 27442 N N . ASP A 1 101 ? 12.209 15.737 -53.566 1.00 0.66 101 ASP A N 16
ATOM 27443 C CA . ASP A 1 101 ? 13.495 16.232 -54.057 1.00 0.78 101 ASP A CA 16
ATOM 27444 C C . ASP A 1 101 ? 13.328 17.505 -54.887 1.00 0.81 101 ASP A C 16
ATOM 27445 O O . ASP A 1 101 ? 14.154 18.415 -54.820 1.00 0.93 101 ASP A O 16
ATOM 27454 N N . LYS A 1 102 ? 12.246 17.581 -55.651 1.00 0.75 102 LYS A N 16
ATOM 27455 C CA . LYS A 1 102 ? 11.975 18.761 -56.464 1.00 0.84 102 LYS A CA 16
ATOM 27456 C C . LYS A 1 102 ? 11.426 19.887 -55.591 1.00 0.89 102 LYS A C 16
ATOM 27457 O O . LYS A 1 102 ? 11.735 21.063 -55.799 1.00 1.05 102 LYS A O 16
ATOM 27476 N N . LEU A 1 103 ? 10.638 19.510 -54.592 1.00 0.83 103 LEU A N 16
ATOM 27477 C CA . LEU A 1 103 ? 9.928 20.469 -53.750 1.00 0.97 103 LEU A CA 16
ATOM 27478 C C . LEU A 1 103 ? 10.856 21.114 -52.722 1.00 1.12 103 LEU A C 16
ATOM 27479 O O . LEU A 1 103 ? 10.583 22.208 -52.226 1.00 1.31 103 LEU A O 16
ATOM 27495 N N . LYS A 1 104 ? 11.938 20.432 -52.385 1.00 1.09 104 LYS A N 16
ATOM 27496 C CA . LYS A 1 104 ? 12.906 20.983 -51.450 1.00 1.27 104 LYS A CA 16
ATOM 27497 C C . LYS A 1 104 ? 13.850 21.945 -52.164 1.00 1.37 104 LYS A C 16
ATOM 27498 O O . LYS A 1 104 ? 14.302 22.930 -51.583 1.00 1.56 104 LYS A O 16
ATOM 27517 N N . SER A 1 105 ? 14.130 21.654 -53.431 1.00 1.32 105 SER A N 16
ATOM 27518 C CA . SER A 1 105 ? 15.011 22.487 -54.235 1.00 1.51 105 SER A CA 16
ATOM 27519 C C . SER A 1 105 ? 14.393 23.869 -54.425 1.00 1.66 105 SER A C 16
ATOM 27520 O O . SER A 1 105 ? 15.076 24.891 -54.322 1.00 1.77 105 SER A O 16
ATOM 27528 N N . LYS A 1 106 ? 13.092 23.887 -54.678 1.00 1.79 106 LYS A N 16
ATOM 27529 C CA . LYS A 1 106 ? 12.346 25.134 -54.774 1.00 2.10 106 LYS A CA 16
ATOM 27530 C C . LYS A 1 106 ? 10.864 24.880 -54.563 1.00 2.28 106 LYS A C 16
ATOM 27531 O O . LYS A 1 106 ? 10.421 23.734 -54.501 1.00 2.61 106 LYS A O 16
ATOM 27550 N N . GLY A 1 107 ? 10.097 25.951 -54.508 1.00 2.51 107 GLY A N 16
ATOM 27551 C CA . GLY A 1 107 ? 8.694 25.840 -54.171 1.00 2.97 107 GLY A CA 16
ATOM 27552 C C . GLY A 1 107 ? 7.786 26.212 -55.322 1.00 3.39 107 GLY A C 16
ATOM 27553 O O . GLY A 1 107 ? 6.616 25.831 -55.342 1.00 3.92 107 GLY A O 16
ATOM 27557 N N . SER A 1 108 ? 8.322 26.948 -56.285 1.00 3.41 108 SER A N 16
ATOM 27558 C CA . SER A 1 108 ? 7.535 27.424 -57.416 1.00 4.00 108 SER A CA 16
ATOM 27559 C C . SER A 1 108 ? 8.445 27.738 -58.596 1.00 4.47 108 SER A C 16
ATOM 27560 O O . SER A 1 108 ? 8.596 26.868 -59.474 1.00 4.98 108 SER A O 16
ATOM 27569 N N . MET A 1 1 ? 5.473 18.380 -35.525 1.00 34.77 1 MET A N 17
ATOM 27570 C CA . MET A 1 1 ? 6.931 18.198 -35.347 1.00 34.67 1 MET A CA 17
ATOM 27571 C C . MET A 1 1 ? 7.213 17.474 -34.035 1.00 34.12 1 MET A C 17
ATOM 27572 O O . MET A 1 1 ? 7.030 18.038 -32.954 1.00 34.13 1 MET A O 17
ATOM 27588 N N . GLY A 1 2 ? 7.639 16.222 -34.129 1.00 33.70 2 GLY A N 17
ATOM 27589 C CA . GLY A 1 2 ? 7.947 15.462 -32.938 1.00 33.20 2 GLY A CA 17
ATOM 27590 C C . GLY A 1 2 ? 8.408 14.050 -33.238 1.00 32.51 2 GLY A C 17
ATOM 27591 O O . GLY A 1 2 ? 9.215 13.486 -32.496 1.00 32.38 2 GLY A O 17
ATOM 27595 N N . SER A 1 3 ? 7.893 13.469 -34.313 1.00 32.14 3 SER A N 17
ATOM 27596 C CA . SER A 1 3 ? 8.264 12.112 -34.687 1.00 31.53 3 SER A CA 17
ATOM 27597 C C . SER A 1 3 ? 9.669 12.072 -35.284 1.00 30.66 3 SER A C 17
ATOM 27598 O O . SER A 1 3 ? 9.998 12.846 -36.186 1.00 30.36 3 SER A O 17
ATOM 27606 N N . SER A 1 4 ? 10.495 11.162 -34.777 1.00 30.35 4 SER A N 17
ATOM 27607 C CA . SER A 1 4 ? 11.840 10.981 -35.300 1.00 29.61 4 SER A CA 17
ATOM 27608 C C . SER A 1 4 ? 11.776 10.282 -36.655 1.00 28.85 4 SER A C 17
ATOM 27609 O O . SER A 1 4 ? 11.146 9.231 -36.799 1.00 28.81 4 SER A O 17
ATOM 27617 N N . HIS A 1 5 ? 12.442 10.860 -37.640 1.00 28.34 5 HIS A N 17
ATOM 27618 C CA . HIS A 1 5 ? 12.356 10.379 -39.013 1.00 27.68 5 HIS A CA 17
ATOM 27619 C C . HIS A 1 5 ? 13.491 9.420 -39.335 1.00 27.14 5 HIS A C 17
ATOM 27620 O O . HIS A 1 5 ? 13.833 9.208 -40.498 1.00 26.86 5 HIS A O 17
ATOM 27635 N N . HIS A 1 6 ? 14.066 8.834 -38.298 1.00 27.11 6 HIS A N 17
ATOM 27636 C CA . HIS A 1 6 ? 15.084 7.812 -38.473 1.00 26.72 6 HIS A CA 17
ATOM 27637 C C . HIS A 1 6 ? 14.418 6.471 -38.743 1.00 26.14 6 HIS A C 17
ATOM 27638 O O . HIS A 1 6 ? 13.733 5.918 -37.877 1.00 26.08 6 HIS A O 17
ATOM 27653 N N . HIS A 1 7 ? 14.601 5.969 -39.955 1.00 25.80 7 HIS A N 17
ATOM 27654 C CA . HIS A 1 7 ? 13.947 4.746 -40.397 1.00 25.30 7 HIS A CA 17
ATOM 27655 C C . HIS A 1 7 ? 14.587 3.517 -39.748 1.00 24.72 7 HIS A C 17
ATOM 27656 O O . HIS A 1 7 ? 15.461 2.875 -40.328 1.00 24.71 7 HIS A O 17
ATOM 27671 N N . HIS A 1 8 ? 14.166 3.220 -38.524 1.00 24.34 8 HIS A N 17
ATOM 27672 C CA . HIS A 1 8 ? 14.647 2.045 -37.808 1.00 23.83 8 HIS A CA 17
ATOM 27673 C C . HIS A 1 8 ? 13.659 0.902 -37.957 1.00 23.17 8 HIS A C 17
ATOM 27674 O O . HIS A 1 8 ? 12.529 0.986 -37.477 1.00 23.09 8 HIS A O 17
ATOM 27689 N N . HIS A 1 9 ? 14.078 -0.158 -38.623 1.00 22.79 9 HIS A N 17
ATOM 27690 C CA . HIS A 1 9 ? 13.228 -1.323 -38.807 1.00 22.26 9 HIS A CA 17
ATOM 27691 C C . HIS A 1 9 ? 13.287 -2.220 -37.574 1.00 21.56 9 HIS A C 17
ATOM 27692 O O . HIS A 1 9 ? 14.103 -3.139 -37.504 1.00 21.72 9 HIS A O 17
ATOM 27707 N N . HIS A 1 10 ? 12.447 -1.901 -36.585 1.00 20.90 10 HIS A N 17
ATOM 27708 C CA . HIS A 1 10 ? 12.313 -2.701 -35.360 1.00 20.28 10 HIS A CA 17
ATOM 27709 C C . HIS A 1 10 ? 13.569 -2.592 -34.483 1.00 19.70 10 HIS A C 17
ATOM 27710 O O . HIS A 1 10 ? 13.697 -3.276 -33.465 1.00 19.62 10 HIS A O 17
ATOM 27725 N N . SER A 1 11 ? 14.485 -1.714 -34.873 1.00 19.43 11 SER A N 17
ATOM 27726 C CA . SER A 1 11 ? 15.696 -1.478 -34.101 1.00 19.01 11 SER A CA 17
ATOM 27727 C C . SER A 1 11 ? 15.358 -0.778 -32.786 1.00 18.01 11 SER A C 17
ATOM 27728 O O . SER A 1 11 ? 15.934 -1.080 -31.739 1.00 18.01 11 SER A O 17
ATOM 27736 N N . SER A 1 12 ? 14.407 0.143 -32.848 1.00 17.26 12 SER A N 17
ATOM 27737 C CA . SER A 1 12 ? 13.991 0.896 -31.678 1.00 16.34 12 SER A CA 17
ATOM 27738 C C . SER A 1 12 ? 13.063 0.058 -30.804 1.00 16.15 12 SER A C 17
ATOM 27739 O O . SER A 1 12 ? 11.860 -0.015 -31.049 1.00 16.20 12 SER A O 17
ATOM 27747 N N . GLY A 1 13 ? 13.640 -0.607 -29.810 1.00 16.12 13 GLY A N 17
ATOM 27748 C CA . GLY A 1 13 ? 12.850 -1.410 -28.899 1.00 16.13 13 GLY A CA 17
ATOM 27749 C C . GLY A 1 13 ? 13.647 -1.862 -27.693 1.00 16.30 13 GLY A C 17
ATOM 27750 O O . GLY A 1 13 ? 13.526 -3.004 -27.252 1.00 16.67 13 GLY A O 17
ATOM 27754 N N . ARG A 1 14 ? 14.472 -0.964 -27.166 1.00 16.15 14 ARG A N 17
ATOM 27755 C CA . ARG A 1 14 ? 15.295 -1.278 -25.998 1.00 16.46 14 ARG A CA 17
ATOM 27756 C C . ARG A 1 14 ? 15.421 -0.077 -25.063 1.00 15.51 14 ARG A C 17
ATOM 27757 O O . ARG A 1 14 ? 15.473 -0.231 -23.849 1.00 15.72 14 ARG A O 17
ATOM 27778 N N . GLU A 1 15 ? 15.456 1.120 -25.632 1.00 14.57 15 GLU A N 17
ATOM 27779 C CA . GLU A 1 15 ? 15.671 2.334 -24.853 1.00 13.69 15 GLU A CA 17
ATOM 27780 C C . GLU A 1 15 ? 14.367 2.863 -24.271 1.00 12.97 15 GLU A C 17
ATOM 27781 O O . GLU A 1 15 ? 14.316 3.964 -23.725 1.00 12.15 15 GLU A O 17
ATOM 27793 N N . ASN A 1 16 ? 13.326 2.050 -24.366 1.00 13.44 16 ASN A N 17
ATOM 27794 C CA . ASN A 1 16 ? 12.026 2.371 -23.788 1.00 13.06 16 ASN A CA 17
ATOM 27795 C C . ASN A 1 16 ? 12.087 2.363 -22.261 1.00 13.07 16 ASN A C 17
ATOM 27796 O O . ASN A 1 16 ? 11.135 2.766 -21.594 1.00 12.89 16 ASN A O 17
ATOM 27807 N N . LEU A 1 17 ? 13.209 1.892 -21.716 1.00 13.46 17 LEU A N 17
ATOM 27808 C CA . LEU A 1 17 ? 13.449 1.954 -20.277 1.00 13.68 17 LEU A CA 17
ATOM 27809 C C . LEU A 1 17 ? 13.505 3.406 -19.819 1.00 12.77 17 LEU A C 17
ATOM 27810 O O . LEU A 1 17 ? 13.182 3.725 -18.675 1.00 12.88 17 LEU A O 17
ATOM 27826 N N . TYR A 1 18 ? 13.918 4.284 -20.720 1.00 12.00 18 TYR A N 17
ATOM 27827 C CA . TYR A 1 18 ? 13.901 5.707 -20.446 1.00 11.22 18 TYR A CA 17
ATOM 27828 C C . TYR A 1 18 ? 12.661 6.326 -21.062 1.00 10.27 18 TYR A C 17
ATOM 27829 O O . TYR A 1 18 ? 12.677 6.805 -22.192 1.00 9.92 18 TYR A O 17
ATOM 27847 N N . PHE A 1 19 ? 11.584 6.289 -20.302 1.00 10.05 19 PHE A N 17
ATOM 27848 C CA . PHE A 1 19 ? 10.280 6.732 -20.779 1.00 9.38 19 PHE A CA 17
ATOM 27849 C C . PHE A 1 19 ? 10.000 8.170 -20.359 1.00 8.44 19 PHE A C 17
ATOM 27850 O O . PHE A 1 19 ? 8.879 8.660 -20.487 1.00 7.95 19 PHE A O 17
ATOM 27867 N N . GLN A 1 20 ? 11.027 8.847 -19.863 1.00 8.42 20 GLN A N 17
ATOM 27868 C CA . GLN A 1 20 ? 10.902 10.247 -19.479 1.00 7.85 20 GLN A CA 17
ATOM 27869 C C . GLN A 1 20 ? 10.940 11.145 -20.713 1.00 7.07 20 GLN A C 17
ATOM 27870 O O . GLN A 1 20 ? 11.874 11.927 -20.902 1.00 7.05 20 GLN A O 17
ATOM 27884 N N . GLY A 1 21 ? 9.928 11.001 -21.557 1.00 6.73 21 GLY A N 17
ATOM 27885 C CA . GLY A 1 21 ? 9.821 11.809 -22.752 1.00 6.33 21 GLY A CA 17
ATOM 27886 C C . GLY A 1 21 ? 8.392 12.228 -23.012 1.00 5.42 21 GLY A C 17
ATOM 27887 O O . GLY A 1 21 ? 7.763 11.757 -23.962 1.00 5.50 21 GLY A O 17
ATOM 27891 N N . HIS A 1 22 ? 7.875 13.094 -22.144 1.00 4.89 22 HIS A N 17
ATOM 27892 C CA . HIS A 1 22 ? 6.505 13.601 -22.265 1.00 4.23 22 HIS A CA 17
ATOM 27893 C C . HIS A 1 22 ? 6.257 14.188 -23.655 1.00 3.24 22 HIS A C 17
ATOM 27894 O O . HIS A 1 22 ? 7.093 14.918 -24.192 1.00 3.42 22 HIS A O 17
ATOM 27909 N N . MET A 1 23 ? 5.112 13.859 -24.236 1.00 2.70 23 MET A N 17
ATOM 27910 C CA . MET A 1 23 ? 4.795 14.292 -25.588 1.00 2.18 23 MET A CA 17
ATOM 27911 C C . MET A 1 23 ? 3.312 14.617 -25.727 1.00 1.83 23 MET A C 17
ATOM 27912 O O . MET A 1 23 ? 2.458 13.923 -25.172 1.00 2.36 23 MET A O 17
ATOM 27926 N N . CYS A 1 24 ? 3.022 15.678 -26.469 1.00 1.24 24 CYS A N 17
ATOM 27927 C CA . CYS A 1 24 ? 1.651 16.122 -26.696 1.00 0.95 24 CYS A CA 17
ATOM 27928 C C . CYS A 1 24 ? 0.884 15.135 -27.572 1.00 0.84 24 CYS A C 17
ATOM 27929 O O . CYS A 1 24 ? 1.477 14.250 -28.193 1.00 0.77 24 CYS A O 17
ATOM 27937 N N . ILE A 1 25 ? -0.434 15.310 -27.638 1.00 0.89 25 ILE A N 17
ATOM 27938 C CA . ILE A 1 25 ? -1.299 14.393 -28.372 1.00 0.88 25 ILE A CA 17
ATOM 27939 C C . ILE A 1 25 ? -0.953 14.358 -29.866 1.00 0.74 25 ILE A C 17
ATOM 27940 O O . ILE A 1 25 ? -0.974 13.293 -30.480 1.00 0.71 25 ILE A O 17
ATOM 27956 N N . GLN A 1 26 ? -0.614 15.509 -30.447 1.00 0.69 26 GLN A N 17
ATOM 27957 C CA . GLN A 1 26 ? -0.208 15.555 -31.852 1.00 0.64 26 GLN A CA 17
ATOM 27958 C C . GLN A 1 26 ? 1.016 14.673 -32.084 1.00 0.56 26 GLN A C 17
ATOM 27959 O O . GLN A 1 26 ? 1.081 13.920 -33.053 1.00 0.59 26 GLN A O 17
ATOM 27973 N N . LYS A 1 27 ? 1.966 14.760 -31.163 1.00 0.56 27 LYS A N 17
ATOM 27974 C CA . LYS A 1 27 ? 3.203 13.996 -31.250 1.00 0.60 27 LYS A CA 17
ATOM 27975 C C . LYS A 1 27 ? 2.897 12.499 -31.144 1.00 0.58 27 LYS A C 17
ATOM 27976 O O . LYS A 1 27 ? 3.547 11.674 -31.786 1.00 0.58 27 LYS A O 17
ATOM 27995 N N . VAL A 1 28 ? 1.888 12.165 -30.342 1.00 0.62 28 VAL A N 17
ATOM 27996 C CA . VAL A 1 28 ? 1.443 10.780 -30.201 1.00 0.68 28 VAL A CA 17
ATOM 27997 C C . VAL A 1 28 ? 0.947 10.239 -31.540 1.00 0.62 28 VAL A C 17
ATOM 27998 O O . VAL A 1 28 ? 1.274 9.115 -31.923 1.00 0.62 28 VAL A O 17
ATOM 28011 N N . ILE A 1 29 ? 0.166 11.051 -32.248 1.00 0.60 29 ILE A N 17
ATOM 28012 C CA . ILE A 1 29 ? -0.346 10.674 -33.563 1.00 0.57 29 ILE A CA 17
ATOM 28013 C C . ILE A 1 29 ? 0.794 10.580 -34.575 1.00 0.52 29 ILE A C 17
ATOM 28014 O O . ILE A 1 29 ? 0.858 9.634 -35.359 1.00 0.51 29 ILE A O 17
ATOM 28030 N N . GLU A 1 30 ? 1.708 11.549 -34.531 1.00 0.53 30 GLU A N 17
ATOM 28031 C CA . GLU A 1 30 ? 2.864 11.551 -35.423 1.00 0.55 30 GLU A CA 17
ATOM 28032 C C . GLU A 1 30 ? 3.606 10.221 -35.360 1.00 0.55 30 GLU A C 17
ATOM 28033 O O . GLU A 1 30 ? 3.876 9.603 -36.391 1.00 0.58 30 GLU A O 17
ATOM 28045 N N . ASP A 1 31 ? 3.918 9.769 -34.153 1.00 0.57 31 ASP A N 17
ATOM 28046 C CA . ASP A 1 31 ? 4.648 8.519 -33.988 1.00 0.64 31 ASP A CA 17
ATOM 28047 C C . ASP A 1 31 ? 3.746 7.298 -34.145 1.00 0.57 31 ASP A C 17
ATOM 28048 O O . ASP A 1 31 ? 4.238 6.199 -34.393 1.00 0.61 31 ASP A O 17
ATOM 28057 N N . LYS A 1 32 ? 2.438 7.484 -34.015 1.00 0.53 32 LYS A N 17
ATOM 28058 C CA . LYS A 1 32 ? 1.492 6.380 -34.182 1.00 0.55 32 LYS A CA 17
ATOM 28059 C C . LYS A 1 32 ? 1.586 5.814 -35.598 1.00 0.48 32 LYS A C 17
ATOM 28060 O O . LYS A 1 32 ? 1.836 4.621 -35.786 1.00 0.52 32 LYS A O 17
ATOM 28079 N N . LEU A 1 33 ? 1.410 6.680 -36.589 1.00 0.44 33 LEU A N 17
ATOM 28080 C CA . LEU A 1 33 ? 1.546 6.284 -37.983 1.00 0.44 33 LEU A CA 17
ATOM 28081 C C . LEU A 1 33 ? 3.016 6.081 -38.338 1.00 0.46 33 LEU A C 17
ATOM 28082 O O . LEU A 1 33 ? 3.351 5.306 -39.236 1.00 0.51 33 LEU A O 17
ATOM 28098 N N . SER A 1 34 ? 3.894 6.770 -37.616 1.00 0.47 34 SER A N 17
ATOM 28099 C CA . SER A 1 34 ? 5.324 6.641 -37.834 1.00 0.53 34 SER A CA 17
ATOM 28100 C C . SER A 1 34 ? 5.770 5.222 -37.518 1.00 0.54 34 SER A C 17
ATOM 28101 O O . SER A 1 34 ? 6.486 4.615 -38.294 1.00 0.59 34 SER A O 17
ATOM 28109 N N . SER A 1 35 ? 5.314 4.688 -36.391 1.00 0.55 35 SER A N 17
ATOM 28110 C CA . SER A 1 35 ? 5.670 3.334 -35.970 1.00 0.62 35 SER A CA 17
ATOM 28111 C C . SER A 1 35 ? 5.376 2.314 -37.075 1.00 0.59 35 SER A C 17
ATOM 28112 O O . SER A 1 35 ? 6.022 1.273 -37.162 1.00 0.65 35 SER A O 17
ATOM 28120 N N . ALA A 1 36 ? 4.395 2.631 -37.912 1.00 0.54 36 ALA A N 17
ATOM 28121 C CA . ALA A 1 36 ? 3.973 1.740 -38.978 1.00 0.57 36 ALA A CA 17
ATOM 28122 C C . ALA A 1 36 ? 4.758 1.971 -40.275 1.00 0.51 36 ALA A C 17
ATOM 28123 O O . ALA A 1 36 ? 5.163 1.019 -40.939 1.00 0.52 36 ALA A O 17
ATOM 28130 N N . LEU A 1 37 ? 4.966 3.234 -40.640 1.00 0.50 37 LEU A N 17
ATOM 28131 C CA . LEU A 1 37 ? 5.572 3.561 -41.934 1.00 0.53 37 LEU A CA 17
ATOM 28132 C C . LEU A 1 37 ? 7.014 4.057 -41.796 1.00 0.52 37 LEU A C 17
ATOM 28133 O O . LEU A 1 37 ? 7.861 3.750 -42.636 1.00 0.62 37 LEU A O 17
ATOM 28149 N N . LYS A 1 38 ? 7.277 4.805 -40.728 1.00 0.47 38 LYS A N 17
ATOM 28150 C CA . LYS A 1 38 ? 8.523 5.563 -40.562 1.00 0.52 38 LYS A CA 17
ATOM 28151 C C . LYS A 1 38 ? 8.807 6.420 -41.796 1.00 0.47 38 LYS A C 17
ATOM 28152 O O . LYS A 1 38 ? 9.669 6.089 -42.610 1.00 0.54 38 LYS A O 17
ATOM 28171 N N . PRO A 1 39 ? 8.074 7.535 -41.953 1.00 0.46 39 PRO A N 17
ATOM 28172 C CA . PRO A 1 39 ? 8.216 8.414 -43.104 1.00 0.47 39 PRO A CA 17
ATOM 28173 C C . PRO A 1 39 ? 9.385 9.382 -42.955 1.00 0.51 39 PRO A C 17
ATOM 28174 O O . PRO A 1 39 ? 9.643 9.907 -41.864 1.00 0.63 39 PRO A O 17
ATOM 28185 N N . THR A 1 40 ? 10.077 9.619 -44.061 1.00 0.52 40 THR A N 17
ATOM 28186 C CA . THR A 1 40 ? 11.216 10.525 -44.091 1.00 0.61 40 THR A CA 17
ATOM 28187 C C . THR A 1 40 ? 10.804 11.942 -43.701 1.00 0.62 40 THR A C 17
ATOM 28188 O O . THR A 1 40 ? 11.555 12.663 -43.046 1.00 0.73 40 THR A O 17
ATOM 28199 N N . PHE A 1 41 ? 9.596 12.328 -44.089 1.00 0.54 41 PHE A N 17
ATOM 28200 C CA . PHE A 1 41 ? 9.052 13.618 -43.706 1.00 0.55 41 PHE A CA 17
ATOM 28201 C C . PHE A 1 41 ? 7.585 13.459 -43.330 1.00 0.48 41 PHE A C 17
ATOM 28202 O O . PHE A 1 41 ? 6.795 12.923 -44.098 1.00 0.45 41 PHE A O 17
ATOM 28219 N N . LEU A 1 42 ? 7.247 13.881 -42.127 1.00 0.50 42 LEU A N 17
ATOM 28220 C CA . LEU A 1 42 ? 5.884 13.793 -41.631 1.00 0.48 42 LEU A CA 17
ATOM 28221 C C . LEU A 1 42 ? 5.583 15.036 -40.803 1.00 0.54 42 LEU A C 17
ATOM 28222 O O . LEU A 1 42 ? 6.304 15.333 -39.851 1.00 0.64 42 LEU A O 17
ATOM 28238 N N . GLU A 1 43 ? 4.550 15.775 -41.179 1.00 0.57 43 GLU A N 17
ATOM 28239 C CA . GLU A 1 43 ? 4.178 16.973 -40.429 1.00 0.69 43 GLU A CA 17
ATOM 28240 C C . GLU A 1 43 ? 2.664 17.139 -40.379 1.00 0.60 43 GLU A C 17
ATOM 28241 O O . GLU A 1 43 ? 1.978 16.885 -41.367 1.00 0.53 43 GLU A O 17
ATOM 28253 N N . LEU A 1 44 ? 2.153 17.564 -39.229 1.00 0.67 44 LEU A N 17
ATOM 28254 C CA . LEU A 1 44 ? 0.723 17.788 -39.060 1.00 0.65 44 LEU A CA 17
ATOM 28255 C C . LEU A 1 44 ? 0.411 19.278 -39.018 1.00 0.64 44 LEU A C 17
ATOM 28256 O O . LEU A 1 44 ? 0.867 19.999 -38.128 1.00 0.77 44 LEU A O 17
ATOM 28272 N N . VAL A 1 45 ? -0.363 19.730 -39.990 1.00 0.57 45 VAL A N 17
ATOM 28273 C CA . VAL A 1 45 ? -0.803 21.111 -40.045 1.00 0.63 45 VAL A CA 17
ATOM 28274 C C . VAL A 1 45 ? -2.276 21.203 -39.666 1.00 0.60 45 VAL A C 17
ATOM 28275 O O . VAL A 1 45 ? -3.133 20.599 -40.315 1.00 0.56 45 VAL A O 17
ATOM 28288 N N . ASP A 1 46 ? -2.556 21.937 -38.603 1.00 0.76 46 ASP A N 17
ATOM 28289 C CA . ASP A 1 46 ? -3.925 22.152 -38.153 1.00 0.83 46 ASP A CA 17
ATOM 28290 C C . ASP A 1 46 ? -4.639 23.117 -39.091 1.00 0.80 46 ASP A C 17
ATOM 28291 O O . ASP A 1 46 ? -4.174 24.237 -39.316 1.00 0.99 46 ASP A O 17
ATOM 28300 N N . LYS A 1 47 ? -5.752 22.672 -39.654 1.00 0.81 47 LYS A N 17
ATOM 28301 C CA . LYS A 1 47 ? -6.502 23.482 -40.602 1.00 1.03 47 LYS A CA 17
ATOM 28302 C C . LYS A 1 47 ? -7.829 23.919 -40.004 1.00 1.12 47 LYS A C 17
ATOM 28303 O O . LYS A 1 47 ? -8.476 23.160 -39.280 1.00 1.66 47 LYS A O 17
ATOM 28322 N N . SER A 1 48 ? -8.229 25.141 -40.308 1.00 1.40 48 SER A N 17
ATOM 28323 C CA . SER A 1 48 ? -9.554 25.614 -39.964 1.00 1.68 48 SER A CA 17
ATOM 28324 C C . SER A 1 48 ? -10.561 25.092 -40.987 1.00 1.52 48 SER A C 17
ATOM 28325 O O . SER A 1 48 ? -10.784 25.703 -42.031 1.00 1.97 48 SER A O 17
ATOM 28333 N N . CYS A 1 49 ? -11.124 23.927 -40.706 1.00 2.02 49 CYS A N 17
ATOM 28334 C CA . CYS A 1 49 ? -12.015 23.267 -41.649 1.00 2.76 49 CYS A CA 17
ATOM 28335 C C . CYS A 1 49 ? -13.464 23.348 -41.174 1.00 2.78 49 CYS A C 17
ATOM 28336 O O . CYS A 1 49 ? -14.341 22.659 -41.693 1.00 3.32 49 CYS A O 17
ATOM 28344 N N . GLY A 1 50 ? -13.713 24.197 -40.184 1.00 2.67 50 GLY A N 17
ATOM 28345 C CA . GLY A 1 50 ? -15.057 24.359 -39.662 1.00 2.93 50 GLY A CA 17
ATOM 28346 C C . GLY A 1 50 ? -15.408 23.322 -38.615 1.00 2.80 50 GLY A C 17
ATOM 28347 O O . GLY A 1 50 ? -16.043 23.635 -37.608 1.00 3.16 50 GLY A O 17
ATOM 28351 N N . CYS A 1 51 ? -14.985 22.085 -38.849 1.00 2.72 51 CYS A N 17
ATOM 28352 C CA . CYS A 1 51 ? -15.250 20.981 -37.932 1.00 2.86 51 CYS A CA 17
ATOM 28353 C C . CYS A 1 51 ? -14.301 21.020 -36.733 1.00 2.48 51 CYS A C 17
ATOM 28354 O O . CYS A 1 51 ? -13.851 19.980 -36.251 1.00 3.01 51 CYS A O 17
ATOM 28362 N N . GLY A 1 52 ? -14.021 22.221 -36.244 1.00 2.09 52 GLY A N 17
ATOM 28363 C CA . GLY A 1 52 ? -13.100 22.383 -35.140 1.00 2.20 52 GLY A CA 17
ATOM 28364 C C . GLY A 1 52 ? -11.669 22.134 -35.559 1.00 1.68 52 GLY A C 17
ATOM 28365 O O . GLY A 1 52 ? -11.260 22.531 -36.653 1.00 2.26 52 GLY A O 17
ATOM 28369 N N . THR A 1 53 ? -10.915 21.471 -34.700 1.00 1.51 53 THR A N 17
ATOM 28370 C CA . THR A 1 53 ? -9.528 21.166 -34.990 1.00 1.81 53 THR A CA 17
ATOM 28371 C C . THR A 1 53 ? -9.424 19.985 -35.953 1.00 1.47 53 THR A C 17
ATOM 28372 O O . THR A 1 53 ? -10.021 18.923 -35.741 1.00 1.48 53 THR A O 17
ATOM 28383 N N . SER A 1 54 ? -8.688 20.187 -37.029 1.00 1.25 54 SER A N 17
ATOM 28384 C CA . SER A 1 54 ? -8.464 19.144 -38.005 1.00 1.00 54 SER A CA 17
ATOM 28385 C C . SER A 1 54 ? -7.009 19.168 -38.440 1.00 0.82 54 SER A C 17
ATOM 28386 O O . SER A 1 54 ? -6.451 20.233 -38.704 1.00 0.89 54 SER A O 17
ATOM 28394 N N . PHE A 1 55 ? -6.396 18.002 -38.520 1.00 0.67 55 PHE A N 17
ATOM 28395 C CA . PHE A 1 55 ? -4.980 17.927 -38.823 1.00 0.60 55 PHE A CA 17
ATOM 28396 C C . PHE A 1 55 ? -4.756 17.327 -40.196 1.00 0.52 55 PHE A C 17
ATOM 28397 O O . PHE A 1 55 ? -5.359 16.313 -40.556 1.00 0.50 55 PHE A O 17
ATOM 28414 N N . ASP A 1 56 ? -3.906 17.983 -40.964 1.00 0.51 56 ASP A N 17
ATOM 28415 C CA . ASP A 1 56 ? -3.524 17.501 -42.277 1.00 0.52 56 ASP A CA 17
ATOM 28416 C C . ASP A 1 56 ? -2.060 17.106 -42.240 1.00 0.50 56 ASP A C 17
ATOM 28417 O O . ASP A 1 56 ? -1.200 17.942 -41.963 1.00 0.55 56 ASP A O 17
ATOM 28426 N N . ALA A 1 57 ? -1.772 15.847 -42.491 1.00 0.48 57 ALA A N 17
ATOM 28427 C CA . ALA A 1 57 ? -0.425 15.342 -42.342 1.00 0.48 57 ALA A CA 17
ATOM 28428 C C . ALA A 1 57 ? 0.240 15.119 -43.683 1.00 0.44 57 ALA A C 17
ATOM 28429 O O . ALA A 1 57 ? -0.195 14.281 -44.476 1.00 0.46 57 ALA A O 17
ATOM 28436 N N . VAL A 1 58 ? 1.289 15.874 -43.934 1.00 0.42 58 VAL A N 17
ATOM 28437 C CA . VAL A 1 58 ? 2.109 15.652 -45.100 1.00 0.41 58 VAL A CA 17
ATOM 28438 C C . VAL A 1 58 ? 2.957 14.413 -44.867 1.00 0.39 58 VAL A C 17
ATOM 28439 O O . VAL A 1 58 ? 3.843 14.413 -44.003 1.00 0.41 58 VAL A O 17
ATOM 28452 N N . ILE A 1 59 ? 2.651 13.357 -45.609 1.00 0.38 59 ILE A N 17
ATOM 28453 C CA . ILE A 1 59 ? 3.341 12.090 -45.462 1.00 0.40 59 ILE A CA 17
ATOM 28454 C C . ILE A 1 59 ? 4.258 11.855 -46.657 1.00 0.44 59 ILE A C 17
ATOM 28455 O O . ILE A 1 59 ? 3.813 11.652 -47.789 1.00 0.65 59 ILE A O 17
ATOM 28471 N N . VAL A 1 60 ? 5.548 11.937 -46.395 1.00 0.39 60 VAL A N 17
ATOM 28472 C CA . VAL A 1 60 ? 6.562 11.749 -47.412 1.00 0.42 60 VAL A CA 17
ATOM 28473 C C . VAL A 1 60 ? 7.326 10.458 -47.156 1.00 0.40 60 VAL A C 17
ATOM 28474 O O . VAL A 1 60 ? 8.142 10.382 -46.232 1.00 0.44 60 VAL A O 17
ATOM 28487 N N . SER A 1 61 ? 7.044 9.435 -47.955 1.00 0.39 61 SER A N 17
ATOM 28488 C CA . SER A 1 61 ? 7.718 8.154 -47.808 1.00 0.42 61 SER A CA 17
ATOM 28489 C C . SER A 1 61 ? 7.681 7.358 -49.108 1.00 0.42 61 SER A C 17
ATOM 28490 O O . SER A 1 61 ? 6.693 7.379 -49.841 1.00 0.43 61 SER A O 17
ATOM 28498 N N . ASN A 1 62 ? 8.781 6.668 -49.384 1.00 0.51 62 ASN A N 17
ATOM 28499 C CA . ASN A 1 62 ? 8.902 5.808 -50.560 1.00 0.57 62 ASN A CA 17
ATOM 28500 C C . ASN A 1 62 ? 7.988 4.588 -50.475 1.00 0.56 62 ASN A C 17
ATOM 28501 O O . ASN A 1 62 ? 7.743 3.920 -51.477 1.00 0.59 62 ASN A O 17
ATOM 28512 N N . ASN A 1 63 ? 7.530 4.265 -49.271 1.00 0.57 63 ASN A N 17
ATOM 28513 C CA . ASN A 1 63 ? 6.598 3.150 -49.064 1.00 0.66 63 ASN A CA 17
ATOM 28514 C C . ASN A 1 63 ? 5.421 3.226 -50.047 1.00 0.67 63 ASN A C 17
ATOM 28515 O O . ASN A 1 63 ? 4.959 2.206 -50.560 1.00 0.86 63 ASN A O 17
ATOM 28526 N N . PHE A 1 64 ? 4.965 4.440 -50.338 1.00 0.60 64 PHE A N 17
ATOM 28527 C CA . PHE A 1 64 ? 3.830 4.631 -51.238 1.00 0.67 64 PHE A CA 17
ATOM 28528 C C . PHE A 1 64 ? 4.292 5.054 -52.631 1.00 0.60 64 PHE A C 17
ATOM 28529 O O . PHE A 1 64 ? 3.519 5.606 -53.414 1.00 0.65 64 PHE A O 17
ATOM 28546 N N . GLU A 1 65 ? 5.544 4.766 -52.949 1.00 0.58 65 GLU A N 17
ATOM 28547 C CA . GLU A 1 65 ? 6.102 5.080 -54.223 1.00 0.61 65 GLU A CA 17
ATOM 28548 C C . GLU A 1 65 ? 5.931 3.864 -55.139 1.00 0.65 65 GLU A C 17
ATOM 28549 O O . GLU A 1 65 ? 6.029 3.951 -56.363 1.00 0.75 65 GLU A O 17
ATOM 28561 N N . ASP A 1 66 ? 5.612 2.727 -54.524 1.00 0.69 66 ASP A N 17
ATOM 28562 C CA . ASP A 1 66 ? 5.389 1.488 -55.262 1.00 0.84 66 ASP A CA 17
ATOM 28563 C C . ASP A 1 66 ? 4.050 1.555 -56.001 1.00 0.80 66 ASP A C 17
ATOM 28564 O O . ASP A 1 66 ? 3.684 0.640 -56.740 1.00 0.93 66 ASP A O 17
ATOM 28573 N N . LYS A 1 67 ? 3.323 2.656 -55.772 1.00 0.78 67 LYS A N 17
ATOM 28574 C CA . LYS A 1 67 ? 2.096 2.974 -56.503 1.00 0.88 67 LYS A CA 17
ATOM 28575 C C . LYS A 1 67 ? 0.974 1.994 -56.183 1.00 0.78 67 LYS A C 17
ATOM 28576 O O . LYS A 1 67 ? 0.041 1.815 -56.970 1.00 0.86 67 LYS A O 17
ATOM 28595 N N . LYS A 1 68 ? 1.052 1.392 -55.009 1.00 0.83 68 LYS A N 17
ATOM 28596 C CA . LYS A 1 68 ? 0.032 0.464 -54.557 1.00 0.90 68 LYS A CA 17
ATOM 28597 C C . LYS A 1 68 ? -1.009 1.202 -53.729 1.00 0.82 68 LYS A C 17
ATOM 28598 O O . LYS A 1 68 ? -0.816 1.426 -52.535 1.00 0.87 68 LYS A O 17
ATOM 28617 N N . LEU A 1 69 ? -2.108 1.587 -54.363 1.00 0.84 69 LEU A N 17
ATOM 28618 C CA . LEU A 1 69 ? -3.125 2.375 -53.686 1.00 0.91 69 LEU A CA 17
ATOM 28619 C C . LEU A 1 69 ? -3.894 1.526 -52.682 1.00 0.85 69 LEU A C 17
ATOM 28620 O O . LEU A 1 69 ? -4.305 2.021 -51.634 1.00 0.83 69 LEU A O 17
ATOM 28636 N N . LEU A 1 70 ? -4.076 0.243 -52.989 1.00 0.89 70 LEU A N 17
ATOM 28637 C CA . LEU A 1 70 ? -4.756 -0.660 -52.067 1.00 0.91 70 LEU A CA 17
ATOM 28638 C C . LEU A 1 70 ? -3.910 -0.889 -50.812 1.00 0.79 70 LEU A C 17
ATOM 28639 O O . LEU A 1 70 ? -4.445 -0.998 -49.711 1.00 0.80 70 LEU A O 17
ATOM 28655 N N . ASP A 1 71 ? -2.586 -0.926 -50.977 1.00 0.72 71 ASP A N 17
ATOM 28656 C CA . ASP A 1 71 ? -1.687 -1.051 -49.833 1.00 0.70 71 ASP A CA 17
ATOM 28657 C C . ASP A 1 71 ? -1.677 0.249 -49.050 1.00 0.63 71 ASP A C 17
ATOM 28658 O O . ASP A 1 71 ? -1.776 0.248 -47.825 1.00 0.63 71 ASP A O 17
ATOM 28667 N N . ARG A 1 72 ? -1.575 1.354 -49.779 1.00 0.67 72 ARG A N 17
ATOM 28668 C CA . ARG A 1 72 ? -1.647 2.686 -49.194 1.00 0.74 72 ARG A CA 17
ATOM 28669 C C . ARG A 1 72 ? -2.912 2.819 -48.351 1.00 0.67 72 ARG A C 17
ATOM 28670 O O . ARG A 1 72 ? -2.868 3.260 -47.204 1.00 0.68 72 ARG A O 17
ATOM 28691 N N . HIS A 1 73 ? -4.032 2.407 -48.926 1.00 0.68 73 HIS A N 17
ATOM 28692 C CA . HIS A 1 73 ? -5.324 2.513 -48.267 1.00 0.71 73 HIS A CA 17
ATOM 28693 C C . HIS A 1 73 ? -5.394 1.614 -47.035 1.00 0.62 73 HIS A C 17
ATOM 28694 O O . HIS A 1 73 ? -5.708 2.082 -45.941 1.00 0.62 73 HIS A O 17
ATOM 28709 N N . ARG A 1 74 ? -5.085 0.332 -47.209 1.00 0.60 74 ARG A N 17
ATOM 28710 C CA . ARG A 1 74 ? -5.271 -0.648 -46.142 1.00 0.59 74 ARG A CA 17
ATOM 28711 C C . ARG A 1 74 ? -4.324 -0.399 -44.964 1.00 0.51 74 ARG A C 17
ATOM 28712 O O . ARG A 1 74 ? -4.740 -0.485 -43.809 1.00 0.52 74 ARG A O 17
ATOM 28733 N N . LEU A 1 75 ? -3.066 -0.068 -45.250 1.00 0.47 75 LEU A N 17
ATOM 28734 C CA . LEU A 1 75 ? -2.087 0.181 -44.193 1.00 0.46 75 LEU A CA 17
ATOM 28735 C C . LEU A 1 75 ? -2.495 1.395 -43.370 1.00 0.42 75 LEU A C 17
ATOM 28736 O O . LEU A 1 75 ? -2.550 1.337 -42.137 1.00 0.42 75 LEU A O 17
ATOM 28752 N N . VAL A 1 76 ? -2.802 2.486 -44.065 1.00 0.45 76 VAL A N 17
ATOM 28753 C CA . VAL A 1 76 ? -3.246 3.707 -43.413 1.00 0.50 76 VAL A CA 17
ATOM 28754 C C . VAL A 1 76 ? -4.494 3.445 -42.572 1.00 0.48 76 VAL A C 17
ATOM 28755 O O . VAL A 1 76 ? -4.560 3.841 -41.414 1.00 0.50 76 VAL A O 17
ATOM 28768 N N . ASN A 1 77 ? -5.460 2.741 -43.146 1.00 0.48 77 ASN A N 17
ATOM 28769 C CA . ASN A 1 77 ? -6.717 2.460 -42.454 1.00 0.53 77 ASN A CA 17
ATOM 28770 C C . ASN A 1 77 ? -6.490 1.639 -41.191 1.00 0.49 77 ASN A C 17
ATOM 28771 O O . ASN A 1 77 ? -7.110 1.896 -40.164 1.00 0.54 77 ASN A O 17
ATOM 28782 N N . THR A 1 78 ? -5.589 0.665 -41.264 1.00 0.45 78 THR A N 17
ATOM 28783 C CA . THR A 1 78 ? -5.329 -0.223 -40.136 1.00 0.50 78 THR A CA 17
ATOM 28784 C C . THR A 1 78 ? -4.824 0.551 -38.912 1.00 0.46 78 THR A C 17
ATOM 28785 O O . THR A 1 78 ? -5.365 0.409 -37.813 1.00 0.50 78 THR A O 17
ATOM 28796 N N . ILE A 1 79 ? -3.801 1.377 -39.104 1.00 0.44 79 ILE A N 17
ATOM 28797 C CA . ILE A 1 79 ? -3.192 2.096 -37.985 1.00 0.45 79 ILE A CA 17
ATOM 28798 C C . ILE A 1 79 ? -4.002 3.342 -37.618 1.00 0.45 79 ILE A C 17
ATOM 28799 O O . ILE A 1 79 ? -4.340 3.558 -36.448 1.00 0.50 79 ILE A O 17
ATOM 28815 N N . LEU A 1 80 ? -4.338 4.139 -38.623 1.00 0.45 80 LEU A N 17
ATOM 28816 C CA . LEU A 1 80 ? -5.050 5.387 -38.407 1.00 0.52 80 LEU A CA 17
ATOM 28817 C C . LEU A 1 80 ? -6.488 5.145 -37.962 1.00 0.56 80 LEU A C 17
ATOM 28818 O O . LEU A 1 80 ? -7.186 6.081 -37.612 1.00 0.63 80 LEU A O 17
ATOM 28834 N N . LYS A 1 81 ? -6.931 3.893 -37.981 1.00 0.57 81 LYS A N 17
ATOM 28835 C CA . LYS A 1 81 ? -8.227 3.541 -37.410 1.00 0.68 81 LYS A CA 17
ATOM 28836 C C . LYS A 1 81 ? -8.295 3.994 -35.954 1.00 0.68 81 LYS A C 17
ATOM 28837 O O . LYS A 1 81 ? -9.146 4.799 -35.574 1.00 0.72 81 LYS A O 17
ATOM 28856 N N . GLU A 1 82 ? -7.381 3.473 -35.149 1.00 0.69 82 GLU A N 17
ATOM 28857 C CA . GLU A 1 82 ? -7.285 3.853 -33.748 1.00 0.73 82 GLU A CA 17
ATOM 28858 C C . GLU A 1 82 ? -6.809 5.296 -33.626 1.00 0.67 82 GLU A C 17
ATOM 28859 O O . GLU A 1 82 ? -7.266 6.042 -32.761 1.00 0.68 82 GLU A O 17
ATOM 28871 N N . GLU A 1 83 ? -5.899 5.679 -34.511 1.00 0.64 83 GLU A N 17
ATOM 28872 C CA . GLU A 1 83 ? -5.340 7.028 -34.520 1.00 0.64 83 GLU A CA 17
ATOM 28873 C C . GLU A 1 83 ? -6.446 8.089 -34.611 1.00 0.55 83 GLU A C 17
ATOM 28874 O O . GLU A 1 83 ? -6.404 9.103 -33.909 1.00 0.58 83 GLU A O 17
ATOM 28886 N N . LEU A 1 84 ? -7.448 7.822 -35.447 1.00 0.49 84 LEU A N 17
ATOM 28887 C CA . LEU A 1 84 ? -8.589 8.723 -35.643 1.00 0.48 84 LEU A CA 17
ATOM 28888 C C . LEU A 1 84 ? -9.289 9.065 -34.336 1.00 0.52 84 LEU A C 17
ATOM 28889 O O . LEU A 1 84 ? -9.847 10.150 -34.202 1.00 0.58 84 LEU A O 17
ATOM 28905 N N . GLN A 1 85 ? -9.273 8.136 -33.379 1.00 0.57 85 GLN A N 17
ATOM 28906 C CA . GLN A 1 85 ? -10.021 8.310 -32.134 1.00 0.67 85 GLN A CA 17
ATOM 28907 C C . GLN A 1 85 ? -9.553 9.554 -31.373 1.00 0.70 85 GLN A C 17
ATOM 28908 O O . GLN A 1 85 ? -10.260 10.062 -30.502 1.00 0.81 85 GLN A O 17
ATOM 28922 N N . ASN A 1 86 ? -8.362 10.045 -31.704 1.00 0.64 86 ASN A N 17
ATOM 28923 C CA . ASN A 1 86 ? -7.796 11.207 -31.026 1.00 0.71 86 ASN A CA 17
ATOM 28924 C C . ASN A 1 86 ? -7.954 12.466 -31.877 1.00 0.67 86 ASN A C 17
ATOM 28925 O O . ASN A 1 86 ? -7.457 13.534 -31.521 1.00 0.77 86 ASN A O 17
ATOM 28936 N N . ILE A 1 87 ? -8.642 12.337 -33.004 1.00 0.61 87 ILE A N 17
ATOM 28937 C CA . ILE A 1 87 ? -8.778 13.439 -33.951 1.00 0.62 87 ILE A CA 17
ATOM 28938 C C . ILE A 1 87 ? -10.253 13.675 -34.274 1.00 0.67 87 ILE A C 17
ATOM 28939 O O . ILE A 1 87 ? -11.095 12.827 -33.981 1.00 0.77 87 ILE A O 17
ATOM 28955 N N . HIS A 1 88 ? -10.570 14.828 -34.847 1.00 0.71 88 HIS A N 17
ATOM 28956 C CA . HIS A 1 88 ? -11.929 15.085 -35.310 1.00 0.80 88 HIS A CA 17
ATOM 28957 C C . HIS A 1 88 ? -12.028 14.781 -36.799 1.00 0.76 88 HIS A C 17
ATOM 28958 O O . HIS A 1 88 ? -12.902 14.034 -37.237 1.00 0.89 88 HIS A O 17
ATOM 28973 N N . ALA A 1 89 ? -11.124 15.368 -37.572 1.00 0.69 89 ALA A N 17
ATOM 28974 C CA . ALA A 1 89 ? -11.066 15.132 -39.005 1.00 0.68 89 ALA A CA 17
ATOM 28975 C C . ALA A 1 89 ? -9.620 15.134 -39.483 1.00 0.62 89 ALA A C 17
ATOM 28976 O O . ALA A 1 89 ? -9.002 16.190 -39.622 1.00 0.73 89 ALA A O 17
ATOM 28983 N N . PHE A 1 90 ? -9.070 13.949 -39.690 1.00 0.52 90 PHE A N 17
ATOM 28984 C CA . PHE A 1 90 ? -7.697 13.818 -40.150 1.00 0.47 90 PHE A CA 17
ATOM 28985 C C . PHE A 1 90 ? -7.639 13.714 -41.671 1.00 0.48 90 PHE A C 17
ATOM 28986 O O . PHE A 1 90 ? -8.498 13.091 -42.297 1.00 0.63 90 PHE A O 17
ATOM 29003 N N . SER A 1 91 ? -6.635 14.347 -42.254 1.00 0.44 91 SER A N 17
ATOM 29004 C CA . SER A 1 91 ? -6.378 14.259 -43.683 1.00 0.48 91 SER A CA 17
ATOM 29005 C C . SER A 1 91 ? -4.876 14.124 -43.903 1.00 0.45 91 SER A C 17
ATOM 29006 O O . SER A 1 91 ? -4.100 14.384 -42.989 1.00 0.52 91 SER A O 17
ATOM 29014 N N . MET A 1 92 ? -4.458 13.701 -45.089 1.00 0.48 92 MET A N 17
ATOM 29015 C CA . MET A 1 92 ? -3.035 13.524 -45.354 1.00 0.48 92 MET A CA 17
ATOM 29016 C C . MET A 1 92 ? -2.688 13.854 -46.802 1.00 0.53 92 MET A C 17
ATOM 29017 O O . MET A 1 92 ? -3.521 13.717 -47.700 1.00 0.62 92 MET A O 17
ATOM 29031 N N . LYS A 1 93 ? -1.453 14.293 -47.009 1.00 0.52 93 LYS A N 17
ATOM 29032 C CA . LYS A 1 93 ? -0.938 14.589 -48.342 1.00 0.59 93 LYS A CA 17
ATOM 29033 C C . LYS A 1 93 ? 0.174 13.604 -48.688 1.00 0.49 93 LYS A C 17
ATOM 29034 O O . LYS A 1 93 ? 1.213 13.582 -48.028 1.00 0.42 93 LYS A O 17
ATOM 29053 N N . CYS A 1 94 ? -0.041 12.791 -49.711 1.00 0.56 94 CYS A N 17
ATOM 29054 C CA . CYS A 1 94 ? 0.932 11.776 -50.094 1.00 0.54 94 CYS A CA 17
ATOM 29055 C C . CYS A 1 94 ? 2.006 12.372 -51.000 1.00 0.52 94 CYS A C 17
ATOM 29056 O O . CYS A 1 94 ? 1.698 12.959 -52.040 1.00 0.64 94 CYS A O 17
ATOM 29064 N N . HIS A 1 95 ? 3.264 12.230 -50.601 1.00 0.44 95 HIS A N 17
ATOM 29065 C CA . HIS A 1 95 ? 4.377 12.740 -51.391 1.00 0.50 95 HIS A CA 17
ATOM 29066 C C . HIS A 1 95 ? 5.602 11.840 -51.206 1.00 0.44 95 HIS A C 17
ATOM 29067 O O . HIS A 1 95 ? 5.738 11.168 -50.182 1.00 0.44 95 HIS A O 17
ATOM 29082 N N . THR A 1 96 ? 6.470 11.800 -52.205 1.00 0.46 96 THR A N 17
ATOM 29083 C CA . THR A 1 96 ? 7.691 11.011 -52.124 1.00 0.49 96 THR A CA 17
ATOM 29084 C C . THR A 1 96 ? 8.911 11.881 -51.831 1.00 0.46 96 THR A C 17
ATOM 29085 O O . THR A 1 96 ? 8.944 13.063 -52.187 1.00 0.47 96 THR A O 17
ATOM 29096 N N . PRO A 1 97 ? 9.934 11.296 -51.176 1.00 0.47 97 PRO A N 17
ATOM 29097 C CA . PRO A 1 97 ? 11.145 12.020 -50.777 1.00 0.48 97 PRO A CA 17
ATOM 29098 C C . PRO A 1 97 ? 11.874 12.625 -51.969 1.00 0.52 97 PRO A C 17
ATOM 29099 O O . PRO A 1 97 ? 12.228 13.802 -51.960 1.00 0.54 97 PRO A O 17
ATOM 29110 N N . LEU A 1 98 ? 12.069 11.814 -52.999 1.00 0.60 98 LEU A N 17
ATOM 29111 C CA . LEU A 1 98 ? 12.805 12.238 -54.183 1.00 0.71 98 LEU A CA 17
ATOM 29112 C C . LEU A 1 98 ? 12.105 13.398 -54.881 1.00 0.66 98 LEU A C 17
ATOM 29113 O O . LEU A 1 98 ? 12.760 14.297 -55.400 1.00 0.71 98 LEU A O 17
ATOM 29129 N N . GLU A 1 99 ? 10.778 13.381 -54.877 1.00 0.65 99 GLU A N 17
ATOM 29130 C CA . GLU A 1 99 ? 10.004 14.425 -55.535 1.00 0.72 99 GLU A CA 17
ATOM 29131 C C . GLU A 1 99 ? 10.011 15.705 -54.703 1.00 0.64 99 GLU A C 17
ATOM 29132 O O . GLU A 1 99 ? 10.105 16.806 -55.243 1.00 0.71 99 GLU A O 17
ATOM 29144 N N . TYR A 1 100 ? 9.935 15.557 -53.385 1.00 0.57 100 TYR A N 17
ATOM 29145 C CA . TYR A 1 100 ? 10.000 16.708 -52.490 1.00 0.63 100 TYR A CA 17
ATOM 29146 C C . TYR A 1 100 ? 11.374 17.363 -52.578 1.00 0.66 100 TYR A C 17
ATOM 29147 O O . TYR A 1 100 ? 11.501 18.583 -52.465 1.00 0.76 100 TYR A O 17
ATOM 29165 N N . ASP A 1 101 ? 12.391 16.536 -52.803 1.00 0.66 101 ASP A N 17
ATOM 29166 C CA . ASP A 1 101 ? 13.770 17.001 -52.938 1.00 0.78 101 ASP A CA 17
ATOM 29167 C C . ASP A 1 101 ? 13.897 18.080 -54.013 1.00 0.81 101 ASP A C 17
ATOM 29168 O O . ASP A 1 101 ? 14.562 19.092 -53.800 1.00 0.93 101 ASP A O 17
ATOM 29177 N N . LYS A 1 102 ? 13.245 17.874 -55.157 1.00 0.75 102 LYS A N 17
ATOM 29178 C CA . LYS A 1 102 ? 13.267 18.873 -56.224 1.00 0.84 102 LYS A CA 17
ATOM 29179 C C . LYS A 1 102 ? 12.638 20.176 -55.754 1.00 0.89 102 LYS A C 17
ATOM 29180 O O . LYS A 1 102 ? 13.211 21.248 -55.929 1.00 1.05 102 LYS A O 17
ATOM 29199 N N . LEU A 1 103 ? 11.472 20.072 -55.135 1.00 0.83 103 LEU A N 17
ATOM 29200 C CA . LEU A 1 103 ? 10.720 21.246 -54.710 1.00 0.97 103 LEU A CA 17
ATOM 29201 C C . LEU A 1 103 ? 11.517 22.085 -53.717 1.00 1.12 103 LEU A C 17
ATOM 29202 O O . LEU A 1 103 ? 11.613 23.306 -53.859 1.00 1.31 103 LEU A O 17
ATOM 29218 N N . LYS A 1 104 ? 12.110 21.424 -52.729 1.00 1.09 104 LYS A N 17
ATOM 29219 C CA . LYS A 1 104 ? 12.856 22.116 -51.685 1.00 1.27 104 LYS A CA 17
ATOM 29220 C C . LYS A 1 104 ? 14.249 22.519 -52.157 1.00 1.37 104 LYS A C 17
ATOM 29221 O O . LYS A 1 104 ? 14.968 23.218 -51.446 1.00 1.56 104 LYS A O 17
ATOM 29240 N N . SER A 1 105 ? 14.641 22.051 -53.333 1.00 1.32 105 SER A N 17
ATOM 29241 C CA . SER A 1 105 ? 15.945 22.386 -53.888 1.00 1.51 105 SER A CA 17
ATOM 29242 C C . SER A 1 105 ? 16.007 23.869 -54.232 1.00 1.66 105 SER A C 17
ATOM 29243 O O . SER A 1 105 ? 17.027 24.528 -54.031 1.00 1.77 105 SER A O 17
ATOM 29251 N N . LYS A 1 106 ? 14.902 24.390 -54.743 1.00 1.79 106 LYS A N 17
ATOM 29252 C CA . LYS A 1 106 ? 14.810 25.801 -55.085 1.00 2.10 106 LYS A CA 17
ATOM 29253 C C . LYS A 1 106 ? 13.859 26.521 -54.137 1.00 2.28 106 LYS A C 17
ATOM 29254 O O . LYS A 1 106 ? 14.129 27.636 -53.691 1.00 2.61 106 LYS A O 17
ATOM 29273 N N . GLY A 1 107 ? 12.748 25.873 -53.831 1.00 2.51 107 GLY A N 17
ATOM 29274 C CA . GLY A 1 107 ? 11.779 26.448 -52.926 1.00 2.97 107 GLY A CA 17
ATOM 29275 C C . GLY A 1 107 ? 10.632 27.096 -53.663 1.00 3.39 107 GLY A C 17
ATOM 29276 O O . GLY A 1 107 ? 10.302 28.257 -53.415 1.00 3.92 107 GLY A O 17
ATOM 29280 N N . SER A 1 108 ? 10.037 26.359 -54.584 1.00 3.41 108 SER A N 17
ATOM 29281 C CA . SER A 1 108 ? 8.913 26.862 -55.350 1.00 4.00 108 SER A CA 17
ATOM 29282 C C . SER A 1 108 ? 7.608 26.296 -54.800 1.00 4.47 108 SER A C 17
ATOM 29283 O O . SER A 1 108 ? 7.020 26.935 -53.903 1.00 4.98 108 SER A O 17
ATOM 29292 N N . MET A 1 1 ? -11.242 46.090 -33.486 1.00 34.77 1 MET A N 18
ATOM 29293 C CA . MET A 1 1 ? -11.270 45.091 -32.393 1.00 34.67 1 MET A CA 18
ATOM 29294 C C . MET A 1 1 ? -10.373 43.913 -32.739 1.00 34.12 1 MET A C 18
ATOM 29295 O O . MET A 1 1 ? -10.227 43.561 -33.913 1.00 34.13 1 MET A O 18
ATOM 29311 N N . GLY A 1 2 ? -9.767 43.310 -31.726 1.00 33.70 2 GLY A N 18
ATOM 29312 C CA . GLY A 1 2 ? -8.878 42.193 -31.955 1.00 33.20 2 GLY A CA 18
ATOM 29313 C C . GLY A 1 2 ? -9.565 40.860 -31.753 1.00 32.51 2 GLY A C 18
ATOM 29314 O O . GLY A 1 2 ? -10.296 40.397 -32.634 1.00 32.38 2 GLY A O 18
ATOM 29318 N N . SER A 1 3 ? -9.325 40.247 -30.591 1.00 32.14 3 SER A N 18
ATOM 29319 C CA . SER A 1 3 ? -9.883 38.936 -30.255 1.00 31.53 3 SER A CA 18
ATOM 29320 C C . SER A 1 3 ? -9.347 37.862 -31.202 1.00 30.66 3 SER A C 18
ATOM 29321 O O . SER A 1 3 ? -9.933 36.789 -31.349 1.00 30.36 3 SER A O 18
ATOM 29329 N N . SER A 1 4 ? -8.203 38.148 -31.807 1.00 30.35 4 SER A N 18
ATOM 29330 C CA . SER A 1 4 ? -7.633 37.280 -32.820 1.00 29.61 4 SER A CA 18
ATOM 29331 C C . SER A 1 4 ? -6.734 36.215 -32.204 1.00 28.85 4 SER A C 18
ATOM 29332 O O . SER A 1 4 ? -5.693 36.525 -31.626 1.00 28.81 4 SER A O 18
ATOM 29340 N N . HIS A 1 5 ? -7.140 34.961 -32.325 1.00 28.34 5 HIS A N 18
ATOM 29341 C CA . HIS A 1 5 ? -6.307 33.846 -31.894 1.00 27.68 5 HIS A CA 18
ATOM 29342 C C . HIS A 1 5 ? -5.652 33.196 -33.105 1.00 27.14 5 HIS A C 18
ATOM 29343 O O . HIS A 1 5 ? -5.535 31.973 -33.185 1.00 26.86 5 HIS A O 18
ATOM 29358 N N . HIS A 1 6 ? -5.228 34.042 -34.041 1.00 27.11 6 HIS A N 18
ATOM 29359 C CA . HIS A 1 6 ? -4.555 33.599 -35.259 1.00 26.72 6 HIS A CA 18
ATOM 29360 C C . HIS A 1 6 ? -3.317 32.776 -34.913 1.00 26.14 6 HIS A C 18
ATOM 29361 O O . HIS A 1 6 ? -2.521 33.165 -34.054 1.00 26.08 6 HIS A O 18
ATOM 29376 N N . HIS A 1 7 ? -3.166 31.642 -35.580 1.00 25.80 7 HIS A N 18
ATOM 29377 C CA . HIS A 1 7 ? -2.042 30.756 -35.325 1.00 25.30 7 HIS A CA 18
ATOM 29378 C C . HIS A 1 7 ? -0.846 31.154 -36.173 1.00 24.72 7 HIS A C 18
ATOM 29379 O O . HIS A 1 7 ? -0.949 31.260 -37.393 1.00 24.71 7 HIS A O 18
ATOM 29394 N N . HIS A 1 8 ? 0.281 31.385 -35.523 1.00 24.34 8 HIS A N 18
ATOM 29395 C CA . HIS A 1 8 ? 1.517 31.698 -36.227 1.00 23.83 8 HIS A CA 18
ATOM 29396 C C . HIS A 1 8 ? 2.467 30.509 -36.158 1.00 23.17 8 HIS A C 18
ATOM 29397 O O . HIS A 1 8 ? 3.023 30.210 -35.103 1.00 23.09 8 HIS A O 18
ATOM 29412 N N . HIS A 1 9 ? 2.637 29.822 -37.282 1.00 22.79 9 HIS A N 18
ATOM 29413 C CA . HIS A 1 9 ? 3.547 28.684 -37.343 1.00 22.26 9 HIS A CA 18
ATOM 29414 C C . HIS A 1 9 ? 4.992 29.136 -37.146 1.00 21.56 9 HIS A C 18
ATOM 29415 O O . HIS A 1 9 ? 5.430 30.123 -37.733 1.00 21.72 9 HIS A O 18
ATOM 29430 N N . HIS A 1 10 ? 5.715 28.415 -36.303 1.00 20.90 10 HIS A N 18
ATOM 29431 C CA . HIS A 1 10 ? 7.100 28.747 -35.987 1.00 20.28 10 HIS A CA 18
ATOM 29432 C C . HIS A 1 10 ? 7.962 27.494 -36.031 1.00 19.70 10 HIS A C 18
ATOM 29433 O O . HIS A 1 10 ? 7.503 26.409 -35.675 1.00 19.62 10 HIS A O 18
ATOM 29448 N N . SER A 1 11 ? 9.200 27.643 -36.481 1.00 19.43 11 SER A N 18
ATOM 29449 C CA . SER A 1 11 ? 10.098 26.507 -36.629 1.00 19.01 11 SER A CA 18
ATOM 29450 C C . SER A 1 11 ? 10.703 26.112 -35.287 1.00 18.01 11 SER A C 18
ATOM 29451 O O . SER A 1 11 ? 11.512 26.840 -34.711 1.00 18.01 11 SER A O 18
ATOM 29459 N N . SER A 1 12 ? 10.289 24.961 -34.788 1.00 17.26 12 SER A N 18
ATOM 29460 C CA . SER A 1 12 ? 10.824 24.418 -33.551 1.00 16.34 12 SER A CA 18
ATOM 29461 C C . SER A 1 12 ? 11.278 22.981 -33.786 1.00 16.15 12 SER A C 18
ATOM 29462 O O . SER A 1 12 ? 11.282 22.156 -32.874 1.00 16.20 12 SER A O 18
ATOM 29470 N N . GLY A 1 13 ? 11.708 22.707 -35.018 1.00 16.12 13 GLY A N 18
ATOM 29471 C CA . GLY A 1 13 ? 12.019 21.345 -35.434 1.00 16.13 13 GLY A CA 18
ATOM 29472 C C . GLY A 1 13 ? 13.330 20.812 -34.879 1.00 16.30 13 GLY A C 18
ATOM 29473 O O . GLY A 1 13 ? 13.851 19.811 -35.366 1.00 16.67 13 GLY A O 18
ATOM 29477 N N . ARG A 1 14 ? 13.863 21.473 -33.865 1.00 16.15 14 ARG A N 18
ATOM 29478 C CA . ARG A 1 14 ? 15.067 21.002 -33.196 1.00 16.46 14 ARG A CA 18
ATOM 29479 C C . ARG A 1 14 ? 14.694 20.097 -32.035 1.00 15.51 14 ARG A C 18
ATOM 29480 O O . ARG A 1 14 ? 15.193 18.983 -31.902 1.00 15.72 14 ARG A O 18
ATOM 29501 N N . GLU A 1 15 ? 13.773 20.583 -31.221 1.00 14.57 15 GLU A N 18
ATOM 29502 C CA . GLU A 1 15 ? 13.396 19.912 -29.984 1.00 13.69 15 GLU A CA 18
ATOM 29503 C C . GLU A 1 15 ? 12.231 18.949 -30.205 1.00 12.97 15 GLU A C 18
ATOM 29504 O O . GLU A 1 15 ? 11.447 18.677 -29.296 1.00 12.15 15 GLU A O 18
ATOM 29516 N N . ASN A 1 16 ? 12.153 18.396 -31.408 1.00 13.44 16 ASN A N 18
ATOM 29517 C CA . ASN A 1 16 ? 11.100 17.441 -31.745 1.00 13.06 16 ASN A CA 18
ATOM 29518 C C . ASN A 1 16 ? 11.335 16.118 -31.018 1.00 13.07 16 ASN A C 18
ATOM 29519 O O . ASN A 1 16 ? 10.437 15.287 -30.899 1.00 12.89 16 ASN A O 18
ATOM 29530 N N . LEU A 1 17 ? 12.548 15.955 -30.507 1.00 13.46 17 LEU A N 18
ATOM 29531 C CA . LEU A 1 17 ? 12.949 14.732 -29.825 1.00 13.68 17 LEU A CA 18
ATOM 29532 C C . LEU A 1 17 ? 12.483 14.735 -28.372 1.00 12.77 17 LEU A C 18
ATOM 29533 O O . LEU A 1 17 ? 12.551 13.715 -27.687 1.00 12.88 17 LEU A O 18
ATOM 29549 N N . TYR A 1 18 ? 12.009 15.881 -27.906 1.00 12.00 18 TYR A N 18
ATOM 29550 C CA . TYR A 1 18 ? 11.629 16.036 -26.509 1.00 11.22 18 TYR A CA 18
ATOM 29551 C C . TYR A 1 18 ? 10.124 15.877 -26.323 1.00 10.27 18 TYR A C 18
ATOM 29552 O O . TYR A 1 18 ? 9.343 16.072 -27.263 1.00 9.92 18 TYR A O 18
ATOM 29570 N N . PHE A 1 19 ? 9.724 15.512 -25.111 1.00 10.05 19 PHE A N 18
ATOM 29571 C CA . PHE A 1 19 ? 8.312 15.358 -24.780 1.00 9.38 19 PHE A CA 18
ATOM 29572 C C . PHE A 1 19 ? 7.900 16.374 -23.715 1.00 8.44 19 PHE A C 18
ATOM 29573 O O . PHE A 1 1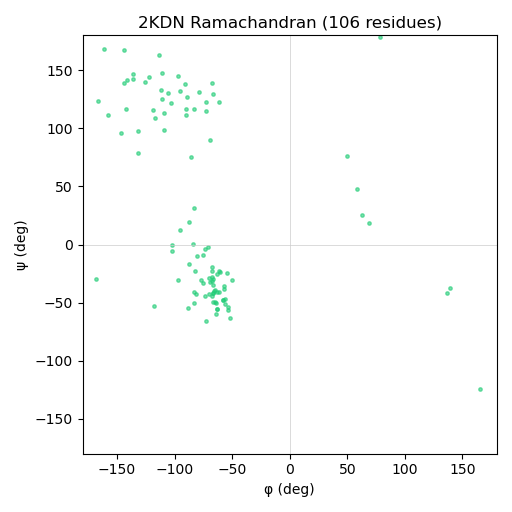9 ? 6.709 16.583 -23.473 1.00 7.95 19 PHE A O 18
ATOM 29590 N N . GLN A 1 20 ? 8.907 16.986 -23.080 1.00 8.42 20 GLN A N 18
ATOM 29591 C CA . GLN A 1 20 ? 8.714 18.029 -22.065 1.00 7.85 20 GLN A CA 18
ATOM 29592 C C . GLN A 1 20 ? 8.186 17.462 -20.748 1.00 7.07 20 GLN A C 18
ATOM 29593 O O . GLN A 1 20 ? 8.849 17.561 -19.716 1.00 7.05 20 GLN A O 18
ATOM 29607 N N . GLY A 1 21 ? 7.008 16.868 -20.785 1.00 6.73 21 GLY A N 18
ATOM 29608 C CA . GLY A 1 21 ? 6.418 16.328 -19.577 1.00 6.33 21 GLY A CA 18
ATOM 29609 C C . GLY A 1 21 ? 5.524 15.145 -19.863 1.00 5.42 21 GLY A C 18
ATOM 29610 O O . GLY A 1 21 ? 5.536 14.152 -19.136 1.00 5.50 21 GLY A O 18
ATOM 29614 N N . HIS A 1 22 ? 4.759 15.246 -20.936 1.00 4.89 22 HIS A N 18
ATOM 29615 C CA . HIS A 1 22 ? 3.836 14.195 -21.324 1.00 4.23 22 HIS A CA 18
ATOM 29616 C C . HIS A 1 22 ? 3.642 14.240 -22.830 1.00 3.24 22 HIS A C 18
ATOM 29617 O O . HIS A 1 22 ? 3.513 15.321 -23.401 1.00 3.42 22 HIS A O 18
ATOM 29632 N N . MET A 1 23 ? 3.647 13.080 -23.474 1.00 2.70 23 MET A N 18
ATOM 29633 C CA . MET A 1 23 ? 3.434 13.017 -24.912 1.00 2.18 23 MET A CA 18
ATOM 29634 C C . MET A 1 23 ? 2.026 13.489 -25.238 1.00 1.83 23 MET A C 18
ATOM 29635 O O . MET A 1 23 ? 1.046 12.807 -24.930 1.00 2.36 23 MET A O 18
ATOM 29649 N N . CYS A 1 24 ? 1.935 14.679 -25.819 1.00 1.24 24 CYS A N 18
ATOM 29650 C CA . CYS A 1 24 ? 0.655 15.268 -26.184 1.00 0.95 24 CYS A CA 18
ATOM 29651 C C . CYS A 1 24 ? -0.081 14.386 -27.189 1.00 0.84 24 CYS A C 18
ATOM 29652 O O . CYS A 1 24 ? 0.534 13.563 -27.870 1.00 0.77 24 CYS A O 18
ATOM 29660 N N . ILE A 1 25 ? -1.396 14.575 -27.285 1.00 0.89 25 ILE A N 18
ATOM 29661 C CA . ILE A 1 25 ? -2.226 13.777 -28.182 1.00 0.88 25 ILE A CA 18
ATOM 29662 C C . ILE A 1 25 ? -1.703 13.839 -29.621 1.00 0.74 25 ILE A C 18
ATOM 29663 O O . ILE A 1 25 ? -1.762 12.856 -30.348 1.00 0.71 25 ILE A O 18
ATOM 29679 N N . GLN A 1 26 ? -1.154 14.990 -30.007 1.00 0.69 26 GLN A N 18
ATOM 29680 C CA . GLN A 1 26 ? -0.576 15.158 -31.336 1.00 0.64 26 GLN A CA 18
ATOM 29681 C C . GLN A 1 26 ? 0.544 14.142 -31.560 1.00 0.56 26 GLN A C 18
ATOM 29682 O O . GLN A 1 26 ? 0.579 13.465 -32.585 1.00 0.59 26 GLN A O 18
ATOM 29696 N N . LYS A 1 27 ? 1.437 14.021 -30.583 1.00 0.56 27 LYS A N 18
ATOM 29697 C CA . LYS A 1 27 ? 2.563 13.102 -30.689 1.00 0.60 27 LYS A CA 18
ATOM 29698 C C . LYS A 1 27 ? 2.117 11.651 -30.575 1.00 0.58 27 LYS A C 18
ATOM 29699 O O . LYS A 1 27 ? 2.852 10.750 -30.951 1.00 0.58 27 LYS A O 18
ATOM 29718 N N . VAL A 1 28 ? 0.923 11.418 -30.052 1.00 0.62 28 VAL A N 18
ATOM 29719 C CA . VAL A 1 28 ? 0.375 10.068 -30.020 1.00 0.68 28 VAL A CA 18
ATOM 29720 C C . VAL A 1 28 ? 0.087 9.610 -31.447 1.00 0.62 28 VAL A C 18
ATOM 29721 O O . VAL A 1 28 ? 0.529 8.535 -31.874 1.00 0.62 28 VAL A O 18
ATOM 29734 N N . ILE A 1 29 ? -0.635 10.457 -32.178 1.00 0.60 29 ILE A N 18
ATOM 29735 C CA . ILE A 1 29 ? -0.903 10.231 -33.595 1.00 0.57 29 ILE A CA 18
ATOM 29736 C C . ILE A 1 29 ? 0.414 10.199 -34.368 1.00 0.52 29 ILE A C 18
ATOM 29737 O O . ILE A 1 29 ? 0.699 9.249 -35.102 1.00 0.51 29 ILE A O 18
ATOM 29753 N N . GLU A 1 30 ? 1.224 11.232 -34.154 1.00 0.53 30 GLU A N 18
ATOM 29754 C CA . GLU A 1 30 ? 2.505 11.390 -34.833 1.00 0.55 30 GLU A CA 18
ATOM 29755 C C . GLU A 1 30 ? 3.378 10.145 -34.682 1.00 0.55 30 GLU A C 18
ATOM 29756 O O . GLU A 1 30 ? 3.855 9.587 -35.670 1.00 0.58 30 GLU A O 18
ATOM 29768 N N . ASP A 1 31 ? 3.551 9.703 -33.442 1.00 0.57 31 ASP A N 18
ATOM 29769 C CA . ASP A 1 31 ? 4.448 8.594 -33.126 1.00 0.64 31 ASP A CA 18
ATOM 29770 C C . ASP A 1 31 ? 4.012 7.304 -33.804 1.00 0.57 31 ASP A C 18
ATOM 29771 O O . ASP A 1 31 ? 4.840 6.595 -34.384 1.00 0.61 31 ASP A O 18
ATOM 29780 N N . LYS A 1 32 ? 2.721 6.994 -33.744 1.00 0.53 32 LYS A N 18
ATOM 29781 C CA . LYS A 1 32 ? 2.242 5.725 -34.278 1.00 0.55 32 LYS A CA 18
ATOM 29782 C C . LYS A 1 32 ? 2.347 5.662 -35.798 1.00 0.48 32 LYS A C 18
ATOM 29783 O O . LYS A 1 32 ? 2.851 4.677 -36.335 1.00 0.52 32 LYS A O 18
ATOM 29802 N N . LEU A 1 33 ? 1.897 6.697 -36.499 1.00 0.44 33 LEU A N 18
ATOM 29803 C CA . LEU A 1 33 ? 1.966 6.679 -37.960 1.00 0.44 33 LEU A CA 18
ATOM 29804 C C . LEU A 1 33 ? 3.409 6.812 -38.441 1.00 0.46 33 LEU A C 18
ATOM 29805 O O . LEU A 1 33 ? 3.761 6.316 -39.513 1.00 0.51 33 LEU A O 18
ATOM 29821 N N . SER A 1 34 ? 4.246 7.462 -37.640 1.00 0.47 34 SER A N 18
ATOM 29822 C CA . SER A 1 34 ? 5.664 7.572 -37.948 1.00 0.53 34 SER A CA 18
ATOM 29823 C C . SER A 1 34 ? 6.320 6.200 -37.871 1.00 0.54 34 SER A C 18
ATOM 29824 O O . SER A 1 34 ? 7.062 5.807 -38.765 1.00 0.59 34 SER A O 18
ATOM 29832 N N . SER A 1 35 ? 6.022 5.466 -36.810 1.00 0.55 35 SER A N 18
ATOM 29833 C CA . SER A 1 35 ? 6.597 4.144 -36.611 1.00 0.62 35 SER A CA 18
ATOM 29834 C C . SER A 1 35 ? 6.014 3.129 -37.597 1.00 0.59 35 SER A C 18
ATOM 29835 O O . SER A 1 35 ? 6.671 2.154 -37.955 1.00 0.65 35 SER A O 18
ATOM 29843 N N . ALA A 1 36 ? 4.783 3.370 -38.037 1.00 0.54 36 ALA A N 18
ATOM 29844 C CA . ALA A 1 36 ? 4.092 2.439 -38.921 1.00 0.57 36 ALA A CA 18
ATOM 29845 C C . ALA A 1 36 ? 4.531 2.596 -40.378 1.00 0.51 36 ALA A C 18
ATOM 29846 O O . ALA A 1 36 ? 4.746 1.606 -41.077 1.00 0.52 36 ALA A O 18
ATOM 29853 N N . LEU A 1 37 ? 4.659 3.837 -40.835 1.00 0.50 37 LEU A N 18
ATOM 29854 C CA . LEU A 1 37 ? 4.961 4.096 -42.240 1.00 0.53 37 LEU A CA 18
ATOM 29855 C C . LEU A 1 37 ? 6.417 4.510 -42.438 1.00 0.52 37 LEU A C 18
ATOM 29856 O O . LEU A 1 37 ? 7.048 4.111 -43.417 1.00 0.62 37 LEU A O 18
ATOM 29872 N N . LYS A 1 38 ? 6.934 5.297 -41.498 1.00 0.47 38 LYS A N 18
ATOM 29873 C CA . LYS A 1 38 ? 8.282 5.869 -41.581 1.00 0.52 38 LYS A CA 18
ATOM 29874 C C . LYS A 1 38 ? 8.518 6.630 -42.882 1.00 0.47 38 LYS A C 18
ATOM 29875 O O . LYS A 1 38 ? 8.941 6.066 -43.894 1.00 0.54 38 LYS A O 18
ATOM 29894 N N . PRO A 1 39 ? 8.223 7.932 -42.871 1.00 0.46 39 PRO A N 18
ATOM 29895 C CA . PRO A 1 39 ? 8.488 8.815 -43.991 1.00 0.47 39 PRO A CA 18
ATOM 29896 C C . PRO A 1 39 ? 9.895 9.407 -43.934 1.00 0.51 39 PRO A C 18
ATOM 29897 O O . PRO A 1 39 ? 10.517 9.450 -42.872 1.00 0.63 39 PRO A O 18
ATOM 29908 N N . THR A 1 40 ? 10.395 9.855 -45.075 1.00 0.52 40 THR A N 18
ATOM 29909 C CA . THR A 1 40 ? 11.666 10.558 -45.130 1.00 0.61 40 THR A CA 18
ATOM 29910 C C . THR A 1 40 ? 11.439 12.023 -44.779 1.00 0.62 40 THR A C 18
ATOM 29911 O O . THR A 1 40 ? 12.332 12.719 -44.293 1.00 0.73 40 THR A O 18
ATOM 29922 N N . PHE A 1 41 ? 10.216 12.472 -45.036 1.00 0.54 41 PHE A N 18
ATOM 29923 C CA . PHE A 1 41 ? 9.767 13.795 -44.647 1.00 0.55 41 PHE A CA 18
ATOM 29924 C C . PHE A 1 41 ? 8.330 13.712 -44.150 1.00 0.48 41 PHE A C 18
ATOM 29925 O O . PHE A 1 41 ? 7.482 13.087 -44.789 1.00 0.45 41 PHE A O 18
ATOM 29942 N N . LEU A 1 42 ? 8.065 14.324 -43.009 1.00 0.50 42 LEU A N 18
ATOM 29943 C CA . LEU A 1 42 ? 6.736 14.301 -42.419 1.00 0.48 42 LEU A CA 18
ATOM 29944 C C . LEU A 1 42 ? 6.367 15.690 -41.916 1.00 0.54 42 LEU A C 18
ATOM 29945 O O . LEU A 1 42 ? 7.087 16.272 -41.105 1.00 0.64 42 LEU A O 18
ATOM 29961 N N . GLU A 1 43 ? 5.261 16.221 -42.411 1.00 0.57 43 GLU A N 18
ATOM 29962 C CA . GLU A 1 43 ? 4.812 17.548 -42.020 1.00 0.69 43 GLU A CA 18
ATOM 29963 C C . GLU A 1 43 ? 3.428 17.465 -41.378 1.00 0.60 43 GLU A C 18
ATOM 29964 O O . GLU A 1 43 ? 2.475 16.991 -41.999 1.00 0.53 43 GLU A O 18
ATOM 29976 N N . LEU A 1 44 ? 3.330 17.895 -40.124 1.00 0.67 44 LEU A N 18
ATOM 29977 C CA . LEU A 1 44 ? 2.065 17.865 -39.400 1.00 0.65 44 LEU A CA 18
ATOM 29978 C C . LEU A 1 44 ? 1.475 19.268 -39.322 1.00 0.64 44 LEU A C 18
ATOM 29979 O O . LEU A 1 44 ? 2.062 20.162 -38.713 1.00 0.77 44 LEU A O 18
ATOM 29995 N N . VAL A 1 45 ? 0.324 19.462 -39.942 1.00 0.57 45 VAL A N 18
ATOM 29996 C CA . VAL A 1 45 ? -0.317 20.769 -39.968 1.00 0.63 45 VAL A CA 18
ATOM 29997 C C . VAL A 1 45 ? -1.717 20.697 -39.365 1.00 0.60 45 VAL A C 18
ATOM 29998 O O . VAL A 1 45 ? -2.538 19.892 -39.797 1.00 0.56 45 VAL A O 18
ATOM 30011 N N . ASP A 1 46 ? -1.982 21.526 -38.363 1.00 0.76 46 ASP A N 18
ATOM 30012 C CA . ASP A 1 46 ? -3.323 21.615 -37.790 1.00 0.83 46 ASP A CA 18
ATOM 30013 C C . ASP A 1 46 ? -4.193 22.527 -38.642 1.00 0.80 46 ASP A C 18
ATOM 30014 O O . ASP A 1 46 ? -3.857 23.691 -38.878 1.00 0.99 46 ASP A O 18
ATOM 30023 N N . LYS A 1 47 ? -5.300 21.989 -39.115 1.00 0.81 47 LYS A N 18
ATOM 30024 C CA . LYS A 1 47 ? -6.206 22.733 -39.968 1.00 1.03 47 LYS A CA 18
ATOM 30025 C C . LYS A 1 47 ? -7.340 23.327 -39.151 1.00 1.12 47 LYS A C 18
ATOM 30026 O O . LYS A 1 47 ? -8.235 22.615 -38.701 1.00 1.66 47 LYS A O 18
ATOM 30045 N N . SER A 1 48 ? -7.298 24.641 -38.974 1.00 1.40 48 SER A N 18
ATOM 30046 C CA . SER A 1 48 ? -8.312 25.354 -38.208 1.00 1.68 48 SER A CA 18
ATOM 30047 C C . SER A 1 48 ? -9.575 25.594 -39.040 1.00 1.52 48 SER A C 18
ATOM 30048 O O . SER A 1 48 ? -10.314 26.552 -38.800 1.00 1.97 48 SER A O 18
ATOM 30056 N N . CYS A 1 49 ? -9.828 24.717 -40.001 1.00 2.02 49 CYS A N 18
ATOM 30057 C CA . CYS A 1 49 ? -11.011 24.827 -40.837 1.00 2.76 49 CYS A CA 18
ATOM 30058 C C . CYS A 1 49 ? -12.217 24.303 -40.064 1.00 2.78 49 CYS A C 18
ATOM 30059 O O . CYS A 1 49 ? -12.425 23.094 -39.960 1.00 3.32 49 CYS A O 18
ATOM 30067 N N . GLY A 1 50 ? -12.982 25.223 -39.498 1.00 2.67 50 GLY A N 18
ATOM 30068 C CA . GLY A 1 50 ? -14.066 24.850 -38.618 1.00 2.93 50 GLY A CA 18
ATOM 30069 C C . GLY A 1 50 ? -13.751 25.222 -37.185 1.00 2.80 50 GLY A C 18
ATOM 30070 O O . GLY A 1 50 ? -13.559 26.398 -36.874 1.00 3.16 50 GLY A O 18
ATOM 30074 N N . CYS A 1 51 ? -13.679 24.228 -36.316 1.00 2.72 51 CYS A N 18
ATOM 30075 C CA . CYS A 1 51 ? -13.324 24.461 -34.925 1.00 2.86 51 CYS A CA 18
ATOM 30076 C C . CYS A 1 51 ? -12.767 23.188 -34.296 1.00 2.48 51 CYS A C 18
ATOM 30077 O O . CYS A 1 51 ? -13.173 22.079 -34.653 1.00 3.01 51 CYS A O 18
ATOM 30085 N N . GLY A 1 52 ? -11.839 23.354 -33.367 1.00 2.09 52 GLY A N 18
ATOM 30086 C CA . GLY A 1 52 ? -11.222 22.217 -32.719 1.00 2.20 52 GLY A CA 18
ATOM 30087 C C . GLY A 1 52 ? -9.825 21.979 -33.238 1.00 1.68 52 GLY A C 18
ATOM 30088 O O . GLY A 1 52 ? -9.083 22.932 -33.484 1.00 2.26 52 GLY A O 18
ATOM 30092 N N . THR A 1 53 ? -9.459 20.721 -33.409 1.00 1.51 53 THR A N 18
ATOM 30093 C CA . THR A 1 53 ? -8.163 20.384 -33.965 1.00 1.81 53 THR A CA 18
ATOM 30094 C C . THR A 1 53 ? -8.296 19.257 -34.985 1.00 1.47 53 THR A C 18
ATOM 30095 O O . THR A 1 53 ? -9.007 18.268 -34.764 1.00 1.48 53 THR A O 18
ATOM 30106 N N . SER A 1 54 ? -7.639 19.433 -36.114 1.00 1.25 54 SER A N 18
ATOM 30107 C CA . SER A 1 54 ? -7.655 18.454 -37.184 1.00 1.00 54 SER A CA 18
ATOM 30108 C C . SER A 1 54 ? -6.310 18.466 -37.883 1.00 0.82 54 SER A C 18
ATOM 30109 O O . SER A 1 54 ? -5.774 19.531 -38.180 1.00 0.89 54 SER A O 18
ATOM 30117 N N . PHE A 1 55 ? -5.768 17.297 -38.169 1.00 0.67 55 PHE A N 18
ATOM 30118 C CA . PHE A 1 55 ? -4.399 17.226 -38.644 1.00 0.60 55 PHE A CA 18
ATOM 30119 C C . PHE A 1 55 ? -4.339 16.788 -40.096 1.00 0.52 55 PHE A C 18
ATOM 30120 O O . PHE A 1 55 ? -4.999 15.835 -40.510 1.00 0.50 55 PHE A O 18
ATOM 30137 N N . ASP A 1 56 ? -3.552 17.521 -40.858 1.00 0.51 56 ASP A N 18
ATOM 30138 C CA . ASP A 1 56 ? -3.251 17.178 -42.231 1.00 0.52 56 ASP A CA 18
ATOM 30139 C C . ASP A 1 56 ? -1.793 16.770 -42.295 1.00 0.50 56 ASP A C 18
ATOM 30140 O O . ASP A 1 56 ? -0.904 17.586 -42.038 1.00 0.55 56 ASP A O 18
ATOM 30149 N N . ALA A 1 57 ? -1.543 15.508 -42.594 1.00 0.48 57 ALA A N 18
ATOM 30150 C CA . ALA A 1 57 ? -0.188 14.990 -42.534 1.00 0.48 57 ALA A CA 18
ATOM 30151 C C . ALA A 1 57 ? 0.387 14.780 -43.925 1.00 0.44 57 ALA A C 18
ATOM 30152 O O . ALA A 1 57 ? -0.103 13.960 -44.703 1.00 0.46 57 ALA A O 18
ATOM 30159 N N . VAL A 1 58 ? 1.434 15.530 -44.227 1.00 0.42 58 VAL A N 18
ATOM 30160 C CA . VAL A 1 58 ? 2.158 15.355 -45.470 1.00 0.41 58 VAL A CA 18
ATOM 30161 C C . VAL A 1 58 ? 3.164 14.231 -45.296 1.00 0.39 58 VAL A C 18
ATOM 30162 O O . VAL A 1 58 ? 4.131 14.361 -44.540 1.00 0.41 58 VAL A O 18
ATOM 30175 N N . ILE A 1 59 ? 2.922 13.122 -45.971 1.00 0.38 59 ILE A N 18
ATOM 30176 C CA . ILE A 1 59 ? 3.764 11.953 -45.824 1.00 0.40 59 ILE A CA 18
ATOM 30177 C C . ILE A 1 59 ? 4.577 11.716 -47.092 1.00 0.44 59 ILE A C 18
ATOM 30178 O O . ILE A 1 59 ? 4.050 11.347 -48.144 1.00 0.65 59 ILE A O 18
ATOM 30194 N N . VAL A 1 60 ? 5.867 11.990 -46.985 1.00 0.39 60 VAL A N 18
ATOM 30195 C CA . VAL A 1 60 ? 6.805 11.749 -48.065 1.00 0.42 60 VAL A CA 18
ATOM 30196 C C . VAL A 1 60 ? 7.680 10.557 -47.705 1.00 0.40 60 VAL A C 18
ATOM 30197 O O . VAL A 1 60 ? 8.526 10.653 -46.820 1.00 0.44 60 VAL A O 18
ATOM 30210 N N . SER A 1 61 ? 7.465 9.430 -48.367 1.00 0.39 61 SER A N 18
ATOM 30211 C CA . SER A 1 61 ? 8.149 8.201 -47.991 1.00 0.42 61 SER A CA 18
ATOM 30212 C C . SER A 1 61 ? 8.342 7.266 -49.178 1.00 0.42 61 SER A C 18
ATOM 30213 O O . SER A 1 61 ? 7.595 7.313 -50.157 1.00 0.43 61 SER A O 18
ATOM 30221 N N . ASN A 1 62 ? 9.363 6.417 -49.072 1.00 0.51 62 ASN A N 18
ATOM 30222 C CA . ASN A 1 62 ? 9.621 5.367 -50.055 1.00 0.57 62 ASN A CA 18
ATOM 30223 C C . ASN A 1 62 ? 8.504 4.332 -50.027 1.00 0.56 62 ASN A C 18
ATOM 30224 O O . ASN A 1 62 ? 8.314 3.581 -50.980 1.00 0.59 62 ASN A O 18
ATOM 30235 N N . ASN A 1 63 ? 7.760 4.310 -48.926 1.00 0.57 63 ASN A N 18
ATOM 30236 C CA . ASN A 1 63 ? 6.654 3.368 -48.753 1.00 0.66 63 ASN A CA 18
ATOM 30237 C C . ASN A 1 63 ? 5.551 3.643 -49.774 1.00 0.67 63 ASN A C 18
ATOM 30238 O O . ASN A 1 63 ? 4.727 2.781 -50.068 1.00 0.86 63 ASN A O 18
ATOM 30249 N N . PHE A 1 64 ? 5.539 4.857 -50.316 1.00 0.60 64 PHE A N 18
ATOM 30250 C CA . PHE A 1 64 ? 4.562 5.225 -51.331 1.00 0.67 64 PHE A CA 18
ATOM 30251 C C . PHE A 1 64 ? 5.252 5.396 -52.685 1.00 0.60 64 PHE A C 18
ATOM 30252 O O . PHE A 1 64 ? 4.634 5.786 -53.673 1.00 0.65 64 PHE A O 18
ATOM 30269 N N . GLU A 1 65 ? 6.530 5.052 -52.738 1.00 0.58 65 GLU A N 18
ATOM 30270 C CA . GLU A 1 65 ? 7.315 5.223 -53.936 1.00 0.61 65 GLU A CA 18
ATOM 30271 C C . GLU A 1 65 ? 6.962 4.123 -54.933 1.00 0.65 65 GLU A C 18
ATOM 30272 O O . GLU A 1 65 ? 7.016 4.325 -56.148 1.00 0.75 65 GLU A O 18
ATOM 30284 N N . ASP A 1 66 ? 6.542 2.977 -54.406 1.00 0.69 66 ASP A N 18
ATOM 30285 C CA . ASP A 1 66 ? 6.017 1.899 -55.238 1.00 0.84 66 ASP A CA 18
ATOM 30286 C C . ASP A 1 66 ? 4.642 2.275 -55.783 1.00 0.80 66 ASP A C 18
ATOM 30287 O O . ASP A 1 66 ? 4.080 1.572 -56.622 1.00 0.93 66 ASP A O 18
ATOM 30296 N N . LYS A 1 67 ? 4.110 3.390 -55.275 1.00 0.78 67 LYS A N 18
ATOM 30297 C CA . LYS A 1 67 ? 2.889 4.010 -55.793 1.00 0.88 67 LYS A CA 18
ATOM 30298 C C . LYS A 1 67 ? 1.663 3.129 -55.583 1.00 0.78 67 LYS A C 18
ATOM 30299 O O . LYS A 1 67 ? 0.697 3.199 -56.342 1.00 0.86 67 LYS A O 18
ATOM 30318 N N . LYS A 1 68 ? 1.689 2.325 -54.532 1.00 0.83 68 LYS A N 18
ATOM 30319 C CA . LYS A 1 68 ? 0.539 1.511 -54.179 1.00 0.90 68 LYS A CA 18
ATOM 30320 C C . LYS A 1 68 ? -0.363 2.274 -53.214 1.00 0.82 68 LYS A C 18
ATOM 30321 O O . LYS A 1 68 ? -0.131 2.287 -52.002 1.00 0.87 68 LYS A O 18
ATOM 30340 N N . LEU A 1 69 ? -1.386 2.916 -53.760 1.00 0.84 69 LEU A N 18
ATOM 30341 C CA . LEU A 1 69 ? -2.261 3.773 -52.973 1.00 0.91 69 LEU A CA 18
ATOM 30342 C C . LEU A 1 69 ? -3.188 2.956 -52.079 1.00 0.85 69 LEU A C 18
ATOM 30343 O O . LEU A 1 69 ? -3.480 3.358 -50.953 1.00 0.83 69 LEU A O 18
ATOM 30359 N N . LEU A 1 70 ? -3.652 1.814 -52.577 1.00 0.89 70 LEU A N 18
ATOM 30360 C CA . LEU A 1 70 ? -4.520 0.944 -51.788 1.00 0.91 70 LEU A CA 18
ATOM 30361 C C . LEU A 1 70 ? -3.756 0.328 -50.612 1.00 0.79 70 LEU A C 18
ATOM 30362 O O . LEU A 1 70 ? -4.318 0.116 -49.541 1.00 0.80 70 LEU A O 18
ATOM 30378 N N . ASP A 1 71 ? -2.463 0.082 -50.806 1.00 0.72 71 ASP A N 18
ATOM 30379 C CA . ASP A 1 71 ? -1.637 -0.514 -49.757 1.00 0.70 71 ASP A CA 18
ATOM 30380 C C . ASP A 1 71 ? -1.484 0.443 -48.586 1.00 0.63 71 ASP A C 18
ATOM 30381 O O . ASP A 1 71 ? -1.708 0.074 -47.436 1.00 0.63 71 ASP A O 18
ATOM 30390 N N . ARG A 1 72 ? -1.124 1.686 -48.880 1.00 0.67 72 ARG A N 18
ATOM 30391 C CA . ARG A 1 72 ? -0.977 2.687 -47.834 1.00 0.74 72 ARG A CA 18
ATOM 30392 C C . ARG A 1 72 ? -2.332 2.989 -47.193 1.00 0.67 72 ARG A C 18
ATOM 30393 O O . ARG A 1 72 ? -2.402 3.369 -46.028 1.00 0.68 72 ARG A O 18
ATOM 30414 N N . HIS A 1 73 ? -3.405 2.792 -47.960 1.00 0.68 73 HIS A N 18
ATOM 30415 C CA . HIS A 1 73 ? -4.761 3.046 -47.478 1.00 0.71 73 HIS A CA 18
ATOM 30416 C C . HIS A 1 73 ? -5.166 2.023 -46.419 1.00 0.62 73 HIS A C 18
ATOM 30417 O O . HIS A 1 73 ? -5.636 2.387 -45.344 1.00 0.62 73 HIS A O 18
ATOM 30432 N N . ARG A 1 74 ? -4.977 0.747 -46.722 1.00 0.60 74 ARG A N 18
ATOM 30433 C CA . ARG A 1 74 ? -5.360 -0.314 -45.798 1.00 0.59 74 ARG A CA 18
ATOM 30434 C C . ARG A 1 74 ? -4.500 -0.283 -44.535 1.00 0.51 74 ARG A C 18
ATOM 30435 O O . ARG A 1 74 ? -4.994 -0.533 -43.433 1.00 0.52 74 ARG A O 18
ATOM 30456 N N . LEU A 1 75 ? -3.222 0.051 -44.691 1.00 0.47 75 LEU A N 18
ATOM 30457 C CA . LEU A 1 75 ? -2.316 0.160 -43.550 1.00 0.46 75 LEU A CA 18
ATOM 30458 C C . LEU A 1 75 ? -2.695 1.342 -42.660 1.00 0.42 75 LEU A C 18
ATOM 30459 O O . LEU A 1 75 ? -2.852 1.191 -41.441 1.00 0.42 75 LEU A O 18
ATOM 30475 N N . VAL A 1 76 ? -2.864 2.514 -43.269 1.00 0.45 76 VAL A N 18
ATOM 30476 C CA . VAL A 1 76 ? -3.207 3.711 -42.514 1.00 0.50 76 VAL A CA 18
ATOM 30477 C C . VAL A 1 76 ? -4.554 3.529 -41.818 1.00 0.48 76 VAL A C 18
ATOM 30478 O O . VAL A 1 76 ? -4.745 3.985 -40.699 1.00 0.50 76 VAL A O 18
ATOM 30491 N N . ASN A 1 77 ? -5.471 2.824 -42.471 1.00 0.48 77 ASN A N 18
ATOM 30492 C CA . ASN A 1 77 ? -6.775 2.545 -41.883 1.00 0.53 77 ASN A CA 18
ATOM 30493 C C . ASN A 1 77 ? -6.652 1.570 -40.722 1.00 0.49 77 ASN A C 18
ATOM 30494 O O . ASN A 1 77 ? -7.391 1.668 -39.753 1.00 0.54 77 ASN A O 18
ATOM 30505 N N . THR A 1 78 ? -5.708 0.644 -40.817 1.00 0.45 78 THR A N 18
ATOM 30506 C CA . THR A 1 78 ? -5.491 -0.339 -39.760 1.00 0.50 78 THR A CA 18
ATOM 30507 C C . THR A 1 78 ? -5.148 0.339 -38.430 1.00 0.46 78 THR A C 18
ATOM 30508 O O . THR A 1 78 ? -5.780 0.072 -37.406 1.00 0.50 78 THR A O 18
ATOM 30519 N N . ILE A 1 79 ? -4.163 1.228 -38.450 1.00 0.44 79 ILE A N 18
ATOM 30520 C CA . ILE A 1 79 ? -3.728 1.896 -37.222 1.00 0.45 79 ILE A CA 18
ATOM 30521 C C . ILE A 1 79 ? -4.621 3.099 -36.901 1.00 0.45 79 ILE A C 18
ATOM 30522 O O . ILE A 1 79 ? -5.115 3.263 -35.771 1.00 0.50 79 ILE A O 18
ATOM 30538 N N . LEU A 1 80 ? -4.868 3.925 -37.902 1.00 0.45 80 LEU A N 18
ATOM 30539 C CA . LEU A 1 80 ? -5.586 5.165 -37.681 1.00 0.52 80 LEU A CA 18
ATOM 30540 C C . LEU A 1 80 ? -7.085 4.941 -37.532 1.00 0.56 80 LEU A C 18
ATOM 30541 O O . LEU A 1 80 ? -7.824 5.890 -37.318 1.00 0.63 80 LEU A O 18
ATOM 30557 N N . LYS A 1 81 ? -7.539 3.695 -37.627 1.00 0.57 81 LYS A N 18
ATOM 30558 C CA . LYS A 1 81 ? -8.933 3.381 -37.320 1.00 0.68 81 LYS A CA 18
ATOM 30559 C C . LYS A 1 81 ? -9.236 3.792 -35.888 1.00 0.68 81 LYS A C 18
ATOM 30560 O O . LYS A 1 81 ? -10.119 4.608 -35.630 1.00 0.72 81 LYS A O 18
ATOM 30579 N N . GLU A 1 82 ? -8.469 3.231 -34.963 1.00 0.69 82 GLU A N 18
ATOM 30580 C CA . GLU A 1 82 ? -8.594 3.560 -33.552 1.00 0.73 82 GLU A CA 18
ATOM 30581 C C . GLU A 1 82 ? -8.048 4.958 -33.293 1.00 0.67 82 GLU A C 18
ATOM 30582 O O . GLU A 1 82 ? -8.549 5.685 -32.438 1.00 0.68 82 GLU A O 18
ATOM 30594 N N . GLU A 1 83 ? -7.012 5.319 -34.044 1.00 0.64 83 GLU A N 18
ATOM 30595 C CA . GLU A 1 83 ? -6.395 6.641 -33.937 1.00 0.64 83 GLU A CA 18
ATOM 30596 C C . GLU A 1 83 ? -7.410 7.779 -34.120 1.00 0.55 83 GLU A C 18
ATOM 30597 O O . GLU A 1 83 ? -7.504 8.691 -33.292 1.00 0.58 83 GLU A O 18
ATOM 30609 N N . LEU A 1 84 ? -8.174 7.690 -35.206 1.00 0.49 84 LEU A N 18
ATOM 30610 C CA . LEU A 1 84 ? -9.157 8.713 -35.596 1.00 0.48 84 LEU A CA 18
ATOM 30611 C C . LEU A 1 84 ? -10.097 9.107 -34.463 1.00 0.52 84 LEU A C 18
ATOM 30612 O O . LEU A 1 84 ? -10.572 10.238 -34.432 1.00 0.58 84 LEU A O 18
ATOM 30628 N N . GLN A 1 85 ? -10.384 8.178 -33.557 1.00 0.57 85 GLN A N 18
ATOM 30629 C CA . GLN A 1 85 ? -11.361 8.414 -32.490 1.00 0.67 85 GLN A CA 18
ATOM 30630 C C . GLN A 1 85 ? -11.049 9.684 -31.686 1.00 0.70 85 GLN A C 18
ATOM 30631 O O . GLN A 1 85 ? -11.925 10.227 -31.015 1.00 0.81 85 GLN A O 18
ATOM 30645 N N . ASN A 1 86 ? -9.809 10.157 -31.754 1.00 0.64 86 ASN A N 18
ATOM 30646 C CA . ASN A 1 86 ? -9.399 11.335 -30.992 1.00 0.71 86 ASN A CA 18
ATOM 30647 C C . ASN A 1 86 ? -9.342 12.582 -31.874 1.00 0.67 86 ASN A C 18
ATOM 30648 O O . ASN A 1 86 ? -9.103 13.688 -31.387 1.00 0.77 86 ASN A O 18
ATOM 30659 N N . ILE A 1 87 ? -9.580 12.404 -33.164 1.00 0.61 87 ILE A N 18
ATOM 30660 C CA . ILE A 1 87 ? -9.449 13.491 -34.127 1.00 0.62 87 ILE A CA 18
ATOM 30661 C C . ILE A 1 87 ? -10.810 13.823 -34.733 1.00 0.67 87 ILE A C 18
ATOM 30662 O O . ILE A 1 87 ? -11.684 12.959 -34.815 1.00 0.77 87 ILE A O 18
ATOM 30678 N N . HIS A 1 88 ? -11.000 15.070 -35.145 1.00 0.71 88 HIS A N 18
ATOM 30679 C CA . HIS A 1 88 ? -12.248 15.462 -35.785 1.00 0.80 88 HIS A CA 18
ATOM 30680 C C . HIS A 1 88 ? -12.193 15.149 -37.276 1.00 0.76 88 HIS A C 18
ATOM 30681 O O . HIS A 1 88 ? -13.051 14.445 -37.800 1.00 0.89 88 HIS A O 18
ATOM 30696 N N . ALA A 1 89 ? -11.177 15.670 -37.953 1.00 0.69 89 ALA A N 18
ATOM 30697 C CA . ALA A 1 89 ? -11.002 15.408 -39.375 1.00 0.68 89 ALA A CA 18
ATOM 30698 C C . ALA A 1 89 ? -9.525 15.296 -39.737 1.00 0.62 89 ALA A C 18
ATOM 30699 O O . ALA A 1 89 ? -8.866 16.296 -40.025 1.00 0.73 89 ALA A O 18
ATOM 30706 N N . PHE A 1 90 ? -9.000 14.083 -39.690 1.00 0.52 90 PHE A N 18
ATOM 30707 C CA . PHE A 1 90 ? -7.619 13.840 -40.074 1.00 0.47 90 PHE A CA 18
ATOM 30708 C C . PHE A 1 90 ? -7.529 13.608 -41.579 1.00 0.48 90 PHE A C 18
ATOM 30709 O O . PHE A 1 90 ? -8.407 12.983 -42.173 1.00 0.63 90 PHE A O 18
ATOM 30726 N N . SER A 1 91 ? -6.483 14.128 -42.193 1.00 0.44 91 SER A N 18
ATOM 30727 C CA . SER A 1 91 ? -6.262 13.939 -43.615 1.00 0.48 91 SER A CA 18
ATOM 30728 C C . SER A 1 91 ? -4.775 13.731 -43.872 1.00 0.45 91 SER A C 18
ATOM 30729 O O . SER A 1 91 ? -3.944 14.106 -43.045 1.00 0.52 91 SER A O 18
ATOM 30737 N N . MET A 1 92 ? -4.437 13.125 -44.999 1.00 0.48 92 MET A N 18
ATOM 30738 C CA . MET A 1 92 ? -3.043 12.871 -45.323 1.00 0.48 92 MET A CA 18
ATOM 30739 C C . MET A 1 92 ? -2.762 13.149 -46.793 1.00 0.53 92 MET A C 18
ATOM 30740 O O . MET A 1 92 ? -3.633 12.975 -47.649 1.00 0.62 92 MET A O 18
ATOM 30754 N N . LYS A 1 93 ? -1.553 13.609 -47.068 1.00 0.52 93 LYS A N 18
ATOM 30755 C CA . LYS A 1 93 ? -1.092 13.842 -48.429 1.00 0.59 93 LYS A CA 18
ATOM 30756 C C . LYS A 1 93 ? 0.069 12.914 -48.743 1.00 0.49 93 LYS A C 18
ATOM 30757 O O . LYS A 1 93 ? 1.164 13.078 -48.203 1.00 0.42 93 LYS A O 18
ATOM 30776 N N . CYS A 1 94 ? -0.169 11.940 -49.601 1.00 0.56 94 CYS A N 18
ATOM 30777 C CA . CYS A 1 94 ? 0.852 10.964 -49.938 1.00 0.54 94 CYS A CA 18
ATOM 30778 C C . CYS A 1 94 ? 1.742 11.484 -51.061 1.00 0.52 94 CYS A C 18
ATOM 30779 O O . CYS A 1 94 ? 1.254 11.863 -52.126 1.00 0.64 94 CYS A O 18
ATOM 30787 N N . HIS A 1 95 ? 3.043 11.527 -50.805 1.00 0.44 95 HIS A N 18
ATOM 30788 C CA . HIS A 1 95 ? 4.004 11.988 -51.797 1.00 0.50 95 HIS A CA 18
ATOM 30789 C C . HIS A 1 95 ? 5.302 11.198 -51.707 1.00 0.44 95 HIS A C 18
ATOM 30790 O O . HIS A 1 95 ? 5.591 10.559 -50.693 1.00 0.44 95 HIS A O 18
ATOM 30805 N N . THR A 1 96 ? 6.071 11.244 -52.780 1.00 0.46 96 THR A N 18
ATOM 30806 C CA . THR A 1 96 ? 7.338 10.544 -52.851 1.00 0.49 96 THR A CA 18
ATOM 30807 C C . THR A 1 96 ? 8.506 11.502 -52.659 1.00 0.46 96 THR A C 18
ATOM 30808 O O . THR A 1 96 ? 8.390 12.703 -52.932 1.00 0.47 96 THR A O 18
ATOM 30819 N N . PRO A 1 97 ? 9.646 10.987 -52.167 1.00 0.47 97 PRO A N 18
ATOM 30820 C CA . PRO A 1 97 ? 10.876 11.772 -52.031 1.00 0.48 97 PRO A CA 18
ATOM 30821 C C . PRO A 1 97 ? 11.329 12.345 -53.368 1.00 0.52 97 PRO A C 18
ATOM 30822 O O . PRO A 1 97 ? 11.958 13.395 -53.417 1.00 0.54 97 PRO A O 18
ATOM 30833 N N . LEU A 1 98 ? 10.991 11.642 -54.446 1.00 0.60 98 LEU A N 18
ATOM 30834 C CA . LEU A 1 98 ? 11.307 12.086 -55.799 1.00 0.71 98 LEU A CA 18
ATOM 30835 C C . LEU A 1 98 ? 10.745 13.490 -56.042 1.00 0.66 98 LEU A C 18
ATOM 30836 O O . LEU A 1 98 ? 11.446 14.375 -56.540 1.00 0.71 98 LEU A O 18
ATOM 30852 N N . GLU A 1 99 ? 9.481 13.678 -55.665 1.00 0.65 99 GLU A N 18
ATOM 30853 C CA . GLU A 1 99 ? 8.803 14.962 -55.816 1.00 0.72 99 GLU A CA 18
ATOM 30854 C C . GLU A 1 99 ? 9.425 16.011 -54.897 1.00 0.64 99 GLU A C 18
ATOM 30855 O O . GLU A 1 99 ? 9.814 17.095 -55.339 1.00 0.71 99 GLU A O 18
ATOM 30867 N N . TYR A 1 100 ? 9.539 15.668 -53.616 1.00 0.57 100 TYR A N 18
ATOM 30868 C CA . TYR A 1 100 ? 10.039 16.601 -52.611 1.00 0.63 100 TYR A CA 18
ATOM 30869 C C . TYR A 1 100 ? 11.474 17.015 -52.917 1.00 0.66 100 TYR A C 18
ATOM 30870 O O . TYR A 1 100 ? 11.879 18.139 -52.628 1.00 0.76 100 TYR A O 18
ATOM 30888 N N . ASP A 1 101 ? 12.232 16.098 -53.506 1.00 0.66 101 ASP A N 18
ATOM 30889 C CA . ASP A 1 101 ? 13.623 16.343 -53.886 1.00 0.78 101 ASP A CA 18
ATOM 30890 C C . ASP A 1 101 ? 13.738 17.572 -54.790 1.00 0.81 101 ASP A C 18
ATOM 30891 O O . ASP A 1 101 ? 14.721 18.306 -54.732 1.00 0.93 101 ASP A O 18
ATOM 30900 N N . LYS A 1 102 ? 12.719 17.796 -55.614 1.00 0.75 102 LYS A N 18
ATOM 30901 C CA . LYS A 1 102 ? 12.681 18.975 -56.476 1.00 0.84 102 LYS A CA 18
ATOM 30902 C C . LYS A 1 102 ? 12.307 20.211 -55.663 1.00 0.89 102 LYS A C 18
ATOM 30903 O O . LYS A 1 102 ? 12.911 21.273 -55.811 1.00 1.05 102 LYS A O 18
ATOM 30922 N N . LEU A 1 103 ? 11.314 20.053 -54.794 1.00 0.83 103 LEU A N 18
ATOM 30923 C CA . LEU A 1 103 ? 10.780 21.159 -54.007 1.00 0.97 103 LEU A CA 18
ATOM 30924 C C . LEU A 1 103 ? 11.819 21.703 -53.030 1.00 1.12 103 LEU A C 18
ATOM 30925 O O . LEU A 1 103 ? 12.063 22.907 -52.986 1.00 1.31 103 LEU A O 18
ATOM 30941 N N . LYS A 1 104 ? 12.445 20.802 -52.276 1.00 1.09 104 LYS A N 18
ATOM 30942 C CA . LYS A 1 104 ? 13.412 21.172 -51.236 1.00 1.27 104 LYS A CA 18
ATOM 30943 C C . LYS A 1 104 ? 14.568 21.995 -51.806 1.00 1.37 104 LYS A C 18
ATOM 30944 O O . LYS A 1 104 ? 15.204 22.771 -51.088 1.00 1.56 104 LYS A O 18
ATOM 30963 N N . SER A 1 105 ? 14.826 21.815 -53.098 1.00 1.32 105 SER A N 18
ATOM 30964 C CA . SER A 1 105 ? 15.948 22.451 -53.773 1.00 1.51 105 SER A CA 18
ATOM 30965 C C . SER A 1 105 ? 15.818 23.977 -53.756 1.00 1.66 105 SER A C 18
ATOM 30966 O O . SER A 1 105 ? 16.805 24.695 -53.917 1.00 1.77 105 SER A O 18
ATOM 30974 N N . LYS A 1 106 ? 14.604 24.468 -53.554 1.00 1.79 106 LYS A N 18
ATOM 30975 C CA . LYS A 1 106 ? 14.365 25.907 -53.537 1.00 2.10 106 LYS A CA 18
ATOM 30976 C C . LYS A 1 106 ? 13.289 26.291 -52.528 1.00 2.28 106 LYS A C 18
ATOM 30977 O O . LYS A 1 106 ? 13.433 27.271 -51.800 1.00 2.61 106 LYS A O 18
ATOM 30996 N N . GLY A 1 107 ? 12.221 25.513 -52.481 1.00 2.51 107 GLY A N 18
ATOM 30997 C CA . GLY A 1 107 ? 11.124 25.804 -51.575 1.00 2.97 107 GLY A CA 18
ATOM 30998 C C . GLY A 1 107 ? 9.960 26.455 -52.290 1.00 3.39 107 GLY A C 18
ATOM 30999 O O . GLY A 1 107 ? 9.104 27.081 -51.664 1.00 3.92 107 GLY A O 18
ATOM 31003 N N . SER A 1 108 ? 9.933 26.302 -53.603 1.00 3.41 108 SER A N 18
ATOM 31004 C CA . SER A 1 108 ? 8.901 26.905 -54.426 1.00 4.00 108 SER A CA 18
ATOM 31005 C C . SER A 1 108 ? 8.013 25.815 -55.020 1.00 4.47 108 SER A C 18
ATOM 31006 O O . SER A 1 108 ? 8.498 25.060 -55.888 1.00 4.98 108 SER A O 18
ATOM 31015 N N . MET A 1 1 ? 6.952 21.752 -57.956 1.00 34.77 1 MET A N 19
ATOM 31016 C CA . MET A 1 1 ? 5.968 22.837 -58.168 1.00 34.67 1 MET A CA 19
ATOM 31017 C C . MET A 1 1 ? 5.212 23.130 -56.877 1.00 34.12 1 MET A C 19
ATOM 31018 O O . MET A 1 1 ? 4.960 22.227 -56.078 1.00 34.13 1 MET A O 19
ATOM 31034 N N . GLY A 1 2 ? 4.870 24.399 -56.671 1.00 33.70 2 GLY A N 19
ATOM 31035 C CA . GLY A 1 2 ? 4.069 24.780 -55.524 1.00 33.20 2 GLY A CA 19
ATOM 31036 C C . GLY A 1 2 ? 4.873 24.843 -54.242 1.00 32.51 2 GLY A C 19
ATOM 31037 O O . GLY A 1 2 ? 5.428 25.887 -53.899 1.00 32.38 2 GLY A O 19
ATOM 31041 N N . SER A 1 3 ? 4.942 23.718 -53.546 1.00 32.14 3 SER A N 19
ATOM 31042 C CA . SER A 1 3 ? 5.644 23.636 -52.274 1.00 31.53 3 SER A CA 19
ATOM 31043 C C . SER A 1 3 ? 7.151 23.724 -52.486 1.00 30.66 3 SER A C 19
ATOM 31044 O O . SER A 1 3 ? 7.723 22.940 -53.243 1.00 30.36 3 SER A O 19
ATOM 31052 N N . SER A 1 4 ? 7.790 24.682 -51.830 1.00 30.35 4 SER A N 19
ATOM 31053 C CA . SER A 1 4 ? 9.226 24.849 -51.959 1.00 29.61 4 SER A CA 19
ATOM 31054 C C . SER A 1 4 ? 9.813 25.539 -50.731 1.00 28.85 4 SER A C 19
ATOM 31055 O O . SER A 1 4 ? 9.234 26.484 -50.192 1.00 28.81 4 SER A O 19
ATOM 31063 N N . HIS A 1 5 ? 10.955 25.038 -50.287 1.00 28.34 5 HIS A N 19
ATOM 31064 C CA . HIS A 1 5 ? 11.717 25.647 -49.206 1.00 27.68 5 HIS A CA 19
ATOM 31065 C C . HIS A 1 5 ? 13.155 25.172 -49.332 1.00 27.14 5 HIS A C 19
ATOM 31066 O O . HIS A 1 5 ? 13.443 24.001 -49.090 1.00 26.86 5 HIS A O 19
ATOM 31081 N N . HIS A 1 6 ? 14.043 26.078 -49.717 1.00 27.11 6 HIS A N 19
ATOM 31082 C CA . HIS A 1 6 ? 15.399 25.710 -50.115 1.00 26.72 6 HIS A CA 19
ATOM 31083 C C . HIS A 1 6 ? 16.174 25.056 -48.978 1.00 26.14 6 HIS A C 19
ATOM 31084 O O . HIS A 1 6 ? 16.536 25.700 -47.993 1.00 26.08 6 HIS A O 19
ATOM 31099 N N . HIS A 1 7 ? 16.396 23.760 -49.137 1.00 25.80 7 HIS A N 19
ATOM 31100 C CA . HIS A 1 7 ? 17.123 22.946 -48.175 1.00 25.30 7 HIS A CA 19
ATOM 31101 C C . HIS A 1 7 ? 18.125 22.064 -48.904 1.00 24.72 7 HIS A C 19
ATOM 31102 O O . HIS A 1 7 ? 18.081 21.939 -50.129 1.00 24.71 7 HIS A O 19
ATOM 31117 N N . HIS A 1 8 ? 19.013 21.448 -48.150 1.00 24.34 8 HIS A N 19
ATOM 31118 C CA . HIS A 1 8 ? 19.914 20.444 -48.694 1.00 23.83 8 HIS A CA 19
ATOM 31119 C C . HIS A 1 8 ? 19.606 19.112 -48.035 1.00 23.17 8 HIS A C 19
ATOM 31120 O O . HIS A 1 8 ? 18.722 19.043 -47.181 1.00 23.09 8 HIS A O 19
ATOM 31135 N N . HIS A 1 9 ? 20.297 18.053 -48.433 1.00 22.79 9 HIS A N 19
ATOM 31136 C CA . HIS A 1 9 ? 20.138 16.777 -47.754 1.00 22.26 9 HIS A CA 19
ATOM 31137 C C . HIS A 1 9 ? 20.521 16.962 -46.299 1.00 21.56 9 HIS A C 19
ATOM 31138 O O . HIS A 1 9 ? 21.639 17.373 -45.995 1.00 21.72 9 HIS A O 19
ATOM 31153 N N . HIS A 1 10 ? 19.576 16.682 -45.412 1.00 20.90 10 HIS A N 19
ATOM 31154 C CA . HIS A 1 10 ? 19.691 17.073 -44.010 1.00 20.28 10 HIS A CA 19
ATOM 31155 C C . HIS A 1 10 ? 20.868 16.387 -43.324 1.00 19.70 10 HIS A C 19
ATOM 31156 O O . HIS A 1 10 ? 21.295 16.813 -42.249 1.00 19.62 10 HIS A O 19
ATOM 31171 N N . SER A 1 11 ? 21.379 15.330 -43.950 1.00 19.43 11 SER A N 19
ATOM 31172 C CA . SER A 1 11 ? 22.533 14.598 -43.440 1.00 19.01 11 SER A CA 19
ATOM 31173 C C . SER A 1 11 ? 22.199 13.935 -42.108 1.00 18.01 11 SER A C 19
ATOM 31174 O O . SER A 1 11 ? 23.063 13.741 -41.252 1.00 18.01 11 SER A O 19
ATOM 31182 N N . SER A 1 12 ? 20.931 13.581 -41.955 1.00 17.26 12 SER A N 19
ATOM 31183 C CA . SER A 1 12 ? 20.461 12.885 -40.773 1.00 16.34 12 SER A CA 19
ATOM 31184 C C . SER A 1 12 ? 20.330 11.397 -41.068 1.00 16.15 12 SER A C 19
ATOM 31185 O O . SER A 1 12 ? 20.341 10.986 -42.231 1.00 16.20 12 SER A O 19
ATOM 31193 N N . GLY A 1 13 ? 20.204 10.594 -40.021 1.00 16.12 13 GLY A N 19
ATOM 31194 C CA . GLY A 1 13 ? 20.103 9.163 -40.202 1.00 16.13 13 GLY A CA 19
ATOM 31195 C C . GLY A 1 13 ? 20.368 8.377 -38.930 1.00 16.30 13 GLY A C 19
ATOM 31196 O O . GLY A 1 13 ? 20.039 7.196 -38.853 1.00 16.67 13 GLY A O 19
ATOM 31200 N N . ARG A 1 14 ? 20.946 9.016 -37.919 1.00 16.15 14 ARG A N 19
ATOM 31201 C CA . ARG A 1 14 ? 21.285 8.304 -36.689 1.00 16.46 14 ARG A CA 19
ATOM 31202 C C . ARG A 1 14 ? 20.355 8.701 -35.543 1.00 15.51 14 ARG A C 19
ATOM 31203 O O . ARG A 1 14 ? 20.213 7.973 -34.564 1.00 15.72 14 ARG A O 19
ATOM 31224 N N . GLU A 1 15 ? 19.695 9.843 -35.682 1.00 14.57 15 GLU A N 19
ATOM 31225 C CA . GLU A 1 15 ? 18.847 10.363 -34.618 1.00 13.69 15 GLU A CA 19
ATOM 31226 C C . GLU A 1 15 ? 17.427 9.813 -34.712 1.00 12.97 15 GLU A C 19
ATOM 31227 O O . GLU A 1 15 ? 16.519 10.308 -34.045 1.00 12.15 15 GLU A O 19
ATOM 31239 N N . ASN A 1 16 ? 17.237 8.772 -35.518 1.00 13.44 16 ASN A N 19
ATOM 31240 C CA . ASN A 1 16 ? 15.939 8.104 -35.588 1.00 13.06 16 ASN A CA 19
ATOM 31241 C C . ASN A 1 16 ? 15.762 7.213 -34.363 1.00 13.07 16 ASN A C 19
ATOM 31242 O O . ASN A 1 16 ? 14.674 6.709 -34.090 1.00 12.89 16 ASN A O 19
ATOM 31253 N N . LEU A 1 17 ? 16.854 7.033 -33.625 1.00 13.46 17 LEU A N 19
ATOM 31254 C CA . LEU A 1 17 ? 16.828 6.292 -32.370 1.00 13.68 17 LEU A CA 19
ATOM 31255 C C . LEU A 1 17 ? 16.583 7.245 -31.206 1.00 12.77 17 LEU A C 19
ATOM 31256 O O . LEU A 1 17 ? 16.511 6.828 -30.050 1.00 12.88 17 LEU A O 19
ATOM 31272 N N . TYR A 1 18 ? 16.461 8.530 -31.515 1.00 12.00 18 TYR A N 19
ATOM 31273 C CA . TYR A 1 18 ? 16.325 9.547 -30.487 1.00 11.22 18 TYR A CA 19
ATOM 31274 C C . TYR A 1 18 ? 15.025 10.320 -30.636 1.00 10.27 18 TYR A C 19
ATOM 31275 O O . TYR A 1 18 ? 14.948 11.306 -31.373 1.00 9.92 18 TYR A O 19
ATOM 31293 N N . PHE A 1 19 ? 14.010 9.858 -29.938 1.00 10.05 19 PHE A N 19
ATOM 31294 C CA . PHE A 1 19 ? 12.728 10.521 -29.901 1.00 9.38 19 PHE A CA 19
ATOM 31295 C C . PHE A 1 19 ? 12.484 11.105 -28.512 1.00 8.44 19 PHE A C 19
ATOM 31296 O O . PHE A 1 19 ? 11.821 10.493 -27.673 1.00 7.95 19 PHE A O 19
ATOM 31313 N N . GLN A 1 20 ? 13.060 12.268 -28.263 1.00 8.42 20 GLN A N 19
ATOM 31314 C CA . GLN A 1 20 ? 12.892 12.945 -26.987 1.00 7.85 20 GLN A CA 19
ATOM 31315 C C . GLN A 1 20 ? 12.756 14.450 -27.190 1.00 7.07 20 GLN A C 19
ATOM 31316 O O . GLN A 1 20 ? 13.521 15.061 -27.938 1.00 7.05 20 GLN A O 19
ATOM 31330 N N . GLY A 1 21 ? 11.761 15.029 -26.537 1.00 6.73 21 GLY A N 19
ATOM 31331 C CA . GLY A 1 21 ? 11.538 16.456 -26.611 1.00 6.33 21 GLY A CA 19
ATOM 31332 C C . GLY A 1 21 ? 10.405 16.885 -25.704 1.00 5.42 21 GLY A C 19
ATOM 31333 O O . GLY A 1 21 ? 10.636 17.391 -24.603 1.00 5.50 21 GLY A O 19
ATOM 31337 N N . HIS A 1 22 ? 9.180 16.661 -26.159 1.00 4.89 22 HIS A N 19
ATOM 31338 C CA . HIS A 1 22 ? 7.996 16.983 -25.376 1.00 4.23 22 HIS A CA 19
ATOM 31339 C C . HIS A 1 22 ? 6.874 16.004 -25.710 1.00 3.24 22 HIS A C 19
ATOM 31340 O O . HIS A 1 22 ? 6.674 15.654 -26.873 1.00 3.42 22 HIS A O 19
ATOM 31355 N N . MET A 1 23 ? 6.158 15.557 -24.690 1.00 2.70 23 MET A N 19
ATOM 31356 C CA . MET A 1 23 ? 5.068 14.618 -24.883 1.00 2.18 23 MET A CA 19
ATOM 31357 C C . MET A 1 23 ? 3.736 15.349 -24.994 1.00 1.83 23 MET A C 19
ATOM 31358 O O . MET A 1 23 ? 3.386 16.170 -24.145 1.00 2.36 23 MET A O 19
ATOM 31372 N N . CYS A 1 24 ? 3.007 15.047 -26.053 1.00 1.24 24 CYS A N 19
ATOM 31373 C CA . CYS A 1 24 ? 1.678 15.596 -26.271 1.00 0.95 24 CYS A CA 19
ATOM 31374 C C . CYS A 1 24 ? 0.905 14.652 -27.176 1.00 0.84 24 CYS A C 19
ATOM 31375 O O . CYS A 1 24 ? 1.512 13.966 -27.999 1.00 0.77 24 CYS A O 19
ATOM 31383 N N . ILE A 1 25 ? -0.419 14.620 -27.025 1.00 0.89 25 ILE A N 19
ATOM 31384 C CA . ILE A 1 25 ? -1.262 13.682 -27.771 1.00 0.88 25 ILE A CA 19
ATOM 31385 C C . ILE A 1 25 ? -1.006 13.769 -29.278 1.00 0.74 25 ILE A C 19
ATOM 31386 O O . ILE A 1 25 ? -0.973 12.748 -29.961 1.00 0.71 25 ILE A O 19
ATOM 31402 N N . GLN A 1 26 ? -0.786 14.980 -29.787 1.00 0.69 26 GLN A N 19
ATOM 31403 C CA . GLN A 1 26 ? -0.516 15.170 -31.209 1.00 0.64 26 GLN A CA 19
ATOM 31404 C C . GLN A 1 26 ? 0.764 14.446 -31.614 1.00 0.56 26 GLN A C 19
ATOM 31405 O O . GLN A 1 26 ? 0.767 13.648 -32.549 1.00 0.59 26 GLN A O 19
ATOM 31419 N N . LYS A 1 27 ? 1.841 14.711 -30.884 1.00 0.56 27 LYS A N 19
ATOM 31420 C CA . LYS A 1 27 ? 3.136 14.114 -31.182 1.00 0.60 27 LYS A CA 19
ATOM 31421 C C . LYS A 1 27 ? 3.093 12.599 -30.984 1.00 0.58 27 LYS A C 19
ATOM 31422 O O . LYS A 1 27 ? 3.788 11.856 -31.678 1.00 0.58 27 LYS A O 19
ATOM 31441 N N . VAL A 1 28 ? 2.270 12.146 -30.042 1.00 0.62 28 VAL A N 19
ATOM 31442 C CA . VAL A 1 28 ? 2.076 10.718 -29.825 1.00 0.68 28 VAL A CA 19
ATOM 31443 C C . VAL A 1 28 ? 1.491 10.072 -31.076 1.00 0.62 28 VAL A C 19
ATOM 31444 O O . VAL A 1 28 ? 1.974 9.037 -31.531 1.00 0.62 28 VAL A O 19
ATOM 31457 N N . ILE A 1 29 ? 0.468 10.708 -31.640 1.00 0.60 29 ILE A N 19
ATOM 31458 C CA . ILE A 1 29 ? -0.148 10.232 -32.873 1.00 0.57 29 ILE A CA 19
ATOM 31459 C C . ILE A 1 29 ? 0.860 10.272 -34.020 1.00 0.52 29 ILE A C 19
ATOM 31460 O O . ILE A 1 29 ? 0.958 9.332 -34.811 1.00 0.51 29 ILE A O 19
ATOM 31476 N N . GLU A 1 30 ? 1.619 11.362 -34.091 1.00 0.53 30 GLU A N 19
ATOM 31477 C CA . GLU A 1 30 ? 2.652 11.516 -35.108 1.00 0.55 30 GLU A CA 19
ATOM 31478 C C . GLU A 1 30 ? 3.616 10.335 -35.091 1.00 0.55 30 GLU A C 19
ATOM 31479 O O . GLU A 1 30 ? 3.855 9.707 -36.120 1.00 0.58 30 GLU A O 19
ATOM 31491 N N . ASP A 1 31 ? 4.153 10.026 -33.914 1.00 0.57 31 ASP A N 19
ATOM 31492 C CA . ASP A 1 31 ? 5.100 8.922 -33.762 1.00 0.64 31 ASP A CA 19
ATOM 31493 C C . ASP A 1 31 ? 4.416 7.579 -33.995 1.00 0.57 31 ASP A C 19
ATOM 31494 O O . ASP A 1 31 ? 5.008 6.648 -34.546 1.00 0.61 31 ASP A O 19
ATOM 31503 N N . LYS A 1 32 ? 3.162 7.502 -33.591 1.00 0.53 32 LYS A N 19
ATOM 31504 C CA . LYS A 1 32 ? 2.382 6.282 -33.687 1.00 0.55 32 LYS A CA 19
ATOM 31505 C C . LYS A 1 32 ? 2.254 5.814 -35.139 1.00 0.48 32 LYS A C 19
ATOM 31506 O O . LYS A 1 32 ? 2.628 4.686 -35.469 1.00 0.52 32 LYS A O 19
ATOM 31525 N N . LEU A 1 33 ? 1.747 6.683 -36.005 1.00 0.44 33 LEU A N 19
ATOM 31526 C CA . LEU A 1 33 ? 1.577 6.331 -37.408 1.00 0.44 33 LEU A CA 19
ATOM 31527 C C . LEU A 1 33 ? 2.916 6.307 -38.153 1.00 0.46 33 LEU A C 19
ATOM 31528 O O . LEU A 1 33 ? 3.090 5.535 -39.097 1.00 0.51 33 LEU A O 19
ATOM 31544 N N . SER A 1 34 ? 3.870 7.126 -37.718 1.00 0.47 34 SER A N 19
ATOM 31545 C CA . SER A 1 34 ? 5.162 7.206 -38.395 1.00 0.53 34 SER A CA 19
ATOM 31546 C C . SER A 1 34 ? 5.997 5.953 -38.143 1.00 0.54 34 SER A C 19
ATOM 31547 O O . SER A 1 34 ? 6.756 5.527 -39.004 1.00 0.59 34 SER A O 19
ATOM 31555 N N . SER A 1 35 ? 5.860 5.366 -36.966 1.00 0.55 35 SER A N 19
ATOM 31556 C CA . SER A 1 35 ? 6.560 4.127 -36.654 1.00 0.62 35 SER A CA 19
ATOM 31557 C C . SER A 1 35 ? 6.058 2.978 -37.528 1.00 0.59 35 SER A C 19
ATOM 31558 O O . SER A 1 35 ? 6.791 2.025 -37.801 1.00 0.65 35 SER A O 19
ATOM 31566 N N . ALA A 1 36 ? 4.810 3.072 -37.965 1.00 0.54 36 ALA A N 19
ATOM 31567 C CA . ALA A 1 36 ? 4.214 2.034 -38.789 1.00 0.57 36 ALA A CA 19
ATOM 31568 C C . ALA A 1 36 ? 4.457 2.286 -40.279 1.00 0.51 36 ALA A C 19
ATOM 31569 O O . ALA A 1 36 ? 4.898 1.392 -40.999 1.00 0.52 36 ALA A O 19
ATOM 31576 N N . LEU A 1 37 ? 4.176 3.502 -40.735 1.00 0.50 37 LEU A N 19
ATOM 31577 C CA . LEU A 1 37 ? 4.314 3.835 -42.154 1.00 0.53 37 LEU A CA 19
ATOM 31578 C C . LEU A 1 37 ? 5.754 4.197 -42.516 1.00 0.52 37 LEU A C 19
ATOM 31579 O O . LEU A 1 37 ? 6.191 3.969 -43.643 1.00 0.62 37 LEU A O 19
ATOM 31595 N N . LYS A 1 38 ? 6.474 4.756 -41.548 1.00 0.47 38 LYS A N 19
ATOM 31596 C CA . LYS A 1 38 ? 7.848 5.228 -41.741 1.00 0.52 38 LYS A CA 19
ATOM 31597 C C . LYS A 1 38 ? 7.961 6.234 -42.886 1.00 0.47 38 LYS A C 19
ATOM 31598 O O . LYS A 1 38 ? 8.309 5.882 -44.014 1.00 0.54 38 LYS A O 19
ATOM 31617 N N . PRO A 1 39 ? 7.642 7.504 -42.612 1.00 0.46 39 PRO A N 19
ATOM 31618 C CA . PRO A 1 39 ? 7.804 8.579 -43.568 1.00 0.47 39 PRO A CA 19
ATOM 31619 C C . PRO A 1 39 ? 9.158 9.272 -43.424 1.00 0.51 39 PRO A C 19
ATOM 31620 O O . PRO A 1 39 ? 9.635 9.501 -42.313 1.00 0.63 39 PRO A O 19
ATOM 31631 N N . THR A 1 40 ? 9.777 9.597 -44.549 1.00 0.52 40 THR A N 19
ATOM 31632 C CA . THR A 1 40 ? 11.029 10.333 -44.542 1.00 0.61 40 THR A CA 19
ATOM 31633 C C . THR A 1 40 ? 10.801 11.762 -44.052 1.00 0.62 40 THR A C 19
ATOM 31634 O O . THR A 1 40 ? 11.665 12.363 -43.412 1.00 0.73 40 THR A O 19
ATOM 31645 N N . PHE A 1 41 ? 9.621 12.291 -44.360 1.00 0.54 41 PHE A N 19
ATOM 31646 C CA . PHE A 1 41 ? 9.223 13.614 -43.904 1.00 0.55 41 PHE A CA 19
ATOM 31647 C C . PHE A 1 41 ? 7.740 13.604 -43.547 1.00 0.48 41 PHE A C 19
ATOM 31648 O O . PHE A 1 41 ? 6.918 13.104 -44.315 1.00 0.45 41 PHE A O 19
ATOM 31665 N N . LEU A 1 42 ? 7.405 14.136 -42.383 1.00 0.50 42 LEU A N 19
ATOM 31666 C CA . LEU A 1 42 ? 6.019 14.184 -41.936 1.00 0.48 42 LEU A CA 19
ATOM 31667 C C . LEU A 1 42 ? 5.736 15.495 -41.211 1.00 0.54 42 LEU A C 19
ATOM 31668 O O . LEU A 1 42 ? 6.267 15.743 -40.127 1.00 0.64 42 LEU A O 19
ATOM 31684 N N . GLU A 1 43 ? 4.901 16.332 -41.808 1.00 0.57 43 GLU A N 19
ATOM 31685 C CA . GLU A 1 43 ? 4.560 17.616 -41.210 1.00 0.69 43 GLU A CA 19
ATOM 31686 C C . GLU A 1 43 ? 3.048 17.758 -41.088 1.00 0.60 43 GLU A C 19
ATOM 31687 O O . GLU A 1 43 ? 2.311 17.376 -41.993 1.00 0.53 43 GLU A O 19
ATOM 31699 N N . LEU A 1 44 ? 2.593 18.304 -39.970 1.00 0.67 44 LEU A N 19
ATOM 31700 C CA . LEU A 1 44 ? 1.166 18.461 -39.725 1.00 0.65 44 LEU A CA 19
ATOM 31701 C C . LEU A 1 44 ? 0.805 19.934 -39.605 1.00 0.64 44 LEU A C 19
ATOM 31702 O O . LEU A 1 44 ? 1.354 20.648 -38.767 1.00 0.77 44 LEU A O 19
ATOM 31718 N N . VAL A 1 45 ? -0.109 20.389 -40.450 1.00 0.57 45 VAL A N 19
ATOM 31719 C CA . VAL A 1 45 ? -0.570 21.770 -40.410 1.00 0.63 45 VAL A CA 19
ATOM 31720 C C . VAL A 1 45 ? -2.028 21.850 -39.976 1.00 0.60 45 VAL A C 19
ATOM 31721 O O . VAL A 1 45 ? -2.811 20.924 -40.204 1.00 0.56 45 VAL A O 19
ATOM 31734 N N . ASP A 1 46 ? -2.380 22.957 -39.340 1.00 0.76 46 ASP A N 19
ATOM 31735 C CA . ASP A 1 46 ? -3.739 23.180 -38.868 1.00 0.83 46 ASP A CA 19
ATOM 31736 C C . ASP A 1 46 ? -4.637 23.601 -40.026 1.00 0.80 46 ASP A C 19
ATOM 31737 O O . ASP A 1 46 ? -4.389 24.616 -40.684 1.00 0.99 46 ASP A O 19
ATOM 31746 N N . LYS A 1 47 ? -5.664 22.808 -40.288 1.00 0.81 47 LYS A N 19
ATOM 31747 C CA . LYS A 1 47 ? -6.596 23.092 -41.366 1.00 1.03 47 LYS A CA 19
ATOM 31748 C C . LYS A 1 47 ? -7.860 23.729 -40.803 1.00 1.12 47 LYS A C 19
ATOM 31749 O O . LYS A 1 47 ? -8.505 23.168 -39.913 1.00 1.66 47 LYS A O 19
ATOM 31768 N N . SER A 1 48 ? -8.208 24.893 -41.323 1.00 1.40 48 SER A N 19
ATOM 31769 C CA . SER A 1 48 ? -9.364 25.629 -40.846 1.00 1.68 48 SER A CA 19
ATOM 31770 C C . SER A 1 48 ? -10.657 25.064 -41.424 1.00 1.52 48 SER A C 19
ATOM 31771 O O . SER A 1 48 ? -10.949 25.240 -42.606 1.00 1.97 48 SER A O 19
ATOM 31779 N N . CYS A 1 49 ? -11.416 24.368 -40.591 1.00 2.02 49 CYS A N 19
ATOM 31780 C CA . CYS A 1 49 ? -12.709 23.838 -40.995 1.00 2.76 49 CYS A CA 19
ATOM 31781 C C . CYS A 1 49 ? -13.819 24.533 -40.208 1.00 2.78 49 CYS A C 19
ATOM 31782 O O . CYS A 1 49 ? -14.964 24.079 -40.178 1.00 3.32 49 CYS A O 19
ATOM 31790 N N . GLY A 1 50 ? -13.472 25.655 -39.584 1.00 2.67 50 GLY A N 19
ATOM 31791 C CA . GLY A 1 50 ? -14.425 26.373 -38.763 1.00 2.93 50 GLY A CA 19
ATOM 31792 C C . GLY A 1 50 ? -14.545 25.761 -37.386 1.00 2.80 50 GLY A C 19
ATOM 31793 O O . GLY A 1 50 ? -13.604 25.822 -36.589 1.00 3.16 50 GLY A O 19
ATOM 31797 N N . CYS A 1 51 ? -15.696 25.169 -37.106 1.00 2.72 51 CYS A N 19
ATOM 31798 C CA . CYS A 1 51 ? -15.894 24.436 -35.868 1.00 2.86 51 CYS A CA 19
ATOM 31799 C C . CYS A 1 51 ? -15.457 22.987 -36.068 1.00 2.48 51 CYS A C 19
ATOM 31800 O O . CYS A 1 51 ? -16.173 22.182 -36.670 1.00 3.01 51 CYS A O 19
ATOM 31808 N N . GLY A 1 52 ? -14.268 22.676 -35.582 1.00 2.09 52 GLY A N 19
ATOM 31809 C CA . GLY A 1 52 ? -13.672 21.378 -35.806 1.00 2.20 52 GLY A CA 19
ATOM 31810 C C . GLY A 1 52 ? -12.273 21.518 -36.362 1.00 1.68 52 GLY A C 19
ATOM 31811 O O . GLY A 1 52 ? -12.092 21.769 -37.554 1.00 2.26 52 GLY A O 19
ATOM 31815 N N . THR A 1 53 ? -11.282 21.382 -35.498 1.00 1.51 53 THR A N 19
ATOM 31816 C CA . THR A 1 53 ? -9.898 21.575 -35.894 1.00 1.81 53 THR A CA 19
ATOM 31817 C C . THR A 1 53 ? -9.360 20.359 -36.639 1.00 1.47 53 THR A C 19
ATOM 31818 O O . THR A 1 53 ? -9.005 19.348 -36.031 1.00 1.48 53 THR A O 19
ATOM 31829 N N . SER A 1 54 ? -9.329 20.454 -37.957 1.00 1.25 54 SER A N 19
ATOM 31830 C CA . SER A 1 54 ? -8.806 19.382 -38.783 1.00 1.00 54 SER A CA 19
ATOM 31831 C C . SER A 1 54 ? -7.300 19.533 -38.973 1.00 0.82 54 SER A C 19
ATOM 31832 O O . SER A 1 54 ? -6.786 20.648 -39.064 1.00 0.89 54 SER A O 19
ATOM 31840 N N . PHE A 1 55 ? -6.598 18.414 -39.019 1.00 0.67 55 PHE A N 19
ATOM 31841 C CA . PHE A 1 55 ? -5.154 18.427 -39.198 1.00 0.60 55 PHE A CA 19
ATOM 31842 C C . PHE A 1 55 ? -4.778 17.860 -40.557 1.00 0.52 55 PHE A C 19
ATOM 31843 O O . PHE A 1 55 ? -5.279 16.812 -40.963 1.00 0.50 55 PHE A O 19
ATOM 31860 N N . ASP A 1 56 ? -3.904 18.565 -41.257 1.00 0.51 56 ASP A N 19
ATOM 31861 C CA . ASP A 1 56 ? -3.437 18.132 -42.568 1.00 0.52 56 ASP A CA 19
ATOM 31862 C C . ASP A 1 56 ? -1.996 17.654 -42.457 1.00 0.50 56 ASP A C 19
ATOM 31863 O O . ASP A 1 56 ? -1.093 18.453 -42.214 1.00 0.55 56 ASP A O 19
ATOM 31872 N N . ALA A 1 57 ? -1.781 16.359 -42.603 1.00 0.48 57 ALA A N 19
ATOM 31873 C CA . ALA A 1 57 ? -0.446 15.802 -42.470 1.00 0.48 57 ALA A CA 19
ATOM 31874 C C . ALA A 1 57 ? 0.128 15.415 -43.822 1.00 0.44 57 ALA A C 19
ATOM 31875 O O . ALA A 1 57 ? -0.388 14.528 -44.498 1.00 0.46 57 ALA A O 19
ATOM 31882 N N . VAL A 1 58 ? 1.199 16.087 -44.206 1.00 0.42 58 VAL A N 19
ATOM 31883 C CA . VAL A 1 58 ? 1.911 15.762 -45.424 1.00 0.41 58 VAL A CA 19
ATOM 31884 C C . VAL A 1 58 ? 2.855 14.599 -45.160 1.00 0.39 58 VAL A C 19
ATOM 31885 O O . VAL A 1 58 ? 3.836 14.735 -44.420 1.00 0.41 58 VAL A O 19
ATOM 31898 N N . ILE A 1 59 ? 2.542 13.457 -45.747 1.00 0.38 59 ILE A N 19
ATOM 31899 C CA . ILE A 1 59 ? 3.318 12.254 -45.529 1.00 0.40 59 ILE A CA 19
ATOM 31900 C C . ILE A 1 59 ? 4.196 11.968 -46.744 1.00 0.44 59 ILE A C 19
ATOM 31901 O O . ILE A 1 59 ? 3.713 11.623 -47.825 1.00 0.65 59 ILE A O 19
ATOM 31917 N N . VAL A 1 60 ? 5.490 12.167 -46.562 1.00 0.39 60 VAL A N 19
ATOM 31918 C CA . VAL A 1 60 ? 6.470 11.885 -47.594 1.00 0.42 60 VAL A CA 19
ATOM 31919 C C . VAL A 1 60 ? 7.238 10.625 -47.226 1.00 0.40 60 VAL A C 19
ATOM 31920 O O . VAL A 1 60 ? 8.060 10.647 -46.311 1.00 0.44 60 VAL A O 19
ATOM 31933 N N . SER A 1 61 ? 6.965 9.526 -47.915 1.00 0.39 61 SER A N 19
ATOM 31934 C CA . SER A 1 61 ? 7.559 8.244 -47.549 1.00 0.42 61 SER A CA 19
ATOM 31935 C C . SER A 1 61 ? 7.920 7.410 -48.772 1.00 0.42 61 SER A C 19
ATOM 31936 O O . SER A 1 61 ? 7.258 7.484 -49.809 1.00 0.43 61 SER A O 19
ATOM 31944 N N . ASN A 1 62 ? 8.985 6.623 -48.635 1.00 0.51 62 ASN A N 19
ATOM 31945 C CA . ASN A 1 62 ? 9.394 5.674 -49.665 1.00 0.57 62 ASN A CA 19
ATOM 31946 C C . ASN A 1 62 ? 8.368 4.557 -49.813 1.00 0.56 62 ASN A C 19
ATOM 31947 O O . ASN A 1 62 ? 8.306 3.888 -50.839 1.00 0.59 62 ASN A O 19
ATOM 31958 N N . ASN A 1 63 ? 7.561 4.370 -48.778 1.00 0.57 63 ASN A N 19
ATOM 31959 C CA . ASN A 1 63 ? 6.559 3.302 -48.755 1.00 0.66 63 ASN A CA 19
ATOM 31960 C C . ASN A 1 63 ? 5.538 3.478 -49.882 1.00 0.67 63 ASN A C 19
ATOM 31961 O O . ASN A 1 63 ? 4.922 2.516 -50.335 1.00 0.86 63 ASN A O 19
ATOM 31972 N N . PHE A 1 64 ? 5.383 4.707 -50.352 1.00 0.60 64 PHE A N 19
ATOM 31973 C CA . PHE A 1 64 ? 4.376 5.006 -51.360 1.00 0.67 64 PHE A CA 19
ATOM 31974 C C . PHE A 1 64 ? 4.994 5.105 -52.758 1.00 0.60 64 PHE A C 19
ATOM 31975 O O . PHE A 1 64 ? 4.276 5.218 -53.751 1.00 0.65 64 PHE A O 19
ATOM 31992 N N . GLU A 1 65 ? 6.321 5.022 -52.853 1.00 0.58 65 GLU A N 19
ATOM 31993 C CA . GLU A 1 65 ? 6.987 5.237 -54.140 1.00 0.61 65 GLU A CA 19
ATOM 31994 C C . GLU A 1 65 ? 6.865 4.013 -55.043 1.00 0.65 65 GLU A C 19
ATOM 31995 O O . GLU A 1 65 ? 7.327 4.021 -56.184 1.00 0.75 65 GLU A O 19
ATOM 32007 N N . ASP A 1 66 ? 6.240 2.959 -54.536 1.00 0.69 66 ASP A N 19
ATOM 32008 C CA . ASP A 1 66 ? 6.008 1.765 -55.337 1.00 0.84 66 ASP A CA 19
ATOM 32009 C C . ASP A 1 66 ? 4.635 1.843 -56.003 1.00 0.80 66 ASP A C 19
ATOM 32010 O O . ASP A 1 66 ? 4.192 0.904 -56.663 1.00 0.93 66 ASP A O 19
ATOM 32019 N N . LYS A 1 67 ? 3.974 2.989 -55.811 1.00 0.78 67 LYS A N 19
ATOM 32020 C CA . LYS A 1 67 ? 2.683 3.286 -56.438 1.00 0.88 67 LYS A CA 19
ATOM 32021 C C . LYS A 1 67 ? 1.562 2.451 -55.812 1.00 0.78 67 LYS A C 19
ATOM 32022 O O . LYS A 1 67 ? 0.460 2.358 -56.357 1.00 0.86 67 LYS A O 19
ATOM 32041 N N . LYS A 1 68 ? 1.835 1.863 -54.655 1.00 0.83 68 LYS A N 19
ATOM 32042 C CA . LYS A 1 68 ? 0.844 1.041 -53.973 1.00 0.90 68 LYS A CA 19
ATOM 32043 C C . LYS A 1 68 ? -0.207 1.909 -53.288 1.00 0.82 68 LYS A C 19
ATOM 32044 O O . LYS A 1 68 ? -0.062 2.288 -52.126 1.00 0.87 68 LYS A O 19
ATOM 32063 N N . LEU A 1 69 ? -1.263 2.218 -54.025 1.00 0.84 69 LEU A N 19
ATOM 32064 C CA . LEU A 1 69 ? -2.358 3.023 -53.507 1.00 0.91 69 LEU A CA 19
ATOM 32065 C C . LEU A 1 69 ? -3.198 2.196 -52.541 1.00 0.85 69 LEU A C 19
ATOM 32066 O O . LEU A 1 69 ? -3.468 2.621 -51.416 1.00 0.83 69 LEU A O 19
ATOM 32082 N N . LEU A 1 70 ? -3.588 1.005 -52.978 1.00 0.89 70 LEU A N 19
ATOM 32083 C CA . LEU A 1 70 ? -4.471 0.156 -52.187 1.00 0.91 70 LEU A CA 19
ATOM 32084 C C . LEU A 1 70 ? -3.773 -0.342 -50.924 1.00 0.79 70 LEU A C 19
ATOM 32085 O O . LEU A 1 70 ? -4.401 -0.479 -49.873 1.00 0.80 70 LEU A O 19
ATOM 32101 N N . ASP A 1 71 ? -2.472 -0.591 -51.021 1.00 0.72 71 ASP A N 19
ATOM 32102 C CA . ASP A 1 71 ? -1.716 -1.099 -49.886 1.00 0.70 71 ASP A CA 19
ATOM 32103 C C . ASP A 1 71 ? -1.504 0.011 -48.867 1.00 0.63 71 ASP A C 19
ATOM 32104 O O . ASP A 1 71 ? -1.554 -0.212 -47.661 1.00 0.63 71 ASP A O 19
ATOM 32113 N N . ARG A 1 72 ? -1.289 1.217 -49.367 1.00 0.67 72 ARG A N 19
ATOM 32114 C CA . ARG A 1 72 ? -1.220 2.395 -48.517 1.00 0.74 72 ARG A CA 19
ATOM 32115 C C . ARG A 1 72 ? -2.564 2.622 -47.828 1.00 0.67 72 ARG A C 19
ATOM 32116 O O . ARG A 1 72 ? -2.620 2.925 -46.638 1.00 0.68 72 ARG A O 19
ATOM 32137 N N . HIS A 1 73 ? -3.645 2.445 -48.582 1.00 0.68 73 HIS A N 19
ATOM 32138 C CA . HIS A 1 73 ? -4.994 2.650 -48.064 1.00 0.71 73 HIS A CA 19
ATOM 32139 C C . HIS A 1 73 ? -5.307 1.667 -46.935 1.00 0.62 73 HIS A C 19
ATOM 32140 O O . HIS A 1 73 ? -5.818 2.060 -45.888 1.00 0.62 73 HIS A O 19
ATOM 32155 N N . ARG A 1 74 ? -4.998 0.393 -47.156 1.00 0.60 74 ARG A N 19
ATOM 32156 C CA . ARG A 1 74 ? -5.293 -0.648 -46.173 1.00 0.59 74 ARG A CA 19
ATOM 32157 C C . ARG A 1 74 ? -4.462 -0.453 -44.903 1.00 0.51 74 ARG A C 19
ATOM 32158 O O . ARG A 1 74 ? -4.942 -0.705 -43.796 1.00 0.52 74 ARG A O 19
ATOM 32179 N N . LEU A 1 75 ? -3.224 0.012 -45.061 1.00 0.47 75 LEU A N 19
ATOM 32180 C CA . LEU A 1 75 ? -2.375 0.309 -43.913 1.00 0.46 75 LEU A CA 19
ATOM 32181 C C . LEU A 1 75 ? -2.953 1.470 -43.117 1.00 0.42 75 LEU A C 19
ATOM 32182 O O . LEU A 1 75 ? -3.090 1.388 -41.896 1.00 0.42 75 LEU A O 19
ATOM 32198 N N . VAL A 1 76 ? -3.309 2.541 -43.820 1.00 0.45 76 VAL A N 19
ATOM 32199 C CA . VAL A 1 76 ? -3.929 3.700 -43.193 1.00 0.50 76 VAL A CA 19
ATOM 32200 C C . VAL A 1 76 ? -5.199 3.296 -42.451 1.00 0.48 76 VAL A C 19
ATOM 32201 O O . VAL A 1 76 ? -5.435 3.735 -41.333 1.00 0.50 76 VAL A O 19
ATOM 32214 N N . ASN A 1 77 ? -6.003 2.438 -43.062 1.00 0.48 77 ASN A N 19
ATOM 32215 C CA . ASN A 1 77 ? -7.234 1.979 -42.427 1.00 0.53 77 ASN A CA 19
ATOM 32216 C C . ASN A 1 77 ? -6.946 1.165 -41.170 1.00 0.49 77 ASN A C 19
ATOM 32217 O O . ASN A 1 77 ? -7.592 1.355 -40.145 1.00 0.54 77 ASN A O 19
ATOM 32228 N N . THR A 1 78 ? -5.960 0.283 -41.243 1.00 0.45 78 THR A N 19
ATOM 32229 C CA . THR A 1 78 ? -5.637 -0.597 -40.126 1.00 0.50 78 THR A CA 19
ATOM 32230 C C . THR A 1 78 ? -5.112 0.196 -38.925 1.00 0.46 78 THR A C 19
ATOM 32231 O O . THR A 1 78 ? -5.579 0.024 -37.796 1.00 0.50 78 THR A O 19
ATOM 32242 N N . ILE A 1 79 ? -4.153 1.075 -39.181 1.00 0.44 79 ILE A N 19
ATOM 32243 C CA . ILE A 1 79 ? -3.533 1.875 -38.130 1.00 0.45 79 ILE A CA 19
ATOM 32244 C C . ILE A 1 79 ? -4.495 2.951 -37.632 1.00 0.45 79 ILE A C 19
ATOM 32245 O O . ILE A 1 79 ? -4.795 3.054 -36.432 1.00 0.50 79 ILE A O 19
ATOM 32261 N N . LEU A 1 80 ? -5.006 3.727 -38.572 1.00 0.45 80 LEU A N 19
ATOM 32262 C CA . LEU A 1 80 ? -5.802 4.887 -38.241 1.00 0.52 80 LEU A CA 19
ATOM 32263 C C . LEU A 1 80 ? -7.230 4.513 -37.884 1.00 0.56 80 LEU A C 19
ATOM 32264 O O . LEU A 1 80 ? -8.024 5.386 -37.564 1.00 0.63 80 LEU A O 19
ATOM 32280 N N . LYS A 1 81 ? -7.564 3.225 -37.923 1.00 0.57 81 LYS A N 19
ATOM 32281 C CA . LYS A 1 81 ? -8.871 2.785 -37.448 1.00 0.68 81 LYS A CA 19
ATOM 32282 C C . LYS A 1 81 ? -9.096 3.286 -36.026 1.00 0.68 81 LYS A C 19
ATOM 32283 O O . LYS A 1 81 ? -9.989 4.095 -35.776 1.00 0.72 81 LYS A O 19
ATOM 32302 N N . GLU A 1 82 ? -8.272 2.813 -35.105 1.00 0.69 82 GLU A N 19
ATOM 32303 C CA . GLU A 1 82 ? -8.293 3.314 -33.742 1.00 0.73 82 GLU A CA 19
ATOM 32304 C C . GLU A 1 82 ? -7.628 4.685 -33.656 1.00 0.67 82 GLU A C 19
ATOM 32305 O O . GLU A 1 82 ? -8.018 5.518 -32.841 1.00 0.68 82 GLU A O 19
ATOM 32317 N N . GLU A 1 83 ? -6.612 4.912 -34.490 1.00 0.64 83 GLU A N 19
ATOM 32318 C CA . GLU A 1 83 ? -5.868 6.166 -34.471 1.00 0.64 83 GLU A CA 19
ATOM 32319 C C . GLU A 1 83 ? -6.797 7.376 -34.582 1.00 0.55 83 GLU A C 19
ATOM 32320 O O . GLU A 1 83 ? -6.747 8.289 -33.753 1.00 0.58 83 GLU A O 19
ATOM 32332 N N . LEU A 1 84 ? -7.642 7.356 -35.608 1.00 0.49 84 LEU A N 19
ATOM 32333 C CA . LEU A 1 84 ? -8.610 8.425 -35.866 1.00 0.48 84 LEU A CA 19
ATOM 32334 C C . LEU A 1 84 ? -9.433 8.775 -34.633 1.00 0.52 84 LEU A C 19
ATOM 32335 O O . LEU A 1 84 ? -9.864 9.913 -34.491 1.00 0.58 84 LEU A O 19
ATOM 32351 N N . GLN A 1 85 ? -9.681 7.800 -33.760 1.00 0.57 85 GLN A N 19
ATOM 32352 C CA . GLN A 1 85 ? -10.516 8.029 -32.577 1.00 0.67 85 GLN A CA 19
ATOM 32353 C C . GLN A 1 85 ? -9.946 9.157 -31.710 1.00 0.70 85 GLN A C 19
ATOM 32354 O O . GLN A 1 85 ? -10.669 9.782 -30.937 1.00 0.81 85 GLN A O 19
ATOM 32368 N N . ASN A 1 86 ? -8.650 9.421 -31.853 1.00 0.64 86 ASN A N 19
ATOM 32369 C CA . ASN A 1 86 ? -7.979 10.451 -31.061 1.00 0.71 86 ASN A CA 19
ATOM 32370 C C . ASN A 1 86 ? -8.023 11.803 -31.765 1.00 0.67 86 ASN A C 19
ATOM 32371 O O . ASN A 1 86 ? -7.625 12.821 -31.200 1.00 0.77 86 ASN A O 19
ATOM 32382 N N . ILE A 1 87 ? -8.508 11.812 -33.000 1.00 0.61 87 ILE A N 19
ATOM 32383 C CA . ILE A 1 87 ? -8.487 13.018 -33.817 1.00 0.62 87 ILE A CA 19
ATOM 32384 C C . ILE A 1 87 ? -9.892 13.368 -34.287 1.00 0.67 87 ILE A C 19
ATOM 32385 O O . ILE A 1 87 ? -10.640 12.500 -34.735 1.00 0.77 87 ILE A O 19
ATOM 32401 N N . HIS A 1 88 ? -10.249 14.640 -34.198 1.00 0.71 88 HIS A N 19
ATOM 32402 C CA . HIS A 1 88 ? -11.571 15.083 -34.617 1.00 0.80 88 HIS A CA 19
ATOM 32403 C C . HIS A 1 88 ? -11.687 14.980 -36.135 1.00 0.76 88 HIS A C 19
ATOM 32404 O O . HIS A 1 88 ? -12.669 14.456 -36.660 1.00 0.89 88 HIS A O 19
ATOM 32419 N N . ALA A 1 89 ? -10.672 15.468 -36.835 1.00 0.69 89 ALA A N 19
ATOM 32420 C CA . ALA A 1 89 ? -10.645 15.394 -38.289 1.00 0.68 89 ALA A CA 19
ATOM 32421 C C . ALA A 1 89 ? -9.212 15.355 -38.806 1.00 0.62 89 ALA A C 19
ATOM 32422 O O . ALA A 1 89 ? -8.529 16.376 -38.847 1.00 0.73 89 ALA A O 19
ATOM 32429 N N . PHE A 1 90 ? -8.749 14.168 -39.166 1.00 0.52 90 PHE A N 19
ATOM 32430 C CA . PHE A 1 90 ? -7.404 14.007 -39.700 1.00 0.47 90 PHE A CA 19
ATOM 32431 C C . PHE A 1 90 ? -7.434 13.831 -41.217 1.00 0.48 90 PHE A C 19
ATOM 32432 O O . PHE A 1 90 ? -8.309 13.154 -41.759 1.00 0.63 90 PHE A O 19
ATOM 32449 N N . SER A 1 91 ? -6.489 14.467 -41.892 1.00 0.44 91 SER A N 19
ATOM 32450 C CA . SER A 1 91 ? -6.311 14.306 -43.326 1.00 0.48 91 SER A CA 19
ATOM 32451 C C . SER A 1 91 ? -4.827 14.132 -43.634 1.00 0.45 91 SER A C 19
ATOM 32452 O O . SER A 1 91 ? -3.979 14.656 -42.911 1.00 0.52 91 SER A O 19
ATOM 32460 N N . MET A 1 92 ? -4.507 13.392 -44.686 1.00 0.48 92 MET A N 19
ATOM 32461 C CA . MET A 1 92 ? -3.113 13.155 -45.031 1.00 0.48 92 MET A CA 19
ATOM 32462 C C . MET A 1 92 ? -2.877 13.346 -46.526 1.00 0.53 92 MET A C 19
ATOM 32463 O O . MET A 1 92 ? -3.652 12.871 -47.359 1.00 0.62 92 MET A O 19
ATOM 32477 N N . LYS A 1 93 ? -1.813 14.057 -46.854 1.00 0.52 93 LYS A N 19
ATOM 32478 C CA . LYS A 1 93 ? -1.435 14.285 -48.237 1.00 0.59 93 LYS A CA 19
ATOM 32479 C C . LYS A 1 93 ? -0.214 13.442 -48.572 1.00 0.49 93 LYS A C 19
ATOM 32480 O O . LYS A 1 93 ? 0.851 13.624 -47.985 1.00 0.42 93 LYS A O 19
ATOM 32499 N N . CYS A 1 94 ? -0.373 12.515 -49.501 1.00 0.56 94 CYS A N 19
ATOM 32500 C CA . CYS A 1 94 ? 0.693 11.586 -49.838 1.00 0.54 94 CYS A CA 19
ATOM 32501 C C . CYS A 1 94 ? 1.672 12.193 -50.838 1.00 0.52 94 CYS A C 19
ATOM 32502 O O . CYS A 1 94 ? 1.271 12.737 -51.870 1.00 0.64 94 CYS A O 19
ATOM 32510 N N . HIS A 1 95 ? 2.954 12.112 -50.512 1.00 0.44 95 HIS A N 19
ATOM 32511 C CA . HIS A 1 95 ? 4.007 12.569 -51.401 1.00 0.50 95 HIS A CA 19
ATOM 32512 C C . HIS A 1 95 ? 5.227 11.665 -51.259 1.00 0.44 95 HIS A C 19
ATOM 32513 O O . HIS A 1 95 ? 5.388 10.975 -50.248 1.00 0.44 95 HIS A O 19
ATOM 32528 N N . THR A 1 96 ? 6.072 11.657 -52.271 1.00 0.46 96 THR A N 19
ATOM 32529 C CA . THR A 1 96 ? 7.251 10.813 -52.264 1.00 0.49 96 THR A CA 19
ATOM 32530 C C . THR A 1 96 ? 8.535 11.639 -52.174 1.00 0.46 96 THR A C 19
ATOM 32531 O O . THR A 1 96 ? 8.562 12.810 -52.565 1.00 0.47 96 THR A O 19
ATOM 32542 N N . PRO A 1 97 ? 9.613 11.038 -51.632 1.00 0.47 97 PRO A N 19
ATOM 32543 C CA . PRO A 1 97 ? 10.889 11.730 -51.407 1.00 0.48 97 PRO A CA 19
ATOM 32544 C C . PRO A 1 97 ? 11.524 12.227 -52.698 1.00 0.52 97 PRO A C 19
ATOM 32545 O O . PRO A 1 97 ? 12.270 13.207 -52.693 1.00 0.54 97 PRO A O 19
ATOM 32556 N N . LEU A 1 98 ? 11.216 11.554 -53.800 1.00 0.60 98 LEU A N 19
ATOM 32557 C CA . LEU A 1 98 ? 11.776 11.913 -55.094 1.00 0.71 98 LEU A CA 19
ATOM 32558 C C . LEU A 1 98 ? 11.332 13.325 -55.476 1.00 0.66 98 LEU A C 19
ATOM 32559 O O . LEU A 1 98 ? 12.157 14.181 -55.788 1.00 0.71 98 LEU A O 19
ATOM 32575 N N . GLU A 1 99 ? 10.032 13.571 -55.411 1.00 0.65 99 GLU A N 19
ATOM 32576 C CA . GLU A 1 99 ? 9.493 14.893 -55.691 1.00 0.72 99 GLU A CA 19
ATOM 32577 C C . GLU A 1 99 ? 9.931 15.896 -54.633 1.00 0.64 99 GLU A C 19
ATOM 32578 O O . GLU A 1 99 ? 10.248 17.040 -54.950 1.00 0.71 99 GLU A O 19
ATOM 32590 N N . TYR A 1 100 ? 9.967 15.459 -53.377 1.00 0.57 100 TYR A N 19
ATOM 32591 C CA . TYR A 1 100 ? 10.367 16.337 -52.281 1.00 0.63 100 TYR A CA 19
ATOM 32592 C C . TYR A 1 100 ? 11.781 16.867 -52.492 1.00 0.66 100 TYR A C 19
ATOM 32593 O O . TYR A 1 100 ? 12.061 18.036 -52.222 1.00 0.76 100 TYR A O 19
ATOM 32611 N N . ASP A 1 101 ? 12.664 16.004 -52.982 1.00 0.66 101 ASP A N 19
ATOM 32612 C CA . ASP A 1 101 ? 14.046 16.388 -53.246 1.00 0.78 101 ASP A CA 19
ATOM 32613 C C . ASP A 1 101 ? 14.099 17.548 -54.233 1.00 0.81 101 ASP A C 19
ATOM 32614 O O . ASP A 1 101 ? 14.950 18.425 -54.128 1.00 0.93 101 ASP A O 19
ATOM 32623 N N . LYS A 1 102 ? 13.164 17.565 -55.174 1.00 0.75 102 LYS A N 19
ATOM 32624 C CA . LYS A 1 102 ? 13.090 18.638 -56.153 1.00 0.84 102 LYS A CA 19
ATOM 32625 C C . LYS A 1 102 ? 12.490 19.895 -55.526 1.00 0.89 102 LYS A C 19
ATOM 32626 O O . LYS A 1 102 ? 12.898 21.014 -55.843 1.00 1.05 102 LYS A O 19
ATOM 32645 N N . LEU A 1 103 ? 11.535 19.695 -54.620 1.00 0.83 103 LEU A N 19
ATOM 32646 C CA . LEU A 1 103 ? 10.838 20.801 -53.963 1.00 0.97 103 LEU A CA 19
ATOM 32647 C C . LEU A 1 103 ? 11.784 21.608 -53.078 1.00 1.12 103 LEU A C 19
ATOM 32648 O O . LEU A 1 103 ? 11.790 22.840 -53.120 1.00 1.31 103 LEU A O 19
ATOM 32664 N N . LYS A 1 104 ? 12.579 20.908 -52.274 1.00 1.09 104 LYS A N 19
ATOM 32665 C CA . LYS A 1 104 ? 13.466 21.572 -51.329 1.00 1.27 104 LYS A CA 19
ATOM 32666 C C . LYS A 1 104 ? 14.716 22.132 -52.013 1.00 1.37 104 LYS A C 19
ATOM 32667 O O . LYS A 1 104 ? 15.350 23.044 -51.493 1.00 1.56 104 LYS A O 19
ATOM 32686 N N . SER A 1 105 ? 15.069 21.602 -53.177 1.00 1.32 105 SER A N 19
ATOM 32687 C CA . SER A 1 105 ? 16.248 22.086 -53.890 1.00 1.51 105 SER A CA 19
ATOM 32688 C C . SER A 1 105 ? 15.920 23.334 -54.699 1.00 1.66 105 SER A C 19
ATOM 32689 O O . SER A 1 105 ? 16.484 24.403 -54.471 1.00 1.77 105 SER A O 19
ATOM 32697 N N . LYS A 1 106 ? 14.996 23.195 -55.634 1.00 1.79 106 LYS A N 19
ATOM 32698 C CA . LYS A 1 106 ? 14.668 24.278 -56.544 1.00 2.10 106 LYS A CA 19
ATOM 32699 C C . LYS A 1 106 ? 13.244 24.769 -56.311 1.00 2.28 106 LYS A C 19
ATOM 32700 O O . LYS A 1 106 ? 13.019 25.948 -56.029 1.00 2.61 106 LYS A O 19
ATOM 32719 N N . GLY A 1 107 ? 12.292 23.855 -56.413 1.00 2.51 107 GLY A N 19
ATOM 32720 C CA . GLY A 1 107 ? 10.900 24.203 -56.229 1.00 2.97 107 GLY A CA 19
ATOM 32721 C C . GLY A 1 107 ? 10.057 23.821 -57.425 1.00 3.39 107 GLY A C 19
ATOM 32722 O O . GLY A 1 107 ? 8.877 23.503 -57.282 1.00 3.92 107 GLY A O 19
ATOM 32726 N N . SER A 1 108 ? 10.667 23.853 -58.603 1.00 3.41 108 SER A N 19
ATOM 32727 C CA . SER A 1 108 ? 9.986 23.502 -59.841 1.00 4.00 108 SER A CA 19
ATOM 32728 C C . SER A 1 108 ? 9.805 21.991 -59.949 1.00 4.47 108 SER A C 19
ATOM 32729 O O . SER A 1 108 ? 8.645 21.523 -59.912 1.00 4.98 108 SER A O 19
ATOM 32738 N N . MET A 1 1 ? 41.531 36.990 -45.041 1.00 34.77 1 MET A N 20
ATOM 32739 C CA . MET A 1 1 ? 41.894 38.381 -44.688 1.00 34.67 1 MET A CA 20
ATOM 32740 C C . MET A 1 1 ? 40.639 39.204 -44.438 1.00 34.12 1 MET A C 20
ATOM 32741 O O . MET A 1 1 ? 39.795 39.356 -45.322 1.00 34.13 1 MET A O 20
ATOM 32757 N N . GLY A 1 2 ? 40.518 39.718 -43.224 1.00 33.70 2 GLY A N 20
ATOM 32758 C CA . GLY A 1 2 ? 39.350 40.482 -42.848 1.00 33.20 2 GLY A CA 20
ATOM 32759 C C . GLY A 1 2 ? 38.905 40.150 -41.441 1.00 32.51 2 GLY A C 20
ATOM 32760 O O . GLY A 1 2 ? 39.690 39.627 -40.648 1.00 32.38 2 GLY A O 20
ATOM 32764 N N . SER A 1 3 ? 37.655 40.444 -41.128 1.00 32.14 3 SER A N 20
ATOM 32765 C CA . SER A 1 3 ? 37.116 40.145 -39.814 1.00 31.53 3 SER A CA 20
ATOM 32766 C C . SER A 1 3 ? 36.538 38.734 -39.787 1.00 30.66 3 SER A C 20
ATOM 32767 O O . SER A 1 3 ? 35.367 38.519 -40.110 1.00 30.36 3 SER A O 20
ATOM 32775 N N . SER A 1 4 ? 37.379 37.767 -39.443 1.00 30.35 4 SER A N 20
ATOM 32776 C CA . SER A 1 4 ? 36.930 36.396 -39.274 1.00 29.61 4 SER A CA 20
ATOM 32777 C C . SER A 1 4 ? 36.057 36.288 -38.025 1.00 28.85 4 SER A C 20
ATOM 32778 O O . SER A 1 4 ? 36.398 36.828 -36.968 1.00 28.81 4 SER A O 20
ATOM 32786 N N . HIS A 1 5 ? 34.925 35.607 -38.150 1.00 28.34 5 HIS A N 20
ATOM 32787 C CA . HIS A 1 5 ? 33.978 35.501 -37.049 1.00 27.68 5 HIS A CA 20
ATOM 32788 C C . HIS A 1 5 ? 34.440 34.481 -36.023 1.00 27.14 5 HIS A C 20
ATOM 32789 O O . HIS A 1 5 ? 34.673 33.315 -36.350 1.00 26.86 5 HIS A O 20
ATOM 32804 N N . HIS A 1 6 ? 34.577 34.927 -34.781 1.00 27.11 6 HIS A N 20
ATOM 32805 C CA . HIS A 1 6 ? 34.956 34.040 -33.686 1.00 26.72 6 HIS A CA 20
ATOM 32806 C C . HIS A 1 6 ? 33.790 33.121 -33.351 1.00 26.14 6 HIS A C 20
ATOM 32807 O O . HIS A 1 6 ? 32.889 33.496 -32.600 1.00 26.08 6 HIS A O 20
ATOM 32822 N N . HIS A 1 7 ? 33.781 31.937 -33.941 1.00 25.80 7 HIS A N 20
ATOM 32823 C CA . HIS A 1 7 ? 32.685 31.004 -33.727 1.00 25.30 7 HIS A CA 20
ATOM 32824 C C . HIS A 1 7 ? 32.839 30.276 -32.392 1.00 24.72 7 HIS A C 20
ATOM 32825 O O . HIS A 1 7 ? 33.506 29.246 -32.290 1.00 24.71 7 HIS A O 20
ATOM 32840 N N . HIS A 1 8 ? 32.245 30.854 -31.359 1.00 24.34 8 HIS A N 20
ATOM 32841 C CA . HIS A 1 8 ? 32.238 30.246 -30.039 1.00 23.83 8 HIS A CA 20
ATOM 32842 C C . HIS A 1 8 ? 31.242 29.094 -30.012 1.00 23.17 8 HIS A C 20
ATOM 32843 O O . HIS A 1 8 ? 30.049 29.298 -29.790 1.00 23.09 8 HIS A O 20
ATOM 32858 N N . HIS A 1 9 ? 31.737 27.894 -30.282 1.00 22.79 9 HIS A N 20
ATOM 32859 C CA . HIS A 1 9 ? 30.896 26.702 -30.327 1.00 22.26 9 HIS A CA 20
ATOM 32860 C C . HIS A 1 9 ? 30.189 26.464 -28.999 1.00 21.56 9 HIS A C 20
ATOM 32861 O O . HIS A 1 9 ? 30.759 26.681 -27.927 1.00 21.72 9 HIS A O 20
ATOM 32876 N N . HIS A 1 10 ? 28.942 26.031 -29.083 1.00 20.90 10 HIS A N 20
ATOM 32877 C CA . HIS A 1 10 ? 28.175 25.662 -27.907 1.00 20.28 10 HIS A CA 20
ATOM 32878 C C . HIS A 1 10 ? 27.598 24.269 -28.110 1.00 19.70 10 HIS A C 20
ATOM 32879 O O . HIS A 1 10 ? 27.256 23.896 -29.231 1.00 19.62 10 HIS A O 20
ATOM 32894 N N . SER A 1 11 ? 27.516 23.498 -27.041 1.00 19.43 11 SER A N 20
ATOM 32895 C CA . SER A 1 11 ? 26.976 22.151 -27.120 1.00 19.01 11 SER A CA 20
ATOM 32896 C C . SER A 1 11 ? 25.474 22.191 -27.376 1.00 18.01 11 SER A C 20
ATOM 32897 O O . SER A 1 11 ? 24.764 23.040 -26.826 1.00 18.01 11 SER A O 20
ATOM 32905 N N . SER A 1 12 ? 24.997 21.292 -28.226 1.00 17.26 12 SER A N 20
ATOM 32906 C CA . SER A 1 12 ? 23.573 21.183 -28.493 1.00 16.34 12 SER A CA 20
ATOM 32907 C C . SER A 1 12 ? 22.866 20.540 -27.302 1.00 16.15 12 SER A C 20
ATOM 32908 O O . SER A 1 12 ? 22.691 19.322 -27.239 1.00 16.20 12 SER A O 20
ATOM 32916 N N . GLY A 1 13 ? 22.518 21.377 -26.339 1.00 16.12 13 GLY A N 20
ATOM 32917 C CA . GLY A 1 13 ? 21.846 20.925 -25.142 1.00 16.13 13 GLY A CA 20
ATOM 32918 C C . GLY A 1 13 ? 21.402 22.100 -24.304 1.00 16.30 13 GLY A C 20
ATOM 32919 O O . GLY A 1 13 ? 21.842 22.274 -23.169 1.00 16.67 13 GLY A O 20
ATOM 32923 N N . ARG A 1 14 ? 20.536 22.918 -24.876 1.00 16.15 14 ARG A N 20
ATOM 32924 C CA . ARG A 1 14 ? 20.087 24.141 -24.228 1.00 16.46 14 ARG A CA 20
ATOM 32925 C C . ARG A 1 14 ? 18.647 23.982 -23.781 1.00 15.51 14 ARG A C 20
ATOM 32926 O O . ARG A 1 14 ? 18.241 24.485 -22.736 1.00 15.72 14 ARG A O 20
ATOM 32947 N N . GLU A 1 15 ? 17.890 23.246 -24.576 1.00 14.57 15 GLU A N 20
ATOM 32948 C CA . GLU A 1 15 ? 16.482 23.012 -24.309 1.00 13.69 15 GLU A CA 20
ATOM 32949 C C . GLU A 1 15 ? 16.284 21.747 -23.479 1.00 12.97 15 GLU A C 20
ATOM 32950 O O . GLU A 1 15 ? 15.158 21.387 -23.138 1.00 12.15 15 GLU A O 20
ATOM 32962 N N . ASN A 1 16 ? 17.385 21.086 -23.120 1.00 13.44 16 ASN A N 20
ATOM 32963 C CA . ASN A 1 16 ? 17.308 19.839 -22.357 1.00 13.06 16 ASN A CA 20
ATOM 32964 C C . ASN A 1 16 ? 16.891 20.091 -20.907 1.00 13.07 16 ASN A C 20
ATOM 32965 O O . ASN A 1 16 ? 16.755 19.157 -20.120 1.00 12.89 16 ASN A O 20
ATOM 32976 N N . LEU A 1 17 ? 16.698 21.361 -20.556 1.00 13.46 17 LEU A N 20
ATOM 32977 C CA . LEU A 1 17 ? 16.188 21.717 -19.236 1.00 13.68 17 LEU A CA 20
ATOM 32978 C C . LEU A 1 17 ? 14.672 21.562 -19.195 1.00 12.77 17 LEU A C 20
ATOM 32979 O O . LEU A 1 17 ? 14.070 21.491 -18.124 1.00 12.88 17 LEU A O 20
ATOM 32995 N N . TYR A 1 18 ? 14.054 21.511 -20.368 1.00 12.00 18 TYR A N 20
ATOM 32996 C CA . TYR A 1 18 ? 12.609 21.406 -20.450 1.00 11.22 18 TYR A CA 20
ATOM 32997 C C . TYR A 1 18 ? 12.167 19.952 -20.468 1.00 10.27 18 TYR A C 20
ATOM 32998 O O . TYR A 1 18 ? 12.088 19.324 -21.522 1.00 9.92 18 TYR A O 20
ATOM 33016 N N . PHE A 1 19 ? 11.897 19.422 -19.291 1.00 10.05 19 PHE A N 20
ATOM 33017 C CA . PHE A 1 19 ? 11.383 18.066 -19.161 1.00 9.38 19 PHE A CA 20
ATOM 33018 C C . PHE A 1 19 ? 9.907 18.109 -18.786 1.00 8.44 19 PHE A C 20
ATOM 33019 O O . PHE A 1 19 ? 9.296 17.089 -18.475 1.00 7.95 19 PHE A O 20
ATOM 33036 N N . GLN A 1 20 ? 9.342 19.311 -18.847 1.00 8.42 20 GLN A N 20
ATOM 33037 C CA . GLN A 1 20 ? 7.933 19.529 -18.533 1.00 7.85 20 GLN A CA 20
ATOM 33038 C C . GLN A 1 20 ? 7.041 19.012 -19.657 1.00 7.07 20 GLN A C 20
ATOM 33039 O O . GLN A 1 20 ? 5.817 18.980 -19.526 1.00 7.05 20 GLN A O 20
ATOM 33053 N N . GLY A 1 21 ? 7.662 18.621 -20.764 1.00 6.73 21 GLY A N 20
ATOM 33054 C CA . GLY A 1 21 ? 6.918 18.099 -21.890 1.00 6.33 21 GLY A CA 20
ATOM 33055 C C . GLY A 1 21 ? 6.296 16.751 -21.583 1.00 5.42 21 GLY A C 20
ATOM 33056 O O . GLY A 1 21 ? 6.983 15.728 -21.577 1.00 5.50 21 GLY A O 20
ATOM 33060 N N . HIS A 1 22 ? 5.000 16.754 -21.303 1.00 4.89 22 HIS A N 20
ATOM 33061 C CA . HIS A 1 22 ? 4.274 15.526 -21.016 1.00 4.23 22 HIS A CA 20
ATOM 33062 C C . HIS A 1 22 ? 3.834 14.857 -22.306 1.00 3.24 22 HIS A C 20
ATOM 33063 O O . HIS A 1 22 ? 3.947 15.440 -23.388 1.00 3.42 22 HIS A O 20
ATOM 33078 N N . MET A 1 23 ? 3.332 13.636 -22.183 1.00 2.70 23 MET A N 20
ATOM 33079 C CA . MET A 1 23 ? 2.864 12.878 -23.334 1.00 2.18 23 MET A CA 20
ATOM 33080 C C . MET A 1 23 ? 1.628 13.537 -23.937 1.00 1.83 23 MET A C 20
ATOM 33081 O O . MET A 1 23 ? 0.508 13.345 -23.461 1.00 2.36 23 MET A O 20
ATOM 33095 N N . CYS A 1 24 ? 1.846 14.340 -24.963 1.00 1.24 24 CYS A N 20
ATOM 33096 C CA . CYS A 1 24 ? 0.764 15.035 -25.635 1.00 0.95 24 CYS A CA 20
ATOM 33097 C C . CYS A 1 24 ? 0.136 14.123 -26.680 1.00 0.84 24 CYS A C 20
ATOM 33098 O O . CYS A 1 24 ? 0.840 13.353 -27.337 1.00 0.77 24 CYS A O 20
ATOM 33106 N N . ILE A 1 25 ? -1.181 14.213 -26.837 1.00 0.89 25 ILE A N 20
ATOM 33107 C CA . ILE A 1 25 ? -1.900 13.341 -27.759 1.00 0.88 25 ILE A CA 20
ATOM 33108 C C . ILE A 1 25 ? -1.411 13.543 -29.195 1.00 0.74 25 ILE A C 20
ATOM 33109 O O . ILE A 1 25 ? -1.370 12.601 -29.979 1.00 0.71 25 ILE A O 20
ATOM 33125 N N . GLN A 1 26 ? -1.000 14.767 -29.520 1.00 0.69 26 GLN A N 20
ATOM 33126 C CA . GLN A 1 26 ? -0.500 15.076 -30.856 1.00 0.64 26 GLN A CA 20
ATOM 33127 C C . GLN A 1 26 ? 0.770 14.279 -31.155 1.00 0.56 26 GLN A C 20
ATOM 33128 O O . GLN A 1 26 ? 0.977 13.815 -32.275 1.00 0.59 26 GLN A O 20
ATOM 33142 N N . LYS A 1 27 ? 1.609 14.105 -30.136 1.00 0.56 27 LYS A N 20
ATOM 33143 C CA . LYS A 1 27 ? 2.832 13.325 -30.281 1.00 0.60 27 LYS A CA 20
ATOM 33144 C C . LYS A 1 27 ? 2.495 11.841 -30.404 1.00 0.58 27 LYS A C 20
ATOM 33145 O O . LYS A 1 27 ? 3.172 11.095 -31.112 1.00 0.58 27 LYS A O 20
ATOM 33164 N N . VAL A 1 28 ? 1.437 11.425 -29.714 1.00 0.62 28 VAL A N 20
ATOM 33165 C CA . VAL A 1 28 ? 0.966 10.046 -29.785 1.00 0.68 28 VAL A CA 20
ATOM 33166 C C . VAL A 1 28 ? 0.551 9.704 -31.213 1.00 0.62 28 VAL A C 20
ATOM 33167 O O . VAL A 1 28 ? 0.993 8.701 -31.774 1.00 0.62 28 VAL A O 20
ATOM 33180 N N . ILE A 1 29 ? -0.288 10.559 -31.793 1.00 0.60 29 ILE A N 20
ATOM 33181 C CA . ILE A 1 29 ? -0.714 10.406 -33.180 1.00 0.57 29 ILE A CA 20
ATOM 33182 C C . ILE A 1 29 ? 0.500 10.412 -34.107 1.00 0.52 29 ILE A C 20
ATOM 33183 O O . ILE A 1 29 ? 0.671 9.513 -34.930 1.00 0.51 29 ILE A O 20
ATOM 33199 N N . GLU A 1 30 ? 1.356 11.417 -33.932 1.00 0.53 30 GLU A N 20
ATOM 33200 C CA . GLU A 1 30 ? 2.541 11.584 -34.765 1.00 0.55 30 GLU A CA 20
ATOM 33201 C C . GLU A 1 30 ? 3.390 10.316 -34.794 1.00 0.55 30 GLU A C 20
ATOM 33202 O O . GLU A 1 30 ? 3.720 9.804 -35.862 1.00 0.58 30 GLU A O 20
ATOM 33214 N N . ASP A 1 31 ? 3.719 9.802 -33.614 1.00 0.57 31 ASP A N 20
ATOM 33215 C CA . ASP A 1 31 ? 4.647 8.680 -33.499 1.00 0.64 31 ASP A CA 20
ATOM 33216 C C . ASP A 1 31 ? 4.056 7.388 -34.047 1.00 0.57 31 ASP A C 20
ATOM 33217 O O . ASP A 1 31 ? 4.743 6.638 -34.743 1.00 0.61 31 ASP A O 20
ATOM 33226 N N . LYS A 1 32 ? 2.789 7.123 -33.753 1.00 0.53 32 LYS A N 20
ATOM 33227 C CA . LYS A 1 32 ? 2.184 5.858 -34.151 1.00 0.55 32 LYS A CA 20
ATOM 33228 C C . LYS A 1 32 ? 2.058 5.749 -35.670 1.00 0.48 32 LYS A C 20
ATOM 33229 O O . LYS A 1 32 ? 2.419 4.722 -36.247 1.00 0.52 32 LYS A O 20
ATOM 33248 N N . LEU A 1 33 ? 1.583 6.802 -36.329 1.00 0.44 33 LEU A N 20
ATOM 33249 C CA . LEU A 1 33 ? 1.488 6.775 -37.785 1.00 0.44 33 LEU A CA 20
ATOM 33250 C C . LEU A 1 33 ? 2.874 6.873 -38.427 1.00 0.46 33 LEU A C 20
ATOM 33251 O O . LEU A 1 33 ? 3.096 6.353 -39.523 1.00 0.51 33 LEU A O 20
ATOM 33267 N N . SER A 1 34 ? 3.810 7.520 -37.734 1.00 0.47 34 SER A N 20
ATOM 33268 C CA . SER A 1 34 ? 5.188 7.599 -38.206 1.00 0.53 34 SER A CA 20
ATOM 33269 C C . SER A 1 34 ? 5.819 6.212 -38.199 1.00 0.54 34 SER A C 20
ATOM 33270 O O . SER A 1 34 ? 6.508 5.827 -39.138 1.00 0.59 34 SER A O 20
ATOM 33278 N N . SER A 1 35 ? 5.552 5.453 -37.146 1.00 0.55 35 SER A N 20
ATOM 33279 C CA . SER A 1 35 ? 6.074 4.100 -37.024 1.00 0.62 35 SER A CA 20
ATOM 33280 C C . SER A 1 35 ? 5.455 3.184 -38.083 1.00 0.59 35 SER A C 20
ATOM 33281 O O . SER A 1 35 ? 6.064 2.203 -38.510 1.00 0.65 35 SER A O 20
ATOM 33289 N N . ALA A 1 36 ? 4.243 3.524 -38.504 1.00 0.54 36 ALA A N 20
ATOM 33290 C CA . ALA A 1 36 ? 3.517 2.732 -39.486 1.00 0.57 36 ALA A CA 20
ATOM 33291 C C . ALA A 1 36 ? 4.037 2.966 -40.902 1.00 0.51 36 ALA A C 20
ATOM 33292 O O . ALA A 1 36 ? 4.394 2.022 -41.604 1.00 0.52 36 ALA A O 20
ATOM 33299 N N . LEU A 1 37 ? 4.081 4.228 -41.315 1.00 0.50 37 LEU A N 20
ATOM 33300 C CA . LEU A 1 37 ? 4.440 4.571 -42.690 1.00 0.53 37 LEU A CA 20
ATOM 33301 C C . LEU A 1 37 ? 5.952 4.700 -42.857 1.00 0.52 37 LEU A C 20
ATOM 33302 O O . LEU A 1 37 ? 6.483 4.499 -43.953 1.00 0.62 37 LEU A O 20
ATOM 33318 N N . LYS A 1 38 ? 6.628 5.031 -41.762 1.00 0.47 38 LYS A N 20
ATOM 33319 C CA . LYS A 1 38 ? 8.073 5.260 -41.753 1.00 0.52 38 LYS A CA 20
ATOM 33320 C C . LYS A 1 38 ? 8.461 6.348 -42.756 1.00 0.47 38 LYS A C 20
ATOM 33321 O O . LYS A 1 38 ? 8.964 6.060 -43.846 1.00 0.54 38 LYS A O 20
ATOM 33340 N N . PRO A 1 39 ? 8.190 7.615 -42.418 1.00 0.46 39 PRO A N 20
ATOM 33341 C CA . PRO A 1 39 ? 8.516 8.749 -43.258 1.00 0.47 39 PRO A CA 20
ATOM 33342 C C . PRO A 1 39 ? 9.862 9.378 -42.898 1.00 0.51 39 PRO A C 20
ATOM 33343 O O . PRO A 1 39 ? 10.244 9.437 -41.728 1.00 0.63 39 PRO A O 20
ATOM 33354 N N . THR A 1 40 ? 10.574 9.851 -43.908 1.00 0.52 40 THR A N 20
ATOM 33355 C CA . THR A 1 40 ? 11.815 10.571 -43.688 1.00 0.61 40 THR A CA 20
ATOM 33356 C C . THR A 1 40 ? 11.505 12.017 -43.314 1.00 0.62 40 THR A C 20
ATOM 33357 O O . THR A 1 40 ? 12.302 12.698 -42.669 1.00 0.73 40 THR A O 20
ATOM 33368 N N . PHE A 1 41 ? 10.326 12.462 -43.726 1.00 0.54 41 PHE A N 20
ATOM 33369 C CA . PHE A 1 41 ? 9.825 13.780 -43.373 1.00 0.55 41 PHE A CA 20
ATOM 33370 C C . PHE A 1 41 ? 8.339 13.683 -43.052 1.00 0.48 41 PHE A C 20
ATOM 33371 O O . PHE A 1 41 ? 7.558 13.167 -43.853 1.00 0.45 41 PHE A O 20
ATOM 33388 N N . LEU A 1 42 ? 7.961 14.149 -41.872 1.00 0.50 42 LEU A N 20
ATOM 33389 C CA . LEU A 1 42 ? 6.572 14.114 -41.444 1.00 0.48 42 LEU A CA 20
ATOM 33390 C C . LEU A 1 42 ? 6.252 15.384 -40.667 1.00 0.54 42 LEU A C 20
ATOM 33391 O O . LEU A 1 42 ? 6.864 15.663 -39.635 1.00 0.64 42 LEU A O 20
ATOM 33407 N N . GLU A 1 43 ? 5.310 16.164 -41.172 1.00 0.57 43 GLU A N 20
ATOM 33408 C CA . GLU A 1 43 ? 4.921 17.399 -40.510 1.00 0.69 43 GLU A CA 20
ATOM 33409 C C . GLU A 1 43 ? 3.405 17.496 -40.387 1.00 0.60 43 GLU A C 20
ATOM 33410 O O . GLU A 1 43 ? 2.680 17.258 -41.355 1.00 0.53 43 GLU A O 20
ATOM 33422 N N . LEU A 1 44 ? 2.936 17.828 -39.189 1.00 0.67 44 LEU A N 20
ATOM 33423 C CA . LEU A 1 44 ? 1.514 18.038 -38.960 1.00 0.65 44 LEU A CA 20
ATOM 33424 C C . LEU A 1 44 ? 1.182 19.499 -39.219 1.00 0.64 44 LEU A C 20
ATOM 33425 O O . LEU A 1 44 ? 1.667 20.385 -38.516 1.00 0.77 44 LEU A O 20
ATOM 33441 N N . VAL A 1 45 ? 0.368 19.746 -40.225 1.00 0.57 45 VAL A N 20
ATOM 33442 C CA . VAL A 1 45 ? 0.056 21.103 -40.637 1.00 0.63 45 VAL A CA 20
ATOM 33443 C C . VAL A 1 45 ? -1.363 21.494 -40.243 1.00 0.60 45 VAL A C 20
ATOM 33444 O O . VAL A 1 45 ? -2.316 20.734 -40.455 1.00 0.56 45 VAL A O 20
ATOM 33457 N N . ASP A 1 46 ? -1.486 22.671 -39.646 1.00 0.76 46 ASP A N 20
ATOM 33458 C CA . ASP A 1 46 ? -2.783 23.268 -39.356 1.00 0.83 46 ASP A CA 20
ATOM 33459 C C . ASP A 1 46 ? -3.503 23.567 -40.666 1.00 0.80 46 ASP A C 20
ATOM 33460 O O . ASP A 1 46 ? -3.188 24.542 -41.352 1.00 0.99 46 ASP A O 20
ATOM 33469 N N . LYS A 1 47 ? -4.438 22.705 -41.033 1.00 0.81 47 LYS A N 20
ATOM 33470 C CA . LYS A 1 47 ? -5.131 22.840 -42.305 1.00 1.03 47 LYS A CA 20
ATOM 33471 C C . LYS A 1 47 ? -6.369 23.706 -42.133 1.00 1.12 47 LYS A C 20
ATOM 33472 O O . LYS A 1 47 ? -6.424 24.837 -42.616 1.00 1.66 47 LYS A O 20
ATOM 33491 N N . SER A 1 48 ? -7.350 23.173 -41.421 1.00 1.40 48 SER A N 20
ATOM 33492 C CA . SER A 1 48 ? -8.594 23.880 -41.185 1.00 1.68 48 SER A CA 20
ATOM 33493 C C . SER A 1 48 ? -8.425 24.835 -40.016 1.00 1.52 48 SER A C 20
ATOM 33494 O O . SER A 1 48 ? -8.255 24.402 -38.873 1.00 1.97 48 SER A O 20
ATOM 33502 N N . CYS A 1 49 ? -8.466 26.128 -40.310 1.00 2.02 49 CYS A N 20
ATOM 33503 C CA . CYS A 1 49 ? -8.245 27.146 -39.298 1.00 2.76 49 CYS A CA 20
ATOM 33504 C C . CYS A 1 49 ? -9.348 27.125 -38.246 1.00 2.78 49 CYS A C 20
ATOM 33505 O O . CYS A 1 49 ? -10.541 27.121 -38.568 1.00 3.32 49 CYS A O 20
ATOM 33513 N N . GLY A 1 50 ? -8.930 27.085 -36.993 1.00 2.67 50 GLY A N 20
ATOM 33514 C CA . GLY A 1 50 ? -9.855 27.011 -35.886 1.00 2.93 50 GLY A CA 20
ATOM 33515 C C . GLY A 1 50 ? -9.205 26.385 -34.670 1.00 2.80 50 GLY A C 20
ATOM 33516 O O . GLY A 1 50 ? -8.042 26.661 -34.370 1.00 3.16 50 GLY A O 20
ATOM 33520 N N . CYS A 1 51 ? -9.939 25.529 -33.975 1.00 2.72 51 CYS A N 20
ATOM 33521 C CA . CYS A 1 51 ? -9.397 24.831 -32.819 1.00 2.86 51 CYS A CA 20
ATOM 33522 C C . CYS A 1 51 ? -8.693 23.552 -33.262 1.00 2.48 51 CYS A C 20
ATOM 33523 O O . CYS A 1 51 ? -7.943 22.943 -32.498 1.00 3.01 51 CYS A O 20
ATOM 33531 N N . GLY A 1 52 ? -8.945 23.154 -34.499 1.00 2.09 52 GLY A N 20
ATOM 33532 C CA . GLY A 1 52 ? -8.317 21.968 -35.039 1.00 2.20 52 GLY A CA 20
ATOM 33533 C C . GLY A 1 52 ? -9.326 21.022 -35.644 1.00 1.68 52 GLY A C 20
ATOM 33534 O O . GLY A 1 52 ? -9.401 19.854 -35.267 1.00 2.26 52 GLY A O 20
ATOM 33538 N N . THR A 1 53 ? -10.111 21.534 -36.580 1.00 1.51 53 THR A N 20
ATOM 33539 C CA . THR A 1 53 ? -11.131 20.740 -37.242 1.00 1.81 53 THR A CA 20
ATOM 33540 C C . THR A 1 53 ? -10.499 19.675 -38.133 1.00 1.47 53 THR A C 20
ATOM 33541 O O . THR A 1 53 ? -10.937 18.524 -38.161 1.00 1.48 53 THR A O 20
ATOM 33552 N N . SER A 1 54 ? -9.456 20.067 -38.848 1.00 1.25 54 SER A N 20
ATOM 33553 C CA . SER A 1 54 ? -8.774 19.163 -39.755 1.00 1.00 54 SER A CA 20
ATOM 33554 C C . SER A 1 54 ? -7.268 19.379 -39.677 1.00 0.82 54 SER A C 20
ATOM 33555 O O . SER A 1 54 ? -6.787 20.508 -39.821 1.00 0.89 54 SER A O 20
ATOM 33563 N N . PHE A 1 55 ? -6.530 18.304 -39.452 1.00 0.67 55 PHE A N 20
ATOM 33564 C CA . PHE A 1 55 ? -5.077 18.364 -39.448 1.00 0.60 55 PHE A CA 20
ATOM 33565 C C . PHE A 1 55 ? -4.555 17.603 -40.652 1.00 0.52 55 PHE A C 20
ATOM 33566 O O . PHE A 1 55 ? -4.989 16.488 -40.907 1.00 0.50 55 PHE A O 20
ATOM 33583 N N . ASP A 1 56 ? -3.634 18.200 -41.383 1.00 0.51 56 ASP A N 20
ATOM 33584 C CA . ASP A 1 56 ? -3.140 17.603 -42.618 1.00 0.52 56 ASP A CA 20
ATOM 33585 C C . ASP A 1 56 ? -1.670 17.263 -42.476 1.00 0.50 56 ASP A C 20
ATOM 33586 O O . ASP A 1 56 ? -0.862 18.117 -42.125 1.00 0.55 56 ASP A O 20
ATOM 33595 N N . ALA A 1 57 ? -1.320 16.019 -42.741 1.00 0.48 57 ALA A N 20
ATOM 33596 C CA . ALA A 1 57 ? 0.041 15.567 -42.531 1.00 0.48 57 ALA A CA 20
ATOM 33597 C C . ALA A 1 57 ? 0.774 15.396 -43.849 1.00 0.44 57 ALA A C 20
ATOM 33598 O O . ALA A 1 57 ? 0.407 14.564 -44.680 1.00 0.46 57 ALA A O 20
ATOM 33605 N N . VAL A 1 58 ? 1.809 16.202 -44.032 1.00 0.42 58 VAL A N 20
ATOM 33606 C CA . VAL A 1 58 ? 2.676 16.078 -45.188 1.00 0.41 58 VAL A CA 20
ATOM 33607 C C . VAL A 1 58 ? 3.631 14.915 -44.970 1.00 0.39 58 VAL A C 20
ATOM 33608 O O . VAL A 1 58 ? 4.489 14.968 -44.082 1.00 0.41 58 VAL A O 20
ATOM 33621 N N . ILE A 1 59 ? 3.461 13.856 -45.750 1.00 0.38 59 ILE A N 20
ATOM 33622 C CA . ILE A 1 59 ? 4.282 12.671 -45.592 1.00 0.40 59 ILE A CA 20
ATOM 33623 C C . ILE A 1 59 ? 5.311 12.587 -46.710 1.00 0.44 59 ILE A C 20
ATOM 33624 O O . ILE A 1 59 ? 5.005 12.826 -47.879 1.00 0.65 59 ILE A O 20
ATOM 33640 N N . VAL A 1 60 ? 6.537 12.302 -46.328 1.00 0.39 60 VAL A N 20
ATOM 33641 C CA . VAL A 1 60 ? 7.594 12.022 -47.276 1.00 0.42 60 VAL A CA 20
ATOM 33642 C C . VAL A 1 60 ? 8.202 10.667 -46.940 1.00 0.40 60 VAL A C 20
ATOM 33643 O O . VAL A 1 60 ? 8.973 10.541 -45.988 1.00 0.44 60 VAL A O 20
ATOM 33656 N N . SER A 1 61 ? 7.817 9.650 -47.696 1.00 0.39 61 SER A N 20
ATOM 33657 C CA . SER A 1 61 ? 8.210 8.284 -47.388 1.00 0.42 61 SER A CA 20
ATOM 33658 C C . SER A 1 61 ? 8.279 7.428 -48.648 1.00 0.42 61 SER A C 20
ATOM 33659 O O . SER A 1 61 ? 7.626 7.724 -49.650 1.00 0.43 61 SER A O 20
ATOM 33667 N N . ASN A 1 62 ? 9.087 6.373 -48.591 1.00 0.51 62 ASN A N 20
ATOM 33668 C CA . ASN A 1 62 ? 9.164 5.402 -49.679 1.00 0.57 62 ASN A CA 20
ATOM 33669 C C . ASN A 1 62 ? 7.856 4.625 -49.796 1.00 0.56 62 ASN A C 20
ATOM 33670 O O . ASN A 1 62 ? 7.571 4.036 -50.831 1.00 0.59 62 ASN A O 20
ATOM 33681 N N . ASN A 1 63 ? 7.061 4.645 -48.728 1.00 0.57 63 ASN A N 20
ATOM 33682 C CA . ASN A 1 63 ? 5.801 3.894 -48.660 1.00 0.66 63 ASN A CA 20
ATOM 33683 C C . ASN A 1 63 ? 4.782 4.380 -49.707 1.00 0.67 63 ASN A C 20
ATOM 33684 O O . ASN A 1 63 ? 3.689 3.826 -49.825 1.00 0.86 63 ASN A O 20
ATOM 33695 N N . PHE A 1 64 ? 5.140 5.398 -50.477 1.00 0.60 64 PHE A N 20
ATOM 33696 C CA . PHE A 1 64 ? 4.247 5.923 -51.501 1.00 0.67 64 PHE A CA 20
ATOM 33697 C C . PHE A 1 64 ? 4.753 5.594 -52.912 1.00 0.60 64 PHE A C 20
ATOM 33698 O O . PHE A 1 64 ? 4.042 5.802 -53.895 1.00 0.65 64 PHE A O 20
ATOM 33715 N N . GLU A 1 65 ? 5.956 5.035 -53.016 1.00 0.58 65 GLU A N 20
ATOM 33716 C CA . GLU A 1 65 ? 6.589 4.863 -54.324 1.00 0.61 65 GLU A CA 20
ATOM 33717 C C . GLU A 1 65 ? 5.963 3.706 -55.105 1.00 0.65 65 GLU A C 20
ATOM 33718 O O . GLU A 1 65 ? 6.107 3.623 -56.327 1.00 0.75 65 GLU A O 20
ATOM 33730 N N . ASP A 1 66 ? 5.255 2.822 -54.405 1.00 0.69 66 ASP A N 20
ATOM 33731 C CA . ASP A 1 66 ? 4.532 1.732 -55.059 1.00 0.84 66 ASP A CA 20
ATOM 33732 C C . ASP A 1 66 ? 3.266 2.246 -55.726 1.00 0.80 66 ASP A C 20
ATOM 33733 O O . ASP A 1 66 ? 2.665 1.543 -56.535 1.00 0.93 66 ASP A O 20
ATOM 33742 N N . LYS A 1 67 ? 2.868 3.468 -55.345 1.00 0.78 67 LYS A N 20
ATOM 33743 C CA . LYS A 1 67 ? 1.689 4.175 -55.883 1.00 0.88 67 LYS A CA 20
ATOM 33744 C C . LYS A 1 67 ? 0.396 3.350 -55.795 1.00 0.78 67 LYS A C 20
ATOM 33745 O O . LYS A 1 67 ? -0.617 3.709 -56.400 1.00 0.86 67 LYS A O 20
ATOM 33764 N N . LYS A 1 68 ? 0.411 2.269 -55.022 1.00 0.83 68 LYS A N 20
ATOM 33765 C CA . LYS A 1 68 ? -0.772 1.438 -54.868 1.00 0.90 68 LYS A CA 20
ATOM 33766 C C . LYS A 1 68 ? -1.759 2.059 -53.894 1.00 0.82 68 LYS A C 20
ATOM 33767 O O . LYS A 1 68 ? -1.419 2.368 -52.750 1.00 0.87 68 LYS A O 20
ATOM 33786 N N . LEU A 1 69 ? -2.983 2.230 -54.362 1.00 0.84 69 LEU A N 20
ATOM 33787 C CA . LEU A 1 69 ? -4.043 2.823 -53.564 1.00 0.91 69 LEU A CA 20
ATOM 33788 C C . LEU A 1 69 ? -4.470 1.889 -52.438 1.00 0.85 69 LEU A C 20
ATOM 33789 O O . LEU A 1 69 ? -4.417 2.249 -51.262 1.00 0.83 69 LEU A O 20
ATOM 33805 N N . LEU A 1 70 ? -4.872 0.681 -52.813 1.00 0.89 70 LEU A N 20
ATOM 33806 C CA . LEU A 1 70 ? -5.473 -0.261 -51.875 1.00 0.91 70 LEU A CA 20
ATOM 33807 C C . LEU A 1 70 ? -4.488 -0.703 -50.792 1.00 0.79 70 LEU A C 20
ATOM 33808 O O . LEU A 1 70 ? -4.885 -0.962 -49.656 1.00 0.80 70 LEU A O 20
ATOM 33824 N N . ASP A 1 71 ? -3.207 -0.756 -51.132 1.00 0.72 71 ASP A N 20
ATOM 33825 C CA . ASP A 1 71 ? -2.205 -1.274 -50.212 1.00 0.70 71 ASP A CA 20
ATOM 33826 C C . ASP A 1 71 ? -1.934 -0.277 -49.099 1.00 0.63 71 ASP A C 20
ATOM 33827 O O . ASP A 1 71 ? -1.893 -0.634 -47.925 1.00 0.63 71 ASP A O 20
ATOM 33836 N N . ARG A 1 72 ? -1.775 0.984 -49.467 1.00 0.67 72 ARG A N 20
ATOM 33837 C CA . ARG A 1 72 ? -1.542 2.019 -48.475 1.00 0.74 72 ARG A CA 20
ATOM 33838 C C . ARG A 1 72 ? -2.831 2.290 -47.703 1.00 0.67 72 ARG A C 20
ATOM 33839 O O . ARG A 1 72 ? -2.797 2.603 -46.518 1.00 0.68 72 ARG A O 20
ATOM 33860 N N . HIS A 1 73 ? -3.965 2.129 -48.382 1.00 0.68 73 HIS A N 20
ATOM 33861 C CA . HIS A 1 73 ? -5.273 2.331 -47.767 1.00 0.71 73 HIS A CA 20
ATOM 33862 C C . HIS A 1 73 ? -5.467 1.364 -46.603 1.00 0.62 73 HIS A C 20
ATOM 33863 O O . HIS A 1 73 ? -5.801 1.780 -45.495 1.00 0.62 73 HIS A O 20
ATOM 33878 N N . ARG A 1 74 ? -5.228 0.079 -46.852 1.00 0.60 74 ARG A N 20
ATOM 33879 C CA . ARG A 1 74 ? -5.408 -0.942 -45.824 1.00 0.59 74 ARG A CA 20
ATOM 33880 C C . ARG A 1 74 ? -4.439 -0.732 -44.659 1.00 0.51 74 ARG A C 20
ATOM 33881 O O . ARG A 1 74 ? -4.821 -0.880 -43.498 1.00 0.52 74 ARG A O 20
ATOM 33902 N N . LEU A 1 75 ? -3.193 -0.369 -44.965 1.00 0.47 75 LEU A N 20
ATOM 33903 C CA . LEU A 1 75 ? -2.189 -0.132 -43.928 1.00 0.46 75 LEU A CA 20
ATOM 33904 C C . LEU A 1 75 ? -2.573 1.068 -43.068 1.00 0.42 75 LEU A C 20
ATOM 33905 O O . LEU A 1 75 ? -2.591 0.990 -41.828 1.00 0.42 75 LEU A O 20
ATOM 33921 N N . VAL A 1 76 ? -2.894 2.173 -43.737 1.00 0.45 76 VAL A N 20
ATOM 33922 C CA . VAL A 1 76 ? -3.320 3.383 -43.056 1.00 0.50 76 VAL A CA 20
ATOM 33923 C C . VAL A 1 76 ? -4.512 3.098 -42.156 1.00 0.48 76 VAL A C 20
ATOM 33924 O O . VAL A 1 76 ? -4.529 3.507 -41.009 1.00 0.50 76 VAL A O 20
ATOM 33937 N N . ASN A 1 77 ? -5.492 2.362 -42.663 1.00 0.48 77 ASN A N 20
ATOM 33938 C CA . ASN A 1 77 ? -6.676 2.038 -41.872 1.00 0.53 77 ASN A CA 20
ATOM 33939 C C . ASN A 1 77 ? -6.332 1.117 -40.705 1.00 0.49 77 ASN A C 20
ATOM 33940 O O . ASN A 1 77 ? -7.009 1.137 -39.680 1.00 0.54 77 ASN A O 20
ATOM 33951 N N . THR A 1 78 ? -5.278 0.320 -40.856 1.00 0.45 78 THR A N 20
ATOM 33952 C CA . THR A 1 78 ? -4.867 -0.603 -39.803 1.00 0.50 78 THR A CA 20
ATOM 33953 C C . THR A 1 78 ? -4.448 0.156 -38.544 1.00 0.46 78 THR A C 20
ATOM 33954 O O . THR A 1 78 ? -4.976 -0.091 -37.460 1.00 0.50 78 THR A O 20
ATOM 33965 N N . ILE A 1 79 ? -3.517 1.093 -38.692 1.00 0.44 79 ILE A N 20
ATOM 33966 C CA . ILE A 1 79 ? -3.029 1.854 -37.537 1.00 0.45 79 ILE A CA 20
ATOM 33967 C C . ILE A 1 79 ? -3.976 3.009 -37.201 1.00 0.45 79 ILE A C 20
ATOM 33968 O O . ILE A 1 79 ? -4.303 3.262 -36.034 1.00 0.50 79 ILE A O 20
ATOM 33984 N N . LEU A 1 80 ? -4.446 3.693 -38.231 1.00 0.45 80 LEU A N 20
ATOM 33985 C CA . LEU A 1 80 ? -5.297 4.852 -38.037 1.00 0.52 80 LEU A CA 20
ATOM 33986 C C . LEU A 1 80 ? -6.717 4.453 -37.666 1.00 0.56 80 LEU A C 20
ATOM 33987 O O . LEU A 1 80 ? -7.558 5.318 -37.453 1.00 0.63 80 LEU A O 20
ATOM 34003 N N . LYS A 1 81 ? -6.986 3.153 -37.592 1.00 0.57 81 LYS A N 20
ATOM 34004 C CA . LYS A 1 81 ? -8.243 2.678 -37.028 1.00 0.68 81 LYS A CA 20
ATOM 34005 C C . LYS A 1 81 ? -8.458 3.318 -35.661 1.00 0.68 81 LYS A C 20
ATOM 34006 O O . LYS A 1 81 ? -9.403 4.074 -35.461 1.00 0.72 81 LYS A O 20
ATOM 34025 N N . GLU A 1 82 ? -7.570 3.017 -34.731 1.00 0.69 82 GLU A N 20
ATOM 34026 C CA . GLU A 1 82 ? -7.610 3.619 -33.407 1.00 0.73 82 GLU A CA 20
ATOM 34027 C C . GLU A 1 82 ? -7.124 5.064 -33.449 1.00 0.67 82 GLU A C 20
ATOM 34028 O O . GLU A 1 82 ? -7.635 5.916 -32.724 1.00 0.68 82 GLU A O 20
ATOM 34040 N N . GLU A 1 83 ? -6.152 5.333 -34.311 1.00 0.64 83 GLU A N 20
ATOM 34041 C CA . GLU A 1 83 ? -5.570 6.670 -34.433 1.00 0.64 83 GLU A CA 20
ATOM 34042 C C . GLU A 1 83 ? -6.640 7.743 -34.647 1.00 0.55 83 GLU A C 20
ATOM 34043 O O . GLU A 1 83 ? -6.729 8.718 -33.900 1.00 0.58 83 GLU A O 20
ATOM 34055 N N . LEU A 1 84 ? -7.447 7.538 -35.683 1.00 0.49 84 LEU A N 20
ATOM 34056 C CA . LEU A 1 84 ? -8.533 8.457 -36.043 1.00 0.48 84 LEU A CA 20
ATOM 34057 C C . LEU A 1 84 ? -9.433 8.801 -34.858 1.00 0.52 84 LEU A C 20
ATOM 34058 O O . LEU A 1 84 ? -9.993 9.892 -34.817 1.00 0.58 84 LEU A O 20
ATOM 34074 N N . GLN A 1 85 ? -9.593 7.878 -33.909 1.00 0.57 85 GLN A N 20
ATOM 34075 C CA . GLN A 1 85 ? -10.495 8.101 -32.774 1.00 0.67 85 GLN A CA 20
ATOM 34076 C C . GLN A 1 85 ? -10.118 9.376 -32.012 1.00 0.70 85 GLN A C 20
ATOM 34077 O O . GLN A 1 85 ? -10.948 9.970 -31.324 1.00 0.81 85 GLN A O 20
ATOM 34091 N N . ASN A 1 86 ? -8.864 9.786 -32.144 1.00 0.64 86 ASN A N 20
ATOM 34092 C CA . ASN A 1 86 ? -8.346 10.936 -31.413 1.00 0.71 86 ASN A CA 20
ATOM 34093 C C . ASN A 1 86 ? -8.392 12.204 -32.262 1.00 0.67 86 ASN A C 20
ATOM 34094 O O . ASN A 1 86 ? -8.023 13.283 -31.797 1.00 0.77 86 ASN A O 20
ATOM 34105 N N . ILE A 1 87 ? -8.854 12.079 -33.501 1.00 0.61 87 ILE A N 20
ATOM 34106 C CA . ILE A 1 87 ? -8.888 13.209 -34.424 1.00 0.62 87 ILE A CA 20
ATOM 34107 C C . ILE A 1 87 ? -10.286 13.369 -35.019 1.00 0.67 87 ILE A C 20
ATOM 34108 O O . ILE A 1 87 ? -10.959 12.378 -35.301 1.00 0.77 87 ILE A O 20
ATOM 34124 N N . HIS A 1 88 ? -10.728 14.607 -35.207 1.00 0.71 88 HIS A N 20
ATOM 34125 C CA . HIS A 1 88 ? -12.004 14.848 -35.868 1.00 0.80 88 HIS A CA 20
ATOM 34126 C C . HIS A 1 88 ? -11.901 14.493 -37.348 1.00 0.76 88 HIS A C 20
ATOM 34127 O O . HIS A 1 88 ? -12.661 13.666 -37.850 1.00 0.89 88 HIS A O 20
ATOM 34142 N N . ALA A 1 89 ? -10.955 15.121 -38.035 1.00 0.69 89 ALA A N 20
ATOM 34143 C CA . ALA A 1 89 ? -10.737 14.867 -39.451 1.00 0.68 89 ALA A CA 20
ATOM 34144 C C . ALA A 1 89 ? -9.250 14.911 -39.779 1.00 0.62 89 ALA A C 20
ATOM 34145 O O . ALA A 1 89 ? -8.644 15.985 -39.830 1.00 0.73 89 ALA A O 20
ATOM 34152 N N . PHE A 1 90 ? -8.659 13.741 -39.967 1.00 0.52 90 PHE A N 20
ATOM 34153 C CA . PHE A 1 90 ? -7.253 13.653 -40.328 1.00 0.47 90 PHE A CA 20
ATOM 34154 C C . PHE A 1 90 ? -7.084 13.611 -41.845 1.00 0.48 90 PHE A C 20
ATOM 34155 O O . PHE A 1 90 ? -7.778 12.871 -42.543 1.00 0.63 90 PHE A O 20
ATOM 34172 N N . SER A 1 91 ? -6.165 14.413 -42.341 1.00 0.44 91 SER A N 20
ATOM 34173 C CA . SER A 1 91 ? -5.848 14.459 -43.751 1.00 0.48 91 SER A CA 20
ATOM 34174 C C . SER A 1 91 ? -4.376 14.121 -43.944 1.00 0.45 91 SER A C 20
ATOM 34175 O O . SER A 1 91 ? -3.573 14.287 -43.024 1.00 0.52 91 SER A O 20
ATOM 34183 N N . MET A 1 92 ? -4.023 13.638 -45.123 1.00 0.48 92 MET A N 20
ATOM 34184 C CA . MET A 1 92 ? -2.654 13.240 -45.397 1.00 0.48 92 MET A CA 20
ATOM 34185 C C . MET A 1 92 ? -2.275 13.579 -46.832 1.00 0.53 92 MET A C 20
ATOM 34186 O O . MET A 1 92 ? -3.078 13.414 -47.755 1.00 0.62 92 MET A O 20
ATOM 34200 N N . LYS A 1 93 ? -1.062 14.072 -47.011 1.00 0.52 93 LYS A N 20
ATOM 34201 C CA . LYS A 1 93 ? -0.533 14.328 -48.337 1.00 0.59 93 LYS A CA 20
ATOM 34202 C C . LYS A 1 93 ? 0.611 13.372 -48.621 1.00 0.49 93 LYS A C 20
ATOM 34203 O O . LYS A 1 93 ? 1.692 13.490 -48.042 1.00 0.42 93 LYS A O 20
ATOM 34222 N N . CYS A 1 94 ? 0.365 12.429 -49.512 1.00 0.56 94 CYS A N 20
ATOM 34223 C CA . CYS A 1 94 ? 1.323 11.374 -49.791 1.00 0.54 94 CYS A CA 20
ATOM 34224 C C . CYS A 1 94 ? 2.361 11.838 -50.804 1.00 0.52 94 CYS A C 20
ATOM 34225 O O . CYS A 1 94 ? 2.037 12.089 -51.968 1.00 0.64 94 CYS A O 20
ATOM 34233 N N . HIS A 1 95 ? 3.598 11.989 -50.350 1.00 0.44 95 HIS A N 20
ATOM 34234 C CA . HIS A 1 95 ? 4.704 12.368 -51.231 1.00 0.50 95 HIS A CA 20
ATOM 34235 C C . HIS A 1 95 ? 5.914 11.463 -51.013 1.00 0.44 95 HIS A C 20
ATOM 34236 O O . HIS A 1 95 ? 6.059 10.836 -49.961 1.00 0.44 95 HIS A O 20
ATOM 34251 N N . THR A 1 96 ? 6.777 11.390 -52.015 1.00 0.46 96 THR A N 20
ATOM 34252 C CA . THR A 1 96 ? 8.002 10.618 -51.904 1.00 0.49 96 THR A CA 20
ATOM 34253 C C . THR A 1 96 ? 9.192 11.543 -51.662 1.00 0.46 96 THR A C 20
ATOM 34254 O O . THR A 1 96 ? 9.118 12.741 -51.943 1.00 0.47 96 THR A O 20
ATOM 34265 N N . PRO A 1 97 ? 10.301 11.005 -51.127 1.00 0.47 97 PRO A N 20
ATOM 34266 C CA . PRO A 1 97 ? 11.526 11.781 -50.901 1.00 0.48 97 PRO A CA 20
ATOM 34267 C C . PRO A 1 97 ? 12.091 12.344 -52.200 1.00 0.52 97 PRO A C 20
ATOM 34268 O O . PRO A 1 97 ? 12.585 13.469 -52.237 1.00 0.54 97 PRO A O 20
ATOM 34279 N N . LEU A 1 98 ? 11.990 11.561 -53.270 1.00 0.60 98 LEU A N 20
ATOM 34280 C CA . LEU A 1 98 ? 12.490 11.980 -54.573 1.00 0.71 98 LEU A CA 20
ATOM 34281 C C . LEU A 1 98 ? 11.630 13.103 -55.134 1.00 0.66 98 LEU A C 20
ATOM 34282 O O . LEU A 1 98 ? 12.120 13.983 -55.838 1.00 0.71 98 LEU A O 20
ATOM 34298 N N . GLU A 1 99 ? 10.345 13.069 -54.816 1.00 0.65 99 GLU A N 20
ATOM 34299 C CA . GLU A 1 99 ? 9.428 14.113 -55.236 1.00 0.72 99 GLU A CA 20
ATOM 34300 C C . GLU A 1 99 ? 9.692 15.389 -54.445 1.00 0.64 99 GLU A C 20
ATOM 34301 O O . GLU A 1 99 ? 9.870 16.466 -55.016 1.00 0.71 99 GLU A O 20
ATOM 34313 N N . TYR A 1 100 ? 9.741 15.250 -53.123 1.00 0.57 100 TYR A N 20
ATOM 34314 C CA . TYR A 1 100 ? 9.911 16.391 -52.233 1.00 0.63 100 TYR A CA 20
ATOM 34315 C C . TYR A 1 100 ? 11.250 17.087 -52.461 1.00 0.66 100 TYR A C 20
ATOM 34316 O O . TYR A 1 100 ? 11.338 18.308 -52.362 1.00 0.76 100 TYR A O 20
ATOM 34334 N N . ASP A 1 101 ? 12.285 16.312 -52.779 1.00 0.66 101 ASP A N 20
ATOM 34335 C CA . ASP A 1 101 ? 13.622 16.870 -52.990 1.00 0.78 101 ASP A CA 20
ATOM 34336 C C . ASP A 1 101 ? 13.631 17.873 -54.141 1.00 0.81 101 ASP A C 20
ATOM 34337 O O . ASP A 1 101 ? 14.373 18.853 -54.118 1.00 0.93 101 ASP A O 20
ATOM 34346 N N . LYS A 1 102 ? 12.798 17.639 -55.143 1.00 0.75 102 LYS A N 20
ATOM 34347 C CA . LYS A 1 102 ? 12.698 18.566 -56.265 1.00 0.84 102 LYS A CA 20
ATOM 34348 C C . LYS A 1 102 ? 11.858 19.784 -55.884 1.00 0.89 102 LYS A C 20
ATOM 34349 O O . LYS A 1 102 ? 11.989 20.852 -56.480 1.00 1.05 102 LYS A O 20
ATOM 34368 N N . LEU A 1 103 ? 11.012 19.620 -54.874 1.00 0.83 103 LEU A N 20
ATOM 34369 C CA . LEU A 1 103 ? 10.131 20.693 -54.426 1.00 0.97 103 LEU A CA 20
ATOM 34370 C C . LEU A 1 103 ? 10.887 21.700 -53.561 1.00 1.12 103 LEU A C 20
ATOM 34371 O O . LEU A 1 103 ? 10.712 22.909 -53.708 1.00 1.31 103 LEU A O 20
ATOM 34387 N N . LYS A 1 104 ? 11.726 21.196 -52.662 1.00 1.09 104 LYS A N 20
ATOM 34388 C CA . LYS A 1 104 ? 12.523 22.056 -51.784 1.00 1.27 104 LYS A CA 20
ATOM 34389 C C . LYS A 1 104 ? 13.471 22.946 -52.583 1.00 1.37 104 LYS A C 20
ATOM 34390 O O . LYS A 1 104 ? 13.718 24.091 -52.207 1.00 1.56 104 LYS A O 20
ATOM 34409 N N . SER A 1 105 ? 13.988 22.418 -53.686 1.00 1.32 105 SER A N 20
ATOM 34410 C CA . SER A 1 105 ? 14.928 23.154 -54.521 1.00 1.51 105 SER A CA 20
ATOM 34411 C C . SER A 1 105 ? 14.279 24.401 -55.124 1.00 1.66 105 SER A C 20
ATOM 34412 O O . SER A 1 105 ? 14.899 25.462 -55.185 1.00 1.77 105 SER A O 20
ATOM 34420 N N . LYS A 1 106 ? 13.030 24.271 -55.557 1.00 1.79 106 LYS A N 20
ATOM 34421 C CA . LYS A 1 106 ? 12.320 25.390 -56.163 1.00 2.10 106 LYS A CA 20
ATOM 34422 C C . LYS A 1 106 ? 11.633 26.251 -55.106 1.00 2.28 106 LYS A C 20
ATOM 34423 O O . LYS A 1 106 ? 11.622 27.476 -55.200 1.00 2.61 106 LYS A O 20
ATOM 34442 N N . GLY A 1 107 ? 11.035 25.605 -54.116 1.00 2.51 107 GLY A N 20
ATOM 34443 C CA . GLY A 1 107 ? 10.366 26.328 -53.051 1.00 2.97 107 GLY A CA 20
ATOM 34444 C C . GLY A 1 107 ? 8.922 26.651 -53.387 1.00 3.39 107 GLY A C 20
ATOM 34445 O O . GLY A 1 107 ? 8.068 26.706 -52.502 1.00 3.92 107 GLY A O 20
ATOM 34449 N N . SER A 1 108 ? 8.653 26.874 -54.666 1.00 3.41 108 SER A N 20
ATOM 34450 C CA . SER A 1 108 ? 7.312 27.186 -55.131 1.00 4.00 108 SER A CA 20
ATOM 34451 C C . SER A 1 108 ? 6.967 26.338 -56.353 1.00 4.47 108 SER A C 20
ATOM 34452 O O . SER A 1 108 ? 6.130 25.421 -56.227 1.00 4.98 108 SER A O 20
#

Organism: Plasmodium falciparum (isolate 3D7) (NCBI:txid36329)

Sequence (108 aa):
MGSSHHHHHHSSGRENLYFQGHMCIQKVIEDKLSSALKPTFLELVDKSCGCGTSFDAVIVSNNFEDKKLLDRHRLVNTILKEELQNIHAFSMKCHTPLEYDKLKSKGSMGSSHHHHHHSSGRENLYFQGHMCIQKVIEDKLSSALKPTFLELVDKSCGCGTSFDAVIVSNNFEDKKLLDRHRLVNTILKEELQNIHAFSMKCHTPLEYDKLKSKGSMGSSHHHHHHSSGRENLYFQGHMCIQKVIEDKLSSALKPTFLELVDKSCGCGTSFDAVIVSNNFEDKKLLDRHRLVNTILKEELQNIHAFSMKCHTPLEYDKLKSKGSMGSSHHHHHHSSGRENLYFQGHMCIQKVIEDKLSSALKPTFLELVDKSCGCGTSFDAVIVSNNFEDKKLLDRHRLVNTILKEELQNIHAFSMKCHTPLEYDKLKSKGSMGSSHHHHHHSSGRENLYFQGHMCIQKVIEDKLSSALKPTFLELVDKSCGCGTSFDAVIVSNNFEDKKLLDRHRLVNTILKEELQNIHAFSMKCHTPLEYDKLKSKGSMGSSHHHHHHSSGRENLYFQGHMCIQKVIEDKLSSALKPTFLELVDKSCGCGTSFDAVIVSNNFEDKKLLDRHRLVNTILKEELQNIHAFSMKCHTPLEYDKLKSKGSMGSSHHHHHHSSGRENLYFQGHMCIQKVIEDKLSSALKPTFLELVDKSCGCGTSFDAVIVSNNFEDKKLLDRHRLVNTILKEELQNIHAFSMKCHTPLEYDKLKSKGSMGSSHHHHHHSSGRENLYFQGHMCIQKVIEDKLSSALKPTFLELVDKSCGCGTSFDAVIVSNNFEDKKLLDRHRLVNTILKEELQNIHAFSMKCHTPLEYDKLKSKGSMGSSHHHHHHSSGRENLYFQGHMCIQKVIEDKLSSALKPTFLELVDKSCGCGTSFDAVIVSNNFEDKKLLDRHRLVNTILKEELQNIHAFSMKCHTPLEYDKLKSKGSMGSSHHHHHHSSGRENLYFQGHMCIQKVIEDKLSSALKPTFLELVDKSCGCGTSFDAVIVSNNFEDKKLLDRHRLVNTILKEELQNIHAFSMKCHTPLEYDKLKSKGSMGSSHHHHHHSSGRENLYFQGHMCIQKVIEDKLSSALKPTFLELVDKSCGCGTSFDAVIVSNNFEDKKLLDRHRLVNTILKEELQNIHAFSMKCHTPLEYDKLKSKGSMGSSHHHHHHSSGRENLYFQGHMCIQKVIEDKLSSALKPTFLELVDKSCGCGTSFDAVIVSNNFEDKKLLDRHRLVNTILKEELQNIHAFSMKCHTPLEYDKLKSKGSMGSSHHHHHHSSGRENLYFQGHMCIQKVIEDKLSSALKPTFLELVDKSCGCGTSFDAVIVSNNFEDKKLLDRHRLVNTILKEELQNIHAFSMKCHTPLEYDKLKSKGSMGSSHHHHHHSSGRENLYFQGHMCIQKVIEDKLSSALKPTFLELVDKSCGCGTSFDAVIVSNNFEDKKLLDRHRLVNTILKEELQNIHAFSMKCHTPLEYDKLKSKGSMGSSHHHHHHSSGRENLYFQGHMCIQKVIEDKLSSALKPTFLELVDKSCGCGTSFDAVIVSNNFEDKKLLDRHRLVNTILKEELQNIHAFSMKCHTPLEYDKLKSKGSMGSSHHHHHHSSGRENLYFQGHMCIQKVIEDKLSSALKPTFLELVDKSCGCGTSFDAVIVSNNFEDKKLLDRHRLVNTILKEELQNIHAFSMKCHTPLEYDKLKSKGSMGSSHHHHHHSSGRENLYFQGHMCIQKVIEDKLSSALKPTFLELVDKSCGCGTSFDAVIVSNNFEDKKLLDRHRLVNTILKEELQNIHAFSMKCHTPLEYDKLKSKGSMGSSHHHHHHSSGRENLYFQGHMCIQKVIEDKLSSALKPTFLELVDKSCGCGTSFDAVIVSNNFEDKKLLDRHRLVNTILKEELQNIHAFSMKCHTPLEYDKLKSKGSMGSSHHHHHHSSGRENLYFQGHMCIQKVIEDKLSSALKPTFLELVDKSCGCGTSFDAVIVSNNFEDKKLLDRHRLVNTILKEELQNIHAFSMKCHTPLEYDKLKSKGSMGSSHHHHHHSSGRENLYFQGHMCIQKVIEDKLSSALKPTFLELVDKSCGCGTSFDAVIVSNNFEDKKLLDRHRLVNTILKEELQNIHAFSMKCHTPLEYDKLKSKGS

B-factor: mean 4.86, std 8.19, range [0.38, 36.36]

InterPro domains:
  IPR002634 BolA protein [PF01722] (11-77)
  IPR002634 BolA protein [PIRSF003113] (3-81)
  IPR036065 BolA-like superfamily [SSF82657] (1-82)
  IPR045115 BolA-like protein 2 [PTHR12735] (4-83)

Nearest PDB structures (foldseek):
  2kdn-assembly1_A  TM=7.869E-01  e=1.149E-17  Plasmodium falciparum 3D7
  3o2e-assembly1_A  TM=7.053E-01  e=5.342E-08  Babesia bovis T2Bo
  2mma-assembly1_B  TM=7.624E-01  e=3.756E-07  Arabidopsis thaliana
  1v9j-assembly1_A  TM=6.153E-01  e=4.995E-08  Mus musculus
  5y4b-assembly1_A  TM=6.675E-01  e=6.770E-06  Saccharomyces cerevisiae S288C

Foldseek 3Di:
DDDDDPPPDDDPCDCVVPPVDDDDLVVVLVVQVCVQQVFPDWDWDQDPPDPAQEIEIEGAGCSCVVVDDVVVVVSCCVRCVVSCVVHNHYHYDDHYPVRVVVCVVVVD

Secondary structure (DSSP, 8-state):
-----------SSSSTT--TTS-SHHHHHHHHHHHHH--SEEEEEE---BSB--EEEEEE-GGGTT--HHHHHHHHHHHHHHHGGG-S-EEEEEE-HH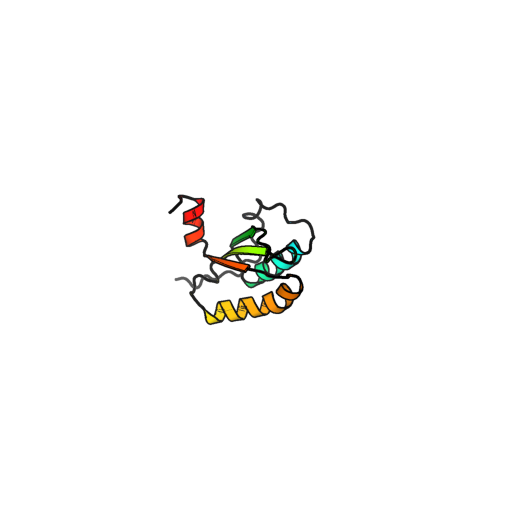HHHIIIII--

Solvent-accessible surface area: 7938 Å² total; per-residue (Å²): 246,47,128,86,179,154,155,107,151,102,42,89,46,162,52,112,140,79,182,48,59,150,156,70,91,46,29,76,8,28,66,67,9,17,61,42,12,98,20,64,44,20,56,30,83,95,88,54,89,71,82,52,83,0,35,11,0,44,12,2,0,80,72,10,84,90,160,90,115,107,36,56,110,141,64,20,73,92,34,6,135,111,0,80,136,86,18,113,29,24,30,80,94,56,67,16,32,109,79,56,48,79,111,126,64,131,39,120